Protein 6Y0C (pdb70)

B-factor: mean 91.42, std 13.93, range [69.34, 183.22]

Radius of gyration: 40.84 Å; Cα contacts (8 Å, |Δi|>4): 3616; chains: 3; bounding box: 107×115×88 Å

Foldseek 3Di:
DPDVLVLLVVQQPSVLLVLLQVVCVVVVHDSLQSNVSSLVVVLVVLLQVQDPDPVRHRFKDFLPSDDPVVSQVVQVVLCPVVVHDRDPDGATIAGVNVRFGEHEEEDADPDCPQVVVVCVVVPPRGWYWYAYQVGDIDIDDDDDDPVSVVVSNVSSPVVVVSCVVVVNSDCQSVNGPPPPDDDDPDDPVVLVVQQVPPDDVDRHVVVVCVCVVPPDDDVVVVVVVVVVVVVVPCFDWFFLQVVFDEAFDADDDFAQADDFPADFQFFDKDKDFDDVVQPDQLSVVLVVVVVPPLVQWQFDQDFPDDDDRVLVNVVSVQCNVCSVVVHQFGDDDPSNCVLFVVPVDDDDDDPVPDDVVNCVVDPDDDDPDDDFDFHAAHPCVVVVLVQQLDFDQFFCFDPDDDQDDDDDVVSVVVVVLVVLLRRLPGGGRVVNVLQQLQVQLVNVVVCLVPDAPTWGKGFRKTKTAHPPHGIMIMGFWIKIWHGNPPPDAFRKTKMKTKGKGQDDDDCRHLVQWTKTWTAWDDVVIGIMIITIGIHMDGDVLSVLSSVLVCLVVVLSVVLVVVQVVVCVVVVHRRRVVQQQPVWDFDQDDPNHTDIHGNSSCSSVSSVVSSVCSRQPDVLVVQQVVLCVVVVVVVVCFVVVNRDMDRDVPVSSVSNNVSNRSGNVSNVVSVVVSVVVVVCVVVTRSHDD/DDDDPCVCVVPDPCLVCVLVVDPLVDDDDFFVVVLVLLVVLVVLLPADDWDADDLVRFTADDQEDGDDDCPPLQDFHQYADLVLLVVLVVLVDVVVDPLLLVVLLVVLVVDQWAAWPCVQQPDPWAAALPPRDTDRRVLNVVQVQVQVCVFPHHQPDTHNVSLLVVLVVLLVDQWIWTDDCIDIDGNSSSNQSQLEWEADDCGFIHHHPNLVSLLVSLQSSLVSNVVPDLQEPAVHDFPSVVVSVVVVVVVVVVPADPLKFKKKKWFFFPLLQSSAWLVSVLVVLCVSPVPDDVVSNVSNNPNSQSQLFHKYFGPQDDKDADDVRPDIDGDGPQCCVVVLVPDDPVVSVSPVVQPSQDDRRIGTHSTTGTPPRRQSVSRVSVQSLQSDDDDVCVVQVKHKHWHDGGSIIMIMIMGNDVVVVVVVVVVSQVSCSNGSTHTDPVVMDMGGPAFYDTPNWTTHPHTQQSCSVCVVVLEQPPQWLFQRLLSNLVSLVVCCVRNVDDFVNSVVSSVVRLVVSCVPLVHEAQPDDPDDPLNVVLNVCVVVFPQQALADSRSRHDDDAGPVRSVPGSCVVSVVRGDPVRNCQFAVQDDPQHNVTDTTSRRHPPVCVVVVVVVVVVVLVVVLCVQPVCCPVDPDDDDDDSLVVCLVSVLVVLVVCCVPNPDDPVRSVVVNVVSVVVVVCVVVVD/DVVVVVVVVVVVVQCVDDPSVVVVVDDDPCVVVVVVDVPDDDDDDDVVVVVVVQLVDPFRDDDDLVVCVVFPDDCCPPPARCDPVHHPVVVVVCVVDTDDDPDDVLVCVLQVQVVLLVVLVVPKDWDDKDWDQAFWFFAKAFQGQAFPADDPVVLVQLLCLQAPVLQHFADDPVCQQPVLVSVVSNVSPDPDPDDSVSSSVSSVVRRDGDMDGGIDHDDGDNSCSNVVVPADDRIMGGDIDNCPRSDPVVVVVLLLVVLLVLLVVLLQDLQPSLVSSVVQQQLKWFDTDHDIGRSLRVLLRDQPPDQSSVLSCQSVFHWHDQWFDDFQKTKHWPDKDWDWDWDWEAAADRDTDIDIATAMKTWMWMDDVQKIWIWIDHGLATPAIEIAGDDQVRVLLRVLLVNLVSNHFCCSRYPDNPDDPVQQQPPPYGGDHPSLVLVCVCVVDVVSSLVSQVRQDKDAQDPPCQQQFQDSSRDSGDGMGGPRYGYDHHHHHDDDDPDIFRWHADSQRFIGGPDDDGRHHSSNDPPDDDDDDPRMASPDVVPDDDDPLLVVVVVLLLVLLVQCFFDPPGDVQCLVVLVLVSLLVRVSLVVLQVFFDPVCLQQLLVVLSVVVNVCSVVVAHDPLLNSVRSSSNNDHHDDDDDPAWGDTNPRDTHGRPDADQQWHADLSGNQFIHHNSHTRGRQQCADHPSRDDLSSRSQQKDFDDDDPVAEEDRSVCVNVDDAQGKHWYDRNPPDITIIHRGRDDDDPVVVVVVVVVVVVD

Solvent-accessible surface area: 87714 Å² total; per-residue (Å²): 69,86,40,2,8,28,6,0,38,55,44,2,46,51,29,0,4,70,20,0,95,79,18,9,132,77,119,60,80,53,39,10,32,4,0,48,54,0,2,41,4,4,0,0,0,10,4,10,11,71,46,112,19,125,122,59,50,44,45,17,26,12,7,63,19,33,104,138,63,63,1,65,56,45,10,75,104,31,10,168,78,86,123,60,128,99,42,118,87,55,4,3,0,2,0,82,64,84,99,52,8,2,25,3,4,30,2,48,63,66,53,66,68,40,29,111,61,27,63,60,97,25,28,106,62,15,30,1,5,1,0,0,7,44,2,67,22,21,81,40,45,155,40,17,112,91,63,3,22,8,9,0,3,28,23,0,0,57,0,0,41,58,1,31,99,52,37,1,34,37,82,8,4,10,6,18,86,128,59,60,147,35,80,5,95,96,3,171,14,3,57,69,7,19,64,40,0,7,1,62,71,28,132,52,12,104,85,2,34,70,96,2,52,138,20,154,45,78,72,126,79,14,8,73,67,0,44,101,7,17,69,40,17,152,1,46,29,67,36,17,97,153,71,93,13,42,53,16,149,28,33,167,43,82,32,0,11,0,40,6,37,4,0,3,27,10,10,60,39,17,59,23,101,21,65,48,123,71,39,172,22,10,30,0,5,22,23,0,42,116,112,32,59,8,42,67,10,187,8,115,100,154,23,72,26,40,139,108,33,97,37,7,70,40,3,4,61,54,2,42,54,8,5,55,96,136,66,32,53,12,114,103,43,92,33,8,50,64,19,11,27,51,58,145,79,29,121,101,28,74,63,156,67,22,79,109,102,52,21,89,114,50,36,6,123,12,36,125,116,153,130,68,66,70,55,20,43,0,162,25,1,21,49,3,0,65,34,3,28,114,73,12,122,20,38,33,4,2,49,44,16,47,56,5,68,44,104,7,82,2,2,79,21,0,35,92,5,0,106,34,4,15,54,34,0,16,6,0,6,2,0,21,1,0,0,0,0,18,32,2,0,24,18,4,17,48,32,3,82,53,81,44,27,104,12,25,1,2,0,0,20,0,70,6,81,61,106,215,88,39,82,31,0,0,0,0,0,7,2,3,0,11,66,3,115,24,136,134,90,78,10,148,4,50,2,8,1,0,1,0,0,69,106,117,8,81,126,102,7,0,106,90,1,7,0,2,57,2,39,115,7,82,125,211,100,26,49,4,26,2,0,1,17,72,13,42,3,7,8,56,88,1,18,30,14,12,12,0,9,12,0,0,1,14,2,0,18,7,0,0,26,9,0,10,60,69,0,4,159,56,120,115,82,42,12,71,119,14,9,81,104,46,102,12,78,5,0,60,92,138,64,119,30,44,22,40,32,2,72,76,3,3,48,5,10,0,0,7,4,2,4,4,2,29,11,12,65,74,33,0,61,26,0,4,85,22,3,15,35,8,1,2,7,3,2,0,18,76,95,136,44,37,5,3,1,1,42,19,73,9,4,5,78,65,0,56,124,23,3,43,53,8,0,0,0,0,1,4,0,58,1,2,10,62,1,11,48,23,7,25,132,158,30,36,8,17,119,154,66,83,6,5,5,8,3,5,2,28,88,20,76,0,11,14,1,0,15,2,6,16,5,71,3,6,15,87,135,79,5,78,126,17,0,60,25,4,84,66,4,9,78,27,3,33,5,80,39,81,101,81,6,163,42,30,113,17,35,4,29,6,1,0,55,14,47,85,84,103,94,110,3,46,109,28,1,1,5,3,28,11,26,0,2,1,7,0,3,48,43,5,32,158,99,46,11,153,47,26,10,100,80,1,0,60,10,0,4,1,41,2,3,47,15,46,11,8,95,2,20,113,42,140,66,0,1,1,2,18,43,75,106,41,25,48,2,8,30,1,0,18,30,0,15,14,0,0,58,62,40,107,14,54,34,146,7,42,1,2,9,62,0,1,16,28,1,1,46,0,11,51,54,169,66,0,74,7,85,100,170,115,82,43,7,109,40,90,79,0,5,49,33,0,2,3,1,22,48,41,99,185,67,29,3,0,17,0,0,2,3,26,0,2,22,40,1,0,60,12,0,1,57,20,0,1,51,52,5,54,18,4,0,46,48,38,50,44,20,30,22,24,7,40,3,55,32,15,30,16,6,3,90,21,83,58,96,82,109,28,46,4,0,3,2,3,1,35,18,27,77,19,31,23,4,18,5,0,4,2,1,2,2,9,2,4,7,11,3,77,112,15,36,80,9,1,27,8,1,0,3,0,0,0,1,7,3,2,0,1,4,8,28,7,20,138,17,10,115,0,11,22,179,206,129,77,59,28,2,64,5,108,9,83,93,1,30,145,19,92,98,9,16,56,104,123,8,40,87,16,5,80,69,8,71,102,8,33,75,160,38,4,0,2,6,2,1,2,4,23,67,56,27,9,56,26,2,2,0,4,10,0,0,4,1,6,13,8,80,14,102,73,1,126,88,96,30,2,36,12,18,3,2,8,5,14,49,35,8,0,3,4,0,0,0,40,84,82,83,23,0,40,54,1,4,63,1,12,4,0,0,8,3,9,8,2,11,3,14,15,26,35,80,1,20,2,1,44,52,76,4,4,33,2,49,48,17,4,2,22,58,85,52,24,27,2,8,10,73,54,4,57,39,14,41,10,38,12,78,14,6,6,32,2,3,12,34,5,2,43,50,0,34,57,8,13,27,64,20,30,10,8,1,0,0,1,1,0,0,0,0,10,5,0,21,11,4,5,28,5,5,96,2,40,14,84,75,34,144,61,64,34,39,28,7,93,10,2,45,114,30,13,182,92,7,125,57,60,75,1,1,4,1,5,0,0,0,52,1,49,4,7,0,1,11,5,8,1,10,9,8,6,41,0,10,128,69,3,41,126,73,2,34,21,31,0,16,20,44,109,2,5,16,54,115,68,5,10,50,3,2,7,26,16,201,56,161,183,67,70,110,55,22,45,118,44,12,66,60,2,3,90,6,0,54,54,3,0,73,0,1,83,36,30,71,0,46,8,66,33,3,3,0,59,0,0,4,36,4,4,46,19,65,0,78,63,72,98,87,147,29,95,10,113,84,82,44,24,86,94,2,79,57,26,4,126,48,0,61,119,20,2,98,125,43,174,110,70,98,8,40,89,38,2,92,60,0,66,157,10,0,107,49,35,55,0,1,54,28,0,40,57,42,46,0,36,37,4,39,8,15,83,80,24,5,88,39,182,171,99,170,59,52,12,6,74,15,28,21,33,14,24,33,157,88,16,5,101,3,78,122,165,15,3,98,108,19,157,14,64,90,91,74,55,132,32,57,6,19,134,93,17,22,12,10,1,3,1,39,6,0,3,45,30,46,58,16,146,101,8,99,44,26,85,60,4,7,82,22,7,34,17,19,9,114,37,26,117,104,13,143,43,118,109,16,111,15,25,102,21,91,60,10,26,44,109,6,42,19,14,21,22,86,10,42,16,121,98,24,23,10,35,26,2,3,7,2,4,12,3,57,37,3,0,45,32,20,31,142,19,2,39,40,7,3,14,11,0,54,78,9,51,71,39,11,34,153,88,92,56,80,63,55,29,2,0,81,9,1,68,28,23,11,59,21,42,43,122,26,18,9,5,23,63,53,82,72,21,3,30,6,13,3,10,9,0,5,9,12,48,5,16,22,3,62,21,85,10,62,75,10,54,87,28,68,71,33,38,79,34,5,96,10,4,0,50,97,9,2,45,31,0,36,65,22,64,147,84,2,82,66,61,1,35,94,4,1,91,22,6,10,8,100,11,43,114,10,20,4,77,5,47,20,15,0,67,17,2,92,34,75,13,15,6,1,13,1,0,26,7,10,30,18,19,40,8,21,88,16,22,14,6,8,84,6,32,0,30,52,44,22,22,33,28,91,56,51,130,55,50,0,88,2,60,73,134,102,74,26,121,16,58,32,32,18,76,70,1,20,0,1,0,35,16,127,65,0,0,0,4,0,1,8,79,84,50,40,5,66,16,0,3,0,2,16,55,80,74,75,17,39,27,49,0,0,0,0,0,3,0,31,5,23,22,17,104,47,2,128,82,14,15,86,106,13,53,80,86,108,7,20,85,174,106,60,34,112,20,64,1,25,22,11,0,7,75,15,7,77,146,40,92,103,24,7,59,35,2,1,162,40,9,29,54,66,113,17,63,125,74,107,77,17,54,7,1,2,46,96,5,33,104,123,33,134,118,5,6,98,49,7,46,9,45,94,23,57,5,2,25,47,46,55,135,21,87,33,59,14,116,19,31,96,62,2,56,0,81,17,109,66,37,34,50,4,1,13,21,86,14,23,84,106,98,162,173,80,113,58,99,65,25,3,50,93,21,109,89,28,59,135,80,157,94,82,70,50,26,3,10,108,12,1,49,27,1,8,162,62,2,23,23,29,103,106,8,2,6,6,12,17,69,121,104,57,82,96,42,1,9,110,12,70,29,0,127,128,3,4,100,50,2,60,85,122,88,57,0,0,26,0,70,28,0,77,128,60,0,24,69,25,2,88,82,39,134,36,24,4,5,22,1,3,0,2,0,0,0,1,84,42,74,55,87,146,13,156,67,156,24,99,0,49,1,65,43,114,12,63,0,47,51,44,88,73,25,106,8,0,28,30,48,129,74,21,2,9,26,1,62,0,24,51,42,12,12,84,4,29,5,2,30,9,6,105,74,3,76,42,36,4,0,9,25,40,0,16,14,6,4,62,60,46,110,219,13,80,52,23,11,30,101,49,12,98,111,22,34,50,39,100,74,2,54,5,5,10,8,10,0,20,50,14,2,20,45,8,35,45,11,118,126,51,26,38,31,6,0,59,85,6,0,120,84,24,123,182

Structure (mmCIF, N/CA/C/O backbone):
data_6Y0C
#
_entry.id   6Y0C
#
_cell.length_a   1.00
_cell.length_b   1.00
_cell.length_c   1.00
_cell.angle_alpha   90.00
_cell.angle_beta   90.00
_cell.angle_gamma   90.00
#
_symmetry.space_group_name_H-M   'P 1'
#
loop_
_entity.id
_entity.type
_entity.pdbx_description
1 polymer 'Polymerase acidic protein'
2 polymer 'RNA-directed RNA polymerase catalytic subunit'
3 polymer 'Polymerase basic protein 2'
4 polymer "RNA (5'-R(*AP*GP*UP*AP*GP*AP*AP*AP*CP*AP*AP*GP*GP*GP*CP*CP*UP*UP*UP*U)-3')"
#
loop_
_atom_site.group_PDB
_atom_site.id
_atom_site.type_symbol
_atom_site.label_atom_id
_atom_site.label_alt_id
_atom_site.label_comp_id
_atom_site.label_asym_id
_atom_site.label_entity_id
_atom_site.label_seq_id
_atom_site.pdbx_PDB_ins_code
_atom_site.Cartn_x
_atom_site.Cartn_y
_atom_site.Cartn_z
_atom_site.occupancy
_atom_site.B_iso_or_equiv
_atom_site.auth_seq_id
_atom_site.auth_comp_id
_atom_site.auth_asym_id
_atom_site.auth_atom_id
_atom_site.pdbx_PDB_model_num
ATOM 1 N N . SER A 1 2 ? 256.98600 258.94600 223.97700 1.000 93.89790 2 SER A N 1
ATOM 2 C CA . SER A 1 2 ? 258.08700 258.23400 223.34100 1.000 93.89790 2 SER A CA 1
ATOM 3 C C . SER A 1 2 ? 257.62000 257.52400 222.07500 1.000 93.89790 2 SER A C 1
ATOM 4 O O . SER A 1 2 ? 258.30800 256.65100 221.54700 1.000 93.89790 2 SER A O 1
ATOM 11 N N . LYS A 1 3 ? 256.43900 257.90700 221.59300 1.000 90.32678 3 LYS A N 1
ATOM 12 C CA . LYS A 1 3 ? 255.87600 257.30800 220.39100 1.000 90.32678 3 LYS A CA 1
ATOM 13 C C . LYS A 1 3 ? 256.53300 257.81700 219.11800 1.000 90.32678 3 LYS A C 1
ATOM 14 O O . LYS A 1 3 ? 256.40200 257.17300 218.07300 1.000 90.32678 3 LYS A O 1
ATOM 33 N N . THR A 1 4 ? 257.21500 258.95700 219.17100 1.000 92.62741 4 THR A N 1
ATOM 34 C CA . THR A 1 4 ? 257.90500 259.49500 218.01300 1.000 92.62741 4 THR A CA 1
ATOM 35 C C . THR A 1 4 ? 259.38700 259.64500 218.32800 1.000 92.62741 4 THR A C 1
ATOM 36 O O . THR A 1 4 ? 259.79300 259.76600 219.48700 1.000 92.62741 4 THR A O 1
ATOM 47 N N . PHE A 1 5 ? 260.19200 259.65000 217.26500 1.000 89.16342 5 PHE A N 1
ATOM 48 C CA . PHE A 1 5 ? 261.63900 259.63200 217.43400 1.000 89.16342 5 PHE A CA 1
ATOM 49 C C . PHE A 1 5 ? 262.12800 260.84700 218.20700 1.000 89.16342 5 PHE A C 1
ATOM 50 O O . PHE A 1 5 ? 263.09300 260.75600 218.97500 1.000 89.16342 5 PHE A O 1
ATOM 67 N N . ALA A 1 6 ? 261.49200 261.99900 217.99900 1.000 92.43446 6 ALA A N 1
ATOM 68 C CA . ALA A 1 6 ? 261.95500 263.21900 218.64700 1.000 92.43446 6 ALA A CA 1
ATOM 69 C C . ALA A 1 6 ? 261.98700 263.06300 220.15900 1.000 92.43446 6 ALA A C 1
ATOM 70 O O . ALA A 1 6 ? 262.91500 263.54200 220.82100 1.000 92.43446 6 ALA A O 1
ATOM 77 N N . GLU A 1 7 ? 260.98900 262.38500 220.72400 1.000 93.62993 7 GLU A N 1
ATOM 78 C CA . GLU A 1 7 ? 260.98500 262.16900 222.16500 1.000 93.62993 7 GLU A CA 1
ATOM 79 C C . GLU A 1 7 ? 262.14700 261.28400 222.58400 1.000 93.62993 7 GLU A C 1
ATOM 80 O O . GLU A 1 7 ? 262.76800 261.51400 223.62800 1.000 93.62993 7 GLU A O 1
ATOM 92 N N . ILE A 1 8 ? 262.46000 260.26800 221.78000 1.000 88.45852 8 ILE A N 1
ATOM 93 C CA . ILE A 1 8 ? 263.55000 259.37300 222.13900 1.000 88.45852 8 ILE A CA 1
ATOM 94 C C . ILE A 1 8 ? 264.86800 260.11800 222.08700 1.000 88.45852 8 ILE A C 1
ATOM 95 O O . ILE A 1 8 ? 265.76800 259.86600 222.89700 1.000 88.45852 8 ILE A O 1
ATOM 111 N N . ALA A 1 9 ? 265.00200 261.05600 221.15300 1.000 89.45155 9 ALA A N 1
ATOM 112 C CA . ALA A 1 9 ? 266.22200 261.84400 221.07700 1.000 89.45155 9 ALA A CA 1
ATOM 113 C C . ALA A 1 9 ? 266.31500 262.83000 222.23000 1.000 89.45155 9 ALA A C 1
ATOM 114 O O . ALA A 1 9 ? 267.40000 263.05400 222.77600 1.000 89.45155 9 ALA A O 1
ATOM 121 N N . GLU A 1 10 ? 265.18800 263.41200 222.63400 1.000 91.43176 10 GLU A N 1
ATOM 122 C CA . GLU A 1 10 ? 265.20200 264.32100 223.77200 1.000 91.43176 10 GLU A CA 1
ATOM 123 C C . GLU A 1 10 ? 265.54300 263.61100 225.07100 1.000 91.43176 10 GLU A C 1
ATOM 124 O O . GLU A 1 10 ? 265.83100 264.28100 226.06700 1.000 91.43176 10 GLU A O 1
ATOM 136 N N . ALA A 1 11 ? 265.50300 262.28000 225.08600 1.000 85.56927 11 ALA A N 1
ATOM 137 C CA . ALA A 1 11 ? 265.81600 261.54900 226.30600 1.000 85.56927 11 ALA A CA 1
ATOM 138 C C . ALA A 1 11 ? 267.24900 261.81000 226.74900 1.000 85.56927 11 ALA A C 1
ATOM 139 O O . ALA A 1 11 ? 267.51700 261.97000 227.94600 1.000 85.56927 11 ALA A O 1
ATOM 146 N N . PHE A 1 12 ? 268.17900 261.86200 225.80200 1.000 81.02311 12 PHE A N 1
ATOM 147 C CA . PHE A 1 12 ? 269.57300 262.17700 226.08400 1.000 81.02311 12 PHE A CA 1
ATOM 148 C C . PHE A 1 12 ? 270.04300 263.43400 225.37600 1.000 81.02311 12 PHE A C 1
ATOM 149 O O . PHE A 1 12 ? 270.72900 264.25900 225.98400 1.000 81.02311 12 PHE A O 1
ATOM 166 N N . LEU A 1 13 ? 269.69700 263.60200 224.10600 1.000 86.79057 13 LEU A N 1
ATOM 167 C CA . LEU A 1 13 ? 270.07000 264.80600 223.38400 1.000 86.79057 13 LEU A CA 1
ATOM 168 C C . LEU A 1 13 ? 269.26400 265.99400 223.88400 1.000 86.79057 13 LEU A C 1
ATOM 169 O O . LEU A 1 13 ? 268.10700 265.86500 224.28900 1.000 86.79057 13 LEU A O 1
ATOM 185 N N . GLU A 1 14 ? 269.88400 267.16200 223.84500 1.000 93.59879 14 GLU A N 1
ATOM 186 C CA . GLU A 1 14 ? 269.17000 268.37100 224.19800 1.000 93.59879 14 GLU A CA 1
ATOM 187 C C . GLU A 1 14 ? 268.12600 268.67300 223.12600 1.000 93.59879 14 GLU A C 1
ATOM 188 O O . GLU A 1 14 ? 268.37300 268.44900 221.93800 1.000 93.59879 14 GLU A O 1
ATOM 200 N N . PRO A 1 15 ? 266.95800 269.19000 223.50500 1.000 93.93956 15 PRO A N 1
ATOM 201 C CA . PRO A 1 15 ? 265.88100 269.33900 222.51400 1.000 93.93956 15 PRO A CA 1
ATOM 202 C C . PRO A 1 15 ? 266.24100 270.28400 221.39200 1.000 93.93956 15 PRO A C 1
ATOM 203 O O . PRO A 1 15 ? 265.70300 270.16600 220.28200 1.000 93.93956 15 PRO A O 1
ATOM 214 N N . GLU A 1 16 ? 267.14600 271.22400 221.65200 1.000 98.25993 16 GLU A N 1
ATOM 215 C CA . GLU A 1 16 ? 267.54200 272.17600 220.62700 1.000 98.25993 16 GLU A CA 1
ATOM 216 C C . GLU A 1 16 ? 268.17600 271.45800 219.44500 1.000 98.25993 16 GLU A C 1
ATOM 217 O O . GLU A 1 16 ? 267.81900 271.70000 218.28500 1.000 98.25993 16 GLU A O 1
ATOM 229 N N . ALA A 1 17 ? 269.14000 270.58000 219.72400 1.000 95.37677 17 ALA A N 1
ATOM 230 C CA . ALA A 1 17 ? 269.77000 269.82100 218.65400 1.000 95.37677 17 ALA A CA 1
ATOM 231 C C . ALA A 1 17 ? 268.76100 268.95000 217.92900 1.000 95.37677 17 ALA A C 1
ATOM 232 O O . ALA A 1 17 ? 268.88900 268.71900 216.72100 1.000 95.37677 17 ALA A O 1
ATOM 239 N N . VAL A 1 18 ? 267.74700 268.46700 218.64300 1.000 95.15235 18 VAL A N 1
ATOM 240 C CA . VAL A 1 18 ? 266.68200 267.71100 217.99500 1.000 95.15235 18 VAL A CA 1
ATOM 241 C C . VAL A 1 18 ? 265.98000 268.58300 216.96600 1.000 95.15235 18 VAL A C 1
ATOM 242 O O . VAL A 1 18 ? 265.79300 268.18300 215.81100 1.000 95.15235 18 VAL A O 1
ATOM 255 N N . ARG A 1 19 ? 265.54600 269.77500 217.38300 1.000 98.73719 19 ARG A N 1
ATOM 256 C CA . ARG A 1 19 ? 264.87600 270.67500 216.45300 1.000 98.73719 19 ARG A CA 1
ATOM 257 C C . ARG A 1 19 ? 265.76700 270.97800 215.25800 1.000 98.73719 19 ARG A C 1
ATOM 258 O O . ARG A 1 19 ? 265.29800 271.03800 214.11400 1.000 98.73719 19 ARG A O 1
ATOM 279 N N . ILE A 1 20 ? 267.06000 271.16600 215.51000 1.000 96.15672 20 ILE A N 1
ATOM 280 C CA . ILE A 1 20 ? 267.99300 271.48000 214.43400 1.000 96.15672 20 ILE A CA 1
ATOM 281 C C . ILE A 1 20 ? 268.04100 270.34200 213.42500 1.000 96.15672 20 ILE A C 1
ATOM 282 O O . ILE A 1 20 ? 267.86500 270.54800 212.21700 1.000 96.15672 20 ILE A O 1
ATOM 298 N N . ALA A 1 21 ? 268.30600 269.12700 213.90300 1.000 94.49776 21 ALA A N 1
ATOM 299 C CA . ALA A 1 21 ? 268.39800 267.98900 213.00100 1.000 94.49776 21 ALA A CA 1
ATOM 300 C C . ALA A 1 21 ? 267.08000 267.74400 212.28800 1.000 94.49776 21 ALA A C 1
ATOM 301 O O . ALA A 1 21 ? 267.06700 267.29100 211.13900 1.000 94.49776 21 ALA A O 1
ATOM 308 N N . LYS A 1 22 ? 265.96500 268.05300 212.94300 1.000 95.51796 22 LYS A N 1
ATOM 309 C CA . LYS A 1 22 ? 264.66500 267.89500 212.30700 1.000 95.51796 22 LYS A CA 1
ATOM 310 C C . LYS A 1 22 ? 264.51700 268.85200 211.13500 1.000 95.51796 22 LYS A C 1
ATOM 311 O O . LYS A 1 22 ? 264.12700 268.44900 210.03200 1.000 95.51796 22 LYS A O 1
ATOM 330 N N . GLU A 1 23 ? 264.79600 270.13400 211.36800 1.000 99.05463 23 GLU A N 1
ATOM 331 C CA . GLU A 1 23 ? 264.77700 271.09900 210.27700 1.000 99.05463 23 GLU A CA 1
ATOM 332 C C . GLU A 1 23 ? 265.70100 270.66300 209.15200 1.000 99.05463 23 GLU A C 1
ATOM 333 O O . GLU A 1 23 ? 265.37000 270.80500 207.96900 1.000 99.05463 23 GLU A O 1
ATOM 345 N N . ALA A 1 24 ? 266.87300 270.13800 209.50500 1.000 98.58718 24 ALA A N 1
ATOM 346 C CA . ALA A 1 24 ? 267.82400 269.71400 208.48700 1.000 98.58718 24 ALA A CA 1
ATOM 347 C C . ALA A 1 24 ? 267.26100 268.57700 207.64900 1.000 98.58718 24 ALA A C 1
ATOM 348 O O . ALA A 1 24 ? 267.38300 268.57800 206.41700 1.000 98.58718 24 ALA A O 1
ATOM 355 N N . VAL A 1 25 ? 266.64100 267.59400 208.30100 1.000 98.16455 25 VAL A N 1
ATOM 356 C CA . VAL A 1 25 ? 266.06200 266.47300 207.57100 1.000 98.16455 25 VAL A CA 1
ATOM 357 C C . VAL A 1 25 ? 264.94900 266.96700 206.66300 1.000 98.16455 25 VAL A C 1
ATOM 358 O O . VAL A 1 25 ? 264.80900 266.51800 205.51900 1.000 98.16455 25 VAL A O 1
ATOM 371 N N . GLU A 1 26 ? 264.13500 267.89400 207.16600 1.000 101.11437 26 GLU A N 1
ATOM 372 C CA . GLU A 1 26 ? 263.04600 268.43100 206.36100 1.000 101.11437 26 GLU A CA 1
ATOM 373 C C . GLU A 1 26 ? 263.58500 269.14100 205.12800 1.000 101.11437 26 GLU A C 1
ATOM 374 O O . GLU A 1 26 ? 263.05400 268.97600 204.02400 1.000 101.11437 26 GLU A O 1
ATOM 386 N N . GLU A 1 27 ? 264.65000 269.92600 205.29500 1.000 104.95329 27 GLU A N 1
ATOM 387 C CA . GLU A 1 27 ? 265.23500 270.62500 204.15700 1.000 104.95329 27 GLU A CA 1
ATOM 388 C C . GLU A 1 27 ? 265.79300 269.63500 203.14000 1.000 104.95329 27 GLU A C 1
ATOM 389 O O . GLU A 1 27 ? 265.54900 269.76200 201.93500 1.000 104.95329 27 GLU A O 1
ATOM 401 N N . TYR A 1 28 ? 266.54300 268.63300 203.60600 1.000 102.00773 28 TYR A N 1
ATOM 402 C CA . TYR A 1 28 ? 267.02800 267.60500 202.68800 1.000 102.00773 28 TYR A CA 1
ATOM 403 C C . TYR A 1 28 ? 265.88500 266.75000 202.16000 1.000 102.00773 28 TYR A C 1
ATOM 404 O O . TYR A 1 28 ? 265.89700 266.34100 200.99400 1.000 102.00773 28 TYR A O 1
ATOM 422 N N . GLY A 1 29 ? 264.89800 266.45900 203.00000 1.000 100.73332 29 GLY A N 1
ATOM 423 C CA . GLY A 1 29 ? 263.80900 265.59600 202.60600 1.000 100.73332 29 GLY A CA 1
ATOM 424 C C . GLY A 1 29 ? 263.99500 264.13500 202.93800 1.000 100.73332 29 GLY A C 1
ATOM 425 O O . GLY A 1 29 ? 263.19500 263.30900 202.48300 1.000 100.73332 29 GLY A O 1
ATOM 429 N N . ASP A 1 30 ? 265.01900 263.78800 203.70800 1.000 96.18686 30 ASP A N 1
ATOM 430 C CA . ASP A 1 30 ? 265.27500 262.40200 204.05500 1.000 96.18686 30 ASP A CA 1
ATOM 431 C C . ASP A 1 30 ? 264.34900 261.94400 205.17700 1.000 96.18686 30 ASP A C 1
ATOM 432 O O . ASP A 1 30 ? 263.63900 262.73500 205.80300 1.000 96.18686 30 ASP A O 1
ATOM 441 N N . HIS A 1 31 ? 264.34100 260.63300 205.40200 1.000 92.19609 31 HIS A N 1
ATOM 442 C CA . HIS A 1 31 ? 263.57100 260.05700 206.49300 1.000 92.19609 31 HIS A CA 1
ATOM 443 C C . HIS A 1 31 ? 263.89900 260.76700 207.79900 1.000 92.19609 31 HIS A C 1
ATOM 444 O O . HIS A 1 31 ? 264.99400 261.30700 207.97800 1.000 92.19609 31 HIS A O 1
ATOM 458 N N . GLU A 1 32 ? 262.94000 260.76300 208.72000 1.000 92.25650 32 GLU A N 1
ATOM 459 C CA . GLU A 1 32 ? 263.14100 261.36400 210.02800 1.000 92.25650 32 GLU A CA 1
ATOM 460 C C . GLU A 1 32 ? 263.77600 260.40000 211.01200 1.000 92.25650 32 GLU A C 1
ATOM 461 O O . GLU A 1 32 ? 264.17600 260.81800 212.10400 1.000 92.25650 32 GLU A O 1
ATOM 473 N N . ARG A 1 33 ? 263.88400 259.12500 210.64200 1.000 88.99730 33 ARG A N 1
ATOM 474 C CA . ARG A 1 33 ? 264.59800 258.15500 211.45700 1.000 88.99730 33 ARG A CA 1
ATOM 475 C C . ARG A 1 33 ? 266.02000 258.60000 211.77100 1.000 88.99730 33 ARG A C 1
ATOM 476 O O . ARG A 1 33 ? 266.60900 258.11800 212.74400 1.000 88.99730 33 ARG A O 1
ATOM 497 N N . LYS A 1 34 ? 266.58200 259.51200 210.98400 1.000 88.88657 34 LYS A N 1
ATOM 498 C CA . LYS A 1 34 ? 267.94800 259.96600 211.17100 1.000 88.88657 34 LYS A CA 1
ATOM 499 C C . LYS A 1 34 ? 268.04000 261.17200 212.08400 1.000 88.88657 34 LYS A C 1
ATOM 500 O O . LYS A 1 34 ? 269.15300 261.64100 212.35500 1.000 88.88657 34 LYS A O 1
ATOM 519 N N . ILE A 1 35 ? 266.92300 261.59300 212.67900 1.000 91.06630 35 ILE A N 1
ATOM 520 C CA . ILE A 1 35 ? 266.96600 262.74500 213.57000 1.000 91.06630 35 ILE A CA 1
ATOM 521 C C . ILE A 1 35 ? 267.94500 262.48900 214.68900 1.000 91.06630 35 ILE A C 1
ATOM 522 O O . ILE A 1 35 ? 268.51400 263.42400 215.26400 1.000 91.06630 35 ILE A O 1
ATOM 538 N N . ILE A 1 36 ? 268.15900 261.22500 215.01700 1.000 87.01578 36 ILE A N 1
ATOM 539 C CA . ILE A 1 36 ? 269.05700 260.88900 216.10500 1.000 87.01578 36 ILE A CA 1
ATOM 540 C C . ILE A 1 36 ? 270.50400 261.04100 215.66900 1.000 87.01578 36 ILE A C 1
ATOM 541 O O . ILE A 1 36 ? 271.25900 261.83900 216.24200 1.000 87.01578 36 ILE A O 1
ATOM 557 N N . GLN A 1 37 ? 270.85500 260.44700 214.52700 1.000 85.65580 37 GLN A N 1
ATOM 558 C CA . GLN A 1 37 ? 272.26200 260.41100 214.15100 1.000 85.65580 37 GLN A CA 1
ATOM 559 C C . GLN A 1 37 ? 272.78400 261.81700 213.94500 1.000 85.65580 37 GLN A C 1
ATOM 560 O O . GLN A 1 37 ? 273.77400 262.22500 214.56700 1.000 85.65580 37 GLN A O 1
ATOM 574 N N . ILE A 1 38 ? 272.05600 262.61500 213.17500 1.000 87.73727 38 ILE A N 1
ATOM 575 C CA . ILE A 1 38 ? 272.52300 263.96000 212.89800 1.000 87.73727 38 ILE A CA 1
ATOM 576 C C . ILE A 1 38 ? 272.58900 264.74600 214.19200 1.000 87.73727 38 ILE A C 1
ATOM 577 O O . ILE A 1 38 ? 273.58400 265.42700 214.47300 1.000 87.73727 38 ILE A O 1
ATOM 593 N N . GLY A 1 39 ? 271.55900 264.62200 215.02700 1.000 87.53104 39 GLY A N 1
ATOM 594 C CA . GLY A 1 39 ? 271.59800 265.31200 216.29800 1.000 87.53104 39 GLY A CA 1
ATOM 595 C C . GLY A 1 39 ? 272.85300 264.99200 217.07100 1.000 87.53104 39 GLY A C 1
ATOM 596 O O . GLY A 1 39 ? 273.57400 265.89600 217.50600 1.000 87.53104 39 GLY A O 1
ATOM 600 N N . ILE A 1 40 ? 273.22500 263.71500 217.09900 1.000 85.70352 40 ILE A N 1
ATOM 601 C CA . ILE A 1 40 ? 274.40900 263.33100 217.85000 1.000 85.70352 40 ILE A CA 1
ATOM 602 C C . ILE A 1 40 ? 275.62100 264.03200 217.27500 1.000 85.70352 40 ILE A C 1
ATOM 603 O O . ILE A 1 40 ? 276.36300 264.71800 217.99400 1.000 85.70352 40 ILE A O 1
ATOM 619 N N . HIS A 1 41 ? 275.72500 264.04100 215.95000 1.000 88.74577 41 HIS A N 1
ATOM 620 C CA . HIS A 1 41 ? 276.86600 264.68100 215.32400 1.000 88.74577 41 HIS A CA 1
ATOM 621 C C . HIS A 1 41 ? 276.89200 266.15600 215.66900 1.000 88.74577 41 HIS A C 1
ATOM 622 O O . HIS A 1 41 ? 277.91200 266.66900 216.14700 1.000 88.74577 41 HIS A O 1
ATOM 636 N N . PHE A 1 42 ? 275.73800 266.81600 215.60100 1.000 92.20075 42 PHE A N 1
ATOM 637 C CA . PHE A 1 42 ? 275.73900 268.23700 215.89700 1.000 92.20075 42 PHE A CA 1
ATOM 638 C C . PHE A 1 42 ? 276.14400 268.47500 217.33700 1.000 92.20075 42 PHE A C 1
ATOM 639 O O . PHE A 1 42 ? 277.01800 269.30800 217.61500 1.000 92.20075 42 PHE A O 1
ATOM 656 N N . GLN A 1 43 ? 275.63800 267.65200 218.25100 1.000 90.93263 43 GLN A N 1
ATOM 657 C CA . GLN A 1 43 ? 275.98000 267.86500 219.64600 1.000 90.93263 43 GLN A CA 1
ATOM 658 C C . GLN A 1 43 ? 277.47200 267.69900 219.83100 1.000 90.93263 43 GLN A C 1
ATOM 659 O O . GLN A 1 43 ? 278.13000 268.54600 220.44900 1.000 90.93263 43 GLN A O 1
ATOM 673 N N . VAL A 1 44 ? 278.04300 266.69800 219.16600 1.000 90.40815 44 VAL A N 1
ATOM 674 C CA . VAL A 1 44 ? 279.46300 266.44500 219.33600 1.000 90.40815 44 VAL A CA 1
ATOM 675 C C . VAL A 1 44 ? 280.24800 267.67400 218.92600 1.000 90.40815 44 VAL A C 1
ATOM 676 O O . VAL A 1 44 ? 281.20800 268.06600 219.59700 1.000 90.40815 44 VAL A O 1
ATOM 689 N N . CYS A 1 45 ? 279.84900 268.31200 217.82700 1.000 94.34469 45 CYS A N 1
ATOM 690 C CA . CYS A 1 45 ? 280.57700 269.49500 217.40500 1.000 94.34469 45 CYS A CA 1
ATOM 691 C C . CYS A 1 45 ? 280.44500 270.62800 218.41300 1.000 94.34469 45 CYS A C 1
ATOM 692 O O . CYS A 1 45 ? 281.45500 271.20100 218.83900 1.000 94.34469 45 CYS A O 1
ATOM 700 N N . CYS A 1 46 ? 279.23200 270.89200 218.90300 1.000 94.84955 46 CYS A N 1
ATOM 701 C CA . CYS A 1 46 ? 279.08300 272.02700 219.80900 1.000 94.84955 46 CYS A CA 1
ATOM 702 C C . CYS A 1 46 ? 279.84600 271.78200 221.09600 1.000 94.84955 46 CYS A C 1
ATOM 703 O O . CYS A 1 46 ? 280.69700 272.58700 221.49700 1.000 94.84955 46 CYS A O 1
ATOM 711 N N . MET A 1 47 ? 279.67700 270.59400 221.65600 1.000 93.22468 47 MET A N 1
ATOM 712 C CA . MET A 1 47 ? 280.41600 270.23500 222.85000 1.000 93.22468 47 MET A CA 1
ATOM 713 C C . MET A 1 47 ? 281.89600 270.16900 222.53500 1.000 93.22468 47 MET A C 1
ATOM 714 O O . MET A 1 47 ? 282.72900 270.49400 223.38900 1.000 93.22468 47 MET A O 1
ATOM 728 N N . PHE A 1 48 ? 282.24100 269.74600 221.31900 1.000 95.22170 48 PHE A N 1
ATOM 729 C CA . PHE A 1 48 ? 283.64600 269.69000 220.95000 1.000 95.22170 48 PHE A CA 1
ATOM 730 C C . PHE A 1 48 ? 284.24700 271.08300 221.06500 1.000 95.22170 48 PHE A C 1
ATOM 731 O O . PHE A 1 48 ? 285.36400 271.25000 221.56900 1.000 95.22170 48 PHE A O 1
ATOM 748 N N . CYS A 1 49 ? 283.52200 272.09900 220.58200 1.000 97.87088 49 CYS A N 1
ATOM 749 C CA . CYS A 1 49 ? 284.06000 273.45600 220.57400 1.000 97.87088 49 CYS A CA 1
ATOM 750 C C . CYS A 1 49 ? 284.45900 273.89700 221.97800 1.000 97.87088 49 CYS A C 1
ATOM 751 O O . CYS A 1 49 ? 285.54100 274.45800 222.18500 1.000 97.87088 49 CYS A O 1
ATOM 759 N N . ASP A 1 50 ? 283.58900 273.65100 222.95600 1.000 101.57878 50 ASP A N 1
ATOM 760 C CA . ASP A 1 50 ? 283.88600 273.91100 224.36500 1.000 101.57878 50 ASP A CA 1
ATOM 761 C C . ASP A 1 50 ? 284.33000 275.35200 224.59400 1.000 101.57878 50 ASP A C 1
ATOM 762 O O . ASP A 1 50 ? 285.26300 275.62100 225.35200 1.000 101.57878 50 ASP A O 1
ATOM 771 N N . GLU A 1 51 ? 283.64000 276.28300 223.94500 1.000 103.32527 51 GLU A N 1
ATOM 772 C CA . GLU A 1 51 ? 283.90500 277.71600 224.07700 1.000 103.32527 51 GLU A CA 1
ATOM 773 C C . GLU A 1 51 ? 285.39900 278.00200 224.20800 1.000 103.32527 51 GLU A C 1
ATOM 774 O O . GLU A 1 51 ? 285.84400 278.74100 225.08800 1.000 103.32527 51 GLU A O 1
ATOM 786 N N . TYR A 1 52 ? 286.18200 277.41300 223.31100 1.000 102.63346 52 TYR A N 1
ATOM 787 C CA . TYR A 1 52 ? 287.61500 277.64000 223.33800 1.000 102.63346 52 TYR A CA 1
ATOM 788 C C . TYR A 1 52 ? 287.96000 278.94600 222.62900 1.000 102.63346 52 TYR A C 1
ATOM 789 O O . TYR A 1 52 ? 287.19700 279.46100 221.80800 1.000 102.63346 52 TYR A O 1
ATOM 807 N N . LEU A 1 53 ? 289.13500 279.47700 222.95800 1.000 108.06784 53 LEU A N 1
ATOM 808 C CA . LEU A 1 53 ? 289.56700 280.77600 222.47000 1.000 108.06784 53 LEU A CA 1
ATOM 809 C C . LEU A 1 53 ? 290.94700 280.67200 221.83700 1.000 108.06784 53 LEU A C 1
ATOM 810 O O . LEU A 1 53 ? 291.71800 279.75200 222.12000 1.000 108.06784 53 LEU A O 1
ATOM 826 N N . SER A 1 54 ? 291.24300 281.62900 220.96100 1.000 113.59721 54 SER A N 1
ATOM 827 C CA . SER A 1 54 ? 292.55300 281.74600 220.34300 1.000 113.59721 54 SER A CA 1
ATOM 828 C C . SER A 1 54 ? 293.44000 282.67700 221.17000 1.000 113.59721 54 SER A C 1
ATOM 829 O O . SER A 1 54 ? 293.03900 283.20200 222.21200 1.000 113.59721 54 SER A O 1
ATOM 837 N N . THR A 1 55 ? 294.66900 282.88900 220.69300 1.000 117.02821 55 THR A N 1
ATOM 838 C CA . THR A 1 55 ? 295.59900 283.77500 221.39000 1.000 117.02821 55 THR A CA 1
ATOM 839 C C . THR A 1 55 ? 295.05100 285.18900 221.52500 1.000 117.02821 55 THR A C 1
ATOM 840 O O . THR A 1 55 ? 295.38100 285.89300 222.48600 1.000 117.02821 55 THR A O 1
ATOM 851 N N . ASN A 1 56 ? 294.21700 285.62400 220.58200 1.000 116.47016 56 ASN A N 1
ATOM 852 C CA . ASN A 1 56 ? 293.71800 286.99100 220.54600 1.000 116.47016 56 ASN A CA 1
ATOM 853 C C . ASN A 1 56 ? 292.49300 287.19900 221.42400 1.000 116.47016 56 ASN A C 1
ATOM 854 O O . ASN A 1 56 ? 291.76900 288.18300 221.23700 1.000 116.47016 56 ASN A O 1
ATOM 865 N N . GLY A 1 57 ? 292.24200 286.30000 222.37000 1.000 114.10615 57 GLY A N 1
ATOM 866 C CA . GLY A 1 57 ? 291.07300 286.43400 223.21500 1.000 114.10615 57 GLY A CA 1
ATOM 867 C C . GLY A 1 57 ? 289.77300 286.34300 222.45700 1.000 114.10615 57 GLY A C 1
ATOM 868 O O . GLY A 1 57 ? 288.72800 286.75000 222.97200 1.000 114.10615 57 GLY A O 1
ATOM 872 N N . SER A 1 58 ? 289.81300 285.82300 221.23700 1.000 114.61423 58 SER A N 1
ATOM 873 C CA . SER A 1 58 ? 288.65100 285.66800 220.38000 1.000 114.61423 58 SER A CA 1
ATOM 874 C C . SER A 1 58 ? 288.33700 284.18700 220.22900 1.000 114.61423 58 SER A C 1
ATOM 875 O O . SER A 1 58 ? 289.14700 283.31900 220.56600 1.000 114.61423 58 SER A O 1
ATOM 883 N N . ASP A 1 59 ? 287.14600 283.89800 219.71600 1.000 111.53871 59 ASP A N 1
ATOM 884 C CA . ASP A 1 59 ? 286.76700 282.51000 219.51000 1.000 111.53871 59 ASP A CA 1
ATOM 885 C C . ASP A 1 59 ? 287.75100 281.83200 218.56700 1.000 111.53871 59 ASP A C 1
ATOM 886 O O . ASP A 1 59 ? 288.30400 282.45100 217.65400 1.000 111.53871 59 ASP A O 1
ATOM 895 N N . ARG A 1 60 ? 287.96200 280.53800 218.79600 1.000 109.32861 60 ARG A N 1
ATOM 896 C CA . ARG A 1 60 ? 288.89500 279.74700 218.00400 1.000 109.32861 60 ARG A CA 1
ATOM 897 C C . ARG A 1 60 ? 288.17400 278.95300 216.92200 1.000 109.32861 60 ARG A C 1
ATOM 898 O O . ARG A 1 60 ? 288.50700 279.05800 215.73900 1.000 109.32861 60 ARG A O 1
ATOM 919 N N . PHE A 1 61 ? 287.19400 278.15000 217.31300 1.000 104.58281 61 PHE A N 1
ATOM 920 C CA . PHE A 1 61 ? 286.47700 277.30100 216.38000 1.000 104.58281 61 PHE A CA 1
ATOM 921 C C . PHE A 1 61 ? 285.22300 278.00900 215.89800 1.000 104.58281 61 PHE A C 1
ATOM 922 O O . PHE A 1 61 ? 284.51300 278.64700 216.68100 1.000 104.58281 61 PHE A O 1
ATOM 939 N N . VAL A 1 62 ? 284.95500 277.89300 214.60300 1.000 107.34053 62 VAL A N 1
ATOM 940 C CA . VAL A 1 62 ? 283.76000 278.45500 213.99100 1.000 107.34053 62 VAL A CA 1
ATOM 941 C C . VAL A 1 62 ? 283.00200 277.32000 213.31800 1.000 107.34053 62 VAL A C 1
ATOM 942 O O . VAL A 1 62 ? 283.56000 276.59500 212.48100 1.000 107.34053 62 VAL A O 1
ATOM 955 N N . LEU A 1 63 ? 281.76300 277.11900 213.75500 1.000 102.95007 63 LEU A N 1
ATOM 956 C CA . LEU A 1 63 ? 280.90900 276.07600 213.21400 1.000 102.95007 63 LEU A CA 1
ATOM 957 C C . LEU A 1 63 ? 280.44800 276.42200 211.80400 1.000 102.95007 63 LEU A C 1
ATOM 958 O O . LEU A 1 63 ? 280.32500 277.59100 211.43200 1.000 102.95007 63 LEU A O 1
ATOM 974 N N . ILE A 1 64 ? 280.19200 275.38200 211.01500 1.000 105.60467 64 ILE A N 1
ATOM 975 C CA . ILE A 1 64 ? 279.61900 275.54200 209.68500 1.000 105.60467 64 ILE A CA 1
ATOM 976 C C . ILE A 1 64 ? 278.52100 274.50800 209.47000 1.000 105.60467 64 ILE A C 1
ATOM 977 O O . ILE A 1 64 ? 277.77300 274.57600 208.48800 1.000 105.60467 64 ILE A O 1
ATOM 993 N N . GLU A 1 65 ? 278.41400 273.54300 210.38500 1.000 103.82046 65 GLU A N 1
ATOM 994 C CA . GLU A 1 65 ? 277.54800 272.39200 210.15400 1.000 103.82046 65 GLU A CA 1
ATOM 995 C C . GLU A 1 65 ? 276.08100 272.74100 210.36500 1.000 103.82046 65 GLU A C 1
ATOM 996 O O . GLU A 1 65 ? 275.25100 272.52900 209.47500 1.000 103.82046 65 GLU A O 1
ATOM 1008 N N . GLY A 1 66 ? 275.74400 273.27400 211.54000 1.000 103.15705 66 GLY A N 1
ATOM 1009 C CA . GLY A 1 66 ? 274.35400 273.55800 211.84800 1.000 103.15705 66 GLY A CA 1
ATOM 1010 C C . GLY A 1 66 ? 273.71300 274.55000 210.90500 1.000 103.15705 66 GLY A C 1
ATOM 1011 O O . GLY A 1 66 ? 272.48500 274.56200 210.77000 1.000 103.15705 66 GLY A O 1
ATOM 1015 N N . ARG A 1 67 ? 274.51300 275.38300 210.25100 1.000 104.58566 67 ARG A N 1
ATOM 1016 C CA . ARG A 1 67 ? 273.97000 276.38300 209.35300 1.000 104.58566 67 ARG A CA 1
ATOM 1017 C C . ARG A 1 67 ? 273.36500 275.71500 208.12400 1.000 104.58566 67 ARG A C 1
ATOM 1018 O O . ARG A 1 67 ? 273.72200 274.59600 207.74900 1.000 104.58566 67 ARG A O 1
ATOM 1039 N N . LYS A 1 68 ? 272.43400 276.42200 207.49400 1.000 106.44831 68 LYS A N 1
ATOM 1040 C CA . LYS A 1 68 ? 271.78000 275.89500 206.31000 1.000 106.44831 68 LYS A CA 1
ATOM 1041 C C . LYS A 1 68 ? 272.77300 275.75300 205.16200 1.000 106.44831 68 LYS A C 1
ATOM 1042 O O . LYS A 1 68 ? 273.83200 276.38300 205.13100 1.000 106.44831 68 LYS A O 1
ATOM 1061 N N . ARG A 1 69 ? 272.41200 274.89500 204.20700 1.000 107.88886 69 ARG A N 1
ATOM 1062 C CA . ARG A 1 69 ? 273.32800 274.56700 203.12200 1.000 107.88886 69 ARG A CA 1
ATOM 1063 C C . ARG A 1 69 ? 273.73600 275.80900 202.34300 1.000 107.88886 69 ARG A C 1
ATOM 1064 O O . ARG A 1 69 ? 274.90300 275.95700 201.96100 1.000 107.88886 69 ARG A O 1
ATOM 1085 N N . GLY A 1 70 ? 272.79200 276.71700 202.09900 1.000 110.06509 70 GLY A N 1
ATOM 1086 C CA . GLY A 1 70 ? 273.11100 277.89100 201.30500 1.000 110.06509 70 GLY A CA 1
ATOM 1087 C C . GLY A 1 70 ? 274.20400 278.73500 201.92900 1.000 110.06509 70 GLY A C 1
ATOM 1088 O O . GLY A 1 70 ? 275.14500 279.15600 201.25200 1.000 110.06509 70 GLY A O 1
ATOM 1092 N N . THR A 1 71 ? 274.09900 278.99100 203.23000 1.000 108.94459 71 THR A N 1
ATOM 1093 C CA . THR A 1 71 ? 275.08500 279.82000 203.90600 1.000 108.94459 71 THR A CA 1
ATOM 1094 C C . THR A 1 71 ? 276.34100 279.05100 204.28700 1.000 108.94459 71 THR A C 1
ATOM 1095 O O . THR A 1 71 ? 277.37400 279.67500 204.56700 1.000 108.94459 71 THR A O 1
ATOM 1106 N N . ALA A 1 72 ? 276.30200 277.72000 204.23100 1.000 108.33329 72 ALA A N 1
ATOM 1107 C CA . ALA A 1 72 ? 277.47700 276.93800 204.58800 1.000 108.33329 72 ALA A CA 1
ATOM 1108 C C . ALA A 1 72 ? 278.59700 277.16200 203.58800 1.000 108.33329 72 ALA A C 1
ATOM 1109 O O . ALA A 1 72 ? 279.74000 277.44000 203.97000 1.000 108.33329 72 ALA A O 1
ATOM 1116 N N . VAL A 1 73 ? 278.27300 277.12400 202.29600 1.000 112.85142 73 VAL A N 1
ATOM 1117 C CA . VAL A 1 73 ? 279.32000 277.26500 201.29900 1.000 112.85142 73 VAL A CA 1
ATOM 1118 C C . VAL A 1 73 ? 279.75200 278.71300 201.20600 1.000 112.85142 73 VAL A C 1
ATOM 1119 O O . VAL A 1 73 ? 280.90200 278.99300 200.84600 1.000 112.85142 73 VAL A O 1
ATOM 1132 N N . SER A 1 74 ? 278.90000 279.63300 201.65300 1.000 113.40517 74 SER A N 1
ATOM 1133 C CA . SER A 1 74 ? 279.25500 281.04200 201.61700 1.000 113.40517 74 SER A CA 1
ATOM 1134 C C . SER A 1 74 ? 280.26500 281.35200 202.70800 1.000 113.40517 74 SER A C 1
ATOM 1135 O O . SER A 1 74 ? 281.28600 282.00200 202.45400 1.000 113.40517 74 SER A O 1
ATOM 1143 N N . LEU A 1 75 ? 280.02100 280.86100 203.92500 1.000 111.62586 75 LEU A N 1
ATOM 1144 C CA . LEU A 1 75 ? 281.01800 281.03100 204.97500 1.000 111.62586 75 LEU A CA 1
ATOM 1145 C C . LEU A 1 75 ? 282.29600 280.27400 204.63900 1.000 111.62586 75 LEU A C 1
ATOM 1146 O O . LEU A 1 75 ? 283.40200 280.77200 204.88300 1.000 111.62586 75 LEU A O 1
ATOM 1162 N N . GLN A 1 76 ? 282.16900 279.07100 204.07500 1.000 112.70905 76 GLN A N 1
ATOM 1163 C CA . GLN A 1 76 ? 283.35800 278.30800 203.71800 1.000 112.70905 76 GLN A CA 1
ATOM 1164 C C . GLN A 1 76 ? 284.23300 279.08900 202.74700 1.000 112.70905 76 GLN A C 1
ATOM 1165 O O . GLN A 1 76 ? 285.44400 279.22700 202.95600 1.000 112.70905 76 GLN A O 1
ATOM 1179 N N . ASN A 1 77 ? 283.63400 279.61700 201.67600 1.000 115.54218 77 ASN A N 1
ATOM 1180 C CA . ASN A 1 77 ? 284.41400 280.36700 200.69900 1.000 115.54218 77 ASN A CA 1
ATOM 1181 C C . ASN A 1 77 ? 284.94700 281.66500 201.29200 1.000 115.54218 77 ASN A C 1
ATOM 1182 O O . ASN A 1 77 ? 286.09700 282.04200 201.03700 1.000 115.54218 77 ASN A O 1
ATOM 1193 N N . GLU A 1 78 ? 284.13200 282.35800 202.08900 1.000 115.87899 78 GLU A N 1
ATOM 1194 C CA . GLU A 1 78 ? 284.58500 283.58700 202.72900 1.000 115.87899 78 GLU A CA 1
ATOM 1195 C C . GLU A 1 78 ? 285.84400 283.34500 203.54800 1.000 115.87899 78 GLU A C 1
ATOM 1196 O O . GLU A 1 78 ? 286.81000 284.11300 203.46800 1.000 115.87899 78 GLU A O 1
ATOM 1208 N N . LEU A 1 79 ? 285.85600 282.27100 204.33700 1.000 115.22792 79 LEU A N 1
ATOM 1209 C CA . LEU A 1 79 ? 287.01900 282.00100 205.17400 1.000 115.22792 79 LEU A CA 1
ATOM 1210 C C . LEU A 1 79 ? 288.19900 281.51300 204.34700 1.000 115.22792 79 LEU A C 1
ATOM 1211 O O . LEU A 1 79 ? 289.33600 281.94200 204.57200 1.000 115.22792 79 LEU A O 1
ATOM 1227 N N . CYS A 1 80 ? 287.95700 280.62000 203.38400 1.000 118.72577 80 CYS A N 1
ATOM 1228 C CA . CYS A 1 80 ? 289.04700 280.16600 202.52900 1.000 118.72577 80 CYS A CA 1
ATOM 1229 C C . CYS A 1 80 ? 289.70200 281.33100 201.80500 1.000 118.72577 80 CYS A C 1
ATOM 1230 O O . CYS A 1 80 ? 290.89500 281.27400 201.48800 1.000 118.72577 80 CYS A O 1
ATOM 1238 N N . LYS A 1 81 ? 288.94200 282.39200 201.53500 1.000 119.28680 81 LYS A N 1
ATOM 1239 C CA . LYS A 1 81 ? 289.49500 283.54000 200.82800 1.000 119.28680 81 LYS A CA 1
ATOM 1240 C C . LYS A 1 81 ? 290.22000 284.47800 201.78400 1.000 119.28680 81 LYS A C 1
ATOM 1241 O O . LYS A 1 81 ? 291.38400 284.82600 201.55700 1.000 119.28680 81 LYS A O 1
ATOM 1260 N N . SER A 1 82 ? 289.54400 284.90000 202.85400 1.000 120.37712 82 SER A N 1
ATOM 1261 C CA . SER A 1 82 ? 290.13000 285.86100 203.78300 1.000 120.37712 82 SER A CA 1
ATOM 1262 C C . SER A 1 82 ? 291.51500 285.41300 204.23400 1.000 120.37712 82 SER A C 1
ATOM 1263 O O . SER A 1 82 ? 292.50700 286.12300 204.04000 1.000 120.37712 82 SER A O 1
ATOM 1271 N N . TYR A 1 83 ? 291.60300 284.22900 204.83800 1.000 118.57043 83 TYR A N 1
ATOM 1272 C CA . TYR A 1 83 ? 292.90100 283.72600 205.27300 1.000 118.57043 83 TYR A CA 1
ATOM 1273 C C . TYR A 1 83 ? 293.76600 283.26400 204.11100 1.000 118.57043 83 TYR A C 1
ATOM 1274 O O . TYR A 1 83 ? 294.87500 282.77500 204.34900 1.000 118.57043 83 TYR A O 1
ATOM 1292 N N . ASP A 1 84 ? 293.29600 283.40700 202.87200 1.000 121.65606 84 ASP A N 1
ATOM 1293 C CA . ASP A 1 84 ? 294.06400 283.03900 201.68600 1.000 121.65606 84 ASP A CA 1
ATOM 1294 C C . ASP A 1 84 ? 294.36100 281.53900 201.70000 1.000 121.65606 84 ASP A C 1
ATOM 1295 O O . ASP A 1 84 ? 295.51000 281.09600 201.75600 1.000 121.65606 84 ASP A O 1
ATOM 1304 N N . LEU A 1 85 ? 293.28500 280.76100 201.67600 1.000 119.09182 85 LEU A N 1
ATOM 1305 C CA . LEU A 1 85 ? 293.35400 279.31100 201.63700 1.000 119.09182 85 LEU A CA 1
ATOM 1306 C C . LEU A 1 85 ? 292.72500 278.79300 200.35300 1.000 119.09182 85 LEU A C 1
ATOM 1307 O O . LEU A 1 85 ? 291.95500 279.48700 199.68300 1.000 119.09182 85 LEU A O 1
ATOM 1323 N N . GLU A 1 86 ? 293.06000 277.56200 200.02600 1.000 122.20209 86 GLU A N 1
ATOM 1324 C CA . GLU A 1 86 ? 292.53600 276.93200 198.82600 1.000 122.20209 86 GLU A CA 1
ATOM 1325 C C . GLU A 1 86 ? 291.10300 276.46200 199.07100 1.000 122.20209 86 GLU A C 1
ATOM 1326 O O . GLU A 1 86 ? 290.80600 275.90700 200.13100 1.000 122.20209 86 GLU A O 1
ATOM 1338 N N . PRO A 1 87 ? 290.19400 276.66900 198.11800 1.000 120.61148 87 PRO A N 1
ATOM 1339 C CA . PRO A 1 87 ? 288.81800 276.20700 198.32100 1.000 120.61148 87 PRO A CA 1
ATOM 1340 C C . PRO A 1 87 ? 288.74500 274.69300 198.22000 1.000 120.61148 87 PRO A C 1
ATOM 1341 O O . PRO A 1 87 ? 289.32600 274.08000 197.32200 1.000 120.61148 87 PRO A O 1
ATOM 1352 N N . LEU A 1 88 ? 288.02600 274.09800 199.15000 1.000 113.49853 88 LEU A N 1
ATOM 1353 C CA . LEU A 1 88 ? 287.89500 272.65200 199.15600 1.000 113.49853 88 LEU A CA 1
ATOM 1354 C C . LEU A 1 88 ? 286.72700 272.20100 198.28300 1.000 113.49853 88 LEU A C 1
ATOM 1355 O O . LEU A 1 88 ? 285.72900 272.91600 198.15200 1.000 113.49853 88 LEU A O 1
ATOM 1371 N N . PRO A 1 89 ? 286.82400 271.01400 197.67700 1.000 113.89029 89 PRO A N 1
ATOM 1372 C CA . PRO A 1 89 ? 285.68600 270.52500 196.88100 1.000 113.89029 89 PRO A CA 1
ATOM 1373 C C . PRO A 1 89 ? 284.46200 270.22100 197.72000 1.000 113.89029 89 PRO A C 1
ATOM 1374 O O . PRO A 1 89 ? 283.33700 270.51500 197.29900 1.000 113.89029 89 PRO A O 1
ATOM 1385 N N . PHE A 1 90 ? 284.65100 269.63400 198.89500 1.000 110.39648 90 PHE A N 1
ATOM 1386 C CA . PHE A 1 90 ? 283.56200 269.17800 199.74300 1.000 110.39648 90 PHE A CA 1
ATOM 1387 C C . PHE A 1 90 ? 283.40400 270.09900 200.94500 1.000 110.39648 90 PHE A C 1
ATOM 1388 O O . PHE A 1 90 ? 284.22400 270.98300 201.20300 1.000 110.39648 90 PHE A O 1
ATOM 1405 N N . LEU A 1 91 ? 282.32200 269.87500 201.67900 1.000 107.68278 91 LEU A N 1
ATOM 1406 C CA . LEU A 1 91 ? 281.99500 270.65600 202.85900 1.000 107.68278 91 LEU A CA 1
ATOM 1407 C C . LEU A 1 91 ? 282.62300 270.04600 204.10900 1.000 107.68278 91 LEU A C 1
ATOM 1408 O O . LEU A 1 91 ? 282.97000 268.86300 204.14800 1.000 107.68278 91 LEU A O 1
ATOM 1424 N N . CYS A 1 92 ? 282.77200 270.88100 205.13800 1.000 105.48522 92 CYS A N 1
ATOM 1425 C CA . CYS A 1 92 ? 283.34600 270.45300 206.40800 1.000 105.48522 92 CYS A CA 1
ATOM 1426 C C . CYS A 1 92 ? 282.43500 270.82800 207.57000 1.000 105.48522 92 CYS A C 1
ATOM 1427 O O . CYS A 1 92 ? 281.30400 271.27300 207.35600 1.000 105.48522 92 CYS A O 1
ATOM 1435 N N . ASP A 1 93 ? 282.91200 270.64300 208.80000 1.000 102.98997 93 ASP A N 1
ATOM 1436 C CA . ASP A 1 93 ? 282.10800 270.86300 209.99700 1.000 102.98997 93 ASP A CA 1
ATOM 1437 C C . ASP A 1 93 ? 282.60600 271.99800 210.87200 1.000 102.98997 93 ASP A C 1
ATOM 1438 O O . ASP A 1 93 ? 281.79100 272.68200 211.49100 1.000 102.98997 93 ASP A O 1
ATOM 1447 N N . ILE A 1 94 ? 283.91600 272.21200 210.97800 1.000 103.08441 94 ILE A N 1
ATOM 1448 C CA . ILE A 1 94 ? 284.42200 273.27600 211.83900 1.000 103.08441 94 ILE A CA 1
ATOM 1449 C C . ILE A 1 94 ? 285.68600 273.84500 211.21800 1.000 103.08441 94 ILE A C 1
ATOM 1450 O O . ILE A 1 94 ? 286.40600 273.14700 210.51000 1.000 103.08441 94 ILE A O 1
ATOM 1466 N N . PHE A 1 95 ? 285.92300 275.14000 211.41800 1.000 109.32489 95 PHE A N 1
ATOM 1467 C CA . PHE A 1 95 ? 287.11800 275.78700 210.86900 1.000 109.32489 95 PHE A CA 1
ATOM 1468 C C . PHE A 1 95 ? 288.00200 276.33000 211.98700 1.000 109.32489 95 PHE A C 1
ATOM 1469 O O . PHE A 1 95 ? 287.75000 277.41800 212.51400 1.000 109.32489 95 PHE A O 1
ATOM 1486 N N . ASP A 1 96 ? 289.03600 275.57100 212.35600 1.000 110.34224 96 ASP A N 1
ATOM 1487 C CA . ASP A 1 96 ? 289.99700 276.04000 213.34400 1.000 110.34224 96 ASP A CA 1
ATOM 1488 C C . ASP A 1 96 ? 290.73100 277.27200 212.83300 1.000 110.34224 96 ASP A C 1
ATOM 1489 O O . ASP A 1 96 ? 291.48800 277.19300 211.85500 1.000 110.34224 96 ASP A O 1
ATOM 1498 N N . ARG A 1 97 ? 290.50800 278.41300 213.49100 1.000 111.50279 97 ARG A N 1
ATOM 1499 C CA . ARG A 1 97 ? 291.15100 279.65100 213.06700 1.000 111.50279 97 ARG A CA 1
ATOM 1500 C C . ARG A 1 97 ? 292.63700 279.63800 213.39100 1.000 111.50279 97 ARG A C 1
ATOM 1501 O O . ARG A 1 97 ? 293.46100 280.04900 212.56600 1.000 111.50279 97 ARG A O 1
ATOM 1522 N N . GLU A 1 98 ? 292.99700 279.17200 214.58900 1.000 112.52725 98 GLU A N 1
ATOM 1523 C CA . GLU A 1 98 ? 294.38300 279.27300 215.03000 1.000 112.52725 98 GLU A CA 1
ATOM 1524 C C . GLU A 1 98 ? 295.30500 278.57700 214.04400 1.000 112.52725 98 GLU A C 1
ATOM 1525 O O . GLU A 1 98 ? 296.36700 279.10100 213.69300 1.000 112.52725 98 GLU A O 1
ATOM 1537 N N . GLU A 1 99 ? 294.91400 277.39200 213.59200 1.000 110.16056 99 GLU A N 1
ATOM 1538 C CA . GLU A 1 99 ? 295.67300 276.64600 212.60400 1.000 110.16056 99 GLU A CA 1
ATOM 1539 C C . GLU A 1 99 ? 295.17800 276.91700 211.19300 1.000 110.16056 99 GLU A C 1
ATOM 1540 O O . GLU A 1 99 ? 295.77000 276.41200 210.23300 1.000 110.16056 99 GLU A O 1
ATOM 1552 N N . LYS A 1 100 ? 294.11100 277.70300 211.04900 1.000 113.92018 100 LYS A N 1
ATOM 1553 C CA . LYS A 1 100 ? 293.61700 278.12700 209.74400 1.000 113.92018 100 LYS A CA 1
ATOM 1554 C C . LYS A 1 100 ? 293.34100 276.91800 208.85600 1.000 113.92018 100 LYS A C 1
ATOM 1555 O O . LYS A 1 100 ? 293.75800 276.86200 207.69800 1.000 113.92018 100 LYS A O 1
ATOM 1574 N N . GLN A 1 101 ? 292.63200 275.93600 209.40800 1.000 108.29233 101 GLN A N 1
ATOM 1575 C CA . GLN A 1 101 ? 292.28900 274.76700 208.61500 1.000 108.29233 101 GLN A CA 1
ATOM 1576 C C . GLN A 1 101 ? 291.01300 274.12800 209.13500 1.000 108.29233 101 GLN A C 1
ATOM 1577 O O . GLN A 1 101 ? 290.66100 274.25800 210.31100 1.000 108.29233 101 GLN A O 1
ATOM 1591 N N . PHE A 1 102 ? 290.29600 273.48300 208.22200 1.000 107.13459 102 PHE A N 1
ATOM 1592 C CA . PHE A 1 102 ? 289.03500 272.85600 208.56700 1.000 107.13459 102 PHE A CA 1
ATOM 1593 C C . PHE A 1 102 ? 289.26400 271.55100 209.32000 1.000 107.13459 102 PHE A C 1
ATOM 1594 O O . PHE A 1 102 ? 290.34700 270.96100 209.29700 1.000 107.13459 102 PHE A O 1
ATOM 1611 N N . VAL A 1 103 ? 288.20800 271.10800 209.99400 1.000 101.98906 103 VAL A N 1
ATOM 1612 C CA . VAL A 1 103 ? 288.16600 269.84300 210.70500 1.000 101.98906 103 VAL A CA 1
ATOM 1613 C C . VAL A 1 103 ? 286.79200 269.21800 210.50500 1.000 101.98906 103 VAL A C 1
ATOM 1614 O O . VAL A 1 103 ? 285.77000 269.81700 210.87700 1.000 101.98906 103 VAL A O 1
ATOM 1627 N N . GLU A 1 104 ? 286.76200 268.07400 209.83400 1.000 101.04888 104 GLU A N 1
ATOM 1628 C CA . GLU A 1 104 ? 285.58600 267.22900 209.73400 1.000 101.04888 104 GLU A CA 1
ATOM 1629 C C . GLU A 1 104 ? 285.55600 266.29000 210.93200 1.000 101.04888 104 GLU A C 1
ATOM 1630 O O . GLU A 1 104 ? 286.59600 265.95600 211.50400 1.000 101.04888 104 GLU A O 1
ATOM 1642 N N . ILE A 1 105 ? 284.35600 265.87200 211.31800 1.000 94.40745 105 ILE A N 1
ATOM 1643 C CA . ILE A 1 105 ? 284.19000 264.91700 212.40300 1.000 94.40745 105 ILE A CA 1
ATOM 1644 C C . ILE A 1 105 ? 283.31100 263.77100 211.92300 1.000 94.40745 105 ILE A C 1
ATOM 1645 O O . ILE A 1 105 ? 282.39400 263.96100 211.11900 1.000 94.40745 105 ILE A O 1
ATOM 1661 N N . GLY A 1 106 ? 283.59500 262.57300 212.43100 1.000 92.22575 106 GLY A N 1
ATOM 1662 C CA . GLY A 1 106 ? 282.82000 261.40200 212.08400 1.000 92.22575 106 GLY A CA 1
ATOM 1663 C C . GLY A 1 106 ? 282.68200 260.47000 213.26900 1.000 92.22575 106 GLY A C 1
ATOM 1664 O O . GLY A 1 106 ? 283.42000 260.56100 214.25200 1.000 92.22575 106 GLY A O 1
ATOM 1668 N N . ILE A 1 107 ? 281.70900 259.56800 213.15900 1.000 86.91650 107 ILE A N 1
ATOM 1669 C CA . ILE A 1 107 ? 281.37700 258.63700 214.23200 1.000 86.91650 107 ILE A CA 1
ATOM 1670 C C . ILE A 1 107 ? 280.93200 257.30300 213.64900 1.000 86.91650 107 ILE A C 1
ATOM 1671 O O . ILE A 1 107 ? 279.89600 257.21800 212.98200 1.000 86.91650 107 ILE A O 1
ATOM 1687 N N . THR A 1 108 ? 281.70600 256.25400 213.91100 1.000 87.71560 108 THR A N 1
ATOM 1688 C CA . THR A 1 108 ? 281.46900 254.93000 213.35600 1.000 87.71560 108 THR A CA 1
ATOM 1689 C C . THR A 1 108 ? 281.24700 253.93200 214.47800 1.000 87.71560 108 THR A C 1
ATOM 1690 O O . THR A 1 108 ? 282.04200 253.85800 215.42000 1.000 87.71560 108 THR A O 1
ATOM 1701 N N . ARG A 1 109 ? 280.14600 253.19200 214.38300 1.000 84.69801 109 ARG A N 1
ATOM 1702 C CA . ARG A 1 109 ? 279.80500 252.20900 215.40400 1.000 84.69801 109 ARG A CA 1
ATOM 1703 C C . ARG A 1 109 ? 280.79900 251.05200 215.41200 1.000 84.69801 109 ARG A C 1
ATOM 1704 O O . ARG A 1 109 ? 281.29400 250.65400 216.47200 1.000 84.69801 109 ARG A O 1
ATOM 1725 N N . LYS A 1 110 ? 281.09600 250.49400 214.24200 1.000 88.00200 110 LYS A N 1
ATOM 1726 C CA . LYS A 1 110 ? 282.03900 249.38700 214.16400 1.000 88.00200 110 LYS A CA 1
ATOM 1727 C C . LYS A 1 110 ? 283.43000 249.82500 214.60100 1.000 88.00200 110 LYS A C 1
ATOM 1728 O O . LYS A 1 110 ? 283.88800 250.92000 214.26900 1.000 88.00200 110 LYS A O 1
ATOM 1747 N N . ALA A 1 111 ? 284.10200 248.95700 215.35700 1.000 93.28384 111 ALA A N 1
ATOM 1748 C CA . ALA A 1 111 ? 285.48900 249.18600 215.76300 1.000 93.28384 111 ALA A CA 1
ATOM 1749 C C . ALA A 1 111 ? 286.43500 248.69900 214.66000 1.000 93.28384 111 ALA A C 1
ATOM 1750 O O . ALA A 1 111 ? 287.15100 247.70500 214.79100 1.000 93.28384 111 ALA A O 1
ATOM 1757 N N . ASP A 1 112 ? 286.42200 249.42800 213.54600 1.000 97.02502 112 ASP A N 1
ATOM 1758 C CA . ASP A 1 112 ? 287.27200 249.11200 212.40600 1.000 97.02502 112 ASP A CA 1
ATOM 1759 C C . ASP A 1 112 ? 287.52800 250.39000 211.61900 1.000 97.02502 112 ASP A C 1
ATOM 1760 O O . ASP A 1 112 ? 286.76700 251.35700 211.70300 1.000 97.02502 112 ASP A O 1
ATOM 1769 N N . ASP A 1 113 ? 288.61700 250.38400 210.85300 1.000 101.14643 113 ASP A N 1
ATOM 1770 C CA . ASP A 1 113 ? 289.08600 251.56900 210.14900 1.000 101.14643 113 ASP A CA 1
ATOM 1771 C C . ASP A 1 113 ? 288.46900 251.74100 208.76400 1.000 101.14643 113 ASP A C 1
ATOM 1772 O O . ASP A 1 113 ? 288.98100 252.53600 207.96900 1.000 101.14643 113 ASP A O 1
ATOM 1781 N N . SER A 1 114 ? 287.38200 251.03400 208.45400 1.000 98.72215 114 SER A N 1
ATOM 1782 C CA . SER A 1 114 ? 286.82300 251.11500 207.10700 1.000 98.72215 114 SER A CA 1
ATOM 1783 C C . SER A 1 114 ? 286.34300 252.52700 206.80300 1.000 98.72215 114 SER A C 1
ATOM 1784 O O . SER A 1 114 ? 286.69700 253.11500 205.77200 1.000 98.72215 114 SER A O 1
ATOM 1792 N N . TYR A 1 115 ? 285.54800 253.09500 207.70800 1.000 97.05999 115 TYR A N 1
ATOM 1793 C CA . TYR A 1 115 ? 284.96800 254.41000 207.47000 1.000 97.05999 115 TYR A CA 1
ATOM 1794 C C . TYR A 1 115 ? 286.04900 255.47900 207.42700 1.000 97.05999 115 TYR A C 1
ATOM 1795 O O . TYR A 1 115 ? 286.03500 256.35700 206.55400 1.000 97.05999 115 TYR A O 1
ATOM 1813 N N . PHE A 1 116 ? 287.00800 255.40400 208.35100 1.000 97.00617 116 PHE A N 1
ATOM 1814 C CA . PHE A 1 116 ? 288.11100 256.35400 208.34900 1.000 97.00617 116 PHE A CA 1
ATOM 1815 C C . PHE A 1 116 ? 288.93500 256.22100 207.07900 1.000 97.00617 116 PHE A C 1
ATOM 1816 O O . PHE A 1 116 ? 289.35800 257.22400 206.50100 1.000 97.00617 116 PHE A O 1
ATOM 1833 N N . GLN A 1 117 ? 289.18900 254.98800 206.63800 1.000 100.86145 117 GLN A N 1
ATOM 1834 C CA . GLN A 1 117 ? 289.97800 254.79800 205.42700 1.000 100.86145 117 GLN A CA 1
ATOM 1835 C C . GLN A 1 117 ? 289.27700 255.41500 204.22700 1.000 100.86145 117 GLN A C 1
ATOM 1836 O O . GLN A 1 117 ? 289.90300 256.11800 203.42300 1.000 100.86145 117 GLN A O 1
ATOM 1844 N N . SER A 1 118 ? 287.96900 255.18700 204.10400 1.000 99.62368 118 SER A N 1
ATOM 1845 C CA . SER A 1 118 ? 287.23000 255.74400 202.97800 1.000 99.62368 118 SER A CA 1
ATOM 1846 C C . SER A 1 118 ? 287.24400 257.26700 203.02200 1.000 99.62368 118 SER A C 1
ATOM 1847 O O . SER A 1 118 ? 287.47500 257.93100 202.00300 1.000 99.62368 118 SER A O 1
ATOM 1855 N N . LYS A 1 119 ? 286.99500 257.84100 204.20000 1.000 99.96151 119 LYS A N 1
ATOM 1856 C CA . LYS A 1 119 ? 286.96300 259.29500 204.30800 1.000 99.96151 119 LYS A CA 1
ATOM 1857 C C . LYS A 1 119 ? 288.33000 259.89900 204.01400 1.000 99.96151 119 LYS A C 1
ATOM 1858 O O . LYS A 1 119 ? 288.42800 260.93000 203.33900 1.000 99.96151 119 LYS A O 1
ATOM 1877 N N . PHE A 1 120 ? 289.39800 259.27400 204.51300 1.000 101.38441 120 PHE A N 1
ATOM 1878 C CA . PHE A 1 120 ? 290.74000 259.77200 204.24200 1.000 101.38441 120 PHE A CA 1
ATOM 1879 C C . PHE A 1 120 ? 291.03900 259.71600 202.75400 1.000 101.38441 120 PHE A C 1
ATOM 1880 O O . PHE A 1 120 ? 291.61700 260.65300 202.19200 1.000 101.38441 120 PHE A O 1
ATOM 1897 N N . GLY A 1 121 ? 290.64800 258.62700 202.09700 1.000 103.08843 121 GLY A N 1
ATOM 1898 C CA . GLY A 1 121 ? 290.84800 258.54200 200.66300 1.000 103.08843 121 GLY A CA 1
ATOM 1899 C C . GLY A 1 121 ? 290.10900 259.64000 199.92700 1.000 103.08843 121 GLY A C 1
ATOM 1900 O O . GLY A 1 121 ? 290.63500 260.23600 198.98500 1.000 103.08843 121 GLY A O 1
ATOM 1904 N N . LYS A 1 122 ? 288.87800 259.92700 200.35300 1.000 105.01992 122 LYS A N 1
ATOM 1905 C CA . LYS A 1 122 ? 288.10400 260.98500 199.71400 1.000 105.01992 122 LYS A CA 1
ATOM 1906 C C . LYS A 1 122 ? 288.75700 262.34700 199.91100 1.000 105.01992 122 LYS A C 1
ATOM 1907 O O . LYS A 1 122 ? 288.86900 263.13600 198.96600 1.000 105.01992 122 LYS A O 1
ATOM 1926 N N . LEU A 1 123 ? 289.18900 262.64500 201.13300 1.000 103.27891 123 LEU A N 1
ATOM 1927 C CA . LEU A 1 123 ? 289.76800 263.94300 201.45400 1.000 103.27891 123 LEU A CA 1
ATOM 1928 C C . LEU A 1 123 ? 291.28900 263.93800 201.48600 1.000 103.27891 123 LEU A C 1
ATOM 1929 O O . LEU A 1 123 ? 291.89100 264.99500 201.70200 1.000 103.27891 123 LEU A O 1
ATOM 1945 N N . GLY A 1 124 ? 291.92300 262.79000 201.28200 1.000 105.54060 124 GLY A N 1
ATOM 1946 C CA . GLY A 1 124 ? 293.37200 262.74000 201.38700 1.000 105.54060 124 GLY A CA 1
ATOM 1947 C C . GLY A 1 124 ? 293.84700 263.25500 202.73300 1.000 105.54060 124 GLY A C 1
ATOM 1948 O O . GLY A 1 124 ? 293.32700 262.87800 203.78900 1.000 105.54060 124 GLY A O 1
ATOM 1952 N N . ASN A 1 125 ? 294.84800 264.13300 202.69700 1.000 105.12408 125 ASN A N 1
ATOM 1953 C CA . ASN A 1 125 ? 295.39500 264.76200 203.89100 1.000 105.12408 125 ASN A CA 1
ATOM 1954 C C . ASN A 1 125 ? 295.05800 266.24500 203.97200 1.000 105.12408 125 ASN A C 1
ATOM 1955 O O . ASN A 1 125 ? 295.63800 266.96000 204.79600 1.000 105.12408 125 ASN A O 1
ATOM 1962 N N . SER A 1 126 ? 294.14400 266.72100 203.12400 1.000 108.29195 126 SER A N 1
ATOM 1963 C CA . SER A 1 126 ? 293.83000 268.14600 203.05500 1.000 108.29195 126 SER A CA 1
ATOM 1964 C C . SER A 1 126 ? 293.65500 268.76900 204.43700 1.000 108.29195 126 SER A C 1
ATOM 1965 O O . SER A 1 126 ? 294.30100 269.77100 204.76400 1.000 108.29195 126 SER A O 1
ATOM 1973 N N . CYS A 1 127 ? 292.78200 268.19400 205.26100 1.000 108.86065 127 CYS A N 1
ATOM 1974 C CA . CYS A 1 127 ? 292.42200 268.77000 206.55000 1.000 108.86065 127 CYS A CA 1
ATOM 1975 C C . CYS A 1 127 ? 292.44800 267.69300 207.62800 1.000 108.86065 127 CYS A C 1
ATOM 1976 O O . CYS A 1 127 ? 292.79100 266.53400 207.37700 1.000 108.86065 127 CYS A O 1
ATOM 1984 N N . LYS A 1 128 ? 292.08500 268.09100 208.84500 1.000 102.82514 128 LYS A N 1
ATOM 1985 C CA . LYS A 1 128 ? 292.12100 267.20400 209.99800 1.000 102.82514 128 LYS A CA 1
ATOM 1986 C C . LYS A 1 128 ? 290.79700 266.46300 210.11800 1.000 102.82514 128 LYS A C 1
ATOM 1987 O O . LYS A 1 128 ? 289.72800 267.07900 210.09200 1.000 102.82514 128 LYS A O 1
ATOM 2006 N N . ILE A 1 129 ? 290.87400 265.14300 210.24900 1.000 98.51198 129 ILE A N 1
ATOM 2007 C CA . ILE A 1 129 ? 289.70500 264.29100 210.40500 1.000 98.51198 129 ILE A CA 1
ATOM 2008 C C . ILE A 1 129 ? 289.85600 263.48500 211.68500 1.000 98.51198 129 ILE A C 1
ATOM 2009 O O . ILE A 1 129 ? 290.93600 262.96000 211.97700 1.000 98.51198 129 ILE A O 1
ATOM 2025 N N . PHE A 1 130 ? 288.77200 263.39600 212.45000 1.000 94.62711 130 PHE A N 1
ATOM 2026 C CA . PHE A 1 130 ? 288.74700 262.66800 213.71300 1.000 94.62711 130 PHE A CA 1
ATOM 2027 C C . PHE A 1 130 ? 287.57000 261.70700 213.70300 1.000 94.62711 130 PHE A C 1
ATOM 2028 O O . PHE A 1 130 ? 286.41400 262.13700 213.75100 1.000 94.62711 130 PHE A O 1
ATOM 2045 N N . VAL A 1 131 ? 287.85900 260.41300 213.64000 1.000 93.21733 131 VAL A N 1
ATOM 2046 C CA . VAL A 1 131 ? 286.83600 259.38000 213.55800 1.000 93.21733 131 VAL A CA 1
ATOM 2047 C C . VAL A 1 131 ? 286.77700 258.74700 214.94200 1.000 93.21733 131 VAL A C 1
ATOM 2048 O O . VAL A 1 131 ? 287.57500 257.87000 215.28900 1.000 93.21733 131 VAL A O 1
ATOM 2061 N N . PHE A 1 132 ? 285.88500 259.27900 215.77000 1.000 88.55121 132 PHE A N 1
ATOM 2062 C CA . PHE A 1 132 ? 285.60300 258.72900 217.08100 1.000 88.55121 132 PHE A CA 1
ATOM 2063 C C . PHE A 1 132 ? 284.82900 257.42100 216.94400 1.000 88.55121 132 PHE A C 1
ATOM 2064 O O . PHE A 1 132 ? 284.30800 257.07800 215.88000 1.000 88.55121 132 PHE A O 1
ATOM 2081 N N . SER A 1 133 ? 284.76900 256.67700 218.04200 1.000 87.74013 133 SER A N 1
ATOM 2082 C CA . SER A 1 133 ? 283.98400 255.45700 218.10800 1.000 87.74013 133 SER A CA 1
ATOM 2083 C C . SER A 1 133 ? 283.29700 255.38800 219.46100 1.000 87.74013 133 SER A C 1
ATOM 2084 O O . SER A 1 133 ? 283.77400 255.95300 220.44800 1.000 87.74013 133 SER A O 1
ATOM 2092 N N . TYR A 1 134 ? 282.16100 254.69400 219.49500 1.000 82.82898 134 TYR A N 1
ATOM 2093 C CA . TYR A 1 134 ? 281.38000 254.62900 220.72200 1.000 82.82898 134 TYR A CA 1
ATOM 2094 C C . TYR A 1 134 ? 282.10600 253.85600 221.81100 1.000 82.82898 134 TYR A C 1
ATOM 2095 O O . TYR A 1 134 ? 281.98600 254.19200 222.99400 1.000 82.82898 134 TYR A O 1
ATOM 2113 N N . ASP A 1 135 ? 282.86200 252.82600 221.43600 1.000 86.20210 135 ASP A N 1
ATOM 2114 C CA . ASP A 1 135 ? 283.52000 251.93800 222.38500 1.000 86.20210 135 ASP A CA 1
ATOM 2115 C C . ASP A 1 135 ? 284.96700 252.34100 222.64900 1.000 86.20210 135 ASP A C 1
ATOM 2116 O O . ASP A 1 135 ? 285.80500 251.48500 222.95100 1.000 86.20210 135 ASP A O 1
ATOM 2125 N N . GLY A 1 136 ? 285.27700 253.62800 222.52800 1.000 85.35901 136 GLY A N 1
ATOM 2126 C CA . GLY A 1 136 ? 286.59700 254.12600 222.85400 1.000 85.35901 136 GLY A CA 1
ATOM 2127 C C . GLY A 1 136 ? 287.65900 253.77100 221.83600 1.000 85.35901 136 GLY A C 1
ATOM 2128 O O . GLY A 1 136 ? 288.58500 253.01100 222.12800 1.000 85.35901 136 GLY A O 1
ATOM 2132 N N . ARG A 1 137 ? 287.52500 254.31100 220.63200 1.000 89.07702 137 ARG A N 1
ATOM 2133 C CA . ARG A 1 137 ? 288.53600 254.19300 219.59500 1.000 89.07702 137 ARG A CA 1
ATOM 2134 C C . ARG A 1 137 ? 288.59500 255.50000 218.82500 1.000 89.07702 137 ARG A C 1
ATOM 2135 O O . ARG A 1 137 ? 287.56000 256.09800 218.52400 1.000 89.07702 137 ARG A O 1
ATOM 2156 N N . LEU A 1 138 ? 289.81000 255.94300 218.52000 1.000 89.97394 138 LEU A N 1
ATOM 2157 C CA . LEU A 1 138 ? 290.03000 257.18700 217.79900 1.000 89.97394 138 LEU A CA 1
ATOM 2158 C C . LEU A 1 138 ? 290.92100 256.92300 216.59900 1.000 89.97394 138 LEU A C 1
ATOM 2159 O O . LEU A 1 138 ? 291.97100 256.28800 216.73400 1.000 89.97394 138 LEU A O 1
ATOM 2175 N N . ASP A 1 139 ? 290.50800 257.40600 215.43000 1.000 92.79151 139 ASP A N 1
ATOM 2176 C CA . ASP A 1 139 ? 291.31000 257.28500 214.21900 1.000 92.79151 139 ASP A CA 1
ATOM 2177 C C . ASP A 1 139 ? 291.45500 258.66000 213.58800 1.000 92.79151 139 ASP A C 1
ATOM 2178 O O . ASP A 1 139 ? 290.45900 259.28100 213.21000 1.000 92.79151 139 ASP A O 1
ATOM 2187 N N . LYS A 1 140 ? 292.69100 259.13900 213.48200 1.000 95.70553 140 LYS A N 1
ATOM 2188 C CA . LYS A 1 140 ? 292.95600 260.48300 212.99800 1.000 95.70553 140 LYS A CA 1
ATOM 2189 C C . LYS A 1 140 ? 294.12400 260.44400 212.02400 1.000 95.70553 140 LYS A C 1
ATOM 2190 O O . LYS A 1 140 ? 294.69800 259.38700 211.74400 1.000 95.70553 140 LYS A O 1
ATOM 2209 N N . ASN A 1 141 ? 294.46600 261.62200 211.50000 1.000 99.51235 141 ASN A N 1
ATOM 2210 C CA . ASN A 1 141 ? 295.55400 261.78200 210.54600 1.000 99.51235 141 ASN A CA 1
ATOM 2211 C C . ASN A 1 141 ? 296.50700 262.88700 210.98100 1.000 99.51235 141 ASN A C 1
ATOM 2212 O O . ASN A 1 141 ? 297.25800 263.41200 210.15500 1.000 99.51235 141 ASN A O 1
ATOM 2223 N N . CYS A 1 142 ? 296.48700 263.24900 212.25400 1.000 101.15065 142 CYS A N 1
ATOM 2224 C CA . CYS A 1 142 ? 297.21100 264.41200 212.75500 1.000 101.15065 142 CYS A CA 1
ATOM 2225 C C . CYS A 1 142 ? 297.26500 264.30400 214.27400 1.000 101.15065 142 CYS A C 1
ATOM 2226 O O . CYS A 1 142 ? 296.92500 263.26500 214.85100 1.000 101.15065 142 CYS A O 1
ATOM 2234 N N . GLU A 1 143 ? 297.69500 265.38000 214.92300 1.000 101.31479 143 GLU A N 1
ATOM 2235 C CA . GLU A 1 143 ? 297.78900 265.38800 216.37200 1.000 101.31479 143 GLU A CA 1
ATOM 2236 C C . GLU A 1 143 ? 296.40300 265.31200 216.99900 1.000 101.31479 143 GLU A C 1
ATOM 2237 O O . GLU A 1 143 ? 295.41700 265.80500 216.44800 1.000 101.31479 143 GLU A O 1
ATOM 2249 N N . GLY A 1 144 ? 296.33900 264.68900 218.17300 1.000 99.38348 144 GLY A N 1
ATOM 2250 C CA . GLY A 1 144 ? 295.09100 264.52800 218.87500 1.000 99.38348 144 GLY A CA 1
ATOM 2251 C C . GLY A 1 144 ? 294.57500 265.82400 219.46600 1.000 99.38348 144 GLY A C 1
ATOM 2252 O O . GLY A 1 144 ? 295.32300 266.78800 219.65300 1.000 99.38348 144 GLY A O 1
ATOM 2256 N N . PRO A 1 145 ? 293.28400 265.87400 219.77000 1.000 94.74626 145 PRO A N 1
ATOM 2257 C CA . PRO A 1 145 ? 292.68100 267.09000 220.31800 1.000 94.74626 145 PRO A CA 1
ATOM 2258 C C . PRO A 1 145 ? 292.98500 267.23600 221.80400 1.000 94.74626 145 PRO A C 1
ATOM 2259 O O . PRO A 1 145 ? 293.68200 266.42500 222.40900 1.000 94.74626 145 PRO A O 1
ATOM 2270 N N . MET A 1 146 ? 292.43900 268.29900 222.38700 1.000 98.18019 146 MET A N 1
ATOM 2271 C CA . MET A 1 146 ? 292.62000 268.54800 223.80800 1.000 98.18019 146 MET A CA 1
ATOM 2272 C C . MET A 1 146 ? 292.01400 267.41100 224.62200 1.000 98.18019 146 MET A C 1
ATOM 2273 O O . MET A 1 146 ? 290.99000 266.82800 224.25500 1.000 98.18019 146 MET A O 1
ATOM 2287 N N . GLU A 1 147 ? 292.66200 267.09800 225.74400 1.000 94.01446 147 GLU A N 1
ATOM 2288 C CA . GLU A 1 147 ? 292.23000 265.96900 226.56100 1.000 94.01446 147 GLU A CA 1
ATOM 2289 C C . GLU A 1 147 ? 290.81300 266.15800 227.08700 1.000 94.01446 147 GLU A C 1
ATOM 2290 O O . GLU A 1 147 ? 290.00100 265.22600 227.05400 1.000 94.01446 147 GLU A O 1
ATOM 2302 N N . GLU A 1 148 ? 290.48400 267.36600 227.54500 1.000 96.48911 148 GLU A N 1
ATOM 2303 C CA . GLU A 1 148 ? 289.14300 267.62100 228.06100 1.000 96.48911 148 GLU A CA 1
ATOM 2304 C C . GLU A 1 148 ? 288.10400 267.37500 226.98200 1.000 96.48911 148 GLU A C 1
ATOM 2305 O O . GLU A 1 148 ? 287.05300 266.75900 227.22600 1.000 96.48911 148 GLU A O 1
ATOM 2317 N N . GLN A 1 149 ? 288.40400 267.82600 225.77100 1.000 95.35582 149 GLN A N 1
ATOM 2318 C CA . GLN A 1 149 ? 287.49300 267.64500 224.65700 1.000 95.35582 149 GLN A CA 1
ATOM 2319 C C . GLN A 1 149 ? 287.27200 266.15800 224.41400 1.000 95.35582 149 GLN A C 1
ATOM 2320 O O . GLN A 1 149 ? 286.13400 265.70400 224.21100 1.000 95.35582 149 GLN A O 1
ATOM 2334 N N . LYS A 1 150 ? 288.35100 265.37500 224.49200 1.000 89.67713 150 LYS A N 1
ATOM 2335 C CA . LYS A 1 150 ? 288.24500 263.94300 224.25700 1.000 89.67713 150 LYS A CA 1
ATOM 2336 C C . LYS A 1 150 ? 287.38600 263.29100 225.32300 1.000 89.67713 150 LYS A C 1
ATOM 2337 O O . LYS A 1 150 ? 286.56900 262.41100 225.02500 1.000 89.67713 150 LYS A O 1
ATOM 2356 N N . LEU A 1 151 ? 287.54500 263.71900 226.57800 1.000 87.14906 151 LEU A N 1
ATOM 2357 C CA . LEU A 1 151 ? 286.85700 263.01500 227.64200 1.000 87.14906 151 LEU A CA 1
ATOM 2358 C C . LEU A 1 151 ? 285.38700 263.37400 227.67200 1.000 87.14906 151 LEU A C 1
ATOM 2359 O O . LEU A 1 151 ? 284.55400 262.52000 228.00900 1.000 87.14906 151 LEU A O 1
ATOM 2375 N N . ARG A 1 152 ? 285.04200 264.52700 227.10200 1.000 92.65047 152 ARG A N 1
ATOM 2376 C CA . ARG A 1 152 ? 283.64200 264.90600 227.02300 1.000 92.65047 152 ARG A CA 1
ATOM 2377 C C . ARG A 1 152 ? 282.97500 264.16900 225.88100 1.000 92.65047 152 ARG A C 1
ATOM 2378 O O . ARG A 1 152 ? 281.85400 263.65600 226.02700 1.000 92.65047 152 ARG A O 1
ATOM 2399 N N . ILE A 1 153 ? 283.71200 263.99400 224.78700 1.000 87.63338 153 ILE A N 1
ATOM 2400 C CA . ILE A 1 153 ? 283.15500 263.28200 223.65200 1.000 87.63338 153 ILE A CA 1
ATOM 2401 C C . ILE A 1 153 ? 282.94300 261.82700 224.02100 1.000 87.63338 153 ILE A C 1
ATOM 2402 O O . ILE A 1 153 ? 281.90400 261.23500 223.70800 1.000 87.63338 153 ILE A O 1
ATOM 2418 N N . PHE A 1 154 ? 283.89700 261.24200 224.73800 1.000 83.43454 154 PHE A N 1
ATOM 2419 C CA . PHE A 1 154 ? 283.82300 259.81900 225.01500 1.000 83.43454 154 PHE A CA 1
ATOM 2420 C C . PHE A 1 154 ? 282.79700 259.51000 226.09100 1.000 83.43454 154 PHE A C 1
ATOM 2421 O O . PHE A 1 154 ? 282.10000 258.49200 225.99900 1.000 83.43454 154 PHE A O 1
ATOM 2438 N N . SER A 1 155 ? 282.61000 260.41100 227.05800 1.000 80.77466 155 SER A N 1
ATOM 2439 C CA . SER A 1 155 ? 281.53800 260.20900 228.02300 1.000 80.77466 155 SER A CA 1
ATOM 2440 C C . SER A 1 155 ? 280.17300 260.31200 227.35100 1.000 80.77466 155 SER A C 1
ATOM 2441 O O . SER A 1 155 ? 279.29200 259.46300 227.57000 1.000 80.77466 155 SER A O 1
ATOM 2449 N N . PHE A 1 156 ? 279.97000 261.35000 226.53400 1.000 81.37623 156 PHE A N 1
ATOM 2450 C CA . PHE A 1 156 ? 278.70100 261.47300 225.82800 1.000 81.37623 156 PHE A CA 1
ATOM 2451 C C . PHE A 1 156 ? 278.42300 260.24100 224.97900 1.000 81.37623 156 PHE A C 1
ATOM 2452 O O . PHE A 1 156 ? 277.30600 259.70800 224.98100 1.000 81.37623 156 PHE A O 1
ATOM 2469 N N . LEU A 1 157 ? 279.42800 259.77400 224.24000 1.000 81.17767 157 LEU A N 1
ATOM 2470 C CA . LEU A 1 157 ? 279.21800 258.63000 223.36400 1.000 81.17767 157 LEU A CA 1
ATOM 2471 C C . LEU A 1 157 ? 278.89700 257.37600 224.16000 1.000 81.17767 157 LEU A C 1
ATOM 2472 O O . LEU A 1 157 ? 278.07200 256.56000 223.73700 1.000 81.17767 157 LEU A O 1
ATOM 2488 N N . ALA A 1 158 ? 279.52900 257.20500 225.32100 1.000 78.63961 158 ALA A N 1
ATOM 2489 C CA . ALA A 1 158 ? 279.23800 256.03400 226.13700 1.000 78.63961 158 ALA A CA 1
ATOM 2490 C C . ALA A 1 158 ? 277.79400 256.04200 226.61200 1.000 78.63961 158 ALA A C 1
ATOM 2491 O O . ALA A 1 158 ? 277.07800 255.03700 226.49600 1.000 78.63961 158 ALA A O 1
ATOM 2498 N N . THR A 1 159 ? 277.34500 257.17400 227.15200 1.000 78.79955 159 THR A N 1
ATOM 2499 C CA . THR A 1 159 ? 275.95600 257.26700 227.58900 1.000 78.79955 159 THR A CA 1
ATOM 2500 C C . THR A 1 159 ? 274.99800 257.00400 226.43500 1.000 78.79955 159 THR A C 1
ATOM 2501 O O . THR A 1 159 ? 274.01400 256.26700 226.58000 1.000 78.79955 159 THR A O 1
ATOM 2512 N N . ALA A 1 160 ? 275.26600 257.61000 225.28000 1.000 78.71650 160 ALA A N 1
ATOM 2513 C CA . ALA A 1 160 ? 274.38000 257.42800 224.13900 1.000 78.71650 160 ALA A CA 1
ATOM 2514 C C . ALA A 1 160 ? 274.31900 255.97100 223.70600 1.000 78.71650 160 ALA A C 1
ATOM 2515 O O . ALA A 1 160 ? 273.24100 255.45200 223.39700 1.000 78.71650 160 ALA A O 1
ATOM 2522 N N . ALA A 1 161 ? 275.46300 255.29100 223.67100 1.000 79.68627 161 ALA A N 1
ATOM 2523 C CA . ALA A 1 161 ? 275.44700 253.89300 223.26800 1.000 79.68627 161 ALA A CA 1
ATOM 2524 C C . ALA A 1 161 ? 274.72200 253.03300 224.28600 1.000 79.68627 161 ALA A C 1
ATOM 2525 O O . ALA A 1 161 ? 274.06500 252.05700 223.91100 1.000 79.68627 161 ALA A O 1
ATOM 2532 N N . ASP A 1 162 ? 274.78600 253.39400 225.56700 1.000 80.93247 162 ASP A N 1
ATOM 2533 C CA . ASP A 1 162 ? 274.02500 252.63200 226.54800 1.000 80.93247 162 ASP A CA 1
ATOM 2534 C C . ASP A 1 162 ? 272.53300 252.82800 226.33100 1.000 80.93247 162 ASP A C 1
ATOM 2535 O O . ASP A 1 162 ? 271.75800 251.86200 226.35800 1.000 80.93247 162 ASP A O 1
ATOM 2544 N N . PHE A 1 163 ? 272.12800 254.05600 226.02400 1.000 79.28662 163 PHE A N 1
ATOM 2545 C CA . PHE A 1 163 ? 270.71200 254.35300 225.87800 1.000 79.28662 163 PHE A CA 1
ATOM 2546 C C . PHE A 1 163 ? 270.16100 253.84900 224.56000 1.000 79.28662 163 PHE A C 1
ATOM 2547 O O . PHE A 1 163 ? 268.94300 253.72800 224.41700 1.000 79.28662 163 PHE A O 1
ATOM 2564 N N . LEU A 1 164 ? 271.02900 253.55100 223.60100 1.000 78.53212 164 LEU A N 1
ATOM 2565 C CA . LEU A 1 164 ? 270.57500 252.89100 222.38400 1.000 78.53212 164 LEU A CA 1
ATOM 2566 C C . LEU A 1 164 ? 270.50500 251.38400 222.58400 1.000 78.53212 164 LEU A C 1
ATOM 2567 O O . LEU A 1 164 ? 269.47900 250.76000 222.29500 1.000 78.53212 164 LEU A O 1
ATOM 2583 N N . ARG A 1 165 ? 271.59100 250.78100 223.07000 1.000 77.69154 165 ARG A N 1
ATOM 2584 C CA . ARG A 1 165 ? 271.58700 249.35300 223.34900 1.000 77.69154 165 ARG A CA 1
ATOM 2585 C C . ARG A 1 165 ? 270.40000 248.96600 224.21000 1.000 77.69154 165 ARG A C 1
ATOM 2586 O O . ARG A 1 165 ? 269.86900 247.85900 224.08000 1.000 77.69154 165 ARG A O 1
ATOM 2607 N N . LYS A 1 166 ? 269.97100 249.86400 225.09700 1.000 79.86600 166 LYS A N 1
ATOM 2608 C CA . LYS A 1 166 ? 268.82100 249.57300 225.94200 1.000 79.86600 166 LYS A CA 1
ATOM 2609 C C . LYS A 1 166 ? 267.54500 249.41500 225.12200 1.000 79.86600 166 LYS A C 1
ATOM 2610 O O . LYS A 1 166 ? 266.70700 248.56000 225.42700 1.000 79.86600 166 LYS A O 1
ATOM 2629 N N . GLU A 1 167 ? 267.37900 250.22700 224.07900 1.000 79.83540 167 GLU A N 1
ATOM 2630 C CA . GLU A 1 167 ? 266.15500 250.24400 223.28800 1.000 79.83540 167 GLU A CA 1
ATOM 2631 C C . GLU A 1 167 ? 266.21300 249.38900 222.02900 1.000 79.83540 167 GLU A C 1
ATOM 2632 O O . GLU A 1 167 ? 265.25900 249.41000 221.24900 1.000 79.83540 167 GLU A O 1
ATOM 2644 N N . ASN A 1 168 ? 267.29000 248.64500 221.80400 1.000 78.07925 168 ASN A N 1
ATOM 2645 C CA . ASN A 1 168 ? 267.42700 247.83200 220.59500 1.000 78.07925 168 ASN A CA 1
ATOM 2646 C C . ASN A 1 168 ? 267.45000 248.69200 219.33400 1.000 78.07925 168 ASN A C 1
ATOM 2647 O O . ASN A 1 168 ? 266.82800 248.35900 218.32400 1.000 78.07925 168 ASN A O 1
ATOM 2658 N N . MET A 1 169 ? 268.18100 249.80400 219.38800 1.000 80.21415 169 MET A N 1
ATOM 2659 C CA . MET A 1 169 ? 268.32500 250.69500 218.24400 1.000 80.21415 169 MET A CA 1
ATOM 2660 C C . MET A 1 169 ? 269.78900 250.94400 217.90800 1.000 80.21415 169 MET A C 1
ATOM 2661 O O . MET A 1 169 ? 270.10200 251.90200 217.19800 1.000 80.21415 169 MET A O 1
ATOM 2675 N N . PHE A 1 170 ? 270.68600 250.10000 218.40300 1.000 77.85481 170 PHE A N 1
ATOM 2676 C CA . PHE A 1 170 ? 272.11000 250.19700 218.09900 1.000 77.85481 170 PHE A CA 1
ATOM 2677 C C . PHE A 1 170 ? 272.44700 249.25500 216.94500 1.000 77.85481 170 PHE A C 1
ATOM 2678 O O . PHE A 1 170 ? 273.14500 248.25300 217.09100 1.000 77.85481 170 PHE A O 1
ATOM 2695 N N . ASN A 1 171 ? 271.92700 249.60900 215.77400 1.000 81.54980 171 ASN A N 1
ATOM 2696 C CA . ASN A 1 171 ? 272.12700 248.83500 214.55800 1.000 81.54980 171 ASN A CA 1
ATOM 2697 C C . ASN A 1 171 ? 272.36500 249.77400 213.38700 1.000 81.54980 171 ASN A C 1
ATOM 2698 O O . ASN A 1 171 ? 272.29800 250.99900 213.51500 1.000 81.54980 171 ASN A O 1
ATOM 2709 N N . GLU A 1 172 ? 272.65100 249.17600 212.23200 1.000 88.03758 172 GLU A N 1
ATOM 2710 C CA . GLU A 1 172 ? 272.88500 249.96100 211.02900 1.000 88.03758 172 GLU A CA 1
ATOM 2711 C C . GLU A 1 172 ? 271.65800 250.76800 210.65200 1.000 88.03758 172 GLU A C 1
ATOM 2712 O O . GLU A 1 172 ? 271.77900 251.83500 210.04200 1.000 88.03758 172 GLU A O 1
ATOM 2724 N N . ILE A 1 173 ? 270.47300 250.27400 211.00100 1.000 84.46094 173 ILE A N 1
ATOM 2725 C CA . ILE A 1 173 ? 269.23500 250.95300 210.62800 1.000 84.46094 173 ILE A CA 1
ATOM 2726 C C . ILE A 1 173 ? 269.27400 252.40000 211.09600 1.000 84.46094 173 ILE A C 1
ATOM 2727 O O . ILE A 1 173 ? 269.14600 253.33900 210.30300 1.000 84.46094 173 ILE A O 1
ATOM 2743 N N . PHE A 1 174 ? 269.44500 252.59600 212.40100 1.000 82.59441 174 PHE A N 1
ATOM 2744 C CA . PHE A 1 174 ? 269.46900 253.93600 212.96600 1.000 82.59441 174 PHE A CA 1
ATOM 2745 C C . PHE A 1 174 ? 270.84500 254.58100 212.88300 1.000 82.59441 174 PHE A C 1
ATOM 2746 O O . PHE A 1 174 ? 270.94000 255.81100 212.83600 1.000 82.59441 174 PHE A O 1
ATOM 2763 N N . LEU A 1 175 ? 271.91300 253.78500 212.85200 1.000 83.08928 175 LEU A N 1
ATOM 2764 C CA . LEU A 1 175 ? 273.28300 254.29800 212.81100 1.000 83.08928 175 LEU A CA 1
ATOM 2765 C C . LEU A 1 175 ? 274.03600 253.70500 211.62700 1.000 83.08928 175 LEU A C 1
ATOM 2766 O O . LEU A 1 175 ? 275.04400 253.01400 211.79400 1.000 83.08928 175 LEU A O 1
ATOM 2782 N N . PRO A 1 176 ? 273.57600 253.96300 210.41000 1.000 88.84110 176 PRO A N 1
ATOM 2783 C CA . PRO A 1 176 ? 274.27300 253.46100 209.22800 1.000 88.84110 176 PRO A CA 1
ATOM 2784 C C . PRO A 1 176 ? 275.46900 254.33000 208.87200 1.000 88.84110 176 PRO A C 1
ATOM 2785 O O . PRO A 1 176 ? 275.63000 255.45100 209.35400 1.000 88.84110 176 PRO A O 1
ATOM 2796 N N . ASP A 1 177 ? 276.31800 253.77900 208.01400 1.000 96.59218 177 ASP A N 1
ATOM 2797 C CA . ASP A 1 177 ? 277.41400 254.54200 207.44000 1.000 96.59218 177 ASP A CA 1
ATOM 2798 C C . ASP A 1 177 ? 276.90500 255.30000 206.21400 1.000 96.59218 177 ASP A C 1
ATOM 2799 O O . ASP A 1 177 ? 275.71100 255.31000 205.90500 1.000 96.59218 177 ASP A O 1
ATOM 2808 N N . ASN A 1 178 ? 277.82400 255.94500 205.49600 1.000 101.97636 178 ASN A N 1
ATOM 2809 C CA . ASN A 1 178 ? 277.44000 256.74500 204.33700 1.000 101.97636 178 ASN A CA 1
ATOM 2810 C C . ASN A 1 178 ? 276.78800 255.89200 203.25500 1.000 101.97636 178 ASN A C 1
ATOM 2811 O O . ASN A 1 178 ? 275.80800 256.31300 202.63100 1.000 101.97636 178 ASN A O 1
ATOM 2822 N N . GLU A 1 179 ? 277.33700 254.70500 202.99200 1.000 100.89173 179 GLU A N 1
ATOM 2823 C CA . GLU A 1 179 ? 276.84800 253.88800 201.88600 1.000 100.89173 179 GLU A CA 1
ATOM 2824 C C . GLU A 1 179 ? 275.54100 253.18900 202.24300 1.000 100.89173 179 GLU A C 1
ATOM 2825 O O . GLU A 1 179 ? 274.55500 253.28600 201.50400 1.000 100.89173 179 GLU A O 1
ATOM 2833 N N . GLU A 1 180 ? 275.51300 252.48400 203.37300 1.000 98.50342 180 GLU A N 1
ATOM 2834 C CA . GLU A 1 180 ? 274.35800 251.67700 203.76900 1.000 98.50342 180 GLU A CA 1
ATOM 2835 C C . GLU A 1 180 ? 273.23600 252.57100 204.30500 1.000 98.50342 180 GLU A C 1
ATOM 2836 O O . GLU A 1 180 ? 272.78100 252.45500 205.44100 1.000 98.50342 180 GLU A O 1
ATOM 2848 N N . THR A 1 181 ? 272.77600 253.46700 203.43500 1.000 96.47923 181 THR A N 1
ATOM 2849 C CA . THR A 1 181 ? 271.75300 254.44800 203.76700 1.000 96.47923 181 THR A CA 1
ATOM 2850 C C . THR A 1 181 ? 270.41100 254.15700 203.10700 1.000 96.47923 181 THR A C 1
ATOM 2851 O O . THR A 1 181 ? 269.52000 255.01300 203.13700 1.000 96.47923 181 THR A O 1
ATOM 2862 N N . ILE A 1 182 ? 270.24200 252.98000 202.51200 1.000 95.80524 182 ILE A N 1
ATOM 2863 C CA . ILE A 1 182 ? 269.01300 252.61600 201.80900 1.000 95.80524 182 ILE A CA 1
ATOM 2864 C C . ILE A 1 182 ? 268.52400 251.30300 202.41300 1.000 95.80524 182 ILE A C 1
ATOM 2865 O O . ILE A 1 182 ? 268.94300 250.21700 202.00000 1.000 95.80524 182 ILE A O 1
ATOM 2881 N N . ILE A 1 183 ? 267.63400 251.39500 203.39200 1.000 88.46691 183 ILE A N 1
ATOM 2882 C CA . ILE A 1 183 ? 267.00100 250.21900 203.97300 1.000 88.46691 183 ILE A CA 1
ATOM 2883 C C . ILE A 1 183 ? 265.68700 249.97600 203.24800 1.000 88.46691 183 ILE A C 1
ATOM 2884 O O . ILE A 1 183 ? 264.91200 250.91200 203.01900 1.000 88.46691 183 ILE A O 1
ATOM 2900 N N . GLU A 1 184 ? 265.43500 248.72400 202.88200 1.000 90.37681 184 GLU A N 1
ATOM 2901 C CA . GLU A 1 184 ? 264.22500 248.40300 202.14500 1.000 90.37681 184 GLU A CA 1
ATOM 2902 C C . GLU A 1 184 ? 263.89500 246.92900 202.31200 1.000 90.37681 184 GLU A C 1
ATOM 2903 O O . GLU A 1 184 ? 264.78700 246.08600 202.43300 1.000 90.37681 184 GLU A O 1
ATOM 2915 N N . MET A 1 185 ? 262.59900 246.64000 202.31400 1.000 84.24339 185 MET A N 1
ATOM 2916 C CA . MET A 1 185 ? 262.12500 245.26500 202.33200 1.000 84.24339 185 MET A CA 1
ATOM 2917 C C . MET A 1 185 ? 262.69000 244.50100 201.13800 1.000 84.24339 185 MET A C 1
ATOM 2918 O O . MET A 1 185 ? 262.66000 244.98700 200.00500 1.000 84.24339 185 MET A O 1
ATOM 2932 N N . LYS A 1 186 ? 263.20400 243.29700 201.39400 1.000 84.72797 186 LYS A N 1
ATOM 2933 C CA . LYS A 1 186 ? 263.88100 242.49900 200.37000 1.000 84.72797 186 LYS A CA 1
ATOM 2934 C C . LYS A 1 186 ? 262.84800 241.85200 199.45800 1.000 84.72797 186 LYS A C 1
ATOM 2935 O O . LYS A 1 186 ? 262.49600 240.67800 199.59000 1.000 84.72797 186 LYS A O 1
ATOM 2954 N N . LYS A 1 187 ? 262.35700 242.63900 198.50900 1.000 87.46715 187 LYS A N 1
ATOM 2955 C CA . LYS A 1 187 ? 261.33500 242.15400 197.59400 1.000 87.46715 187 LYS A CA 1
ATOM 2956 C C . LYS A 1 187 ? 261.82500 240.91900 196.85000 1.000 87.46715 187 LYS A C 1
ATOM 2957 O O . LYS A 1 187 ? 262.81800 240.97300 196.11800 1.000 87.46715 187 LYS A O 1
ATOM 2976 N N . GLY A 1 188 ? 261.12100 239.80600 197.03800 1.000 85.97983 188 GLY A N 1
ATOM 2977 C CA . GLY A 1 188 ? 261.46100 238.55600 196.40200 1.000 85.97983 188 GLY A CA 1
ATOM 2978 C C . GLY A 1 188 ? 260.61200 238.27000 195.17900 1.000 85.97983 188 GLY A C 1
ATOM 2979 O O . GLY A 1 188 ? 259.51400 238.79100 195.02400 1.000 85.97983 188 GLY A O 1
ATOM 2983 N N . LYS A 1 189 ? 261.13300 237.40300 194.31200 1.000 86.41177 189 LYS A N 1
ATOM 2984 C CA . LYS A 1 189 ? 260.44900 237.11300 193.05800 1.000 86.41177 189 LYS A CA 1
ATOM 2985 C C . LYS A 1 189 ? 259.07700 236.50000 193.30100 1.000 86.41177 189 LYS A C 1
ATOM 2986 O O . LYS A 1 189 ? 258.08800 236.88900 192.66600 1.000 86.41177 189 LYS A O 1
ATOM 3005 N N . THR A 1 190 ? 258.99100 235.56400 194.24300 1.000 83.12066 190 THR A N 1
ATOM 3006 C CA . THR A 1 190 ? 257.73800 234.85400 194.46600 1.000 83.12066 190 THR A CA 1
ATOM 3007 C C . THR A 1 190 ? 256.71500 235.75700 195.14100 1.000 83.12066 190 THR A C 1
ATOM 3008 O O . THR A 1 190 ? 255.53000 235.74000 194.78600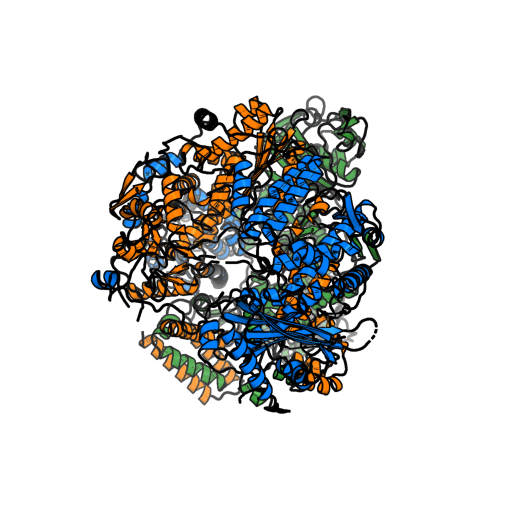 1.000 83.12066 190 THR A O 1
ATOM 3019 N N . PHE A 1 191 ? 257.14500 236.51500 196.14900 1.000 79.32001 191 PHE A N 1
ATOM 3020 C CA . PHE A 1 191 ? 256.23000 237.41700 196.83400 1.000 79.32001 191 PHE A CA 1
ATOM 3021 C C . PHE A 1 191 ? 255.57000 238.37500 195.85100 1.000 79.32001 191 PHE A C 1
ATOM 3022 O O . PHE A 1 191 ? 254.35700 238.60300 195.91200 1.000 79.32001 191 PHE A O 1
ATOM 3039 N N . LEU A 1 192 ? 256.35100 238.93700 194.92700 1.000 83.56027 192 LEU A N 1
ATOM 3040 C CA . LEU A 1 192 ? 255.77700 239.80700 193.90900 1.000 83.56027 192 LEU A CA 1
ATOM 3041 C C . LEU A 1 192 ? 254.87300 239.02900 192.96800 1.000 83.56027 192 LEU A C 1
ATOM 3042 O O . LEU A 1 192 ? 253.79900 239.51100 192.58800 1.000 83.56027 192 LEU A O 1
ATOM 3058 N N . GLU A 1 193 ? 255.30700 237.84000 192.55000 1.000 84.05814 193 GLU A N 1
ATOM 3059 C CA . GLU A 1 193 ? 254.48200 237.03900 191.65500 1.000 84.05814 193 GLU A CA 1
ATOM 3060 C C . GLU A 1 193 ? 253.10200 236.80800 192.25100 1.000 84.05814 193 GLU A C 1
ATOM 3061 O O . GLU A 1 193 ? 252.10000 236.77400 191.52700 1.000 84.05814 193 GLU A O 1
ATOM 3073 N N . LEU A 1 194 ? 253.03100 236.64600 193.57100 1.000 81.22909 194 LEU A N 1
ATOM 3074 C CA . LEU A 1 194 ? 251.74100 236.46600 194.22900 1.000 81.22909 194 LEU A CA 1
ATOM 3075 C C . LEU A 1 194 ? 250.98800 237.78300 194.35200 1.000 81.22909 194 LEU A C 1
ATOM 3076 O O . LEU A 1 194 ? 249.80500 237.86500 194.00400 1.000 81.22909 194 LEU A O 1
ATOM 3092 N N . ARG A 1 195 ? 251.65700 238.82300 194.85000 1.000 80.07597 195 ARG A N 1
ATOM 3093 C CA . ARG A 1 195 ? 250.98500 240.10000 195.05700 1.000 80.07597 195 ARG A CA 1
ATOM 3094 C C . ARG A 1 195 ? 250.35400 240.60000 193.76700 1.000 80.07597 195 ARG A C 1
ATOM 3095 O O . ARG A 1 195 ? 249.26800 241.18800 193.78400 1.000 80.07597 195 ARG A O 1
ATOM 3116 N N . ASP A 1 196 ? 251.02000 240.37600 192.63800 1.000 84.44751 196 ASP A N 1
ATOM 3117 C CA . ASP A 1 196 ? 250.46000 240.75100 191.35000 1.000 84.44751 196 ASP A CA 1
ATOM 3118 C C . ASP A 1 196 ? 249.29100 239.86900 190.93700 1.000 84.44751 196 ASP A C 1
ATOM 3119 O O . ASP A 1 196 ? 248.67300 240.13900 189.90300 1.000 84.44751 196 ASP A O 1
ATOM 3128 N N . GLU A 1 197 ? 248.97400 238.82900 191.70900 1.000 84.08973 197 GLU A N 1
ATOM 3129 C CA . GLU A 1 197 ? 247.85500 237.95000 191.40700 1.000 84.08973 197 GLU A CA 1
ATOM 3130 C C . GLU A 1 197 ? 246.69000 238.11500 192.36700 1.000 84.08973 197 GLU A C 1
ATOM 3131 O O . GLU A 1 197 ? 245.64000 237.50200 192.15100 1.000 84.08973 197 GLU A O 1
ATOM 3143 N N . SER A 1 198 ? 246.84400 238.92400 193.40800 1.000 79.95577 198 SER A N 1
ATOM 3144 C CA . SER A 1 198 ? 245.78300 239.20500 194.36000 1.000 79.95577 198 SER A CA 1
ATOM 3145 C C . SER A 1 198 ? 245.10500 240.54300 194.10500 1.000 79.95577 198 SER A C 1
ATOM 3146 O O . SER A 1 198 ? 244.17300 240.90000 194.82900 1.000 79.95577 198 SER A O 1
ATOM 3154 N N . VAL A 1 199 ? 245.54900 241.28000 193.10000 1.000 81.14766 199 VAL A N 1
ATOM 3155 C CA . VAL A 1 199 ? 244.97600 242.59400 192.79100 1.000 81.14766 199 VAL A CA 1
ATOM 3156 C C . VAL A 1 199 ? 243.58200 242.40300 192.20300 1.000 81.14766 199 VAL A C 1
ATOM 3157 O O . VAL A 1 199 ? 243.39800 241.53200 191.33300 1.000 81.14766 199 VAL A O 1
ATOM 3170 N N . PRO A 1 200 ? 242.57600 243.16600 192.63300 1.000 80.78776 200 PRO A N 1
ATOM 3171 C CA . PRO A 1 200 ? 241.20100 242.88300 192.20800 1.000 80.78776 200 PRO A CA 1
ATOM 3172 C C . PRO A 1 200 ? 241.03600 242.88800 190.69600 1.000 80.78776 200 PRO A C 1
ATOM 3173 O O . PRO A 1 200 ? 241.90500 243.30700 189.92900 1.000 80.78776 200 PRO A O 1
ATOM 3184 N N . LEU A 1 201 ? 239.87400 242.39100 190.27800 1.000 83.38683 201 LEU A N 1
ATOM 3185 C CA . LEU A 1 201 ? 239.58900 242.13400 188.86700 1.000 83.38683 201 LEU A CA 1
ATOM 3186 C C . LEU A 1 201 ? 239.81400 243.32200 187.94300 1.000 83.38683 201 LEU A C 1
ATOM 3187 O O . LEU A 1 201 ? 240.44100 243.14100 186.88700 1.000 83.38683 201 LEU A O 1
ATOM 3203 N N . PRO A 1 202 ? 239.34400 244.53200 188.25100 1.000 82.20533 202 PRO A N 1
ATOM 3204 C CA . PRO A 1 202 ? 239.63000 245.66700 187.35600 1.000 82.20533 202 PRO A CA 1
ATOM 3205 C C . PRO A 1 202 ? 241.11000 245.84600 187.08100 1.000 82.20533 202 PRO A C 1
ATOM 3206 O O . PRO A 1 202 ? 241.51400 246.00500 185.92200 1.000 82.20533 202 PRO A O 1
ATOM 3217 N N . PHE A 1 203 ? 241.92900 245.82700 188.12100 1.000 80.60424 203 PHE A N 1
ATOM 3218 C CA . PHE A 1 203 ? 243.36200 246.00200 187.98800 1.000 80.60424 203 PHE A CA 1
ATOM 3219 C C . PHE A 1 203 ? 244.02400 244.65800 187.71100 1.000 80.60424 203 PHE A C 1
ATOM 3220 O O . PHE A 1 203 ? 243.45100 243.59400 187.95000 1.000 80.60424 203 PHE A O 1
ATOM 3237 N N . GLN A 1 204 ? 245.24100 244.72100 187.17800 1.000 84.23910 204 GLN A N 1
ATOM 3238 C CA . GLN A 1 204 ? 246.00300 243.52200 186.87700 1.000 84.23910 204 GLN A CA 1
ATOM 3239 C C . GLN A 1 204 ? 247.41800 243.57000 187.43000 1.000 84.23910 204 GLN A C 1
ATOM 3240 O O . GLN A 1 204 ? 248.16300 242.59900 187.26300 1.000 84.23910 204 GLN A O 1
ATOM 3254 N N . THR A 1 205 ? 247.80400 244.66100 188.08300 1.000 82.82458 205 THR A N 1
ATOM 3255 C CA . THR A 1 205 ? 249.12000 244.80000 188.68700 1.000 82.82458 205 THR A CA 1
ATOM 3256 C C . THR A 1 205 ? 249.01000 245.73500 189.87800 1.000 82.82458 205 THR A C 1
ATOM 3257 O O . THR A 1 205 ? 248.26400 246.71600 189.83800 1.000 82.82458 205 THR A O 1
ATOM 3268 N N . TYR A 1 206 ? 249.75600 245.42300 190.93600 1.000 78.75538 206 TYR A N 1
ATOM 3269 C CA . TYR A 1 206 ? 249.70300 246.23500 192.14300 1.000 78.75538 206 TYR A CA 1
ATOM 3270 C C . TYR A 1 206 ? 249.96000 247.70000 191.83700 1.000 78.75538 206 TYR A C 1
ATOM 3271 O O . TYR A 1 206 ? 249.49300 248.58400 192.56600 1.000 78.75538 206 TYR A O 1
ATOM 3289 N N . GLU A 1 207 ? 250.69700 247.97900 190.76300 1.000 82.28661 207 GLU A N 1
ATOM 3290 C CA . GLU A 1 207 ? 250.99600 249.36100 190.41200 1.000 82.28661 207 GLU A CA 1
ATOM 3291 C C . GLU A 1 207 ? 249.73200 250.11900 190.04200 1.000 82.28661 207 GLU A C 1
ATOM 3292 O O . GLU A 1 207 ? 249.53600 251.25900 190.47300 1.000 82.28661 207 GLU A O 1
ATOM 3304 N N . GLN A 1 208 ? 248.86400 249.50700 189.23600 1.000 81.82508 208 GLN A N 1
ATOM 3305 C CA . GLN A 1 208 ? 247.62600 250.17400 188.85800 1.000 81.82508 208 GLN A CA 1
ATOM 3306 C C . GLN A 1 208 ? 246.75000 250.42800 190.07200 1.000 81.82508 208 GLN A C 1
ATOM 3307 O O . GLN A 1 208 ? 246.18100 251.51600 190.22000 1.000 81.82508 208 GLN A O 1
ATOM 3321 N N . MET A 1 209 ? 246.63000 249.43700 190.95400 1.000 81.37118 209 MET A N 1
ATOM 3322 C CA . MET A 1 209 ? 245.82000 249.62000 192.15000 1.000 81.37118 209 MET A CA 1
ATOM 3323 C C . MET A 1 209 ? 246.37700 250.74400 193.01000 1.000 81.37118 209 MET A C 1
ATOM 3324 O O . MET A 1 209 ? 245.62500 251.58400 193.51700 1.000 81.37118 209 MET A O 1
ATOM 3338 N N . LYS A 1 210 ? 247.69800 250.78400 193.17700 1.000 81.61364 210 LYS A N 1
ATOM 3339 C CA . LYS A 1 210 ? 248.29500 251.82600 194.00000 1.000 81.61364 210 LYS A CA 1
ATOM 3340 C C . LYS A 1 210 ? 248.10900 253.19800 193.36800 1.000 81.61364 210 LYS A C 1
ATOM 3341 O O . LYS A 1 210 ? 247.82200 254.17500 194.06700 1.000 81.61364 210 LYS A O 1
ATOM 3360 N N . ASP A 1 211 ? 248.25800 253.29400 192.04700 1.000 84.52963 211 ASP A N 1
ATOM 3361 C CA . ASP A 1 211 ? 248.09900 254.58200 191.38600 1.000 84.52963 211 ASP A CA 1
ATOM 3362 C C . ASP A 1 211 ? 246.65700 255.05500 191.44100 1.000 84.52963 211 ASP A C 1
ATOM 3363 O O . ASP A 1 211 ? 246.40100 256.26200 191.51600 1.000 84.52963 211 ASP A O 1
ATOM 3372 N N . TYR A 1 212 ? 245.70600 254.12600 191.40200 1.000 82.67408 212 TYR A N 1
ATOM 3373 C CA . TYR A 1 212 ? 244.30200 254.49700 191.49100 1.000 82.67408 212 TYR A CA 1
ATOM 3374 C C . TYR A 1 212 ? 243.90300 254.86500 192.91000 1.000 82.67408 212 TYR A C 1
ATOM 3375 O O . TYR A 1 212 ? 243.00900 255.69600 193.10100 1.000 82.67408 212 TYR A O 1
ATOM 3393 N N . CYS A 1 213 ? 244.54500 254.26400 193.91100 1.000 83.86274 213 CYS A N 1
ATOM 3394 C CA . CYS A 1 213 ? 244.16200 254.53100 195.29100 1.000 83.86274 213 CYS A CA 1
ATOM 3395 C C . CYS A 1 213 ? 244.82900 255.79000 195.82700 1.000 83.86274 213 CYS A C 1
ATOM 3396 O O . CYS A 1 213 ? 244.20100 256.56300 196.55500 1.000 83.86274 213 CYS A O 1
ATOM 3404 N N . GLU A 1 214 ? 246.09700 256.00900 195.48400 1.000 84.75995 214 GLU A N 1
ATOM 3405 C CA . GLU A 1 214 ? 246.80600 257.18100 195.97800 1.000 84.75995 214 GLU A CA 1
ATOM 3406 C C . GLU A 1 214 ? 246.18500 258.47800 195.48700 1.000 84.75995 214 GLU A C 1
ATOM 3407 O O . GLU A 1 214 ? 246.35900 259.51900 196.12800 1.000 84.75995 214 GLU A O 1
ATOM 3419 N N . LYS A 1 215 ? 245.46700 258.43900 194.36700 1.000 84.07479 215 LYS A N 1
ATOM 3420 C CA . LYS A 1 215 ? 244.85800 259.62400 193.78400 1.000 84.07479 215 LYS A CA 1
ATOM 3421 C C . LYS A 1 215 ? 243.34000 259.59400 193.87100 1.000 84.07479 215 LYS A C 1
ATOM 3422 O O . LYS A 1 215 ? 242.67700 260.46400 193.29700 1.000 84.07479 215 LYS A O 1
ATOM 3441 N N . PHE A 1 216 ? 242.77800 258.61200 194.56900 1.000 84.16670 216 PHE A N 1
ATOM 3442 C CA . PHE A 1 216 ? 241.33200 258.47600 194.64900 1.000 84.16670 216 PHE A CA 1
ATOM 3443 C C . PHE A 1 216 ? 240.69300 259.75900 195.16200 1.000 84.16670 216 PHE A C 1
ATOM 3444 O O . PHE A 1 216 ? 241.10900 260.31200 196.18400 1.000 84.16670 216 PHE A O 1
ATOM 3461 N N . LYS A 1 217 ? 239.67000 260.22100 194.45000 1.000 86.33143 217 LYS A N 1
ATOM 3462 C CA . LYS A 1 217 ? 238.90500 261.40000 194.81800 1.000 86.33143 217 LYS A CA 1
ATOM 3463 C C . LYS A 1 217 ? 237.44700 261.02000 195.03300 1.000 86.33143 217 LYS A C 1
ATOM 3464 O O . LYS A 1 217 ? 236.94000 260.06900 194.43200 1.000 86.33143 217 LYS A O 1
ATOM 3483 N N . GLY A 1 218 ? 236.77400 261.78200 195.89400 1.000 87.91805 218 GLY A N 1
ATOM 3484 C CA . GLY A 1 218 ? 235.40200 261.48800 196.25900 1.000 87.91805 218 GLY A CA 1
ATOM 3485 C C . GLY A 1 218 ? 234.39200 262.06400 195.28600 1.000 87.91805 218 GLY A C 1
ATOM 3486 O O . GLY A 1 218 ? 234.46600 263.23900 194.92000 1.000 87.91805 218 GLY A O 1
ATOM 3490 N N . ASN A 1 219 ? 233.44400 261.22000 194.86700 1.000 86.22870 219 ASN A N 1
ATOM 3491 C CA . ASN A 1 219 ? 232.31700 261.61000 194.02300 1.000 86.22870 219 ASN A CA 1
ATOM 3492 C C . ASN A 1 219 ? 231.04100 261.20200 194.75000 1.000 86.22870 219 ASN A C 1
ATOM 3493 O O . ASN A 1 219 ? 230.46600 260.13900 194.47200 1.000 86.22870 219 ASN A O 1
ATOM 3504 N N . PRO A 1 220 ? 230.56900 262.02300 195.68900 1.000 84.79412 220 PRO A N 1
ATOM 3505 C CA . PRO A 1 220 ? 229.38300 261.64200 196.47100 1.000 84.79412 220 PRO A CA 1
ATOM 3506 C C . PRO A 1 220 ? 228.14100 261.36000 195.64800 1.000 84.79412 220 PRO A C 1
ATOM 3507 O O . PRO A 1 220 ? 227.27700 260.60700 196.11200 1.000 84.79412 220 PRO A O 1
ATOM 3518 N N . ARG A 1 221 ? 228.01800 261.91500 194.44400 1.000 86.29294 221 ARG A N 1
ATOM 3519 C CA . ARG A 1 221 ? 226.82900 261.65000 193.64000 1.000 86.29294 221 ARG A CA 1
ATOM 3520 C C . ARG A 1 221 ? 226.72600 260.17200 193.29800 1.000 86.29294 221 ARG A C 1
ATOM 3521 O O . ARG A 1 221 ? 225.67700 259.54500 193.49500 1.000 86.29294 221 ARG A O 1
ATOM 3542 N N . GLU A 1 222 ? 227.82100 259.59000 192.81400 1.000 84.46860 222 GLU A N 1
ATOM 3543 C CA . GLU A 1 222 ? 227.80800 258.18200 192.44300 1.000 84.46860 222 GLU A CA 1
ATOM 3544 C C . GLU A 1 222 ? 227.62300 257.29600 193.66500 1.000 84.46860 222 GLU A C 1
ATOM 3545 O O . GLU A 1 222 ? 226.88600 256.30300 193.61600 1.000 84.46860 222 GLU A O 1
ATOM 3557 N N . LEU A 1 223 ? 228.28600 257.63700 194.77000 1.000 81.68517 223 LEU A N 1
ATOM 3558 C CA . LEU A 1 223 ? 228.16700 256.82800 195.97500 1.000 81.68517 223 LEU A CA 1
ATOM 3559 C C . LEU A 1 223 ? 226.73700 256.82500 196.49400 1.000 81.68517 223 LEU A C 1
ATOM 3560 O O . LEU A 1 223 ? 226.19300 255.76900 196.83700 1.000 81.68517 223 LEU A O 1
ATOM 3576 N N . ALA A 1 224 ? 226.09800 257.99400 196.52800 1.000 81.00216 224 ALA A N 1
ATOM 3577 C CA . ALA A 1 224 ? 224.71100 258.06600 196.96700 1.000 81.00216 224 ALA A CA 1
ATOM 3578 C C . ALA A 1 224 ? 223.78400 257.33300 196.00800 1.000 81.00216 224 ALA A C 1
ATOM 3579 O O . ALA A 1 224 ? 222.83700 256.66700 196.44200 1.000 81.00216 224 ALA A O 1
ATOM 3586 N N . SER A 1 225 ? 224.01700 257.46100 194.70200 1.000 81.80190 225 SER A N 1
ATOM 3587 C CA . SER A 1 225 ? 223.17900 256.75700 193.73900 1.000 81.80190 225 SER A CA 1
ATOM 3588 C C . SER A 1 225 ? 223.25900 255.25100 193.95400 1.000 81.80190 225 SER A C 1
ATOM 3589 O O . SER A 1 225 ? 222.23600 254.55300 193.97100 1.000 81.80190 225 SER A O 1
ATOM 3597 N N . LYS A 1 226 ? 224.47400 254.73400 194.13600 1.000 81.98789 226 LYS A N 1
ATOM 3598 C CA . LYS A 1 226 ? 224.63800 253.30500 194.37300 1.000 81.98789 226 LYS A CA 1
ATOM 3599 C C . LYS A 1 226 ? 223.99600 252.89800 195.69100 1.000 81.98789 226 LYS A C 1
ATOM 3600 O O . LYS A 1 226 ? 223.38800 251.82400 195.79400 1.000 81.98789 226 LYS A O 1
ATOM 3619 N N . VAL A 1 227 ? 224.11400 253.74800 196.71200 1.000 79.97991 227 VAL A N 1
ATOM 3620 C CA . VAL A 1 227 ? 223.50900 253.44300 198.00100 1.000 79.97991 227 VAL A CA 1
ATOM 3621 C C . VAL A 1 227 ? 221.99900 253.34100 197.86800 1.000 79.97991 227 VAL A C 1
ATOM 3622 O O . VAL A 1 227 ? 221.37200 252.44500 198.44000 1.000 79.97991 227 VAL A O 1
ATOM 3635 N N . SER A 1 228 ? 221.39200 254.24200 197.10000 1.000 81.82212 228 SER A N 1
ATOM 3636 C CA . SER A 1 228 ? 219.94500 254.18900 196.92900 1.000 81.82212 228 SER A CA 1
ATOM 3637 C C . SER A 1 228 ? 219.53500 252.97500 196.10900 1.000 81.82212 228 SER A C 1
ATOM 3638 O O . SER A 1 228 ? 218.50700 252.34200 196.38900 1.000 81.82212 228 SER A O 1
ATOM 3646 N N . GLN A 1 229 ? 220.34500 252.60900 195.11600 1.000 84.68121 229 GLN A N 1
ATOM 3647 C CA . GLN A 1 229 ? 220.01000 251.44500 194.30800 1.000 84.68121 229 GLN A CA 1
ATOM 3648 C C . GLN A 1 229 ? 220.10300 250.17100 195.13000 1.000 84.68121 229 GLN A C 1
ATOM 3649 O O . GLN A 1 229 ? 219.35000 249.22100 194.89100 1.000 84.68121 229 GLN A O 1
ATOM 3663 N N . MET A 1 230 ? 221.01300 250.13500 196.10000 1.000 82.12199 230 MET A N 1
ATOM 3664 C CA . MET A 1 230 ? 221.08300 248.99400 197.00200 1.000 82.12199 230 MET A CA 1
ATOM 3665 C C . MET A 1 230 ? 219.98600 249.04400 198.05600 1.000 82.12199 230 MET A C 1
ATOM 3666 O O . MET A 1 230 ? 219.53400 247.99700 198.53000 1.000 82.12199 230 MET A O 1
ATOM 3680 N N . GLN A 1 231 ? 219.54800 250.24700 198.42600 1.000 80.88749 231 GLN A N 1
ATOM 3681 C CA . GLN A 1 231 ? 218.46300 250.40800 199.38200 1.000 80.88749 231 GLN A CA 1
ATOM 3682 C C . GLN A 1 231 ? 217.10800 250.08900 198.77600 1.000 80.88749 231 GLN A C 1
ATOM 3683 O O . GLN A 1 231 ? 216.14100 249.89900 199.51900 1.000 80.88749 231 GLN A O 1
ATOM 3697 N N . SER A 1 232 ? 217.01700 250.01700 197.45200 1.000 81.54879 232 SER A N 1
ATOM 3698 C CA . SER A 1 232 ? 215.76100 249.68700 196.79700 1.000 81.54879 232 SER A CA 1
ATOM 3699 C C . SER A 1 232 ? 215.63800 248.21200 196.45300 1.000 81.54879 232 SER A C 1
ATOM 3700 O O . SER A 1 232 ? 214.52800 247.67200 196.48400 1.000 81.54879 232 SER A O 1
ATOM 3708 N N . ASN A 1 233 ? 216.74200 247.55100 196.12300 1.000 82.64004 233 ASN A N 1
ATOM 3709 C CA . ASN A 1 233 ? 216.73800 246.13400 195.78300 1.000 82.64004 233 ASN A CA 1
ATOM 3710 C C . ASN A 1 233 ? 216.82500 245.22900 197.00600 1.000 82.64004 233 ASN A C 1
ATOM 3711 O O . ASN A 1 233 ? 217.04100 244.02200 196.85100 1.000 82.64004 233 ASN A O 1
ATOM 3722 N N . ILE A 1 234 ? 216.66400 245.77900 198.20700 1.000 81.82265 234 ILE A N 1
ATOM 3723 C CA . ILE A 1 234 ? 216.71500 245.01400 199.45200 1.000 81.82265 234 ILE A CA 1
ATOM 3724 C C . ILE A 1 234 ? 215.33300 244.89700 200.09000 1.000 81.82265 234 ILE A C 1
ATOM 3725 O O . ILE A 1 234 ? 214.82500 243.79300 200.29200 1.000 81.82265 234 ILE A O 1
ATOM 3741 N N . LYS A 1 235 ? 214.71300 246.02800 200.42500 1.000 81.87159 235 LYS A N 1
ATOM 3742 C CA . LYS A 1 235 ? 213.39900 246.05300 201.06400 1.000 81.87159 235 LYS A CA 1
ATOM 3743 C C . LYS A 1 235 ? 213.44900 245.41500 202.45400 1.000 81.87159 235 LYS A C 1
ATOM 3744 O O . LYS A 1 235 ? 212.74700 244.44800 202.75700 1.000 81.87159 235 LYS A O 1
ATOM 3763 N N . LEU A 1 236 ? 214.30600 245.97700 203.29400 1.000 79.36884 236 LEU A N 1
ATOM 3764 C CA . LEU A 1 236 ? 214.46400 245.50600 204.66000 1.000 79.36884 236 LEU A CA 1
ATOM 3765 C C . LEU A 1 236 ? 213.14400 245.60300 205.41700 1.000 79.36884 236 LEU A C 1
ATOM 3766 O O . LEU A 1 236 ? 212.57400 246.69900 205.50800 1.000 79.36884 236 LEU A O 1
ATOM 3782 N N . PRO A 1 237 ? 212.62300 244.50700 205.96300 1.000 79.21906 237 PRO A N 1
ATOM 3783 C CA . PRO A 1 237 ? 211.37900 244.59500 206.73100 1.000 79.21906 237 PRO A CA 1
ATOM 3784 C C . PRO A 1 237 ? 211.60200 245.19700 208.10800 1.000 79.21906 237 PRO A C 1
ATOM 3785 O O . PRO A 1 237 ? 212.60100 244.92300 208.77700 1.000 79.21906 237 PRO A O 1
ATOM 3796 N N . ILE A 1 238 ? 210.64600 246.01800 208.53300 1.000 79.30237 238 ILE A N 1
ATOM 3797 C CA . ILE A 1 238 ? 210.61600 246.56800 209.88200 1.000 79.30237 238 ILE A CA 1
ATOM 3798 C C . ILE A 1 238 ? 209.26100 246.22500 210.47900 1.000 79.30237 238 ILE A C 1
ATOM 3799 O O . ILE A 1 238 ? 208.22400 246.47200 209.85400 1.000 79.30237 238 ILE A O 1
ATOM 3815 N N . LYS A 1 239 ? 209.26800 245.66100 211.68300 1.000 81.26743 239 LYS A N 1
ATOM 3816 C CA . LYS A 1 239 ? 208.06800 245.09600 212.29500 1.000 81.26743 239 LYS A CA 1
ATOM 3817 C C . LYS A 1 239 ? 207.94100 245.57500 213.73500 1.000 81.26743 239 LYS A C 1
ATOM 3818 O O . LYS A 1 239 ? 208.64400 245.08500 214.62300 1.000 81.26743 239 LYS A O 1
ATOM 3837 N N . HIS A 1 240 ? 207.05000 246.53100 213.96700 1.000 82.62089 240 HIS A N 1
ATOM 3838 C CA . HIS A 1 240 ? 206.70100 246.89400 215.33100 1.000 82.62089 240 HIS A CA 1
ATOM 3839 C C . HIS A 1 240 ? 205.93500 245.74300 215.96800 1.000 82.62089 240 HIS A C 1
ATOM 3840 O O . HIS A 1 240 ? 204.95100 245.25100 215.40800 1.000 82.62089 240 HIS A O 1
ATOM 3854 N N . TYR A 1 241 ? 206.39700 245.30300 217.13800 1.000 84.59135 241 TYR A N 1
ATOM 3855 C CA . TYR A 1 241 ? 205.82000 244.11600 217.75800 1.000 84.59135 241 TYR A CA 1
ATOM 3856 C C . TYR A 1 241 ? 204.34000 244.29400 218.05400 1.000 84.59135 241 TYR A C 1
ATOM 3857 O O . TYR A 1 241 ? 203.57400 243.32800 217.97600 1.000 84.59135 241 TYR A O 1
ATOM 3875 N N . GLU A 1 242 ? 203.91700 245.51400 218.38500 1.000 87.51097 242 GLU A N 1
ATOM 3876 C CA . GLU A 1 242 ? 202.52600 245.73300 218.76200 1.000 87.51097 242 GLU A CA 1
ATOM 3877 C C . GLU A 1 242 ? 201.58300 245.24400 217.67500 1.000 87.51097 242 GLU A C 1
ATOM 3878 O O . GLU A 1 242 ? 200.51000 244.70400 217.96600 1.000 87.51097 242 GLU A O 1
ATOM 3890 N N . GLN A 1 243 ? 201.96200 245.43500 216.41500 1.000 85.47145 243 GLN A N 1
ATOM 3891 C CA . GLN A 1 243 ? 201.15400 244.94800 215.30600 1.000 85.47145 243 GLN A CA 1
ATOM 3892 C C . GLN A 1 243 ? 201.42200 243.47500 215.02900 1.000 85.47145 243 GLN A C 1
ATOM 3893 O O . GLN A 1 243 ? 200.48400 242.69900 214.81700 1.000 85.47145 243 GLN A O 1
ATOM 3907 N N . ASN A 1 244 ? 202.69100 243.07900 215.02600 1.000 86.15127 244 ASN A N 1
ATOM 3908 C CA . ASN A 1 244 ? 203.10600 241.70300 214.76700 1.000 86.15127 244 ASN A CA 1
ATOM 3909 C C . ASN A 1 244 ? 203.54600 241.07800 216.08700 1.000 86.15127 244 ASN A C 1
ATOM 3910 O O . ASN A 1 244 ? 204.67000 241.29700 216.54600 1.000 86.15127 244 ASN A O 1
ATOM 3921 N N . LYS A 1 245 ? 202.65000 240.30800 216.69600 1.000 86.63682 245 LYS A N 1
ATOM 3922 C CA . LYS A 1 245 ? 202.85900 239.76500 218.02700 1.000 86.63682 245 LYS A CA 1
ATOM 3923 C C . LYS A 1 245 ? 203.66700 238.47000 217.98700 1.000 86.63682 245 LYS A C 1
ATOM 3924 O O . LYS A 1 245 ? 203.76200 237.79000 216.96200 1.000 86.63682 245 LYS A O 1
ATOM 3943 N N . PHE A 1 246 ? 204.25200 238.13800 219.13700 1.000 84.27088 246 PHE A N 1
ATOM 3944 C CA . PHE A 1 246 ? 205.08600 236.94900 219.28200 1.000 84.27088 246 PHE A CA 1
ATOM 3945 C C . PHE A 1 246 ? 204.20100 235.73400 219.52200 1.000 84.27088 246 PHE A C 1
ATOM 3946 O O . PHE A 1 246 ? 203.57600 235.61600 220.58000 1.000 84.27088 246 PHE A O 1
ATOM 3963 N N . ARG A 1 247 ? 204.14500 234.82500 218.55700 1.000 84.82200 247 ARG A N 1
ATOM 3964 C CA . ARG A 1 247 ? 203.39500 233.60000 218.77000 1.000 84.82200 247 ARG A CA 1
ATOM 3965 C C . ARG A 1 247 ? 204.07200 232.75800 219.84600 1.000 84.82200 247 ARG A C 1
ATOM 3966 O O . ARG A 1 247 ? 205.27900 232.85600 220.07500 1.000 84.82200 247 ARG A O 1
ATOM 3987 N N . GLN A 1 248 ? 203.27800 231.92500 220.51200 1.000 84.37811 248 GLN A N 1
ATOM 3988 C CA . GLN A 1 248 ? 203.80200 231.10900 221.59800 1.000 84.37811 248 GLN A CA 1
ATOM 3989 C C . GLN A 1 248 ? 204.83400 230.11000 221.09700 1.000 84.37811 248 GLN A C 1
ATOM 3990 O O . GLN A 1 248 ? 204.71500 229.55700 220.00100 1.000 84.37811 248 GLN A O 1
ATOM 4004 N N . ILE A 1 249 ? 205.85600 229.88300 221.92200 1.000 82.16550 249 ILE A N 1
ATOM 4005 C CA . ILE A 1 249 ? 206.88500 228.91000 221.59300 1.000 82.16550 249 ILE A CA 1
ATOM 4006 C C . ILE A 1 249 ? 206.26700 227.53100 221.45800 1.000 82.16550 249 ILE A C 1
ATOM 4007 O O . ILE A 1 249 ? 205.39800 227.13300 222.24400 1.000 82.16550 249 ILE A O 1
ATOM 4023 N N . ARG A 1 250 ? 206.72700 226.78900 220.46100 1.000 84.28056 250 ARG A N 1
ATOM 4024 C CA . ARG A 1 250 ? 206.26400 225.43500 220.21200 1.000 84.28056 250 ARG A CA 1
ATOM 4025 C C . ARG A 1 250 ? 207.24700 224.47400 220.86000 1.000 84.28056 250 ARG A C 1
ATOM 4026 O O . ARG A 1 250 ? 208.44900 224.53000 220.58500 1.000 84.28056 250 ARG A O 1
ATOM 4047 N N . LEU A 1 251 ? 206.74800 223.62200 221.68600 1.000 79.44540 251 LEU A N 1
ATOM 4048 C CA . LEU A 1 251 ? 207.59600 222.66200 222.36200 1.000 79.44540 251 LEU A CA 1
ATOM 4049 C C . LEU A 1 251 ? 207.56600 221.32300 221.64100 1.000 79.44540 251 LEU A C 1
ATOM 4050 O O . LEU A 1 251 ? 206.57200 220.97900 220.99500 1.000 79.44540 251 LEU A O 1
ATOM 4066 N N . PRO A 1 252 ? 208.63700 220.54700 221.73500 1.000 80.30811 252 PRO A N 1
ATOM 4067 C CA . PRO A 1 252 ? 208.67700 219.27500 221.01200 1.000 80.30811 252 PRO A CA 1
ATOM 4068 C C . PRO A 1 252 ? 207.64700 218.30700 221.55500 1.000 80.30811 252 PRO A C 1
ATOM 4069 O O . PRO A 1 252 ? 206.93300 218.62600 222.51000 1.000 80.30811 252 PRO A O 1
ATOM 4080 N N . LYS A 1 253 ? 207.55700 217.12700 220.95800 1.000 83.10593 253 LYS A N 1
ATOM 4081 C CA . LYS A 1 253 ? 206.54300 216.15700 221.33100 1.000 83.10593 253 LYS A CA 1
ATOM 4082 C C . LYS A 1 253 ? 207.15900 214.77600 221.46300 1.000 83.10593 253 LYS A C 1
ATOM 4083 O O . LYS A 1 253 ? 208.07000 214.41300 220.71300 1.000 83.10593 253 LYS A O 1
ATOM 4102 N N . GLY A 1 254 ? 206.65200 214.01300 222.42500 1.000 81.23894 254 GLY A N 1
ATOM 4103 C CA . GLY A 1 254 ? 207.15500 212.69400 222.70500 1.000 81.23894 254 GLY A CA 1
ATOM 4104 C C . GLY A 1 254 ? 207.01700 212.35500 224.17400 1.000 81.23894 254 GLY A C 1
ATOM 4105 O O . GLY A 1 254 ? 206.18800 212.92100 224.89200 1.000 81.23894 254 GLY A O 1
ATOM 4109 N N . PRO A 1 255 ? 207.83700 211.42700 224.65000 1.000 79.65631 255 PRO A N 1
ATOM 4110 C CA . PRO A 1 255 ? 207.74800 211.00400 226.04700 1.000 79.65631 255 PRO A CA 1
ATOM 4111 C C . PRO A 1 255 ? 208.40400 211.99500 226.99700 1.000 79.65631 255 PRO A C 1
ATOM 4112 O O . PRO A 1 255 ? 209.23800 212.81600 226.61500 1.000 79.65631 255 PRO A O 1
ATOM 4123 N N . MET A 1 256 ? 208.00700 211.89100 228.26200 1.000 78.29498 256 MET A N 1
ATOM 4124 C CA . MET A 1 256 ? 208.43800 212.84400 229.27300 1.000 78.29498 256 MET A CA 1
ATOM 4125 C C . MET A 1 256 ? 209.94900 212.80500 229.44600 1.000 78.29498 256 MET A C 1
ATOM 4126 O O . MET A 1 256 ? 210.58700 211.75600 229.33100 1.000 78.29498 256 MET A O 1
ATOM 4140 N N . ALA A 1 257 ? 210.51900 213.96900 229.71700 1.000 76.38493 257 ALA A N 1
ATOM 4141 C CA . ALA A 1 257 ? 211.94700 214.05500 229.96100 1.000 76.38493 257 ALA A CA 1
ATOM 4142 C C . ALA A 1 257 ? 212.30600 213.25900 231.21100 1.000 76.38493 257 ALA A C 1
ATOM 4143 O O . ALA A 1 257 ? 211.62000 213.38200 232.23500 1.000 76.38493 257 ALA A O 1
ATOM 4150 N N . PRO A 1 258 ? 213.36200 212.44800 231.17900 1.000 73.72081 258 PRO A N 1
ATOM 4151 C CA . PRO A 1 258 ? 213.67600 211.61000 232.33400 1.000 73.72081 258 PRO A CA 1
ATOM 4152 C C . PRO A 1 258 ? 214.73400 212.19300 233.25500 1.000 73.72081 258 PRO A C 1
ATOM 4153 O O . PRO A 1 258 ? 215.52500 213.05000 232.85200 1.000 73.72081 258 PRO A O 1
ATOM 4164 N N . TYR A 1 259 ? 214.75100 211.72100 234.49800 1.000 71.77056 259 TYR A N 1
ATOM 4165 C CA . TYR A 1 259 ? 215.70500 212.20400 235.48200 1.000 71.77056 259 TYR A CA 1
ATOM 4166 C C . TYR A 1 259 ? 217.11900 211.91900 234.99700 1.000 71.77056 259 TYR A C 1
ATOM 4167 O O . TYR A 1 259 ? 217.39400 210.85700 234.43300 1.000 71.77056 259 TYR A O 1
ATOM 4185 N N . THR A 1 260 ? 218.01800 212.88300 235.19700 1.000 74.39643 260 THR A N 1
ATOM 4186 C CA . THR A 1 260 ? 219.39400 212.75400 234.73000 1.000 74.39643 260 THR A CA 1
ATOM 4187 C C . THR A 1 260 ? 220.45300 213.08400 235.76500 1.000 74.39643 260 THR A C 1
ATOM 4188 O O . THR A 1 260 ? 221.61400 212.71300 235.55900 1.000 74.39643 260 THR A O 1
ATOM 4199 N N . HIS A 1 261 ? 220.11300 213.75200 236.85800 1.000 74.15841 261 HIS A N 1
ATOM 4200 C CA . HIS A 1 261 ? 221.11300 214.07400 237.85800 1.000 74.15841 261 HIS A CA 1
ATOM 4201 C C . HIS A 1 261 ? 221.63200 212.78800 238.48900 1.000 74.15841 261 HIS A C 1
ATOM 4202 O O . HIS A 1 261 ? 220.91400 211.79300 238.60300 1.000 74.15841 261 HIS A O 1
ATOM 4216 N N . LYS A 1 262 ? 222.90500 212.80800 238.88500 1.000 79.01728 262 LYS A N 1
ATOM 4217 C CA . LYS A 1 262 ? 223.54700 211.59000 239.36700 1.000 79.01728 262 LYS A CA 1
ATOM 4218 C C . LYS A 1 262 ? 222.84500 211.03600 240.59900 1.000 79.01728 262 LYS A C 1
ATOM 4219 O O . LYS A 1 262 ? 222.57000 209.83400 240.68400 1.000 79.01728 262 LYS A O 1
ATOM 4238 N N . PHE A 1 263 ? 222.55000 211.89700 241.56500 1.000 77.29630 263 PHE A N 1
ATOM 4239 C CA . PHE A 1 263 ? 222.10300 211.47600 242.88300 1.000 77.29630 263 PHE A CA 1
ATOM 4240 C C . PHE A 1 263 ? 220.64800 211.86100 243.10000 1.000 77.29630 263 PHE A C 1
ATOM 4241 O O . PHE A 1 263 ? 220.27700 213.02500 242.92600 1.000 77.29630 263 PHE A O 1
ATOM 4258 N N . LEU A 1 264 ? 219.83300 210.88600 243.48800 1.000 76.19539 264 LEU A N 1
ATOM 4259 C CA . LEU A 1 264 ? 218.43200 211.15900 243.76300 1.000 76.19539 264 LEU A CA 1
ATOM 4260 C C . LEU A 1 264 ? 218.31000 212.20000 244.86600 1.000 76.19539 264 LEU A C 1
ATOM 4261 O O . LEU A 1 264 ? 219.06600 212.18800 245.84000 1.000 76.19539 264 LEU A O 1
ATOM 4277 N N . MET A 1 265 ? 217.35400 213.11400 244.70500 1.000 71.00975 265 MET A N 1
ATOM 4278 C CA . MET A 1 265 ? 217.11700 214.16600 245.68500 1.000 71.00975 265 MET A CA 1
ATOM 4279 C C . MET A 1 265 ? 215.87200 213.89700 246.52000 1.000 71.00975 265 MET A C 1
ATOM 4280 O O . MET A 1 265 ? 215.95200 213.74500 247.74200 1.000 71.00975 265 MET A O 1
ATOM 4294 N N . GLU A 1 266 ? 214.71200 213.85900 245.87100 1.000 72.95394 266 GLU A N 1
ATOM 4295 C CA . GLU A 1 266 ? 213.45300 213.74200 246.59500 1.000 72.95394 266 GLU A CA 1
ATOM 4296 C C . GLU A 1 266 ? 213.29800 212.35000 247.18800 1.000 72.95394 266 GLU A C 1
ATOM 4297 O O . GLU A 1 266 ? 213.01100 212.19500 248.38000 1.000 72.95394 266 GLU A O 1
ATOM 4309 N N . GLU A 1 267 ? 213.48200 211.32200 246.36100 1.000 76.16601 267 GLU A N 1
ATOM 4310 C CA . GLU A 1 267 ? 213.21400 209.95400 246.78400 1.000 76.16601 267 GLU A CA 1
ATOM 4311 C C . GLU A 1 267 ? 214.20500 209.48600 247.84200 1.000 76.16601 267 GLU A C 1
ATOM 4312 O O . GLU A 1 267 ? 213.83000 208.77700 248.78300 1.000 76.16601 267 GLU A O 1
ATOM 4324 N N . ALA A 1 268 ? 215.46700 209.87600 247.70300 1.000 74.58018 268 ALA A N 1
ATOM 4325 C CA . ALA A 1 268 ? 216.55600 209.27000 248.45600 1.000 74.58018 268 ALA A CA 1
ATOM 4326 C C . ALA A 1 268 ? 216.27500 209.22200 249.95100 1.000 74.58018 268 ALA A C 1
ATOM 4327 O O . ALA A 1 268 ? 215.88800 210.22200 250.56000 1.000 74.58018 268 ALA A O 1
ATOM 4334 N N . TRP A 1 269 ? 216.47700 208.04200 250.53200 1.000 78.69960 269 TRP A N 1
ATOM 4335 C CA . TRP A 1 269 ? 216.30000 207.79600 251.95500 1.000 78.69960 269 TRP A CA 1
ATOM 4336 C C . TRP A 1 269 ? 217.67400 207.58400 252.57600 1.000 78.69960 269 TRP A C 1
ATOM 4337 O O . TRP A 1 269 ? 218.53200 206.92600 251.98200 1.000 78.69960 269 TRP A O 1
ATOM 4358 N N . MET A 1 270 ? 217.89000 208.14800 253.76200 1.000 77.98794 270 MET A N 1
ATOM 4359 C CA . MET A 1 270 ? 219.21700 208.19800 254.35600 1.000 77.98794 270 MET A CA 1
ATOM 4360 C C . MET A 1 270 ? 219.27800 207.53900 255.73000 1.000 77.98794 270 MET A C 1
ATOM 4361 O O . MET A 1 270 ? 218.28500 207.45300 256.45600 1.000 77.98794 270 MET A O 1
ATOM 4375 N N . PHE A 1 271 ? 220.48700 207.09500 256.07200 1.000 79.24771 271 PHE A N 1
ATOM 4376 C CA . PHE A 1 271 ? 220.81000 206.47100 257.35000 1.000 79.24771 271 PHE A CA 1
ATOM 4377 C C . PHE A 1 271 ? 221.76200 207.36900 258.12400 1.000 79.24771 271 PHE A C 1
ATOM 4378 O O . PHE A 1 271 ? 222.77300 207.81600 257.57500 1.000 79.24771 271 PHE A O 1
ATOM 4395 N N . THR A 1 272 ? 221.45400 207.61200 259.39300 1.000 78.23294 272 THR A N 1
ATOM 4396 C CA . THR A 1 272 ? 222.24000 208.49100 260.24600 1.000 78.23294 272 THR A CA 1
ATOM 4397 C C . THR A 1 272 ? 223.03000 207.71400 261.29300 1.000 78.23294 272 THR A C 1
ATOM 4398 O O . THR A 1 272 ? 222.62600 206.63300 261.72800 1.000 78.23294 272 THR A O 1
ATOM 4409 N N . LYS A 1 273 ? 224.17200 208.28100 261.68300 1.000 82.22562 273 LYS A N 1
ATOM 4410 C CA . LYS A 1 273 ? 224.97700 207.73400 262.76700 1.000 82.22562 273 LYS A CA 1
ATOM 4411 C C . LYS A 1 273 ? 225.75800 208.85600 263.43600 1.000 82.22562 273 LYS A C 1
ATOM 4412 O O . LYS A 1 273 ? 226.22900 209.77900 262.76800 1.000 82.22562 273 LYS A O 1
ATOM 4431 N N . ILE A 1 274 ? 225.87500 208.77600 264.76200 1.000 82.82113 274 ILE A N 1
ATOM 4432 C CA . ILE A 1 274 ? 226.58800 209.80000 265.51400 1.000 82.82113 274 ILE A CA 1
ATOM 4433 C C . ILE A 1 274 ? 227.99900 209.97300 264.96900 1.000 82.82113 274 ILE A C 1
ATOM 4434 O O . ILE A 1 274 ? 228.70400 209.00100 264.68100 1.000 82.82113 274 ILE A O 1
ATOM 4450 N N . SER A 1 275 ? 228.41800 211.22900 264.85300 1.000 84.22201 275 SER A N 1
ATOM 4451 C CA . SER A 1 275 ? 229.71500 211.56300 264.28300 1.000 84.22201 275 SER A CA 1
ATOM 4452 C C . SER A 1 275 ? 230.85100 211.09200 265.17900 1.000 84.22201 275 SER A C 1
ATOM 4453 O O . SER A 1 275 ? 230.77300 211.17700 266.40700 1.000 84.22201 275 SER A O 1
ATOM 4461 N N . ASP A 1 276 ? 231.91300 210.59900 264.55500 1.000 89.38310 276 ASP A N 1
ATOM 4462 C CA . ASP A 1 276 ? 233.14700 210.25100 265.25700 1.000 89.38310 276 ASP A CA 1
ATOM 4463 C C . ASP A 1 276 ? 234.28400 211.07400 264.67500 1.000 89.38310 276 ASP A C 1
ATOM 4464 O O . ASP A 1 276 ? 234.70000 210.82200 263.52800 1.000 89.38310 276 ASP A O 1
ATOM 4473 N N . PRO A 1 277 ? 234.82100 212.05800 265.40200 1.000 93.70478 277 PRO A N 1
ATOM 4474 C CA . PRO A 1 277 ? 235.92100 212.85300 264.83400 1.000 93.70478 277 PRO A CA 1
ATOM 4475 C C . PRO A 1 277 ? 237.13200 212.01900 264.46200 1.000 93.70478 277 PRO A C 1
ATOM 4476 O O . PRO A 1 277 ? 237.75000 212.26600 263.41900 1.000 93.70478 277 PRO A O 1
ATOM 4487 N N . GLU A 1 278 ? 237.49500 211.03900 265.28900 1.000 93.51501 278 GLU A N 1
ATOM 4488 C CA . GLU A 1 278 ? 238.66200 210.21900 264.98500 1.000 93.51501 278 GLU A CA 1
ATOM 4489 C C . GLU A 1 278 ? 238.49000 209.53100 263.63700 1.000 93.51501 278 GLU A C 1
ATOM 4490 O O . GLU A 1 278 ? 239.35200 209.63400 262.75800 1.000 93.51501 278 GLU A O 1
ATOM 4502 N N . ARG A 1 279 ? 237.37600 208.82400 263.45600 1.000 92.64964 279 ARG A N 1
ATOM 4503 C CA . ARG A 1 279 ? 237.06900 208.16900 262.18700 1.000 92.64964 279 ARG A CA 1
ATOM 4504 C C . ARG A 1 279 ? 236.27400 209.15000 261.33700 1.000 92.64964 279 ARG A C 1
ATOM 4505 O O . ARG A 1 279 ? 235.04500 209.21000 261.40200 1.000 92.64964 279 ARG A O 1
ATOM 4526 N N . SER A 1 280 ? 236.98700 209.93200 260.52900 1.000 92.93178 280 SER A N 1
ATOM 4527 C CA . SER A 1 280 ? 236.37400 210.91600 259.64800 1.000 92.93178 280 SER A CA 1
ATOM 4528 C C . SER A 1 280 ? 236.56700 210.61100 258.16900 1.000 92.93178 280 SER A C 1
ATOM 4529 O O . SER A 1 280 ? 236.07100 211.36500 257.32700 1.000 92.93178 280 SER A O 1
ATOM 4537 N N . ARG A 1 281 ? 237.26800 209.53700 257.82600 1.000 95.52562 281 ARG A N 1
ATOM 4538 C CA . ARG A 1 281 ? 237.50700 209.22700 256.42900 1.000 95.52562 281 ARG A CA 1
ATOM 4539 C C . ARG A 1 281 ? 236.27500 208.59200 255.79700 1.000 95.52562 281 ARG A C 1
ATOM 4540 O O . ARG A 1 281 ? 235.38800 208.07100 256.47800 1.000 95.52562 281 ARG A O 1
ATOM 4561 N N . ALA A 1 282 ? 236.22300 208.66000 254.46800 1.000 89.65995 282 ALA A N 1
ATOM 4562 C CA . ALA A 1 282 ? 235.11400 208.06900 253.73000 1.000 89.65995 282 ALA A CA 1
ATOM 4563 C C . ALA A 1 282 ? 234.96200 206.59300 254.07300 1.000 89.65995 282 ALA A C 1
ATOM 4564 O O . ALA A 1 282 ? 233.90700 206.14800 254.54600 1.000 89.65995 282 ALA A O 1
ATOM 4571 N N . GLY A 1 283 ? 236.02100 205.81800 253.83900 1.000 89.18430 283 GLY A N 1
ATOM 4572 C CA . GLY A 1 283 ? 235.95300 204.39100 254.09500 1.000 89.18430 283 GLY A CA 1
ATOM 4573 C C . GLY A 1 283 ? 235.63700 204.09700 255.54300 1.000 89.18430 283 GLY A C 1
ATOM 4574 O O . GLY A 1 283 ? 234.93600 203.13400 255.85900 1.000 89.18430 283 GLY A O 1
ATOM 4578 N N . GLU A 1 284 ? 236.16000 204.92200 256.44000 1.000 91.40549 284 GLU A N 1
ATOM 4579 C CA . GLU A 1 284 ? 235.92500 204.72500 257.85900 1.000 91.40549 284 GLU A CA 1
ATOM 4580 C C . GLU A 1 284 ? 234.44300 204.85800 258.17700 1.000 91.40549 284 GLU A C 1
ATOM 4581 O O . GLU A 1 284 ? 233.87100 204.03400 258.90400 1.000 91.40549 284 GLU A O 1
ATOM 4593 N N . ILE A 1 285 ? 233.79500 205.86100 257.58600 1.000 85.80946 285 ILE A N 1
ATOM 4594 C CA . ILE A 1 285 ? 232.36400 206.05600 257.77000 1.000 85.80946 285 ILE A CA 1
ATOM 4595 C C . ILE A 1 285 ? 231.57700 204.89900 257.17700 1.000 85.80946 285 ILE A C 1
ATOM 4596 O O . ILE A 1 285 ? 230.62000 204.40400 257.78300 1.000 85.80946 285 ILE A O 1
ATOM 4612 N N . LEU A 1 286 ? 231.95600 204.45600 255.97800 1.000 83.64517 286 LEU A N 1
ATOM 4613 C CA . LEU A 1 286 ? 231.22500 203.35800 255.35400 1.000 83.64517 286 LEU A CA 1
ATOM 4614 C C . LEU A 1 286 ? 231.33000 202.08400 256.18100 1.000 83.64517 286 LEU A C 1
ATOM 4615 O O . LEU A 1 286 ? 230.33600 201.37200 256.37300 1.000 83.64517 286 LEU A O 1
ATOM 4631 N N . ILE A 1 287 ? 232.51600 201.80400 256.71700 1.000 88.10572 287 ILE A N 1
ATOM 4632 C CA . ILE A 1 287 ? 232.69600 200.61700 257.54400 1.000 88.10572 287 ILE A CA 1
ATOM 4633 C C . ILE A 1 287 ? 231.86900 200.73300 258.81500 1.000 88.10572 287 ILE A C 1
ATOM 4634 O O . ILE A 1 287 ? 231.17900 199.78800 259.22000 1.000 88.10572 287 ILE A O 1
ATOM 4650 N N . ASP A 1 288 ? 231.92200 201.89800 259.46500 1.000 89.12461 288 ASP A N 1
ATOM 4651 C CA . ASP A 1 288 ? 231.17200 202.07600 260.70100 1.000 89.12461 288 ASP A CA 1
ATOM 4652 C C . ASP A 1 288 ? 229.68300 201.88200 260.46000 1.000 89.12461 288 ASP A C 1
ATOM 4653 O O . ASP A 1 288 ? 228.98600 201.27000 261.27700 1.000 89.12461 288 ASP A O 1
ATOM 4662 N N . PHE A 1 289 ? 229.17600 202.40200 259.34300 1.000 83.13812 289 PHE A N 1
ATOM 4663 C CA . PHE A 1 289 ? 227.76800 202.21200 259.02000 1.000 83.13812 289 PHE A CA 1
ATOM 4664 C C . PHE A 1 289 ? 227.46300 200.74500 258.75800 1.000 83.13812 289 PHE A C 1
ATOM 4665 O O . PHE A 1 289 ? 226.39900 200.24800 259.14000 1.000 83.13812 289 PHE A O 1
ATOM 4682 N N . PHE A 1 290 ? 228.37700 200.03700 258.09600 1.000 88.41050 290 PHE A N 1
ATOM 4683 C CA . PHE A 1 290 ? 228.13400 198.63000 257.80600 1.000 88.41050 290 PHE A CA 1
ATOM 4684 C C . PHE A 1 290 ? 228.12100 197.78900 259.07500 1.000 88.41050 290 PHE A C 1
ATOM 4685 O O . PHE A 1 290 ? 227.42200 196.77200 259.13700 1.000 88.41050 290 PHE A O 1
ATOM 4702 N N . LYS A 1 291 ? 228.88000 198.19600 260.09300 1.000 88.67061 291 LYS A N 1
ATOM 4703 C CA . LYS A 1 291 ? 229.05900 197.34200 261.26300 1.000 88.67061 291 LYS A CA 1
ATOM 4704 C C . LYS A 1 291 ? 227.78700 197.20700 262.09000 1.000 88.67061 291 LYS A C 1
ATOM 4705 O O . LYS A 1 291 ? 227.58300 196.16900 262.72800 1.000 88.67061 291 LYS A O 1
ATOM 4724 N N . LYS A 1 292 ? 226.91900 198.22300 262.09700 1.000 88.47740 292 LYS A N 1
ATOM 4725 C CA . LYS A 1 292 ? 225.72200 198.13300 262.92700 1.000 88.47740 292 LYS A CA 1
ATOM 4726 C C . LYS A 1 292 ? 224.86000 196.94600 262.52400 1.000 88.47740 292 LYS A C 1
ATOM 4727 O O . LYS A 1 292 ? 224.18700 196.35200 263.37400 1.000 88.47740 292 LYS A O 1
ATOM 4746 N N . GLY A 1 293 ? 224.85900 196.59200 261.24100 1.000 88.85860 293 GLY A N 1
ATOM 4747 C CA . GLY A 1 293 ? 224.15800 195.42300 260.75100 1.000 88.85860 293 GLY A CA 1
ATOM 4748 C C . GLY A 1 293 ? 222.90100 195.72400 259.97100 1.000 88.85860 293 GLY A C 1
ATOM 4749 O O . GLY A 1 293 ? 222.38200 194.82500 259.29800 1.000 88.85860 293 GLY A O 1
ATOM 4753 N N . ASN A 1 294 ? 222.39400 196.95600 260.02900 1.000 90.70447 294 ASN A N 1
ATOM 4754 C CA . ASN A 1 294 ? 221.25600 197.31400 259.19200 1.000 90.70447 294 ASN A CA 1
ATOM 4755 C C . ASN A 1 294 ? 221.61800 197.19900 257.72000 1.000 90.70447 294 ASN A C 1
ATOM 4756 O O . ASN A 1 294 ? 220.81800 196.72000 256.90800 1.000 90.70447 294 ASN A O 1
ATOM 4763 N N . LEU A 1 295 ? 222.82800 197.62400 257.36100 1.000 88.20747 295 LEU A N 1
ATOM 4764 C CA . LEU A 1 295 ? 223.25000 197.55200 255.96800 1.000 88.20747 295 LEU A CA 1
ATOM 4765 C C . LEU A 1 295 ? 223.39300 196.10800 255.51800 1.000 88.20747 295 LEU A C 1
ATOM 4766 O O . LEU A 1 295 ? 223.06600 195.77400 254.37400 1.000 88.20747 295 LEU A O 1
ATOM 4782 N N . SER A 1 296 ? 223.87500 195.23600 256.40200 1.000 89.52706 296 SER A N 1
ATOM 4783 C CA . SER A 1 296 ? 224.11000 193.85600 256.01200 1.000 89.52706 296 SER A CA 1
ATOM 4784 C C . SER A 1 296 ? 222.81800 193.07000 255.86900 1.000 89.52706 296 SER A C 1
ATOM 4785 O O . SER A 1 296 ? 222.85600 191.92500 255.40800 1.000 89.52706 296 SER A O 1
ATOM 4793 N N . ALA A 1 297 ? 221.68200 193.65500 256.24900 1.000 92.70629 297 ALA A N 1
ATOM 4794 C CA . ALA A 1 297 ? 220.41000 192.96600 256.10100 1.000 92.70629 297 ALA A CA 1
ATOM 4795 C C . ALA A 1 297 ? 219.95600 192.96500 254.65100 1.000 92.70629 297 ALA A C 1
ATOM 4796 O O . ALA A 1 297 ? 219.29700 192.01900 254.20700 1.000 92.70629 297 ALA A O 1
ATOM 4803 N N . ILE A 1 298 ? 220.28200 194.03000 253.92100 1.000 88.76758 298 ILE A N 1
ATOM 4804 C CA . ILE A 1 298 ? 219.83300 194.19100 252.54600 1.000 88.76758 298 ILE A CA 1
ATOM 4805 C C . ILE A 1 298 ? 220.17600 192.95000 251.74000 1.000 88.76758 298 ILE A C 1
ATOM 4806 O O . ILE A 1 298 ? 221.30900 192.45900 251.77500 1.000 88.76758 298 ILE A O 1
ATOM 4822 N N . ARG A 1 299 ? 219.19200 192.44000 251.00500 1.000 92.34245 299 ARG A N 1
ATOM 4823 C CA . ARG A 1 299 ? 219.36400 191.23900 250.18700 1.000 92.34245 299 ARG A CA 1
ATOM 4824 C C . ARG A 1 299 ? 218.41100 191.32700 249.00700 1.000 92.34245 299 ARG A C 1
ATOM 4825 O O . ARG A 1 299 ? 217.34300 190.70200 248.99600 1.000 92.34245 299 ARG A O 1
ATOM 4846 N N . PRO A 1 300 ? 218.76500 192.10800 247.98900 1.000 89.75496 300 PRO A N 1
ATOM 4847 C CA . PRO A 1 300 ? 217.84000 192.35100 246.87900 1.000 89.75496 300 PRO A CA 1
ATOM 4848 C C . PRO A 1 300 ? 217.28700 191.06500 246.28500 1.000 89.75496 300 PRO A C 1
ATOM 4849 O O . PRO A 1 300 ? 217.92500 190.01100 246.31700 1.000 89.75496 300 PRO A O 1
ATOM 4860 N N . LYS A 1 301 ? 216.08100 191.17000 245.73800 1.000 92.06981 301 LYS A N 1
ATOM 4861 C CA . LYS A 1 301 ? 215.44600 190.06100 245.05300 1.000 92.06981 301 LYS A CA 1
ATOM 4862 C C . LYS A 1 301 ? 215.98400 189.92400 243.63400 1.000 92.06981 301 LYS A C 1
ATOM 4863 O O . LYS A 1 301 ? 216.56100 190.85200 243.06200 1.000 92.06981 301 LYS A O 1
ATOM 4882 N N . ASP A 1 302 ? 215.79000 188.73300 243.06900 1.000 95.04492 302 ASP A N 1
ATOM 4883 C CA . ASP A 1 302 ? 216.28000 188.46500 241.72300 1.000 95.04492 302 ASP A CA 1
ATOM 4884 C C . ASP A 1 302 ? 215.55400 189.32600 240.69600 1.000 95.04492 302 ASP A C 1
ATOM 4885 O O . ASP A 1 302 ? 216.18400 189.92600 239.81800 1.000 95.04492 302 ASP A O 1
ATOM 4894 N N . LYS A 1 303 ? 214.23200 189.39200 240.78700 1.000 94.25318 303 LYS A N 1
ATOM 4895 C CA . LYS A 1 303 ? 213.44600 190.13100 239.80700 1.000 94.25318 303 LYS A CA 1
ATOM 4896 C C . LYS A 1 303 ? 213.38100 191.60700 240.18000 1.000 94.25318 303 LYS A C 1
ATOM 4897 O O . LYS A 1 303 ? 212.89700 191.93800 241.26700 1.000 94.25318 303 LYS A O 1
ATOM 4916 N N . PRO A 1 304 ? 213.83800 192.51300 239.32300 1.000 89.96723 304 PRO A N 1
ATOM 4917 C CA . PRO A 1 304 ? 213.67000 193.94000 239.58900 1.000 89.96723 304 PRO A CA 1
ATOM 4918 C C . PRO A 1 304 ? 212.27200 194.43000 239.24400 1.000 89.96723 304 PRO A C 1
ATOM 4919 O O . PRO A 1 304 ? 211.55500 193.84200 238.43400 1.000 89.96723 304 PRO A O 1
ATOM 4930 N N . LEU A 1 305 ? 211.89000 195.53400 239.88900 1.000 84.02279 305 LEU A N 1
ATOM 4931 C CA . LEU A 1 305 ? 210.62500 196.17300 239.54900 1.000 84.02279 305 LEU A CA 1
ATOM 4932 C C . LEU A 1 305 ? 210.61900 196.60600 238.09100 1.000 84.02279 305 LEU A C 1
ATOM 4933 O O . LEU A 1 305 ? 209.62100 196.42700 237.38300 1.000 84.02279 305 LEU A O 1
ATOM 4949 N N . GLN A 1 306 ? 211.72600 197.17200 237.62500 1.000 83.13961 306 GLN A N 1
ATOM 4950 C CA . GLN A 1 306 ? 211.86500 197.60000 236.24100 1.000 83.13961 306 GLN A CA 1
ATOM 4951 C C . GLN A 1 306 ? 213.35000 197.65700 235.91400 1.000 83.13961 306 GLN A C 1
ATOM 4952 O O . GLN A 1 306 ? 214.20200 197.36100 236.75500 1.000 83.13961 306 GLN A O 1
ATOM 4966 N N . GLY A 1 307 ? 213.65400 198.04600 234.68300 1.000 88.96138 307 GLY A N 1
ATOM 4967 C CA . GLY A 1 307 ? 215.02900 198.21100 234.26300 1.000 88.96138 307 GLY A CA 1
ATOM 4968 C C . GLY A 1 307 ? 215.60800 196.94700 233.66900 1.000 88.96138 307 GLY A C 1
ATOM 4969 O O . GLY A 1 307 ? 214.94000 195.92400 233.49600 1.000 88.96138 307 GLY A O 1
ATOM 4973 N N . LYS A 1 308 ? 216.89600 197.02700 233.34600 1.000 97.72649 308 LYS A N 1
ATOM 4974 C CA . LYS A 1 308 ? 217.60100 195.95100 232.66900 1.000 97.72649 308 LYS A CA 1
ATOM 4975 C C . LYS A 1 308 ? 218.91600 195.66700 233.38100 1.000 97.72649 308 LYS A C 1
ATOM 4976 O O . LYS A 1 308 ? 219.34100 196.40200 234.27600 1.000 97.72649 308 LYS A O 1
ATOM 4995 N N . TYR A 1 309 ? 219.55900 194.58400 232.96000 1.000 101.14474 309 TYR A N 1
ATOM 4996 C CA . TYR A 1 309 ? 220.81400 194.12600 233.54300 1.000 101.14474 309 TYR A CA 1
ATOM 4997 C C . TYR A 1 309 ? 220.69900 194.02900 235.06700 1.000 101.14474 309 TYR A C 1
ATOM 4998 O O . TYR A 1 309 ? 221.41400 194.72100 235.79500 1.000 101.14474 309 TYR A O 1
ATOM 5016 N N . PRO A 1 310 ? 219.80400 193.18700 235.57000 1.000 94.32507 310 PRO A N 1
ATOM 5017 C CA . PRO A 1 310 ? 219.66100 193.03400 237.02100 1.000 94.32507 310 PRO A CA 1
ATOM 5018 C C . PRO A 1 310 ? 220.76100 192.19100 237.64400 1.000 94.32507 310 PRO A C 1
ATOM 5019 O O . PRO A 1 310 ? 221.28800 192.51600 238.71500 1.000 94.32507 310 PRO A O 1
ATOM 5030 N N . ILE A 1 311 ? 221.10000 191.09100 236.96900 1.000 93.30834 311 ILE A N 1
ATOM 5031 C CA . ILE A 1 311 ? 222.03700 190.12600 237.53400 1.000 93.30834 311 ILE A CA 1
ATOM 5032 C C . ILE A 1 311 ? 223.36400 190.79900 237.84200 1.000 93.30834 311 ILE A C 1
ATOM 5033 O O . ILE A 1 311 ? 223.97500 190.56200 238.89400 1.000 93.30834 311 ILE A O 1
ATOM 5049 N N . HIS A 1 312 ? 223.82400 191.65600 236.93400 1.000 95.04786 312 HIS A N 1
ATOM 5050 C CA . HIS A 1 312 ? 225.09600 192.33200 237.12700 1.000 95.04786 312 HIS A CA 1
ATOM 5051 C C . HIS A 1 312 ? 225.05400 193.19000 238.38100 1.000 95.04786 312 HIS A C 1
ATOM 5052 O O . HIS A 1 312 ? 225.98600 193.17900 239.19400 1.000 95.04786 312 HIS A O 1
ATOM 5066 N N . TYR A 1 313 ? 223.96500 193.93700 238.55500 1.000 87.99300 313 TYR A N 1
ATOM 5067 C CA . TYR A 1 313 ? 223.83700 194.81400 239.71100 1.000 87.99300 313 TYR A CA 1
ATOM 5068 C C . TYR A 1 313 ? 223.80100 194.01300 241.00400 1.000 87.99300 313 TYR A C 1
ATOM 5069 O O . TYR A 1 313 ? 224.42800 194.39300 241.99900 1.000 87.99300 313 TYR A O 1
ATOM 5087 N N . LYS A 1 314 ? 223.06600 192.90000 241.01000 1.000 91.06474 314 LYS A N 1
ATOM 5088 C CA . LYS A 1 314 ? 222.97500 192.08600 242.21700 1.000 91.06474 314 LYS A CA 1
ATOM 5089 C C . LYS A 1 314 ? 224.34200 191.51900 242.58000 1.000 91.06474 314 LYS A C 1
ATOM 5090 O O . LYS A 1 314 ? 224.76400 191.55900 243.74900 1.000 91.06474 314 LYS A O 1
ATOM 5109 N N . ASN A 1 315 ? 225.07000 191.02700 241.57500 1.000 91.51556 315 ASN A N 1
ATOM 5110 C CA . ASN A 1 315 ? 226.39800 190.48500 241.82200 1.000 91.51556 315 ASN A CA 1
ATOM 5111 C C . ASN A 1 315 ? 227.32200 191.56600 242.35600 1.000 91.51556 315 ASN A C 1
ATOM 5112 O O . ASN A 1 315 ? 228.10800 191.32600 243.28000 1.000 91.51556 315 ASN A O 1
ATOM 5119 N N . LEU A 1 316 ? 227.24500 192.76500 241.78000 1.000 87.43476 316 LEU A N 1
ATOM 5120 C CA . LEU A 1 316 ? 228.11500 193.84600 242.21800 1.000 87.43476 316 LEU A CA 1
ATOM 5121 C C . LEU A 1 316 ? 227.79000 194.27000 243.64000 1.000 87.43476 316 LEU A C 1
ATOM 5122 O O . LEU A 1 316 ? 228.68900 194.62000 244.41000 1.000 87.43476 316 LEU A O 1
ATOM 5138 N N . TRP A 1 317 ? 226.51100 194.25000 244.00600 1.000 86.72597 317 TRP A N 1
ATOM 5139 C CA . TRP A 1 317 ? 226.14300 194.59000 245.37300 1.000 86.72597 317 TRP A CA 1
ATOM 5140 C C . TRP A 1 317 ? 226.72600 193.58100 246.35400 1.000 86.72597 317 TRP A C 1
ATOM 5141 O O . TRP A 1 317 ? 227.30100 193.95600 247.38900 1.000 86.72597 317 TRP A O 1
ATOM 5162 N N . ASN A 1 318 ? 226.62900 192.29300 246.02100 1.000 88.56432 318 ASN A N 1
ATOM 5163 C CA . ASN A 1 318 ? 227.22400 191.28500 246.89200 1.000 88.56432 318 ASN A CA 1
ATOM 5164 C C . ASN A 1 318 ? 228.73500 191.46200 246.98100 1.000 88.56432 318 ASN A C 1
ATOM 5165 O O . ASN A 1 318 ? 229.32200 191.35200 248.06700 1.000 88.56432 318 ASN A O 1
ATOM 5176 N N . GLN A 1 319 ? 229.38400 191.73200 245.84800 1.000 89.89881 319 GLN A N 1
ATOM 5177 C CA . GLN A 1 319 ? 230.83100 191.90900 245.85500 1.000 89.89881 319 GLN A CA 1
ATOM 5178 C C . GLN A 1 319 ? 231.23500 193.11100 246.69600 1.000 89.89881 319 GLN A C 1
ATOM 5179 O O . GLN A 1 319 ? 232.24900 193.07100 247.40100 1.000 89.89881 319 GLN A O 1
ATOM 5193 N N . ILE A 1 320 ? 230.46200 194.19200 246.62800 1.000 86.76399 320 ILE A N 1
ATOM 5194 C CA . ILE A 1 320 ? 230.74900 195.36300 247.44800 1.000 86.76399 320 ILE A CA 1
ATOM 5195 C C . ILE A 1 320 ? 230.65800 195.00700 248.92100 1.000 86.76399 320 ILE A C 1
ATOM 5196 O O . ILE A 1 320 ? 231.49800 195.41800 249.73500 1.000 86.76399 320 ILE A O 1
ATOM 5212 N N . LYS A 1 321 ? 229.61300 194.26800 249.29500 1.000 88.64831 321 LYS A N 1
ATOM 5213 C CA . LYS A 1 321 ? 229.46200 193.90700 250.69800 1.000 88.64831 321 LYS A CA 1
ATOM 5214 C C . LYS A 1 321 ? 230.62800 193.04300 251.15900 1.000 88.64831 321 LYS A C 1
ATOM 5215 O O . LYS A 1 321 ? 231.15900 193.23400 252.26100 1.000 88.64831 321 LYS A O 1
ATOM 5234 N N . ALA A 1 322 ? 231.07800 192.12500 250.30300 1.000 89.31861 322 ALA A N 1
ATOM 5235 C CA . ALA A 1 322 ? 232.23500 191.30900 250.65800 1.000 89.31861 322 ALA A CA 1
ATOM 5236 C C . ALA A 1 322 ? 233.48300 192.16900 250.79800 1.000 89.31861 322 ALA A C 1
ATOM 5237 O O . ALA A 1 322 ? 234.29200 191.96400 251.71200 1.000 89.31861 322 ALA A O 1
ATOM 5244 N N . ALA A 1 323 ? 233.64500 193.15100 249.91100 1.000 89.62844 323 ALA A N 1
ATOM 5245 C CA . ALA A 1 323 ? 234.80500 194.02800 249.98900 1.000 89.62844 323 ALA A CA 1
ATOM 5246 C C . ALA A 1 323 ? 234.83300 194.73000 251.33100 1.000 89.62844 323 ALA A C 1
ATOM 5247 O O . ALA A 1 323 ? 235.85100 194.72600 252.03100 1.000 89.62844 323 ALA A O 1
ATOM 5254 N N . ILE A 1 324 ? 233.71300 195.34400 251.70500 1.000 89.22418 324 ILE A N 1
ATOM 5255 C CA . ILE A 1 324 ? 233.68200 196.08300 252.96000 1.000 89.22418 324 ILE A CA 1
ATOM 5256 C C . ILE A 1 324 ? 233.96400 195.13700 254.11500 1.000 89.22418 324 ILE A C 1
ATOM 5257 O O . ILE A 1 324 ? 234.67900 195.48400 255.06300 1.000 89.22418 324 ILE A O 1
ATOM 5273 N N . ALA A 1 325 ? 233.40300 193.92800 254.06000 1.000 90.03756 325 ALA A N 1
ATOM 5274 C CA . ALA A 1 325 ? 233.66600 192.95900 255.11500 1.000 90.03756 325 ALA A CA 1
ATOM 5275 C C . ALA A 1 325 ? 235.16000 192.70000 255.24300 1.000 90.03756 325 ALA A C 1
ATOM 5276 O O . ALA A 1 325 ? 235.68700 192.57700 256.35400 1.000 90.03756 325 ALA A O 1
ATOM 5283 N N . ASP A 1 326 ? 235.85700 192.61600 254.11100 1.000 92.86076 326 ASP A N 1
ATOM 5284 C CA . ASP A 1 326 ? 237.30300 192.44400 254.09800 1.000 92.86076 326 ASP A CA 1
ATOM 5285 C C . ASP A 1 326 ? 238.07400 193.71100 254.44400 1.000 92.86076 326 ASP A C 1
ATOM 5286 O O . ASP A 1 326 ? 239.29700 193.64200 254.60400 1.000 92.86076 326 ASP A O 1
ATOM 5295 N N . ARG A 1 327 ? 237.40800 194.85700 254.56000 1.000 90.96049 327 ARG A N 1
ATOM 5296 C CA . ARG A 1 327 ? 238.08300 196.12000 254.86200 1.000 90.96049 327 ARG A CA 1
ATOM 5297 C C . ARG A 1 327 ? 239.11900 196.45400 253.79300 1.000 90.96049 327 ARG A C 1
ATOM 5298 O O . ARG A 1 327 ? 240.18400 197.00400 254.07800 1.000 90.96049 327 ARG A O 1
ATOM 5319 N N . THR A 1 328 ? 238.79300 196.12300 252.55000 1.000 92.31435 328 THR A N 1
ATOM 5320 C CA . THR A 1 328 ? 239.60300 196.48400 251.39100 1.000 92.31435 328 THR A CA 1
ATOM 5321 C C . THR A 1 328 ? 238.63500 196.84900 250.27700 1.000 92.31435 328 THR A C 1
ATOM 5322 O O . THR A 1 328 ? 237.94600 195.97700 249.73900 1.000 92.31435 328 THR A O 1
ATOM 5333 N N . MET A 1 329 ? 238.58400 198.12900 249.92600 1.000 91.76628 329 MET A N 1
ATOM 5334 C CA . MET A 1 329 ? 237.55800 198.61600 249.00900 1.000 91.76628 329 MET A CA 1
ATOM 5335 C C . MET A 1 329 ? 238.07700 198.57900 247.57400 1.000 91.76628 329 MET A C 1
ATOM 5336 O O . MET A 1 329 ? 238.15600 199.58200 246.86900 1.000 91.76628 329 MET A O 1
ATOM 5350 N N . VAL A 1 330 ? 238.43900 197.37300 247.15700 1.000 89.20786 330 VAL A N 1
ATOM 5351 C CA . VAL A 1 330 ? 238.93500 197.11600 245.81600 1.000 89.20786 330 VAL A CA 1
ATOM 5352 C C . VAL A 1 330 ? 238.15200 195.95700 245.23000 1.000 89.20786 330 VAL A C 1
ATOM 5353 O O . VAL A 1 330 ? 238.08400 194.88000 245.83000 1.000 89.20786 330 VAL A O 1
ATOM 5366 N N . ILE A 1 331 ? 237.56900 196.17500 244.06700 1.000 90.07949 331 ILE A N 1
ATOM 5367 C CA . ILE A 1 331 ? 236.76300 195.17000 243.39600 1.000 90.07949 331 ILE A CA 1
ATOM 5368 C C . ILE A 1 331 ? 237.59700 194.51000 242.31400 1.000 90.07949 331 ILE A C 1
ATOM 5369 O O . ILE A 1 331 ? 238.39400 195.16900 241.63400 1.000 90.07949 331 ILE A O 1
ATOM 5385 N N . ASN A 1 332 ? 237.41100 193.20600 242.14900 1.000 97.05022 332 ASN A N 1
ATOM 5386 C CA . ASN A 1 332 ? 238.09100 192.47200 241.09900 1.000 97.05022 332 ASN A CA 1
ATOM 5387 C C . ASN A 1 332 ? 237.35700 192.64600 239.77500 1.000 97.05022 332 ASN A C 1
ATOM 5388 O O . ASN A 1 332 ? 236.19100 193.04500 239.72500 1.000 97.05022 332 ASN A O 1
ATOM 5399 N N . GLU A 1 333 ? 238.06100 192.34000 238.69100 1.000 105.78169 333 GLU A N 1
ATOM 5400 C CA . GLU A 1 333 ? 237.53000 192.50600 237.34000 1.000 105.78169 333 GLU A CA 1
ATOM 5401 C C . GLU A 1 333 ? 236.89400 191.19800 236.88700 1.000 105.78169 333 GLU A C 1
ATOM 5402 O O . GLU A 1 333 ? 237.58900 190.25500 236.50300 1.000 105.78169 333 GLU A O 1
ATOM 5414 N N . ASN A 1 334 ? 235.56900 191.13800 236.93200 1.000 102.65203 334 ASN A N 1
ATOM 5415 C CA . ASN A 1 334 ? 234.81100 189.96900 236.51400 1.000 102.65203 334 ASN A CA 1
ATOM 5416 C C . ASN A 1 334 ? 233.86800 190.37300 235.38500 1.000 102.65203 334 ASN A C 1
ATOM 5417 O O . ASN A 1 334 ? 233.82100 191.53300 234.97100 1.000 102.65203 334 ASN A O 1
ATOM 5428 N N . ASP A 1 335 ? 233.10600 189.39700 234.88700 1.000 105.73480 335 ASP A N 1
ATOM 5429 C CA . ASP A 1 335 ? 232.25600 189.65300 233.72900 1.000 105.73480 335 ASP A CA 1
ATOM 5430 C C . ASP A 1 335 ? 231.24600 190.75600 234.01500 1.000 105.73480 335 ASP A C 1
ATOM 5431 O O . ASP A 1 335 ? 230.99500 191.61200 233.16000 1.000 105.73480 335 ASP A O 1
ATOM 5440 N N . HIS A 1 336 ? 230.65100 190.75600 235.20800 1.000 100.30986 336 HIS A N 1
ATOM 5441 C CA . HIS A 1 336 ? 229.64500 191.76400 235.52000 1.000 100.30986 336 HIS A CA 1
ATOM 5442 C C . HIS A 1 336 ? 230.27000 193.15000 235.59800 1.000 100.30986 336 HIS A C 1
ATOM 5443 O O . HIS A 1 336 ? 229.76500 194.11000 234.99900 1.000 100.30986 336 HIS A O 1
ATOM 5457 N N . SER A 1 337 ? 231.37800 193.27100 236.32900 1.000 102.30285 337 SER A N 1
ATOM 5458 C CA . SER A 1 337 ? 232.06400 194.55200 236.41800 1.000 102.30285 337 SER A CA 1
ATOM 5459 C C . SER A 1 337 ? 232.58300 194.97400 235.05500 1.000 102.30285 337 SER A C 1
ATOM 5460 O O . SER A 1 337 ? 232.55000 196.15900 234.70500 1.000 102.30285 337 SER A O 1
ATOM 5468 N N . GLU A 1 338 ? 233.05700 194.01200 234.26600 1.000 108.42522 338 GLU A N 1
ATOM 5469 C CA . GLU A 1 338 ? 233.56900 194.32700 232.94000 1.000 108.42522 338 GLU A CA 1
ATOM 5470 C C . GLU A 1 338 ? 232.46100 194.90300 232.07000 1.000 108.42522 338 GLU A C 1
ATOM 5471 O O . GLU A 1 338 ? 232.65700 195.90200 231.36800 1.000 108.42522 338 GLU A O 1
ATOM 5483 N N . PHE A 1 339 ? 231.28400 194.28000 232.10600 1.000 106.06362 339 PHE A N 1
ATOM 5484 C CA . PHE A 1 339 ? 230.18100 194.72700 231.26600 1.000 106.06362 339 PHE A CA 1
ATOM 5485 C C . PHE A 1 339 ? 229.66800 196.08900 231.70900 1.000 106.06362 339 PHE A C 1
ATOM 5486 O O . PHE A 1 339 ? 229.42800 196.96700 230.87300 1.000 106.06362 339 PHE A O 1
ATOM 5503 N N . LEU A 1 340 ? 229.49100 196.29000 233.01700 1.000 98.06569 340 LEU A N 1
ATOM 5504 C CA . LEU A 1 340 ? 228.98300 197.57800 233.48200 1.000 98.06569 340 LEU A CA 1
ATOM 5505 C C . LEU A 1 340 ? 229.99200 198.69400 233.25000 1.000 98.06569 340 LEU A C 1
ATOM 5506 O O . LEU A 1 340 ? 229.60900 199.82400 232.92800 1.000 98.06569 340 LEU A O 1
ATOM 5522 N N . GLY A 1 341 ? 231.28000 198.40100 233.39900 1.000 103.46929 341 GLY A N 1
ATOM 5523 C CA . GLY A 1 341 ? 232.31300 199.39500 233.20500 1.000 103.46929 341 GLY A CA 1
ATOM 5524 C C . GLY A 1 341 ? 232.82500 199.50000 231.79400 1.000 103.46929 341 GLY A C 1
ATOM 5525 O O . GLY A 1 341 ? 233.63100 200.38600 231.49600 1.000 103.46929 341 GLY A O 1
ATOM 5529 N N . GLY A 1 342 ? 232.36900 198.61800 230.91200 1.000 112.09984 342 GLY A N 1
ATOM 5530 C CA . GLY A 1 342 ? 232.81500 198.66600 229.52700 1.000 112.09984 342 GLY A CA 1
ATOM 5531 C C . GLY A 1 342 ? 234.31800 198.63800 229.39500 1.000 112.09984 342 GLY A C 1
ATOM 5532 O O . GLY A 1 342 ? 234.89000 199.38500 228.59000 1.000 112.09984 342 GLY A O 1
ATOM 5536 N N . ILE A 1 343 ? 234.97900 197.78600 230.18000 1.000 110.44821 343 ILE A N 1
ATOM 5537 C CA . ILE A 1 343 ? 236.43700 197.77000 230.18600 1.000 110.44821 343 ILE A CA 1
ATOM 5538 C C . ILE A 1 343 ? 236.96500 197.46000 228.79500 1.000 110.44821 343 ILE A C 1
ATOM 5539 O O . ILE A 1 343 ? 237.99900 197.99200 228.37200 1.000 110.44821 343 ILE A O 1
ATOM 5555 N N . GLY A 1 344 ? 236.26200 196.60400 228.06000 1.000 115.03741 344 GLY A N 1
ATOM 5556 C CA . GLY A 1 344 ? 236.74700 196.12900 226.78200 1.000 115.03741 344 GLY A CA 1
ATOM 5557 C C . GLY A 1 344 ? 235.81700 196.47000 225.63900 1.000 115.03741 344 GLY A C 1
ATOM 5558 O O . GLY A 1 344 ? 236.04200 196.03500 224.50600 1.000 115.03741 344 GLY A O 1
ATOM 5562 N N . ARG A 1 345 ? 234.77100 197.24300 225.91500 1.000 115.70208 345 ARG A N 1
ATOM 5563 C CA . ARG A 1 345 ? 233.81900 197.62200 224.87300 1.000 115.70208 345 ARG A CA 1
ATOM 5564 C C . ARG A 1 345 ? 234.21400 198.94400 224.22700 1.000 115.70208 345 ARG A C 1
ATOM 5565 O O . ARG A 1 345 ? 233.43100 199.88600 224.11900 1.000 115.70208 345 ARG A O 1
ATOM 5586 N N . ALA A 1 346 ? 235.47100 199.00200 223.80000 1.000 121.79114 346 ALA A N 1
ATOM 5587 C CA . ALA A 1 346 ? 236.02400 200.12100 223.05300 1.000 121.79114 346 ALA A CA 1
ATOM 5588 C C . ALA A 1 346 ? 236.45700 199.58500 221.69800 1.000 121.79114 346 ALA A C 1
ATOM 5589 O O . ALA A 1 346 ? 237.27800 198.66500 221.62900 1.000 121.79114 346 ALA A O 1
ATOM 5596 N N . SER A 1 347 ? 235.91000 200.15300 220.62900 1.000 124.71796 347 SER A N 1
ATOM 5597 C CA . SER A 1 347 ? 236.17000 199.61400 219.30400 1.000 124.71796 347 SER A CA 1
ATOM 5598 C C . SER A 1 347 ? 237.66200 199.63200 219.01100 1.000 124.71796 347 SER A C 1
ATOM 5599 O O . SER A 1 347 ? 238.36700 200.59300 219.33100 1.000 124.71796 347 SER A O 1
ATOM 5607 N N . LYS A 1 348 ? 238.14000 198.55500 218.39900 1.000 127.04344 348 LYS A N 1
ATOM 5608 C CA . LYS A 1 348 ? 239.55400 198.40200 218.09400 1.000 127.04344 348 LYS A CA 1
ATOM 5609 C C . LYS A 1 348 ? 239.87200 198.96800 216.71700 1.000 127.04344 348 LYS A C 1
ATOM 5610 O O . LYS A 1 348 ? 239.21900 198.63000 215.72500 1.000 127.04344 348 LYS A O 1
ATOM 5629 N N . LYS A 1 349 ? 240.88500 199.82900 216.67300 1.000 122.77476 349 LYS A N 1
ATOM 5630 C CA . LYS A 1 349 ? 241.25000 200.52900 215.45200 1.000 122.77476 349 LYS A CA 1
ATOM 5631 C C . LYS A 1 349 ? 241.76300 199.56100 214.39200 1.000 122.77476 349 LYS A C 1
ATOM 5632 O O . LYS A 1 349 ? 242.52600 198.63600 214.68500 1.000 122.77476 349 LYS A O 1
ATOM 5651 N N . ILE A 1 350 ? 241.33500 199.77800 213.15900 1.000 122.86198 350 ILE A N 1
ATOM 5652 C CA . ILE A 1 350 ? 241.76500 198.99600 212.00200 1.000 122.86198 350 ILE A CA 1
ATOM 5653 C C . ILE A 1 350 ? 242.63400 199.89600 211.13300 1.000 122.86198 350 ILE A C 1
ATOM 5654 O O . ILE A 1 350 ? 242.22000 201.01800 210.82300 1.000 122.86198 350 ILE A O 1
ATOM 5670 N N . PRO A 1 351 ? 243.82600 199.46600 210.72600 1.000 123.39719 351 PRO A N 1
ATOM 5671 C CA . PRO A 1 351 ? 244.62700 200.30900 209.83400 1.000 123.39719 351 PRO A CA 1
ATOM 5672 C C . PRO A 1 351 ? 244.01200 200.40100 208.44800 1.000 123.39719 351 PRO A C 1
ATOM 5673 O O . PRO A 1 351 ? 243.30000 199.50300 207.99300 1.000 123.39719 351 PRO A O 1
ATOM 5684 N N . GLU A 1 352 ? 244.31000 201.51000 207.77100 1.000 121.97412 352 GLU A N 1
ATOM 5685 C CA . GLU A 1 352 ? 243.84500 201.70700 206.40300 1.000 121.97412 352 GLU A CA 1
ATOM 5686 C C . GLU A 1 352 ? 244.76300 201.04500 205.38400 1.000 121.97412 352 GLU A C 1
ATOM 5687 O O . GLU A 1 352 ? 244.29100 200.55700 204.35300 1.000 121.97412 352 GLU A O 1
ATOM 5699 N N . ILE A 1 353 ? 246.06900 201.02200 205.65500 1.000 123.39444 353 ILE A N 1
ATOM 5700 C CA . ILE A 1 353 ? 247.01200 200.37200 204.75200 1.000 123.39444 353 ILE A CA 1
ATOM 5701 C C . ILE A 1 353 ? 246.71100 198.88500 204.63000 1.000 123.39444 353 ILE A C 1
ATOM 5702 O O . ILE A 1 353 ? 247.01000 198.26400 203.60200 1.000 123.39444 353 ILE A O 1
ATOM 5718 N N . SER A 1 354 ? 246.11600 198.29000 205.66300 1.000 123.26041 354 SER A N 1
ATOM 5719 C CA . SER A 1 354 ? 245.75600 196.88000 205.66300 1.000 123.26041 354 SER A CA 1
ATOM 5720 C C . SER A 1 354 ? 244.35200 196.63800 205.13100 1.000 123.26041 354 SER A C 1
ATOM 5721 O O . SER A 1 354 ? 243.77300 195.57800 205.39500 1.000 123.26041 354 SER A O 1
ATOM 5729 N N . LEU A 1 355 ? 243.79500 197.58800 204.39100 1.000 123.08178 355 LEU A N 1
ATOM 5730 C CA . LEU A 1 355 ? 242.42100 197.50900 203.92800 1.000 123.08178 355 LEU A CA 1
ATOM 5731 C C . LEU A 1 355 ? 242.35500 197.15000 202.45000 1.000 123.08178 355 LEU A C 1
ATOM 5732 O O . LEU A 1 355 ? 243.28600 197.40300 201.68200 1.000 123.08178 355 LEU A O 1
ATOM 5748 N N . THR A 1 356 ? 241.23100 196.55200 202.06500 1.000 128.41195 356 THR A N 1
ATOM 5749 C CA . THR A 1 356 ? 240.96200 196.21300 200.67800 1.000 128.41195 356 THR A CA 1
ATOM 5750 C C . THR A 1 356 ? 239.45700 196.05500 200.51800 1.000 128.41195 356 THR A C 1
ATOM 5751 O O . THR A 1 356 ? 238.73500 195.82500 201.49100 1.000 128.41195 356 THR A O 1
ATOM 5762 N N . GLN A 1 357 ? 238.99300 196.18600 199.27200 1.000 129.18820 357 GLN A N 1
ATOM 5763 C CA . GLN A 1 357 ? 237.57300 195.99800 198.99200 1.000 129.18820 357 GLN A CA 1
ATOM 5764 C C . GLN A 1 357 ? 237.04700 194.68700 199.56100 1.000 129.18820 357 GLN A C 1
ATOM 5765 O O . GLN A 1 357 ? 235.89700 194.61900 200.01100 1.000 129.18820 357 GLN A O 1
ATOM 5779 N N . ASP A 1 358 ? 237.87000 193.63700 199.55600 1.000 130.96425 358 ASP A N 1
ATOM 5780 C CA . ASP A 1 358 ? 237.43900 192.36300 200.12000 1.000 130.96425 358 ASP A CA 1
ATOM 5781 C C . ASP A 1 358 ? 237.20100 192.49800 201.61800 1.000 130.96425 358 ASP A C 1
ATOM 5782 O O . ASP A 1 358 ? 236.21900 191.96900 202.15300 1.000 130.96425 358 ASP A O 1
ATOM 5791 N N . VAL A 1 359 ? 238.09000 193.21300 202.30900 1.000 128.84106 359 VAL A N 1
ATOM 5792 C CA . VAL A 1 359 ? 237.90900 193.44700 203.73700 1.000 128.84106 359 VAL A CA 1
ATOM 5793 C C . VAL A 1 359 ? 236.62700 194.23100 203.97200 1.000 128.84106 359 VAL A C 1
ATOM 5794 O O . VAL A 1 359 ? 235.87000 193.95300 204.90900 1.000 128.84106 359 VAL A O 1
ATOM 5807 N N . ILE A 1 360 ? 236.35800 195.21600 203.11600 1.000 125.99942 360 ILE A N 1
ATOM 5808 C CA . ILE A 1 360 ? 235.13000 195.99300 203.23300 1.000 125.99942 360 ILE A CA 1
ATOM 5809 C C . ILE A 1 360 ? 233.91400 195.09200 203.07900 1.000 125.99942 360 ILE A C 1
ATOM 5810 O O . ILE A 1 360 ? 232.91700 195.23700 203.79600 1.000 125.99942 360 ILE A O 1
ATOM 5826 N N . THR A 1 361 ? 233.97700 194.14500 202.14300 1.000 131.44195 361 THR A N 1
ATOM 5827 C CA . THR A 1 361 ? 232.86000 193.22900 201.94100 1.000 131.44195 361 THR A CA 1
ATOM 5828 C C . THR A 1 361 ? 232.66700 192.31300 203.14000 1.000 131.44195 361 THR A C 1
ATOM 5829 O O . THR A 1 361 ? 231.53000 192.04600 203.54500 1.000 131.44195 361 THR A O 1
ATOM 5840 N N . THR A 1 362 ? 233.76200 191.82100 203.72300 1.000 133.45261 362 THR A N 1
ATOM 5841 C CA . THR A 1 362 ? 233.63600 190.83800 204.79400 1.000 133.45261 362 THR A CA 1
ATOM 5842 C C . THR A 1 362 ? 232.85600 191.41200 205.97000 1.000 133.45261 362 THR A C 1
ATOM 5843 O O . THR A 1 362 ? 231.97800 190.74400 206.52800 1.000 133.45261 362 THR A O 1
ATOM 5854 N N . GLU A 1 363 ? 233.16200 192.64600 206.36100 1.000 129.05266 363 GLU A N 1
ATOM 5855 C CA . GLU A 1 363 ? 232.44400 193.33300 207.42400 1.000 129.05266 363 GLU A CA 1
ATOM 5856 C C . GLU A 1 363 ? 231.98100 194.68600 206.91000 1.000 129.05266 363 GLU A C 1
ATOM 5857 O O . GLU A 1 363 ? 232.76000 195.41300 206.28700 1.000 129.05266 363 GLU A O 1
ATOM 5869 N N . GLY A 1 364 ? 230.72100 195.02200 207.17500 1.000 126.50172 364 GLY A N 1
ATOM 5870 C CA . GLY A 1 364 ? 230.18000 196.26400 206.65200 1.000 126.50172 364 GLY A CA 1
ATOM 5871 C C . GLY A 1 364 ? 231.03900 197.44500 207.06500 1.000 126.50172 364 GLY A C 1
ATOM 5872 O O . GLY A 1 364 ? 231.53300 197.51600 208.19200 1.000 126.50172 364 GLY A O 1
ATOM 5876 N N . LEU A 1 365 ? 231.21800 198.38200 206.13700 1.000 121.58183 365 LEU A N 1
ATOM 5877 C CA . LEU A 1 365 ? 232.02900 199.56900 206.38500 1.000 121.58183 365 LEU A CA 1
ATOM 5878 C C . LEU A 1 365 ? 231.34800 200.77200 205.75100 1.000 121.58183 365 LEU A C 1
ATOM 5879 O O . LEU A 1 365 ? 231.25100 200.85700 204.52300 1.000 121.58183 365 LEU A O 1
ATOM 5895 N N . LYS A 1 366 ? 230.87900 201.69600 206.58500 1.000 115.09614 366 LYS A N 1
ATOM 5896 C CA . LYS A 1 366 ? 230.22700 202.90800 206.11700 1.000 115.09614 366 LYS A CA 1
ATOM 5897 C C . LYS A 1 366 ? 230.39600 203.99600 207.16100 1.000 115.09614 366 LYS A C 1
ATOM 5898 O O . LYS A 1 366 ? 230.55700 203.71800 208.35100 1.000 115.09614 366 LYS A O 1
ATOM 5917 N N . GLN A 1 367 ? 230.36700 205.24000 206.69600 1.000 109.62340 367 GLN A N 1
ATOM 5918 C CA . GLN A 1 367 ? 230.55500 206.37300 207.58700 1.000 109.62340 367 GLN A CA 1
ATOM 5919 C C . GLN A 1 367 ? 229.53400 206.34900 208.71200 1.000 109.62340 367 GLN A C 1
ATOM 5920 O O . GLN A 1 367 ? 228.35100 206.07500 208.49800 1.000 109.62340 367 GLN A O 1
ATOM 5934 N N . SER A 1 368 ? 230.00800 206.62900 209.92000 1.000 117.28027 368 SER A N 1
ATOM 5935 C CA . SER A 1 368 ? 229.16300 206.55000 211.10000 1.000 117.28027 368 SER A CA 1
ATOM 5936 C C . SER A 1 368 ? 227.91700 207.40600 210.92100 1.000 117.28027 368 SER A C 1
ATOM 5937 O O . SER A 1 368 ? 228.00300 208.60000 210.62400 1.000 117.28027 368 SER A O 1
ATOM 5945 N N . GLU A 1 369 ? 226.75700 206.78400 211.10400 1.000 118.65451 369 GLU A N 1
ATOM 5946 C CA . GLU A 1 369 ? 225.47100 207.45900 210.95300 1.000 118.65451 369 GLU A CA 1
ATOM 5947 C C . GLU A 1 369 ? 225.15100 208.14700 212.27100 1.000 118.65451 369 GLU A C 1
ATOM 5948 O O . GLU A 1 369 ? 224.46600 207.60100 213.13600 1.000 118.65451 369 GLU A O 1
ATOM 5960 N N . ASN A 1 370 ? 225.67200 209.36100 212.42300 1.000 114.64085 370 ASN A N 1
ATOM 5961 C CA . ASN A 1 370 ? 225.54200 210.11000 213.66500 1.000 114.64085 370 ASN A CA 1
ATOM 5962 C C . ASN A 1 370 ? 224.10100 210.10100 214.15000 1.000 114.64085 370 ASN A C 1
ATOM 5963 O O . ASN A 1 370 ? 223.18900 210.53000 213.43900 1.000 114.64085 370 ASN A O 1
ATOM 5974 N N . LYS A 1 371 ? 223.90800 209.60900 215.37100 1.000 112.65177 371 LYS A N 1
ATOM 5975 C CA . LYS A 1 371 ? 222.59100 209.49900 215.99600 1.000 112.65177 371 LYS A CA 1
ATOM 5976 C C . LYS A 1 371 ? 222.36000 210.72600 216.86800 1.000 112.65177 371 LYS A C 1
ATOM 5977 O O . LYS A 1 371 ? 222.67200 210.73900 218.05800 1.000 112.65177 371 LYS A O 1
ATOM 5996 N N . LEU A 1 372 ? 221.83900 211.78200 216.24900 1.000 109.00405 372 LEU A N 1
ATOM 5997 C CA . LEU A 1 372 ? 221.51100 212.98500 216.98400 1.000 109.00405 372 LEU A CA 1
ATOM 5998 C C . LEU A 1 372 ? 220.49400 212.66800 218.08100 1.000 109.00405 372 LEU A C 1
ATOM 5999 O O . LEU A 1 372 ? 219.77100 211.67200 218.00400 1.000 109.00405 372 LEU A O 1
ATOM 6015 N N . PRO A 1 373 ? 220.42200 213.50500 219.11400 1.000 102.21254 373 PRO A N 1
ATOM 6016 C CA . PRO A 1 373 ? 219.45200 213.27300 220.18700 1.000 102.21254 373 PRO A CA 1
ATOM 6017 C C . PRO A 1 373 ? 218.02200 213.28000 219.67100 1.000 102.21254 373 PRO A C 1
ATOM 6018 O O . PRO A 1 373 ? 217.72400 213.78400 218.58600 1.000 102.21254 373 PRO A O 1
ATOM 6029 N N . GLU A 1 374 ? 217.12900 212.70600 220.47000 1.000 94.91498 374 GLU A N 1
ATOM 6030 C CA . GLU A 1 374 ? 215.71200 212.65100 220.15600 1.000 94.91498 374 GLU A CA 1
ATOM 6031 C C . GLU A 1 374 ? 214.91100 213.58600 221.05400 1.000 94.91498 374 GLU A C 1
ATOM 6032 O O . GLU A 1 374 ? 215.34700 213.93900 222.15500 1.000 94.91498 374 GLU A O 1
ATOM 6044 N N . PRO A 1 375 ? 213.73000 214.01300 220.60900 1.000 87.29223 375 PRO A N 1
ATOM 6045 C CA . PRO A 1 375 ? 212.96800 215.01800 221.35700 1.000 87.29223 375 PRO A CA 1
ATOM 6046 C C . PRO A 1 375 ? 212.12500 214.41300 222.46800 1.000 87.29223 375 PRO A C 1
ATOM 6047 O O . PRO A 1 375 ? 211.52200 213.34900 222.30900 1.000 87.29223 375 PRO A O 1
ATOM 6058 N N . ARG A 1 376 ? 212.08800 215.10400 223.60600 1.000 81.53876 376 ARG A N 1
ATOM 6059 C CA . ARG A 1 376 ? 211.28300 214.69000 224.74500 1.000 81.53876 376 ARG A CA 1
ATOM 6060 C C . ARG A 1 376 ? 210.37200 215.82300 225.19400 1.000 81.53876 376 ARG A C 1
ATOM 6061 O O . ARG A 1 376 ? 210.78100 216.98600 225.23300 1.000 81.53876 376 ARG A O 1
ATOM 6082 N N . SER A 1 377 ? 209.13600 215.47000 225.53800 1.000 78.32552 377 SER A N 1
ATOM 6083 C CA . SER A 1 377 ? 208.11500 216.43200 225.91600 1.000 78.32552 377 SER A CA 1
ATOM 6084 C C . SER A 1 377 ? 208.31400 216.93800 227.34500 1.000 78.32552 377 SER A C 1
ATOM 6085 O O . SER A 1 377 ? 209.13300 216.43200 228.11400 1.000 78.32552 377 SER A O 1
ATOM 6093 N N . PHE A 1 378 ? 207.54200 217.96500 227.68000 1.000 74.02012 378 PHE A N 1
ATOM 6094 C CA . PHE A 1 378 ? 207.68200 218.64500 228.95700 1.000 74.02012 378 PHE A CA 1
ATOM 6095 C C . PHE A 1 378 ? 207.54400 217.66300 230.11900 1.000 74.02012 378 PHE A C 1
ATOM 6096 O O . PHE A 1 378 ? 206.65800 216.80100 230.10400 1.000 74.02012 378 PHE A O 1
ATOM 6113 N N . PRO A 1 379 ? 208.40000 217.76500 231.13800 1.000 74.78985 379 PRO A N 1
ATOM 6114 C CA . PRO A 1 379 ? 208.27100 216.91200 232.32600 1.000 74.78985 379 PRO A CA 1
ATOM 6115 C C . PRO A 1 379 ? 207.24600 217.45500 233.30900 1.000 74.78985 379 PRO A C 1
ATOM 6116 O O . PRO A 1 379 ? 207.30000 218.62200 233.70000 1.000 74.78985 379 PRO A O 1
ATOM 6127 N N . ARG A 1 380 ? 206.32800 216.59400 233.72500 1.000 77.97097 380 ARG A N 1
ATOM 6128 C CA . ARG A 1 380 ? 205.29500 216.96200 234.68000 1.000 77.97097 380 ARG A CA 1
ATOM 6129 C C . ARG A 1 380 ? 205.72900 216.76700 236.12600 1.000 77.97097 380 ARG A C 1
ATOM 6130 O O . ARG A 1 380 ? 204.95800 217.08500 237.03600 1.000 77.97097 380 ARG A O 1
ATOM 6151 N N . TRP A 1 381 ? 206.93400 216.25300 236.35900 1.000 70.80202 381 TRP A N 1
ATOM 6152 C CA . TRP A 1 381 ? 207.40900 215.95500 237.70200 1.000 70.80202 381 TRP A CA 1
ATOM 6153 C C . TRP A 1 381 ? 208.36500 217.00000 238.26200 1.000 70.80202 381 TRP A C 1
ATOM 6154 O O . TRP A 1 381 ? 208.68500 216.94500 239.45200 1.000 70.80202 381 TRP A O 1
ATOM 6175 N N . PHE A 1 382 ? 208.82500 217.94300 237.44100 1.000 70.21854 382 PHE A N 1
ATOM 6176 C CA . PHE A 1 382 ? 209.81900 218.91000 237.89200 1.000 70.21854 382 PHE A CA 1
ATOM 6177 C C . PHE A 1 382 ? 209.27900 219.79600 239.00800 1.000 70.21854 382 PHE A C 1
ATOM 6178 O O . PHE A 1 382 ? 209.99800 220.12400 239.96500 1.000 70.21854 382 PHE A O 1
ATOM 6195 N N . ASN A 1 383 ? 208.01100 220.19100 238.90500 1.000 72.57528 383 ASN A N 1
ATOM 6196 C CA . ASN A 1 383 ? 207.43200 221.07200 239.90800 1.000 72.57528 383 ASN A CA 1
ATOM 6197 C C . ASN A 1 383 ? 207.46400 220.42000 241.28000 1.000 72.57528 383 ASN A C 1
ATOM 6198 O O . ASN A 1 383 ? 207.67200 221.09300 242.29800 1.000 72.57528 383 ASN A O 1
ATOM 6209 N N . ALA A 1 384 ? 207.23300 219.10800 241.32700 1.000 72.49626 384 ALA A N 1
ATOM 6210 C CA . ALA A 1 384 ? 207.25700 218.40000 242.59800 1.000 72.49626 384 ALA A CA 1
ATOM 6211 C C . ALA A 1 384 ? 208.63600 218.47100 243.23400 1.000 72.49626 384 ALA A C 1
ATOM 6212 O O . ALA A 1 384 ? 208.76200 218.71600 244.44000 1.000 72.49626 384 ALA A O 1
ATOM 6219 N N . GLU A 1 385 ? 209.68300 218.27000 242.43400 1.000 70.92788 385 GLU A N 1
ATOM 6220 C CA . GLU A 1 385 ? 211.03700 218.37700 242.95900 1.000 70.92788 385 GLU A CA 1
ATOM 6221 C C . GLU A 1 385 ? 211.30600 219.77300 243.48200 1.000 70.92788 385 GLU A C 1
ATOM 6222 O O . GLU A 1 385 ? 211.91800 219.93800 244.54000 1.000 70.92788 385 GLU A O 1
ATOM 6234 N N . TRP A 1 386 ? 210.86300 220.79500 242.75400 1.000 69.33896 386 TRP A N 1
ATOM 6235 C CA . TRP A 1 386 ? 211.07900 222.15700 243.22700 1.000 69.33896 386 TRP A CA 1
ATOM 6236 C C . TRP A 1 386 ? 210.39500 222.38300 244.56900 1.000 69.33896 386 TRP A C 1
ATOM 6237 O O . TRP A 1 386 ? 211.01800 222.85100 245.53400 1.000 69.33896 386 TRP A O 1
ATOM 6258 N N . MET A 1 387 ? 209.11500 222.02100 244.66200 1.000 74.13971 387 MET A N 1
ATOM 6259 C CA . MET A 1 387 ? 208.38800 222.24900 245.90400 1.000 74.13971 387 MET A CA 1
ATOM 6260 C C . MET A 1 387 ? 209.03300 221.49000 247.05300 1.000 74.13971 387 MET A C 1
ATOM 6261 O O . MET A 1 387 ? 209.12500 222.00500 248.17400 1.000 74.13971 387 MET A O 1
ATOM 6275 N N . TRP A 1 388 ? 209.48800 220.26400 246.79700 1.000 70.25136 388 TRP A N 1
ATOM 6276 C CA . TRP A 1 388 ? 210.14400 219.49800 247.84800 1.000 70.25136 388 TRP A CA 1
ATOM 6277 C C . TRP A 1 388 ? 211.44300 220.16500 248.27500 1.000 70.25136 388 TRP A C 1
ATOM 6278 O O . TRP A 1 388 ? 211.72700 220.28200 249.47200 1.000 70.25136 388 TRP A O 1
ATOM 6299 N N . ALA A 1 389 ? 212.23400 220.62200 247.30600 1.000 71.20556 389 ALA A N 1
ATOM 6300 C CA . ALA A 1 389 ? 213.49500 221.28900 247.57700 1.000 71.20556 389 ALA A CA 1
ATOM 6301 C C . ALA A 1 389 ? 213.31700 222.62100 248.27700 1.000 71.20556 389 ALA A C 1
ATOM 6302 O O . ALA A 1 389 ? 214.30200 223.17800 248.76800 1.000 71.20556 389 ALA A O 1
ATOM 6309 N N . ILE A 1 390 ? 212.10200 223.14700 248.32900 1.000 72.90721 390 ILE A N 1
ATOM 6310 C CA . ILE A 1 390 ? 211.84400 224.38800 249.03900 1.000 72.90721 390 ILE A CA 1
ATOM 6311 C C . ILE A 1 390 ? 211.33200 224.11900 250.45700 1.000 72.90721 390 ILE A C 1
ATOM 6312 O O . ILE A 1 390 ? 210.70400 224.98200 251.06500 1.000 72.90721 390 ILE A O 1
ATOM 6328 N N . LYS A 1 391 ? 211.62300 222.94400 251.00900 1.000 73.46099 391 LYS A N 1
ATOM 6329 C CA . LYS A 1 391 ? 211.22700 222.60500 252.36600 1.000 73.46099 391 LYS A CA 1
ATOM 6330 C C . LYS A 1 391 ? 212.43300 222.21500 253.20500 1.000 73.46099 391 LYS A C 1
ATOM 6331 O O . LYS A 1 391 ? 213.48100 221.81600 252.69000 1.000 73.46099 391 LYS A O 1
ATOM 6350 N N . ASP A 1 392 ? 212.26000 222.33800 254.51700 1.000 76.06875 392 ASP A N 1
ATOM 6351 C CA . ASP A 1 392 ? 213.31600 222.04300 255.46800 1.000 76.06875 392 ASP A CA 1
ATOM 6352 C C . ASP A 1 392 ? 213.60500 220.54300 255.49700 1.000 76.06875 392 ASP A C 1
ATOM 6353 O O . ASP A 1 392 ? 212.79400 219.71900 255.06600 1.000 76.06875 392 ASP A O 1
ATOM 6362 N N . SER A 1 393 ? 214.78100 220.19200 256.01700 1.000 75.49585 393 SER A N 1
ATOM 6363 C CA . SER A 1 393 ? 215.27800 218.82300 255.96600 1.000 75.49585 393 SER A CA 1
ATOM 6364 C C . SER A 1 393 ? 215.35400 218.16400 257.33500 1.000 75.49585 393 SER A C 1
ATOM 6365 O O . SER A 1 393 ? 215.99600 217.11800 257.47100 1.000 75.49585 393 SER A O 1
ATOM 6373 N N . ASP A 1 394 ? 214.72200 218.74800 258.35000 1.000 79.93197 394 ASP A N 1
ATOM 6374 C CA . ASP A 1 394 ? 214.79100 218.22600 259.71000 1.000 79.93197 394 ASP A CA 1
ATOM 6375 C C . ASP A 1 394 ? 216.20400 218.27000 260.28200 1.000 79.93197 394 ASP A C 1
ATOM 6376 O O . ASP A 1 394 ? 216.43700 217.80200 261.40100 1.000 79.93197 394 ASP A O 1
ATOM 6385 N N . LEU A 1 395 ? 217.14800 218.83500 259.53400 1.000 76.48690 395 LEU A N 1
ATOM 6386 C CA . LEU A 1 395 ? 218.51200 219.02900 259.99800 1.000 76.48690 395 LEU A CA 1
ATOM 6387 C C . LEU A 1 395 ? 219.03400 220.34300 259.43200 1.000 76.48690 395 LEU A C 1
ATOM 6388 O O . LEU A 1 395 ? 218.44100 220.93200 258.52600 1.000 76.48690 395 LEU A O 1
ATOM 6404 N N . THR A 1 396 ? 220.15800 220.80400 259.97500 1.000 74.64673 396 THR A N 1
ATOM 6405 C CA . THR A 1 396 ? 220.72000 222.09500 259.60900 1.000 74.64673 396 THR A CA 1
ATOM 6406 C C . THR A 1 396 ? 222.23500 222.00200 259.51200 1.000 74.64673 396 THR A C 1
ATOM 6407 O O . THR A 1 396 ? 222.86100 221.09600 260.06300 1.000 74.64673 396 THR A O 1
ATOM 6418 N N . GLY A 1 397 ? 222.81600 222.95400 258.78400 1.000 72.30951 397 GLY A N 1
ATOM 6419 C CA . GLY A 1 397 ? 224.25600 223.01000 258.62200 1.000 72.30951 397 GLY A CA 1
ATOM 6420 C C . GLY A 1 397 ? 224.79300 221.95200 257.69400 1.000 72.30951 397 GLY A C 1
ATOM 6421 O O . GLY A 1 397 ? 225.92000 221.48500 257.87900 1.000 72.30951 397 GLY A O 1
ATOM 6425 N N . TRP A 1 398 ? 224.00900 221.56000 256.69200 1.000 71.38882 398 TRP A N 1
ATOM 6426 C CA . TRP A 1 398 ? 224.42400 220.48600 255.80400 1.000 71.38882 398 TRP A CA 1
ATOM 6427 C C . TRP A 1 398 ? 225.69400 220.84500 255.04900 1.000 71.38882 398 TRP A C 1
ATOM 6428 O O . TRP A 1 398 ? 226.66000 220.07500 255.03000 1.000 71.38882 398 TRP A O 1
ATOM 6449 N N . VAL A 1 399 ? 225.70700 222.01000 254.41100 1.000 73.34291 399 VAL A N 1
ATOM 6450 C CA . VAL A 1 399 ? 226.88800 222.48400 253.69400 1.000 73.34291 399 VAL A CA 1
ATOM 6451 C C . VAL A 1 399 ? 227.84200 223.09300 254.71400 1.000 73.34291 399 VAL A C 1
ATOM 6452 O O . VAL A 1 399 ? 227.39100 223.82600 255.60500 1.000 73.34291 399 VAL A O 1
ATOM 6465 N N . PRO A 1 400 ? 229.14600 222.85200 254.63000 1.000 74.91036 400 PRO A N 1
ATOM 6466 C CA . PRO A 1 400 ? 230.07000 223.51600 255.55200 1.000 74.91036 400 PRO A CA 1
ATOM 6467 C C . PRO A 1 400 ? 230.13900 225.01300 255.29900 1.000 74.91036 400 PRO A C 1
ATOM 6468 O O . PRO A 1 400 ? 229.62100 225.54100 254.31600 1.000 74.91036 400 PRO A O 1
ATOM 6479 N N . MET A 1 401 ? 230.80800 225.70000 256.21900 1.000 75.63909 401 MET A N 1
ATOM 6480 C CA . MET A 1 401 ? 231.03700 227.13100 256.08400 1.000 75.63909 401 MET A CA 1
ATOM 6481 C C . MET A 1 401 ? 232.23400 227.53400 256.92600 1.000 75.63909 401 MET A C 1
ATOM 6482 O O . MET A 1 401 ? 232.66300 226.80700 257.82600 1.000 75.63909 401 MET A O 1
ATOM 6496 N N . ALA A 1 402 ? 232.75800 228.71300 256.62000 1.000 70.36912 402 ALA A N 1
ATOM 6497 C CA . ALA A 1 402 ? 233.87700 229.28600 257.35200 1.000 70.36912 402 ALA A CA 1
ATOM 6498 C C . ALA A 1 402 ? 233.36200 229.98200 258.60600 1.000 70.36912 402 ALA A C 1
ATOM 6499 O O . ALA A 1 402 ? 232.18100 229.90300 258.95400 1.000 70.36912 402 ALA A O 1
ATOM 6506 N N . GLU A 1 403 ? 234.25200 230.69000 259.29200 1.000 73.41437 403 GLU A N 1
ATOM 6507 C CA . GLU A 1 403 ? 233.91400 231.45600 260.48100 1.000 73.41437 403 GLU A CA 1
ATOM 6508 C C . GLU A 1 403 ? 233.93300 232.94000 260.15300 1.000 73.41437 403 GLU A C 1
ATOM 6509 O O . GLU A 1 403 ? 234.87200 233.43200 259.52000 1.000 73.41437 403 GLU A O 1
ATOM 6521 N N . TYR A 1 404 ? 232.89200 233.63800 260.57700 1.000 73.05679 404 TYR A N 1
ATOM 6522 C CA . TYR A 1 404 ? 232.77200 235.04800 260.26500 1.000 73.05679 404 TYR A CA 1
ATOM 6523 C C . TYR A 1 404 ? 233.89000 235.83000 260.95100 1.000 73.05679 404 TYR A C 1
ATOM 6524 O O . TYR A 1 404 ? 234.24100 235.53500 262.09600 1.000 73.05679 404 TYR A O 1
ATOM 6542 N N . PRO A 1 405 ? 234.46200 236.82800 260.28700 1.000 72.36436 405 PRO A N 1
ATOM 6543 C CA . PRO A 1 405 ? 235.56800 237.56600 260.87300 1.000 72.36436 405 PRO A CA 1
ATOM 6544 C C . PRO A 1 405 ? 235.08400 238.69000 261.76700 1.000 72.36436 405 PRO A C 1
ATOM 6545 O O . PRO A 1 405 ? 233.88000 238.98000 261.82700 1.000 72.36436 405 PRO A O 1
ATOM 6556 N N . PRO A 1 406 ? 235.99600 239.34800 262.47400 1.000 74.31109 406 PRO A N 1
ATOM 6557 C CA . PRO A 1 406 ? 235.62000 240.49100 263.31300 1.000 74.31109 406 PRO A CA 1
ATOM 6558 C C . PRO A 1 406 ? 235.06100 241.66000 262.52600 1.000 74.31109 406 PRO A C 1
ATOM 6559 O O . PRO A 1 406 ? 234.94200 241.60300 261.29800 1.000 74.31109 406 PRO A O 1
ATOM 6570 N N . ALA A 1 407 ? 234.71900 242.73200 263.23700 1.000 75.97961 407 ALA A N 1
ATOM 6571 C CA . ALA A 1 407 ? 234.13600 243.91400 262.63000 1.000 75.97961 407 ALA A CA 1
ATOM 6572 C C . ALA A 1 407 ? 234.63700 245.16000 263.34000 1.000 75.97961 407 ALA A C 1
ATOM 6573 O O . ALA A 1 407 ? 234.94700 245.13500 264.53300 1.000 75.97961 407 ALA A O 1
ATOM 6580 N N . ASP A 1 408 ? 234.70500 246.24600 262.59400 1.000 76.12753 408 ASP A N 1
ATOM 6581 C CA . ASP A 1 408 ? 235.20300 247.52500 263.08300 1.000 76.12753 408 ASP A CA 1
ATOM 6582 C C . ASP A 1 408 ? 234.26200 248.67700 262.77800 1.000 76.12753 408 ASP A C 1
ATOM 6583 O O . ASP A 1 408 ? 234.14700 249.59600 263.59100 1.000 76.12753 408 ASP A O 1
ATOM 6592 N N . ASN A 1 409 ? 233.59500 248.65700 261.63100 1.000 78.19132 409 ASN A N 1
ATOM 6593 C CA . ASN A 1 409 ? 232.73400 249.74400 261.20400 1.000 78.19132 409 ASN A CA 1
ATOM 6594 C C . ASN A 1 409 ? 231.30400 249.24000 261.05700 1.000 78.19132 409 ASN A C 1
ATOM 6595 O O . ASN A 1 409 ? 231.04500 248.03500 261.00200 1.000 78.19132 409 ASN A O 1
ATOM 6606 N N . GLU A 1 410 ? 230.36900 250.18800 260.97000 1.000 79.67791 410 GLU A N 1
ATOM 6607 C CA . GLU A 1 410 ? 228.95700 249.82900 260.87800 1.000 79.67791 410 GLU A CA 1
ATOM 6608 C C . GLU A 1 410 ? 228.67700 249.02800 259.61700 1.000 79.67791 410 GLU A C 1
ATOM 6609 O O . GLU A 1 410 ? 227.83700 248.12000 259.61600 1.000 79.67791 410 GLU A O 1
ATOM 6621 N N . LEU A 1 411 ? 229.36300 249.36200 258.52900 1.000 75.48691 411 LEU A N 1
ATOM 6622 C CA . LEU A 1 411 ? 229.12500 248.67300 257.27000 1.000 75.48691 411 LEU A CA 1
ATOM 6623 C C . LEU A 1 411 ? 229.38700 247.18400 257.41600 1.000 75.48691 411 LEU A C 1
ATOM 6624 O O . LEU A 1 411 ? 228.62900 246.34900 256.90100 1.000 75.48691 411 LEU A O 1
ATOM 6640 N N . GLU A 1 412 ? 230.46100 246.83400 258.11700 1.000 77.54315 412 GLU A N 1
ATOM 6641 C CA . GLU A 1 412 ? 230.80200 245.43100 258.29000 1.000 77.54315 412 GLU A CA 1
ATOM 6642 C C . GLU A 1 412 ? 229.74800 244.72700 259.12800 1.000 77.54315 412 GLU A C 1
ATOM 6643 O O . GLU A 1 412 ? 229.39100 243.57600 258.85500 1.000 77.54315 412 GLU A O 1
ATOM 6655 N N . ASP A 1 413 ? 229.23200 245.41100 260.15000 1.000 76.53563 413 ASP A N 1
ATOM 6656 C CA . ASP A 1 413 ? 228.17500 244.83500 260.97000 1.000 76.53563 413 ASP A CA 1
ATOM 6657 C C . ASP A 1 413 ? 226.92700 244.57300 260.14400 1.000 76.53563 413 ASP A C 1
ATOM 6658 O O . ASP A 1 413 ? 226.27600 243.53400 260.29700 1.000 76.53563 413 ASP A O 1
ATOM 6667 N N . TYR A 1 414 ? 226.59300 245.49400 259.24200 1.000 75.38615 414 TYR A N 1
ATOM 6668 C CA . TYR A 1 414 ? 225.44700 245.27900 258.36800 1.000 75.38615 414 TYR A CA 1
ATOM 6669 C C . TYR A 1 414 ? 225.67000 244.08800 257.44800 1.000 75.38615 414 TYR A C 1
ATOM 6670 O O . TYR A 1 414 ? 224.77400 243.24800 257.26700 1.000 75.38615 414 TYR A O 1
ATOM 6688 N N . ALA A 1 415 ? 226.87200 243.97900 256.88400 1.000 72.57299 415 ALA A N 1
ATOM 6689 C CA . ALA A 1 415 ? 227.15400 242.86500 255.98900 1.000 72.57299 415 ALA A CA 1
ATOM 6690 C C . ALA A 1 415 ? 227.07700 241.54500 256.73400 1.000 72.57299 415 ALA A C 1
ATOM 6691 O O . ALA A 1 415 ? 226.55000 240.55300 256.21400 1.000 72.57299 415 ALA A O 1
ATOM 6698 N N . GLU A 1 416 ? 227.51500 241.54000 257.98900 1.000 75.54408 416 GLU A N 1
ATOM 6699 C CA . GLU A 1 416 ? 227.55300 240.30100 258.74600 1.000 75.54408 416 GLU A CA 1
ATOM 6700 C C . GLU A 1 416 ? 226.16900 239.91900 259.23200 1.000 75.54408 416 GLU A C 1
ATOM 6701 O O . GLU A 1 416 ? 225.84100 238.73200 259.28100 1.000 75.54408 416 GLU A O 1
ATOM 6713 N N . HIS A 1 417 ? 225.31700 240.90600 259.49400 1.000 75.47944 417 HIS A N 1
ATOM 6714 C CA . HIS A 1 417 ? 223.95400 240.60200 259.89800 1.000 75.47944 417 HIS A CA 1
ATOM 6715 C C . HIS A 1 417 ? 223.16400 240.03700 258.73100 1.000 75.47944 417 HIS A C 1
ATOM 6716 O O . HIS A 1 417 ? 222.45800 239.02900 258.87600 1.000 75.47944 417 HIS A O 1
ATOM 6730 N N . LEU A 1 418 ? 223.29100 240.65100 257.55500 1.000 73.28285 418 LEU A N 1
ATOM 6731 C CA . LEU A 1 418 ? 222.59100 240.11800 256.39600 1.000 73.28285 418 LEU A CA 1
ATOM 6732 C C . LEU A 1 418 ? 223.09200 238.72500 256.05300 1.000 73.28285 418 LEU A C 1
ATOM 6733 O O . LEU A 1 418 ? 222.29500 237.81900 255.76600 1.000 73.28285 418 LEU A O 1
ATOM 6749 N N . ASN A 1 419 ? 224.41100 238.52900 256.07800 1.000 72.26558 419 ASN A N 1
ATOM 6750 C CA . ASN A 1 419 ? 224.95200 237.22000 255.74500 1.000 72.26558 419 ASN A CA 1
ATOM 6751 C C . ASN A 1 419 ? 224.50100 236.17300 256.75200 1.000 72.26558 419 ASN A C 1
ATOM 6752 O O . ASN A 1 419 ? 224.17900 235.04100 256.37600 1.000 72.26558 419 ASN A O 1
ATOM 6763 N N . LYS A 1 420 ? 224.46100 236.53100 258.03800 1.000 73.77989 420 LYS A N 1
ATOM 6764 C CA . LYS A 1 420 ? 224.01900 235.58500 259.05200 1.000 73.77989 420 LYS A CA 1
ATOM 6765 C C . LYS A 1 420 ? 222.57200 235.18900 258.82400 1.000 73.77989 420 LYS A C 1
ATOM 6766 O O . LYS A 1 420 ? 222.22500 234.00400 258.88500 1.000 73.77989 420 LYS A O 1
ATOM 6785 N N . THR A 1 421 ? 221.71400 236.16800 258.53800 1.000 73.66622 421 THR A N 1
ATOM 6786 C CA . THR A 1 421 ? 220.30700 235.86500 258.31800 1.000 73.66622 421 THR A CA 1
ATOM 6787 C C . THR A 1 421 ? 220.14100 234.93500 257.12800 1.000 73.66622 421 THR A C 1
ATOM 6788 O O . THR A 1 421 ? 219.42500 233.92700 257.19800 1.000 73.66622 421 THR A O 1
ATOM 6799 N N . MET A 1 422 ? 220.81900 235.25000 256.02700 1.000 74.60889 422 MET A N 1
ATOM 6800 C CA . MET A 1 422 ? 220.65600 234.44500 254.82600 1.000 74.60889 422 MET A CA 1
ATOM 6801 C C . MET A 1 422 ? 221.20400 233.04000 255.01800 1.000 74.60889 422 MET A C 1
ATOM 6802 O O . MET A 1 422 ? 220.58100 232.06100 254.59100 1.000 74.60889 422 MET A O 1
ATOM 6816 N N . GLU A 1 423 ? 222.36600 232.91700 255.65500 1.000 73.73157 423 GLU A N 1
ATOM 6817 C CA . GLU A 1 423 ? 222.94800 231.60100 255.86800 1.000 73.73157 423 GLU A CA 1
ATOM 6818 C C . GLU A 1 423 ? 222.08200 230.76500 256.79700 1.000 73.73157 423 GLU A C 1
ATOM 6819 O O . GLU A 1 423 ? 221.90600 229.56200 256.57500 1.000 73.73157 423 GLU A O 1
ATOM 6831 N N . GLY A 1 424 ? 221.52300 231.38300 257.83700 1.000 74.13153 424 GLY A N 1
ATOM 6832 C CA . GLY A 1 424 ? 220.61800 230.65800 258.70600 1.000 74.13153 424 GLY A CA 1
ATOM 6833 C C . GLY A 1 424 ? 219.38100 230.17300 257.97900 1.000 74.13153 424 GLY A C 1
ATOM 6834 O O . GLY A 1 424 ? 218.94000 229.03700 258.17000 1.000 74.13153 424 GLY A O 1
ATOM 6838 N N . VAL A 1 425 ? 218.80600 231.02400 257.12900 1.000 74.04752 425 VAL A N 1
ATOM 6839 C CA . VAL A 1 425 ? 217.62300 230.62000 256.37600 1.000 74.04752 425 VAL A CA 1
ATOM 6840 C C . VAL A 1 425 ? 217.95500 229.48700 255.41600 1.000 74.04752 425 VAL A C 1
ATOM 6841 O O . VAL A 1 425 ? 217.17800 228.53900 255.25900 1.000 74.04752 425 VAL A O 1
ATOM 6854 N N . LEU A 1 426 ? 219.10300 229.56800 254.75500 1.000 73.78394 426 LEU A N 1
ATOM 6855 C CA . LEU A 1 426 ? 219.42800 228.67600 253.65400 1.000 73.78394 426 LEU A CA 1
ATOM 6856 C C . LEU A 1 426 ? 220.04400 227.35400 254.08900 1.000 73.78394 426 LEU A C 1
ATOM 6857 O O . LEU A 1 426 ? 220.16100 226.44700 253.26000 1.000 73.78394 426 LEU A O 1
ATOM 6873 N N . GLN A 1 427 ? 220.43500 227.21400 255.35100 1.000 74.09609 427 GLN A N 1
ATOM 6874 C CA . GLN A 1 427 ? 221.09200 225.99900 255.80700 1.000 74.09609 427 GLN A CA 1
ATOM 6875 C C . GLN A 1 427 ? 220.12600 224.89400 256.20900 1.000 74.09609 427 GLN A C 1
ATOM 6876 O O . GLN A 1 427 ? 220.56900 223.76500 256.43800 1.000 74.09609 427 GLN A O 1
ATOM 6890 N N . GLY A 1 428 ? 218.83200 225.17300 256.28000 1.000 73.44803 428 GLY A N 1
ATOM 6891 C CA . GLY A 1 428 ? 217.88300 224.18900 256.75600 1.000 73.44803 428 GLY A CA 1
ATOM 6892 C C . GLY A 1 428 ? 217.13100 223.47200 255.65800 1.000 73.44803 428 GLY A C 1
ATOM 6893 O O . GLY A 1 428 ? 216.40200 222.51200 255.92100 1.000 73.44803 428 GLY A O 1
ATOM 6897 N N . THR A 1 429 ? 217.30800 223.91900 254.42100 1.000 73.28344 429 THR A N 1
ATOM 6898 C CA . THR A 1 429 ? 216.53800 223.39600 253.30800 1.000 73.28344 429 THR A CA 1
ATOM 6899 C C . THR A 1 429 ? 217.05400 222.02600 252.88900 1.000 73.28344 429 THR A C 1
ATOM 6900 O O . THR A 1 429 ? 217.99300 221.47700 253.46900 1.000 73.28344 429 THR A O 1
ATOM 6911 N N . ASN A 1 430 ? 216.41900 221.46300 251.86700 1.000 71.45671 430 ASN A N 1
ATOM 6912 C CA . ASN A 1 430 ? 216.84800 220.19300 251.30600 1.000 71.45671 430 ASN A CA 1
ATOM 6913 C C . ASN A 1 430 ? 217.84300 220.36900 250.16900 1.000 71.45671 430 ASN A C 1
ATOM 6914 O O . ASN A 1 430 ? 218.75400 219.55200 250.01200 1.000 71.45671 430 ASN A O 1
ATOM 6925 N N . CYS A 1 431 ? 217.67600 221.41000 249.35600 1.000 73.37925 431 CYS A N 1
ATOM 6926 C CA . CYS A 1 431 ? 218.65400 221.69200 248.31300 1.000 73.37925 431 CYS A CA 1
ATOM 6927 C C . CYS A 1 431 ? 220.06400 221.75300 248.88400 1.000 73.37925 431 CYS A C 1
ATOM 6928 O O . CYS A 1 431 ? 221.01000 221.22300 248.28900 1.000 73.37925 431 CYS A O 1
ATOM 6936 N N . ALA A 1 432 ? 220.22000 222.37700 250.05000 1.000 72.08414 432 ALA A N 1
ATOM 6937 C CA . ALA A 1 432 ? 221.54100 222.47800 250.65200 1.000 72.08414 432 ALA A CA 1
ATOM 6938 C C . ALA A 1 432 ? 222.06700 221.11600 251.07900 1.000 72.08414 432 ALA A C 1
ATOM 6939 O O . ALA A 1 432 ? 223.28100 220.88100 251.05100 1.000 72.08414 432 ALA A O 1
ATOM 6946 N N . ARG A 1 433 ? 221.17400 220.20300 251.45400 1.000 72.27227 433 ARG A N 1
ATOM 6947 C CA . ARG A 1 433 ? 221.59200 218.83400 251.71900 1.000 72.27227 433 ARG A CA 1
ATOM 6948 C C . ARG A 1 433 ? 222.21000 218.21000 250.47800 1.000 72.27227 433 ARG A C 1
ATOM 6949 O O . ARG A 1 433 ? 223.23200 217.52000 250.55900 1.000 72.27227 433 ARG A O 1
ATOM 6970 N N . GLU A 1 434 ? 221.61600 218.46200 249.31400 1.000 72.79037 434 GLU A N 1
ATOM 6971 C CA . GLU A 1 434 ? 222.18700 217.94200 248.08200 1.000 72.79037 434 GLU A CA 1
ATOM 6972 C C . GLU A 1 434 ? 223.49100 218.64200 247.73800 1.000 72.79037 434 GLU A C 1
ATOM 6973 O O . GLU A 1 434 ? 224.40500 218.01700 247.18900 1.000 72.79037 434 GLU A O 1
ATOM 6985 N N . MET A 1 435 ? 223.61100 219.92100 248.08100 1.000 74.15142 435 MET A N 1
ATOM 6986 C CA . MET A 1 435 ? 224.88000 220.60800 247.88200 1.000 74.15142 435 MET A CA 1
ATOM 6987 C C . MET A 1 435 ? 225.97800 219.93200 248.68400 1.000 74.15142 435 MET A C 1
ATOM 6988 O O . MET A 1 435 ? 227.07300 219.66800 248.17200 1.000 74.15142 435 MET A O 1
ATOM 7002 N N . GLY A 1 436 ? 225.68900 219.62900 249.94800 1.000 72.96888 436 GLY A N 1
ATOM 7003 C CA . GLY A 1 436 ? 226.67000 218.95100 250.77500 1.000 72.96888 436 GLY A CA 1
ATOM 7004 C C . GLY A 1 436 ? 226.99200 217.56900 250.24900 1.000 72.96888 436 GLY A C 1
ATOM 7005 O O . GLY A 1 436 ? 228.15700 217.15400 250.21900 1.000 72.96888 436 GLY A O 1
ATOM 7009 N N . LYS A 1 437 ? 225.96500 216.84400 249.80500 1.000 73.67876 437 LYS A N 1
ATOM 7010 C CA . LYS A 1 437 ? 226.18900 215.49400 249.31800 1.000 73.67876 437 LYS A CA 1
ATOM 7011 C C . LYS A 1 437 ? 227.07200 215.51100 248.08800 1.000 73.67876 437 LYS A C 1
ATOM 7012 O O . LYS A 1 437 ? 227.99200 214.69200 247.96900 1.000 73.67876 437 LYS A O 1
ATOM 7031 N N . CYS A 1 438 ? 226.91800 216.53300 247.25200 1.000 76.27367 438 CYS A N 1
ATOM 7032 C CA . CYS A 1 438 ? 227.72100 216.61500 246.04400 1.000 76.27367 438 CYS A CA 1
ATOM 7033 C C . CYS A 1 438 ? 229.14400 217.00500 246.39100 1.000 76.27367 438 CYS A C 1
ATOM 7034 O O . CYS A 1 438 ? 230.10200 216.37100 245.93800 1.000 76.27367 438 CYS A O 1
ATOM 7042 N N . ILE A 1 439 ? 229.29800 218.01700 247.23900 1.000 74.61338 439 ILE A N 1
ATOM 7043 C CA . ILE A 1 439 ? 230.63000 218.48100 247.59100 1.000 74.61338 439 ILE A CA 1
ATOM 7044 C C . ILE A 1 439 ? 231.45200 217.33900 248.16600 1.000 74.61338 439 ILE A C 1
ATOM 7045 O O . ILE A 1 439 ? 232.53800 217.02200 247.66800 1.000 74.61338 439 ILE A O 1
ATOM 7061 N N . LEU A 1 440 ? 230.91300 216.65100 249.17200 1.000 74.54420 440 LEU A N 1
ATOM 7062 C CA . LEU A 1 440 ? 231.69800 215.61600 249.83500 1.000 74.54420 440 LEU A CA 1
ATOM 7063 C C . LEU A 1 440 ? 231.90000 214.40400 248.93900 1.000 74.54420 440 LEU A C 1
ATOM 7064 O O . LEU A 1 440 ? 233.01900 213.88400 248.83100 1.000 74.54420 440 LEU A O 1
ATOM 7080 N N . THR A 1 441 ? 230.83700 213.91700 248.30100 1.000 76.81352 441 THR A N 1
ATOM 7081 C CA . THR A 1 441 ? 230.98300 212.70100 247.51900 1.000 76.81352 441 THR A CA 1
ATOM 7082 C C . THR A 1 441 ? 231.93400 212.91100 246.35300 1.000 76.81352 441 THR A C 1
ATOM 7083 O O . THR A 1 441 ? 232.79600 212.06400 246.08600 1.000 76.81352 441 THR A O 1
ATOM 7094 N N . VAL A 1 442 ? 231.80800 214.03500 245.64800 1.000 79.53132 442 VAL A N 1
ATOM 7095 C CA . VAL A 1 442 ? 232.71400 214.29000 244.54100 1.000 79.53132 442 VAL A CA 1
ATOM 7096 C C . VAL A 1 442 ? 234.12200 214.57400 245.03300 1.000 79.53132 442 VAL A C 1
ATOM 7097 O O . VAL A 1 442 ? 235.08700 214.23300 244.35300 1.000 79.53132 442 VAL A O 1
ATOM 7110 N N . GLY A 1 443 ? 234.28700 215.21300 246.19300 1.000 79.73834 443 GLY A N 1
ATOM 7111 C CA . GLY A 1 443 ? 235.62900 215.36900 246.72700 1.000 79.73834 443 GLY A CA 1
ATOM 7112 C C . GLY A 1 443 ? 236.30100 214.03000 246.95300 1.000 79.73834 443 GLY A C 1
ATOM 7113 O O . GLY A 1 443 ? 237.45500 213.81800 246.56400 1.000 79.73834 443 GLY A O 1
ATOM 7117 N N . ALA A 1 444 ? 235.57300 213.09600 247.56300 1.000 81.20850 444 ALA A N 1
ATOM 7118 C CA . ALA A 1 444 ? 236.12700 211.76800 247.79500 1.000 81.20850 444 ALA A CA 1
ATOM 7119 C C . ALA A 1 444 ? 236.43000 211.06400 246.48300 1.000 81.20850 444 ALA A C 1
ATOM 7120 O O . ALA A 1 444 ? 237.47800 210.42700 246.33500 1.000 81.20850 444 ALA A O 1
ATOM 7127 N N . LEU A 1 445 ? 235.51800 211.16000 245.51900 1.000 84.47616 445 LEU A N 1
ATOM 7128 C CA . LEU A 1 445 ? 235.72300 210.47800 244.25100 1.000 84.47616 445 LEU A CA 1
ATOM 7129 C C . LEU A 1 445 ? 236.87300 211.10100 243.47100 1.000 84.47616 445 LEU A C 1
ATOM 7130 O O . LEU A 1 445 ? 237.60000 210.39700 242.75900 1.000 84.47616 445 LEU A O 1
ATOM 7146 N N . MET A 1 446 ? 237.07000 212.40700 243.63200 1.000 87.56543 446 MET A N 1
ATOM 7147 C CA . MET A 1 446 ? 238.19700 213.09600 243.02300 1.000 87.56543 446 MET A CA 1
ATOM 7148 C C . MET A 1 446 ? 239.50800 212.63900 243.63100 1.000 87.56543 446 MET A C 1
ATOM 7149 O O . MET A 1 446 ? 240.49700 212.43600 242.91800 1.000 87.56543 446 MET A O 1
ATOM 7163 N N . THR A 1 447 ? 239.53200 212.46900 244.94400 1.000 89.06893 447 THR A N 1
ATOM 7164 C CA . THR A 1 447 ? 240.75100 212.06500 245.61800 1.000 89.06893 447 THR A CA 1
ATOM 7165 C C . THR A 1 447 ? 241.01500 210.57400 245.48700 1.000 89.06893 447 THR A C 1
ATOM 7166 O O . THR A 1 447 ? 242.12600 210.12900 245.78600 1.000 89.06893 447 THR A O 1
ATOM 7177 N N . GLU A 1 448 ? 240.02200 209.79800 245.05300 1.000 90.02076 448 GLU A N 1
ATOM 7178 C CA . GLU A 1 448 ? 240.26300 208.40300 244.70400 1.000 90.02076 448 GLU A CA 1
ATOM 7179 C C . GLU A 1 448 ? 240.76400 208.24900 243.27300 1.000 90.02076 448 GLU A C 1
ATOM 7180 O O . GLU A 1 448 ? 241.77500 207.58200 243.03600 1.000 90.02076 448 GLU A O 1
ATOM 7192 N N . CYS A 1 449 ? 240.07300 208.85300 242.30200 1.000 92.34476 449 CYS A N 1
ATOM 7193 C CA . CYS A 1 449 ? 240.51600 208.72300 240.91600 1.000 92.34476 449 CYS A CA 1
ATOM 7194 C C . CYS A 1 449 ? 241.94200 209.22200 240.73400 1.000 92.34476 449 CYS A C 1
ATOM 7195 O O . CYS A 1 449 ? 242.64400 208.77600 239.82000 1.000 92.34476 449 CYS A O 1
ATOM 7203 N N . ARG A 1 450 ? 242.38300 210.15100 241.57800 1.000 93.41625 450 ARG A N 1
ATOM 7204 C CA . ARG A 1 450 ? 243.74700 210.65500 241.47900 1.000 93.41625 450 ARG A CA 1
ATOM 7205 C C . ARG A 1 450 ? 244.75800 209.63600 241.98200 1.000 93.41625 450 ARG A C 1
ATOM 7206 O O . ARG A 1 450 ? 245.85800 209.52200 241.43000 1.000 93.41625 450 ARG A O 1
ATOM 7227 N N . LEU A 1 451 ? 244.40700 208.88700 243.02400 1.000 91.97668 451 LEU A N 1
ATOM 7228 C CA . LEU A 1 451 ? 245.37000 208.01800 243.68200 1.000 91.97668 451 LEU A CA 1
ATOM 7229 C C . LEU A 1 451 ? 245.34200 206.58800 243.15900 1.000 91.97668 451 LEU A C 1
ATOM 7230 O O . LEU A 1 451 ? 246.40200 205.99400 242.94100 1.000 91.97668 451 LEU A O 1
ATOM 7246 N N . PHE A 1 452 ? 244.15700 206.01900 242.95400 1.000 92.53986 452 PHE A N 1
ATOM 7247 C CA . PHE A 1 452 ? 244.00200 204.60100 242.63500 1.000 92.53986 452 PHE A CA 1
ATOM 7248 C C . PHE A 1 452 ? 243.30100 204.40400 241.29500 1.000 92.53986 452 PHE A C 1
ATOM 7249 O O . PHE A 1 452 ? 242.24200 203.77100 241.22300 1.000 92.53986 452 PHE A O 1
ATOM 7266 N N . PRO A 1 453 ? 243.86200 204.93000 240.21300 1.000 91.88406 453 PRO A N 1
ATOM 7267 C CA . PRO A 1 453 ? 243.35800 204.58200 238.88700 1.000 91.88406 453 PRO A CA 1
ATOM 7268 C C . PRO A 1 453 ? 243.80900 203.19100 238.47400 1.000 91.88406 453 PRO A C 1
ATOM 7269 O O . PRO A 1 453 ? 244.87900 202.71400 238.85700 1.000 91.88406 453 PRO A O 1
ATOM 7280 N N . GLY A 1 454 ? 242.96700 202.53800 237.68100 1.000 97.17576 454 GLY A N 1
ATOM 7281 C CA . GLY A 1 454 ? 243.17200 201.14700 237.34900 1.000 97.17576 454 GLY A CA 1
ATOM 7282 C C . GLY A 1 454 ? 242.69200 200.18400 238.40600 1.000 97.17576 454 GLY A C 1
ATOM 7283 O O . GLY A 1 454 ? 242.95900 198.98200 238.30200 1.000 97.17576 454 GLY A O 1
ATOM 7287 N N . LYS A 1 455 ? 241.99400 200.68000 239.42200 1.000 94.39912 455 LYS A N 1
ATOM 7288 C CA . LYS A 1 455 ? 241.42800 199.86500 240.48900 1.000 94.39912 455 LYS A CA 1
ATOM 7289 C C . LYS A 1 455 ? 240.02400 200.37400 240.75500 1.000 94.39912 455 LYS A C 1
ATOM 7290 O O . LYS A 1 455 ? 239.84200 201.55900 241.05200 1.000 94.39912 455 LYS A O 1
ATOM 7309 N N . ILE A 1 456 ? 239.03500 199.49200 240.65800 1.000 91.61115 456 ILE A N 1
ATOM 7310 C CA . ILE A 1 456 ? 237.65200 199.93300 240.73600 1.000 91.61115 456 ILE A CA 1
ATOM 7311 C C . ILE A 1 456 ? 237.28700 200.13900 242.19600 1.000 91.61115 456 ILE A C 1
ATOM 7312 O O . ILE A 1 456 ? 236.66900 199.27800 242.83000 1.000 91.61115 456 ILE A O 1
ATOM 7328 N N . LYS A 1 457 ? 237.67000 201.29200 242.72900 1.000 90.73247 457 LYS A N 1
ATOM 7329 C CA . LYS A 1 457 ? 237.49800 201.58500 244.13600 1.000 90.73247 457 LYS A CA 1
ATOM 7330 C C . LYS A 1 457 ? 236.01500 201.70600 244.47700 1.000 90.73247 457 LYS A C 1
ATOM 7331 O O . LYS A 1 457 ? 235.14900 201.80700 243.60400 1.000 90.73247 457 LYS A O 1
ATOM 7350 N N . VAL A 1 458 ? 235.72900 201.68700 245.77500 1.000 84.91218 458 VAL A N 1
ATOM 7351 C CA . VAL A 1 458 ? 234.38600 201.87200 246.30600 1.000 84.91218 458 VAL A CA 1
ATOM 7352 C C . VAL A 1 458 ? 234.35800 203.15200 247.11800 1.000 84.91218 458 VAL A C 1
ATOM 7353 O O . VAL A 1 458 ? 235.16200 203.32700 248.04200 1.000 84.91218 458 VAL A O 1
ATOM 7366 N N . VAL A 1 459 ? 233.44200 204.04700 246.76800 1.000 82.18093 459 VAL A N 1
ATOM 7367 C CA . VAL A 1 459 ? 233.30200 205.32400 247.45400 1.000 82.18093 459 VAL A CA 1
ATOM 7368 C C . VAL A 1 459 ? 231.85800 205.49300 247.90300 1.000 82.18093 459 VAL A C 1
ATOM 7369 O O . VAL A 1 459 ? 230.93100 205.18500 247.14300 1.000 82.18093 459 VAL A O 1
ATOM 7382 N N . PRO A 1 460 ? 231.62100 205.97500 249.11400 1.000 80.99362 460 PRO A N 1
ATOM 7383 C CA . PRO A 1 460 ? 230.25100 206.15500 249.58400 1.000 80.99362 460 PRO A CA 1
ATOM 7384 C C . PRO A 1 460 ? 229.64400 207.46200 249.10600 1.000 80.99362 460 PRO A C 1
ATOM 7385 O O . PRO A 1 460 ? 230.33000 208.39000 248.67800 1.000 80.99362 460 PRO A O 1
ATOM 7396 N N . ILE A 1 461 ? 228.32300 207.50700 249.18300 1.000 77.29184 461 ILE A N 1
ATOM 7397 C CA . ILE A 1 461 ? 227.53900 208.70300 248.92300 1.000 77.29184 461 ILE A CA 1
ATOM 7398 C C . ILE A 1 461 ? 227.00100 209.15400 250.27100 1.000 77.29184 461 ILE A C 1
ATOM 7399 O O . ILE A 1 461 ? 226.04000 208.58100 250.79200 1.000 77.29184 461 ILE A O 1
ATOM 7415 N N . TYR A 1 462 ? 227.61300 210.18500 250.84200 1.000 74.18789 462 TYR A N 1
ATOM 7416 C CA . TYR A 1 462 ? 227.38200 210.51400 252.23400 1.000 74.18789 462 TYR A CA 1
ATOM 7417 C C . TYR A 1 462 ? 227.32000 212.01900 252.41200 1.000 74.18789 462 TYR A C 1
ATOM 7418 O O . TYR A 1 462 ? 227.37200 212.79000 251.45100 1.000 74.18789 462 TYR A O 1
ATOM 7436 N N . ALA A 1 463 ? 227.19700 212.42600 253.66900 1.000 73.99727 463 ALA A N 1
ATOM 7437 C CA . ALA A 1 463 ? 227.15800 213.83500 254.02300 1.000 73.99727 463 ALA A CA 1
ATOM 7438 C C . ALA A 1 463 ? 227.25500 213.96600 255.53400 1.000 73.99727 463 ALA A C 1
ATOM 7439 O O . ALA A 1 463 ? 227.15000 212.98300 256.27000 1.000 73.99727 463 ALA A O 1
ATOM 7446 N N . ARG A 1 464 ? 227.45300 215.19900 255.98700 1.000 77.41056 464 ARG A N 1
ATOM 7447 C CA . ARG A 1 464 ? 227.56400 215.51000 257.40200 1.000 77.41056 464 ARG A CA 1
ATOM 7448 C C . ARG A 1 464 ? 226.61000 216.64500 257.72000 1.000 77.41056 464 ARG A C 1
ATOM 7449 O O . ARG A 1 464 ? 226.47300 217.58600 256.93500 1.000 77.41056 464 ARG A O 1
ATOM 7470 N N . SER A 1 465 ? 225.95300 216.55200 258.87000 1.000 76.79006 465 SER A N 1
ATOM 7471 C CA . SER A 1 465 ? 224.92100 217.50500 259.24100 1.000 76.79006 465 SER A CA 1
ATOM 7472 C C . SER A 1 465 ? 224.89900 217.64700 260.75400 1.000 76.79006 465 SER A C 1
ATOM 7473 O O . SER A 1 465 ? 225.70100 217.04200 261.46900 1.000 76.79006 465 SER A O 1
ATOM 7481 N N . LYS A 1 466 ? 223.94900 218.43700 261.24100 1.000 79.68340 466 LYS A N 1
ATOM 7482 C CA . LYS A 1 466 ? 223.85800 218.75600 262.65700 1.000 79.68340 466 LYS A CA 1
ATOM 7483 C C . LYS A 1 466 ? 222.39900 218.83100 263.07300 1.000 79.68340 466 LYS A C 1
ATOM 7484 O O . LYS A 1 466 ? 221.60900 219.53300 262.43700 1.000 79.68340 466 LYS A O 1
ATOM 7503 N N . GLU A 1 467 ? 222.04200 218.10900 264.13300 1.000 81.60579 467 GLU A N 1
ATOM 7504 C CA . GLU A 1 467 ? 220.67500 218.15200 264.63100 1.000 81.60579 467 GLU A CA 1
ATOM 7505 C C . GLU A 1 467 ? 220.32400 219.55500 265.11200 1.000 81.60579 467 GLU A C 1
ATOM 7506 O O . GLU A 1 467 ? 221.16800 220.29200 265.62600 1.000 81.60579 467 GLU A O 1
ATOM 7518 N N . ARG A 1 468 ? 219.05800 219.91900 264.94000 1.000 79.42778 468 ARG A N 1
ATOM 7519 C CA . ARG A 1 468 ? 218.61000 221.25900 265.26500 1.000 79.42778 468 ARG A CA 1
ATOM 7520 C C . ARG A 1 468 ? 218.72400 221.52000 266.76400 1.000 79.42778 468 ARG A C 1
ATOM 7521 O O . ARG A 1 468 ? 218.93500 220.61600 267.57500 1.000 79.42778 468 ARG A O 1
ATOM 7542 N N . LYS A 1 469 ? 218.57200 222.79000 267.11900 1.000 90.14095 469 LYS A N 1
ATOM 7543 C CA . LYS A 1 469 ? 218.68500 223.24300 268.49800 1.000 90.14095 469 LYS A CA 1
ATOM 7544 C C . LYS A 1 469 ? 217.30600 223.44700 269.11500 1.000 90.14095 469 LYS A C 1
ATOM 7545 O O . LYS A 1 469 ? 216.68200 224.49200 268.93700 1.000 90.14095 469 LYS A O 1
ATOM 7564 N N . PRO A 1 478 ? 223.42600 220.22700 271.00300 1.000 83.82293 478 PRO A N 1
ATOM 7565 C CA . PRO A 1 478 ? 223.09900 219.23300 269.97700 1.000 83.82293 478 PRO A CA 1
ATOM 7566 C C . PRO A 1 478 ? 224.33100 218.63400 269.32300 1.000 83.82293 478 PRO A C 1
ATOM 7567 O O . PRO A 1 478 ? 225.36800 219.28900 269.23200 1.000 83.82293 478 PRO A O 1
ATOM 7578 N N . SER A 1 479 ? 224.20400 217.39400 268.86600 1.000 82.04943 479 SER A N 1
ATOM 7579 C CA . SER A 1 479 ? 225.32300 216.64900 268.32200 1.000 82.04943 479 SER A CA 1
ATOM 7580 C C . SER A 1 479 ? 225.39100 216.79800 266.80400 1.000 82.04943 479 SER A C 1
ATOM 7581 O O . SER A 1 479 ? 224.54500 217.43200 266.17200 1.000 82.04943 479 SER A O 1
ATOM 7589 N N . GLU A 1 480 ? 226.41600 216.19500 266.21500 1.000 81.57034 480 GLU A N 1
ATOM 7590 C CA . GLU A 1 480 ? 226.57800 216.12100 264.77300 1.000 81.57034 480 GLU A CA 1
ATOM 7591 C C . GLU A 1 480 ? 226.10200 214.76200 264.28400 1.000 81.57034 480 GLU A C 1
ATOM 7592 O O . GLU A 1 480 ? 225.75200 213.88100 265.07000 1.000 81.57034 480 GLU A O 1
ATOM 7604 N N . MET A 1 481 ? 226.09400 214.59300 262.96500 1.000 79.43978 481 MET A N 1
ATOM 7605 C CA . MET A 1 481 ? 225.52500 213.39200 262.37900 1.000 79.43978 481 MET A CA 1
ATOM 7606 C C . MET A 1 481 ? 226.17300 213.12400 261.03000 1.000 79.43978 481 MET A C 1
ATOM 7607 O O . MET A 1 481 ? 226.44100 214.05600 260.27000 1.000 79.43978 481 MET A O 1
ATOM 7621 N N . ASP A 1 482 ? 226.42800 211.85100 260.74300 1.000 78.79170 482 ASP A N 1
ATOM 7622 C CA . ASP A 1 482 ? 226.88100 211.40700 259.43300 1.000 78.79170 482 ASP A CA 1
ATOM 7623 C C . ASP A 1 482 ? 225.73600 210.67000 258.75400 1.000 78.79170 482 ASP A C 1
ATOM 7624 O O . ASP A 1 482 ? 225.18900 209.71800 259.32200 1.000 78.79170 482 ASP A O 1
ATOM 7633 N N . CYS A 1 483 ? 225.36400 211.12600 257.56200 1.000 76.52286 483 CYS A N 1
ATOM 7634 C CA . CYS A 1 483 ? 224.31500 210.52300 256.76000 1.000 76.52286 483 CYS A CA 1
ATOM 7635 C C . CYS A 1 483 ? 224.91000 209.74900 255.59000 1.000 76.52286 483 CYS A C 1
ATOM 7636 O O . CYS A 1 483 ? 225.93100 210.14500 255.02000 1.000 76.52286 483 CYS A O 1
ATOM 7644 N N . LEU A 1 484 ? 224.22100 208.67200 255.20300 1.000 77.53306 484 LEU A N 1
ATOM 7645 C CA . LEU A 1 484 ? 224.65600 207.75700 254.14400 1.000 77.53306 484 LEU A CA 1
ATOM 7646 C C . LEU A 1 484 ? 223.53800 207.52200 253.13500 1.000 77.53306 484 LEU A C 1
ATOM 7647 O O . LEU A 1 484 ? 222.75500 206.58000 253.26800 1.000 77.53306 484 LEU A O 1
ATOM 7663 N N . PHE A 1 485 ? 223.46500 208.38800 252.12800 1.000 74.22320 485 PHE A N 1
ATOM 7664 C CA . PHE A 1 485 ? 222.41200 208.28300 251.12700 1.000 74.22320 485 PHE A CA 1
ATOM 7665 C C . PHE A 1 485 ? 222.55500 207.02700 250.27600 1.000 74.22320 485 PHE A C 1
ATOM 7666 O O . PHE A 1 485 ? 221.55400 206.38100 249.94800 1.000 74.22320 485 PHE A O 1
ATOM 7683 N N . GLY A 1 486 ? 223.77300 206.66200 249.90700 1.000 76.48528 486 GLY A N 1
ATOM 7684 C CA . GLY A 1 486 ? 223.96400 205.45800 249.12800 1.000 76.48528 486 GLY A CA 1
ATOM 7685 C C . GLY A 1 486 ? 225.41900 205.07800 248.98600 1.000 76.48528 486 GLY A C 1
ATOM 7686 O O . GLY A 1 486 ? 226.25300 205.43600 249.81800 1.000 76.48528 486 GLY A O 1
ATOM 7690 N N . ILE A 1 487 ? 225.71700 204.33800 247.91700 1.000 79.91826 487 ILE A N 1
ATOM 7691 C CA . ILE A 1 487 ? 227.07300 203.89800 247.60900 1.000 79.91826 487 ILE A CA 1
ATOM 7692 C C . ILE A 1 487 ? 227.38800 204.15400 246.14400 1.000 79.91826 487 ILE A C 1
ATOM 7693 O O . ILE A 1 487 ? 226.51000 204.05500 245.28200 1.000 79.91826 487 ILE A O 1
ATOM 7709 N N . CYS A 1 488 ? 228.63900 204.51000 245.86400 1.000 81.79499 488 CYS A N 1
ATOM 7710 C CA . CYS A 1 488 ? 229.12600 204.63100 244.50100 1.000 81.79499 488 CYS A CA 1
ATOM 7711 C C . CYS A 1 488 ? 230.35700 203.76200 244.28100 1.000 81.79499 488 CYS A C 1
ATOM 7712 O O . CYS A 1 488 ? 231.00900 203.31400 245.22600 1.000 81.79499 488 CYS A O 1
ATOM 7720 N N . VAL A 1 489 ? 230.66200 203.52900 243.00500 1.000 85.40136 489 VAL A N 1
ATOM 7721 C CA . VAL A 1 489 ? 231.93400 202.96000 242.57500 1.000 85.40136 489 VAL A CA 1
ATOM 7722 C C . VAL A 1 489 ? 232.36000 203.69900 241.31600 1.000 85.40136 489 VAL A C 1
ATOM 7723 O O . VAL A 1 489 ? 231.53700 204.27400 240.60300 1.000 85.40136 489 VAL A O 1
ATOM 7736 N N . LYS A 1 490 ? 233.65900 203.64900 241.02300 1.000 88.10580 490 LYS A N 1
ATOM 7737 C CA . LYS A 1 490 ? 234.21100 204.29300 239.83500 1.000 88.10580 490 LYS A CA 1
ATOM 7738 C C . LYS A 1 490 ? 235.13300 203.35400 239.07200 1.000 88.10580 490 LYS A C 1
ATOM 7739 O O . LYS A 1 490 ? 236.20000 202.98300 239.56700 1.000 88.10580 490 LYS A O 1
ATOM 7758 N N . SER A 1 491 ? 234.71900 202.98400 237.86400 1.000 92.18582 491 SER A N 1
ATOM 7759 C CA . SER A 1 491 ? 235.58000 202.27900 236.93300 1.000 92.18582 491 SER A CA 1
ATOM 7760 C C . SER A 1 491 ? 236.84700 203.08900 236.66300 1.000 92.18582 491 SER A C 1
ATOM 7761 O O . SER A 1 491 ? 236.97500 204.25200 237.05200 1.000 92.18582 491 SER A O 1
ATOM 7769 N N . LYS A 1 492 ? 237.80400 202.43700 236.00600 1.000 98.94385 492 LYS A N 1
ATOM 7770 C CA . LYS A 1 492 ? 239.13000 203.01000 235.80400 1.000 98.94385 492 LYS A CA 1
ATOM 7771 C C . LYS A 1 492 ? 239.04300 204.45300 235.33300 1.000 98.94385 492 LYS A C 1
ATOM 7772 O O . LYS A 1 492 ? 238.51500 204.73300 234.25400 1.000 98.94385 492 LYS A O 1
ATOM 7791 N N . SER A 1 493 ? 239.57000 205.36600 236.14100 1.000 95.52351 493 SER A N 1
ATOM 7792 C CA . SER A 1 493 ? 239.60500 206.78600 235.80100 1.000 95.52351 493 SER A CA 1
ATOM 7793 C C . SER A 1 493 ? 240.99500 207.19200 235.32300 1.000 95.52351 493 SER A C 1
ATOM 7794 O O . SER A 1 493 ? 241.66500 208.03700 235.91800 1.000 95.52351 493 SER A O 1
ATOM 7802 N N . HIS A 1 494 ? 241.42500 206.59200 234.21700 1.000 108.78379 494 HIS A N 1
ATOM 7803 C CA . HIS A 1 494 ? 242.74600 206.89000 233.67100 1.000 108.78379 494 HIS A CA 1
ATOM 7804 C C . HIS A 1 494 ? 242.62300 208.13400 232.80100 1.000 108.78379 494 HIS A C 1
ATOM 7805 O O . HIS A 1 494 ? 242.50800 208.07700 231.57600 1.000 108.78379 494 HIS A O 1
ATOM 7819 N N . LEU A 1 495 ? 242.64500 209.28700 233.46400 1.000 103.24201 495 LEU A N 1
ATOM 7820 C CA . LEU A 1 495 ? 242.36800 210.55800 232.80300 1.000 103.24201 495 LEU A CA 1
ATOM 7821 C C . LEU A 1 495 ? 243.67600 211.13500 232.27400 1.000 103.24201 495 LEU A C 1
ATOM 7822 O O . LEU A 1 495 ? 244.24700 212.09000 232.80700 1.000 103.24201 495 LEU A O 1
ATOM 7838 N N . ASN A 1 496 ? 244.14700 210.53500 231.18200 1.000 113.28583 496 ASN A N 1
ATOM 7839 C CA . ASN A 1 496 ? 245.39700 210.97100 230.57100 1.000 113.28583 496 ASN A CA 1
ATOM 7840 C C . ASN A 1 496 ? 245.27600 212.38100 230.01600 1.000 113.28583 496 ASN A C 1
ATOM 7841 O O . ASN A 1 496 ? 246.27700 213.09800 229.91600 1.000 113.28583 496 ASN A O 1
ATOM 7852 N N . LYS A 1 497 ? 244.06500 212.79000 229.65500 1.000 111.97832 497 LYS A N 1
ATOM 7853 C CA . LYS A 1 497 ? 243.82100 214.04000 228.95700 1.000 111.97832 497 LYS A CA 1
ATOM 7854 C C . LYS A 1 497 ? 242.70900 214.81500 229.64700 1.000 111.97832 497 LYS A C 1
ATOM 7855 O O . LYS A 1 497 ? 241.90300 214.25800 230.39600 1.000 111.97832 497 LYS A O 1
ATOM 7874 N N . ASP A 1 498 ? 242.67500 216.11500 229.37500 1.000 111.18984 498 ASP A N 1
ATOM 7875 C CA . ASP A 1 498 ? 241.60200 216.96300 229.86900 1.000 111.18984 498 ASP A CA 1
ATOM 7876 C C . ASP A 1 498 ? 240.26900 216.57000 229.24100 1.000 111.18984 498 ASP A C 1
ATOM 7877 O O . ASP A 1 498 ? 240.20500 216.10600 228.09900 1.000 111.18984 498 ASP A O 1
ATOM 7886 N N . ASP A 1 499 ? 239.19500 216.76600 230.00400 1.000 108.18406 499 ASP A N 1
ATOM 7887 C CA . ASP A 1 499 ? 237.84800 216.38800 229.58400 1.000 108.18406 499 ASP A CA 1
ATOM 7888 C C . ASP A 1 499 ? 237.78000 214.90700 229.21300 1.000 108.18406 499 ASP A C 1
ATOM 7889 O O . ASP A 1 499 ? 237.38000 214.52900 228.11000 1.000 108.18406 499 ASP A O 1
ATOM 7898 N N . GLY A 1 500 ? 238.18300 214.06800 230.15600 1.000 105.56415 500 GLY A N 1
ATOM 7899 C CA . GLY A 1 500 ? 238.24100 212.65200 229.87700 1.000 105.56415 500 GLY A CA 1
ATOM 7900 C C . GLY A 1 500 ? 236.87200 212.01200 229.88600 1.000 105.56415 500 GLY A C 1
ATOM 7901 O O . GLY A 1 500 ? 235.88000 212.62300 229.48400 1.000 105.56415 500 GLY A O 1
ATOM 7905 N N . MET A 1 501 ? 236.81500 210.77300 230.36000 1.000 106.96160 501 MET A N 1
ATOM 7906 C CA . MET A 1 501 ? 235.55900 210.06400 230.56100 1.000 106.96160 501 MET A CA 1
ATOM 7907 C C . MET A 1 501 ? 235.84200 208.88200 231.46900 1.000 106.96160 501 MET A C 1
ATOM 7908 O O . MET A 1 501 ? 236.80700 208.14800 231.24100 1.000 106.96160 501 MET A O 1
ATOM 7922 N N . TYR A 1 502 ? 235.01100 208.69500 232.48700 1.000 91.31594 502 TYR A N 1
ATOM 7923 C CA . TYR A 1 502 ? 235.16300 207.53600 233.35600 1.000 91.31594 502 TYR A CA 1
ATOM 7924 C C . TYR A 1 502 ? 233.81700 207.16300 233.95000 1.000 91.31594 502 TYR A C 1
ATOM 7925 O O . TYR A 1 502 ? 233.22400 207.93600 234.70600 1.000 91.31594 502 TYR A O 1
ATOM 7943 N N . THR A 1 503 ? 233.34900 205.97200 233.59400 1.000 90.99486 503 THR A N 1
ATOM 7944 C CA . THR A 1 503 ? 232.06500 205.48700 234.06600 1.000 90.99486 503 THR A CA 1
ATOM 7945 C C . THR A 1 503 ? 232.09900 205.26400 235.56500 1.000 90.99486 503 THR A C 1
ATOM 7946 O O . THR A 1 503 ? 233.10100 204.81200 236.12200 1.000 90.99486 503 THR A O 1
ATOM 7957 N N . ILE A 1 504 ? 230.99000 205.58700 236.21800 1.000 84.95678 504 ILE A N 1
ATOM 7958 C CA . ILE A 1 504 ? 230.78800 205.26500 237.61600 1.000 84.95678 504 ILE A CA 1
ATOM 7959 C C . ILE A 1 504 ? 229.43700 204.58500 237.73600 1.000 84.95678 504 ILE A C 1
ATOM 7960 O O . ILE A 1 504 ? 228.67000 204.49800 236.77800 1.000 84.95678 504 ILE A O 1
ATOM 7976 N N . ILE A 1 505 ? 229.15700 204.10000 238.93400 1.000 85.64539 505 ILE A N 1
ATOM 7977 C CA . ILE A 1 505 ? 227.93500 203.35900 239.19900 1.000 85.64539 505 ILE A CA 1
ATOM 7978 C C . ILE A 1 505 ? 227.42000 203.77700 240.56200 1.000 85.64539 505 ILE A C 1
ATOM 7979 O O . ILE A 1 505 ? 228.20000 203.96300 241.50200 1.000 85.64539 505 ILE A O 1
ATOM 7995 N N . THR A 1 506 ? 226.10200 203.91300 240.66700 1.000 82.89212 506 THR A N 1
ATOM 7996 C CA . THR A 1 506 ? 225.46600 204.52400 241.82400 1.000 82.89212 506 THR A CA 1
ATOM 7997 C C . THR A 1 506 ? 224.31500 203.65600 242.30200 1.000 82.89212 506 THR A C 1
ATOM 7998 O O . THR A 1 506 ? 223.36100 203.41400 241.55600 1.000 82.89212 506 THR A O 1
ATOM 8009 N N . PHE A 1 507 ? 224.40000 203.20000 243.54500 1.000 80.87466 507 PHE A N 1
ATOM 8010 C CA . PHE A 1 507 ? 223.30300 202.55300 244.23700 1.000 80.87466 507 PHE A CA 1
ATOM 8011 C C . PHE A 1 507 ? 222.75100 203.53500 245.25600 1.000 80.87466 507 PHE A C 1
ATOM 8012 O O . PHE A 1 507 ? 223.52100 204.16000 245.99500 1.000 80.87466 507 PHE A O 1
ATOM 8029 N N . GLU A 1 508 ? 221.42800 203.65400 245.32100 1.000 78.78939 508 GLU A N 1
ATOM 8030 C CA . GLU A 1 508 ? 220.82400 204.60200 246.24300 1.000 78.78939 508 GLU A CA 1
ATOM 8031 C C . GLU A 1 508 ? 219.49700 204.06300 246.73900 1.000 78.78939 508 GLU A C 1
ATOM 8032 O O . GLU A 1 508 ? 218.77400 203.38900 246.01000 1.000 78.78939 508 GLU A O 1
ATOM 8044 N N . PHE A 1 509 ? 219.17900 204.37800 247.98400 1.000 78.64499 509 PHE A N 1
ATOM 8045 C CA . PHE A 1 509 ? 218.02200 203.79700 248.63300 1.000 78.64499 509 PHE A CA 1
ATOM 8046 C C . PHE A 1 509 ? 216.79000 204.65800 248.39500 1.000 78.64499 509 PHE A C 1
ATOM 8047 O O . PHE A 1 509 ? 216.87300 205.80700 247.96000 1.000 78.64499 509 PHE A O 1
ATOM 8064 N N . SER A 1 510 ? 215.63000 204.09000 248.70300 1.000 79.45618 510 SER A N 1
ATOM 8065 C CA . SER A 1 510 ? 214.37700 204.81300 248.57700 1.000 79.45618 510 SER A CA 1
ATOM 8066 C C . SER A 1 510 ? 213.29300 204.04200 249.30600 1.000 79.45618 510 SER A C 1
ATOM 8067 O O . SER A 1 510 ? 213.44400 202.85600 249.61100 1.000 79.45618 510 SER A O 1
ATOM 8075 N N . ILE A 1 511 ? 212.19700 204.73900 249.57900 1.000 80.72729 511 ILE A N 1
ATOM 8076 C CA . ILE A 1 511 ? 211.00300 204.16000 250.17200 1.000 80.72729 511 ILE A CA 1
ATOM 8077 C C . ILE A 1 511 ? 209.79300 204.36400 249.26700 1.000 80.72729 511 ILE A C 1
ATOM 8078 O O . ILE A 1 511 ? 208.65900 204.21600 249.70600 1.000 80.72729 511 ILE A O 1
ATOM 8094 N N . ARG A 1 512 ? 210.02700 204.71100 248.00500 1.000 78.76639 512 ARG A N 1
ATOM 8095 C CA . ARG A 1 512 ? 208.96800 205.10200 247.09200 1.000 78.76639 512 ARG A CA 1
ATOM 8096 C C . ARG A 1 512 ? 208.94400 204.20900 245.86200 1.000 78.76639 512 ARG A C 1
ATOM 8097 O O . ARG A 1 512 ? 209.98000 203.73000 245.39400 1.000 78.76639 512 ARG A O 1
ATOM 8118 N N . GLU A 1 513 ? 207.74300 204.01800 245.33400 1.000 83.08321 513 GLU A N 1
ATOM 8119 C CA . GLU A 1 513 ? 207.56600 203.24000 244.12000 1.000 83.08321 513 GLU A CA 1
ATOM 8120 C C . GLU A 1 513 ? 208.14400 204.00400 242.92800 1.000 83.08321 513 GLU A C 1
ATOM 8121 O O . GLU A 1 513 ? 208.03500 205.23200 242.86500 1.000 83.08321 513 GLU A O 1
ATOM 8133 N N . PRO A 1 514 ? 208.77000 203.31400 241.97500 1.000 81.09589 514 PRO A N 1
ATOM 8134 C CA . PRO A 1 514 ? 209.37300 204.01000 240.83200 1.000 81.09589 514 PRO A CA 1
ATOM 8135 C C . PRO A 1 514 ? 208.36100 204.33500 239.74300 1.000 81.09589 514 PRO A C 1
ATOM 8136 O O . PRO A 1 514 ? 207.58500 203.47600 239.31900 1.000 81.09589 514 PRO A O 1
ATOM 8147 N N . ASN A 1 515 ? 208.37800 205.58600 239.29000 1.000 81.11703 515 ASN A N 1
ATOM 8148 C CA . ASN A 1 515 ? 207.65500 205.96300 238.08400 1.000 81.11703 515 ASN A CA 1
ATOM 8149 C C . ASN A 1 515 ? 208.35200 205.39600 236.85500 1.000 81.11703 515 ASN A C 1
ATOM 8150 O O . ASN A 1 515 ? 209.58200 205.33900 236.78800 1.000 81.11703 515 ASN A O 1
ATOM 8161 N N . LEU A 1 516 ? 207.55400 204.97600 235.87500 1.000 79.13785 516 LEU A N 1
ATOM 8162 C CA . LEU A 1 516 ? 208.11200 204.46800 234.62500 1.000 79.13785 516 LEU A CA 1
ATOM 8163 C C . LEU A 1 516 ? 208.72300 205.58300 233.79000 1.000 79.13785 516 LEU A C 1
ATOM 8164 O O . LEU A 1 516 ? 209.84200 205.45300 233.28200 1.000 79.13785 516 LEU A O 1
ATOM 8180 N N . GLU A 1 517 ? 207.99400 206.68400 233.62600 1.000 78.22861 517 GLU A N 1
ATOM 8181 C CA . GLU A 1 517 ? 208.45200 207.75800 232.75300 1.000 78.22861 517 GLU A CA 1
ATOM 8182 C C . GLU A 1 517 ? 209.63500 208.49400 233.36300 1.000 78.22861 517 GLU A C 1
ATOM 8183 O O . GLU A 1 517 ? 210.60600 208.80900 232.66700 1.000 78.22861 517 GLU A O 1
ATOM 8195 N N . LYS A 1 518 ? 209.56800 208.77600 234.66200 1.000 72.61647 518 LYS A N 1
ATOM 8196 C CA . LYS A 1 518 ? 210.62500 209.52900 235.32200 1.000 72.61647 518 LYS A CA 1
ATOM 8197 C C . LYS A 1 518 ? 211.87600 208.68200 235.50100 1.000 72.61647 518 LYS A C 1
ATOM 8198 O O . LYS A 1 518 ? 212.95100 209.02000 234.99600 1.000 72.61647 518 LYS A O 1
ATOM 8217 N N . HIS A 1 519 ? 211.75000 207.57100 236.21500 1.000 75.10519 519 HIS A N 1
ATOM 8218 C CA . HIS A 1 519 ? 212.89600 206.75600 236.60200 1.000 75.10519 519 HIS A CA 1
ATOM 8219 C C . HIS A 1 519 ? 213.22600 205.71300 235.54300 1.000 75.10519 519 HIS A C 1
ATOM 8220 O O . HIS A 1 519 ? 213.41000 204.53300 235.83100 1.000 75.10519 519 HIS A O 1
ATOM 8234 N N . GLN A 1 520 ? 213.30000 206.16000 234.29200 1.000 77.86871 520 GLN A N 1
ATOM 8235 C CA . GLN A 1 520 ? 213.66700 205.26300 233.20300 1.000 77.86871 520 GLN A CA 1
ATOM 8236 C C . GLN A 1 520 ? 215.11400 204.80900 233.32900 1.000 77.86871 520 GLN A C 1
ATOM 8237 O O . GLN A 1 520 ? 215.44100 203.65700 233.02200 1.000 77.86871 520 GLN A O 1
ATOM 8251 N N . LYS A 1 521 ? 215.99300 205.70900 233.76800 1.000 79.29887 521 LYS A N 1
ATOM 8252 C CA . LYS A 1 521 ? 217.41000 205.38700 233.88200 1.000 79.29887 521 LYS A CA 1
ATOM 8253 C C . LYS A 1 521 ? 217.64500 204.23000 234.84700 1.000 79.29887 521 LYS A C 1
ATOM 8254 O O . LYS A 1 521 ? 218.37900 203.28400 234.53900 1.000 79.29887 521 LYS A O 1
ATOM 8273 N N . TYR A 1 522 ? 217.02300 204.29000 236.01900 1.000 78.09599 522 TYR A N 1
ATOM 8274 C CA . TYR A 1 522 ? 217.33600 203.39800 237.12100 1.000 78.09599 522 TYR A CA 1
ATOM 8275 C C . TYR A 1 522 ? 216.77000 201.99600 236.92000 1.000 78.09599 522 TYR A C 1
ATOM 8276 O O . TYR A 1 522 ? 215.89700 201.75400 236.08300 1.000 78.09599 522 TYR A O 1
ATOM 8294 N N . THR A 1 523 ? 217.30400 201.06000 237.71600 1.000 84.50696 523 THR A N 1
ATOM 8295 C CA . THR A 1 523 ? 216.90600 199.65000 237.73400 1.000 84.50696 523 THR A CA 1
ATOM 8296 C C . THR A 1 523 ? 216.69800 199.24000 239.19400 1.000 84.50696 523 THR A C 1
ATOM 8297 O O . THR A 1 523 ? 217.60000 198.69800 239.83400 1.000 84.50696 523 THR A O 1
ATOM 8308 N N . VAL A 1 524 ? 215.49900 199.50800 239.71400 1.000 83.85497 524 VAL A N 1
ATOM 8309 C CA . VAL A 1 524 ? 215.22500 199.34200 241.14100 1.000 83.85497 524 VAL A CA 1
ATOM 8310 C C . VAL A 1 524 ? 215.15300 197.86700 241.53800 1.000 83.85497 524 VAL A C 1
ATOM 8311 O O . VAL A 1 524 ? 214.85800 196.97800 240.73000 1.000 83.85497 524 VAL A O 1
ATOM 8324 N N . PHE A 1 525 ? 215.41300 197.61600 242.82600 1.000 87.60373 525 PHE A N 1
ATOM 8325 C CA . PHE A 1 525 ? 215.32200 196.28800 243.43400 1.000 87.60373 525 PHE A CA 1
ATOM 8326 C C . PHE A 1 525 ? 214.71600 196.43900 244.82200 1.000 87.60373 525 PHE A C 1
ATOM 8327 O O . PHE A 1 525 ? 215.33700 197.03900 245.70400 1.000 87.60373 525 PHE A O 1
ATOM 8344 N N . GLU A 1 526 ? 213.51300 195.90900 245.02200 1.000 87.43003 526 GLU A N 1
ATOM 8345 C CA . GLU A 1 526 ? 212.92000 195.90600 246.35400 1.000 87.43003 526 GLU A CA 1
ATOM 8346 C C . GLU A 1 526 ? 213.82000 195.14700 247.32000 1.000 87.43003 526 GLU A C 1
ATOM 8347 O O . GLU A 1 526 ? 214.22600 194.01500 247.04300 1.000 87.43003 526 GLU A O 1
ATOM 8359 N N . ALA A 1 527 ? 214.13600 195.76900 248.46300 1.000 87.41367 527 ALA A N 1
ATOM 8360 C CA . ALA A 1 527 ? 215.13500 195.23300 249.39500 1.000 87.41367 527 ALA A CA 1
ATOM 8361 C C . ALA A 1 527 ? 214.60100 195.20200 250.82900 1.000 87.41367 527 ALA A C 1
ATOM 8362 O O . ALA A 1 527 ? 214.95400 196.04000 251.66000 1.000 87.41367 527 ALA A O 1
ATOM 8369 N N . GLY A 1 528 ? 213.76500 194.21500 251.11800 1.000 87.89682 528 GLY A N 1
ATOM 8370 C CA . GLY A 1 528 ? 213.34500 193.97800 252.49100 1.000 87.89682 528 GLY A CA 1
ATOM 8371 C C . GLY A 1 528 ? 212.53800 195.11000 253.09100 1.000 87.89682 528 GLY A C 1
ATOM 8372 O O . GLY A 1 528 ? 211.55300 195.58400 252.51600 1.000 87.89682 528 GLY A O 1
ATOM 8376 N N . HIS A 1 529 ? 212.96500 195.54800 254.27400 1.000 89.87332 529 HIS A N 1
ATOM 8377 C CA . HIS A 1 529 ? 212.20900 196.50400 255.06800 1.000 89.87332 529 HIS A CA 1
ATOM 8378 C C . HIS A 1 529 ? 213.16700 197.35800 255.88400 1.000 89.87332 529 HIS A C 1
ATOM 8379 O O . HIS A 1 529 ? 214.32700 196.99500 256.09600 1.000 89.87332 529 HIS A O 1
ATOM 8393 N N . THR A 1 530 ? 212.66500 198.50100 256.34500 1.000 87.54635 530 THR A N 1
ATOM 8394 C CA . THR A 1 530 ? 213.42800 199.37200 257.22500 1.000 87.54635 530 THR A CA 1
ATOM 8395 C C . THR A 1 530 ? 212.48600 200.08200 258.18500 1.000 87.54635 530 THR A C 1
ATOM 8396 O O . THR A 1 530 ? 211.37500 200.46200 257.80600 1.000 87.54635 530 THR A O 1
ATOM 8407 N N . THR A 1 531 ? 212.93800 200.26000 259.42200 1.000 88.99756 531 THR A N 1
ATOM 8408 C CA . THR A 1 531 ? 212.19500 201.02000 260.41300 1.000 88.99756 531 THR A CA 1
ATOM 8409 C C . THR A 1 531 ? 212.36900 202.52200 260.20100 1.000 88.99756 531 THR A C 1
ATOM 8410 O O . THR A 1 531 ? 213.19500 202.98000 259.40800 1.000 88.99756 531 THR A O 1
ATOM 8421 N N . VAL A 1 532 ? 211.56200 203.28700 260.92700 1.000 85.58292 532 VAL A N 1
ATOM 8422 C CA . VAL A 1 532 ? 211.63600 204.74100 260.91700 1.000 85.58292 532 VAL A CA 1
ATOM 8423 C C . VAL A 1 532 ? 211.92000 205.24900 262.32500 1.000 85.58292 532 VAL A C 1
ATOM 8424 O O . VAL A 1 532 ? 212.31800 206.39800 262.51600 1.000 85.58292 532 VAL A O 1
ATOM 8437 N N . ARG A 1 543 ? 207.93300 202.53000 262.49800 1.000 91.10868 543 ARG A N 1
ATOM 8438 C CA . ARG A 1 543 ? 207.32900 201.31500 261.96600 1.000 91.10868 543 ARG A CA 1
ATOM 8439 C C . ARG A 1 543 ? 208.10200 200.80900 260.75900 1.000 91.10868 543 ARG A C 1
ATOM 8440 O O . ARG A 1 543 ? 209.03300 201.45900 260.28900 1.000 91.10868 543 ARG A O 1
ATOM 8460 N N . GLU A 1 544 ? 207.69600 199.65000 260.25200 1.000 90.33799 544 GLU A N 1
ATOM 8461 C CA . GLU A 1 544 ? 208.39500 199.02200 259.14500 1.000 90.33799 544 GLU A CA 1
ATOM 8462 C C . GLU A 1 544 ? 207.90300 199.59300 257.82300 1.000 90.33799 544 GLU A C 1
ATOM 8463 O O . GLU A 1 544 ? 206.74000 199.97800 257.68300 1.000 90.33799 544 GLU A O 1
ATOM 8475 N N . VAL A 1 545 ? 208.80400 199.64600 256.84800 1.000 86.86235 545 VAL A N 1
ATOM 8476 C CA . VAL A 1 545 ? 208.47100 200.16900 255.52700 1.000 86.86235 545 VAL A CA 1
ATOM 8477 C C . VAL A 1 545 ? 209.26900 199.40400 254.48000 1.000 86.86235 545 VAL A C 1
ATOM 8478 O O . VAL A 1 545 ? 210.42400 199.03500 254.73400 1.000 86.86235 545 VAL A O 1
ATOM 8491 N N . PRO A 1 546 ? 208.71100 199.15200 253.29800 1.000 87.19077 546 PRO A N 1
ATOM 8492 C CA . PRO A 1 546 ? 209.49500 198.52100 252.23400 1.000 87.19077 546 PRO A CA 1
ATOM 8493 C C . PRO A 1 546 ? 210.66900 199.39200 251.82300 1.000 87.19077 546 PRO A C 1
ATOM 8494 O O . PRO A 1 546 ? 210.76200 200.57400 252.15500 1.000 87.19077 546 PRO A O 1
ATOM 8505 N N . LEU A 1 547 ? 211.58400 198.77700 251.08400 1.000 85.82330 547 LEU A N 1
ATOM 8506 C CA . LEU A 1 547 ? 212.77600 199.44400 250.59600 1.000 85.82330 547 LEU A CA 1
ATOM 8507 C C . LEU A 1 547 ? 212.82700 199.29700 249.08200 1.000 85.82330 547 LEU A C 1
ATOM 8508 O O . LEU A 1 547 ? 212.12700 198.46600 248.49700 1.000 85.82330 547 LEU A O 1
ATOM 8524 N N . TYR A 1 548 ? 213.67100 200.10300 248.44400 1.000 83.92979 548 TYR A N 1
ATOM 8525 C CA . TYR A 1 548 ? 213.83300 200.04000 246.99600 1.000 83.92979 548 TYR A CA 1
ATOM 8526 C C . TYR A 1 548 ? 215.23800 200.49100 246.63700 1.000 83.92979 548 TYR A C 1
ATOM 8527 O O . TYR A 1 548 ? 215.63500 201.60800 246.97900 1.000 83.92979 548 TYR A O 1
ATOM 8545 N N . LEU A 1 549 ? 215.99100 199.61800 245.97300 1.000 83.51410 549 LEU A N 1
ATOM 8546 C CA . LEU A 1 549 ? 217.40200 199.84900 245.68100 1.000 83.51410 549 LEU A CA 1
ATOM 8547 C C . LEU A 1 549 ? 217.55900 200.32100 244.23600 1.000 83.51410 549 LEU A C 1
ATOM 8548 O O . LEU A 1 549 ? 217.52900 199.51900 243.30100 1.000 83.51410 549 LEU A O 1
ATOM 8564 N N . TYR A 1 550 ? 217.74600 201.62700 244.06500 1.000 79.89052 550 TYR A N 1
ATOM 8565 C CA . TYR A 1 550 ? 217.84500 202.28000 242.76100 1.000 79.89052 550 TYR A CA 1
ATOM 8566 C C . TYR A 1 550 ? 219.27500 202.18100 242.23500 1.000 79.89052 550 TYR A C 1
ATOM 8567 O O . TYR A 1 550 ? 220.18100 202.82500 242.77700 1.000 79.89052 550 TYR A O 1
ATOM 8585 N N . CYS A 1 551 ? 219.49300 201.34300 241.21800 1.000 81.72961 551 CYS A N 1
ATOM 8586 C CA . CYS A 1 551 ? 220.82100 201.08600 240.65800 1.000 81.72961 551 CYS A CA 1
ATOM 8587 C C . CYS A 1 551 ? 220.98300 201.75200 239.29000 1.000 81.72961 551 CYS A C 1
ATOM 8588 O O . CYS A 1 551 ? 220.47700 201.24400 238.28600 1.000 81.72961 551 CYS A O 1
ATOM 8596 N N . ARG A 1 552 ? 221.68900 202.88000 239.24500 1.000 80.14977 552 ARG A N 1
ATOM 8597 C CA . ARG A 1 552 ? 221.98000 203.58000 237.99900 1.000 80.14977 552 ARG A CA 1
ATOM 8598 C C . ARG A 1 552 ? 223.37100 203.20300 237.48500 1.000 80.14977 552 ARG A C 1
ATOM 8599 O O . ARG A 1 552 ? 224.12700 202.48500 238.13900 1.000 80.14977 552 ARG A O 1
ATOM 8620 N N . THR A 1 553 ? 223.70400 203.69700 236.28600 1.000 84.53246 553 THR A N 1
ATOM 8621 C CA . THR A 1 553 ? 225.07400 203.62700 235.75700 1.000 84.53246 553 THR A CA 1
ATOM 8622 C C . THR A 1 553 ? 225.37800 204.87400 234.91500 1.000 84.53246 553 THR A C 1
ATOM 8623 O O . THR A 1 553 ? 225.23900 204.86700 233.69200 1.000 84.53246 553 THR A O 1
ATOM 8634 N N . THR A 1 554 ? 225.84400 205.92600 235.57900 1.000 83.80876 554 THR A N 1
ATOM 8635 C CA . THR A 1 554 ? 226.06800 207.21800 234.94900 1.000 83.80876 554 THR A CA 1
ATOM 8636 C C . THR A 1 554 ? 227.53700 207.37900 234.55100 1.000 83.80876 554 THR A C 1
ATOM 8637 O O . THR A 1 554 ? 228.30700 206.41600 234.51800 1.000 83.80876 554 THR A O 1
ATOM 8648 N N . ALA A 1 555 ? 227.92800 208.61200 234.22400 1.000 87.87236 555 ALA A N 1
ATOM 8649 C CA . ALA A 1 555 ? 229.30600 208.93000 233.87400 1.000 87.87236 555 ALA A CA 1
ATOM 8650 C C . ALA A 1 555 ? 229.62000 210.36900 234.25600 1.000 87.87236 555 ALA A C 1
ATOM 8651 O O . ALA A 1 555 ? 228.72700 211.20900 234.38200 1.000 87.87236 555 ALA A O 1
ATOM 8658 N N . LEU A 1 556 ? 230.91000 210.64400 234.44300 1.000 85.98802 556 LEU A N 1
ATOM 8659 C CA . LEU A 1 556 ? 231.37800 211.95700 234.85900 1.000 85.98802 556 LEU A CA 1
ATOM 8660 C C . LEU A 1 556 ? 232.69000 212.29200 234.15900 1.000 85.98802 556 LEU A C 1
ATOM 8661 O O . LEU A 1 556 ? 233.25800 211.47700 233.42900 1.000 85.98802 556 LEU A O 1
ATOM 8677 N N . SER A 1 557 ? 233.16600 213.52000 234.38600 1.000 93.41407 557 SER A N 1
ATOM 8678 C CA . SER A 1 557 ? 234.44500 213.99100 233.87000 1.000 93.41407 557 SER A CA 1
ATOM 8679 C C . SER A 1 557 ? 235.15300 214.79900 234.95300 1.000 93.41407 557 SER A C 1
ATOM 8680 O O . SER A 1 557 ? 234.63100 214.98900 236.05500 1.000 93.41407 557 SER A O 1
ATOM 8688 N N . LYS A 1 558 ? 236.35400 215.28700 234.62900 1.000 98.67374 558 LYS A N 1
ATOM 8689 C CA . LYS A 1 558 ? 237.07300 216.16500 235.55000 1.000 98.67374 558 LYS A CA 1
ATOM 8690 C C . LYS A 1 558 ? 236.31300 217.45600 235.80200 1.000 98.67374 558 LYS A C 1
ATOM 8691 O O . LYS A 1 558 ? 236.17700 217.90100 236.94800 1.000 98.67374 558 LYS A O 1
ATOM 8710 N N . ILE A 1 559 ? 235.83200 218.08500 234.73500 1.000 91.05316 559 ILE A N 1
ATOM 8711 C CA . ILE A 1 559 ? 235.29700 219.43400 234.85600 1.000 91.05316 559 ILE A CA 1
ATOM 8712 C C . ILE A 1 559 ? 234.01300 219.40900 235.66700 1.000 91.05316 559 ILE A C 1
ATOM 8713 O O . ILE A 1 559 ? 233.79600 220.24200 236.55700 1.000 91.05316 559 ILE A O 1
ATOM 8729 N N . LYS A 1 560 ? 233.13900 218.45400 235.36100 1.000 88.21980 560 LYS A N 1
ATOM 8730 C CA . LYS A 1 560 ? 231.91500 218.30900 236.12700 1.000 88.21980 560 LYS A CA 1
ATOM 8731 C C . LYS A 1 560 ? 232.24000 218.07900 237.59100 1.000 88.21980 560 LYS A C 1
ATOM 8732 O O . LYS A 1 560 ? 231.57700 218.62400 238.48000 1.000 88.21980 560 LYS A O 1
ATOM 8751 N N . ASN A 1 561 ? 233.28700 217.29800 237.85600 1.000 86.11944 561 ASN A N 1
ATOM 8752 C CA . ASN A 1 561 ? 233.70800 217.05600 239.22800 1.000 86.11944 561 ASN A CA 1
ATOM 8753 C C . ASN A 1 561 ? 234.08600 218.35700 239.92000 1.000 86.11944 561 ASN A C 1
ATOM 8754 O O . ASN A 1 561 ? 233.59500 218.65500 241.01300 1.000 86.11944 561 ASN A O 1
ATOM 8765 N N . ASP A 1 562 ? 234.98800 219.12900 239.31500 1.000 86.86030 562 ASP A N 1
ATOM 8766 C CA . ASP A 1 562 ? 235.44800 220.35600 239.95700 1.000 86.86030 562 ASP A CA 1
ATOM 8767 C C . ASP A 1 562 ? 234.29500 221.32100 240.19200 1.000 86.86030 562 ASP A C 1
ATOM 8768 O O . ASP A 1 562 ? 234.19300 221.94500 241.25800 1.000 86.86030 562 ASP A O 1
ATOM 8777 N N . TRP A 1 563 ? 233.37000 221.40600 239.24300 1.000 84.73300 563 TRP A N 1
ATOM 8778 C CA . TRP A 1 563 ? 232.31300 222.39500 239.39100 1.000 84.73300 563 TRP A CA 1
ATOM 8779 C C . TRP A 1 563 ? 231.30200 221.95200 240.43900 1.000 84.73300 563 TRP A C 1
ATOM 8780 O O . TRP A 1 563 ? 230.84100 222.76700 241.24800 1.000 84.73300 563 TRP A O 1
ATOM 8801 N N . LEU A 1 564 ? 230.92100 220.67700 240.43400 1.000 81.24983 564 LEU A N 1
ATOM 8802 C CA . LEU A 1 564 ? 230.07000 220.18600 241.50500 1.000 81.24983 564 LEU A CA 1
ATOM 8803 C C . LEU A 1 564 ? 230.73900 220.39600 242.85700 1.000 81.24983 564 LEU A C 1
ATOM 8804 O O . LEU A 1 564 ? 230.09200 220.82800 243.81700 1.000 81.24983 564 LEU A O 1
ATOM 8820 N N . SER A 1 565 ? 232.03900 220.10800 242.95000 1.000 78.61981 565 SER A N 1
ATOM 8821 C CA . SER A 1 565 ? 232.79000 220.35400 244.17200 1.000 78.61981 565 SER A CA 1
ATOM 8822 C C . SER A 1 565 ? 232.94200 221.83100 244.48800 1.000 78.61981 565 SER A C 1
ATOM 8823 O O . SER A 1 565 ? 233.45900 222.16600 245.55800 1.000 78.61981 565 SER A O 1
ATOM 8831 N N . LYS A 1 566 ? 232.51100 222.71100 243.59400 1.000 80.96730 566 LYS A N 1
ATOM 8832 C CA . LYS A 1 566 ? 232.54400 224.14300 243.85600 1.000 80.96730 566 LYS A CA 1
ATOM 8833 C C . LYS A 1 566 ? 231.16800 224.74800 243.61100 1.000 80.96730 566 LYS A C 1
ATOM 8834 O O . LYS A 1 566 ? 231.04100 225.91500 243.23400 1.000 80.96730 566 LYS A O 1
ATOM 8853 N N . ALA A 1 567 ? 230.13100 223.94500 243.83800 1.000 77.26955 567 ALA A N 1
ATOM 8854 C CA . ALA A 1 567 ? 228.74300 224.36800 243.70400 1.000 77.26955 567 ALA A CA 1
ATOM 8855 C C . ALA A 1 567 ? 228.33800 225.42000 244.71800 1.000 77.26955 567 ALA A C 1
ATOM 8856 O O . ALA A 1 567 ? 227.27700 226.03200 244.56300 1.000 77.26955 567 ALA A O 1
ATOM 8863 N N . ARG A 1 568 ? 229.15000 225.64300 245.74400 1.000 75.37428 568 ARG A N 1
ATOM 8864 C CA . ARG A 1 568 ? 228.86200 226.64800 246.75500 1.000 75.37428 568 ARG A CA 1
ATOM 8865 C C . ARG A 1 568 ? 228.76500 228.04600 246.16100 1.000 75.37428 568 ARG A C 1
ATOM 8866 O O . ARG A 1 568 ? 228.39300 228.98700 246.87000 1.000 75.37428 568 ARG A O 1
ATOM 8887 N N . ARG A 1 569 ? 229.10600 228.19000 244.88200 1.000 80.52838 569 ARG A N 1
ATOM 8888 C CA . ARG A 1 569 ? 229.03500 229.47100 244.19000 1.000 80.52838 569 ARG A CA 1
ATOM 8889 C C . ARG A 1 569 ? 227.64200 230.09100 244.25900 1.000 80.52838 569 ARG A C 1
ATOM 8890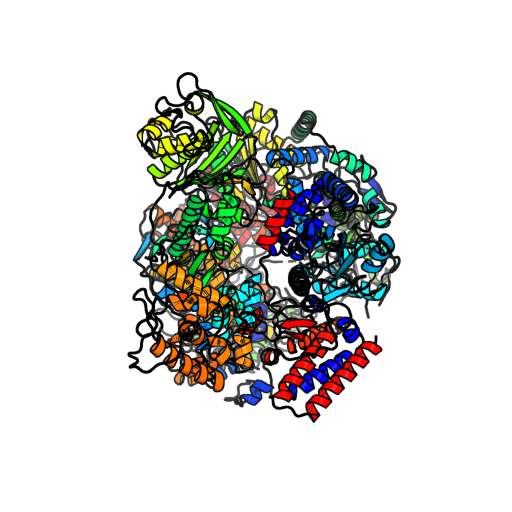 O O . ARG A 1 569 ? 227.50400 231.31700 244.35200 1.000 80.52838 569 ARG A O 1
ATOM 8911 N N . CYS A 1 570 ? 226.59800 229.25900 244.22300 1.000 76.36391 570 CYS A N 1
ATOM 8912 C CA . CYS A 1 570 ? 225.22100 229.74900 244.19600 1.000 76.36391 570 CYS A CA 1
ATOM 8913 C C . CYS A 1 570 ? 224.90400 230.74300 245.30500 1.000 76.36391 570 CYS A C 1
ATOM 8914 O O . CYS A 1 570 ? 224.09000 231.66100 245.10900 1.000 76.36391 570 CYS A O 1
ATOM 8922 N N . PHE A 1 571 ? 225.51400 230.57100 246.47500 1.000 73.88771 571 PHE A N 1
ATOM 8923 C CA . PHE A 1 571 ? 225.26800 231.49100 247.57600 1.000 73.88771 571 PHE A CA 1
ATOM 8924 C C . PHE A 1 571 ? 225.62000 232.91200 247.17400 1.000 73.88771 571 PHE A C 1
ATOM 8925 O O . PHE A 1 571 ? 224.89100 233.86100 247.49100 1.000 73.88771 571 PHE A O 1
ATOM 8942 N N . ILE A 1 572 ? 226.73400 233.07200 246.46500 1.000 74.82179 572 ILE A N 1
ATOM 8943 C CA . ILE A 1 572 ? 227.19000 234.39400 246.05900 1.000 74.82179 572 ILE A CA 1
ATOM 8944 C C . ILE A 1 572 ? 226.13900 235.07000 245.19400 1.000 74.82179 572 ILE A C 1
ATOM 8945 O O . ILE A 1 572 ? 225.74300 236.21400 245.44400 1.000 74.82179 572 ILE A O 1
ATOM 8961 N N . THR A 1 573 ? 225.68000 234.37500 244.15500 1.000 74.40730 573 THR A N 1
ATOM 8962 C CA . THR A 1 573 ? 224.72200 234.96800 243.23100 1.000 74.40730 573 THR A CA 1
ATOM 8963 C C . THR A 1 573 ? 223.42900 235.33500 243.94200 1.000 74.40730 573 THR A C 1
ATOM 8964 O O . THR A 1 573 ? 222.87400 236.42600 243.73800 1.000 74.40730 573 THR A O 1
ATOM 8975 N N . THR A 1 574 ? 222.92400 234.42800 244.77800 1.000 72.79363 574 THR A N 1
ATOM 8976 C CA . THR A 1 574 ? 221.66800 234.70200 245.46000 1.000 72.79363 574 THR A CA 1
ATOM 8977 C C . THR A 1 574 ? 221.79500 235.90600 246.38300 1.000 72.79363 574 THR A C 1
ATOM 8978 O O . THR A 1 574 ? 220.92100 236.78800 246.40000 1.000 72.79363 574 THR A O 1
ATOM 8989 N N . MET A 1 575 ? 222.89000 235.98100 247.14000 1.000 73.89767 575 MET A N 1
ATOM 8990 C CA . MET A 1 575 ? 223.09500 237.12900 248.01200 1.000 73.89767 575 MET A CA 1
ATOM 8991 C C . MET A 1 575 ? 223.20000 238.40300 247.19500 1.000 73.89767 575 MET A C 1
ATOM 8992 O O . MET A 1 575 ? 222.69700 239.45700 247.60200 1.000 73.89767 575 MET A O 1
ATOM 9006 N N . ASP A 1 576 ? 223.86800 238.33400 246.04400 1.000 78.10731 576 ASP A N 1
ATOM 9007 C CA . ASP A 1 576 ? 224.02800 239.53300 245.23600 1.000 78.10731 576 ASP A CA 1
ATOM 9008 C C . ASP A 1 576 ? 222.67700 240.04800 244.78100 1.000 78.10731 576 ASP A C 1
ATOM 9009 O O . ASP A 1 576 ? 222.40700 241.25000 244.85500 1.000 78.10731 576 ASP A O 1
ATOM 9018 N N . THR A 1 577 ? 221.80500 239.15200 244.32800 1.000 76.30943 577 THR A N 1
ATOM 9019 C CA . THR A 1 577 ? 220.48500 239.59500 243.89700 1.000 76.30943 577 THR A CA 1
ATOM 9020 C C . THR A 1 577 ? 219.70400 240.19400 245.05600 1.000 76.30943 577 THR A C 1
ATOM 9021 O O . THR A 1 577 ? 219.06600 241.24900 244.91700 1.000 76.30943 577 THR A O 1
ATOM 9032 N N . VAL A 1 578 ? 219.78500 239.56600 246.22600 1.000 74.54859 578 VAL A N 1
ATOM 9033 C CA . VAL A 1 578 ? 218.98100 240.03600 247.34400 1.000 74.54859 578 VAL A CA 1
ATOM 9034 C C . VAL A 1 578 ? 219.45500 241.40300 247.81300 1.000 74.54859 578 VAL A C 1
ATOM 9035 O O . VAL A 1 578 ? 218.64300 242.28900 248.11700 1.000 74.54859 578 VAL A O 1
ATOM 9048 N N . GLU A 1 579 ? 220.76400 241.63300 247.81500 1.000 76.44677 579 GLU A N 1
ATOM 9049 C CA . GLU A 1 579 ? 221.23700 242.92200 248.29000 1.000 76.44677 579 GLU A CA 1
ATOM 9050 C C . GLU A 1 579 ? 221.20300 243.97300 247.19500 1.000 76.44677 579 GLU A C 1
ATOM 9051 O O . GLU A 1 579 ? 221.11900 245.16500 247.50900 1.000 76.44677 579 GLU A O 1
ATOM 9063 N N . THR A 1 580 ? 221.07600 243.54600 245.93800 1.000 78.01989 580 THR A N 1
ATOM 9064 C CA . THR A 1 580 ? 220.82400 244.47300 244.84900 1.000 78.01989 580 THR A CA 1
ATOM 9065 C C . THR A 1 580 ? 219.39300 244.96700 244.88800 1.000 78.01989 580 THR A C 1
ATOM 9066 O O . THR A 1 580 ? 219.10700 246.08000 244.43600 1.000 78.01989 580 THR A O 1
ATOM 9077 N N . ILE A 1 581 ? 218.48600 244.16200 245.43300 1.000 77.50727 581 ILE A N 1
ATOM 9078 C CA . ILE A 1 581 ? 217.12000 244.63900 245.58000 1.000 77.50727 581 ILE A CA 1
ATOM 9079 C C . ILE A 1 581 ? 216.99100 245.49400 246.83300 1.000 77.50727 581 ILE A C 1
ATOM 9080 O O . ILE A 1 581 ? 216.35600 246.55700 246.81300 1.000 77.50727 581 ILE A O 1
ATOM 9096 N N . CYS A 1 582 ? 217.65300 245.09200 247.91800 1.000 79.59951 582 CYS A N 1
ATOM 9097 C CA . CYS A 1 582 ? 217.46000 245.80300 249.17600 1.000 79.59951 582 CYS A CA 1
ATOM 9098 C C . CYS A 1 582 ? 218.15100 247.16100 249.17100 1.000 79.59951 582 CYS A C 1
ATOM 9099 O O . CYS A 1 582 ? 217.57200 248.15000 249.63400 1.000 79.59951 582 CYS A O 1
ATOM 9107 N N . LEU A 1 583 ? 219.37100 247.25400 248.63200 1.000 79.12156 583 LEU A N 1
ATOM 9108 C CA . LEU A 1 583 ? 220.03500 248.55100 248.61200 1.000 79.12156 583 LEU A CA 1
ATOM 9109 C C . LEU A 1 583 ? 219.31800 249.52700 247.69200 1.000 79.12156 583 LEU A C 1
ATOM 9110 O O . LEU A 1 583 ? 219.17800 250.71100 248.02100 1.000 79.12156 583 LEU A O 1
ATOM 9126 N N . ARG A 1 584 ? 218.84000 249.05000 246.54400 1.000 83.16550 584 ARG A N 1
ATOM 9127 C CA . ARG A 1 584 ? 218.09800 249.92500 245.64500 1.000 83.16550 584 ARG A CA 1
ATOM 9128 C C . ARG A 1 584 ? 216.81800 250.42100 246.29700 1.000 83.16550 584 ARG A C 1
ATOM 9129 O O . ARG A 1 584 ? 216.49700 251.61300 246.23000 1.000 83.16550 584 ARG A O 1
ATOM 9150 N N . GLU A 1 585 ? 216.07000 249.52600 246.94300 1.000 82.28874 585 GLU A N 1
ATOM 9151 C CA . GLU A 1 585 ? 214.85700 249.97100 247.61500 1.000 82.28874 585 GLU A CA 1
ATOM 9152 C C . GLU A 1 585 ? 215.17200 250.92300 248.76100 1.000 82.28874 585 GLU A C 1
ATOM 9153 O O . GLU A 1 585 ? 214.35900 251.79700 249.07900 1.000 82.28874 585 GLU A O 1
ATOM 9165 N N . SER A 1 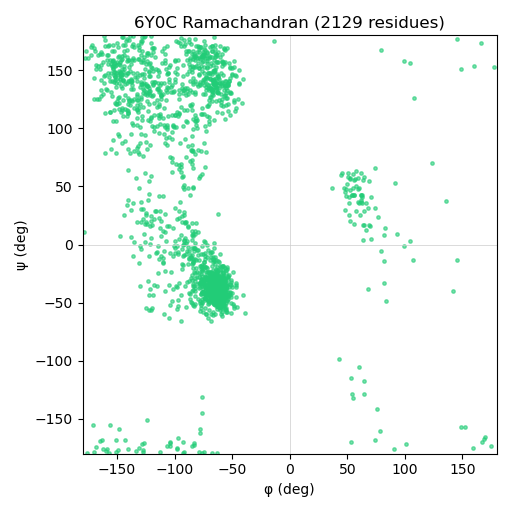586 ? 216.33900 250.77400 249.39200 1.000 82.34498 586 SER A N 1
ATOM 9166 C CA . SER A 1 586 ? 216.69000 251.63500 250.51500 1.000 82.34498 586 SER A CA 1
ATOM 9167 C C . SER A 1 586 ? 217.17900 253.00500 250.07100 1.000 82.34498 586 SER A C 1
ATOM 9168 O O . SER A 1 586 ? 217.03600 253.97900 250.81800 1.000 82.34498 586 SER A O 1
ATOM 9176 N N . ALA A 1 587 ? 217.76300 253.10300 248.87700 1.000 82.98163 587 ALA A N 1
ATOM 9177 C CA . ALA A 1 587 ? 218.32200 254.37700 248.44000 1.000 82.98163 587 ALA A CA 1
ATOM 9178 C C . ALA A 1 587 ? 217.23900 255.35500 248.00800 1.000 82.98163 587 ALA A C 1
ATOM 9179 O O . ALA A 1 587 ? 217.33800 256.55600 248.27700 1.000 82.98163 587 ALA A O 1
ATOM 9186 N N . LYS A 1 588 ? 216.19700 254.85800 247.34500 1.000 84.77473 588 LYS A N 1
ATOM 9187 C CA . LYS A 1 588 ? 215.11300 255.72200 246.90200 1.000 84.77473 588 LYS A CA 1
ATOM 9188 C C . LYS A 1 588 ? 214.46600 256.47000 248.05700 1.000 84.77473 588 LYS A C 1
ATOM 9189 O O . LYS A 1 588 ? 213.78300 257.47200 247.82700 1.000 84.77473 588 LYS A O 1
ATOM 9208 N N . ALA A 1 589 ? 214.66400 256.00400 249.28800 1.000 84.34475 589 ALA A N 1
ATOM 9209 C CA . ALA A 1 589 ? 214.09900 256.63300 250.46800 1.000 84.34475 589 ALA A CA 1
ATOM 9210 C C . ALA A 1 589 ? 215.15000 257.18400 251.41700 1.000 84.34475 589 ALA A C 1
ATOM 9211 O O . ALA A 1 589 ? 214.78700 257.86200 252.38500 1.000 84.34475 589 ALA A O 1
ATOM 9218 N N . GLU A 1 590 ? 216.43100 256.91800 251.17300 1.000 85.98121 590 GLU A N 1
ATOM 9219 C CA . GLU A 1 590 ? 217.51900 257.43000 252.00100 1.000 85.98121 590 GLU A CA 1
ATOM 9220 C C . GLU A 1 590 ? 217.33500 257.00600 253.45800 1.000 85.98121 590 GLU A C 1
ATOM 9221 O O . GLU A 1 590 ? 217.30600 257.82400 254.37900 1.000 85.98121 590 GLU A O 1
ATOM 9233 N N . GLU A 1 591 ? 217.22900 255.69500 253.64600 1.000 84.62098 591 GLU A N 1
ATOM 9234 C CA . GLU A 1 591 ? 217.05800 255.10100 254.96300 1.000 84.62098 591 GLU A CA 1
ATOM 9235 C C . GLU A 1 591 ? 217.31400 253.60900 254.84800 1.000 84.62098 591 GLU A C 1
ATOM 9236 O O . GLU A 1 591 ? 217.13200 253.01700 253.78000 1.000 84.62098 591 GLU A O 1
ATOM 9248 N N . ASN A 1 592 ? 217.72600 253.01100 255.95800 1.000 82.43410 592 ASN A N 1
ATOM 9249 C CA . ASN A 1 592 ? 218.02300 251.58400 256.00000 1.000 82.43410 592 ASN A CA 1
ATOM 9250 C C . ASN A 1 592 ? 216.71800 250.80900 255.94200 1.000 82.43410 592 ASN A C 1
ATOM 9251 O O . ASN A 1 592 ? 216.04900 250.61300 256.95800 1.000 82.43410 592 ASN A O 1
ATOM 9262 N N . LEU A 1 593 ? 216.35300 250.35500 254.75000 1.000 82.09209 593 LEU A N 1
ATOM 9263 C CA . LEU A 1 593 ? 215.14300 249.57100 254.54400 1.000 82.09209 593 LEU A CA 1
ATOM 9264 C C . LEU A 1 593 ? 215.55300 248.23400 253.95000 1.000 82.09209 593 LEU A C 1
ATOM 9265 O O . LEU A 1 593 ? 215.55500 248.05100 252.73100 1.000 82.09209 593 LEU A O 1
ATOM 9281 N N . VAL A 1 594 ? 215.89600 247.29800 254.82600 1.000 79.87465 594 VAL A N 1
ATOM 9282 C CA . VAL A 1 594 ? 216.29200 245.95200 254.44300 1.000 79.87465 594 VAL A CA 1
ATOM 9283 C C . VAL A 1 594 ? 215.42800 244.91300 255.14200 1.000 79.87465 594 VAL A C 1
ATOM 9284 O O . VAL A 1 594 ? 214.81000 244.06200 254.49500 1.000 79.87465 594 VAL A O 1
ATOM 9297 N N . GLU A 1 595 ? 215.36500 244.97400 256.47000 1.000 80.66724 595 GLU A N 1
ATOM 9298 C CA . GLU A 1 595 ? 214.48500 244.07300 257.19800 1.000 80.66724 595 GLU A CA 1
ATOM 9299 C C . GLU A 1 595 ? 213.04200 244.24200 256.74700 1.000 80.66724 595 GLU A C 1
ATOM 9300 O O . GLU A 1 595 ? 212.32100 243.25400 256.57300 1.000 80.66724 595 GLU A O 1
ATOM 9312 N N . LYS A 1 596 ? 212.59500 245.48500 256.56100 1.000 81.78590 596 LYS A N 1
ATOM 9313 C CA . LYS A 1 596 ? 211.23700 245.69200 256.07300 1.000 81.78590 596 LYS A CA 1
ATOM 9314 C C . LYS A 1 596 ? 211.06900 245.12400 254.67600 1.000 81.78590 596 LYS A C 1
ATOM 9315 O O . LYS A 1 596 ? 210.05900 244.48000 254.37500 1.000 81.78590 596 LYS A O 1
ATOM 9334 N N . THR A 1 597 ? 212.05700 245.33800 253.81100 1.000 79.20213 597 THR A N 1
ATOM 9335 C CA . THR A 1 597 ? 211.97700 244.79900 252.46200 1.000 79.20213 597 THR A CA 1
ATOM 9336 C C . THR A 1 597 ? 211.95000 243.28300 252.48900 1.000 79.20213 597 THR A C 1
ATOM 9337 O O . THR A 1 597 ? 211.18100 242.64900 251.75900 1.000 79.20213 597 THR A O 1
ATOM 9348 N N . LEU A 1 598 ? 212.79300 242.68900 253.32500 1.000 77.64946 598 LEU A N 1
ATOM 9349 C CA . LEU A 1 598 ? 212.88800 241.23900 253.39200 1.000 77.64946 598 LEU A CA 1
ATOM 9350 C C . LEU A 1 598 ? 211.59600 240.63200 253.92000 1.000 77.64946 598 LEU A C 1
ATOM 9351 O O . LEU A 1 598 ? 211.08200 239.65300 253.36800 1.000 77.64946 598 LEU A O 1
ATOM 9367 N N . ASN A 1 599 ? 211.06300 241.20200 254.99900 1.000 78.55262 599 ASN A N 1
ATOM 9368 C CA . ASN A 1 599 ? 209.87600 240.64600 255.63500 1.000 78.55262 599 ASN A CA 1
ATOM 9369 C C . ASN A 1 599 ? 208.62200 240.88200 254.80500 1.000 78.55262 599 ASN A C 1
ATOM 9370 O O . ASN A 1 599 ? 207.75300 240.00700 254.72300 1.000 78.55262 599 ASN A O 1
ATOM 9381 N N . GLU A 1 600 ? 208.50900 242.05300 254.18100 1.000 78.99607 600 GLU A N 1
ATOM 9382 C CA . GLU A 1 600 ? 207.25400 242.50800 253.59800 1.000 78.99607 600 GLU A CA 1
ATOM 9383 C C . GLU A 1 600 ? 207.19300 242.35200 252.08600 1.000 78.99607 600 GLU A C 1
ATOM 9384 O O . GLU A 1 600 ? 206.19900 241.84300 251.56200 1.000 78.99607 600 GLU A O 1
ATOM 9396 N N . LYS A 1 601 ? 208.22400 242.79100 251.37400 1.000 78.19081 601 LYS A N 1
ATOM 9397 C CA . LYS A 1 601 ? 208.14100 242.86800 249.92400 1.000 78.19081 601 LYS A CA 1
ATOM 9398 C C . LYS A 1 601 ? 207.72100 241.52600 249.36200 1.000 78.19081 601 LYS A C 1
ATOM 9399 O O . LYS A 1 601 ? 208.41000 240.52000 249.54500 1.000 78.19081 601 LYS A O 1
ATOM 9418 N N . GLN A 1 602 ? 206.59800 241.52200 248.65600 1.000 78.09034 602 GLN A N 1
ATOM 9419 C CA . GLN A 1 602 ? 206.01000 240.29400 248.15200 1.000 78.09034 602 GLN A CA 1
ATOM 9420 C C . GLN A 1 602 ? 206.49300 240.00500 246.74000 1.000 78.09034 602 GLN A C 1
ATOM 9421 O O . GLN A 1 602 ? 206.50500 240.89300 245.88300 1.000 78.09034 602 GLN A O 1
ATOM 9435 N N . MET A 1 603 ? 206.89300 238.75900 246.51100 1.000 77.58489 603 MET A N 1
ATOM 9436 C CA . MET A 1 603 ? 207.44600 238.30000 245.24800 1.000 77.58489 603 MET A CA 1
ATOM 9437 C C . MET A 1 603 ? 206.60100 237.14000 244.74600 1.000 77.58489 603 MET A C 1
ATOM 9438 O O . MET A 1 603 ? 206.43300 236.14300 245.46000 1.000 77.58489 603 MET A O 1
ATOM 9452 N N . TRP A 1 604 ? 205.92700 237.35000 243.61800 1.000 77.54078 604 TRP A N 1
ATOM 9453 C CA . TRP A 1 604 ? 205.13400 236.29200 243.01000 1.000 77.54078 604 TRP A CA 1
ATOM 9454 C C . TRP A 1 604 ? 206.02400 235.08300 242.76200 1.000 77.54078 604 TRP A C 1
ATOM 9455 O O . TRP A 1 604 ? 207.09500 235.20700 242.16300 1.000 77.54078 604 TRP A O 1
ATOM 9476 N N . ILE A 1 605 ? 205.59000 233.90700 243.21800 1.000 75.93579 605 ILE A N 1
ATOM 9477 C CA . ILE A 1 605 ? 206.38200 232.69400 243.05200 1.000 75.93579 605 ILE A CA 1
ATOM 9478 C C . ILE A 1 605 ? 205.62500 231.57300 242.36500 1.000 75.93579 605 ILE A C 1
ATOM 9479 O O . ILE A 1 605 ? 206.17800 230.48700 242.19600 1.000 75.93579 605 ILE A O 1
ATOM 9495 N N . GLY A 1 606 ? 204.38800 231.79600 241.94900 1.000 77.46846 606 GLY A N 1
ATOM 9496 C CA . GLY A 1 606 ? 203.68300 230.79600 241.18000 1.000 77.46846 606 GLY A CA 1
ATOM 9497 C C . GLY A 1 606 ? 202.21100 231.13200 241.10600 1.000 77.46846 606 GLY A C 1
ATOM 9498 O O . GLY A 1 606 ? 201.77900 232.21400 241.50800 1.000 77.46846 606 GLY A O 1
ATOM 9502 N N . LYS A 1 607 ? 201.45000 230.17500 240.59600 1.000 81.10607 607 LYS A N 1
ATOM 9503 C CA . LYS A 1 607 ? 200.00400 230.27700 240.57400 1.000 81.10607 607 LYS A CA 1
ATOM 9504 C C . LYS A 1 607 ? 199.37700 229.04900 241.21000 1.000 81.10607 607 LYS A C 1
ATOM 9505 O O . LYS A 1 607 ? 199.89200 227.93400 241.09700 1.000 81.10607 607 LYS A O 1
ATOM 9524 N N . LYS A 1 608 ? 198.23900 229.26900 241.86000 1.000 81.86491 608 LYS A N 1
ATOM 9525 C CA . LYS A 1 608 ? 197.44800 228.19600 242.44000 1.000 81.86491 608 LYS A CA 1
ATOM 9526 C C . LYS A 1 608 ? 195.98400 228.59300 242.37200 1.000 81.86491 608 LYS A C 1
ATOM 9527 O O . LYS A 1 608 ? 195.61200 229.67600 242.83000 1.000 81.86491 608 LYS A O 1
ATOM 9546 N N . ASN A 1 609 ? 195.16300 227.71600 241.80200 1.000 85.67406 609 ASN A N 1
ATOM 9547 C CA . ASN A 1 609 ? 193.73600 227.98000 241.64300 1.000 85.67406 609 ASN A CA 1
ATOM 9548 C C . ASN A 1 609 ? 193.50400 229.20300 240.76100 1.000 85.67406 609 ASN A C 1
ATOM 9549 O O . ASN A 1 609 ? 192.60900 230.01300 241.01000 1.000 85.67406 609 ASN A O 1
ATOM 9560 N N . GLY A 1 610 ? 194.32500 229.34100 239.72400 1.000 83.60438 610 GLY A N 1
ATOM 9561 C CA . GLY A 1 610 ? 194.21500 230.44900 238.80400 1.000 83.60438 610 GLY A CA 1
ATOM 9562 C C . GLY A 1 610 ? 194.62100 231.79600 239.35100 1.000 83.60438 610 GLY A C 1
ATOM 9563 O O . GLY A 1 610 ? 194.47700 232.79700 238.64100 1.000 83.60438 610 GLY A O 1
ATOM 9567 N N . GLU A 1 611 ? 195.12700 231.86100 240.57600 1.000 82.44070 611 GLU A N 1
ATOM 9568 C CA . GLU A 1 611 ? 195.58500 233.10500 241.16800 1.000 82.44070 611 GLU A CA 1
ATOM 9569 C C . GLU A 1 611 ? 197.10300 233.10400 241.25000 1.000 82.44070 611 GLU A C 1
ATOM 9570 O O . GLU A 1 611 ? 197.75100 232.06400 241.12500 1.000 82.44070 611 GLU A O 1
ATOM 9582 N N . LEU A 1 612 ? 197.66600 234.28800 241.46300 1.000 80.26752 612 LEU A N 1
ATOM 9583 C CA . LEU A 1 612 ? 199.11000 234.46900 241.51100 1.000 80.26752 612 LEU A CA 1
ATOM 9584 C C . LEU A 1 612 ? 199.53400 234.43300 242.97100 1.000 80.26752 612 LEU A C 1
ATOM 9585 O O . LEU A 1 612 ? 199.18100 235.32800 243.74600 1.000 80.26752 612 LEU A O 1
ATOM 9601 N N . ILE A 1 613 ? 200.28300 233.41200 243.34700 1.000 78.44711 613 ILE A N 1
ATOM 9602 C CA . ILE A 1 613 ? 200.78200 233.34100 244.71100 1.000 78.44711 613 ILE A CA 1
ATOM 9603 C C . ILE A 1 613 ? 201.97800 234.26400 244.85400 1.000 78.44711 613 ILE A C 1
ATOM 9604 O O . ILE A 1 613 ? 202.77500 234.44500 243.92700 1.000 78.44711 613 ILE A O 1
ATOM 9620 N N . ALA A 1 614 ? 202.17300 234.74600 246.07400 1.000 77.10722 614 ALA A N 1
ATOM 9621 C CA . ALA A 1 614 ? 203.27800 235.63200 246.38300 1.000 77.10722 614 ALA A CA 1
ATOM 9622 C C . ALA A 1 614 ? 203.71200 235.38800 247.81200 1.000 77.10722 614 ALA A C 1
ATOM 9623 O O . ALA A 1 614 ? 202.90500 235.02500 248.67100 1.000 77.10722 614 ALA A O 1
ATOM 9630 N N . GLN A 1 615 ? 205.00000 235.58900 248.05600 1.000 76.16573 615 GLN A N 1
ATOM 9631 C CA . GLN A 1 615 ? 205.53600 235.41000 249.39300 1.000 76.16573 615 GLN A CA 1
ATOM 9632 C C . GLN A 1 615 ? 206.72200 236.33600 249.55800 1.000 76.16573 615 GLN A C 1
ATOM 9633 O O . GLN A 1 615 ? 207.30900 236.76500 248.56100 1.000 76.16573 615 GLN A O 1
ATOM 9647 N N . PRO A 1 616 ? 207.04200 236.72800 250.77500 1.000 75.07866 616 PRO A N 1
ATOM 9648 C CA . PRO A 1 616 ? 208.14900 237.66700 250.96100 1.000 75.07866 616 PRO A CA 1
ATOM 9649 C C . PRO A 1 616 ? 209.43900 237.18200 250.33200 1.000 75.07866 616 PRO A C 1
ATOM 9650 O O . PRO A 1 616 ? 209.55400 236.02400 249.92200 1.000 75.07866 616 PRO A O 1
ATOM 9661 N N . LEU A 1 617 ? 210.42300 238.07500 250.25900 1.000 74.62517 617 LEU A N 1
ATOM 9662 C CA . LEU A 1 617 ? 211.71500 237.70700 249.69800 1.000 74.62517 617 LEU A CA 1
ATOM 9663 C C . LEU A 1 617 ? 212.38000 236.62600 250.53300 1.000 74.62517 617 LEU A C 1
ATOM 9664 O O . LEU A 1 617 ? 213.01700 235.70600 249.99800 1.000 74.62517 617 LEU A O 1
ATOM 9680 N N . ARG A 1 618 ? 212.22700 236.72000 251.85300 1.000 77.01935 618 ARG A N 1
ATOM 9681 C CA . ARG A 1 618 ? 212.85500 235.77500 252.76400 1.000 77.01935 618 ARG A CA 1
ATOM 9682 C C . ARG A 1 618 ? 212.52900 234.33500 252.39800 1.000 77.01935 618 ARG A C 1
ATOM 9683 O O . ARG A 1 618 ? 213.30300 233.42500 252.71100 1.000 77.01935 618 ARG A O 1
ATOM 9704 N N . GLU A 1 619 ? 211.39100 234.10600 251.74900 1.000 78.47290 619 GLU A N 1
ATOM 9705 C CA . GLU A 1 619 ? 210.99300 232.77400 251.32600 1.000 78.47290 619 GLU A CA 1
ATOM 9706 C C . GLU A 1 619 ? 211.17600 232.52300 249.83500 1.000 78.47290 619 GLU A C 1
ATOM 9707 O O . GLU A 1 619 ? 210.97600 231.38700 249.39200 1.000 78.47290 619 GLU A O 1
ATOM 9719 N N . ALA A 1 620 ? 211.52900 233.54000 249.05000 1.000 74.83207 620 ALA A N 1
ATOM 9720 C CA . ALA A 1 620 ? 211.85400 233.34300 247.64400 1.000 74.83207 620 ALA A CA 1
ATOM 9721 C C . ALA A 1 620 ? 213.35000 233.22100 247.40300 1.000 74.83207 620 ALA A C 1
ATOM 9722 O O . ALA A 1 620 ? 213.76900 232.87400 246.28400 1.000 74.83207 620 ALA A O 1
ATOM 9729 N N . LEU A 1 621 ? 214.16000 233.44300 248.43700 1.000 74.57113 621 LEU A N 1
ATOM 9730 C CA . LEU A 1 621 ? 215.56800 233.09800 248.32400 1.000 74.57113 621 LEU A CA 1
ATOM 9731 C C . LEU A 1 621 ? 215.72200 231.62700 248.00100 1.000 74.57113 621 LEU A C 1
ATOM 9732 O O . LEU A 1 621 ? 216.64600 231.23500 247.28200 1.000 74.57113 621 LEU A O 1
ATOM 9748 N N . ARG A 1 622 ? 214.82500 230.80300 248.53200 1.000 73.60391 622 ARG A N 1
ATOM 9749 C CA . ARG A 1 622 ? 214.87200 229.37400 248.27800 1.000 73.60391 622 ARG A CA 1
ATOM 9750 C C . ARG A 1 622 ? 214.68600 229.07300 246.79800 1.000 73.60391 622 ARG A C 1
ATOM 9751 O O . ARG A 1 622 ? 215.41000 228.25000 246.22300 1.000 73.60391 622 ARG A O 1
ATOM 9772 N N . VAL A 1 623 ? 213.72700 229.74200 246.16200 1.000 71.87462 623 VAL A N 1
ATOM 9773 C CA . VAL A 1 623 ? 213.51100 229.55000 244.73300 1.000 71.87462 623 VAL A CA 1
ATOM 9774 C C . VAL A 1 623 ? 214.73900 229.99300 243.95100 1.000 71.87462 623 VAL A C 1
ATOM 9775 O O . VAL A 1 623 ? 215.19000 229.31000 243.02300 1.000 71.87462 623 VAL A O 1
ATOM 9788 N N . GLN A 1 624 ? 215.29100 231.15600 244.30400 1.000 73.87374 624 GLN A N 1
ATOM 9789 C CA . GLN A 1 624 ? 216.47500 231.63400 243.59600 1.000 73.87374 624 GLN A CA 1
ATOM 9790 C C . GLN A 1 624 ? 217.62300 230.63600 243.71200 1.000 73.87374 624 GLN A C 1
ATOM 9791 O O . GLN A 1 624 ? 218.30600 230.32600 242.72200 1.000 73.87374 624 GLN A O 1
ATOM 9805 N N . LEU A 1 625 ? 217.84700 230.12600 244.92100 1.000 71.37347 625 LEU A N 1
ATOM 9806 C CA . LEU A 1 625 ? 218.92600 229.17800 245.15000 1.000 71.37347 625 LEU A CA 1
ATOM 9807 C C . LEU A 1 625 ? 218.71100 227.90800 244.35300 1.000 71.37347 625 LEU A C 1
ATOM 9808 O O . LEU A 1 625 ? 219.66000 227.34700 243.79300 1.000 71.37347 625 LEU A O 1
ATOM 9824 N N . VAL A 1 626 ? 217.47200 227.43000 244.29700 1.000 71.39516 626 VAL A N 1
ATOM 9825 C CA . VAL A 1 626 ? 217.19900 226.22000 243.53900 1.000 71.39516 626 VAL A CA 1
ATOM 9826 C C . VAL A 1 626 ? 217.46900 226.46500 242.06400 1.000 71.39516 626 VAL A C 1
ATOM 9827 O O . VAL A 1 626 ? 217.97200 225.58900 241.34900 1.000 71.39516 626 VAL A O 1
ATOM 9840 N N . GLN A 1 627 ? 217.15800 227.67200 241.59200 1.000 74.37675 627 GLN A N 1
ATOM 9841 C CA . GLN A 1 627 ? 217.42000 228.01600 240.20100 1.000 74.37675 627 GLN A CA 1
ATOM 9842 C C . GLN A 1 627 ? 218.90800 227.94000 239.89800 1.000 74.37675 627 GLN A C 1
ATOM 9843 O O . GLN A 1 627 ? 219.32500 227.32600 238.90800 1.000 74.37675 627 GLN A O 1
ATOM 9857 N N . GLN A 1 628 ? 219.72900 228.54000 240.75800 1.000 74.49362 628 GLN A N 1
ATOM 9858 C CA . GLN A 1 628 ? 221.16700 228.52500 240.50700 1.000 74.49362 628 GLN A CA 1
ATOM 9859 C C . GLN A 1 628 ? 221.73200 227.11500 240.61100 1.000 74.49362 628 GLN A C 1
ATOM 9860 O O . GLN A 1 628 ? 222.59000 226.71800 239.80900 1.000 74.49362 628 GLN A O 1
ATOM 9874 N N . PHE A 1 629 ? 221.25600 226.33400 241.57900 1.000 72.83957 629 PHE A N 1
ATOM 9875 C CA . PHE A 1 629 ? 221.73500 224.96600 241.70300 1.000 72.83957 629 PHE A CA 1
ATOM 9876 C C . PHE A 1 629 ? 221.41300 224.16600 240.45000 1.000 72.83957 629 PHE A C 1
ATOM 9877 O O . PHE A 1 629 ? 222.27600 223.47200 239.90500 1.000 72.83957 629 PHE A O 1
ATOM 9894 N N . TYR A 1 630 ? 220.18100 224.27800 239.95500 1.000 70.63468 630 TYR A N 1
ATOM 9895 C CA . TYR A 1 630 ? 219.81500 223.55100 238.74900 1.000 70.63468 630 TYR A CA 1
ATOM 9896 C C . TYR A 1 630 ? 220.60300 224.03300 237.54600 1.000 70.63468 630 TYR A C 1
ATOM 9897 O O . TYR A 1 630 ? 220.90200 223.24100 236.64600 1.000 70.63468 630 TYR A O 1
ATOM 9915 N N . PHE A 1 631 ? 220.94700 225.31800 237.50300 1.000 75.41992 631 PHE A N 1
ATOM 9916 C CA . PHE A 1 631 ? 221.82500 225.78300 236.43900 1.000 75.41992 631 PHE A CA 1
ATOM 9917 C C . PHE A 1 631 ? 223.16200 225.06800 236.51400 1.000 75.41992 631 PHE A C 1
ATOM 9918 O O . PHE A 1 631 ? 223.72700 224.67300 235.48900 1.000 75.41992 631 PHE A O 1
ATOM 9935 N N . CYS A 1 632 ? 223.67300 224.87800 237.72800 1.000 77.35727 632 CYS A N 1
ATOM 9936 C CA . CYS A 1 632 ? 224.92000 224.13800 237.89200 1.000 77.35727 632 CYS A CA 1
ATOM 9937 C C . CYS A 1 632 ? 224.77200 222.69300 237.43800 1.000 77.35727 632 CYS A C 1
ATOM 9938 O O . CYS A 1 632 ? 225.67900 222.13400 236.81100 1.000 77.35727 632 CYS A O 1
ATOM 9946 N N . ILE A 1 633 ? 223.63600 222.07300 237.74100 1.000 73.64297 633 ILE A N 1
ATOM 9947 C CA . ILE A 1 633 ? 223.48500 220.63800 237.52000 1.000 73.64297 633 ILE A CA 1
ATOM 9948 C C . ILE A 1 633 ? 223.29200 220.32400 236.04200 1.000 73.64297 633 ILE A C 1
ATOM 9949 O O . ILE A 1 633 ? 224.06600 219.56600 235.44600 1.000 73.64297 633 ILE A O 1
ATOM 9965 N N . TYR A 1 634 ? 222.25600 220.89300 235.42900 1.000 73.60123 634 TYR A N 1
ATOM 9966 C CA . TYR A 1 634 ? 221.84300 220.50600 234.08800 1.000 73.60123 634 TYR A CA 1
ATOM 9967 C C . TYR A 1 634 ? 222.50600 221.33000 232.99500 1.000 73.60123 634 TYR A C 1
ATOM 9968 O O . TYR A 1 634 ? 222.01100 221.34000 231.86200 1.000 73.60123 634 TYR A O 1
ATOM 9986 N N . ASN A 1 635 ? 223.60600 222.01200 233.29100 1.000 80.97594 635 ASN A N 1
ATOM 9987 C CA . ASN A 1 635 ? 224.20700 222.87700 232.28900 1.000 80.97594 635 ASN A CA 1
ATOM 9988 C C . ASN A 1 635 ? 224.69200 222.06700 231.09700 1.000 80.97594 635 ASN A C 1
ATOM 9989 O O . ASN A 1 635 ? 225.31400 221.01400 231.24600 1.000 80.97594 635 ASN A O 1
ATOM 10000 N N . ASP A 1 636 ? 224.40000 222.58000 229.91000 1.000 86.17830 636 ASP A N 1
ATOM 10001 C CA . ASP A 1 636 ? 224.75500 221.94800 228.65000 1.000 86.17830 636 ASP A CA 1
ATOM 10002 C C . ASP A 1 636 ? 224.75500 223.02900 227.58000 1.000 86.17830 636 ASP A C 1
ATOM 10003 O O . ASP A 1 636 ? 224.56500 224.21300 227.86500 1.000 86.17830 636 ASP A O 1
ATOM 10012 N N . SER A 1 637 ? 224.98400 222.61200 226.33700 1.000 90.62129 637 SER A N 1
ATOM 10013 C CA . SER A 1 637 ? 224.94000 223.56000 225.23300 1.000 90.62129 637 SER A CA 1
ATOM 10014 C C . SER A 1 637 ? 223.52200 224.06300 225.00700 1.000 90.62129 637 SER A C 1
ATOM 10015 O O . SER A 1 637 ? 223.31300 225.23600 224.67000 1.000 90.62129 637 SER A O 1
ATOM 10023 N N . GLN A 1 638 ? 222.53800 223.18600 225.19100 1.000 87.36723 638 GLN A N 1
ATOM 10024 C CA . GLN A 1 638 ? 221.14800 223.56000 224.96600 1.000 87.36723 638 GLN A CA 1
ATOM 10025 C C . GLN A 1 638 ? 220.72200 224.69800 225.88100 1.000 87.36723 638 GLN A C 1
ATOM 10026 O O . GLN A 1 638 ? 220.18800 225.71300 225.42000 1.000 87.36723 638 GLN A O 1
ATOM 10040 N N . LEU A 1 639 ? 220.90500 224.52300 227.18800 1.000 80.59441 639 LEU A N 1
ATOM 10041 C CA . LEU A 1 639 ? 220.52500 225.57000 228.12600 1.000 80.59441 639 LEU A CA 1
ATOM 10042 C C . LEU A 1 639 ? 221.27800 226.85600 227.84000 1.000 80.59441 639 LEU A C 1
ATOM 10043 O O . LEU A 1 639 ? 220.72600 227.95400 227.97700 1.000 80.59441 639 LEU A O 1
ATOM 10059 N N . GLU A 1 640 ? 222.54400 226.74200 227.44700 1.000 87.89452 640 GLU A N 1
ATOM 10060 C CA . GLU A 1 640 ? 223.31900 227.92500 227.10500 1.000 87.89452 640 GLU A CA 1
ATOM 10061 C C . GLU A 1 640 ? 222.64600 228.68900 225.97400 1.000 87.89452 640 GLU A C 1
ATOM 10062 O O . GLU A 1 640 ? 222.35500 229.88600 226.09800 1.000 87.89452 640 GLU A O 1
ATOM 10074 N N . GLY A 1 641 ? 222.38200 228.00200 224.86000 1.000 85.72991 641 GLY A N 1
ATOM 10075 C CA . GLY A 1 641 ? 221.74000 228.66000 223.73500 1.000 85.72991 641 GLY A CA 1
ATOM 10076 C C . GLY A 1 641 ? 220.39700 229.25400 224.10500 1.000 85.72991 641 GLY A C 1
ATOM 10077 O O . GLY A 1 641 ? 220.08100 230.38900 223.73400 1.000 85.72991 641 GLY A O 1
ATOM 10081 N N . PHE A 1 642 ? 219.59500 228.50400 224.85900 1.000 82.61602 642 PHE A N 1
ATOM 10082 C CA . PHE A 1 642 ? 218.28700 228.99600 225.26700 1.000 82.61602 642 PHE A CA 1
ATOM 10083 C C . PHE A 1 642 ? 218.41700 230.28900 226.05600 1.000 82.61602 642 PHE A C 1
ATOM 10084 O O . PHE A 1 642 ? 217.90500 231.33700 225.65100 1.000 82.61602 642 PHE A O 1
ATOM 10101 N N . CYS A 1 643 ? 219.10600 230.23000 227.19600 1.000 85.78469 643 CYS A N 1
ATOM 10102 C CA . CYS A 1 643 ? 219.26400 231.41100 228.03200 1.000 85.78469 643 CYS A CA 1
ATOM 10103 C C . CYS A 1 643 ? 219.94300 232.55100 227.29200 1.000 85.78469 643 CYS A C 1
ATOM 10104 O O . CYS A 1 643 ? 219.84900 233.70100 227.73200 1.000 85.78469 643 CYS A O 1
ATOM 10112 N N . ASN A 1 644 ? 220.63500 232.26400 226.18900 1.000 86.31809 644 ASN A N 1
ATOM 10113 C CA . ASN A 1 644 ? 221.20600 233.34700 225.40100 1.000 86.31809 644 ASN A CA 1
ATOM 10114 C C . ASN A 1 644 ? 220.18800 233.96200 224.45300 1.000 86.31809 644 ASN A C 1
ATOM 10115 O O . ASN A 1 644 ? 220.28700 235.15100 224.13500 1.000 86.31809 644 ASN A O 1
ATOM 10126 N N . GLU A 1 645 ? 219.20800 233.18200 224.00300 1.000 87.65502 645 GLU A N 1
ATOM 10127 C CA . GLU A 1 645 ? 218.22700 233.66400 223.04100 1.000 87.65502 645 GLU A CA 1
ATOM 10128 C C . GLU A 1 645 ? 216.92200 234.12900 223.66900 1.000 87.65502 645 GLU A C 1
ATOM 10129 O O . GLU A 1 645 ? 216.08600 234.69500 222.95900 1.000 87.65502 645 GLU A O 1
ATOM 10141 N N . GLN A 1 646 ? 216.71600 233.90600 224.96500 1.000 83.68381 646 GLN A N 1
ATOM 10142 C CA . GLN A 1 646 ? 215.48900 234.36400 225.59700 1.000 83.68381 646 GLN A CA 1
ATOM 10143 C C . GLN A 1 646 ? 215.56700 235.81700 226.02900 1.000 83.68381 646 GLN A C 1
ATOM 10144 O O . GLN A 1 646 ? 214.53100 236.41200 226.34000 1.000 83.68381 646 GLN A O 1
ATOM 10158 N N . LYS A 1 647 ? 216.76600 236.39300 226.06400 1.000 85.17218 647 LYS A N 1
ATOM 10159 C CA . LYS A 1 647 ? 216.92200 237.75300 226.56500 1.000 85.17218 647 LYS A CA 1
ATOM 10160 C C . LYS A 1 647 ? 216.14600 238.74600 225.71300 1.000 85.17218 647 LYS A C 1
ATOM 10161 O O . LYS A 1 647 ? 215.57100 239.71100 226.23200 1.000 85.17218 647 LYS A O 1
ATOM 10180 N N . LYS A 1 648 ? 216.11500 238.52100 224.40000 1.000 82.94695 648 LYS A N 1
ATOM 10181 C CA . LYS A 1 648 ? 215.37900 239.41100 223.51400 1.000 82.94695 648 LYS A CA 1
ATOM 10182 C C . LYS A 1 648 ? 213.92600 239.52900 223.94400 1.000 82.94695 648 LYS A C 1
ATOM 10183 O O . LYS A 1 648 ? 213.35400 240.62500 223.95600 1.000 82.94695 648 LYS A O 1
ATOM 10202 N N . ILE A 1 649 ? 213.31800 238.40400 224.31100 1.000 82.25999 649 ILE A N 1
ATOM 10203 C CA . ILE A 1 649 ? 211.91800 238.39600 224.71000 1.000 82.25999 649 ILE A CA 1
ATOM 10204 C C . ILE A 1 649 ? 211.71000 239.20400 225.98100 1.000 82.25999 649 ILE A C 1
ATOM 10205 O O . ILE A 1 649 ? 210.72600 239.93900 226.11200 1.000 82.25999 649 ILE A O 1
ATOM 10221 N N . LEU A 1 650 ? 212.61800 239.07400 226.94400 1.000 82.13583 650 LEU A N 1
ATOM 10222 C CA . LEU A 1 650 ? 212.47000 239.82200 228.18600 1.000 82.13583 650 LEU A CA 1
ATOM 10223 C C . LEU A 1 650 ? 212.64500 241.31700 227.95200 1.000 82.13583 650 LEU A C 1
ATOM 10224 O O . LEU A 1 650 ? 211.94500 242.13800 228.56200 1.000 82.13583 650 LEU A O 1
ATOM 10240 N N . MET A 1 651 ? 213.57000 241.69300 227.06800 1.000 86.67285 651 MET A N 1
ATOM 10241 C CA . MET A 1 651 ? 213.72400 243.10600 226.74700 1.000 86.67285 651 MET A CA 1
ATOM 10242 C C . MET A 1 651 ? 212.47700 243.63500 226.05300 1.000 86.67285 651 MET A C 1
ATOM 10243 O O . MET A 1 651 ? 212.04100 244.76100 226.31600 1.000 86.67285 651 MET A O 1
ATOM 10257 N N . ALA A 1 652 ? 211.88900 242.83200 225.16600 1.000 83.27346 652 ALA A N 1
ATOM 10258 C CA . ALA A 1 652 ? 210.62300 243.20800 224.54900 1.000 83.27346 652 ALA A CA 1
ATOM 10259 C C . ALA A 1 652 ? 209.53300 243.38700 225.59500 1.000 83.27346 652 ALA A C 1
ATOM 10260 O O . ALA A 1 652 ? 208.72100 244.31400 225.50900 1.000 83.27346 652 ALA A O 1
ATOM 10267 N N . LEU A 1 653 ? 209.49600 242.50100 226.58700 1.000 84.69136 653 LEU A N 1
ATOM 10268 C CA . LEU A 1 653 ? 208.53100 242.64200 227.66900 1.000 84.69136 653 LEU A CA 1
ATOM 10269 C C . LEU A 1 653 ? 208.70200 243.97400 228.37700 1.000 84.69136 653 LEU A C 1
ATOM 10270 O O . LEU A 1 653 ? 207.72900 244.70000 228.60900 1.000 84.69136 653 LEU A O 1
ATOM 10286 N N . GLU A 1 654 ? 209.93800 244.30700 228.74300 1.000 88.16434 654 GLU A N 1
ATOM 10287 C CA . GLU A 1 654 ? 210.16500 245.57900 229.42200 1.000 88.16434 654 GLU A CA 1
ATOM 10288 C C . GLU A 1 654 ? 209.74300 246.74600 228.54100 1.000 88.16434 654 GLU A C 1
ATOM 10289 O O . GLU A 1 654 ? 209.10800 247.69500 229.01500 1.000 88.16434 654 GLU A O 1
ATOM 10301 N N . GLY A 1 655 ? 210.09300 246.69700 227.25600 1.000 86.84857 655 GLY A N 1
ATOM 10302 C CA . GLY A 1 655 ? 209.64000 247.72900 226.34000 1.000 86.84857 655 GLY A CA 1
ATOM 10303 C C . GLY A 1 655 ? 208.13100 247.87100 226.33300 1.000 86.84857 655 GLY A C 1
ATOM 10304 O O . GLY A 1 655 ? 207.59900 248.98100 226.27000 1.000 86.84857 655 GLY A O 1
ATOM 10308 N N . ASP A 1 656 ? 207.42300 246.74500 226.40300 1.000 86.90445 656 ASP A N 1
ATOM 10309 C CA . ASP A 1 656 ? 205.96700 246.78400 226.45500 1.000 86.90445 656 ASP A CA 1
ATOM 10310 C C . ASP A 1 656 ? 205.48000 247.41600 227.74900 1.000 86.90445 656 ASP A C 1
ATOM 10311 O O . ASP A 1 656 ? 204.48700 248.15200 227.75600 1.000 86.90445 656 ASP A O 1
ATOM 10320 N N . LYS A 1 657 ? 206.16600 247.13500 228.85600 1.000 85.40000 657 LYS A N 1
ATOM 10321 C CA . LYS A 1 657 ? 205.73400 247.65700 230.14500 1.000 85.40000 657 LYS A CA 1
ATOM 10322 C C . LYS A 1 657 ? 205.81200 249.17500 230.18900 1.000 85.40000 657 LYS A C 1
ATOM 10323 O O . LYS A 1 657 ? 205.01700 249.81400 230.88800 1.000 85.40000 657 LYS A O 1
ATOM 10342 N N . LYS A 1 658 ? 206.75500 249.77000 229.46000 1.000 87.22558 658 LYS A N 1
ATOM 10343 C CA . LYS A 1 658 ? 206.97000 251.21100 229.48900 1.000 87.22558 658 LYS A CA 1
ATOM 10344 C C . LYS A 1 658 ? 206.47700 251.89300 228.21800 1.000 87.22558 658 LYS A C 1
ATOM 10345 O O . LYS A 1 658 ? 206.85400 253.03700 227.94500 1.000 87.22558 658 LYS A O 1
ATOM 10364 N N . ASN A 1 659 ? 205.64800 251.20900 227.43100 1.000 88.51933 659 ASN A N 1
ATOM 10365 C CA . ASN A 1 659 ? 205.00400 251.79900 226.26000 1.000 88.51933 659 ASN A CA 1
ATOM 10366 C C . ASN A 1 659 ? 206.02500 252.26500 225.23000 1.000 88.51933 659 ASN A C 1
ATOM 10367 O O . ASN A 1 659 ? 205.75300 253.16200 224.42900 1.000 88.51933 659 ASN A O 1
ATOM 10378 N N . LYS A 1 660 ? 207.20500 251.65900 225.24300 1.000 85.18971 660 LYS A N 1
ATOM 10379 C CA . LYS A 1 660 ? 208.22800 251.94800 224.24900 1.000 85.18971 660 LYS A CA 1
ATOM 10380 C C . LYS A 1 660 ? 207.96900 251.09300 223.01900 1.000 85.18971 660 LYS A C 1
ATOM 10381 O O . LYS A 1 660 ? 208.06400 249.86300 223.08200 1.000 85.18971 660 LYS A O 1
ATOM 10400 N N . SER A 1 661 ? 207.66500 251.73600 221.89400 1.000 82.18491 661 SER A N 1
ATOM 10401 C CA . SER A 1 661 ? 207.21900 251.01600 220.70500 1.000 82.18491 661 SER A CA 1
ATOM 10402 C C . SER A 1 661 ? 208.41900 250.29500 220.11000 1.000 82.18491 661 SER A C 1
ATOM 10403 O O . SER A 1 661 ? 209.04100 250.73000 219.13900 1.000 82.18491 661 SER A O 1
ATOM 10411 N N . SER A 1 662 ? 208.73700 249.15600 220.71100 1.000 82.01743 662 SER A N 1
ATOM 10412 C CA . SER A 1 662 ? 209.83000 248.33300 220.24200 1.000 82.01743 662 SER A CA 1
ATOM 10413 C C . SER A 1 662 ? 209.49300 247.74600 218.87600 1.000 82.01743 662 SER A C 1
ATOM 10414 O O . SER A 1 662 ? 208.34600 247.76600 218.42300 1.000 82.01743 662 SER A O 1
ATOM 10422 N N . PHE A 1 663 ? 210.51300 247.20800 218.21600 1.000 80.09775 663 PHE A N 1
ATOM 10423 C CA . PHE A 1 663 ? 210.32800 246.62400 216.89800 1.000 80.09775 663 PHE A CA 1
ATOM 10424 C C . PHE A 1 663 ? 211.45200 245.64100 216.62300 1.000 80.09775 663 PHE A C 1
ATOM 10425 O O . PHE A 1 663 ? 212.43200 245.55200 217.36500 1.000 80.09775 663 PHE A O 1
ATOM 10442 N N . GLY A 1 664 ? 211.28700 244.90300 215.53400 1.000 81.97724 664 GLY A N 1
ATOM 10443 C CA . GLY A 1 664 ? 212.22400 243.87000 215.14800 1.000 81.97724 664 GLY A CA 1
ATOM 10444 C C . GLY A 1 664 ? 212.11400 243.60500 213.66700 1.000 81.97724 664 GLY A C 1
ATOM 10445 O O . GLY A 1 664 ? 211.22200 244.10900 212.98200 1.000 81.97724 664 GLY A O 1
ATOM 10449 N N . PHE A 1 665 ? 213.04500 242.79400 213.17900 1.000 80.84076 665 PHE A N 1
ATOM 10450 C CA . PHE A 1 665 ? 213.17300 242.50100 211.76100 1.000 80.84076 665 PHE A CA 1
ATOM 10451 C C . PHE A 1 665 ? 212.66100 241.11700 211.37900 1.000 80.84076 665 PHE A C 1
ATOM 10452 O O . PHE A 1 665 ? 212.11000 240.95100 210.28800 1.000 80.84076 665 PHE A O 1
ATOM 10469 N N . ASN A 1 666 ? 212.82800 240.11300 212.24200 1.000 86.10300 666 ASN A N 1
ATOM 10470 C CA . ASN A 1 666 ? 212.36100 238.76400 211.93800 1.000 86.10300 666 ASN A CA 1
ATOM 10471 C C . ASN A 1 666 ? 212.22200 237.92200 213.19900 1.000 86.10300 666 ASN A C 1
ATOM 10472 O O . ASN A 1 666 ? 213.09100 237.09000 213.48800 1.000 86.10300 666 ASN A O 1
ATOM 10483 N N . PRO A 1 667 ? 211.14400 238.09200 213.96600 1.000 84.54777 667 PRO A N 1
ATOM 10484 C CA . PRO A 1 667 ? 211.00400 237.31600 215.20800 1.000 84.54777 667 PRO A CA 1
ATOM 10485 C C . PRO A 1 667 ? 210.81200 235.82900 214.97500 1.000 84.54777 667 PRO A C 1
ATOM 10486 O O . PRO A 1 667 ? 211.25900 235.02000 215.80000 1.000 84.54777 667 PRO A O 1
ATOM 10497 N N . GLU A 1 668 ? 210.14000 235.44900 213.88900 1.000 89.02025 668 GLU A N 1
ATOM 10498 C CA . GLU A 1 668 ? 209.90600 234.03600 213.61700 1.000 89.02025 668 GLU A CA 1
ATOM 10499 C C . GLU A 1 668 ? 211.21100 233.25300 213.60600 1.000 89.02025 668 GLU A C 1
ATOM 10500 O O . GLU A 1 668 ? 211.29200 232.15200 214.16400 1.000 89.02025 668 GLU A O 1
ATOM 10512 N N . GLY A 1 669 ? 212.24600 233.80800 212.97600 1.000 88.27352 669 GLY A N 1
ATOM 10513 C CA . GLY A 1 669 ? 213.54200 233.15400 212.99400 1.000 88.27352 669 GLY A CA 1
ATOM 10514 C C . GLY A 1 669 ? 214.10100 233.01400 214.39400 1.000 88.27352 669 GLY A C 1
ATOM 10515 O O . GLY A 1 669 ? 214.75700 232.02100 214.71500 1.000 88.27352 669 GLY A O 1
ATOM 10519 N N . LEU A 1 670 ? 213.84100 234.00100 215.25000 1.000 86.30142 670 LEU A N 1
ATOM 10520 C CA . LEU A 1 670 ? 214.30400 233.92300 216.63000 1.000 86.30142 670 LEU A CA 1
ATOM 10521 C C . LEU A 1 670 ? 213.62900 232.77300 217.36300 1.000 86.30142 670 LEU A C 1
ATOM 10522 O O . LEU A 1 670 ? 214.28700 231.97600 218.04600 1.000 86.30142 670 LEU A O 1
ATOM 10538 N N . LEU A 1 671 ? 212.30600 232.67900 217.24000 1.000 85.77581 671 LEU A N 1
ATOM 10539 C CA . LEU A 1 671 ? 211.59100 231.57500 217.86700 1.000 85.77581 671 LEU A CA 1
ATOM 10540 C C . LEU A 1 671 ? 212.06700 230.23500 217.32600 1.000 85.77581 671 LEU A C 1
ATOM 10541 O O . LEU A 1 671 ? 212.15900 229.25400 218.07200 1.000 85.77581 671 LEU A O 1
ATOM 10557 N N . GLU A 1 672 ? 212.34600 230.16500 216.02500 1.000 88.51717 672 GLU A N 1
ATOM 10558 C CA . GLU A 1 672 ? 212.87200 228.93300 215.44700 1.000 88.51717 672 GLU A CA 1
ATOM 10559 C C . GLU A 1 672 ? 214.21200 228.56700 216.07300 1.000 88.51717 672 GLU A C 1
ATOM 10560 O O . GLU A 1 672 ? 214.43900 227.41700 216.47200 1.000 88.51717 672 GLU A O 1
ATOM 10572 N N . LYS A 1 673 ? 215.12500 229.53600 216.14600 1.000 88.58281 673 LYS A N 1
ATOM 10573 C CA . LYS A 1 673 ? 216.40900 229.29500 216.78900 1.000 88.58281 673 LYS A CA 1
ATOM 10574 C C . LYS A 1 673 ? 216.21600 228.76700 218.19900 1.000 88.58281 673 LYS A C 1
ATOM 10575 O O . LYS A 1 673 ? 216.90600 227.83400 218.62400 1.000 88.58281 673 LYS A O 1
ATOM 10594 N N . ILE A 1 674 ? 215.27900 229.35400 218.94200 1.000 87.51968 674 ILE A N 1
ATOM 10595 C CA . ILE A 1 674 ? 215.04300 228.90800 220.31300 1.000 87.51968 674 ILE A CA 1
ATOM 10596 C C . ILE A 1 674 ? 214.56500 227.46200 220.32000 1.000 87.51968 674 ILE A C 1
ATOM 10597 O O . ILE A 1 674 ? 215.15900 226.59400 220.96800 1.000 87.51968 674 ILE A O 1
ATOM 10613 N N . GLU A 1 675 ? 213.48400 227.17800 219.59200 1.000 87.97347 675 GLU A N 1
ATOM 10614 C CA . GLU A 1 675 ? 212.93700 225.82800 219.60400 1.000 87.97347 675 GLU A CA 1
ATOM 10615 C C . GLU A 1 675 ? 213.92300 224.80700 219.06400 1.000 87.97347 675 GLU A C 1
ATOM 10616 O O . GLU A 1 675 ? 213.71000 223.60500 219.25500 1.000 87.97347 675 GLU A O 1
ATOM 10628 N N . GLU A 1 676 ? 214.98900 225.24800 218.39700 1.000 89.00858 676 GLU A N 1
ATOM 10629 C CA . GLU A 1 676 ? 215.99600 224.29700 217.94300 1.000 89.00858 676 GLU A CA 1
ATOM 10630 C C . GLU A 1 676 ? 216.79800 223.73700 219.10800 1.000 89.00858 676 GLU A C 1
ATOM 10631 O O . GLU A 1 676 ? 217.25700 222.59200 219.04600 1.000 89.00858 676 GLU A O 1
ATOM 10643 N N . CYS A 1 677 ? 216.98100 224.52100 220.17000 1.000 86.42981 677 CYS A N 1
ATOM 10644 C CA . CYS A 1 677 ? 217.82200 224.12900 221.29000 1.000 86.42981 677 CYS A CA 1
ATOM 10645 C C . CYS A 1 677 ? 217.02200 223.55800 222.45600 1.000 86.42981 677 CYS A C 1
ATOM 10646 O O . CYS A 1 677 ? 217.49900 223.58000 223.59500 1.000 86.42981 677 CYS A O 1
ATOM 10654 N N . LEU A 1 678 ? 215.81200 223.07000 222.20200 1.000 81.92178 678 LEU A N 1
ATOM 10655 C CA . LEU A 1 678 ? 214.98400 222.42100 223.21500 1.000 81.92178 678 LEU A CA 1
ATOM 10656 C C . LEU A 1 678 ? 214.92100 220.93300 222.89900 1.000 81.92178 678 LEU A C 1
ATOM 10657 O O . LEU A 1 678 ? 214.10000 220.49600 222.08900 1.000 81.92178 678 LEU A O 1
ATOM 10673 N N . ILE A 1 679 ? 215.79700 220.15500 223.53100 1.000 84.64283 679 ILE A N 1
ATOM 10674 C CA . ILE A 1 679 ? 215.84500 218.71800 223.29600 1.000 84.64283 679 ILE A CA 1
ATOM 10675 C C . ILE A 1 679 ? 216.27100 217.99400 224.56300 1.000 84.64283 679 ILE A C 1
ATOM 10676 O O . ILE A 1 679 ? 217.34800 218.25200 225.10900 1.000 84.64283 679 ILE A O 1
ATOM 10692 N N . ASN A 1 680 ? 215.42400 217.08500 225.03700 1.000 83.20113 680 ASN A N 1
ATOM 10693 C CA . ASN A 1 680 ? 215.80300 216.10100 226.05100 1.000 83.20113 680 ASN A CA 1
ATOM 10694 C C . ASN A 1 680 ? 216.54000 216.71100 227.24300 1.000 83.20113 680 ASN A C 1
ATOM 10695 O O . ASN A 1 680 ? 217.38000 216.05300 227.85900 1.000 83.20113 680 ASN A O 1
ATOM 10706 N N . ASN A 1 681 ? 216.25700 217.96200 227.58400 1.000 76.76166 681 ASN A N 1
ATOM 10707 C CA . ASN A 1 681 ? 216.79400 218.56400 228.80500 1.000 76.76166 681 ASN A CA 1
ATOM 10708 C C . ASN A 1 681 ? 215.66400 219.17100 229.62200 1.000 76.76166 681 ASN A C 1
ATOM 10709 O O . ASN A 1 681 ? 215.12600 220.22900 229.23500 1.000 76.76166 681 ASN A O 1
ATOM 10720 N N . PRO A 1 682 ? 215.27800 218.55700 230.74100 1.000 74.50591 682 PRO A N 1
ATOM 10721 C CA . PRO A 1 682 ? 214.08700 219.02500 231.46800 1.000 74.50591 682 PRO A CA 1
ATOM 10722 C C . PRO A 1 682 ? 214.07300 220.50700 231.78000 1.000 74.50591 682 PRO A C 1
ATOM 10723 O O . PRO A 1 682 ? 213.02500 221.15400 231.66600 1.000 74.50591 682 PRO A O 1
ATOM 10734 N N . MET A 1 683 ? 215.21400 221.06300 232.18000 1.000 72.03692 683 MET A N 1
ATOM 10735 C CA . MET A 1 683 ? 215.24600 222.44800 232.63300 1.000 72.03692 683 MET A CA 1
ATOM 10736 C C . MET A 1 683 ? 214.82800 223.39700 231.51900 1.000 72.03692 683 MET A C 1
ATOM 10737 O O . MET A 1 683 ? 213.98100 224.27200 231.72000 1.000 72.03692 683 MET A O 1
ATOM 10751 N N . CYS A 1 684 ? 215.47100 223.28600 230.35700 1.000 76.93604 684 CYS A N 1
ATOM 10752 C CA . CYS A 1 684 ? 215.10000 224.10200 229.20700 1.000 76.93604 684 CYS A CA 1
ATOM 10753 C C . CYS A 1 684 ? 213.59500 224.08500 228.97100 1.000 76.93604 684 CYS A C 1
ATOM 10754 O O . CYS A 1 684 ? 212.95500 225.13700 228.86200 1.000 76.93604 684 CYS A O 1
ATOM 10762 N N . LEU A 1 685 ? 213.01800 222.88700 228.87300 1.000 75.48933 685 LEU A N 1
ATOM 10763 C CA . LEU A 1 685 ? 211.60800 222.74800 228.53100 1.000 75.48933 685 LEU A CA 1
ATOM 10764 C C . LEU A 1 685 ? 210.71100 223.36600 229.59300 1.000 75.48933 685 LEU A C 1
ATOM 10765 O O . LEU A 1 685 ? 209.74200 224.07400 229.28000 1.000 75.48933 685 LEU A O 1
ATOM 10781 N N . PHE A 1 686 ? 211.02400 223.10900 230.85900 1.000 71.36886 686 PHE A N 1
ATOM 10782 C CA . PHE A 1 686 ? 210.24800 223.66600 231.95500 1.000 71.36886 686 PHE A CA 1
ATOM 10783 C C . PHE A 1 686 ? 210.30800 225.18600 231.94400 1.000 71.36886 686 PHE A C 1
ATOM 10784 O O . PHE A 1 686 ? 209.28200 225.86300 232.10100 1.000 71.36886 686 PHE A O 1
ATOM 10801 N N . MET A 1 687 ? 211.50000 225.74000 231.73800 1.000 74.05535 687 MET A N 1
ATOM 10802 C CA . MET A 1 687 ? 211.65000 227.18600 231.73100 1.000 74.05535 687 MET A CA 1
ATOM 10803 C C . MET A 1 687 ? 210.91800 227.80000 230.55000 1.000 74.05535 687 MET A C 1
ATOM 10804 O O . MET A 1 687 ? 210.36300 228.89600 230.66000 1.000 74.05535 687 MET A O 1
ATOM 10818 N N . ALA A 1 688 ? 210.90200 227.11000 229.41100 1.000 76.83926 688 ALA A N 1
ATOM 10819 C CA . ALA A 1 688 ? 210.16300 227.61200 228.26000 1.000 76.83926 688 ALA A CA 1
ATOM 10820 C C . ALA A 1 688 ? 208.66500 227.63200 228.52400 1.000 76.83926 688 ALA A C 1
ATOM 10821 O O . ALA A 1 688 ? 207.97700 228.60500 228.18600 1.000 76.83926 688 ALA A O 1
ATOM 10828 N N . GLN A 1 689 ? 208.13800 226.56700 229.12500 1.000 77.11940 689 GLN A N 1
ATOM 10829 C CA . GLN A 1 689 ? 206.71700 226.55200 229.44400 1.000 77.11940 689 GLN A CA 1
ATOM 10830 C C . GLN A 1 689 ? 206.37400 227.67200 230.41400 1.000 77.11940 689 GLN A C 1
ATOM 10831 O O . GLN A 1 689 ? 205.34500 228.34700 230.26900 1.000 77.11940 689 GLN A O 1
ATOM 10845 N N . ARG A 1 690 ? 207.23800 227.89500 231.40200 1.000 75.85890 690 ARG A N 1
ATOM 10846 C CA . ARG A 1 690 ? 207.02700 229.00100 232.32700 1.000 75.85890 690 ARG A CA 1
ATOM 10847 C C . ARG A 1 690 ? 207.09600 230.34800 231.61700 1.000 75.85890 690 ARG A C 1
ATOM 10848 O O . ARG A 1 690 ? 206.33900 231.26400 231.94500 1.000 75.85890 690 ARG A O 1
ATOM 10869 N N . LEU A 1 691 ? 208.01300 230.50000 230.66300 1.000 77.94871 691 LEU A N 1
ATOM 10870 C CA . LEU A 1 691 ? 208.10300 231.75300 229.92000 1.000 77.94871 691 LEU A CA 1
ATOM 10871 C C . LEU A 1 691 ? 206.82900 232.01300 229.13500 1.000 77.94871 691 LEU A C 1
ATOM 10872 O O . LEU A 1 691 ? 206.35300 233.15500 229.04800 1.000 77.94871 691 LEU A O 1
ATOM 10888 N N . ASN A 1 692 ? 206.22900 230.94900 228.60800 1.000 79.24819 692 ASN A N 1
ATOM 10889 C CA . ASN A 1 692 ? 204.98600 231.11500 227.87300 1.000 79.24819 692 ASN A CA 1
ATOM 10890 C C . ASN A 1 692 ? 203.86400 231.51100 228.81800 1.000 79.24819 692 ASN A C 1
ATOM 10891 O O . ASN A 1 692 ? 203.07400 232.41400 228.51700 1.000 79.24819 692 ASN A O 1
ATOM 10902 N N . GLU A 1 693 ? 203.78200 230.84700 229.96800 1.000 80.60220 693 GLU A N 1
ATOM 10903 C CA . GLU A 1 693 ? 202.77600 231.22000 230.95400 1.000 80.60220 693 GLU A CA 1
ATOM 10904 C C . GLU A 1 693 ? 202.96400 232.65900 231.42000 1.000 80.60220 693 GLU A C 1
ATOM 10905 O O . GLU A 1 693 ? 201.98700 233.37000 231.68000 1.000 80.60220 693 GLU A O 1
ATOM 10917 N N . LEU A 1 694 ? 204.21400 233.11300 231.51800 1.000 80.21449 694 LEU A N 1
ATOM 10918 C CA . LEU A 1 694 ? 204.47500 234.49600 231.90200 1.000 80.21449 694 LEU A CA 1
ATOM 10919 C C . LEU A 1 694 ? 203.92800 235.46300 230.86800 1.000 80.21449 694 LEU A C 1
ATOM 10920 O O . LEU A 1 694 ? 203.22000 236.41800 231.20600 1.000 80.21449 694 LEU A O 1
ATOM 10936 N N . VAL A 1 695 ? 204.30400 235.27200 229.60400 1.000 82.61696 695 VAL A N 1
ATOM 10937 C CA . VAL A 1 695 ? 203.83600 236.19900 228.58400 1.000 82.61696 695 VAL A CA 1
ATOM 10938 C C . VAL A 1 695 ? 202.31900 236.16500 228.50900 1.000 82.61696 695 VAL A C 1
ATOM 10939 O O . VAL A 1 695 ? 201.67900 237.18600 228.23500 1.000 82.61696 695 VAL A O 1
ATOM 10952 N N . ILE A 1 696 ? 201.71600 235.00200 228.76100 1.000 83.54510 696 ILE A N 1
ATOM 10953 C CA . ILE A 1 696 ? 200.26100 234.91400 228.78300 1.000 83.54510 696 ILE A CA 1
ATOM 10954 C C . ILE A 1 696 ? 199.69300 235.77600 229.90200 1.000 83.54510 696 ILE A C 1
ATOM 10955 O O . ILE A 1 696 ? 198.81900 236.62000 229.67900 1.000 83.54510 696 ILE A O 1
ATOM 10971 N N . GLU A 1 697 ? 200.18100 235.57300 231.12400 1.000 85.74718 697 GLU A N 1
ATOM 10972 C CA . GLU A 1 697 ? 199.66300 236.33300 232.25300 1.000 85.74718 697 GLU A CA 1
ATOM 10973 C C . GLU A 1 697 ? 199.88200 237.82400 232.06800 1.000 85.74718 697 GLU A C 1
ATOM 10974 O O . GLU A 1 697 ? 199.09200 238.63400 232.56500 1.000 85.74718 697 GLU A O 1
ATOM 10986 N N . ALA A 1 698 ? 200.94600 238.20700 231.36800 1.000 84.23422 698 ALA A N 1
ATOM 10987 C CA . ALA A 1 698 ? 201.21400 239.62300 231.16100 1.000 84.23422 698 ALA A CA 1
ATOM 10988 C C . ALA A 1 698 ? 200.36900 240.19900 230.03700 1.000 84.23422 698 ALA A C 1
ATOM 10989 O O . ALA A 1 698 ? 200.06000 241.39400 230.05100 1.000 84.23422 698 ALA A O 1
ATOM 10996 N N . SER A 1 699 ? 199.98400 239.37300 229.06300 1.000 86.57937 699 SER A N 1
ATOM 10997 C CA . SER A 1 699 ? 199.10500 239.84300 228.00300 1.000 86.57937 699 SER A CA 1
ATOM 10998 C C . SER A 1 699 ? 197.82300 240.43700 228.55900 1.000 86.57937 699 SER A C 1
ATOM 10999 O O . SER A 1 699 ? 197.16300 241.22200 227.86900 1.000 86.57937 699 SER A O 1
ATOM 11007 N N . LYS A 1 700 ? 197.45500 240.07900 229.78900 1.000 87.05410 700 LYS A N 1
ATOM 11008 C CA . LYS A 1 700 ? 196.26900 240.65800 230.40100 1.000 87.05410 700 LYS A CA 1
ATOM 11009 C C . LYS A 1 700 ? 196.49800 242.11900 230.74600 1.000 87.05410 700 LYS A C 1
ATOM 11010 O O . LYS A 1 700 ? 195.54700 242.90700 230.78900 1.000 87.05410 700 LYS A O 1
ATOM 11029 N N . ARG A 1 701 ? 197.75300 242.48800 230.99400 1.000 87.71451 701 ARG A N 1
ATOM 11030 C CA . ARG A 1 701 ? 198.12900 243.83600 231.39600 1.000 87.71451 701 ARG A CA 1
ATOM 11031 C C . ARG A 1 701 ? 199.17000 244.44400 230.46100 1.000 87.71451 701 ARG A C 1
ATOM 11032 O O . ARG A 1 701 ? 199.82600 245.42600 230.82000 1.000 87.71451 701 ARG A O 1
ATOM 11053 N N . GLY A 1 702 ? 199.33000 243.87600 229.26900 1.000 89.53630 702 GLY A N 1
ATOM 11054 C CA . GLY A 1 702 ? 200.35000 244.31100 228.33600 1.000 89.53630 702 GLY A CA 1
ATOM 11055 C C . GLY A 1 702 ? 200.00600 243.83000 226.94500 1.000 89.53630 702 GLY A C 1
ATOM 11056 O O . GLY A 1 702 ? 198.99300 243.16300 226.72600 1.000 89.53630 702 GLY A O 1
ATOM 11060 N N . ALA A 1 703 ? 200.87200 244.17900 225.99600 1.000 87.95404 703 ALA A N 1
ATOM 11061 C CA . ALA A 1 703 ? 200.65700 243.82200 224.60000 1.000 87.95404 703 ALA A CA 1
ATOM 11062 C C . ALA A 1 703 ? 201.86500 243.09700 224.02600 1.000 87.95404 703 ALA A C 1
ATOM 11063 O O . ALA A 1 703 ? 202.78400 242.72600 224.76200 1.000 87.95404 703 ALA A O 1
ATOM 11070 N N . LYS A 1 704 ? 201.86500 242.89400 222.70900 1.000 85.52766 704 LYS A N 1
ATOM 11071 C CA . LYS A 1 704 ? 202.96500 242.30100 221.95800 1.000 85.52766 704 LYS A CA 1
ATOM 11072 C C . LYS A 1 704 ? 203.05800 240.79400 222.11800 1.000 85.52766 704 LYS A C 1
ATOM 11073 O O . LYS A 1 704 ? 204.13600 240.22900 221.91200 1.000 85.52766 704 LYS A O 1
ATOM 11092 N N . PHE A 1 705 ? 201.97400 240.11100 222.47100 1.000 85.91320 705 PHE A N 1
ATOM 11093 C CA . PHE A 1 705 ? 202.04400 238.66500 222.59400 1.000 85.91320 705 PHE A CA 1
ATOM 11094 C C . PHE A 1 705 ? 200.71700 238.05200 222.18100 1.000 85.91320 705 PHE A C 1
ATOM 11095 O O . PHE A 1 705 ? 199.64800 238.53600 222.56000 1.000 85.91320 705 PHE A O 1
ATOM 11112 N N . PHE A 1 706 ? 200.80700 236.97700 221.41100 1.000 88.79756 706 PHE A N 1
ATOM 11113 C CA . PHE A 1 706 ? 199.66700 236.26800 220.85900 1.000 88.79756 706 PHE A CA 1
ATOM 11114 C C . PHE A 1 706 ? 199.36500 235.03200 221.69700 1.000 88.79756 706 PHE A C 1
ATOM 11115 O O . PHE A 1 706 ? 200.22000 234.52100 222.42400 1.000 88.79756 706 PHE A O 1
ATOM 11132 N N . LYS A 1 707 ? 198.12700 234.56200 221.59700 1.000 91.47723 707 LYS A N 1
ATOM 11133 C CA . LYS A 1 707 ? 197.69500 233.38300 222.33500 1.000 91.47723 707 LYS A CA 1
ATOM 11134 C C . LYS A 1 707 ? 197.53000 232.19400 221.39800 1.000 91.47723 707 LYS A C 1
ATOM 11135 O O . LYS A 1 707 ? 196.53200 232.08900 220.68500 1.000 91.47723 707 LYS A O 1
ATOM 11154 N N . MET B 2 1 ? 200.58300 223.38200 243.63900 1.000 79.02912 1 MET B N 1
ATOM 11155 C CA . MET B 2 1 ? 200.94100 224.68500 243.01700 1.000 79.02912 1 MET B CA 1
ATOM 11156 C C . MET B 2 1 ? 201.95300 224.49600 241.89400 1.000 79.02912 1 MET B C 1
ATOM 11157 O O . MET B 2 1 ? 202.69100 223.51400 241.86800 1.000 79.02912 1 MET B O 1
ATOM 11173 N N . GLU B 2 2 ? 201.97300 225.44400 240.96400 1.000 79.78913 2 GLU B N 1
ATOM 11174 C CA . GLU B 2 2 ? 202.91900 225.46500 239.85500 1.000 79.78913 2 GLU B CA 1
ATOM 11175 C C . GLU B 2 2 ? 203.83500 226.67100 240.03000 1.000 79.78913 2 GLU B C 1
ATOM 11176 O O . GLU B 2 2 ? 203.48700 227.79000 239.64300 1.000 79.78913 2 GLU B O 1
ATOM 11188 N N . ILE B 2 3 ? 205.00100 226.43800 240.62600 1.000 74.04742 3 ILE B N 1
ATOM 11189 C CA . ILE B 2 3 ? 205.96000 227.50800 240.86700 1.000 74.04742 3 ILE B CA 1
ATOM 11190 C C . ILE B 2 3 ? 206.53000 228.00800 239.54800 1.000 74.04742 3 ILE B C 1
ATOM 11191 O O . ILE B 2 3 ? 206.90500 227.21700 238.67400 1.000 74.04742 3 ILE B O 1
ATOM 11207 N N . ASN B 2 4 ? 206.58400 229.33100 239.39600 1.000 76.33224 4 ASN B N 1
ATOM 11208 C CA . ASN B 2 4 ? 207.17600 229.96800 238.22500 1.000 76.33224 4 ASN B CA 1
ATOM 11209 C C . ASN B 2 4 ? 208.14200 231.03400 238.71900 1.000 76.33224 4 ASN B C 1
ATOM 11210 O O . ASN B 2 4 ? 207.72300 231.95600 239.44800 1.000 76.33224 4 ASN B O 1
ATOM 11221 N N . PRO B 2 5 ? 209.43000 230.95800 238.36900 1.000 73.86445 5 PRO B N 1
ATOM 11222 C CA . PRO B 2 5 ? 210.38000 231.96800 238.84700 1.000 73.86445 5 PRO B CA 1
ATOM 11223 C C . PRO B 2 5 ? 210.42400 233.23300 238.01300 1.000 73.86445 5 PRO B C 1
ATOM 11224 O O . PRO B 2 5 ? 210.97200 234.23800 238.48300 1.000 73.86445 5 PRO B O 1
ATOM 11235 N N . TYR B 2 6 ? 209.87600 233.22500 236.79800 1.000 77.34137 6 TYR B N 1
ATOM 11236 C CA . TYR B 2 6 ? 209.91000 234.42100 235.97000 1.000 77.34137 6 TYR B CA 1
ATOM 11237 C C . TYR B 2 6 ? 208.92500 235.48300 236.43100 1.000 77.34137 6 TYR B C 1
ATOM 11238 O O . TYR B 2 6 ? 209.02400 236.63000 235.98800 1.000 77.34137 6 TYR B O 1
ATOM 11256 N N . LEU B 2 7 ? 207.96600 235.13100 237.28500 1.000 77.30933 7 LEU B N 1
ATOM 11257 C CA . LEU B 2 7 ? 206.93800 236.08500 237.67300 1.000 77.30933 7 LEU B CA 1
ATOM 11258 C C . LEU B 2 7 ? 207.51200 237.34400 238.30000 1.000 77.30933 7 LEU B C 1
ATOM 11259 O O . LEU B 2 7 ? 206.82000 238.36400 238.35900 1.000 77.30933 7 LEU B O 1
ATOM 11275 N N . MET B 2 8 ? 208.75400 237.29900 238.77100 1.000 80.48763 8 MET B N 1
ATOM 11276 C CA . MET B 2 8 ? 209.37700 238.47700 239.35800 1.000 80.48763 8 MET B CA 1
ATOM 11277 C C . MET B 2 8 ? 209.61800 239.57600 238.33500 1.000 80.48763 8 MET B C 1
ATOM 11278 O O . MET B 2 8 ? 209.87900 240.71800 238.72600 1.000 80.48763 8 MET B O 1
ATOM 11292 N N . PHE B 2 9 ? 209.53600 239.25900 237.04400 1.000 81.47247 9 PHE B N 1
ATOM 11293 C CA . PHE B 2 9 ? 209.70100 240.24400 235.98800 1.000 81.47247 9 PHE B CA 1
ATOM 11294 C C . PHE B 2 9 ? 208.41200 240.99000 235.68500 1.000 81.47247 9 PHE B C 1
ATOM 11295 O O . PHE B 2 9 ? 208.45400 242.00900 234.98700 1.000 81.47247 9 PHE B O 1
ATOM 11312 N N . LEU B 2 10 ? 207.27800 240.51500 236.19600 1.000 81.97636 10 LEU B N 1
ATOM 11313 C CA . LEU B 2 10 ? 206.01400 241.19600 235.95600 1.000 81.97636 10 LEU B CA 1
ATOM 11314 C C . LEU B 2 10 ? 205.96500 242.56200 236.62300 1.000 81.97636 10 LEU B C 1
ATOM 11315 O O . LEU B 2 10 ? 205.50800 243.53600 236.01600 1.000 81.97636 10 LEU B O 1
ATOM 11331 N N . ASN B 2 11 ? 206.43300 242.65800 237.86400 1.000 84.78024 11 ASN B N 1
ATOM 11332 C CA . ASN B 2 11 ? 206.30100 243.87600 238.65100 1.000 84.78024 11 ASN B CA 1
ATOM 11333 C C . ASN B 2 11 ? 207.64100 244.38100 239.16700 1.000 84.78024 11 ASN B C 1
ATOM 11334 O O . ASN B 2 11 ? 207.67500 245.17000 240.11400 1.000 84.78024 11 ASN B O 1
ATOM 11341 N N . ASN B 2 12 ? 208.74700 243.95000 238.56500 1.000 85.88473 12 ASN B N 1
ATOM 11342 C CA . ASN B 2 12 ? 210.06100 244.43700 238.94800 1.000 85.88473 12 ASN B CA 1
ATOM 11343 C C . ASN B 2 12 ? 210.91400 244.62700 237.70200 1.000 85.88473 12 ASN B C 1
ATOM 11344 O O . ASN B 2 12 ? 210.77100 243.90100 236.71600 1.000 85.88473 12 ASN B O 1
ATOM 11355 N N . ASP B 2 13 ? 211.80000 245.62000 237.76100 1.000 89.17352 13 ASP B N 1
ATOM 11356 C CA . ASP B 2 13 ? 212.65900 245.93900 236.63000 1.000 89.17352 13 ASP B CA 1
ATOM 11357 C C . ASP B 2 13 ? 213.39300 244.70100 236.13500 1.000 89.17352 13 ASP B C 1
ATOM 11358 O O . ASP B 2 13 ? 213.80500 243.84500 236.91900 1.000 89.17352 13 ASP B O 1
ATOM 11367 N N . VAL B 2 14 ? 213.55500 244.62100 234.81500 1.000 84.25900 14 VAL B N 1
ATOM 11368 C CA . VAL B 2 14 ? 214.16300 243.44900 234.20000 1.000 84.25900 14 VAL B CA 1
ATOM 11369 C C . VAL B 2 14 ? 215.67500 243.44400 234.34200 1.000 84.25900 14 VAL B C 1
ATOM 11370 O O . VAL B 2 14 ? 216.28400 242.37400 234.46200 1.000 84.25900 14 VAL B O 1
ATOM 11383 N N . THR B 2 15 ? 216.31400 244.61200 234.32800 1.000 86.47890 15 THR B N 1
ATOM 11384 C CA . THR B 2 15 ? 217.76800 244.63700 234.43900 1.000 86.47890 15 THR B CA 1
ATOM 11385 C C . THR B 2 15 ? 218.21900 244.15200 235.80800 1.000 86.47890 15 THR B C 1
ATOM 11386 O O . THR B 2 15 ? 219.12100 243.31200 235.90700 1.000 86.47890 15 THR B O 1
ATOM 11397 N N . SER B 2 16 ? 217.54400 244.59600 236.86600 1.000 84.99710 16 SER B N 1
ATOM 11398 C CA . SER B 2 16 ? 217.96800 244.26700 238.21800 1.000 84.99710 16 SER B CA 1
ATOM 11399 C C . SER B 2 16 ? 217.85500 242.78400 238.52100 1.000 84.99710 16 SER B C 1
ATOM 11400 O O . SER B 2 16 ? 218.16600 242.37600 239.64400 1.000 84.99710 16 SER B O 1
ATOM 11408 N N . LEU B 2 17 ? 217.42500 241.97700 237.55400 1.000 82.88994 17 LEU B N 1
ATOM 11409 C CA . LEU B 2 17 ? 217.35000 240.53800 237.72800 1.000 82.88994 17 LEU B CA 1
ATOM 11410 C C . LEU B 2 17 ? 217.90000 239.77900 236.53400 1.000 82.88994 17 LEU B C 1
ATOM 11411 O O . LEU B 2 17 ? 217.87200 238.54500 236.54500 1.000 82.88994 17 LEU B O 1
ATOM 11427 N N . ILE B 2 18 ? 218.40900 240.46800 235.51200 1.000 85.55017 18 ILE B N 1
ATOM 11428 C CA . ILE B 2 18 ? 218.85800 239.77000 234.31400 1.000 85.55017 18 ILE B CA 1
ATOM 11429 C C . ILE B 2 18 ? 219.99500 238.81900 234.64100 1.000 85.55017 18 ILE B C 1
ATOM 11430 O O . ILE B 2 18 ? 220.18100 237.80100 233.96400 1.000 85.55017 18 ILE B O 1
ATOM 11446 N N . SER B 2 19 ? 220.77500 239.13200 235.67600 1.000 86.40389 19 SER B N 1
ATOM 11447 C CA . SER B 2 19 ? 221.86500 238.25400 236.07600 1.000 86.40389 19 SER B CA 1
ATOM 11448 C C . SER B 2 19 ? 221.36800 236.84800 236.38600 1.000 86.40389 19 SER B C 1
ATOM 11449 O O . SER B 2 19 ? 222.10900 235.87600 236.20500 1.000 86.40389 19 SER B O 1
ATOM 11457 N N . THR B 2 20 ? 220.12200 236.72000 236.84300 1.000 83.06985 20 THR B N 1
ATOM 11458 C CA . THR B 2 20 ? 219.58700 235.41300 237.19900 1.000 83.06985 20 THR B CA 1
ATOM 11459 C C . THR B 2 20 ? 219.51500 234.46500 236.01100 1.000 83.06985 20 THR B C 1
ATOM 11460 O O . THR B 2 20 ? 219.48300 233.24600 236.20700 1.000 83.06985 20 THR B O 1
ATOM 11471 N N . THR B 2 21 ? 219.47700 234.99200 234.79000 1.000 84.13238 21 THR B N 1
ATOM 11472 C CA . THR B 2 21 ? 219.32400 234.14100 233.61700 1.000 84.13238 21 THR B CA 1
ATOM 11473 C C . THR B 2 21 ? 220.62500 233.44300 233.25200 1.000 84.13238 21 THR B C 1
ATOM 11474 O O . THR B 2 21 ? 220.62300 232.25300 232.91800 1.000 84.13238 21 THR B O 1
ATOM 11485 N N . TYR B 2 22 ? 221.73200 234.16400 233.30000 1.000 88.79507 22 TYR B N 1
ATOM 11486 C CA . TYR B 2 22 ? 223.03800 233.63200 232.94300 1.000 88.79507 22 TYR B CA 1
ATOM 11487 C C . TYR B 2 22 ? 223.36400 232.35900 233.71300 1.000 88.79507 22 TYR B C 1
ATOM 11488 O O . TYR B 2 22 ? 223.51100 232.39900 234.94000 1.000 88.79507 22 TYR B O 1
ATOM 11506 N N . PRO B 2 23 ? 223.48500 231.21400 233.04000 1.000 85.82002 23 PRO B N 1
ATOM 11507 C CA . PRO B 2 23 ? 223.91000 229.97800 233.70600 1.000 85.82002 23 PRO B CA 1
ATOM 11508 C C . PRO B 2 23 ? 225.42700 229.86500 233.80600 1.000 85.82002 23 PRO B C 1
ATOM 11509 O O . PRO B 2 23 ? 226.01700 228.83700 233.47200 1.000 85.82002 23 PRO B O 1
ATOM 11520 N N . TYR B 2 24 ? 226.06200 230.93300 234.27200 1.000 89.99509 24 TYR B N 1
ATOM 11521 C CA . TYR B 2 24 ? 227.50700 230.97400 234.42900 1.000 89.99509 24 TYR B CA 1
ATOM 11522 C C . TYR B 2 24 ? 227.96000 230.35600 235.73700 1.000 89.99509 24 TYR B C 1
ATOM 11523 O O . TYR B 2 24 ? 229.13700 230.46900 236.09300 1.000 89.99509 24 TYR B O 1
ATOM 11541 N N . THR B 2 25 ? 227.04700 229.71200 236.45300 1.000 82.81766 25 THR B N 1
ATOM 11542 C CA . THR B 2 25 ? 227.35500 228.99500 237.67700 1.000 82.81766 25 THR B CA 1
ATOM 11543 C C . THR B 2 25 ? 227.72100 227.54000 237.41900 1.000 82.81766 25 THR B C 1
ATOM 11544 O O . THR B 2 25 ? 227.98500 226.80300 238.37300 1.000 82.81766 25 THR B O 1
ATOM 11555 N N . GLY B 2 26 ? 227.75000 227.11100 236.16000 1.000 82.65050 26 GLY B N 1
ATOM 11556 C CA . GLY B 2 26 ? 228.01700 225.73200 235.84300 1.000 82.65050 26 GLY B CA 1
ATOM 11557 C C . GLY B 2 26 ? 229.07700 225.53100 234.78100 1.000 82.65050 26 GLY B C 1
ATOM 11558 O O . GLY B 2 26 ? 229.52200 226.46700 234.11200 1.000 82.65050 26 GLY B O 1
ATOM 11562 N N . PRO B 2 27 ? 229.49900 224.28200 234.61500 1.000 84.40006 27 PRO B N 1
ATOM 11563 C CA . PRO B 2 27 ? 230.56500 223.96200 233.67000 1.000 84.40006 27 PRO B CA 1
ATOM 11564 C C . PRO B 2 27 ? 230.12800 224.14800 232.23000 1.000 84.40006 27 PRO B C 1
ATOM 11565 O O . PRO B 2 27 ? 229.03300 223.71300 231.84400 1.000 84.40006 27 PRO B O 1
ATOM 11576 N N . PRO B 2 28 ? 230.95200 224.78100 231.40200 1.000 83.45491 28 PRO B N 1
ATOM 11577 C CA . PRO B 2 28 ? 230.66500 224.83800 229.97600 1.000 83.45491 28 PRO B CA 1
ATOM 11578 C C . PRO B 2 28 ? 231.16100 223.58300 229.28300 1.000 83.45491 28 PRO B C 1
ATOM 11579 O O . PRO B 2 28 ? 231.93500 222.81000 229.86700 1.000 83.45491 28 PRO B O 1
ATOM 11590 N N . PRO B 2 29 ? 230.74700 223.34400 228.03300 1.000 84.83421 29 PRO B N 1
ATOM 11591 C CA . PRO B 2 29 ? 231.15100 222.15800 227.27000 1.000 84.83421 29 PRO B CA 1
ATOM 11592 C C . PRO B 2 29 ? 232.57200 222.23800 226.72600 1.000 84.83421 29 PRO B C 1
ATOM 11593 O O . PRO B 2 29 ? 232.99200 221.30600 226.04100 1.000 84.83421 29 PRO B O 1
ATOM 11604 N N . SER B 2 35 ? 237.30600 219.78500 213.89700 1.000 98.33526 35 SER B N 1
ATOM 11605 C CA . SER B 2 35 ? 236.80200 218.69500 213.07100 1.000 98.33526 35 SER B CA 1
ATOM 11606 C C . SER B 2 35 ? 236.94900 219.04800 211.59900 1.000 98.33526 35 SER B C 1
ATOM 11607 O O . SER B 2 35 ? 237.78800 219.86800 211.23900 1.000 98.33526 35 SER B O 1
ATOM 11615 N N . THR B 2 36 ? 236.14000 218.42500 210.75000 1.000 92.48093 36 THR B N 1
ATOM 11616 C CA . THR B 2 36 ? 236.15500 218.71700 209.32500 1.000 92.48093 36 THR B CA 1
ATOM 11617 C C . THR B 2 36 ? 234.81300 219.18500 208.79900 1.000 92.48093 36 THR B C 1
ATOM 11618 O O . THR B 2 36 ? 234.76600 220.08900 207.96300 1.000 92.48093 36 THR B O 1
ATOM 11629 N N . LYS B 2 37 ? 233.71700 218.60500 209.28000 1.000 93.17458 37 LYS B N 1
ATOM 11630 C CA . LYS B 2 37 ? 232.40500 219.02300 208.80900 1.000 93.17458 37 LYS B CA 1
ATOM 11631 C C . LYS B 2 37 ? 232.18400 220.51000 209.05000 1.000 93.17458 37 LYS B C 1
ATOM 11632 O O . LYS B 2 37 ? 231.69000 221.22200 208.16900 1.000 93.17458 37 LYS B O 1
ATOM 11651 N N . TYR B 2 38 ? 232.54900 221.00000 210.23600 1.000 90.81041 38 TYR B N 1
ATOM 11652 C CA . TYR B 2 38 ? 232.41200 222.42500 210.52100 1.000 90.81041 38 TYR B CA 1
ATOM 11653 C C . TYR B 2 38 ? 233.24900 223.25900 209.55800 1.000 90.81041 38 TYR B C 1
ATOM 11654 O O . TYR B 2 38 ? 232.77300 224.26100 209.00900 1.000 90.81041 38 TYR B O 1
ATOM 11672 N N . THR B 2 39 ? 234.50000 222.85600 209.33300 1.000 87.63238 39 THR B N 1
ATOM 11673 C CA . THR B 2 39 ? 235.36100 223.61500 208.43400 1.000 87.63238 39 THR B CA 1
ATOM 11674 C C . THR B 2 39 ? 234.83100 223.58100 207.01200 1.000 87.63238 39 THR B C 1
ATOM 11675 O O . THR B 2 39 ? 234.87900 224.58700 206.30000 1.000 87.63238 39 THR B O 1
ATOM 11686 N N . LEU B 2 40 ? 234.34600 222.42500 206.56900 1.000 87.29413 40 LEU B N 1
ATOM 11687 C CA . LEU B 2 40 ? 233.80600 222.33700 205.22100 1.000 87.29413 40 LEU B CA 1
ATOM 11688 C C . LEU B 2 40 ? 232.57300 223.21400 205.06800 1.000 87.29413 40 LEU B C 1
ATOM 11689 O O . LEU B 2 40 ? 232.40300 223.88300 204.04300 1.000 87.29413 40 LEU B O 1
ATOM 11705 N N . GLU B 2 41 ? 231.69500 223.22000 206.07100 1.000 86.59873 41 GLU B N 1
ATOM 11706 C CA . GLU B 2 41 ? 230.54600 224.11500 206.02500 1.000 86.59873 41 GLU B CA 1
ATOM 11707 C C . GLU B 2 41 ? 230.98300 225.57000 205.97100 1.000 86.59873 41 GLU B C 1
ATOM 11708 O O . GLU B 2 41 ? 230.39300 226.37700 205.24500 1.000 86.59873 41 GLU B O 1
ATOM 11720 N N . THR B 2 42 ? 232.02300 225.92200 206.72300 1.000 82.97232 42 THR B N 1
ATOM 11721 C CA . THR B 2 42 ? 232.51700 227.29400 206.69500 1.000 82.97232 42 THR B CA 1
ATOM 11722 C C . THR B 2 42 ? 233.04500 227.65200 205.31300 1.000 82.97232 42 THR B C 1
ATOM 11723 O O . THR B 2 42 ? 232.73400 228.71500 204.76600 1.000 82.97232 42 THR B O 1
ATOM 11734 N N . ILE B 2 43 ? 233.84500 226.76100 204.73600 1.000 81.15582 43 ILE B N 1
ATOM 11735 C CA . ILE B 2 43 ? 234.38500 226.97400 203.39900 1.000 81.15582 43 ILE B CA 1
ATOM 11736 C C . ILE B 2 43 ? 233.25900 227.17300 202.39800 1.000 81.15582 43 ILE B C 1
ATOM 11737 O O . ILE B 2 43 ? 233.29600 228.08000 201.55500 1.000 81.15582 43 ILE B O 1
ATOM 11753 N N . LYS B 2 44 ? 232.24600 226.31500 202.46700 1.000 80.84824 44 LYS B N 1
ATOM 11754 C CA . LYS B 2 44 ? 231.14900 226.38900 201.51700 1.000 80.84824 44 LYS B CA 1
ATOM 11755 C C . LYS B 2 44 ? 230.38500 227.69400 201.67800 1.000 80.84824 44 LYS B C 1
ATOM 11756 O O . LYS B 2 44 ? 230.07200 228.36500 200.69000 1.000 80.84824 44 LYS B O 1
ATOM 11775 N N . ARG B 2 45 ? 230.04800 228.06000 202.91700 1.000 81.49146 45 ARG B N 1
ATOM 11776 C CA . ARG B 2 45 ? 229.32600 229.30800 203.12400 1.000 81.49146 45 ARG B CA 1
ATOM 11777 C C . ARG B 2 45 ? 230.13800 230.49300 202.62800 1.000 81.49146 45 ARG B C 1
ATOM 11778 O O . ARG B 2 45 ? 229.57900 231.46400 202.10800 1.000 81.49146 45 ARG B O 1
ATOM 11799 N N . THR B 2 46 ? 231.45800 230.43700 202.78400 1.000 78.87286 46 THR B N 1
ATOM 11800 C CA . THR B 2 46 ? 232.29500 231.53800 202.32300 1.000 78.87286 46 THR B CA 1
ATOM 11801 C C . THR B 2 46 ? 232.26800 231.64400 200.80600 1.000 78.87286 46 THR B C 1
ATOM 11802 O O . THR B 2 46 ? 232.08300 232.73200 200.25200 1.000 78.87286 46 THR B O 1
ATOM 11813 N N . TYR B 2 47 ? 232.46000 230.52300 200.11600 1.000 77.85703 47 TYR B N 1
ATOM 11814 C CA . TYR B 2 47 ? 232.38900 230.54000 198.66000 1.000 77.85703 47 TYR B CA 1
ATOM 11815 C C . TYR B 2 47 ? 230.99800 230.89500 198.15700 1.000 77.85703 47 TYR B C 1
ATOM 11816 O O . TYR B 2 47 ? 230.86400 231.37300 197.02600 1.000 77.85703 47 TYR B O 1
ATOM 11834 N N . ASP B 2 48 ? 229.96300 230.66200 198.96100 1.000 80.24716 48 ASP B N 1
ATOM 11835 C CA . ASP B 2 48 ? 228.60600 230.99500 198.54500 1.000 80.24716 48 ASP B CA 1
ATOM 11836 C C . ASP B 2 48 ? 228.32800 232.48300 198.71000 1.000 80.24716 48 ASP B C 1
ATOM 11837 O O . ASP B 2 48 ? 227.77300 233.12000 197.80900 1.000 80.24716 48 ASP B O 1
ATOM 11846 N N . TYR B 2 49 ? 228.68700 233.04800 199.86600 1.000 79.69696 49 TYR B N 1
ATOM 11847 C CA . TYR B 2 49 ? 228.46400 234.46900 200.09900 1.000 79.69696 49 TYR B CA 1
ATOM 11848 C C . TYR B 2 49 ? 229.00900 235.29800 198.94900 1.000 79.69696 49 TYR B C 1
ATOM 11849 O O . TYR B 2 49 ? 228.31300 236.16600 198.41100 1.000 79.69696 49 TYR B O 1
ATOM 11867 N N . SER B 2 50 ? 230.26100 235.06400 198.56700 1.000 81.96281 50 SER B N 1
ATOM 11868 C CA . SER B 2 50 ? 230.74900 235.69500 197.35400 1.000 81.96281 50 SER B CA 1
ATOM 11869 C C . SER B 2 50 ? 229.80300 235.28500 196.24300 1.000 81.96281 50 SER B C 1
ATOM 11870 O O . SER B 2 50 ? 229.80800 234.13400 195.79800 1.000 81.96281 50 SER B O 1
ATOM 11878 N N . ARG B 2 51 ? 228.98900 236.22800 195.79400 1.000 83.73777 51 ARG B N 1
ATOM 11879 C CA . ARG B 2 51 ? 227.90400 235.91900 194.88300 1.000 83.73777 51 ARG B CA 1
ATOM 11880 C C . ARG B 2 51 ? 228.40100 235.70300 193.46300 1.000 83.73777 51 ARG B C 1
ATOM 11881 O O . ARG B 2 51 ? 227.71500 235.06100 192.66200 1.000 83.73777 51 ARG B O 1
ATOM 11902 N N . THR B 2 52 ? 229.58200 236.22300 193.15200 1.000 84.09901 52 THR B N 1
ATOM 11903 C CA . THR B 2 52 ? 230.14600 236.17300 191.81700 1.000 84.09901 52 THR B CA 1
ATOM 11904 C C . THR B 2 52 ? 230.60100 234.76300 191.45500 1.000 84.09901 52 THR B C 1
ATOM 11905 O O . THR B 2 52 ? 230.73100 233.87900 192.30400 1.000 84.09901 52 THR B O 1
ATOM 11916 N N . SER B 2 53 ? 230.82800 234.56100 190.15700 1.000 84.01178 53 SER B N 1
ATOM 11917 C CA . SER B 2 53 ? 231.35600 233.31400 189.62700 1.000 84.01178 53 SER B CA 1
ATOM 11918 C C . SER B 2 53 ? 232.66300 233.49800 188.87300 1.000 84.01178 53 SER B C 1
ATOM 11919 O O . SER B 2 53 ? 233.20500 232.51600 188.35700 1.000 84.01178 53 SER B O 1
ATOM 11927 N N . VAL B 2 54 ? 233.18200 234.72400 188.79000 1.000 83.08741 54 VAL B N 1
ATOM 11928 C CA . VAL B 2 54 ? 234.42600 234.95900 188.07200 1.000 83.08741 54 VAL B CA 1
ATOM 11929 C C . VAL B 2 54 ? 235.55000 234.19000 188.73900 1.000 83.08741 54 VAL B C 1
ATOM 11930 O O . VAL B 2 54 ? 235.74200 234.26400 189.95800 1.000 83.08741 54 VAL B O 1
ATOM 11943 N N . GLU B 2 55 ? 236.30600 233.44900 187.93500 1.000 83.17003 55 GLU B N 1
ATOM 11944 C CA . GLU B 2 55 ? 237.40400 232.62800 188.42000 1.000 83.17003 55 GLU B CA 1
ATOM 11945 C C . GLU B 2 55 ? 238.62600 232.90000 187.56400 1.000 83.17003 55 GLU B C 1
ATOM 11946 O O . GLU B 2 55 ? 238.56700 232.75800 186.33800 1.000 83.17003 55 GLU B O 1
ATOM 11958 N N . LYS B 2 56 ? 239.72700 233.28800 188.19700 1.000 85.27195 56 LYS B N 1
ATOM 11959 C CA . LYS B 2 56 ? 240.98700 233.38100 187.48600 1.000 85.27195 56 LYS B CA 1
ATOM 11960 C C . LYS B 2 56 ? 241.72900 232.05900 187.63700 1.000 85.27195 56 LYS B C 1
ATOM 11961 O O . LYS B 2 56 ? 241.27100 231.14100 188.31900 1.000 85.27195 56 LYS B O 1
ATOM 11980 N N . THR B 2 57 ? 242.92000 231.97400 187.05200 1.000 84.57092 57 THR B N 1
ATOM 11981 C CA . THR B 2 57 ? 243.78000 230.81300 187.23300 1.000 84.57092 57 THR B CA 1
ATOM 11982 C C . THR B 2 57 ? 245.18600 231.27600 187.56600 1.000 84.57092 57 THR B C 1
ATOM 11983 O O . THR B 2 57 ? 245.83700 231.93400 186.74900 1.000 84.57092 57 THR B O 1
ATOM 11994 N N . SER B 2 58 ? 245.64600 230.93400 188.76400 1.000 83.29084 58 SER B N 1
ATOM 11995 C CA . SER B 2 58 ? 247.00700 231.23900 189.16500 1.000 83.29084 58 SER B CA 1
ATOM 11996 C C . SER B 2 58 ? 247.99100 230.34400 188.41700 1.000 83.29084 58 SER B C 1
ATOM 11997 O O . SER B 2 58 ? 247.64900 229.26200 187.93200 1.000 83.29084 58 SER B O 1
ATOM 12005 N N . LYS B 2 59 ? 249.23400 230.81000 188.33100 1.000 85.27617 59 LYS B N 1
ATOM 12006 C CA . LYS B 2 59 ? 250.33200 230.03700 187.76500 1.000 85.27617 59 LYS B CA 1
ATOM 12007 C C . LYS B 2 59 ? 251.19000 229.37700 188.82900 1.000 85.27617 59 LYS B C 1
ATOM 12008 O O . LYS B 2 59 ? 251.68900 228.26700 188.61800 1.000 85.27617 59 LYS B O 1
ATOM 12027 N N . VAL B 2 60 ? 251.37900 230.04300 189.96600 1.000 81.95261 60 VAL B N 1
ATOM 12028 C CA . VAL B 2 60 ? 252.20900 229.48100 191.02600 1.000 81.95261 60 VAL B CA 1
ATOM 12029 C C . VAL B 2 60 ? 251.60600 228.18000 191.53400 1.000 81.95261 60 VAL B C 1
ATOM 12030 O O . VAL B 2 60 ? 252.29700 227.16500 191.67800 1.000 81.95261 60 VAL B O 1
ATOM 12043 N N . PHE B 2 61 ? 250.30300 228.18900 191.80400 1.000 79.22634 61 PHE B N 1
ATOM 12044 C CA . PHE B 2 61 ? 249.62200 227.03400 192.36600 1.000 79.22634 61 PHE B CA 1
ATOM 12045 C C . PHE B 2 61 ? 248.81300 226.26200 191.33700 1.000 79.22634 61 PHE B C 1
ATOM 12046 O O . PHE B 2 61 ? 248.55600 225.07200 191.54300 1.000 79.22634 61 PHE B O 1
ATOM 12063 N N . ASN B 2 62 ? 248.41000 226.90100 190.24100 1.000 83.61495 62 ASN B N 1
ATOM 12064 C CA . ASN B 2 62 ? 247.55500 226.26200 189.24700 1.000 83.61495 62 ASN B CA 1
ATOM 12065 C C . ASN B 2 62 ? 246.21700 225.86200 189.85700 1.000 83.61495 62 ASN B C 1
ATOM 12066 O O . ASN B 2 62 ? 245.70300 224.77000 189.61200 1.000 83.61495 62 ASN B O 1
ATOM 12077 N N . ILE B 2 63 ? 245.65000 226.75200 190.66500 1.000 82.49164 63 ILE B N 1
ATOM 12078 C CA . ILE B 2 63 ? 244.37000 226.53100 191.32100 1.000 82.49164 63 ILE B CA 1
ATOM 12079 C C . ILE B 2 63 ? 243.42200 227.65500 190.92400 1.000 82.49164 63 ILE B C 1
ATOM 12080 O O . ILE B 2 63 ? 243.79200 228.82600 191.02800 1.000 82.49164 63 ILE B O 1
ATOM 12096 N N . PRO B 2 64 ? 242.20300 227.35600 190.47600 1.000 80.86686 64 PRO B N 1
ATOM 12097 C CA . PRO B 2 64 ? 241.23200 228.42100 190.20000 1.000 80.86686 64 PRO B CA 1
ATOM 12098 C C . PRO B 2 64 ? 241.02500 229.32200 191.40700 1.000 80.86686 64 PRO B C 1
ATOM 12099 O O . PRO B 2 64 ? 240.84900 228.85300 192.53300 1.000 80.86686 64 PRO B O 1
ATOM 12110 N N . ARG B 2 65 ? 241.05300 230.63000 191.16500 1.000 80.06120 65 ARG B N 1
ATOM 12111 C CA . ARG B 2 65 ? 241.00800 231.64000 192.22100 1.000 80.06120 65 ARG B CA 1
ATOM 12112 C C . ARG B 2 65 ? 239.77500 232.52500 192.04500 1.000 80.06120 65 ARG B C 1
ATOM 12113 O O . ARG B 2 65 ? 239.72200 233.35700 191.13500 1.000 80.06120 65 ARG B O 1
ATOM 12134 N N . ARG B 2 66 ? 238.75400 232.25500 192.85300 1.000 79.83824 66 ARG B N 1
ATOM 12135 C CA . ARG B 2 66 ? 237.55400 233.08000 192.89600 1.000 79.83824 66 ARG B CA 1
ATOM 12136 C C . ARG B 2 66 ? 237.86900 234.45900 193.46300 1.000 79.83824 66 ARG B C 1
ATOM 12137 O O . ARG B 2 66 ? 238.52300 234.58000 194.50200 1.000 79.83824 66 ARG B O 1
ATOM 12158 N N . LYS B 2 67 ? 237.39600 235.49800 192.78600 1.000 79.69289 67 LYS B N 1
ATOM 12159 C CA . LYS B 2 67 ? 237.68900 236.88500 193.13700 1.000 79.69289 67 LYS B CA 1
ATOM 12160 C C . LYS B 2 67 ? 236.52600 237.48200 193.92200 1.000 79.69289 67 LYS B C 1
ATOM 12161 O O . LYS B 2 67 ? 235.44100 237.69100 193.37300 1.000 79.69289 67 LYS B O 1
ATOM 12180 N N . PHE B 2 68 ? 236.75300 237.75900 195.20600 1.000 78.81278 68 PHE B N 1
ATOM 12181 C CA . PHE B 2 68 ? 235.70600 238.23600 196.10700 1.000 78.81278 68 PHE B CA 1
ATOM 12182 C C . PHE B 2 68 ? 235.69100 239.75300 196.21500 1.000 78.81278 68 PHE B C 1
ATOM 12183 O O . PHE B 2 68 ? 235.44400 240.27900 197.30200 1.000 78.81278 68 PHE B O 1
ATOM 12200 N N . CYS B 2 69 ? 235.95200 240.49800 195.14600 1.000 83.68546 69 CYS B N 1
ATOM 12201 C CA . CYS B 2 69 ? 235.88500 241.95000 195.25700 1.000 83.68546 69 CYS B CA 1
ATOM 12202 C C . CYS B 2 69 ? 235.59900 242.60400 193.91700 1.000 83.68546 69 CYS B C 1
ATOM 12203 O O . CYS B 2 69 ? 236.31600 242.37400 192.94100 1.000 83.68546 69 CYS B O 1
ATOM 12211 N N . ASN B 2 70 ? 234.57600 243.45600 193.90100 1.000 86.38797 70 ASN B N 1
ATOM 12212 C CA . ASN B 2 70 ? 234.22100 244.25900 192.73500 1.000 86.38797 70 ASN B CA 1
ATOM 12213 C C . ASN B 2 70 ? 233.72900 243.39800 191.57100 1.000 86.38797 70 ASN B C 1
ATOM 12214 O O . ASN B 2 70 ? 233.99100 243.70200 190.40700 1.000 86.38797 70 ASN B O 1
ATOM 12225 N N . CYS B 2 71 ? 233.01100 242.32000 191.87900 1.000 86.32249 71 CYS B N 1
ATOM 12226 C CA . CYS B 2 71 ? 232.42400 241.46400 190.85300 1.000 86.32249 71 CYS B CA 1
ATOM 12227 C C . CYS B 2 71 ? 231.03500 241.00700 191.26800 1.000 86.32249 71 CYS B C 1
ATOM 12228 O O . CYS B 2 71 ? 230.63500 239.87000 191.00200 1.000 86.32249 71 CYS B O 1
ATOM 12236 N N . LEU B 2 72 ? 230.26700 241.88700 191.89800 1.000 85.91166 72 LEU B N 1
ATOM 12237 C CA . LEU B 2 72 ? 229.00400 241.46200 192.48600 1.000 85.91166 72 LEU B CA 1
ATOM 12238 C C . LEU B 2 72 ? 228.01400 241.04700 191.40800 1.000 85.91166 72 LEU B C 1
ATOM 12239 O O . LEU B 2 72 ? 227.83200 241.74300 190.40500 1.000 85.91166 72 LEU B O 1
ATOM 12255 N N . GLU B 2 73 ? 227.37600 239.90300 191.62800 1.000 88.91543 73 GLU B N 1
ATOM 12256 C CA . GLU B 2 73 ? 226.31000 239.40300 190.77600 1.000 88.91543 73 GLU B CA 1
ATOM 12257 C C . GLU B 2 73 ? 225.30500 238.68900 191.66900 1.000 88.91543 73 GLU B C 1
ATOM 12258 O O . GLU B 2 73 ? 225.48600 238.59700 192.88600 1.000 88.91543 73 GLU B O 1
ATOM 12270 N N . ASP B 2 74 ? 224.23800 238.18100 191.06000 1.000 88.42729 74 ASP B N 1
ATOM 12271 C CA . ASP B 2 74 ? 223.23800 237.39900 191.78200 1.000 88.42729 74 ASP B CA 1
ATOM 12272 C C . ASP B 2 74 ? 222.65900 238.21200 192.94000 1.000 88.42729 74 ASP B C 1
ATOM 12273 O O . ASP B 2 74 ? 222.80300 237.87200 194.11500 1.000 88.42729 74 ASP B O 1
ATOM 12282 N N . LYS B 2 75 ? 222.00100 239.31100 192.58200 1.000 87.17750 75 LYS B N 1
ATOM 12283 C CA . LYS B 2 75 ? 221.46100 240.22700 193.57400 1.000 87.17750 75 LYS B CA 1
ATOM 12284 C C . LYS B 2 75 ? 220.09200 239.76300 194.05300 1.000 87.17750 75 LYS B C 1
ATOM 12285 O O . LYS B 2 75 ? 219.13600 240.54300 194.08100 1.000 87.17750 75 LYS B O 1
ATOM 12304 N N . ASP B 2 76 ? 219.99300 238.49400 194.43200 1.000 89.41245 76 ASP B N 1
ATOM 12305 C CA . ASP B 2 76 ? 218.75900 237.90700 194.93100 1.000 89.41245 76 ASP B CA 1
ATOM 12306 C C . ASP B 2 76 ? 218.85300 237.68800 196.43300 1.000 89.41245 76 ASP B C 1
ATOM 12307 O O . ASP B 2 76 ? 219.86800 237.19800 196.93800 1.000 89.41245 76 ASP B O 1
ATOM 12316 N N . GLU B 2 77 ? 217.78800 238.04900 197.14000 1.000 87.13084 77 GLU B N 1
ATOM 12317 C CA . GLU B 2 77 ? 217.70700 237.89100 198.58700 1.000 87.13084 77 GLU B CA 1
ATOM 12318 C C . GLU B 2 77 ? 218.92100 238.52000 199.26500 1.000 87.13084 77 GLU B C 1
ATOM 12319 O O . GLU B 2 77 ? 219.67100 237.87800 200.00100 1.000 87.13084 77 GLU B O 1
ATOM 12331 N N . LEU B 2 78 ? 219.09800 239.81300 198.99600 1.000 83.29306 78 LEU B N 1
ATOM 12332 C CA . LEU B 2 78 ? 220.23300 240.53800 199.54800 1.000 83.29306 78 LEU B CA 1
ATOM 12333 C C . LEU B 2 78 ? 220.17500 240.62400 201.06300 1.000 83.29306 78 LEU B C 1
ATOM 12334 O O . LEU B 2 78 ? 221.20600 240.87000 201.69600 1.000 83.29306 78 LEU B O 1
ATOM 12350 N N . VAL B 2 79 ? 218.99100 240.45700 201.65500 1.000 83.06693 79 VAL B N 1
ATOM 12351 C CA . VAL B 2 79 ? 218.88600 240.43300 203.11000 1.000 83.06693 79 VAL B CA 1
ATOM 12352 C C . VAL B 2 79 ? 219.95400 239.52600 203.69200 1.000 83.06693 79 VAL B C 1
ATOM 12353 O O . VAL B 2 79 ? 220.49300 239.79400 204.77300 1.000 83.06693 79 VAL B O 1
ATOM 12366 N N . LYS B 2 80 ? 220.27700 238.44300 202.99100 1.000 86.22893 80 LYS B N 1
ATOM 12367 C CA . LYS B 2 80 ? 221.21000 237.46500 203.49400 1.000 86.22893 80 LYS B CA 1
ATOM 12368 C C . LYS B 2 80 ? 222.63100 238.00600 203.40000 1.000 86.22893 80 LYS B C 1
ATOM 12369 O O . LYS B 2 80 ? 222.86600 239.08800 202.86100 1.000 86.22893 80 LYS B O 1
ATOM 12388 N N . PRO B 2 81 ? 223.60700 237.26600 203.92100 1.000 81.87266 81 PRO B N 1
ATOM 12389 C CA . PRO B 2 81 ? 224.98500 237.76600 203.92800 1.000 81.87266 81 PRO B CA 1
ATOM 12390 C C . PRO B 2 81 ? 225.61700 237.71700 202.54600 1.000 81.87266 81 PRO B C 1
ATOM 12391 O O . PRO B 2 81 ? 225.57800 236.69200 201.86300 1.000 81.87266 81 PRO B O 1
ATOM 12402 N N . THR B 2 82 ? 226.19000 238.84400 202.13800 1.000 81.52240 82 THR B N 1
ATOM 12403 C CA . THR B 2 82 ? 226.93600 238.96400 200.89600 1.000 81.52240 82 THR B CA 1
ATOM 12404 C C . THR B 2 82 ? 228.37200 239.33900 201.22800 1.000 81.52240 82 THR B C 1
ATOM 12405 O O . THR B 2 82 ? 228.61500 240.15400 202.12300 1.000 81.52240 82 THR B O 1
ATOM 12416 N N . GLY B 2 83 ? 229.32100 238.74200 200.51200 1.000 82.53421 83 GLY B N 1
ATOM 12417 C CA . GLY B 2 83 ? 230.71900 238.99300 200.79100 1.000 82.53421 83 GLY B CA 1
ATOM 12418 C C . GLY B 2 83 ? 231.48800 239.72600 199.71300 1.000 82.53421 83 GLY B C 1
ATOM 12419 O O . GLY B 2 83 ? 232.71700 239.63100 199.65600 1.000 82.53421 83 GLY B O 1
ATOM 12423 N N . ASN B 2 84 ? 230.79300 240.46400 198.85900 1.000 83.08561 84 ASN B N 1
ATOM 12424 C CA . ASN B 2 84 ? 231.43000 241.27000 197.83100 1.000 83.08561 84 ASN B CA 1
ATOM 12425 C C . ASN B 2 84 ? 231.54500 242.71400 198.29100 1.000 83.08561 84 ASN B C 1
ATOM 12426 O O . ASN B 2 84 ? 230.69000 243.22500 199.01700 1.000 83.08561 84 ASN B O 1
ATOM 12437 N N . VAL B 2 85 ? 232.61700 243.36700 197.85900 1.000 82.62758 85 VAL B N 1
ATOM 12438 C CA . VAL B 2 85 ? 232.98000 244.68900 198.34200 1.000 82.62758 85 VAL B CA 1
ATOM 12439 C C . VAL B 2 85 ? 233.20000 245.60800 197.15300 1.000 82.62758 85 VAL B C 1
ATOM 12440 O O . VAL B 2 85 ? 233.81000 245.21500 196.15300 1.000 82.62758 85 VAL B O 1
ATOM 12453 N N . ASP B 2 86 ? 232.69800 246.83000 197.26700 1.000 85.48366 86 ASP B N 1
ATOM 12454 C CA . ASP B 2 86 ? 232.90000 247.87700 196.27200 1.000 85.48366 86 ASP B CA 1
ATOM 12455 C C . ASP B 2 86 ? 233.97900 248.81200 196.80300 1.000 85.48366 86 ASP B C 1
ATOM 12456 O O . ASP B 2 86 ? 233.71900 249.65300 197.66700 1.000 85.48366 86 ASP B O 1
ATOM 12465 N N . ILE B 2 87 ? 235.19300 248.66000 196.27600 1.000 84.35851 87 ILE B N 1
ATOM 12466 C CA . ILE B 2 87 ? 236.33600 249.41800 196.77200 1.000 84.35851 87 ILE B CA 1
ATOM 12467 C C . ILE B 2 87 ? 236.08900 250.91600 196.69600 1.000 84.35851 87 ILE B C 1
ATOM 12468 O O . ILE B 2 87 ? 236.57400 251.67600 197.54300 1.000 84.35851 87 ILE B O 1
ATOM 12484 N N . SER B 2 88 ? 235.34500 251.37000 195.68900 1.000 82.61386 88 SER B N 1
ATOM 12485 C CA . SER B 2 88 ? 235.05200 252.79300 195.57200 1.000 82.61386 88 SER B CA 1
ATOM 12486 C C . SER B 2 88 ? 234.31400 253.30000 196.80200 1.000 82.61386 88 SER B C 1
ATOM 12487 O O . SER B 2 88 ? 234.67300 254.33300 197.38200 1.000 82.61386 88 SER B O 1
ATOM 12495 N N . SER B 2 89 ? 233.27300 252.57900 197.21600 1.000 83.27977 89 SER B N 1
ATOM 12496 C CA . SER B 2 89 ? 232.49900 252.99000 198.38000 1.000 83.27977 89 SER B CA 1
ATOM 12497 C C . SER B 2 89 ? 233.35600 252.97400 199.63700 1.000 83.27977 89 SER B C 1
ATOM 12498 O O . SER B 2 89 ? 233.27600 253.88300 200.47500 1.000 83.27977 89 SER B O 1
ATOM 12506 N N . LEU B 2 90 ? 234.17800 251.93800 199.78400 1.000 81.70980 90 LEU B N 1
ATOM 12507 C CA . LEU B 2 90 ? 235.03100 251.83100 200.95700 1.000 81.70980 90 LEU B CA 1
ATOM 12508 C C . LEU B 2 90 ? 235.99300 253.00300 201.02600 1.000 81.70980 90 LEU B C 1
ATOM 12509 O O . LEU B 2 90 ? 236.19900 253.59700 202.09300 1.000 81.70980 90 LEU B O 1
ATOM 12525 N N . LEU B 2 91 ? 236.57900 253.36100 199.88700 1.000 83.49868 91 LEU B N 1
ATOM 12526 C CA . LEU B 2 91 ? 237.51300 254.47500 199.85000 1.000 83.49868 91 LEU B CA 1
ATOM 12527 C C . LEU B 2 91 ? 236.80700 255.79500 200.12800 1.000 83.49868 91 LEU B C 1
ATOM 12528 O O . LEU B 2 91 ? 237.37100 256.68100 200.77800 1.000 83.49868 91 LEU B O 1
ATOM 12544 N N . GLY B 2 92 ? 235.57500 255.94800 199.64400 1.000 83.31791 92 GLY B N 1
ATOM 12545 C CA . GLY B 2 92 ? 234.81900 257.14700 199.96700 1.000 83.31791 92 GLY B CA 1
ATOM 12546 C C . GLY B 2 92 ? 234.55800 257.27400 201.45500 1.000 83.31791 92 GLY B C 1
ATOM 12547 O O . GLY B 2 92 ? 234.67300 258.36000 202.03300 1.000 83.31791 92 GLY B O 1
ATOM 12551 N N . LEU B 2 93 ? 234.20900 256.16100 202.09600 1.000 81.99761 93 LEU B N 1
ATOM 12552 C CA . LEU B 2 93 ? 234.00400 256.17700 203.53900 1.000 81.99761 93 LEU B CA 1
ATOM 12553 C C . LEU B 2 93 ? 235.29700 256.51300 204.26800 1.000 81.99761 93 LEU B C 1
ATOM 12554 O O . LEU B 2 93 ? 235.29500 257.24700 205.26700 1.000 81.99761 93 LEU B O 1
ATOM 12570 N N . ALA B 2 94 ? 236.41700 255.99100 203.76900 1.000 83.89905 94 ALA B N 1
ATOM 12571 C CA . ALA B 2 94 ? 237.70800 256.32200 204.35300 1.000 83.89905 94 ALA B CA 1
ATOM 12572 C C . ALA B 2 94 ? 237.99300 257.81100 204.22400 1.000 83.89905 94 ALA B C 1
ATOM 12573 O O . ALA B 2 94 ? 238.52000 258.43800 205.15000 1.000 83.89905 94 ALA B O 1
ATOM 12580 N N . GLU B 2 95 ? 237.64100 258.39400 203.07900 1.000 85.79304 95 GLU B N 1
ATOM 12581 C CA . GLU B 2 95 ? 237.81600 259.82800 202.89000 1.000 85.79304 95 GLU B CA 1
ATOM 12582 C C . GLU B 2 95 ? 236.96500 260.60900 203.87500 1.000 85.79304 95 GLU B C 1
ATOM 12583 O O . GLU B 2 95 ? 237.40300 261.63000 204.41600 1.000 85.79304 95 GLU B O 1
ATOM 12595 N N . MET B 2 96 ? 235.74700 260.13600 204.12900 1.000 85.82554 96 MET B N 1
ATOM 12596 C CA . MET B 2 96 ? 234.87100 260.84000 205.05800 1.000 85.82554 96 MET B CA 1
ATOM 12597 C C . MET B 2 96 ? 235.44500 260.81100 206.46600 1.000 85.82554 96 MET B C 1
ATOM 12598 O O . MET B 2 96 ? 235.44100 261.82700 207.17800 1.000 85.82554 96 MET B O 1
ATOM 12612 N N . MET B 2 97 ? 235.99600 259.66400 206.86300 1.000 87.43317 97 MET B N 1
ATOM 12613 C CA . MET B 2 97 ? 236.58000 259.56400 208.19400 1.000 87.43317 97 MET B CA 1
ATO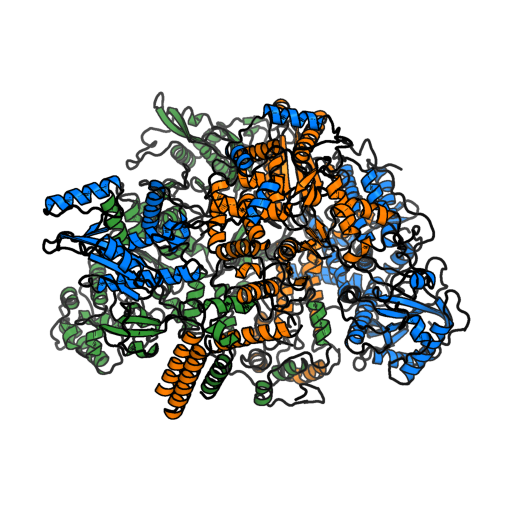M 12614 C C . MET B 2 97 ? 237.82400 260.43000 208.30200 1.000 87.43317 97 MET B C 1
ATOM 12615 O O . MET B 2 97 ? 238.04000 261.09900 209.32100 1.000 87.43317 97 MET B O 1
ATOM 12629 N N . GLU B 2 98 ? 238.64900 260.43800 207.25500 1.000 88.52651 98 GLU B N 1
ATOM 12630 C CA . GLU B 2 98 ? 239.82800 261.29200 207.25600 1.000 88.52651 98 GLU B CA 1
ATOM 12631 C C . GLU B 2 98 ? 239.43400 262.75400 207.38100 1.000 88.52651 98 GLU B C 1
ATOM 12632 O O . GLU B 2 98 ? 240.05800 263.51200 208.13200 1.000 88.52651 98 GLU B O 1
ATOM 12644 N N . LYS B 2 99 ? 238.40100 263.17100 206.64900 1.000 88.54186 99 LYS B N 1
ATOM 12645 C CA . LYS B 2 99 ? 237.97700 264.56200 206.71900 1.000 88.54186 99 LYS B CA 1
ATOM 12646 C C . LYS B 2 99 ? 237.50300 264.91700 208.11800 1.000 88.54186 99 LYS B C 1
ATOM 12647 O O . LYS B 2 99 ? 237.85200 265.97800 208.64700 1.000 88.54186 99 LYS B O 1
ATOM 12666 N N . ARG B 2 100 ? 236.70700 264.04600 208.73700 1.000 89.21762 100 ARG B N 1
ATOM 12667 C CA . ARG B 2 100 ? 236.20900 264.35900 210.07300 1.000 89.21762 100 ARG B CA 1
ATOM 12668 C C . ARG B 2 100 ? 237.35200 264.44400 211.07600 1.000 89.21762 100 ARG B C 1
ATOM 12669 O O . ARG B 2 100 ? 237.41600 265.37800 211.88200 1.000 89.21762 100 ARG B O 1
ATOM 12690 N N . MET B 2 101 ? 238.26300 263.47100 211.05000 1.000 87.57491 101 MET B N 1
ATOM 12691 C CA . MET B 2 101 ? 239.35500 263.47400 212.01700 1.000 87.57491 101 MET B CA 1
ATOM 12692 C C . MET B 2 101 ? 240.27900 264.66600 211.80800 1.000 87.57491 101 MET B C 1
ATOM 12693 O O . MET B 2 101 ? 240.65400 265.34700 212.77000 1.000 87.57491 101 MET B O 1
ATOM 12707 N N . GLY B 2 102 ? 240.65700 264.93500 210.57200 1.000 90.95236 102 GLY B N 1
ATOM 12708 C CA . GLY B 2 102 ? 241.52600 266.05800 210.28300 1.000 90.95236 102 GLY B CA 1
ATOM 12709 C C . GLY B 2 102 ? 242.46200 265.74300 209.13400 1.000 90.95236 102 GLY B C 1
ATOM 12710 O O . GLY B 2 102 ? 242.48600 264.63900 208.60000 1.000 90.95236 102 GLY B O 1
ATOM 12714 N N . GLU B 2 103 ? 243.23900 266.75800 208.76700 1.000 94.15722 103 GLU B N 1
ATOM 12715 C CA . GLU B 2 103 ? 244.21400 266.61500 207.69500 1.000 94.15722 103 GLU B CA 1
ATOM 12716 C C . GLU B 2 103 ? 245.38400 265.75800 208.15500 1.000 94.15722 103 GLU B C 1
ATOM 12717 O O . GLU B 2 103 ? 245.87500 265.89700 209.27900 1.000 94.15722 103 GLU B O 1
ATOM 12729 N N . GLY B 2 104 ? 245.83300 264.86900 207.27600 1.000 90.27333 104 GLY B N 1
ATOM 12730 C CA . GLY B 2 104 ? 246.96000 264.01300 207.60500 1.000 90.27333 104 GLY B CA 1
ATOM 12731 C C . GLY B 2 104 ? 246.72500 263.22800 208.87600 1.000 90.27333 104 GLY B C 1
ATOM 12732 O O . GLY B 2 104 ? 247.62500 263.12100 209.71800 1.000 90.27333 104 GLY B O 1
ATOM 12736 N N . PHE B 2 105 ? 245.51800 262.68800 209.03900 1.000 85.04223 105 PHE B N 1
ATOM 12737 C CA . PHE B 2 105 ? 245.19700 261.93500 210.24300 1.000 85.04223 105 PHE B CA 1
ATOM 12738 C C . PHE B 2 105 ? 245.97200 260.62800 210.29700 1.000 85.04223 105 PHE B C 1
ATOM 12739 O O . PHE B 2 105 ? 246.45300 260.22800 211.36200 1.000 85.04223 105 PHE B O 1
ATOM 12756 N N . PHE B 2 106 ? 246.11400 259.95400 209.15400 1.000 83.17958 106 PHE B N 1
ATOM 12757 C CA . PHE B 2 106 ? 246.69100 258.62000 209.14200 1.000 83.17958 106 PHE B CA 1
ATOM 12758 C C . PHE B 2 106 ? 248.21000 258.62800 209.15600 1.000 83.17958 106 PHE B C 1
ATOM 12759 O O . PHE B 2 106 ? 248.82200 257.63000 209.56000 1.000 83.17958 106 PHE B O 1
ATOM 12776 N N . LYS B 2 107 ? 248.83200 259.71000 208.69300 1.000 83.13891 107 LYS B N 1
ATOM 12777 C CA . LYS B 2 107 ? 250.28600 259.74300 208.64400 1.000 83.13891 107 LYS B CA 1
ATOM 12778 C C . LYS B 2 107 ? 250.87200 259.73700 210.04800 1.000 83.13891 107 LYS B C 1
ATOM 12779 O O . LYS B 2 107 ? 251.86200 259.04900 210.30900 1.000 83.13891 107 LYS B O 1
ATOM 12798 N N . HIS B 2 108 ? 250.28500 260.50900 210.96100 1.000 84.73651 108 HIS B N 1
ATOM 12799 C CA . HIS B 2 108 ? 250.74500 260.48400 212.34300 1.000 84.73651 108 HIS B CA 1
ATOM 12800 C C . HIS B 2 108 ? 250.63800 259.08100 212.92300 1.000 84.73651 108 HIS B C 1
ATOM 12801 O O . HIS B 2 108 ? 251.52600 258.62800 213.65700 1.000 84.73651 108 HIS B O 1
ATOM 12815 N N . CYS B 2 109 ? 249.56400 258.36900 212.58900 1.000 83.67245 109 CYS B N 1
ATOM 12816 C CA . CYS B 2 109 ? 249.37600 257.01900 213.10700 1.000 83.67245 109 CYS B CA 1
ATOM 12817 C C . CYS B 2 109 ? 250.44100 256.06800 212.57600 1.000 83.67245 109 CYS B C 1
ATOM 12818 O O . CYS B 2 109 ? 251.06500 255.32400 213.34300 1.000 83.67245 109 CYS B O 1
ATOM 12826 N N . VAL B 2 110 ? 250.63400 256.04600 211.25700 1.000 79.89235 110 VAL B N 1
ATOM 12827 C CA . VAL B 2 110 ? 251.64300 255.15000 210.70400 1.000 79.89235 110 VAL B CA 1
ATOM 12828 C C . VAL B 2 110 ? 253.02700 255.54800 211.19000 1.000 79.89235 110 VAL B C 1
ATOM 12829 O O . VAL B 2 110 ? 253.92000 254.70200 211.29500 1.000 79.89235 110 VAL B O 1
ATOM 12842 N N . MET B 2 111 ? 253.22000 256.82000 211.54600 1.000 82.00340 111 MET B N 1
ATOM 12843 C CA . MET B 2 111 ? 254.48500 257.22800 212.14300 1.000 82.00340 111 MET B CA 1
ATOM 12844 C C . MET B 2 111 ? 254.64700 256.63000 213.52900 1.000 82.00340 111 MET B C 1
ATOM 12845 O O . MET B 2 111 ? 255.72100 256.12600 213.87800 1.000 82.00340 111 MET B O 1
ATOM 12859 N N . GLU B 2 112 ? 253.57600 256.64800 214.32000 1.000 84.78618 112 GLU B N 1
ATOM 12860 C CA . GLU B 2 112 ? 253.64400 256.11000 215.67000 1.000 84.78618 112 GLU B CA 1
ATOM 12861 C C . GLU B 2 112 ? 253.77800 254.59800 215.66200 1.000 84.78618 112 GLU B C 1
ATOM 12862 O O . GLU B 2 112 ? 254.26400 254.02300 216.64000 1.000 84.78618 112 GLU B O 1
ATOM 12874 N N . ALA B 2 113 ? 253.34900 253.94900 214.58500 1.000 81.11405 113 ALA B N 1
ATOM 12875 C CA . ALA B 2 113 ? 253.59000 252.51900 214.43800 1.000 81.11405 113 ALA B CA 1
ATOM 12876 C C . ALA B 2 113 ? 255.02100 252.23900 213.99900 1.000 81.11405 113 ALA B C 1
ATOM 12877 O O . ALA B 2 113 ? 255.71800 251.41700 214.60500 1.000 81.11405 113 ALA B O 1
ATOM 12884 N N . GLU B 2 114 ? 255.47200 252.91600 212.94400 1.000 81.22339 114 GLU B N 1
ATOM 12885 C CA . GLU B 2 114 ? 256.83300 252.74000 212.46400 1.000 81.22339 114 GLU B CA 1
ATOM 12886 C C . GLU B 2 114 ? 257.85000 253.02600 213.55600 1.000 81.22339 114 GLU B C 1
ATOM 12887 O O . GLU B 2 114 ? 258.94500 252.45400 213.55000 1.000 81.22339 114 GLU B O 1
ATOM 12899 N N . THR B 2 115 ? 257.51100 253.89500 214.50500 1.000 82.90170 115 THR B N 1
ATOM 12900 C CA . THR B 2 115 ? 258.42200 254.15800 215.61000 1.000 82.90170 115 THR B CA 1
ATOM 12901 C C . THR B 2 115 ? 258.67100 252.92100 216.45600 1.000 82.90170 115 THR B C 1
ATOM 12902 O O . THR B 2 115 ? 259.66900 252.87000 217.18000 1.000 82.90170 115 THR B O 1
ATOM 12913 N N . GLU B 2 116 ? 257.79800 251.92400 216.37700 1.000 82.86766 116 GLU B N 1
ATOM 12914 C CA . GLU B 2 116 ? 257.92400 250.69900 217.15400 1.000 82.86766 116 GLU B CA 1
ATOM 12915 C C . GLU B 2 116 ? 258.31900 249.50200 216.31500 1.000 82.86766 116 GLU B C 1
ATOM 12916 O O . GLU B 2 116 ? 259.12600 248.68400 216.75700 1.000 82.86766 116 GLU B O 1
ATOM 12928 N N . ILE B 2 117 ? 257.76700 249.38300 215.10900 1.000 78.76284 117 ILE B N 1
ATOM 12929 C CA . ILE B 2 117 ? 258.05400 248.22400 214.27400 1.000 78.76284 117 ILE B CA 1
ATOM 12930 C C . ILE B 2 117 ? 259.54600 248.06900 214.04800 1.000 78.76284 117 ILE B C 1
ATOM 12931 O O . ILE B 2 117 ? 260.04700 246.94800 213.90700 1.000 78.76284 117 ILE B O 1
ATOM 12947 N N . LEU B 2 118 ? 260.28000 249.17600 214.00100 1.000 81.09922 118 LEU B N 1
ATOM 12948 C CA . LEU B 2 118 ? 261.69400 249.10000 213.66700 1.000 81.09922 118 LEU B CA 1
ATOM 12949 C C . LEU B 2 118 ? 262.52700 248.62900 214.85000 1.000 81.09922 118 LEU B C 1
ATOM 12950 O O . LEU B 2 118 ? 263.35500 247.72300 214.71000 1.000 81.09922 118 LEU B O 1
ATOM 12966 N N . LYS B 2 119 ? 262.32900 249.22900 216.02000 1.000 79.08075 119 LYS B N 1
ATOM 12967 C CA . LYS B 2 119 ? 263.11000 248.85400 217.18600 1.000 79.08075 119 LYS B CA 1
ATOM 12968 C C . LYS B 2 119 ? 262.60700 247.59200 217.87300 1.000 79.08075 119 LYS B C 1
ATOM 12969 O O . LYS B 2 119 ? 263.24000 247.14100 218.83200 1.000 79.08075 119 LYS B O 1
ATOM 12988 N N . MET B 2 120 ? 261.49300 247.02000 217.43300 1.000 82.07676 120 MET B N 1
ATOM 12989 C CA . MET B 2 120 ? 260.93700 245.87000 218.12900 1.000 82.07676 120 MET B CA 1
ATOM 12990 C C . MET B 2 120 ? 261.88200 244.68200 218.02800 1.000 82.07676 120 MET B C 1
ATOM 12991 O O . MET B 2 120 ? 262.46900 244.41700 216.97600 1.000 82.07676 120 MET B O 1
ATOM 13005 N N . HIS B 2 121 ? 262.02000 243.96200 219.13600 1.000 81.83244 121 HIS B N 1
ATOM 13006 C CA . HIS B 2 121 ? 262.82500 242.75500 219.16300 1.000 81.83244 121 HIS B CA 1
ATOM 13007 C C . HIS B 2 121 ? 262.00000 241.57600 218.67400 1.000 81.83244 121 HIS B C 1
ATOM 13008 O O . HIS B 2 121 ? 260.80100 241.48200 218.94600 1.000 81.83244 121 HIS B O 1
ATOM 13022 N N . PHE B 2 122 ? 262.65100 240.66900 217.95500 1.000 82.31613 122 PHE B N 1
ATOM 13023 C CA . PHE B 2 122 ? 261.97100 239.52500 217.36700 1.000 82.31613 122 PHE B CA 1
ATOM 13024 C C . PHE B 2 122 ? 261.59800 238.46400 218.39100 1.000 82.31613 122 PHE B C 1
ATOM 13025 O O . PHE B 2 122 ? 261.06000 237.42000 218.00900 1.000 82.31613 122 PHE B O 1
ATOM 13042 N N . SER B 2 123 ? 261.86900 238.70600 219.67000 1.000 82.02040 123 SER B N 1
ATOM 13043 C CA . SER B 2 123 ? 261.47400 237.81700 220.75200 1.000 82.02040 123 SER B CA 1
ATOM 13044 C C . SER B 2 123 ? 260.07400 238.12100 221.26200 1.000 82.02040 123 SER B C 1
ATOM 13045 O O . SER B 2 123 ? 259.51700 237.32300 222.02300 1.000 82.02040 123 SER B O 1
ATOM 13053 N N . ARG B 2 124 ? 259.50400 239.25800 220.86000 1.000 80.72113 124 ARG B N 1
ATOM 13054 C CA . ARG B 2 124 ? 258.13100 239.59300 221.21500 1.000 80.72113 124 ARG B CA 1
ATOM 13055 C C . ARG B 2 124 ? 257.14700 238.60600 220.61200 1.000 80.72113 124 ARG B C 1
ATOM 13056 O O . ARG B 2 124 ? 256.06500 238.38800 221.16400 1.000 80.72113 124 ARG B O 1
ATOM 13077 N N . LEU B 2 125 ? 257.49900 238.01300 219.47500 1.000 80.08300 125 LEU B N 1
ATOM 13078 C CA . LEU B 2 125 ? 256.63400 237.02200 218.84800 1.000 80.08300 125 LEU B CA 1
ATOM 13079 C C . LEU B 2 125 ? 256.31500 235.88100 219.80400 1.000 80.08300 125 LEU B C 1
ATOM 13080 O O . LEU B 2 125 ? 255.24500 235.27000 219.71300 1.000 80.08300 125 LEU B O 1
ATOM 13096 N N . THR B 2 126 ? 257.24200 235.57200 220.70900 1.000 82.31038 126 THR B N 1
ATOM 13097 C CA . THR B 2 126 ? 257.04000 234.48800 221.66300 1.000 82.31038 126 THR B CA 1
ATOM 13098 C C . THR B 2 126 ? 255.78100 234.69100 222.49600 1.000 82.31038 126 THR B C 1
ATOM 13099 O O . THR B 2 126 ? 255.10500 233.72000 222.85200 1.000 82.31038 126 THR B O 1
ATOM 13110 N N . GLU B 2 127 ? 255.44400 235.93600 222.82100 1.000 84.21343 127 GLU B N 1
ATOM 13111 C CA . GLU B 2 127 ? 254.21500 236.20400 223.56300 1.000 84.21343 127 GLU B CA 1
ATOM 13112 C C . GLU B 2 127 ? 253.05300 236.28800 222.58400 1.000 84.21343 127 GLU B C 1
ATOM 13113 O O . GLU B 2 127 ? 252.74900 237.33500 222.01400 1.000 84.21343 127 GLU B O 1
ATOM 13125 N N . GLY B 2 128 ? 252.39800 235.14900 222.40200 1.000 84.81798 128 GLY B N 1
ATOM 13126 C CA . GLY B 2 128 ? 251.21600 235.04200 221.57000 1.000 84.81798 128 GLY B CA 1
ATOM 13127 C C . GLY B 2 128 ? 250.58200 233.68800 221.78700 1.000 84.81798 128 GLY B C 1
ATOM 13128 O O . GLY B 2 128 ? 251.18100 232.78100 222.37100 1.000 84.81798 128 GLY B O 1
ATOM 13132 N N . ARG B 2 129 ? 249.34800 233.56700 221.31400 1.000 88.39004 129 ARG B N 1
ATOM 13133 C CA . ARG B 2 129 ? 248.65700 232.28900 221.34700 1.000 88.39004 129 ARG B CA 1
ATOM 13134 C C . ARG B 2 129 ? 249.40600 231.23400 220.52900 1.000 88.39004 129 ARG B C 1
ATOM 13135 O O . ARG B 2 129 ? 250.35000 231.52000 219.79200 1.000 88.39004 129 ARG B O 1
ATOM 13156 N N . GLN B 2 130 ? 248.94900 229.99300 220.67100 1.000 80.85137 130 GLN B N 1
ATOM 13157 C CA . GLN B 2 130 ? 249.55000 228.86600 219.97100 1.000 80.85137 130 GLN B CA 1
ATOM 13158 C C . GLN B 2 130 ? 249.57700 229.09300 218.46800 1.000 80.85137 130 GLN B C 1
ATOM 13159 O O . GLN B 2 130 ? 248.58700 229.52700 217.87300 1.000 80.85137 130 GLN B O 1
ATOM 13173 N N . THR B 2 131 ? 250.72200 228.80000 217.85600 1.000 77.34481 131 THR B N 1
ATOM 13174 C CA . THR B 2 131 ? 250.93000 228.99400 216.43200 1.000 77.34481 131 THR B CA 1
ATOM 13175 C C . THR B 2 131 ? 251.32800 227.68200 215.77100 1.000 77.34481 131 THR B C 1
ATOM 13176 O O . THR B 2 131 ? 252.13800 226.92200 216.30800 1.000 77.34481 131 THR B O 1
ATOM 13187 N N . TYR B 2 132 ? 250.73400 227.42100 214.61200 1.000 76.03932 132 TYR B N 1
ATOM 13188 C CA . TYR B 2 132 ? 251.04200 226.22800 213.84000 1.000 76.03932 132 TYR B CA 1
ATOM 13189 C C . TYR B 2 132 ? 252.53400 226.17000 213.54200 1.000 76.03932 132 TYR B C 1
ATOM 13190 O O . TYR B 2 132 ? 253.16400 227.19000 213.25200 1.000 76.03932 132 TYR B O 1
ATOM 13208 N N . ASP B 2 133 ? 253.10400 224.97200 213.61400 1.000 79.47687 133 ASP B N 1
ATOM 13209 C CA . ASP B 2 133 ? 254.51100 224.75500 213.30400 1.000 79.47687 133 ASP B CA 1
ATOM 13210 C C . ASP B 2 133 ? 254.64900 224.13200 211.92500 1.000 79.47687 133 ASP B C 1
ATOM 13211 O O . ASP B 2 133 ? 253.97100 223.15000 211.61100 1.000 79.47687 133 ASP B O 1
ATOM 13220 N N . TRP B 2 134 ? 255.53500 224.69800 211.11100 1.000 78.79204 134 TRP B N 1
ATOM 13221 C CA . TRP B 2 134 ? 255.69900 224.28400 209.72700 1.000 78.79204 134 TRP B CA 1
ATOM 13222 C C . TRP B 2 134 ? 256.73900 223.18800 209.55800 1.000 78.79204 134 TRP B C 1
ATOM 13223 O O . TRP B 2 134 ? 257.21000 222.96300 208.43900 1.000 78.79204 134 TRP B O 1
ATOM 13244 N N . THR B 2 135 ? 257.07400 222.47500 210.62800 1.000 79.58278 135 THR B N 1
ATOM 13245 C CA . THR B 2 135 ? 258.01900 221.36900 210.56300 1.000 79.58278 135 THR B CA 1
ATOM 13246 C C . THR B 2 135 ? 257.39400 220.05300 210.98600 1.000 79.58278 135 THR B C 1
ATOM 13247 O O . THR B 2 135 ? 257.44200 219.07400 210.23300 1.000 79.58278 135 THR B O 1
ATOM 13258 N N . SER B 2 136 ? 256.81300 220.00300 212.17900 1.000 81.60618 136 SER B N 1
ATOM 13259 C CA . SER B 2 136 ? 256.08900 218.83600 212.65000 1.000 81.60618 136 SER B CA 1
ATOM 13260 C C . SER B 2 136 ? 254.62400 218.84300 212.24400 1.000 81.60618 136 SER B C 1
ATOM 13261 O O . SER B 2 136 ? 253.95900 217.81000 212.37000 1.000 81.60618 136 SER B O 1
ATOM 13269 N N . GLU B 2 137 ? 254.10900 219.97100 211.75900 1.000 81.89217 137 GLU B N 1
ATOM 13270 C CA . GLU B 2 137 ? 252.71000 220.09300 211.36200 1.000 81.89217 137 GLU B CA 1
ATOM 13271 C C . GLU B 2 137 ? 251.79200 219.89700 212.56800 1.000 81.89217 137 GLU B C 1
ATOM 13272 O O . GLU B 2 137 ? 250.90000 219.04800 212.58000 1.000 81.89217 137 GLU B O 1
ATOM 13284 N N . ARG B 2 138 ? 252.03400 220.71000 213.59200 1.000 81.14598 138 ARG B N 1
ATOM 13285 C CA . ARG B 2 138 ? 251.23200 220.66900 214.80000 1.000 81.14598 138 ARG B CA 1
ATOM 13286 C C . ARG B 2 138 ? 251.23500 222.03600 215.45700 1.000 81.14598 138 ARG B C 1
ATOM 13287 O O . ARG B 2 138 ? 252.15000 222.83900 215.26600 1.000 81.14598 138 ARG B O 1
ATOM 13308 N N . ASN B 2 139 ? 250.19400 222.28700 216.24000 1.000 78.43961 139 ASN B N 1
ATOM 13309 C CA . ASN B 2 139 ? 250.12000 223.51700 217.01000 1.000 78.43961 139 ASN B CA 1
ATOM 13310 C C . ASN B 2 139 ? 251.09600 223.44900 218.17400 1.000 78.43961 139 ASN B C 1
ATOM 13311 O O . ASN B 2 139 ? 251.26400 222.40300 218.80400 1.000 78.43961 139 ASN B O 1
ATOM 13322 N N . MET B 2 140 ? 251.75400 224.57000 218.45200 1.000 81.88915 140 MET B N 1
ATOM 13323 C CA . MET B 2 140 ? 252.81400 224.58500 219.44700 1.000 81.88915 140 MET B CA 1
ATOM 13324 C C . MET B 2 140 ? 252.95800 225.99100 219.99100 1.000 81.88915 140 MET B C 1
ATOM 13325 O O . MET B 2 140 ? 252.71800 226.95800 219.26200 1.000 81.88915 140 MET B O 1
ATOM 13339 N N . PRO B 2 141 ? 253.33300 226.14100 221.25600 1.000 79.50929 141 PRO B N 1
ATOM 13340 C CA . PRO B 2 141 ? 253.53100 227.48100 221.81200 1.000 79.50929 141 PRO B CA 1
ATOM 13341 C C . PRO B 2 141 ? 254.47100 228.30800 220.95300 1.000 79.50929 141 PRO B C 1
ATOM 13342 O O . PRO B 2 141 ? 255.28400 227.75700 220.20700 1.000 79.50929 141 PRO B O 1
ATOM 13353 N N . ALA B 2 142 ? 254.36400 229.63200 221.04700 1.000 80.25969 142 ALA B N 1
ATOM 13354 C CA . ALA B 2 142 ? 255.09900 230.49500 220.13200 1.000 80.25969 142 ALA B CA 1
ATOM 13355 C C . ALA B 2 142 ? 256.60300 230.33100 220.28800 1.000 80.25969 142 ALA B C 1
ATOM 13356 O O . ALA B 2 142 ? 257.34000 230.29700 219.29500 1.000 80.25969 142 ALA B O 1
ATOM 13363 N N . ALA B 2 143 ? 257.07700 230.22300 221.52600 1.000 82.35122 143 ALA B N 1
ATOM 13364 C CA . ALA B 2 143 ? 258.51300 230.19300 221.76900 1.000 82.35122 143 ALA B CA 1
ATOM 13365 C C . ALA B 2 143 ? 259.16300 229.00300 221.08100 1.000 82.35122 143 ALA B C 1
ATOM 13366 O O . ALA B 2 143 ? 260.20800 229.13400 220.43100 1.000 82.35122 143 ALA B O 1
ATOM 13373 N N . THR B 2 144 ? 258.56400 227.82400 221.23100 1.000 82.12683 144 THR B N 1
ATOM 13374 C CA . THR B 2 144 ? 259.13700 226.62400 220.64000 1.000 82.12683 144 THR B CA 1
ATOM 13375 C C . THR B 2 144 ? 259.16600 226.71500 219.12200 1.000 82.12683 144 THR B C 1
ATOM 13376 O O . THR B 2 144 ? 260.14700 226.31400 218.48900 1.000 82.12683 144 THR B O 1
ATOM 13387 N N . ALA B 2 145 ? 258.11100 227.26100 218.52200 1.000 79.65784 145 ALA B N 1
ATOM 13388 C CA . ALA B 2 145 ? 258.08200 227.39800 217.07200 1.000 79.65784 145 ALA B CA 1
ATOM 13389 C C . ALA B 2 145 ? 259.14700 228.36900 216.59000 1.000 79.65784 145 ALA B C 1
ATOM 13390 O O . ALA B 2 145 ? 259.81600 228.12200 215.57700 1.000 79.65784 145 ALA B O 1
ATOM 13397 N N . LEU B 2 146 ? 259.32600 229.47300 217.31100 1.000 81.72515 146 LEU B N 1
ATOM 13398 C CA . LEU B 2 146 ? 260.34100 230.44700 216.93300 1.000 81.72515 146 LEU B CA 1
ATOM 13399 C C . LEU B 2 146 ? 261.73200 229.83900 217.01600 1.000 81.72515 146 LEU B C 1
ATOM 13400 O O . LEU B 2 146 ? 262.54700 229.98300 216.09600 1.000 81.72515 146 LEU B O 1
ATOM 13416 N N . GLN B 2 147 ? 262.01200 229.13700 218.11100 1.000 84.83544 147 GLN B N 1
ATOM 13417 C CA . GLN B 2 147 ? 263.31000 228.49500 218.26300 1.000 84.83544 147 GLN B CA 1
ATOM 13418 C C . GLN B 2 147 ? 263.53300 227.45000 217.17700 1.000 84.83544 147 GLN B C 1
ATOM 13419 O O . GLN B 2 147 ? 264.62900 227.35100 216.61200 1.000 84.83544 147 GLN B O 1
ATOM 13433 N N . LEU B 2 148 ? 262.49800 226.67600 216.85300 1.000 80.63436 148 LEU B N 1
ATOM 13434 C CA . LEU B 2 148 ? 262.62900 225.65200 215.82600 1.000 80.63436 148 LEU B CA 1
ATOM 13435 C C . LEU B 2 148 ? 262.93100 226.25500 214.46200 1.000 80.63436 148 LEU B C 1
ATOM 13436 O O . LEU B 2 148 ? 263.80900 225.76900 213.73600 1.000 80.63436 148 LEU B O 1
ATOM 13452 N N . THR B 2 149 ? 262.23000 227.32600 214.09500 1.000 81.15317 149 THR B N 1
ATOM 13453 C CA . THR B 2 149 ? 262.46200 227.89800 212.77500 1.000 81.15317 149 THR B CA 1
ATOM 13454 C C . THR B 2 149 ? 263.78900 228.64100 212.71800 1.000 81.15317 149 THR B C 1
ATOM 13455 O O . THR B 2 149 ? 264.43100 228.68400 211.66000 1.000 81.15317 149 THR B O 1
ATOM 13466 N N . VAL B 2 150 ? 264.26000 229.16000 213.85000 1.000 82.46716 150 VAL B N 1
ATOM 13467 C CA . VAL B 2 150 ? 265.55600 229.81800 213.83500 1.000 82.46716 150 VAL B CA 1
ATOM 13468 C C . VAL B 2 150 ? 266.66800 228.78800 213.78800 1.000 82.46716 150 VAL B C 1
ATOM 13469 O O . VAL B 2 150 ? 267.72100 229.02900 213.18600 1.000 82.46716 150 VAL B O 1
ATOM 13482 N N . ASP B 2 151 ? 266.41700 227.59000 214.30800 1.000 85.01055 151 ASP B N 1
ATOM 13483 C CA . ASP B 2 151 ? 267.40200 226.53100 214.17800 1.000 85.01055 151 ASP B CA 1
ATOM 13484 C C . ASP B 2 151 ? 267.41600 225.99500 212.76000 1.000 85.01055 151 ASP B C 1
ATOM 13485 O O . ASP B 2 151 ? 268.47500 225.62200 212.24700 1.000 85.01055 151 ASP B O 1
ATOM 13494 N N . ALA B 2 152 ? 266.25500 225.96000 212.11100 1.000 83.71675 152 ALA B N 1
ATOM 13495 C CA . ALA B 2 152 ? 266.21700 225.58000 210.70500 1.000 83.71675 152 ALA B CA 1
ATOM 13496 C C . ALA B 2 152 ? 267.00600 226.56900 209.85700 1.000 83.71675 152 ALA B C 1
ATOM 13497 O O . ALA B 2 152 ? 267.81600 226.17400 209.00900 1.000 83.71675 152 ALA B O 1
ATOM 13504 N N . ILE B 2 153 ? 266.77800 227.86600 210.07100 1.000 83.66170 153 ILE B N 1
ATOM 13505 C CA . ILE B 2 153 ? 267.57500 228.87900 209.38100 1.000 83.66170 153 ILE B CA 1
ATOM 13506 C C . ILE B 2 153 ? 269.05900 228.64000 209.61900 1.000 83.66170 153 ILE B C 1
ATOM 13507 O O . ILE B 2 153 ? 269.86300 228.62300 208.68100 1.000 83.66170 153 ILE B O 1
ATOM 13523 N N . LYS B 2 154 ? 269.44200 228.43900 210.88200 1.000 87.21837 154 LYS B N 1
ATOM 13524 C CA . LYS B 2 154 ? 270.85800 228.30200 211.20400 1.000 87.21837 154 LYS B CA 1
ATOM 13525 C C . LYS B 2 154 ? 271.46200 227.09100 210.51000 1.000 87.21837 154 LYS B C 1
ATOM 13526 O O . LYS B 2 154 ? 272.58400 227.15500 209.99700 1.000 87.21837 154 LYS B O 1
ATOM 13545 N N . GLU B 2 155 ? 270.73600 225.97800 210.49000 1.000 86.63654 155 GLU B N 1
ATOM 13546 C CA . GLU B 2 155 ? 271.23100 224.78800 209.81400 1.000 86.63654 155 GLU B CA 1
ATOM 13547 C C . GLU B 2 155 ? 271.34500 225.01600 208.31400 1.000 86.63654 155 GLU B C 1
ATOM 13548 O O . GLU B 2 155 ? 272.26800 224.50400 207.67100 1.000 86.63654 155 GLU B O 1
ATOM 13560 N N . THR B 2 156 ? 270.41700 225.77700 207.73900 1.000 85.99684 156 THR B N 1
ATOM 13561 C CA . THR B 2 156 ? 270.36500 225.93100 206.29200 1.000 85.99684 156 THR B CA 1
ATOM 13562 C C . THR B 2 156 ? 271.54400 226.71500 205.73300 1.000 85.99684 156 THR B C 1
ATOM 13563 O O . THR B 2 156 ? 272.35900 226.16700 204.98300 1.000 85.99684 156 THR B O 1
ATOM 13574 N N . GLU B 2 157 ? 271.64200 227.99400 206.08200 1.000 86.45281 157 GLU B N 1
ATOM 13575 C CA . GLU B 2 157 ? 272.63900 228.88000 205.49900 1.000 86.45281 157 GLU B CA 1
ATOM 13576 C C . GLU B 2 157 ? 273.62900 229.45000 206.49700 1.000 86.45281 157 GLU B C 1
ATOM 13577 O O . GLU B 2 157 ? 274.79400 229.63600 206.14300 1.000 86.45281 157 GLU B O 1
ATOM 13589 N N . GLY B 2 158 ? 273.20800 229.73800 207.72200 1.000 86.22130 158 GLY B N 1
ATOM 13590 C CA . GLY B 2 158 ? 274.08600 230.34300 208.68900 1.000 86.22130 158 GLY B CA 1
ATOM 13591 C C . GLY B 2 158 ? 273.33100 231.02100 209.81100 1.000 86.22130 158 GLY B C 1
ATOM 13592 O O . GLY B 2 158 ? 272.18800 231.45700 209.64800 1.000 86.22130 158 GLY B O 1
ATOM 13596 N N . PRO B 2 159 ? 273.96100 231.12100 210.97800 1.000 88.19674 159 PRO B N 1
ATOM 13597 C CA . PRO B 2 159 ? 273.26700 231.66800 212.14800 1.000 88.19674 159 PRO B CA 1
ATOM 13598 C C . PRO B 2 159 ? 272.65500 233.03100 211.86100 1.000 88.19674 159 PRO B C 1
ATOM 13599 O O . PRO B 2 159 ? 273.25100 233.87800 211.19500 1.000 88.19674 159 PRO B O 1
ATOM 13610 N N . PHE B 2 160 ? 271.44800 233.22900 212.37500 1.000 85.52517 160 PHE B N 1
ATOM 13611 C CA . PHE B 2 160 ? 270.71400 234.48100 212.21800 1.000 85.52517 160 PHE B CA 1
ATOM 13612 C C . PHE B 2 160 ? 271.34500 235.54200 213.11100 1.000 85.52517 160 PHE B C 1
ATOM 13613 O O . PHE B 2 160 ? 271.11900 235.56600 214.32200 1.000 85.52517 160 PHE B O 1
ATOM 13630 N N . LYS B 2 161 ? 272.14300 236.43300 212.51900 1.000 89.20705 161 LYS B N 1
ATOM 13631 C CA . LYS B 2 161 ? 272.74000 237.51600 213.29100 1.000 89.20705 161 LYS B CA 1
ATOM 13632 C C . LYS B 2 161 ? 271.73000 238.59600 213.64500 1.000 89.20705 161 LYS B C 1
ATOM 13633 O O . LYS B 2 161 ? 271.98100 239.38900 214.55800 1.000 89.20705 161 LYS B O 1
ATOM 13652 N N . GLY B 2 162 ? 270.60500 238.64600 212.94400 1.000 87.29942 162 GLY B N 1
ATOM 13653 C CA . GLY B 2 162 ? 269.61200 239.66600 213.20900 1.000 87.29942 162 GLY B CA 1
ATOM 13654 C C . GLY B 2 162 ? 269.11700 239.64000 214.64000 1.000 87.29942 162 GLY B C 1
ATOM 13655 O O . GLY B 2 162 ? 269.18600 238.63400 215.34600 1.000 87.29942 162 GLY B O 1
ATOM 13659 N N . THR B 2 163 ? 268.60100 240.79300 215.06400 1.000 85.43465 163 THR B N 1
ATOM 13660 C CA . THR B 2 163 ? 268.04900 240.94200 216.40100 1.000 85.43465 163 THR B CA 1
ATOM 13661 C C . THR B 2 163 ? 266.74600 241.73200 216.41900 1.000 85.43465 163 THR B C 1
ATOM 13662 O O . THR B 2 163 ? 266.24700 242.04400 217.50700 1.000 85.43465 163 THR B O 1
ATOM 13673 N N . THR B 2 164 ? 266.18800 242.07500 215.26200 1.000 83.85677 164 THR B N 1
ATOM 13674 C CA . THR B 2 164 ? 265.06400 242.99100 215.17600 1.000 83.85677 164 THR B CA 1
ATOM 13675 C C . THR B 2 164 ? 264.02900 242.43800 214.20900 1.000 83.85677 164 THR B C 1
ATOM 13676 O O . THR B 2 164 ? 264.27300 241.47100 213.48200 1.000 83.85677 164 THR B O 1
ATOM 13687 N N . MET B 2 165 ? 262.85800 243.07400 214.20600 1.000 81.77301 165 MET B N 1
ATOM 13688 C CA . MET B 2 165 ? 261.73100 242.56400 213.43300 1.000 81.77301 165 MET B CA 1
ATOM 13689 C C . MET B 2 165 ? 261.99200 242.65100 211.93500 1.000 81.77301 165 MET B C 1
ATOM 13690 O O . MET B 2 165 ? 261.74200 241.69400 211.19400 1.000 81.77301 165 MET B O 1
ATOM 13704 N N . LEU B 2 166 ? 262.50200 243.79200 211.47400 1.000 82.71467 166 LEU B N 1
ATOM 13705 C CA . LEU B 2 166 ? 262.71300 243.98700 210.04400 1.000 82.71467 166 LEU B CA 1
ATOM 13706 C C . LEU B 2 166 ? 263.66700 242.94900 209.47200 1.000 82.71467 166 LEU B C 1
ATOM 13707 O O . LEU B 2 166 ? 263.44500 242.42800 208.37300 1.000 82.71467 166 LEU B O 1
ATOM 13723 N N . GLU B 2 167 ? 264.74400 242.64800 210.19500 1.000 84.59250 167 GLU B N 1
ATOM 13724 C CA . GLU B 2 167 ? 265.68200 241.64500 209.71500 1.000 84.59250 167 GLU B CA 1
ATOM 13725 C C . GLU B 2 167 ? 265.00000 240.29400 209.60000 1.000 84.59250 167 GLU B C 1
ATOM 13726 O O . GLU B 2 167 ? 265.20200 239.55900 208.62300 1.000 84.59250 167 GLU B O 1
ATOM 13738 N N . TYR B 2 168 ? 264.15100 239.97000 210.57200 1.000 79.73258 168 TYR B N 1
ATOM 13739 C CA . TYR B 2 168 ? 263.43700 238.70600 210.53100 1.000 79.73258 168 TYR B CA 1
ATOM 13740 C C . TYR B 2 168 ? 262.51800 238.65200 209.31900 1.000 79.73258 168 TYR B C 1
ATOM 13741 O O . TYR B 2 168 ? 262.44200 237.62800 208.63200 1.000 79.73258 168 TYR B O 1
ATOM 13759 N N . CYS B 2 169 ? 261.81900 239.75100 209.03000 1.000 81.36919 169 CYS B N 1
ATOM 13760 C CA . CYS B 2 169 ? 260.91100 239.74800 207.88900 1.000 81.36919 169 CYS B CA 1
ATOM 13761 C C . CYS B 2 169 ? 261.67500 239.62500 206.58100 1.000 81.36919 169 CYS B C 1
ATOM 13762 O O . CYS B 2 169 ? 261.25000 238.89900 205.67400 1.000 81.36919 169 CYS B O 1
ATOM 13770 N N . ASN B 2 170 ? 262.82500 240.29200 206.47100 1.000 82.47614 170 ASN B N 1
ATOM 13771 C CA . ASN B 2 170 ? 263.58000 240.18000 205.23100 1.000 82.47614 170 ASN B CA 1
ATOM 13772 C C . ASN B 2 170 ? 264.14800 238.78300 205.07700 1.000 82.47614 170 ASN B C 1
ATOM 13773 O O . ASN B 2 170 ? 264.26700 238.27500 203.95400 1.000 82.47614 170 ASN B O 1
ATOM 13780 N N . LYS B 2 171 ? 264.38200 238.10000 206.19200 1.000 82.64232 171 LYS B N 1
ATOM 13781 C CA . LYS B 2 171 ? 264.88700 236.74400 206.08200 1.000 82.64232 171 LYS B CA 1
ATOM 13782 C C . LYS B 2 171 ? 263.77100 235.77400 205.73400 1.000 82.64232 171 LYS B C 1
ATOM 13783 O O . LYS B 2 171 ? 264.00900 234.80100 205.01600 1.000 82.64232 171 LYS B O 1
ATOM 13802 N N . MET B 2 172 ? 262.55100 236.02600 206.21000 1.000 82.04526 172 MET B N 1
ATOM 13803 C CA . MET B 2 172 ? 261.41900 235.21700 205.76700 1.000 82.04526 172 MET B CA 1
ATOM 13804 C C . MET B 2 172 ? 261.19300 235.39200 204.27200 1.000 82.04526 172 MET B C 1
ATOM 13805 O O . MET B 2 172 ? 260.92500 234.42200 203.54700 1.000 82.04526 172 MET B O 1
ATOM 13819 N N . ILE B 2 173 ? 261.29300 236.63300 203.79600 1.000 81.70442 173 ILE B N 1
ATOM 13820 C CA . ILE B 2 173 ? 261.09000 236.89200 202.37700 1.000 81.70442 173 ILE B CA 1
ATOM 13821 C C . ILE B 2 173 ? 262.15200 236.17700 201.55400 1.000 81.70442 173 ILE B C 1
ATOM 13822 O O . ILE B 2 173 ? 261.86700 235.64200 200.47700 1.000 81.70442 173 ILE B O 1
ATOM 13838 N N . GLU B 2 174 ? 263.39500 236.16200 202.04000 1.000 84.63260 174 GLU B N 1
ATOM 13839 C CA . GLU B 2 174 ? 264.42500 235.38700 201.35800 1.000 84.63260 174 GLU B CA 1
ATOM 13840 C C . GLU B 2 174 ? 264.12700 233.89400 201.42100 1.000 84.63260 174 GLU B C 1
ATOM 13841 O O . GLU B 2 174 ? 264.34000 233.17100 200.44100 1.000 84.63260 174 GLU B O 1
ATOM 13853 N N . MET B 2 175 ? 263.61200 233.41900 202.55500 1.000 83.09780 175 MET B N 1
ATOM 13854 C CA . MET B 2 175 ? 263.34700 231.99500 202.70900 1.000 83.09780 175 MET B CA 1
ATOM 13855 C C . MET B 2 175 ? 262.27300 231.52900 201.75100 1.000 83.09780 175 MET B C 1
ATOM 13856 O O . MET B 2 175 ? 262.24400 230.35500 201.36900 1.000 83.09780 175 MET B O 1
ATOM 13870 N N . LEU B 2 176 ? 261.38100 232.42900 201.35800 1.000 80.59993 176 LEU B N 1
ATOM 13871 C CA . LEU B 2 176 ? 260.38600 232.05400 200.36200 1.000 80.59993 176 LEU B CA 1
ATOM 13872 C C . LEU B 2 176 ? 261.04100 231.71900 199.02900 1.000 80.59993 176 LEU B C 1
ATOM 13873 O O . LEU B 2 176 ? 260.53800 230.87000 198.28900 1.000 80.59993 176 LEU B O 1
ATOM 13889 N N . ASP B 2 177 ? 262.14400 232.39200 198.69300 1.000 84.92664 177 ASP B N 1
ATOM 13890 C CA . ASP B 2 177 ? 262.82600 232.13100 197.42700 1.000 84.92664 177 ASP B CA 1
ATOM 13891 C C . ASP B 2 177 ? 263.60600 230.81900 197.45500 1.000 84.92664 177 ASP B C 1
ATOM 13892 O O . ASP B 2 177 ? 263.69400 230.12500 196.43600 1.000 84.92664 177 ASP B O 1
ATOM 13901 N N . TRP B 2 178 ? 264.18500 230.46900 198.60300 1.000 84.50196 178 TRP B N 1
ATOM 13902 C CA . TRP B 2 178 ? 265.11300 229.34700 198.68100 1.000 84.50196 178 TRP B CA 1
ATOM 13903 C C . TRP B 2 178 ? 264.50700 228.06500 198.13400 1.000 84.50196 178 TRP B C 1
ATOM 13904 O O . TRP B 2 178 ? 263.34700 227.74000 198.39600 1.000 84.50196 178 TRP B O 1
ATOM 13925 N N . LYS B 2 179 ? 265.31600 227.33500 197.36400 1.000 90.88407 179 LYS B N 1
ATOM 13926 C CA . LYS B 2 179 ? 264.87200 226.05700 196.82400 1.000 90.88407 179 LYS B CA 1
ATOM 13927 C C . LYS B 2 179 ? 264.72000 225.00900 197.91800 1.000 90.88407 179 LYS B C 1
ATOM 13928 O O . LYS B 2 179 ? 263.77200 224.21600 197.89600 1.000 90.88407 179 LYS B O 1
ATOM 13947 N N . GLU B 2 180 ? 265.64200 224.98200 198.87600 1.000 87.50448 180 GLU B N 1
ATOM 13948 C CA . GLU B 2 180 ? 265.66200 223.96000 199.91100 1.000 87.50448 180 GLU B CA 1
ATOM 13949 C C . GLU B 2 180 ? 265.83600 224.59600 201.28000 1.000 87.50448 180 GLU B C 1
ATOM 13950 O O . GLU B 2 180 ? 266.50000 225.62400 201.42800 1.000 87.50448 180 GLU B O 1
ATOM 13962 N N . ILE B 2 181 ? 265.23700 223.96100 202.28400 1.000 84.86834 181 ILE B N 1
ATOM 13963 C CA . ILE B 2 181 ? 265.30100 224.42700 203.66300 1.000 84.86834 181 ILE B CA 1
ATOM 13964 C C . ILE B 2 181 ? 265.48300 223.20300 204.54600 1.000 84.86834 181 ILE B C 1
ATOM 13965 O O . ILE B 2 181 ? 264.68100 222.26500 204.48400 1.000 84.86834 181 ILE B O 1
ATOM 13981 N N . LYS B 2 182 ? 266.53300 223.20500 205.35900 1.000 87.53464 182 LYS B N 1
ATOM 13982 C CA . LYS B 2 182 ? 266.77100 222.13700 206.31400 1.000 87.53464 182 LYS B CA 1
ATOM 13983 C C . LYS B 2 182 ? 266.15600 222.46800 207.66500 1.000 87.53464 182 LYS B C 1
ATOM 13984 O O . LYS B 2 182 ? 265.97900 223.63400 208.02500 1.000 87.53464 182 LYS B O 1
ATOM 14003 N N . PHE B 2 183 ? 265.83900 221.41700 208.41700 1.000 86.95172 183 PHE B N 1
ATOM 14004 C CA . PHE B 2 183 ? 265.26500 221.56700 209.74400 1.000 86.95172 183 PHE B CA 1
ATOM 14005 C C . PHE B 2 183 ? 265.45900 220.26000 210.49300 1.000 86.95172 183 PHE B C 1
ATOM 14006 O O . PHE B 2 183 ? 265.40100 219.18400 209.89500 1.000 86.95172 183 PHE B O 1
ATOM 14023 N N . LYS B 2 184 ? 265.68700 220.36300 211.79800 1.000 89.05820 184 LYS B N 1
ATOM 14024 C CA . LYS B 2 184 ? 266.06000 219.19900 212.58500 1.000 89.05820 184 LYS B CA 1
ATOM 14025 C C . LYS B 2 184 ? 264.87500 218.27100 212.82600 1.000 89.05820 184 LYS B C 1
ATOM 14026 O O . LYS B 2 184 ? 263.74400 218.71300 213.04000 1.000 89.05820 184 LYS B O 1
ATOM 14045 N N . LYS B 2 185 ? 265.15400 216.97000 212.79100 1.000 94.30150 185 LYS B N 1
ATOM 14046 C CA . LYS B 2 185 ? 264.16800 215.94600 213.09600 1.000 94.30150 185 LYS B CA 1
ATOM 14047 C C . LYS B 2 185 ? 264.91300 214.64000 213.32800 1.000 94.30150 185 LYS B C 1
ATOM 14048 O O . LYS B 2 185 ? 266.08400 214.50300 212.96600 1.000 94.30150 185 LYS B O 1
ATOM 14067 N N . VAL B 2 186 ? 264.22100 213.68100 213.93400 1.000 97.81803 186 VAL B N 1
ATOM 14068 C CA . VAL B 2 186 ? 264.82900 212.39200 214.25400 1.000 97.81803 186 VAL B CA 1
ATOM 14069 C C . VAL B 2 186 ? 265.25900 211.67700 212.97900 1.000 97.81803 186 VAL B C 1
ATOM 14070 O O . VAL B 2 186 ? 265.45600 210.46100 212.97700 1.000 97.81803 186 VAL B O 1
ATOM 14083 N N . ILE B 2 211 ? 265.89900 215.21200 210.17800 1.000 91.17814 211 ILE B N 1
ATOM 14084 C CA . ILE B 2 211 ? 266.68700 216.26000 209.54200 1.000 91.17814 211 ILE B CA 1
ATOM 14085 C C . ILE B 2 211 ? 266.33400 216.25100 208.06300 1.000 91.17814 211 ILE B C 1
ATOM 14086 O O . ILE B 2 211 ? 267.17500 216.47000 207.19000 1.000 91.17814 211 ILE B O 1
ATOM 14101 N N . ASP B 2 212 ? 265.05000 216.01100 207.80300 1.000 93.07474 212 ASP B N 1
ATOM 14102 C CA . ASP B 2 212 ? 264.53400 215.97000 206.44500 1.000 93.07474 212 ASP B CA 1
ATOM 14103 C C . ASP B 2 212 ? 264.68600 217.32300 205.75900 1.000 93.07474 212 ASP B C 1
ATOM 14104 O O . ASP B 2 212 ? 264.78900 218.37500 206.39800 1.000 93.07474 212 ASP B O 1
ATOM 14113 N N . SER B 2 213 ? 264.69500 217.28400 204.43000 1.000 88.22614 213 SER B N 1
ATOM 14114 C CA . SER B 2 213 ? 264.75300 218.48300 203.61100 1.000 88.22614 213 SER B CA 1
ATOM 14115 C C . SER B 2 213 ? 263.52500 218.55100 202.70800 1.000 88.22614 213 SER B C 1
ATOM 14116 O O . SER B 2 213 ? 262.94500 217.52400 202.34500 1.000 88.22614 213 SER B O 1
ATOM 14124 N N . ILE B 2 214 ? 263.12900 219.77200 202.34300 1.000 84.09212 214 ILE B N 1
ATOM 14125 C CA . ILE B 2 214 ? 261.90000 220.01200 201.59000 1.000 84.09212 214 ILE B CA 1
ATOM 14126 C C . ILE B 2 214 ? 262.14200 221.05500 200.50700 1.000 84.09212 214 ILE B C 1
ATOM 14127 O O . ILE B 2 214 ? 262.84000 222.05000 200.72700 1.000 84.09212 214 ILE B O 1
ATOM 14143 N N . LYS B 2 215 ? 261.54900 220.82200 199.33700 1.000 85.97177 215 LYS B N 1
ATOM 14144 C CA . LYS B 2 215 ? 261.68200 221.72300 198.20300 1.000 85.97177 215 LYS B CA 1
ATOM 14145 C C . LYS B 2 215 ? 260.87100 222.99700 198.41400 1.000 85.97177 215 LYS B C 1
ATOM 14146 O O . LYS B 2 215 ? 260.08900 223.13300 199.35800 1.000 85.97177 215 LYS B O 1
ATOM 14165 N N . HIS B 2 216 ? 261.07600 223.94400 197.49800 1.000 83.71508 216 HIS B N 1
ATOM 14166 C CA . HIS B 2 216 ? 260.51200 225.28000 197.65000 1.000 83.71508 216 HIS B CA 1
ATOM 14167 C C . HIS B 2 216 ? 258.99100 225.25900 197.68100 1.000 83.71508 216 HIS B C 1
ATOM 14168 O O . HIS B 2 216 ? 258.37600 226.03800 198.41700 1.000 83.71508 216 HIS B O 1
ATOM 14182 N N . ASP B 2 217 ? 258.36600 224.36300 196.91700 1.000 82.46938 217 ASP B N 1
ATOM 14183 C CA . ASP B 2 217 ? 256.91500 224.40600 196.78100 1.000 82.46938 217 ASP B CA 1
ATOM 14184 C C . ASP B 2 217 ? 256.22300 223.90400 198.04100 1.000 82.46938 217 ASP B C 1
ATOM 14185 O O . ASP B 2 217 ? 255.21800 224.47900 198.48100 1.000 82.46938 217 ASP B O 1
ATOM 14194 N N . GLU B 2 218 ? 256.76500 222.85500 198.65600 1.000 81.29690 218 GLU B N 1
ATOM 14195 C CA . GLU B 2 218 ? 256.12700 222.30800 199.84300 1.000 81.29690 218 GLU B CA 1
ATOM 14196 C C . GLU B 2 218 ? 256.24500 223.27200 201.01000 1.000 81.29690 218 GLU B C 1
ATOM 14197 O O . GLU B 2 218 ? 255.30500 223.42000 201.79500 1.000 81.29690 218 GLU B O 1
ATOM 14209 N N . PHE B 2 219 ? 257.37300 223.97100 201.11900 1.000 79.40510 219 PHE B N 1
ATOM 14210 C CA . PHE B 2 219 ? 257.50000 224.96000 202.17900 1.000 79.40510 219 PHE B CA 1
ATOM 14211 C C . PHE B 2 219 ? 256.67200 226.19200 201.87200 1.000 79.40510 219 PHE B C 1
ATOM 14212 O O . PHE B 2 219 ? 256.15600 226.84000 202.79000 1.000 79.40510 219 PHE B O 1
ATOM 14229 N N . LEU B 2 220 ? 256.49800 226.50400 200.59100 1.000 77.86254 220 LEU B N 1
ATOM 14230 C CA . LEU B 2 220 ? 255.62800 227.60900 200.22100 1.000 77.86254 220 LEU B CA 1
ATOM 14231 C C . LEU B 2 220 ? 254.20100 227.33600 200.66700 1.000 77.86254 220 LEU B C 1
ATOM 14232 O O . LEU B 2 220 ? 253.52600 228.22100 201.20100 1.000 77.86254 220 LEU B O 1
ATOM 14248 N N . ILE B 2 221 ? 253.73000 226.10800 200.45900 1.000 74.80018 221 ILE B N 1
ATOM 14249 C CA . ILE B 2 221 ? 252.39900 225.73900 200.92600 1.000 74.80018 221 ILE B CA 1
ATOM 14250 C C . ILE B 2 221 ? 252.35100 225.68000 202.44700 1.000 74.80018 221 ILE B C 1
ATOM 14251 O O . ILE B 2 221 ? 251.37400 226.11200 203.06700 1.000 74.80018 221 ILE B O 1
ATOM 14267 N N . ARG B 2 222 ? 253.40000 225.15200 203.07400 1.000 77.21984 222 ARG B N 1
ATOM 14268 C CA . ARG B 2 222 ? 253.37500 224.93800 204.51300 1.000 77.21984 222 ARG B CA 1
ATOM 14269 C C . ARG B 2 222 ? 253.46100 226.23500 205.30000 1.000 77.21984 222 ARG B C 1
ATOM 14270 O O . ARG B 2 222 ? 253.03200 226.27100 206.45600 1.000 77.21984 222 ARG B O 1
ATOM 14291 N N . ALA B 2 223 ? 254.00600 227.29700 204.71000 1.000 77.03996 223 ALA B N 1
ATOM 14292 C CA . ALA B 2 223 ? 254.07900 228.56600 205.42200 1.000 77.03996 223 ALA B CA 1
ATOM 14293 C C . ALA B 2 223 ? 252.70200 229.19700 205.56200 1.000 77.03996 223 ALA B C 1
ATOM 14294 O O . ALA B 2 223 ? 252.35800 229.73200 206.62200 1.000 77.03996 223 ALA B O 1
ATOM 14301 N N . LEU B 2 224 ? 251.90900 229.15700 204.49300 1.000 73.75518 224 LEU B N 1
ATOM 14302 C CA . LEU B 2 224 ? 250.59700 229.79100 204.50100 1.000 73.75518 224 LEU B CA 1
ATOM 14303 C C . LEU B 2 224 ? 249.59000 228.98700 205.31200 1.000 73.75518 224 LEU B C 1
ATOM 14304 O O . LEU B 2 224 ? 248.66600 229.56300 205.89700 1.000 73.75518 224 LEU B O 1
ATOM 14320 N N . THR B 2 225 ? 249.75100 227.66900 205.34900 1.000 76.75442 225 THR B N 1
ATOM 14321 C CA . THR B 2 225 ? 248.81800 226.77600 206.02300 1.000 76.75442 225 THR B CA 1
ATOM 14322 C C . THR B 2 225 ? 248.42800 227.30800 207.39500 1.000 76.75442 225 THR B C 1
ATOM 14323 O O . THR B 2 225 ? 249.29000 227.60000 208.22800 1.000 76.75442 225 THR B O 1
ATOM 14334 N N . ILE B 2 226 ? 247.12400 227.44300 207.61700 1.000 77.32432 226 ILE B N 1
ATOM 14335 C CA . ILE B 2 226 ? 246.56600 227.91500 208.87900 1.000 77.32432 226 ILE B CA 1
ATOM 14336 C C . ILE B 2 226 ? 245.75700 226.78800 209.49900 1.000 77.32432 226 ILE B C 1
ATOM 14337 O O . ILE B 2 226 ? 244.77500 226.32800 208.90500 1.000 77.32432 226 ILE B O 1
ATOM 14353 N N . ASN B 2 227 ? 246.16300 226.33900 210.68300 1.000 78.29465 227 ASN B N 1
ATOM 14354 C CA . ASN B 2 227 ? 245.44000 225.26700 211.35100 1.000 78.29465 227 ASN B CA 1
ATOM 14355 C C . ASN B 2 227 ? 244.24900 225.86300 212.09400 1.000 78.29465 227 ASN B C 1
ATOM 14356 O O . ASN B 2 227 ? 243.97900 227.06500 212.02100 1.000 78.29465 227 ASN B O 1
ATOM 14367 N N . THR B 2 228 ? 243.59100 225.04800 212.91200 1.000 82.89048 228 THR B N 1
ATOM 14368 C CA . THR B 2 228 ? 242.49700 225.51200 213.74800 1.000 82.89048 228 THR B CA 1
ATOM 14369 C C . THR B 2 228 ? 242.53700 224.85500 215.11700 1.000 82.89048 228 THR B C 1
ATOM 14370 O O . THR B 2 228 ? 242.95600 223.70500 215.26700 1.000 82.89048 228 THR B O 1
ATOM 14381 N N . MET B 2 229 ? 242.08800 225.60800 216.11300 1.000 89.51030 229 MET B N 1
ATOM 14382 C CA . MET B 2 229 ? 241.93000 225.13400 217.47600 1.000 89.51030 229 MET B CA 1
ATOM 14383 C C . MET B 2 229 ? 240.44900 225.20500 217.81700 1.000 89.51030 229 MET B C 1
ATOM 14384 O O . MET B 2 229 ? 239.76600 226.17100 217.45900 1.000 89.51030 229 MET B O 1
ATOM 14398 N N . ALA B 2 230 ? 239.95900 224.18000 218.51800 1.000 96.45162 230 ALA B N 1
ATOM 14399 C CA . ALA B 2 230 ? 238.53600 224.02900 218.79500 1.000 96.45162 230 ALA B CA 1
ATOM 14400 C C . ALA B 2 230 ? 238.10400 224.65400 220.11600 1.000 96.45162 230 ALA B C 1
ATOM 14401 O O . ALA B 2 230 ? 237.13000 224.18800 220.72100 1.000 96.45162 230 ALA B O 1
ATOM 14408 N N . LYS B 2 231 ? 238.78800 225.69100 220.58900 1.000 96.28770 231 LYS B N 1
ATOM 14409 C CA . LYS B 2 231 ? 238.39300 226.30700 221.84900 1.000 96.28770 231 LYS B CA 1
ATOM 14410 C C . LYS B 2 231 ? 237.04400 226.99300 221.67100 1.000 96.28770 231 LYS B C 1
ATOM 14411 O O . LYS B 2 231 ? 236.36700 227.31800 222.64500 1.000 96.28770 231 LYS B O 1
ATOM 14430 N N . ALA B 2 242 ? 235.52600 227.95600 217.50500 1.000 90.81312 242 ALA B N 1
ATOM 14431 C CA . ALA B 2 242 ? 236.82700 227.66800 216.91200 1.000 90.81312 242 ALA B CA 1
ATOM 14432 C C . ALA B 2 242 ? 237.67600 228.92500 216.82900 1.000 90.81312 242 ALA B C 1
ATOM 14433 O O . ALA B 2 242 ? 237.22200 230.01800 217.15900 1.000 90.81312 242 ALA B O 1
ATOM 14440 N N . ILE B 2 243 ? 238.92000 228.75900 216.38200 1.000 88.27771 243 ILE B N 1
ATOM 14441 C CA . ILE B 2 243 ? 239.84500 229.87600 216.24100 1.000 88.27771 243 ILE B CA 1
ATOM 14442 C C . ILE B 2 243 ? 240.99300 229.41100 215.36200 1.000 88.27771 243 ILE B C 1
ATOM 14443 O O . ILE B 2 243 ? 241.27300 228.21600 215.26900 1.000 88.27771 243 ILE B O 1
ATOM 14459 N N . ALA B 2 244 ? 241.64200 230.35500 214.69400 1.000 81.75225 244 ALA B N 1
ATOM 14460 C CA . ALA B 2 244 ? 242.65900 230.01300 213.71600 1.000 81.75225 244 ALA B CA 1
ATOM 14461 C C . ALA B 2 244 ? 244.02800 229.88400 214.37300 1.000 81.75225 244 ALA B C 1
ATOM 14462 O O . ALA B 2 244 ? 244.24700 230.30000 215.51200 1.000 81.75225 244 ALA B O 1
ATOM 14469 N N . THR B 2 245 ? 244.96700 229.30400 213.62500 1.000 79.59049 245 THR B N 1
ATOM 14470 C CA . THR B 2 245 ? 246.35800 229.20300 214.06000 1.000 79.59049 245 THR B CA 1
ATOM 14471 C C . THR B 2 245 ? 247.26200 229.38900 212.85400 1.000 79.59049 245 THR B C 1
ATOM 14472 O O . THR B 2 245 ? 247.60800 228.42600 212.15700 1.000 79.59049 245 THR B O 1
ATOM 14483 N N . PRO B 2 246 ? 247.62600 230.62800 212.55000 1.000 76.50204 246 PRO B N 1
ATOM 14484 C CA . PRO B 2 246 ? 248.46700 230.90200 211.38600 1.000 76.50204 246 PRO B CA 1
ATOM 14485 C C . PRO B 2 246 ? 249.92600 230.53700 211.61200 1.000 76.50204 246 PRO B C 1
ATOM 14486 O O . PRO B 2 246 ? 250.41800 230.45400 212.73800 1.000 76.50204 246 PRO B O 1
ATOM 14497 N N . GLY B 2 247 ? 250.61700 230.33300 210.49700 1.000 77.97494 247 GLY B N 1
ATOM 14498 C CA . GLY B 2 247 ? 252.01900 229.98500 210.54600 1.000 77.97494 247 GLY B CA 1
ATOM 14499 C C . GLY B 2 247 ? 252.86600 231.10200 211.12600 1.000 77.97494 247 GLY B C 1
ATOM 14500 O O . GLY B 2 247 ? 252.44000 232.24700 211.26900 1.000 77.97494 247 GLY B O 1
ATOM 14504 N N . MET B 2 248 ? 254.09400 230.74300 211.48900 1.000 78.98525 248 MET B N 1
ATOM 14505 C CA . MET B 2 248 ? 255.01600 231.67800 212.11700 1.000 78.98525 248 MET B CA 1
ATOM 14506 C C . MET B 2 248 ? 255.63100 232.63200 211.10200 1.000 78.98525 248 MET B C 1
ATOM 14507 O O . MET B 2 248 ? 256.12800 233.69600 211.48000 1.000 78.98525 248 MET B O 1
ATOM 14521 N N . ILE B 2 249 ? 255.57900 232.28300 209.82000 1.000 77.30179 249 ILE B N 1
ATOM 14522 C CA . ILE B 2 249 ? 256.04900 233.17800 208.77000 1.000 77.30179 249 ILE B CA 1
ATOM 14523 C C . ILE B 2 249 ? 255.17600 234.42500 208.68900 1.000 77.30179 249 ILE B C 1
ATOM 14524 O O . ILE B 2 249 ? 255.67300 235.53700 208.47800 1.000 77.30179 249 ILE B O 1
ATOM 14540 N N . VAL B 2 250 ? 253.86700 234.25700 208.85100 1.000 76.86117 250 VAL B N 1
ATOM 14541 C CA . VAL B 2 250 ? 252.90600 235.34700 208.72900 1.000 76.86117 250 VAL B CA 1
ATOM 14542 C C . VAL B 2 250 ? 252.70400 236.18400 209.99100 1.000 76.86117 250 VAL B C 1
ATOM 14543 O O . VAL B 2 250 ? 252.16400 237.29500 209.90300 1.000 76.86117 250 VAL B O 1
ATOM 14556 N N . ARG B 2 251 ? 253.11400 235.69100 211.15000 1.000 78.15234 251 ARG B N 1
ATOM 14557 C CA . ARG B 2 251 ? 252.84100 236.38500 212.40800 1.000 78.15234 251 ARG B CA 1
ATOM 14558 C C . ARG B 2 251 ? 253.40700 237.79700 212.49100 1.000 78.15234 251 ARG B C 1
ATOM 14559 O O . ARG B 2 251 ? 252.67600 238.70700 212.92500 1.000 78.15234 251 ARG B O 1
ATOM 14580 N N . PRO B 2 252 ? 254.65900 238.06400 212.11500 1.000 77.74261 252 PRO B N 1
ATOM 14581 C CA . PRO B 2 252 ? 255.15900 239.44800 212.21100 1.000 77.74261 252 PRO B CA 1
ATOM 14582 C C . PRO B 2 252 ? 254.39800 240.44400 211.35500 1.000 77.74261 252 PRO B C 1
ATOM 14583 O O . PRO B 2 252 ? 254.13000 241.57400 211.79200 1.000 77.74261 252 PRO B O 1
ATOM 14594 N N . PHE B 2 253 ? 254.04000 240.05400 210.13600 1.000 77.55406 253 PHE B N 1
ATOM 14595 C CA . PHE B 2 253 ? 253.30600 240.96000 209.26800 1.000 77.55406 253 PHE B CA 1
ATOM 14596 C C . PHE B 2 253 ? 251.94900 241.27600 209.87800 1.000 77.55406 253 PHE B C 1
ATOM 14597 O O . PHE B 2 253 ? 251.47900 242.42300 209.84400 1.000 77.55406 253 PHE B O 1
ATOM 14614 N N . SER B 2 254 ? 251.31600 240.25700 210.45800 1.000 78.58193 254 SER B N 1
ATOM 14615 C CA . SER B 2 254 ? 250.04400 240.45400 211.13200 1.000 78.58193 254 SER B CA 1
ATOM 14616 C C . SER B 2 254 ? 250.20800 241.43000 212.28000 1.000 78.58193 254 SER B C 1
ATOM 14617 O O . SER B 2 254 ? 249.34200 242.27900 212.51100 1.000 78.58193 254 SER B O 1
ATOM 14625 N N . LYS B 2 255 ? 251.30600 241.31100 213.02400 1.000 78.85197 255 LYS B N 1
ATOM 14626 C CA . LYS B 2 255 ? 251.53900 242.23000 214.12900 1.000 78.85197 255 LYS B CA 1
ATOM 14627 C C . LYS B 2 255 ? 251.67200 243.65800 213.62700 1.000 78.85197 255 LYS B C 1
ATOM 14628 O O . LYS B 2 255 ? 251.15400 244.59200 214.24600 1.000 78.85197 255 LYS B O 1
ATOM 14647 N N . ILE B 2 256 ? 252.37300 243.84800 212.51300 1.000 77.97842 256 ILE B N 1
ATOM 14648 C CA . ILE B 2 256 ? 252.56600 245.19600 211.97800 1.000 77.97842 256 ILE B CA 1
ATOM 14649 C C . ILE B 2 256 ? 251.22500 245.80000 211.57400 1.000 77.97842 256 ILE B C 1
ATOM 14650 O O . ILE B 2 256 ? 250.89900 246.95100 211.91400 1.000 77.97842 256 ILE B O 1
ATOM 14666 N N . VAL B 2 257 ? 250.40400 245.00900 210.88300 1.000 78.06032 257 VAL B N 1
ATOM 14667 C CA . VAL B 2 257 ? 249.10000 245.49800 210.45000 1.000 78.06032 257 VAL B CA 1
ATOM 14668 C C . VAL B 2 257 ? 248.21800 245.80400 211.65200 1.000 78.06032 257 VAL B C 1
ATOM 14669 O O . VAL B 2 257 ? 247.52900 246.83200 211.69300 1.000 78.06032 257 VAL B O 1
ATOM 14682 N N . GLU B 2 258 ? 248.22900 244.92600 212.65100 1.000 80.18252 258 GLU B N 1
ATOM 14683 C CA . GLU B 2 258 ? 247.40600 245.13600 213.83000 1.000 80.18252 258 GLU B CA 1
ATOM 14684 C C . GLU B 2 258 ? 247.85600 246.38200 214.57000 1.000 80.18252 258 GLU B C 1
ATOM 14685 O O . GLU B 2 258 ? 247.03600 247.10500 215.13700 1.000 80.18252 258 GLU B O 1
ATOM 14697 N N . THR B 2 259 ? 249.16400 246.61400 214.62500 1.000 79.07727 259 THR B N 1
ATOM 14698 C CA . THR B 2 259 ? 249.69000 247.79200 215.30000 1.000 79.07727 259 THR B CA 1
ATOM 14699 C C . THR B 2 259 ? 249.22100 249.06700 214.61600 1.000 79.07727 259 THR B C 1
ATOM 14700 O O . THR B 2 259 ? 248.84300 250.04100 215.28200 1.000 79.07727 259 THR B O 1
ATOM 14711 N N . VAL B 2 260 ? 249.20300 249.06800 213.28300 1.000 78.37021 260 VAL B N 1
ATOM 14712 C CA . VAL B 2 260 ? 248.66400 250.22200 212.56400 1.000 78.37021 260 VAL B CA 1
ATOM 14713 C C . VAL B 2 260 ? 247.18000 250.39600 212.86700 1.000 78.37021 260 VAL B C 1
ATOM 14714 O O . VAL B 2 260 ? 246.70900 251.50700 213.16300 1.000 78.37021 260 VAL B O 1
ATOM 14727 N N . ALA B 2 261 ? 246.43400 249.29100 212.87400 1.000 79.02919 261 ALA B N 1
ATOM 14728 C CA . ALA B 2 261 ? 245.00400 249.36900 213.14500 1.000 79.02919 261 ALA B CA 1
ATOM 14729 C C . ALA B 2 261 ? 244.74600 249.86800 214.55500 1.000 79.02919 261 ALA B C 1
ATOM 14730 O O . ALA B 2 261 ? 243.77900 250.59500 214.79700 1.000 79.02919 261 ALA B O 1
ATOM 14737 N N . GLN B 2 262 ? 245.61200 249.50600 215.49400 1.000 81.14221 262 GLN B N 1
ATOM 14738 C CA . GLN B 2 262 ? 245.41600 249.88600 216.88500 1.000 81.14221 262 GLN B CA 1
ATOM 14739 C C . GLN B 2 262 ? 245.70400 251.36400 217.06700 1.000 81.14221 262 GLN B C 1
ATOM 14740 O O . GLN B 2 262 ? 244.94400 252.08300 217.72700 1.000 81.14221 262 GLN B O 1
ATOM 14754 N N . LYS B 2 263 ? 246.82500 251.82800 216.51500 1.000 82.23069 263 LYS B N 1
ATOM 14755 C CA . LYS B 2 263 ? 247.15000 253.24100 216.62900 1.000 82.23069 263 LYS B CA 1
ATOM 14756 C C . LYS B 2 263 ? 246.07500 254.09500 215.98000 1.000 82.23069 263 LYS B C 1
ATOM 14757 O O . LYS B 2 263 ? 245.84800 255.23300 216.40300 1.000 82.23069 263 LYS B O 1
ATOM 14776 N N . ILE B 2 264 ? 245.40000 253.56900 214.95700 1.000 82.01934 264 ILE B N 1
ATOM 14777 C CA . ILE B 2 264 ? 244.28100 254.30900 214.37800 1.000 82.01934 264 ILE B CA 1
ATOM 14778 C C . ILE B 2 264 ? 243.07500 254.26900 215.30900 1.000 82.01934 264 ILE B C 1
ATOM 14779 O O . ILE B 2 264 ? 242.52600 255.30900 215.68800 1.000 82.01934 264 ILE B O 1
ATOM 14795 N N . CYS B 2 265 ? 242.65200 253.06600 215.69700 1.000 84.52496 265 CYS B N 1
ATOM 14796 C CA . CYS B 2 265 ? 241.41100 252.90500 216.44400 1.000 84.52496 265 CYS B CA 1
ATOM 14797 C C . CYS B 2 265 ? 241.44000 253.68600 217.75100 1.000 84.52496 265 CYS B C 1
ATOM 14798 O O . CYS B 2 265 ? 240.43500 254.28900 218.14300 1.000 84.52496 265 CYS B O 1
ATOM 14806 N N . GLU B 2 266 ? 242.58000 253.68400 218.44400 1.000 87.45275 266 GLU B N 1
ATOM 14807 C CA . GLU B 2 266 ? 242.66400 254.37600 219.72500 1.000 87.45275 266 GLU B CA 1
ATOM 14808 C C . GLU B 2 266 ? 242.24000 255.83600 219.62600 1.000 87.45275 266 GLU B C 1
ATOM 14809 O O . GLU B 2 266 ? 241.65600 256.37600 220.57200 1.000 87.45275 266 GLU B O 1
ATOM 14821 N N . LYS B 2 267 ? 242.52400 256.49600 218.50100 1.000 85.99088 267 LYS B N 1
ATOM 14822 C CA . LYS B 2 267 ? 242.11800 257.89000 218.35200 1.000 85.99088 267 LYS B CA 1
ATOM 14823 C C . LYS B 2 267 ? 240.60800 258.01500 218.21300 1.000 85.99088 267 LYS B C 1
ATOM 14824 O O . LYS B 2 267 ? 240.00700 258.95300 218.74800 1.000 85.99088 267 LYS B O 1
ATOM 14843 N N . LEU B 2 268 ? 239.97900 257.08900 217.49900 1.000 83.09946 268 LEU B N 1
ATOM 14844 C CA . LEU B 2 268 ? 238.56000 257.22000 217.21400 1.000 83.09946 268 LEU B CA 1
ATOM 14845 C C . LEU B 2 268 ? 237.74900 257.12700 218.49600 1.000 83.09946 268 LEU B C 1
ATOM 14846 O O . LEU B 2 268 ? 238.03700 256.31600 219.37900 1.000 83.09946 268 LEU B O 1
ATOM 14862 N N . LYS B 2 269 ? 236.72300 257.96600 218.59000 1.000 85.75144 269 LYS B N 1
ATOM 14863 C CA . LYS B 2 269 ? 235.86100 258.02600 219.75800 1.000 85.75144 269 LYS B CA 1
ATOM 14864 C C . LYS B 2 269 ? 234.57700 257.22900 219.58100 1.000 85.75144 269 LYS B C 1
ATOM 14865 O O . LYS B 2 269 ? 233.76400 257.17400 220.50800 1.000 85.75144 269 LYS B O 1
ATOM 14884 N N . GLU B 2 270 ? 234.37600 256.61800 218.41500 1.000 84.35186 270 GLU B N 1
ATOM 14885 C CA . GLU B 2 270 ? 233.18500 255.83300 218.12300 1.000 84.35186 270 GLU B CA 1
ATOM 14886 C C . GLU B 2 270 ? 233.48800 254.34000 218.07200 1.000 84.35186 270 GLU B C 1
ATOM 14887 O O . GLU B 2 270 ? 232.79200 253.58300 217.39300 1.000 84.35186 270 GLU B O 1
ATOM 14899 N N . SER B 2 271 ? 234.52900 253.90600 218.77600 1.000 84.07729 271 SER B N 1
ATOM 14900 C CA . SER B 2 271 ? 234.89500 252.50000 218.83100 1.000 84.07729 271 SER B CA 1
ATOM 14901 C C . SER B 2 271 ? 235.20400 252.12800 220.27200 1.000 84.07729 271 SER B C 1
ATOM 14902 O O . SER B 2 271 ? 235.51900 252.98500 221.10100 1.000 84.07729 271 SER B O 1
ATOM 14910 N N . GLY B 2 272 ? 235.11500 250.83300 220.56000 1.000 87.74135 272 GLY B N 1
ATOM 14911 C CA . GLY B 2 272 ? 235.33300 250.35500 221.90900 1.000 87.74135 272 GLY B CA 1
ATOM 14912 C C . GLY B 2 272 ? 236.02800 249.01400 222.03000 1.000 87.74135 272 GLY B C 1
ATOM 14913 O O . GLY B 2 272 ? 235.83900 248.32300 223.03400 1.000 87.74135 272 GLY B O 1
ATOM 14917 N N . LEU B 2 273 ? 236.82800 248.62100 221.03900 1.000 87.01885 273 LEU B N 1
ATOM 14918 C CA . LEU B 2 273 ? 237.43400 247.29700 221.10200 1.000 87.01885 273 LEU B CA 1
ATOM 14919 C C . LEU B 2 273 ? 238.68800 247.27500 221.97100 1.000 87.01885 273 LEU B C 1
ATOM 14920 O O . LEU B 2 273 ? 238.80000 246.42000 222.85900 1.000 87.01885 273 LEU B O 1
ATOM 14936 N N . PRO B 2 274 ? 239.65300 248.17500 221.76100 1.000 87.35906 274 PRO B N 1
ATOM 14937 C CA . PRO B 2 274 ? 240.83300 248.16500 222.64100 1.000 87.35906 274 PRO B CA 1
ATOM 14938 C C . PRO B 2 274 ? 240.48300 248.45900 224.08400 1.000 87.35906 274 PRO B C 1
ATOM 14939 O O . PRO B 2 274 ? 241.05800 247.86500 225.00300 1.000 87.35906 274 PRO B O 1
ATOM 14950 N N . VAL B 2 275 ? 239.54300 249.37300 224.30200 1.000 89.24023 275 VAL B N 1
ATOM 14951 C CA . VAL B 2 275 ? 239.16500 249.81100 225.63700 1.000 89.24023 275 VAL B CA 1
ATOM 14952 C C . VAL B 2 275 ? 238.32000 248.72400 226.28300 1.000 89.24023 275 VAL B C 1
ATOM 14953 O O . VAL B 2 275 ? 237.84200 247.81200 225.60000 1.000 89.24023 275 VAL B O 1
ATOM 14966 N N . GLY B 2 276 ? 238.12900 248.80500 227.59600 1.000 90.24753 276 GLY B N 1
ATOM 14967 C CA . GLY B 2 276 ? 237.27500 247.84900 228.27200 1.000 90.24753 276 GLY B CA 1
ATOM 14968 C C . GLY B 2 2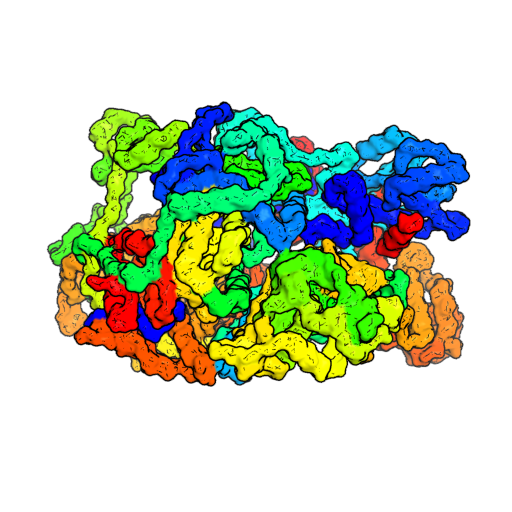76 ? 236.68400 248.39800 229.55000 1.000 90.24753 276 GLY B C 1
ATOM 14969 O O . GLY B 2 276 ? 237.20700 249.33700 230.15900 1.000 90.24753 276 GLY B O 1
ATOM 14973 N N . GLY B 2 277 ? 235.58500 247.78000 229.95500 1.000 88.70650 277 GLY B N 1
ATOM 14974 C CA . GLY B 2 277 ? 234.96200 248.10900 231.22300 1.000 88.70650 277 GLY B CA 1
ATOM 14975 C C . GLY B 2 277 ? 234.43700 249.52800 231.27100 1.000 88.70650 277 GLY B C 1
ATOM 14976 O O . GLY B 2 277 ? 233.54900 249.91900 230.50500 1.000 88.70650 277 GLY B O 1
ATOM 14980 N N . ASN B 2 278 ? 234.99900 250.31600 232.18800 1.000 86.33104 278 ASN B N 1
ATOM 14981 C CA . ASN B 2 278 ? 234.45800 251.63900 232.47500 1.000 86.33104 278 ASN B CA 1
ATOM 14982 C C . ASN B 2 278 ? 234.51200 252.55100 231.25600 1.000 86.33104 278 ASN B C 1
ATOM 14983 O O . ASN B 2 278 ? 233.60000 253.36000 231.03300 1.000 86.33104 278 ASN B O 1
ATOM 14994 N N . GLU B 2 279 ? 235.58000 252.44700 230.46600 1.000 89.07319 279 GLU B N 1
ATOM 14995 C CA . GLU B 2 279 ? 235.80800 253.41200 229.39600 1.000 89.07319 279 GLU B CA 1
ATOM 14996 C C . GLU B 2 279 ? 234.63300 253.45700 228.42800 1.000 89.07319 279 GLU B C 1
ATOM 14997 O O . GLU B 2 279 ? 234.14600 254.53700 228.07200 1.000 89.07319 279 GLU B O 1
ATOM 15009 N N . LYS B 2 280 ? 234.15000 252.28900 228.00200 1.000 87.52908 280 LYS B N 1
ATOM 15010 C CA . LYS B 2 280 ? 233.08200 252.27100 227.01100 1.000 87.52908 280 LYS B CA 1
ATOM 15011 C C . LYS B 2 280 ? 231.75800 252.72800 227.60200 1.000 87.52908 280 LYS B C 1
ATOM 15012 O O . LYS B 2 280 ? 230.95100 253.34700 226.90300 1.000 87.52908 280 LYS B O 1
ATOM 15031 N N . LYS B 2 281 ? 231.52000 252.44800 228.88100 1.000 86.81688 281 LYS B N 1
ATOM 15032 C CA . LYS B 2 281 ? 230.33200 252.97800 229.53800 1.000 86.81688 281 LYS B CA 1
ATOM 15033 C C . LYS B 2 281 ? 230.34600 254.50300 229.55400 1.000 86.81688 281 LYS B C 1
ATOM 15034 O O . LYS B 2 281 ? 229.33800 255.15100 229.24000 1.000 86.81688 281 LYS B O 1
ATOM 15053 N N . ALA B 2 282 ? 231.48100 255.09800 229.92800 1.000 84.24717 282 ALA B N 1
ATOM 15054 C CA . ALA B 2 282 ? 231.57500 256.55500 229.90300 1.000 84.24717 282 ALA B CA 1
ATOM 15055 C C . ALA B 2 282 ? 231.37700 257.08300 228.48800 1.000 84.24717 282 ALA B C 1
ATOM 15056 O O . ALA B 2 282 ? 230.72500 258.11700 228.28100 1.000 84.24717 282 ALA B O 1
ATOM 15063 N N . LYS B 2 283 ? 231.95400 256.39600 227.50200 1.000 86.43339 283 LYS B N 1
ATOM 15064 C CA . LYS B 2 283 ? 231.74000 256.77800 226.11300 1.000 86.43339 283 LYS B CA 1
ATOM 15065 C C . LYS B 2 283 ? 230.25400 256.82000 225.79400 1.000 86.43339 283 LYS B C 1
ATOM 15066 O O . LYS B 2 283 ? 229.76000 257.78400 225.20200 1.000 86.43339 283 LYS B O 1
ATOM 15085 N N . LEU B 2 284 ? 229.53600 255.75300 226.14400 1.000 83.65068 284 LEU B N 1
ATOM 15086 C CA . LEU B 2 284 ? 228.11000 255.68200 225.85200 1.000 83.65068 284 LEU B CA 1
ATOM 15087 C C . LEU B 2 284 ? 227.36100 256.81300 226.53000 1.000 83.65068 284 LEU B C 1
ATOM 15088 O O . LEU B 2 284 ? 226.42900 257.38600 225.95600 1.000 83.65068 284 LEU B O 1
ATOM 15104 N N . LYS B 2 285 ? 227.74600 257.14200 227.76000 1.000 84.84610 285 LYS B N 1
ATOM 15105 C CA . LYS B 2 285 ? 227.05400 258.20900 228.47200 1.000 84.84610 285 LYS B CA 1
ATOM 15106 C C . LYS B 2 285 ? 227.25400 259.54800 227.77200 1.000 84.84610 285 LYS B C 1
ATOM 15107 O O . LYS B 2 285 ? 226.29200 260.30600 227.57300 1.000 84.84610 285 LYS B O 1
ATOM 15126 N N . THR B 2 286 ? 228.48800 259.84200 227.35800 1.000 84.15251 286 THR B N 1
ATOM 15127 C CA . THR B 2 286 ? 228.73000 261.08200 226.62900 1.000 84.15251 286 THR B CA 1
ATOM 15128 C C . THR B 2 286 ? 227.98500 261.09000 225.30200 1.000 84.15251 286 THR B C 1
ATOM 15129 O O . THR B 2 286 ? 227.42500 262.11700 224.89800 1.000 84.15251 286 THR B O 1
ATOM 15140 N N . THR B 2 287 ? 227.96200 259.95000 224.61300 1.000 81.59624 287 THR B N 1
ATOM 15141 C CA . THR B 2 287 ? 227.26000 259.86300 223.34000 1.000 81.59624 287 THR B CA 1
ATOM 15142 C C . THR B 2 287 ? 225.77600 260.14400 223.50700 1.000 81.59624 287 THR B C 1
ATOM 15143 O O . THR B 2 287 ? 225.17900 260.88100 222.71500 1.000 81.59624 287 THR B O 1
ATOM 15154 N N . VAL B 2 288 ? 225.16500 259.57200 224.54100 1.000 81.05372 288 VAL B N 1
ATOM 15155 C CA . VAL B 2 288 ? 223.73900 259.76400 224.75600 1.000 81.05372 288 VAL B CA 1
ATOM 15156 C C . VAL B 2 288 ? 223.44000 261.20800 225.13600 1.000 81.05372 288 VAL B C 1
ATOM 15157 O O . VAL B 2 288 ? 222.43200 261.77900 224.70000 1.000 81.05372 288 VAL B O 1
ATOM 15170 N N . THR B 2 289 ? 224.28800 261.82100 225.96500 1.000 82.44483 289 THR B N 1
ATOM 15171 C CA . THR B 2 289 ? 224.08300 263.23200 226.28600 1.000 82.44483 289 THR B CA 1
ATOM 15172 C C . THR B 2 289 ? 224.15400 264.08900 225.02800 1.000 82.44483 289 THR B C 1
ATOM 15173 O O . THR B 2 289 ? 223.27800 264.93100 224.77700 1.000 82.44483 289 THR B O 1
ATOM 15184 N N . SER B 2 290 ? 225.19200 263.88000 224.21700 1.000 83.01719 290 SER B N 1
ATOM 15185 C CA . SER B 2 290 ? 225.31800 264.61500 222.96600 1.000 83.01719 290 SER B CA 1
ATOM 15186 C C . SER B 2 290 ? 224.08100 264.43500 222.10100 1.000 83.01719 290 SER B C 1
ATOM 15187 O O . SER B 2 290 ? 223.58000 265.39700 221.51000 1.000 83.01719 290 SER B O 1
ATOM 15195 N N . LEU B 2 291 ? 223.57800 263.20500 222.00900 1.000 81.37067 291 LEU B N 1
ATOM 15196 C CA . LEU B 2 291 ? 222.39300 262.94700 221.20100 1.000 81.37067 291 LEU B CA 1
ATOM 15197 C C . LEU B 2 291 ? 221.20300 263.74000 221.71500 1.000 81.37067 291 LEU B C 1
ATOM 15198 O O . LEU B 2 291 ? 220.59000 264.52100 220.98000 1.000 81.37067 291 LEU B O 1
ATOM 15214 N N . ASN B 2 292 ? 220.86300 263.55200 222.98900 1.000 82.75295 292 ASN B N 1
ATOM 15215 C CA . ASN B 2 292 ? 219.69900 264.22500 223.54700 1.000 82.75295 292 ASN B CA 1
ATOM 15216 C C . ASN B 2 292 ? 219.82800 265.73600 223.48700 1.000 82.75295 292 ASN B C 1
ATOM 15217 O O . ASN B 2 292 ? 218.81600 266.43600 223.60100 1.000 82.75295 292 ASN B O 1
ATOM 15228 N N . ALA B 2 293 ? 221.04000 266.25900 223.31600 1.000 83.96052 293 ALA B N 1
ATOM 15229 C CA . ALA B 2 293 ? 221.17200 267.70000 223.15000 1.000 83.96052 293 ALA B CA 1
ATOM 15230 C C . ALA B 2 293 ? 221.03200 268.13700 221.69600 1.000 83.96052 293 ALA B C 1
ATOM 15231 O O . ALA B 2 293 ? 220.38700 269.15300 221.41900 1.000 83.96052 293 ALA B O 1
ATOM 15238 N N . ARG B 2 294 ? 221.62500 267.39800 220.75800 1.000 84.54809 294 ARG B N 1
ATOM 15239 C CA . ARG B 2 294 ? 221.60200 267.83000 219.36400 1.000 84.54809 294 ARG B CA 1
ATOM 15240 C C . ARG B 2 294 ? 220.19400 267.77600 218.78300 1.000 84.54809 294 ARG B C 1
ATOM 15241 O O . ARG B 2 294 ? 219.74200 268.73000 218.14000 1.000 84.54809 294 ARG B O 1
ATOM 15262 N N . MET B 2 295 ? 219.49100 266.66500 218.99000 1.000 84.94625 295 MET B N 1
ATOM 15263 C CA . MET B 2 295 ? 218.18600 266.47200 218.37000 1.000 84.94625 295 MET B CA 1
ATOM 15264 C C . MET B 2 295 ? 217.25700 267.64100 218.66200 1.000 84.94625 295 MET B C 1
ATOM 15265 O O . MET B 2 295 ? 217.20300 268.15200 219.78400 1.000 84.94625 295 MET B O 1
ATOM 15279 N N . ASN B 2 296 ? 216.53100 268.06800 217.63200 1.000 88.56318 296 ASN B N 1
ATOM 15280 C CA . ASN B 2 296 ? 215.54400 269.12300 217.78700 1.000 88.56318 296 ASN B CA 1
ATOM 15281 C C . ASN B 2 296 ? 214.30600 268.58700 218.50400 1.000 88.56318 296 ASN B C 1
ATOM 15282 O O . ASN B 2 296 ? 214.12500 267.37800 218.68000 1.000 88.56318 296 ASN B O 1
ATOM 15289 N N . SER B 2 297 ? 213.43900 269.51200 218.91500 1.000 93.02000 297 SER B N 1
ATOM 15290 C CA . SER B 2 297 ? 212.21900 269.11700 219.60900 1.000 93.02000 297 SER B CA 1
ATOM 15291 C C . SER B 2 297 ? 211.37100 268.19900 218.74100 1.000 93.02000 297 SER B C 1
ATOM 15292 O O . SER B 2 297 ? 210.83200 267.19600 219.22400 1.000 93.02000 297 SER B O 1
ATOM 15300 N N . ASP B 2 298 ? 211.23600 268.52800 217.45700 1.000 88.52284 298 ASP B N 1
ATOM 15301 C CA . ASP B 2 298 ? 210.45400 267.69000 216.55600 1.000 88.52284 298 ASP B CA 1
ATOM 15302 C C . ASP B 2 298 ? 211.09000 266.31600 216.40700 1.000 88.52284 298 ASP B C 1
ATOM 15303 O O . ASP B 2 298 ? 210.39300 265.29500 216.38900 1.000 88.52284 298 ASP B O 1
ATOM 15312 N N . GLN B 2 299 ? 212.41200 266.27600 216.29300 1.000 81.63225 299 GLN B N 1
ATOM 15313 C CA . GLN B 2 299 ? 213.12700 265.02900 216.09100 1.000 81.63225 299 GLN B CA 1
ATOM 15314 C C . GLN B 2 299 ? 213.02900 264.13900 217.32400 1.000 81.63225 299 GLN B C 1
ATOM 15315 O O . GLN B 2 299 ? 212.98400 264.61500 218.46100 1.000 81.63225 299 GLN B O 1
ATOM 15329 N N . PHE B 2 300 ? 212.99600 262.82900 217.08800 1.000 79.43912 300 PHE B N 1
ATOM 15330 C CA . PHE B 2 300 ? 212.94300 261.84400 218.16000 1.000 79.43912 300 PHE B CA 1
ATOM 15331 C C . PHE B 2 300 ? 213.91000 260.71200 217.85500 1.000 79.43912 300 PHE B C 1
ATOM 15332 O O . PHE B 2 300 ? 213.93700 260.19700 216.73400 1.000 79.43912 300 PHE B O 1
ATOM 15349 N N . ALA B 2 301 ? 214.69200 260.32900 218.85900 1.000 79.77400 301 ALA B N 1
ATOM 15350 C CA . ALA B 2 301 ? 215.75100 259.34600 218.70000 1.000 79.77400 301 ALA B CA 1
ATOM 15351 C C . ALA B 2 301 ? 215.22900 257.91500 218.78500 1.000 79.77400 301 ALA B C 1
ATOM 15352 O O . ALA B 2 301 ? 214.11600 257.64900 219.24200 1.000 79.77400 301 ALA B O 1
ATOM 15359 N N . VAL B 2 302 ? 216.07200 256.98700 218.32800 1.000 77.26609 302 VAL B N 1
ATOM 15360 C CA . VAL B 2 302 ? 215.82700 255.55600 218.44200 1.000 77.26609 302 VAL B CA 1
ATOM 15361 C C . VAL B 2 302 ? 217.16800 254.86400 218.64400 1.000 77.26609 302 VAL B C 1
ATOM 15362 O O . VAL B 2 302 ? 218.21600 255.37800 218.23800 1.000 77.26609 302 VAL B O 1
ATOM 15375 N N . ASN B 2 303 ? 217.12300 253.63800 219.17500 1.000 79.87371 303 ASN B N 1
ATOM 15376 C CA . ASN B 2 303 ? 218.30600 252.81600 219.37000 1.000 79.87371 303 ASN B CA 1
ATOM 15377 C C . ASN B 2 303 ? 218.11100 251.47200 218.69300 1.000 79.87371 303 ASN B C 1
ATOM 15378 O O . ASN B 2 303 ? 216.98800 250.99000 218.53000 1.000 79.87371 303 ASN B O 1
ATOM 15389 N N . ILE B 2 304 ? 219.23700 250.84900 218.35800 1.000 77.16870 304 ILE B N 1
ATOM 15390 C CA . ILE B 2 304 ? 219.25200 249.52100 217.75700 1.000 77.16870 304 ILE B CA 1
ATOM 15391 C C . ILE B 2 304 ? 220.46500 248.75400 218.26800 1.000 77.16870 304 ILE B C 1
ATOM 15392 O O . ILE B 2 304 ? 221.60600 249.10800 217.94800 1.000 77.16870 304 ILE B O 1
ATOM 15408 N N . THR B 2 305 ? 220.22200 247.73300 219.08600 1.000 82.16364 305 THR B N 1
ATOM 15409 C CA . THR B 2 305 ? 221.23500 246.75900 219.48000 1.000 82.16364 305 THR B CA 1
ATOM 15410 C C . THR B 2 305 ? 221.44800 245.77700 218.33500 1.000 82.16364 305 THR B C 1
ATOM 15411 O O . THR B 2 305 ? 220.54000 245.00200 217.99600 1.000 82.16364 305 THR B O 1
ATOM 15422 N N . GLY B 2 306 ? 222.62700 245.82700 217.71700 1.000 82.67715 306 GLY B N 1
ATOM 15423 C CA . GLY B 2 306 ? 222.94600 244.99200 216.57700 1.000 82.67715 306 GLY B CA 1
ATOM 15424 C C . GLY B 2 306 ? 224.04200 243.98600 216.87200 1.000 82.67715 306 GLY B C 1
ATOM 15425 O O . GLY B 2 306 ? 224.98600 244.27100 217.61400 1.000 82.67715 306 GLY B O 1
ATOM 15429 N N . ASP B 2 307 ? 223.95100 242.83800 216.20300 1.000 84.21980 307 ASP B N 1
ATOM 15430 C CA . ASP B 2 307 ? 224.90200 241.73600 216.34100 1.000 84.21980 307 ASP B CA 1
ATOM 15431 C C . ASP B 2 307 ? 225.15800 241.20600 214.93200 1.000 84.21980 307 ASP B C 1
ATOM 15432 O O . ASP B 2 307 ? 224.40100 240.37500 214.42400 1.000 84.21980 307 ASP B O 1
ATOM 15441 N N . ASN B 2 308 ? 226.22300 241.69900 214.30500 1.000 82.21100 308 ASN B N 1
ATOM 15442 C CA . ASN B 2 308 ? 226.54000 241.30500 212.94300 1.000 82.21100 308 ASN B CA 1
ATOM 15443 C C . ASN B 2 308 ? 226.68100 239.79000 212.84300 1.000 82.21100 308 ASN B C 1
ATOM 15444 O O . ASN B 2 308 ? 226.94800 239.09400 213.82500 1.000 82.21100 308 ASN B O 1
ATOM 15455 N N . SER B 2 309 ? 226.49200 239.28300 211.63100 1.000 83.26178 309 SER B N 1
ATOM 15456 C CA . SER B 2 309 ? 226.55600 237.85800 211.35300 1.000 83.26178 309 SER B CA 1
ATOM 15457 C C . SER B 2 309 ? 227.62800 237.58400 210.31200 1.000 83.26178 309 SER B C 1
ATOM 15458 O O . SER B 2 309 ? 227.84700 238.38200 209.39700 1.000 83.26178 309 SER B O 1
ATOM 15466 N N . LYS B 2 310 ? 228.29100 236.44000 210.45600 1.000 81.46904 310 LYS B N 1
ATOM 15467 C CA . LYS B 2 310 ? 229.29100 236.00300 209.49100 1.000 81.46904 310 LYS B CA 1
ATOM 15468 C C . LYS B 2 310 ? 230.39100 237.04300 209.33200 1.000 81.46904 310 LYS B C 1
ATOM 15469 O O . LYS B 2 310 ? 230.98900 237.17300 208.26300 1.000 81.46904 310 LYS B O 1
ATOM 15488 N N . TRP B 2 311 ? 230.63100 237.80300 210.40000 1.000 81.68211 311 TRP B N 1
ATOM 15489 C CA . TRP B 2 311 ? 231.65600 238.83800 210.41100 1.000 81.68211 311 TRP B CA 1
ATOM 15490 C C . TRP B 2 311 ? 232.90500 238.40600 209.66000 1.000 81.68211 311 TRP B C 1
ATOM 15491 O O . TRP B 2 311 ? 233.32000 239.03800 208.68300 1.000 81.68211 311 TRP B O 1
ATOM 15512 N N . ASN B 2 312 ? 233.50700 237.31200 210.11300 1.000 84.47189 312 ASN B N 1
ATOM 15513 C CA . ASN B 2 312 ? 234.76500 236.86300 209.54000 1.000 84.47189 312 ASN B CA 1
ATOM 15514 C C . ASN B 2 312 ? 234.58200 236.32800 208.12800 1.000 84.47189 312 ASN B C 1
ATOM 15515 O O . ASN B 2 312 ? 235.39900 236.60400 207.24400 1.000 84.47189 312 ASN B O 1
ATOM 15526 N N . GLU B 2 313 ? 233.51800 235.56200 207.89500 1.000 82.74009 313 GLU B N 1
ATOM 15527 C CA . GLU B 2 313 ? 233.33600 234.93900 206.59000 1.000 82.74009 313 GLU B CA 1
ATOM 15528 C C . GLU B 2 313 ? 233.19700 235.97400 205.48500 1.000 82.74009 313 GLU B C 1
ATOM 15529 O O . GLU B 2 313 ? 233.63200 235.73500 204.35300 1.000 82.74009 313 GLU B O 1
ATOM 15541 N N . CYS B 2 314 ? 232.57900 237.11300 205.78100 1.000 80.59505 314 CYS B N 1
ATOM 15542 C CA . CYS B 2 314 ? 232.26400 238.09300 204.75600 1.000 80.59505 314 CYS B CA 1
ATOM 15543 C C . CYS B 2 314 ? 233.32300 239.17300 204.60100 1.000 80.59505 314 CYS B C 1
ATOM 15544 O O . CYS B 2 314 ? 233.33100 239.86600 203.57900 1.000 80.59505 314 CYS B O 1
ATOM 15552 N N . GLN B 2 315 ? 234.20800 239.34000 205.57800 1.000 81.44535 315 GLN B N 1
ATOM 15553 C CA . GLN B 2 315 ? 235.32600 240.25500 205.40400 1.000 81.44535 315 GLN B CA 1
ATOM 15554 C C . GLN B 2 315 ? 236.33600 239.69200 204.42000 1.000 81.44535 315 GLN B C 1
ATOM 15555 O O . GLN B 2 315 ? 236.66700 238.50400 204.44800 1.000 81.44535 315 GLN B O 1
ATOM 15569 N N . GLN B 2 316 ? 236.81500 240.54900 203.55400 1.000 78.89885 316 GLN B N 1
ATOM 15570 C CA . GLN B 2 316 ? 237.78500 240.21500 202.54300 1.000 78.89885 316 GLN B CA 1
ATOM 15571 C C . GLN B 2 316 ? 239.10600 240.90500 202.84200 1.000 78.89885 316 GLN B C 1
ATOM 15572 O O . GLN B 2 316 ? 239.11200 242.07300 203.24200 1.000 78.89885 316 GLN B O 1
ATOM 15586 N N . PRO B 2 317 ? 240.23900 240.22100 202.66600 1.000 77.65646 317 PRO B N 1
ATOM 15587 C CA . PRO B 2 317 ? 241.52900 240.87800 202.87800 1.000 77.65646 317 PRO B CA 1
ATOM 15588 C C . PRO B 2 317 ? 241.97600 241.73500 201.71000 1.000 77.65646 317 PRO B C 1
ATOM 15589 O O . PRO B 2 317 ? 242.95500 242.47800 201.84700 1.000 77.65646 317 PRO B O 1
ATOM 15600 N N . GLU B 2 318 ? 241.27900 241.67200 200.57800 1.000 77.57308 318 GLU B N 1
ATOM 15601 C CA . GLU B 2 318 ? 241.62200 242.50800 199.43700 1.000 77.57308 318 GLU B CA 1
ATOM 15602 C C . GLU B 2 318 ? 241.17300 243.94300 199.66300 1.000 77.57308 318 GLU B C 1
ATOM 15603 O O . GLU B 2 318 ? 241.88400 244.89000 199.30600 1.000 77.57308 318 GLU B O 1
ATOM 15615 N N . ALA B 2 319 ? 239.98400 244.11700 200.23600 1.000 79.34836 319 ALA B N 1
ATOM 15616 C CA . ALA B 2 319 ? 239.56200 245.44500 200.65200 1.000 79.34836 319 ALA B CA 1
ATOM 15617 C C . ALA B 2 319 ? 240.51500 246.01000 201.69200 1.000 79.34836 319 ALA B C 1
ATOM 15618 O O . ALA B 2 319 ? 240.83600 247.20200 201.67100 1.000 79.34836 319 ALA B O 1
ATOM 15625 N N . TYR B 2 320 ? 240.99000 245.16300 202.60400 1.000 80.06478 320 TYR B N 1
ATOM 15626 C CA . TYR B 2 320 ? 242.00700 245.59500 203.55300 1.000 80.06478 320 TYR B CA 1
ATOM 15627 C C . TYR B 2 320 ? 243.28200 246.00900 202.83800 1.000 80.06478 320 TYR B C 1
ATOM 15628 O O . TYR B 2 320 ? 243.93800 246.98000 203.22800 1.000 80.06478 320 TYR B O 1
ATOM 15646 N N . LEU B 2 321 ? 243.65300 245.27700 201.79100 1.000 78.18511 321 LEU B N 1
ATOM 15647 C CA . LEU B 2 321 ? 244.85000 245.61200 201.03200 1.000 78.18511 321 LEU B CA 1
ATOM 15648 C C . LEU B 2 321 ? 244.72200 246.99300 200.40300 1.000 78.18511 321 LEU B C 1
ATOM 15649 O O . LEU B 2 321 ? 245.60500 247.84800 200.55100 1.000 78.18511 321 LEU B O 1
ATOM 15665 N N . ALA B 2 322 ? 243.60900 247.23100 199.71300 1.000 78.99396 322 ALA B N 1
ATOM 15666 C CA . ALA B 2 322 ? 243.37500 248.53500 199.10200 1.000 78.99396 322 ALA B CA 1
ATOM 15667 C C . ALA B 2 322 ? 243.32000 249.64000 200.14800 1.000 78.99396 322 ALA B C 1
ATOM 15668 O O . ALA B 2 322 ? 243.83900 250.74200 199.93000 1.000 78.99396 322 ALA B O 1
ATOM 15675 N N . LEU B 2 323 ? 242.69700 249.36800 201.29100 1.000 78.34714 323 LEU B N 1
ATOM 15676 C CA . LEU B 2 323 ? 242.57900 250.38600 202.32400 1.000 78.34714 323 LEU B CA 1
ATOM 15677 C C . LEU B 2 323 ? 243.93700 250.74400 202.89500 1.000 78.34714 323 LEU B C 1
ATOM 15678 O O . LEU B 2 323 ? 244.23800 251.92300 203.10200 1.000 78.34714 323 LEU B O 1
ATOM 15694 N N . LEU B 2 324 ? 244.76100 249.74000 203.18000 1.000 79.47240 324 LEU B N 1
ATOM 15695 C CA . LEU B 2 324 ? 246.10100 250.00600 203.67700 1.000 79.47240 324 LEU B CA 1
ATOM 15696 C C . LEU B 2 324 ? 246.93800 250.72200 202.63200 1.000 79.47240 324 LEU B C 1
ATOM 15697 O O . LEU B 2 324 ? 247.82600 251.50800 202.97800 1.000 79.47240 324 LEU B O 1
ATOM 15713 N N . ALA B 2 325 ? 246.66700 250.47100 201.35000 1.000 79.65369 325 ALA B N 1
ATOM 15714 C CA . ALA B 2 325 ? 247.35000 251.22200 200.30500 1.000 79.65369 325 ALA B CA 1
ATOM 15715 C C . ALA B 2 325 ? 246.94700 252.68700 200.34300 1.000 79.65369 325 ALA B C 1
ATOM 15716 O O . ALA B 2 325 ? 247.79600 253.57600 200.21700 1.000 79.65369 325 ALA B O 1
ATOM 15723 N N . TYR B 2 326 ? 245.65400 252.95700 200.51700 1.000 80.04141 326 TYR B N 1
ATOM 15724 C CA . TYR B 2 326 ? 245.19900 254.34100 200.58300 1.000 80.04141 326 TYR B CA 1
ATOM 15725 C C . TYR B 2 326 ? 245.76200 255.03600 201.81200 1.000 80.04141 326 TYR B C 1
ATOM 15726 O O . TYR B 2 326 ? 246.20400 256.18800 201.73600 1.000 80.04141 326 TYR B O 1
ATOM 15744 N N . ILE B 2 327 ? 245.75700 254.35000 202.95100 1.000 80.37027 327 ILE B N 1
ATOM 15745 C CA . ILE B 2 327 ? 246.31400 254.92200 204.16900 1.000 80.37027 327 ILE B CA 1
ATOM 15746 C C . ILE B 2 327 ? 247.80500 255.15300 203.99700 1.000 80.37027 327 ILE B C 1
ATOM 15747 O O . ILE B 2 327 ? 248.34300 256.19300 204.39700 1.000 80.37027 327 ILE B O 1
ATOM 15763 N N . THR B 2 328 ? 248.49500 254.18600 203.39900 1.000 81.54235 328 THR B N 1
ATOM 15764 C CA . THR B 2 328 ? 249.93500 254.27400 203.17300 1.000 81.54235 328 THR B CA 1
ATOM 15765 C C . THR B 2 328 ? 250.18900 254.81200 201.76800 1.000 81.54235 328 THR B C 1
ATOM 15766 O O . THR B 2 328 ? 250.68200 254.12700 200.87400 1.000 81.54235 328 THR B O 1
ATOM 15777 N N . LYS B 2 329 ? 249.80400 256.07300 201.58200 1.000 80.89457 329 LYS B N 1
ATOM 15778 C CA . LYS B 2 329 ? 250.00000 256.76800 200.32200 1.000 80.89457 329 LYS B CA 1
ATOM 15779 C C . LYS B 2 329 ? 251.07900 257.83200 200.38800 1.000 80.89457 329 LYS B C 1
ATOM 15780 O O . LYS B 2 329 ? 251.62800 258.19400 199.34300 1.000 80.89457 329 LYS B O 1
ATOM 15799 N N . ASP B 2 330 ? 251.39300 258.34000 201.58100 1.000 84.12770 330 ASP B N 1
ATOM 15800 C CA . ASP B 2 330 ? 252.41600 259.36000 201.73900 1.000 84.12770 330 ASP B CA 1
ATOM 15801 C C . ASP B 2 330 ? 253.63100 258.89900 202.52700 1.000 84.12770 330 ASP B C 1
ATOM 15802 O O . ASP B 2 330 ? 254.71200 259.46700 202.34800 1.000 84.12770 330 ASP B O 1
ATOM 15811 N N . SER B 2 331 ? 253.48700 257.89800 203.38800 1.000 82.63396 331 SER B N 1
ATOM 15812 C CA . SER B 2 331 ? 254.58900 257.47400 204.23200 1.000 82.63396 331 SER B CA 1
ATOM 15813 C C . SER B 2 331 ? 255.63200 256.70100 203.42200 1.000 82.63396 331 SER B C 1
ATOM 15814 O O . SER B 2 331 ? 255.41100 256.31500 202.27400 1.000 82.63396 331 SER B O 1
ATOM 15822 N N . SER B 2 332 ? 256.79500 256.50400 204.04100 1.000 83.61361 332 SER B N 1
ATOM 15823 C CA . SER B 2 332 ? 257.90700 255.77800 203.43700 1.000 83.61361 332 SER B CA 1
ATOM 15824 C C . SER B 2 332 ? 257.44800 254.50500 202.74100 1.000 83.61361 332 SER B C 1
ATOM 15825 O O . SER B 2 332 ? 256.59300 253.77600 203.25000 1.000 83.61361 332 SER B O 1
ATOM 15833 N N . ASP B 2 333 ? 258.03300 254.23900 201.56900 1.000 84.11563 333 ASP B N 1
ATOM 15834 C CA . ASP B 2 333 ? 257.71800 253.02000 200.83100 1.000 84.11563 333 ASP B CA 1
ATOM 15835 C C . ASP B 2 333 ? 257.91500 251.77100 201.67700 1.000 84.11563 333 ASP B C 1
ATOM 15836 O O . ASP B 2 333 ? 257.31900 250.72200 201.38300 1.000 84.11563 333 ASP B O 1
ATOM 15845 N N . LEU B 2 334 ? 258.68300 251.87800 202.76100 1.000 82.06311 334 LEU B N 1
ATOM 15846 C CA . LEU B 2 334 ? 258.94200 250.71200 203.58900 1.000 82.06311 334 LEU B CA 1
ATOM 15847 C C . LEU B 2 334 ? 257.65900 250.24400 204.25000 1.000 82.06311 334 LEU B C 1
ATOM 15848 O O . LEU B 2 334 ? 257.31900 249.05600 204.20000 1.000 82.06311 334 LEU B O 1
ATOM 15864 N N . MET B 2 335 ? 256.92400 251.16900 204.86700 1.000 81.58918 335 MET B N 1
ATOM 15865 C CA . MET B 2 335 ? 255.69400 250.76800 205.52500 1.000 81.58918 335 MET B CA 1
ATOM 15866 C C . MET B 2 335 ? 254.68600 250.32100 204.48600 1.000 81.58918 335 MET B C 1
ATOM 15867 O O . MET B 2 335 ? 253.86200 249.44400 204.75500 1.000 81.58918 335 MET B O 1
ATOM 15881 N N . LYS B 2 336 ? 254.77900 250.87900 203.27900 1.000 81.76234 336 LYS B N 1
ATOM 15882 C CA . LYS B 2 336 ? 253.85100 250.51900 202.21700 1.000 81.76234 336 LYS B CA 1
ATOM 15883 C C . LYS B 2 336 ? 253.98200 249.04100 201.89300 1.000 81.76234 336 LYS B C 1
ATOM 15884 O O . LYS B 2 336 ? 252.99900 248.29000 201.92200 1.000 81.76234 336 LYS B O 1
ATOM 15903 N N . ASP B 2 337 ? 255.21800 248.58400 201.69300 1.000 81.74731 337 ASP B N 1
ATOM 15904 C CA . ASP B 2 337 ? 255.42600 247.17300 201.39000 1.000 81.74731 337 ASP B CA 1
ATOM 15905 C C . ASP B 2 337 ? 255.12700 246.31000 202.60800 1.000 81.74731 337 ASP B C 1
ATOM 15906 O O . ASP B 2 337 ? 254.48100 245.25300 202.49500 1.000 81.74731 337 ASP B O 1
ATOM 15915 N N . LEU B 2 338 ? 255.59200 246.73900 203.78300 1.000 79.07782 338 LEU B N 1
ATOM 15916 C CA . LEU B 2 338 ? 255.45300 245.90400 204.96400 1.000 79.07782 338 LEU B CA 1
ATOM 15917 C C . LEU B 2 338 ? 253.98400 245.63900 205.23100 1.000 79.07782 338 LEU B C 1
ATOM 15918 O O . LEU B 2 338 ? 253.58700 244.50700 205.53000 1.000 79.07782 338 LEU B O 1
ATOM 15934 N N . CYS B 2 339 ? 253.16000 246.67900 205.12800 1.000 77.45651 339 CYS B N 1
ATOM 15935 C CA . CYS B 2 339 ? 251.73200 246.51400 205.32500 1.000 77.45651 339 CYS B CA 1
ATOM 15936 C C . CYS B 2 339 ? 251.13500 245.69100 204.19400 1.000 77.45651 339 CYS B C 1
ATOM 15937 O O . CYS B 2 339 ? 250.23500 244.87700 204.42100 1.000 77.45651 339 CYS B O 1
ATOM 15945 N N . SER B 2 340 ? 251.61800 245.89200 202.96500 1.000 77.12774 340 SER B N 1
ATOM 15946 C CA . SER B 2 340 ? 251.04300 245.18200 201.83500 1.000 77.12774 340 SER B CA 1
ATOM 15947 C C . SER B 2 340 ? 251.27200 243.68400 201.92300 1.000 77.12774 340 SER B C 1
ATOM 15948 O O . SER B 2 340 ? 250.59800 242.92200 201.22300 1.000 77.12774 340 SER B O 1
ATOM 15956 N N . VAL B 2 341 ? 252.20900 243.24400 202.76100 1.000 77.46246 341 VAL B N 1
ATOM 15957 C CA . VAL B 2 341 ? 252.58200 241.82900 202.75800 1.000 77.46246 341 VAL B CA 1
ATOM 15958 C C . VAL B 2 341 ? 251.45800 240.96500 203.32200 1.000 77.46246 341 VAL B C 1
ATOM 15959 O O . VAL B 2 341 ? 250.98000 240.03400 202.66500 1.000 77.46246 341 VAL B O 1
ATOM 15972 N N . ALA B 2 342 ? 251.02100 241.26200 204.54300 1.000 77.26142 342 ALA B N 1
ATOM 15973 C CA . ALA B 2 342 ? 250.08000 240.37800 205.22800 1.000 77.26142 342 ALA B CA 1
ATOM 15974 C C . ALA B 2 342 ? 248.78600 240.14300 204.46300 1.000 77.26142 342 ALA B C 1
ATOM 15975 O O . ALA B 2 342 ? 248.31500 238.99100 204.43000 1.000 77.26142 342 ALA B O 1
ATOM 15982 N N . PRO B 2 343 ? 248.17700 241.14700 203.83800 1.000 76.23295 343 PRO B N 1
ATOM 15983 C CA . PRO B 2 343 ? 246.95100 240.89600 203.07500 1.000 76.23295 343 PRO B CA 1
ATOM 15984 C C . PRO B 2 343 ? 247.09800 239.86100 201.98300 1.000 76.23295 343 PRO B C 1
ATOM 15985 O O . PRO B 2 343 ? 246.19100 239.04700 201.80900 1.000 76.23295 343 PRO B O 1
ATOM 15996 N N . VAL B 2 344 ? 248.19100 239.86400 201.22600 1.000 77.33704 344 VAL B N 1
ATOM 15997 C CA . VAL B 2 344 ? 248.32800 238.87400 200.16400 1.000 77.33704 344 VAL B CA 1
ATOM 15998 C C . VAL B 2 344 ? 248.49700 237.48300 200.76200 1.000 77.33704 344 VAL B C 1
ATOM 15999 O O . VAL B 2 344 ? 247.94600 236.49300 200.25700 1.000 77.33704 344 VAL B O 1
ATOM 16012 N N . LEU B 2 345 ? 249.22500 237.39500 201.87200 1.000 74.90635 345 LEU B N 1
ATOM 16013 C CA . LEU B 2 345 ? 249.42300 236.11000 202.51900 1.000 74.90635 345 LEU B CA 1
ATOM 16014 C C . LEU B 2 345 ? 248.09400 235.54100 202.98000 1.000 74.90635 345 LEU B C 1
ATOM 16015 O O . LEU B 2 345 ? 247.83000 234.34300 202.82600 1.000 74.90635 345 LEU B O 1
ATOM 16031 N N . PHE B 2 346 ? 247.23700 236.39400 203.54200 1.000 75.85356 346 PHE B N 1
ATOM 16032 C CA . PHE B 2 346 ? 245.91400 235.94500 203.94900 1.000 75.85356 346 PHE B CA 1
ATOM 16033 C C . PHE B 2 346 ? 245.01300 235.68200 202.74800 1.000 75.85356 346 PHE B C 1
ATOM 16034 O O . PHE B 2 346 ? 244.13000 234.82200 202.81600 1.000 75.85356 346 PHE B O 1
ATOM 16051 N N . CYS B 2 347 ? 245.20400 236.41200 201.65400 1.000 76.12699 347 CYS B N 1
ATOM 16052 C CA . CYS B 2 347 ? 244.44500 236.18800 200.43400 1.000 76.12699 347 CYS B CA 1
ATOM 16053 C C . CYS B 2 347 ? 244.91900 234.96100 199.68100 1.000 76.12699 347 CYS B C 1
ATOM 16054 O O . CYS B 2 347 ? 244.36600 234.64700 198.62200 1.000 76.12699 347 CYS B O 1
ATOM 16062 N N . ASN B 2 348 ? 245.93800 234.27800 200.19400 1.000 76.92073 348 ASN B N 1
ATOM 16063 C CA . ASN B 2 348 ? 246.45000 233.06000 199.58500 1.000 76.92073 348 ASN B CA 1
ATOM 16064 C C . ASN B 2 348 ? 246.49400 231.91400 200.58900 1.000 76.92073 348 ASN B C 1
ATOM 16065 O O . ASN B 2 348 ? 247.02400 230.84400 200.27400 1.000 76.92073 348 ASN B O 1
ATOM 16076 N N . LYS B 2 349 ? 245.91700 232.10900 201.76900 1.000 76.23725 349 LYS B N 1
ATOM 16077 C CA . LYS B 2 349 ? 246.04200 231.18100 202.88500 1.000 76.23725 349 LYS B CA 1
ATOM 16078 C C . LYS B 2 349 ? 245.29500 229.87600 202.63700 1.000 76.23725 349 LYS B C 1
ATOM 16079 O O . LYS B 2 349 ? 244.08500 229.87400 202.38800 1.000 76.23725 349 LYS B O 1
ATOM 16098 N N . PHE B 2 350 ? 246.03400 228.77100 202.66300 1.000 75.35237 350 PHE B N 1
ATOM 16099 C CA . PHE B 2 350 ? 245.44100 227.44900 202.71100 1.000 75.35237 350 PHE B CA 1
ATOM 16100 C C . PHE B 2 350 ? 244.87000 227.19500 204.10500 1.000 75.35237 350 PHE B C 1
ATOM 16101 O O . PHE B 2 350 ? 245.23700 227.85300 205.08100 1.000 75.35237 350 PHE B O 1
ATOM 16118 N N . VAL B 2 351 ? 243.96400 226.22500 204.19900 1.000 77.00825 351 VAL B N 1
ATOM 16119 C CA . VAL B 2 351 ? 243.36600 225.84000 205.47300 1.000 77.00825 351 VAL B CA 1
ATOM 16120 C C . VAL B 2 351 ? 243.38600 224.32700 205.61300 1.000 77.00825 351 VAL B C 1
ATOM 16121 O O . VAL B 2 351 ? 242.91600 223.61100 204.72300 1.000 77.00825 351 VAL B O 1
ATOM 16134 N N . LYS B 2 352 ? 243.92300 223.84600 206.73200 1.000 80.27358 352 LYS B N 1
ATOM 16135 C CA . LYS B 2 352 ? 244.08300 222.41800 206.95300 1.000 80.27358 352 LYS B CA 1
ATOM 16136 C C . LYS B 2 352 ? 242.80100 221.79800 207.48900 1.000 80.27358 352 LYS B C 1
ATOM 16137 O O . LYS B 2 352 ? 242.12600 222.36900 208.35000 1.000 80.27358 352 LYS B O 1
ATOM 16156 N N . LEU B 2 353 ? 242.47400 220.62200 206.96900 1.000 86.22902 353 LEU B N 1
ATOM 16157 C CA . LEU B 2 353 ? 241.36400 219.82700 207.46600 1.000 86.22902 353 LEU B CA 1
ATOM 16158 C C . LEU B 2 353 ? 241.90100 218.87200 208.52400 1.000 86.22902 353 LEU B C 1
ATOM 16159 O O . LEU B 2 353 ? 242.91500 218.20200 208.30000 1.000 86.22902 353 LEU B O 1
ATOM 16175 N N . GLY B 2 354 ? 241.21700 218.79200 209.66200 1.000 93.65161 354 GLY B N 1
ATOM 16176 C CA . GLY B 2 354 ? 241.77700 218.08400 210.79700 1.000 93.65161 354 GLY B CA 1
ATOM 16177 C C . GLY B 2 354 ? 241.00100 216.89100 211.31400 1.000 93.65161 354 GLY B C 1
ATOM 16178 O O . GLY B 2 354 ? 239.79900 216.97500 211.58100 1.000 93.65161 354 GLY B O 1
ATOM 16182 N N . GLN B 2 355 ? 241.69900 215.76600 211.45700 1.000 99.16148 355 GLN B N 1
ATOM 16183 C CA . GLN B 2 355 ? 241.28300 214.53900 212.12100 1.000 99.16148 355 GLN B CA 1
ATOM 16184 C C . GLN B 2 355 ? 240.37800 213.68800 211.24000 1.000 99.16148 355 GLN B C 1
ATOM 16185 O O . GLN B 2 355 ? 240.03500 212.57400 211.63500 1.000 99.16148 355 GLN B O 1
ATOM 16199 N N . GLY B 2 356 ? 239.98000 214.16300 210.06800 1.000 97.51580 356 GLY B N 1
ATOM 16200 C CA . GLY B 2 356 ? 239.22400 213.36000 209.13300 1.000 97.51580 356 GLY B CA 1
ATOM 16201 C C . GLY B 2 356 ? 237.97500 212.71100 209.68400 1.000 97.51580 356 GLY B C 1
ATOM 16202 O O . GLY B 2 356 ? 237.53400 213.00900 210.79700 1.000 97.51580 356 GLY B O 1
ATOM 16206 N N . ILE B 2 357 ? 237.39600 211.81500 208.88800 1.000 104.37930 357 ILE B N 1
ATOM 16207 C CA . ILE B 2 357 ? 236.18100 211.09800 209.24900 1.000 104.37930 357 ILE B CA 1
ATOM 16208 C C . ILE B 2 357 ? 236.51500 209.83200 210.01800 1.000 104.37930 357 ILE B C 1
ATOM 16209 O O . ILE B 2 357 ? 237.66800 209.38900 210.04400 1.000 104.37930 357 ILE B O 1
ATOM 16225 N N . ARG B 2 358 ? 235.50100 209.24300 210.64400 1.000 113.80028 358 ARG B N 1
ATOM 16226 C CA . ARG B 2 358 ? 235.62600 207.98200 211.35600 1.000 113.80028 358 ARG B CA 1
ATOM 16227 C C . ARG B 2 358 ? 234.64400 206.99600 210.74200 1.000 113.80028 358 ARG B C 1
ATOM 16228 O O . ARG B 2 358 ? 233.48500 207.34200 210.49900 1.000 113.80028 358 ARG B O 1
ATOM 16249 N N . LEU B 2 359 ? 235.10500 205.77900 210.48800 1.000 113.24856 359 LEU B N 1
ATOM 16250 C CA . LEU B 2 359 ? 234.27900 204.71900 209.93800 1.000 113.24856 359 LEU B CA 1
ATOM 16251 C C . LEU B 2 359 ? 233.99000 203.67500 211.00500 1.000 113.24856 359 LEU B C 1
ATOM 16252 O O . LEU B 2 359 ? 234.74000 203.52000 211.97100 1.000 113.24856 359 LEU B O 1
ATOM 16268 N N . SER B 2 360 ? 232.92300 202.91400 210.79200 1.000 122.39662 360 SER B N 1
ATOM 16269 C CA . SER B 2 360 ? 232.48900 201.94900 211.79000 1.000 122.39662 360 SER B CA 1
ATOM 16270 C C . SER B 2 360 ? 231.52700 200.96500 211.14400 1.000 122.39662 360 SER B C 1
ATOM 16271 O O . SER B 2 360 ? 231.01800 201.18700 210.04300 1.000 122.39662 360 SER B O 1
ATOM 16279 N N . ASN B 2 361 ? 231.28400 199.87100 211.85700 1.000 127.62844 361 ASN B N 1
ATOM 16280 C CA . ASN B 2 361 ? 230.36100 198.83100 211.44100 1.000 127.62844 361 ASN B CA 1
ATOM 16281 C C . ASN B 2 361 ? 229.01400 199.04100 212.12700 1.000 127.62844 361 ASN B C 1
ATOM 16282 O O . ASN B 2 361 ? 228.79800 200.01500 212.85000 1.000 127.62844 361 ASN B O 1
ATOM 16293 N N . LYS B 2 362 ? 228.09300 198.10700 211.89400 1.000 128.34970 362 LYS B N 1
ATOM 16294 C CA . LYS B 2 362 ? 226.75500 198.23800 212.45900 1.000 128.34970 362 LYS B CA 1
ATOM 16295 C C . LYS B 2 362 ? 226.80000 198.12400 213.97600 1.000 128.34970 362 LYS B C 1
ATOM 16296 O O . LYS B 2 362 ? 226.37800 199.03700 214.69500 1.000 128.34970 362 LYS B O 1
ATOM 16315 N N . ARG B 2 363 ? 227.31600 197.00500 214.48000 1.000 133.40173 363 ARG B N 1
ATOM 16316 C CA . ARG B 2 363 ? 227.42700 196.80800 215.91700 1.000 133.40173 363 ARG B CA 1
ATOM 16317 C C . ARG B 2 363 ? 228.39300 197.78600 216.56800 1.000 133.40173 363 ARG B C 1
ATOM 16318 O O . ARG B 2 363 ? 228.43600 197.85600 217.80100 1.000 133.40173 363 ARG B O 1
ATOM 16339 N N . LYS B 2 364 ? 229.16400 198.53400 215.78000 1.000 129.94484 364 LYS B N 1
ATOM 16340 C CA . LYS B 2 364 ? 230.16700 199.47700 216.26300 1.000 129.94484 364 LYS B CA 1
ATOM 16341 C C . LYS B 2 364 ? 231.32100 198.77900 216.96400 1.000 129.94484 364 LYS B C 1
ATOM 16342 O O . LYS B 2 364 ? 232.12600 199.44100 217.63000 1.000 129.94484 364 LYS B O 1
ATOM 16361 N N . THR B 2 365 ? 231.42500 197.45700 216.83400 1.000 129.72648 365 THR B N 1
ATOM 16362 C CA . THR B 2 365 ? 232.54900 196.73600 217.41800 1.000 129.72648 365 THR B CA 1
ATOM 16363 C C . THR B 2 365 ? 233.86200 197.23700 216.83600 1.000 129.72648 365 THR B C 1
ATOM 16364 O O . THR B 2 365 ? 234.73900 197.71700 217.56100 1.000 129.72648 365 THR B O 1
ATOM 16375 N N . LYS B 2 366 ? 234.01900 197.12400 215.52300 1.000 127.42772 366 LYS B N 1
ATOM 16376 C CA . LYS B 2 366 ? 235.21500 197.61700 214.86900 1.000 127.42772 366 LYS B CA 1
ATOM 16377 C C . LYS B 2 366 ? 235.11800 199.12700 214.66800 1.000 127.42772 366 LYS B C 1
ATOM 16378 O O . LYS B 2 366 ? 234.07300 199.74700 214.88200 1.000 127.42772 366 LYS B O 1
ATOM 16397 N N . GLU B 2 367 ? 236.23300 199.72200 214.25200 1.000 123.88418 367 GLU B N 1
ATOM 16398 C CA . GLU B 2 367 ? 236.27500 201.15800 214.01400 1.000 123.88418 367 GLU B CA 1
ATOM 16399 C C . GLU B 2 367 ? 237.51400 201.54200 213.21900 1.000 123.88418 367 GLU B C 1
ATOM 16400 O O . GLU B 2 367 ? 238.63900 201.21900 213.61200 1.000 123.88418 367 GLU B O 1
ATOM 16412 N N . VAL B 2 368 ? 237.31400 202.22400 212.09800 1.000 116.85905 368 VAL B N 1
ATOM 16413 C CA . VAL B 2 368 ? 238.39700 202.67500 211.23800 1.000 116.85905 368 VAL B CA 1
ATOM 16414 C C . VAL B 2 368 ? 238.56300 204.17500 211.40800 1.000 116.85905 368 VAL B C 1
ATOM 16415 O O . VAL B 2 368 ? 237.59400 204.90700 211.63700 1.000 116.85905 368 VAL B O 1
ATOM 16428 N N . ILE B 2 369 ? 239.80000 204.63600 211.28600 1.000 110.94561 369 ILE B N 1
ATOM 16429 C CA . ILE B 2 369 ? 240.11400 206.05600 211.31500 1.000 110.94561 369 ILE B CA 1
ATOM 16430 C C . ILE B 2 369 ? 240.77000 206.42000 209.99400 1.000 110.94561 369 ILE B C 1
ATOM 16431 O O . ILE B 2 369 ? 241.58000 205.65600 209.45900 1.000 110.94561 369 ILE B O 1
ATOM 16447 N N . ILE B 2 370 ? 240.40800 207.58200 209.46300 1.000 106.36567 370 ILE B N 1
ATOM 16448 C CA . ILE B 2 370 ? 240.87600 208.03100 208.15900 1.000 106.36567 370 ILE B CA 1
ATOM 16449 C C . ILE B 2 370 ? 241.14300 209.52400 208.22100 1.000 106.36567 370 ILE B C 1
ATOM 16450 O O . ILE B 2 370 ? 240.36900 210.28300 208.81300 1.000 106.36567 370 ILE B O 1
ATOM 16466 N N . LYS B 2 371 ? 242.23900 209.94400 207.60500 1.000 101.72893 371 LYS B N 1
ATOM 16467 C CA . LYS B 2 371 ? 242.63700 211.33700 207.64700 1.000 101.72893 371 LYS B CA 1
ATOM 16468 C C . LYS B 2 371 ? 242.10900 212.06000 206.41400 1.000 101.72893 371 LYS B C 1
ATOM 16469 O O . LYS B 2 371 ? 241.59700 211.45500 205.47000 1.000 101.72893 371 LYS B O 1
ATOM 16488 N N . ALA B 2 372 ? 242.24800 213.38400 206.43200 1.000 97.11426 372 ALA B N 1
ATOM 16489 C CA . ALA B 2 372 ? 241.69300 214.20400 205.36400 1.000 97.11426 372 ALA B CA 1
ATOM 16490 C C . ALA B 2 372 ? 242.31800 213.87900 204.01400 1.000 97.11426 372 ALA B C 1
ATOM 16491 O O . ALA B 2 372 ? 241.63800 213.92400 202.98200 1.000 97.11426 372 ALA B O 1
ATOM 16498 N N . GLU B 2 373 ? 243.60700 213.54200 203.99600 1.000 97.49972 373 GLU B N 1
ATOM 16499 C CA . GLU B 2 373 ? 244.27900 213.30300 202.72200 1.000 97.49972 373 GLU B CA 1
ATOM 16500 C C . GLU B 2 373 ? 243.62700 212.16800 201.94700 1.000 97.49972 373 GLU B C 1
ATOM 16501 O O . GLU B 2 373 ? 243.55800 212.21100 200.71400 1.000 97.49972 373 GLU B O 1
ATOM 16513 N N . LYS B 2 374 ? 243.14300 211.14600 202.64300 1.000 101.46640 374 LYS B N 1
ATOM 16514 C CA . LYS B 2 374 ? 242.58600 209.97300 201.98400 1.000 101.46640 374 LYS B CA 1
ATOM 16515 C C . LYS B 2 374 ? 241.08500 210.08400 201.75900 1.000 101.46640 374 LYS B C 1
ATOM 16516 O O . LYS B 2 374 ? 240.47800 209.13300 201.25600 1.000 101.46640 374 LYS B O 1
ATOM 16535 N N . MET B 2 375 ? 240.47600 211.21800 202.10700 1.000 99.69666 375 MET B N 1
ATOM 16536 C CA . MET B 2 375 ? 239.02800 211.33800 201.99500 1.000 99.69666 375 MET B CA 1
ATOM 16537 C C . MET B 2 375 ? 238.57200 211.12200 200.56100 1.000 99.69666 375 MET B C 1
ATOM 16538 O O . MET B 2 375 ? 237.53300 210.49900 200.31700 1.000 99.69666 375 MET B O 1
ATOM 16552 N N . GLY B 2 376 ? 239.33800 211.62900 199.59800 1.000 100.99865 376 GLY B N 1
ATOM 16553 C CA . GLY B 2 376 ? 238.93100 211.51500 198.20900 1.000 100.99865 376 GLY B CA 1
ATOM 16554 C C . GLY B 2 376 ? 238.78700 210.07300 197.77000 1.000 100.99865 376 GLY B C 1
ATOM 16555 O O . GLY B 2 376 ? 237.88700 209.73400 196.99900 1.000 100.99865 376 GLY B O 1
ATOM 16559 N N . LYS B 2 377 ? 239.67700 209.20500 198.25200 1.000 106.32231 377 LYS B N 1
ATOM 16560 C CA . LYS B 2 377 ? 239.65800 207.81200 197.82000 1.000 106.32231 377 LYS B CA 1
ATOM 16561 C C . LYS B 2 377 ? 238.33300 207.14800 198.16600 1.000 106.32231 377 LYS B C 1
ATOM 16562 O O . LYS B 2 377 ? 237.66800 206.57300 197.29700 1.000 106.32231 377 LYS B O 1
ATOM 16581 N N . TYR B 2 378 ? 237.93200 207.21500 199.43200 1.000 107.70025 378 TYR B N 1
ATOM 16582 C CA . TYR B 2 378 ? 236.69400 206.57600 199.87400 1.000 107.70025 378 TYR B CA 1
ATOM 16583 C C . TYR B 2 378 ? 235.52900 207.55700 199.81400 1.000 107.70025 378 TYR B C 1
ATOM 16584 O O . TYR B 2 378 ? 234.76500 207.73100 200.76100 1.000 107.70025 378 TYR B O 1
ATOM 16602 N N . LYS B 2 379 ? 235.40400 208.21500 198.66200 1.000 104.67252 379 LYS B N 1
ATOM 16603 C CA . LYS B 2 379 ? 234.31700 209.16100 198.44500 1.000 104.67252 379 LYS B CA 1
ATOM 16604 C C . LYS B 2 379 ? 232.95800 208.47600 198.46600 1.000 104.67252 379 LYS B C 1
ATOM 16605 O O . LYS B 2 379 ? 231.96400 209.08500 198.87100 1.000 104.67252 379 LYS B O 1
ATOM 16624 N N . ASN B 2 380 ? 232.88300 207.23300 197.99500 1.000 106.14650 380 ASN B N 1
ATOM 16625 C CA . ASN B 2 380 ? 231.61200 206.51500 198.01600 1.000 106.14650 380 ASN B CA 1
ATOM 16626 C C . ASN B 2 380 ? 231.13500 206.26800 199.44300 1.000 106.14650 380 ASN B C 1
ATOM 16627 O O . ASN B 2 380 ? 229.93400 206.34600 199.72600 1.000 106.14650 380 ASN B O 1
ATOM 16638 N N . LEU B 2 381 ? 232.05900 205.96400 200.35400 1.000 110.27742 381 LEU B N 1
ATOM 16639 C CA . LEU B 2 381 ? 231.72200 205.57000 201.72300 1.000 110.27742 381 LEU B CA 1
ATOM 16640 C C . LEU B 2 381 ? 231.50600 206.80800 202.59500 1.000 110.27742 381 LEU B C 1
ATOM 16641 O O . LEU B 2 381 ? 232.25200 207.09300 203.53300 1.000 110.27742 381 LEU B O 1
ATOM 16657 N N . MET B 2 382 ? 230.45200 207.55300 202.27500 1.000 105.25245 382 MET B N 1
ATOM 16658 C CA . MET B 2 382 ? 230.07800 208.68600 203.10900 1.000 105.25245 382 MET B CA 1
ATOM 16659 C C . MET B 2 382 ? 228.61200 209.01100 202.89100 1.000 105.25245 382 MET B C 1
ATOM 16660 O O . MET B 2 382 ? 228.03400 208.70300 201.84600 1.000 105.25245 382 MET B O 1
ATOM 16674 N N . ARG B 2 383 ? 228.02000 209.63900 203.90200 1.000 106.59449 383 ARG B N 1
ATOM 16675 C CA . ARG B 2 383 ? 226.62700 210.03600 203.81100 1.000 106.59449 383 ARG B CA 1
ATOM 16676 C C . ARG B 2 383 ? 226.43300 210.97400 202.62600 1.000 106.59449 383 ARG B C 1
ATOM 16677 O O . ARG B 2 383 ? 227.36800 211.62500 202.15200 1.000 106.59449 383 ARG B O 1
ATOM 16698 N N . GLU B 2 384 ? 225.19300 211.04000 202.14300 1.000 105.21034 384 GLU B N 1
ATOM 16699 C CA . GLU B 2 384 ? 224.90900 211.85800 200.97000 1.000 105.21034 384 GLU B CA 1
ATOM 16700 C C . GLU B 2 384 ? 225.21600 213.32400 201.23800 1.000 105.21034 384 GLU B C 1
ATOM 16701 O O . GLU B 2 384 ? 225.74100 214.02800 200.36800 1.000 105.21034 384 GLU B O 1
ATOM 16713 N N . GLU B 2 385 ? 224.89500 213.80100 202.43900 1.000 103.77953 385 GLU B N 1
ATOM 16714 C CA . GLU B 2 385 ? 225.13700 215.19800 202.77600 1.000 103.77953 385 GLU B CA 1
ATOM 16715 C C . GLU B 2 385 ? 226.62400 215.52100 202.74400 1.000 103.77953 385 GLU B C 1
ATOM 16716 O O . GLU B 2 385 ? 227.04600 216.54100 202.18000 1.000 103.77953 385 GLU B O 1
ATOM 16728 N N . TYR B 2 386 ? 227.43600 214.64900 203.33900 1.000 97.48084 386 TYR B N 1
ATOM 16729 C CA . TYR B 2 386 ? 228.87100 214.89400 203.39300 1.000 97.48084 386 TYR B CA 1
ATOM 16730 C C . TYR B 2 386 ? 229.45900 214.88900 201.99000 1.000 97.48084 386 TYR B C 1
ATOM 16731 O O . TYR B 2 386 ? 230.31400 215.71700 201.66100 1.000 97.48084 386 TYR B O 1
ATOM 16749 N N . LYS B 2 387 ? 229.00100 213.96400 201.14500 1.000 100.32358 387 LYS B N 1
ATOM 16750 C CA . LYS B 2 387 ? 229.46500 213.92800 199.76500 1.000 100.32358 387 LYS B CA 1
ATOM 16751 C C . LYS B 2 387 ? 229.07500 215.19400 199.02000 1.000 100.32358 387 LYS B C 1
ATOM 16752 O O . LYS B 2 387 ? 229.87600 215.74800 198.26000 1.000 100.32358 387 LYS B O 1
ATOM 16771 N N . ASN B 2 388 ? 227.83300 215.64600 199.19200 1.000 98.42907 388 ASN B N 1
ATOM 16772 C CA . ASN B 2 388 ? 227.39100 216.83800 198.48000 1.000 98.42907 388 ASN B CA 1
ATOM 16773 C C . ASN B 2 388 ? 228.21100 218.04400 198.90100 1.000 98.42907 388 ASN B C 1
ATOM 16774 O O . ASN B 2 388 ? 228.52700 218.91200 198.07900 1.000 98.42907 388 ASN B O 1
ATOM 16785 N N . LEU B 2 389 ? 228.56000 218.11800 200.18300 1.000 90.35754 389 LEU B N 1
ATOM 16786 C CA . LEU B 2 389 ? 229.39900 219.21300 200.65200 1.000 90.35754 389 LEU B CA 1
ATOM 16787 C C . LEU B 2 389 ? 230.82200 219.10100 200.11400 1.000 90.35754 389 LEU B C 1
ATOM 16788 O O . LEU B 2 389 ? 231.43100 220.10900 199.74200 1.000 90.35754 389 LEU B O 1
ATOM 16804 N N . PHE B 2 390 ? 231.37200 217.88700 200.07500 1.000 92.38505 390 PHE B N 1
ATOM 16805 C CA . PHE B 2 390 ? 232.77200 217.70600 199.70700 1.000 92.38505 390 PHE B CA 1
ATOM 16806 C C . PHE B 2 390 ? 233.01900 217.85400 198.21000 1.000 92.38505 390 PHE B C 1
ATOM 16807 O O . PHE B 2 390 ? 234.01400 218.46300 197.80400 1.000 92.38505 390 PHE B O 1
ATOM 16824 N N . GLU B 2 391 ? 232.13400 217.31100 197.37700 1.000 95.78496 391 GLU B N 1
ATOM 16825 C CA . GLU B 2 391 ? 232.43700 217.19700 195.95300 1.000 95.78496 391 GLU B CA 1
ATOM 16826 C C . GLU B 2 391 ? 232.67900 218.53200 195.26500 1.000 95.78496 391 GLU B C 1
ATOM 16827 O O . GLU B 2 391 ? 233.55000 218.58800 194.38000 1.000 95.78496 391 GLU B O 1
ATOM 16839 N N . PRO B 2 392 ? 231.97100 219.61300 195.59100 1.000 90.01249 392 PRO B N 1
ATOM 16840 C CA . PRO B 2 392 ? 232.23200 220.88500 194.90300 1.000 90.01249 392 PRO B CA 1
ATOM 16841 C C . PRO B 2 392 ? 233.58900 221.47600 195.21700 1.000 90.01249 392 PRO B C 1
ATOM 16842 O O . PRO B 2 392 ? 234.10900 222.25000 194.40500 1.000 90.01249 392 PRO B O 1
ATOM 16853 N N . LEU B 2 393 ? 234.18100 221.13900 196.35700 1.000 83.58636 393 LEU B N 1
ATOM 16854 C CA . LEU B 2 393 ? 235.45000 221.71200 196.77000 1.000 83.58636 393 LEU B CA 1
ATOM 16855 C C . LEU B 2 393 ? 236.65000 220.88200 196.34400 1.000 83.58636 393 LEU B C 1
ATOM 16856 O O . LEU B 2 393 ? 237.78500 221.27900 196.62000 1.000 83.58636 393 LEU B O 1
ATOM 16872 N N . GLU B 2 394 ? 236.43500 219.75500 195.66900 1.000 86.80567 394 GLU B N 1
ATOM 16873 C CA . GLU B 2 394 ? 237.55300 218.88300 195.33200 1.000 86.80567 394 GLU B CA 1
ATOM 16874 C C . GLU B 2 394 ? 238.58500 219.61600 194.48500 1.000 86.80567 394 GLU B C 1
ATOM 16875 O O . GLU B 2 394 ? 239.79400 219.43200 194.66900 1.000 86.80567 394 GLU B O 1
ATOM 16887 N N . LYS B 2 395 ? 238.12900 220.45400 193.55200 1.000 82.84646 395 LYS B N 1
ATOM 16888 C CA . LYS B 2 395 ? 239.06100 221.18000 192.69500 1.000 82.84646 395 LYS B CA 1
ATOM 16889 C C . LYS B 2 395 ? 239.94300 222.11700 193.51000 1.000 82.84646 395 LYS B C 1
ATOM 16890 O O . LYS B 2 395 ? 241.15200 222.20700 193.26800 1.000 82.84646 395 LYS B O 1
ATOM 16909 N N . TYR B 2 396 ? 239.36100 222.82700 194.47700 1.000 80.29286 396 TYR B N 1
ATOM 16910 C CA . TYR B 2 396 ? 240.17100 223.66800 195.35100 1.000 80.29286 396 TYR B CA 1
ATOM 16911 C C . TYR B 2 396 ? 241.04000 222.82500 196.27300 1.000 80.29286 396 TYR B C 1
ATOM 16912 O O . TYR B 2 396 ? 242.16700 223.21400 196.59800 1.000 80.29286 396 TYR B O 1
ATOM 16930 N N . ILE B 2 397 ? 240.53000 221.67500 196.71200 1.000 82.88168 397 ILE B N 1
ATOM 16931 C CA . ILE B 2 397 ? 241.22500 220.89100 197.72400 1.000 82.88168 397 ILE B CA 1
ATOM 16932 C C . ILE B 2 397 ? 242.59000 220.45700 197.22200 1.000 82.88168 397 ILE B C 1
ATOM 16933 O O . ILE B 2 397 ? 242.74300 219.97900 196.09100 1.000 82.88168 397 ILE B O 1
ATOM 16949 N N . GLN B 2 398 ? 243.58900 220.61900 198.08000 1.000 82.72970 398 GLN B N 1
ATOM 16950 C CA . GLN B 2 398 ? 244.91800 220.05800 197.91800 1.000 82.72970 398 GLN B CA 1
ATOM 16951 C C . GLN B 2 398 ? 245.15200 219.15100 199.12000 1.000 82.72970 398 GLN B C 1
ATOM 16952 O O . GLN B 2 398 ? 244.37000 219.15100 200.07400 1.000 82.72970 398 GLN B O 1
ATOM 16966 N N . LYS B 2 399 ? 246.22000 218.35900 199.07900 1.000 86.48961 399 LYS B N 1
ATOM 16967 C CA . LYS B 2 399 ? 246.44100 217.37200 200.12900 1.000 86.48961 399 LYS B CA 1
ATOM 16968 C C . LYS B 2 399 ? 246.26100 217.98400 201.51100 1.000 86.48961 399 LYS B C 1
ATOM 16969 O O . LYS B 2 399 ? 247.02600 218.86100 201.92000 1.000 86.48961 399 LYS B O 1
ATOM 16988 N N . ASP B 2 400 ? 245.24200 217.51500 202.22700 1.000 85.48272 400 ASP B N 1
ATOM 16989 C CA . ASP B 2 400 ? 244.95400 217.92600 203.60000 1.000 85.48272 400 ASP B CA 1
ATOM 16990 C C . ASP B 2 400 ? 244.89600 219.44400 203.74000 1.000 85.48272 400 ASP B C 1
ATOM 16991 O O . ASP B 2 400 ? 245.23500 220.00200 204.78300 1.000 85.48272 400 ASP B O 1
ATOM 17000 N N . VAL B 2 401 ? 244.37700 220.10900 202.70600 1.000 79.82445 401 VAL B N 1
ATOM 17001 C CA . VAL B 2 401 ? 244.18600 221.55700 202.71500 1.000 79.82445 401 VAL B CA 1
ATOM 17002 C C . VAL B 2 401 ? 243.20400 221.92900 201.61800 1.000 79.82445 401 VAL B C 1
ATOM 17003 O O . VAL B 2 401 ? 243.02800 221.19900 200.64300 1.000 79.82445 401 VAL B O 1
ATOM 17016 N N . CYS B 2 402 ? 242.56700 223.08600 201.77900 1.000 79.64510 402 CYS B N 1
ATOM 17017 C CA . CYS B 2 402 ? 241.64500 223.64300 200.79700 1.000 79.64510 402 CYS B CA 1
ATOM 17018 C C . CYS B 2 402 ? 242.02500 225.10100 200.60800 1.000 79.64510 402 CYS B C 1
ATOM 17019 O O . CYS B 2 402 ? 241.80500 225.92300 201.50300 1.000 79.64510 402 CYS B O 1
ATOM 17027 N N . PHE B 2 403 ? 242.60000 225.42100 199.45600 1.000 77.25804 403 PHE B N 1
ATOM 17028 C CA . PHE B 2 403 ? 242.98700 226.79500 199.18700 1.000 77.25804 403 PHE B CA 1
ATOM 17029 C C . PHE B 2 403 ? 241.77600 227.70800 199.25300 1.000 77.25804 403 PHE B C 1
ATOM 17030 O O . PHE B 2 403 ? 240.77100 227.48400 198.57400 1.000 77.25804 403 PHE B O 1
ATOM 17047 N N . LEU B 2 404 ? 241.87700 228.73800 200.08100 1.000 75.74272 404 LEU B N 1
ATOM 17048 C CA . LEU B 2 404 ? 240.80500 229.71500 200.25000 1.000 75.74272 404 LEU B CA 1
ATOM 17049 C C . LEU B 2 404 ? 241.32700 231.10000 199.90500 1.000 75.74272 404 LEU B C 1
ATOM 17050 O O . LEU B 2 404 ? 242.06800 231.69700 200.70900 1.000 75.74272 404 LEU B O 1
ATOM 17066 N N . PRO B 2 405 ? 240.95300 231.67200 198.75800 1.000 76.09569 405 PRO B N 1
ATOM 17067 C CA . PRO B 2 405 ? 241.55800 232.94200 198.34100 1.000 76.09569 405 PRO B CA 1
ATOM 17068 C C . PRO B 2 405 ? 241.17000 234.11800 199.20100 1.000 76.09569 405 PRO B C 1
ATOM 17069 O O . PRO B 2 405 ? 241.77600 235.18400 199.06000 1.000 76.09569 405 PRO B O 1
ATOM 17080 N N . GLY B 2 406 ? 240.19900 233.97100 200.07700 1.000 75.59565 406 GLY B N 1
ATOM 17081 C CA . GLY B 2 406 ? 239.78200 235.07800 200.89900 1.000 75.59565 406 GLY B CA 1
ATOM 17082 C C . GLY B 2 406 ? 239.12800 234.61600 202.16700 1.000 75.59565 406 GLY B C 1
ATOM 17083 O O . GLY B 2 406 ? 239.36300 233.50500 202.64200 1.000 75.59565 406 GLY B O 1
ATOM 17087 N N . GLY B 2 407 ? 238.28900 235.48200 202.71300 1.000 75.08524 407 GLY B N 1
ATOM 17088 C CA . GLY B 2 407 ? 237.70900 235.25400 204.01400 1.000 75.08524 407 GLY B CA 1
ATOM 17089 C C . GLY B 2 407 ? 238.66800 235.59500 205.13700 1.000 75.08524 407 GLY B C 1
ATOM 17090 O O . GLY B 2 407 ? 239.86900 235.79100 204.95100 1.000 75.08524 407 GLY B O 1
ATOM 17094 N N . MET B 2 408 ? 238.10600 235.66500 206.33500 1.000 81.48936 408 MET B N 1
ATOM 17095 C CA . MET B 2 408 ? 238.85000 235.94100 207.55100 1.000 81.48936 408 MET B CA 1
ATOM 17096 C C . MET B 2 408 ? 238.53800 234.84800 208.55900 1.000 81.48936 408 MET B C 1
ATOM 17097 O O . MET B 2 408 ? 237.55000 234.12200 208.43000 1.000 81.48936 408 MET B O 1
ATOM 17111 N N . LEU B 2 409 ? 239.40300 234.72200 209.55600 1.000 82.03536 409 LEU B N 1
ATOM 17112 C CA . LEU B 2 409 ? 239.18900 233.79200 210.64900 1.000 82.03536 409 LEU B CA 1
ATOM 17113 C C . LEU B 2 409 ? 239.20000 234.54700 211.97000 1.000 82.03536 409 LEU B C 1
ATOM 17114 O O . LEU B 2 409 ? 239.64900 235.69300 212.05500 1.000 82.03536 409 LEU B O 1
ATOM 17130 N N . MET B 2 410 ? 238.71200 233.87800 213.00800 1.000 87.90337 410 MET B N 1
ATOM 17131 C CA . MET B 2 410 ? 238.49900 234.53500 214.28800 1.000 87.90337 410 MET B CA 1
ATOM 17132 C C . MET B 2 410 ? 239.80800 235.04000 214.88200 1.000 87.90337 410 MET B C 1
ATOM 17133 O O . MET B 2 410 ? 240.83600 234.36000 214.84000 1.000 87.90337 410 MET B O 1
ATOM 17147 N N . GLY B 2 411 ? 239.76300 236.25700 215.42700 1.000 86.90137 411 GLY B N 1
ATOM 17148 C CA . GLY B 2 411 ? 240.86300 236.81600 216.18200 1.000 86.90137 411 GLY B CA 1
ATOM 17149 C C . GLY B 2 411 ? 241.97800 237.43400 215.36900 1.000 86.90137 411 GLY B C 1
ATOM 17150 O O . GLY B 2 411 ? 242.80500 238.15800 215.93800 1.000 86.90137 411 GLY B O 1
ATOM 17154 N N . MET B 2 412 ? 242.03400 237.18400 214.06300 1.000 84.76582 412 MET B N 1
ATOM 17155 C CA . MET B 2 412 ? 243.15300 237.66800 213.26100 1.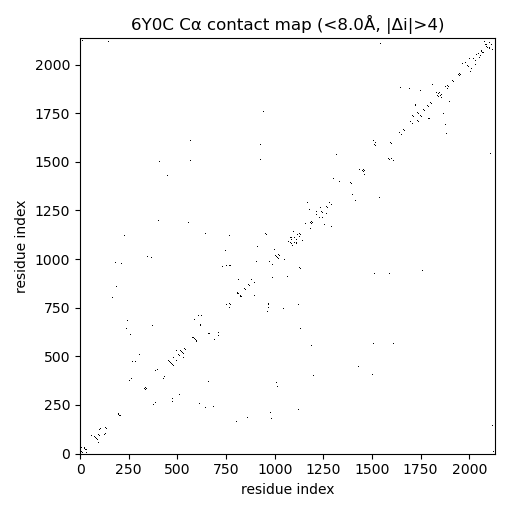000 84.76582 412 MET B CA 1
ATOM 17156 C C . MET B 2 412 ? 243.14900 239.19000 213.13900 1.000 84.76582 412 MET B C 1
ATOM 17157 O O . MET B 2 412 ? 244.10700 239.85800 213.54600 1.000 84.76582 412 MET B O 1
ATOM 17171 N N . PHE B 2 413 ? 242.08000 239.76000 212.58500 1.000 81.42939 413 PHE B N 1
ATOM 17172 C CA . PHE B 2 413 ? 242.05100 241.18000 212.24500 1.000 81.42939 413 PHE B CA 1
ATOM 17173 C C . PHE B 2 413 ? 240.90500 241.90600 212.93200 1.000 81.42939 413 PHE B C 1
ATOM 17174 O O . PHE B 2 413 ? 240.07900 242.55000 212.27900 1.000 81.42939 413 PHE B O 1
ATOM 17191 N N . ASN B 2 414 ? 240.84700 241.79700 214.25700 1.000 85.88852 414 ASN B N 1
ATOM 17192 C CA . ASN B 2 414 ? 239.74300 242.38200 215.00800 1.000 85.88852 414 ASN B CA 1
ATOM 17193 C C . ASN B 2 414 ? 239.68100 243.89500 214.82400 1.000 85.88852 414 ASN B C 1
ATOM 17194 O O . ASN B 2 414 ? 238.62400 244.45300 214.49500 1.000 85.88852 414 ASN B O 1
ATOM 17205 N N . MET B 2 415 ? 240.81500 244.57800 214.99800 1.000 84.86819 415 MET B N 1
ATOM 17206 C CA . MET B 2 415 ? 240.78700 246.03700 215.03300 1.000 84.86819 415 MET B CA 1
ATOM 17207 C C . MET B 2 415 ? 240.64700 246.65500 213.65100 1.000 84.86819 415 MET B C 1
ATOM 17208 O O . MET B 2 415 ? 240.08300 247.74800 213.52400 1.000 84.86819 415 MET B O 1
ATOM 17222 N N . LEU B 2 416 ? 241.07100 245.95800 212.60000 1.000 81.40476 416 LEU B N 1
ATOM 17223 C CA . LEU B 2 416 ? 240.93800 246.54100 211.27400 1.000 81.40476 416 LEU B CA 1
ATOM 17224 C C . LEU B 2 416 ? 239.50500 246.44300 210.79000 1.000 81.40476 416 LEU B C 1
ATOM 17225 O O . LEU B 2 416 ? 238.99800 247.37400 210.15400 1.000 81.40476 416 LEU B O 1
ATOM 17241 N N . SER B 2 417 ? 238.81300 245.37500 211.17600 1.000 81.80926 417 SER B N 1
ATOM 17242 C CA . SER B 2 417 ? 237.39200 245.28400 210.89800 1.000 81.80926 417 SER B CA 1
ATOM 17243 C C . SER B 2 417 ? 236.61500 246.26000 211.76500 1.000 81.80926 417 SER B C 1
ATOM 17244 O O . SER B 2 417 ? 235.62200 246.83700 211.31100 1.000 81.80926 417 SER B O 1
ATOM 17252 N N . THR B 2 418 ? 237.06900 246.48400 212.99800 1.000 82.16458 418 THR B N 1
ATOM 17253 C CA . THR B 2 418 ? 236.42500 247.48100 213.84500 1.000 82.16458 418 THR B CA 1
ATOM 17254 C C . THR B 2 418 ? 236.53100 248.87400 213.23700 1.000 82.16458 418 THR B C 1
ATOM 17255 O O . THR B 2 418 ? 235.56000 249.63800 213.24500 1.000 82.16458 418 THR B O 1
ATOM 17266 N N . VAL B 2 419 ? 237.69800 249.21700 212.69500 1.000 81.82952 419 VAL B N 1
ATOM 17267 C CA . VAL B 2 419 ? 237.85600 250.49900 212.01500 1.000 81.82952 419 VAL B CA 1
ATOM 17268 C C . VAL B 2 419 ? 236.95500 250.56300 210.79000 1.000 81.82952 419 VAL B C 1
ATOM 17269 O O . VAL B 2 419 ? 236.24200 251.55100 210.56300 1.000 81.82952 419 VAL B O 1
ATOM 17282 N N . LEU B 2 420 ? 237.00200 249.52000 209.96500 1.000 80.07656 420 LEU B N 1
ATOM 17283 C CA . LEU B 2 420 ? 236.19500 249.50200 208.75500 1.000 80.07656 420 LEU B CA 1
ATOM 17284 C C . LEU B 2 420 ? 234.72500 249.70900 209.08400 1.000 80.07656 420 LEU B C 1
ATOM 17285 O O . LEU B 2 420 ? 233.99400 250.35700 208.32700 1.000 80.07656 420 LEU B O 1
ATOM 17301 N N . GLY B 2 421 ? 234.27700 249.17400 210.22000 1.000 80.81835 421 GLY B N 1
ATOM 17302 C CA . GLY B 2 421 ? 232.88100 249.30400 210.58900 1.000 80.81835 421 GLY B CA 1
ATOM 17303 C C . GLY B 2 421 ? 232.54500 250.63600 211.21900 1.000 80.81835 421 GLY B C 1
ATOM 17304 O O . GLY B 2 421 ? 231.44300 251.15500 211.01700 1.000 80.81835 421 GLY B O 1
ATOM 17308 N N . VAL B 2 422 ? 233.47300 251.21300 211.98600 1.000 80.56310 422 VAL B N 1
ATOM 17309 C CA . VAL B 2 422 ? 233.27000 252.56000 212.49900 1.000 80.56310 422 VAL B CA 1
ATOM 17310 C C . VAL B 2 422 ? 233.20700 253.56200 211.36300 1.000 80.56310 422 VAL B C 1
ATOM 17311 O O . VAL B 2 422 ? 232.61600 254.63600 211.51300 1.000 80.56310 422 VAL B O 1
ATOM 17324 N N . SER B 2 423 ? 233.80800 253.23900 210.22000 1.000 80.72941 423 SER B N 1
ATOM 17325 C CA . SER B 2 423 ? 233.72800 254.14500 209.08100 1.000 80.72941 423 SER B CA 1
ATOM 17326 C C . SER B 2 423 ? 232.27900 254.42900 208.70300 1.000 80.72941 423 SER B C 1
ATOM 17327 O O . SER B 2 423 ? 231.94000 255.55000 208.30800 1.000 80.72941 423 SER B O 1
ATOM 17335 N N . THR B 2 424 ? 231.41200 253.42300 208.81800 1.000 79.95048 424 THR B N 1
ATOM 17336 C CA . THR B 2 424 ? 230.02900 253.56700 208.37600 1.000 79.95048 424 THR B CA 1
ATOM 17337 C C . THR B 2 424 ? 229.27600 254.61400 209.18500 1.000 79.95048 424 THR B C 1
ATOM 17338 O O . THR B 2 424 ? 228.45900 255.36200 208.63800 1.000 79.95048 424 THR B O 1
ATOM 17349 N N . LEU B 2 425 ? 229.52800 254.67900 210.49100 1.000 80.20363 425 LEU B N 1
ATOM 17350 C CA . LEU B 2 425 ? 228.79300 255.61200 211.33600 1.000 80.20363 425 LEU B CA 1
ATOM 17351 C C . LEU B 2 425 ? 229.02900 257.05900 210.92200 1.000 80.20363 425 LEU B C 1
ATOM 17352 O O . LEU B 2 425 ? 228.13000 257.89500 211.05100 1.000 80.20363 425 LEU B O 1
ATOM 17368 N N . CYS B 2 426 ? 230.22900 257.37500 210.43900 1.000 82.87837 426 CYS B N 1
ATOM 17369 C CA . CYS B 2 426 ? 230.53700 258.74800 210.05000 1.000 82.87837 426 CYS B CA 1
ATOM 17370 C C . CYS B 2 426 ? 229.68000 259.22600 208.88500 1.000 82.87837 426 CYS B C 1
ATOM 17371 O O . CYS B 2 426 ? 229.41200 260.42600 208.76900 1.000 82.87837 426 CYS B O 1
ATOM 17379 N N . TYR B 2 427 ? 229.25100 258.31100 208.01800 1.000 79.94574 427 TYR B N 1
ATOM 17380 C CA . TYR B 2 427 ? 228.62200 258.68000 206.75600 1.000 79.94574 427 TYR B CA 1
ATOM 17381 C C . TYR B 2 427 ? 227.56500 259.76000 206.94300 1.000 79.94574 427 TYR B C 1
ATOM 17382 O O . TYR B 2 427 ? 226.86400 259.80600 207.95600 1.000 79.94574 427 TYR B O 1
ATOM 17400 N N . MET B 2 428 ? 227.46900 260.63700 205.94500 1.000 83.38020 428 MET B N 1
ATOM 17401 C CA . MET B 2 428 ? 226.55300 261.76900 205.96000 1.000 83.38020 428 MET B CA 1
ATOM 17402 C C . MET B 2 428 ? 226.40900 262.26000 204.52900 1.000 83.38020 428 MET B C 1
ATOM 17403 O O . MET B 2 428 ? 227.41500 262.49600 203.85500 1.000 83.38020 428 MET B O 1
ATOM 17417 N N . ASP B 2 429 ? 225.16900 262.41900 204.07300 1.000 84.01913 429 ASP B N 1
ATOM 17418 C CA . ASP B 2 429 ? 224.90400 262.77800 202.69000 1.000 84.01913 429 ASP B CA 1
ATOM 17419 C C . ASP B 2 429 ? 223.82100 263.84500 202.63500 1.000 84.01913 429 ASP B C 1
ATOM 17420 O O . ASP B 2 429 ? 223.17400 264.16800 203.63400 1.000 84.01913 429 ASP B O 1
ATOM 17429 N N . GLU B 2 430 ? 223.63400 264.38900 201.43300 1.000 85.73202 430 GLU B N 1
ATOM 17430 C CA . GLU B 2 430 ? 222.68900 265.48200 201.24000 1.000 85.73202 430 GLU B CA 1
ATOM 17431 C C . GLU B 2 430 ? 221.26700 265.06500 201.59000 1.000 85.73202 430 GLU B C 1
ATOM 17432 O O . GLU B 2 430 ? 220.50900 265.84800 202.17300 1.000 85.73202 430 GLU B O 1
ATOM 17444 N N . GLU B 2 431 ? 220.88700 263.83700 201.23500 1.000 84.07776 431 GLU B N 1
ATOM 17445 C CA . GLU B 2 431 ? 219.50600 263.40000 201.41700 1.000 84.07776 431 GLU B CA 1
ATOM 17446 C C . GLU B 2 431 ? 219.10000 263.44400 202.88200 1.000 84.07776 431 GLU B C 1
ATOM 17447 O O . GLU B 2 431 ? 218.01400 263.93000 203.22500 1.000 84.07776 431 GLU B O 1
ATOM 17459 N N . LEU B 2 432 ? 219.96800 262.95000 203.76300 1.000 81.89815 432 LEU B N 1
ATOM 17460 C CA . LEU B 2 432 ? 219.63600 262.90300 205.17900 1.000 81.89815 432 LEU B CA 1
ATOM 17461 C C . LEU B 2 432 ? 219.44700 264.30200 205.74400 1.000 81.89815 432 LEU B C 1
ATOM 17462 O O . LEU B 2 432 ? 218.48900 264.56100 206.48100 1.000 81.89815 432 LEU B O 1
ATOM 17478 N N . LYS B 2 433 ? 220.35200 265.22500 205.41400 1.000 85.06628 433 LYS B N 1
ATOM 17479 C CA . LYS B 2 433 ? 220.21600 266.57200 205.95300 1.000 85.06628 433 LYS B CA 1
ATOM 17480 C C . LYS B 2 433 ? 219.00100 267.27000 205.36500 1.000 85.06628 433 LYS B C 1
ATOM 17481 O O . LYS B 2 433 ? 218.36600 268.08800 206.04000 1.000 85.06628 433 LYS B O 1
ATOM 17500 N N . ALA B 2 434 ? 218.66200 266.95900 204.11300 1.000 84.70965 434 ALA B N 1
ATOM 17501 C CA . ALA B 2 434 ? 217.44600 267.50000 203.52200 1.000 84.70965 434 ALA B CA 1
ATOM 17502 C C . ALA B 2 434 ? 216.21100 267.01400 204.26700 1.000 84.70965 434 ALA B C 1
ATOM 17503 O O . ALA B 2 434 ? 215.26400 267.77900 204.47900 1.000 84.70965 434 ALA B O 1
ATOM 17510 N N . LYS B 2 435 ? 216.20300 265.74700 204.67300 1.000 80.70499 435 LYS B N 1
ATOM 17511 C CA . LYS B 2 435 ? 215.07300 265.18800 205.40100 1.000 80.70499 435 LYS B CA 1
ATOM 17512 C C . LYS B 2 435 ? 215.16600 265.38500 206.90800 1.000 80.70499 435 LYS B C 1
ATOM 17513 O O . LYS B 2 435 ? 214.21700 265.04200 207.62000 1.000 80.70499 435 LYS B O 1
ATOM 17532 N N . GLY B 2 436 ? 216.27200 265.92300 207.41100 1.000 80.76487 436 GLY B N 1
ATOM 17533 C CA . GLY B 2 436 ? 216.44400 266.09700 208.83900 1.000 80.76487 436 GLY B CA 1
ATOM 17534 C C . GLY B 2 436 ? 216.60600 264.77600 209.55900 1.000 80.76487 436 GLY B C 1
ATOM 17535 O O . GLY B 2 436 ? 215.86700 264.47800 210.50100 1.000 80.76487 436 GLY B O 1
ATOM 17539 N N . CYS B 2 437 ? 217.57900 263.97900 209.12400 1.000 80.97170 437 CYS B N 1
ATOM 17540 C CA . CYS B 2 437 ? 217.83700 262.66000 209.68200 1.000 80.97170 437 CYS B CA 1
ATOM 17541 C C . CYS B 2 437 ? 219.33500 262.47100 209.84500 1.000 80.97170 437 CYS B C 1
ATOM 17542 O O . CYS B 2 437 ? 220.11100 262.89400 208.98500 1.000 80.97170 437 CYS B O 1
ATOM 17550 N N . PHE B 2 438 ? 219.74800 261.84700 210.94600 1.000 76.70075 438 PHE B N 1
ATOM 17551 C CA . PHE B 2 438 ? 221.16500 261.55500 211.11700 1.000 76.70075 438 PHE B CA 1
ATOM 17552 C C . PHE B 2 438 ? 221.34800 260.39000 212.07700 1.000 76.70075 438 PHE B C 1
ATOM 17553 O O . PHE B 2 438 ? 220.61900 260.26800 213.06400 1.000 76.70075 438 PHE B O 1
ATOM 17570 N N . TRP B 2 439 ? 222.30500 259.52300 211.76000 1.000 74.68621 439 TRP B N 1
ATOM 17571 C CA . TRP B 2 439 ? 222.60900 258.35900 212.57300 1.000 74.68621 439 TRP B CA 1
ATOM 17572 C C . TRP B 2 439 ? 224.03900 258.41600 213.08600 1.000 74.68621 439 TRP B C 1
ATOM 17573 O O . TRP B 2 439 ? 224.95800 258.80700 212.36200 1.000 74.68621 439 TRP B O 1
ATOM 17594 N N . THR B 2 440 ? 224.20500 258.06700 214.35600 1.000 75.91779 440 THR B N 1
ATOM 17595 C CA . THR B 2 440 ? 225.50700 257.89100 214.98100 1.000 75.91779 440 THR B CA 1
ATOM 17596 C C . THR B 2 440 ? 225.50500 256.52700 215.66000 1.000 75.91779 440 THR B C 1
ATOM 17597 O O . THR B 2 440 ? 224.51500 255.79600 215.61100 1.000 75.91779 440 THR B O 1
ATOM 17608 N N . GLY B 2 441 ? 226.61600 256.15100 216.27800 1.000 78.09271 441 GLY B N 1
ATOM 17609 C CA . GLY B 2 441 ? 226.62300 254.89500 216.99600 1.000 78.09271 441 GLY B CA 1
ATOM 17610 C C . GLY B 2 441 ? 227.99300 254.54800 217.53700 1.000 78.09271 441 GLY B C 1
ATOM 17611 O O . GLY B 2 441 ? 228.93500 255.34000 217.47400 1.000 78.09271 441 GLY B O 1
ATOM 17615 N N . LEU B 2 442 ? 228.07000 253.33400 218.07900 1.000 80.94279 442 LEU B N 1
ATOM 17616 C CA . LEU B 2 442 ? 229.29400 252.80400 218.66600 1.000 80.94279 442 LEU B CA 1
ATOM 17617 C C . LEU B 2 442 ? 229.39400 251.32700 218.32100 1.000 80.94279 442 LEU B C 1
ATOM 17618 O O . LEU B 2 442 ? 228.53200 250.53900 218.71700 1.000 80.94279 442 LEU B O 1
ATOM 17634 N N . GLN B 2 443 ? 230.41400 250.95800 217.55400 1.000 80.50170 443 GLN B N 1
ATOM 17635 C CA . GLN B 2 443 ? 230.64200 249.57400 217.16700 1.000 80.50170 443 GLN B CA 1
ATOM 17636 C C . GLN B 2 443 ? 231.92900 249.04000 217.77100 1.000 80.50170 443 GLN B C 1
ATOM 17637 O O . GLN B 2 443 ? 232.96500 249.71100 217.72600 1.000 80.50170 443 GLN B O 1
ATOM 17651 N N . SER B 2 444 ? 231.85900 247.84300 218.34000 1.000 84.17433 444 SER B N 1
ATOM 17652 C CA . SER B 2 444 ? 233.01400 246.99000 218.54200 1.000 84.17433 444 SER B CA 1
ATOM 17653 C C . SER B 2 444 ? 232.87000 245.76100 217.64800 1.000 84.17433 444 SER B C 1
ATOM 17654 O O . SER B 2 444 ? 231.88100 245.59800 216.92500 1.000 84.17433 444 SER B O 1
ATOM 17662 N N . SER B 2 445 ? 233.84000 244.86200 217.74300 1.000 84.32528 445 SER B N 1
ATOM 17663 C CA . SER B 2 445 ? 233.92800 243.76100 216.79600 1.000 84.32528 445 SER B CA 1
ATOM 17664 C C . SER B 2 445 ? 232.63100 242.97000 216.76700 1.000 84.32528 445 SER B C 1
ATOM 17665 O O . SER B 2 445 ? 232.18900 242.44200 217.79100 1.000 84.32528 445 SER B O 1
ATOM 17673 N N . ASP B 2 446 ? 232.01400 242.92000 215.58900 1.000 83.81154 446 ASP B N 1
ATOM 17674 C CA . ASP B 2 446 ? 230.80200 242.14300 215.32800 1.000 83.81154 446 ASP B CA 1
ATOM 17675 C C . ASP B 2 446 ? 229.68500 242.43400 216.32400 1.000 83.81154 446 ASP B C 1
ATOM 17676 O O . ASP B 2 446 ? 228.75700 241.63400 216.46500 1.000 83.81154 446 ASP B O 1
ATOM 17685 N N . ASP B 2 447 ? 229.73000 243.57100 217.01300 1.000 83.57303 447 ASP B N 1
ATOM 17686 C CA . ASP B 2 447 ? 228.67000 243.91700 217.95300 1.000 83.57303 447 ASP B CA 1
ATOM 17687 C C . ASP B 2 447 ? 228.56000 245.42900 218.02000 1.000 83.57303 447 ASP B C 1
ATOM 17688 O O . ASP B 2 447 ? 229.53300 246.09700 218.38000 1.000 83.57303 447 ASP B O 1
ATOM 17697 N N . PHE B 2 448 ? 227.39300 245.97800 217.68800 1.000 79.79324 448 PHE B N 1
ATOM 17698 C CA . PHE B 2 448 ? 227.27500 247.42300 217.62100 1.000 79.79324 448 PHE B CA 1
ATOM 17699 C C . PHE B 2 448 ? 226.00100 247.92200 218.27900 1.000 79.79324 448 PHE B C 1
ATOM 17700 O O . PHE B 2 448 ? 225.09400 247.16400 218.63900 1.000 79.79324 448 PHE B O 1
ATOM 17717 N N . VAL B 2 449 ? 225.94400 249.24500 218.36800 1.000 78.61163 449 VAL B N 1
ATOM 17718 C CA . VAL B 2 449 ? 224.80600 249.98000 218.89200 1.000 78.61163 449 VAL B CA 1
ATOM 17719 C C . VAL B 2 449 ? 224.60400 251.17700 217.98700 1.000 78.61163 449 VAL B C 1
ATOM 17720 O O . VAL B 2 449 ? 225.56600 251.87900 217.65700 1.000 78.61163 449 VAL B O 1
ATOM 17733 N N . LEU B 2 450 ? 223.36300 251.42000 217.59600 1.000 75.93222 450 LEU B N 1
ATOM 17734 C CA . LEU B 2 450 ? 223.04900 252.46100 216.63800 1.000 75.93222 450 LEU B CA 1
ATOM 17735 C C . LEU B 2 450 ? 222.06900 253.42900 217.27600 1.000 75.93222 450 LEU B C 1
ATOM 17736 O O . LEU B 2 450 ? 221.18000 253.01700 218.02500 1.000 75.93222 450 LEU B O 1
ATOM 17752 N N . PHE B 2 451 ? 222.21500 254.70600 216.93700 1.000 76.65110 451 PHE B N 1
ATOM 17753 C CA . PHE B 2 451 ? 221.38600 255.79200 217.44600 1.000 76.65110 451 PHE B CA 1
ATOM 17754 C C . PHE B 2 451 ? 220.91400 256.58400 216.23600 1.000 76.65110 451 PHE B C 1
ATOM 17755 O O . PHE B 2 451 ? 221.67600 257.37500 215.67000 1.000 76.65110 451 PHE B O 1
ATOM 17772 N N . ALA B 2 452 ? 219.67800 256.35000 215.82600 1.000 75.90103 452 ALA B N 1
ATOM 17773 C CA . ALA B 2 452 ? 219.11300 257.03200 214.67400 1.000 75.90103 452 ALA B CA 1
ATOM 17774 C C . ALA B 2 452 ? 218.23200 258.18800 215.12500 1.000 75.90103 452 ALA B C 1
ATOM 17775 O O . ALA B 2 452 ? 217.62300 258.14100 216.19500 1.000 75.90103 452 ALA B O 1
ATOM 17782 N N . VAL B 2 453 ? 218.18100 259.24100 214.31200 1.000 77.23751 453 VAL B N 1
ATOM 17783 C CA . VAL B 2 453 ? 217.34200 260.39300 214.60600 1.000 77.23751 453 VAL B CA 1
ATOM 17784 C C . VAL B 2 453 ? 216.66200 260.84800 213.32600 1.000 77.23751 453 VAL B C 1
ATOM 17785 O O . VAL B 2 453 ? 217.26800 260.85200 212.24800 1.000 77.23751 453 VAL B O 1
ATOM 17798 N N . ALA B 2 454 ? 215.41700 261.27600 213.46800 1.000 79.49626 454 ALA B N 1
ATOM 17799 C CA . ALA B 2 454 ? 214.55700 261.70900 212.37500 1.000 79.49626 454 ALA B CA 1
ATOM 17800 C C . ALA B 2 454 ? 213.35000 262.39300 213.00500 1.000 79.49626 454 ALA B C 1
ATOM 17801 O O . ALA B 2 454 ? 213.29800 262.58500 214.22500 1.000 79.49626 454 ALA B O 1
ATOM 17808 N N . SER B 2 455 ? 212.37700 262.76400 212.17500 1.000 79.74304 455 SER B N 1
ATOM 17809 C CA . SER B 2 455 ? 211.18200 263.44900 212.64000 1.000 79.74304 455 SER B CA 1
ATOM 17810 C C . SER B 2 455 ? 209.92500 262.59800 212.55300 1.000 79.74304 455 SER B C 1
ATOM 17811 O O . SER B 2 455 ? 208.90700 262.97200 213.14200 1.000 79.74304 455 SER B O 1
ATOM 17819 N N . ASN B 2 456 ? 209.97400 261.46000 211.86500 1.000 79.49494 456 ASN B N 1
ATOM 17820 C CA . ASN B 2 456 ? 208.80600 260.61900 211.66400 1.000 79.49494 456 ASN B CA 1
ATOM 17821 C C . ASN B 2 456 ? 209.26200 259.18700 211.44600 1.000 79.49494 456 ASN B C 1
ATOM 17822 O O . ASN B 2 456 ? 210.37300 258.94200 210.97000 1.000 79.49494 456 ASN B O 1
ATOM 17833 N N . TRP B 2 457 ? 208.38900 258.24000 211.78900 1.000 78.39590 457 TRP B N 1
ATOM 17834 C CA . TRP B 2 457 ? 208.74800 256.83500 211.64900 1.000 78.39590 457 TRP B CA 1
ATOM 17835 C C . TRP B 2 457 ? 208.96600 256.46500 210.19000 1.000 78.39590 457 TRP B C 1
ATOM 17836 O O . TRP B 2 457 ? 209.84800 255.65800 209.86900 1.000 78.39590 457 TRP B O 1
ATOM 17857 N N . SER B 2 458 ? 208.16600 257.03700 209.29100 1.000 78.25723 458 SER B N 1
ATOM 17858 C CA . SER B 2 458 ? 208.36200 256.77800 207.87200 1.000 78.25723 458 SER B CA 1
ATOM 17859 C C . SER B 2 458 ? 209.77500 257.13500 207.44400 1.000 78.25723 458 SER B C 1
ATOM 17860 O O . SER B 2 458 ? 210.31800 256.52700 206.51600 1.000 78.25723 458 SER B O 1
ATOM 17868 N N . ASN B 2 459 ? 210.38000 258.11700 208.10600 1.000 77.69231 459 ASN B N 1
ATOM 17869 C CA . ASN B 2 459 ? 211.75700 258.49600 207.83800 1.000 77.69231 459 ASN B CA 1
ATOM 17870 C C . ASN B 2 459 ? 212.75500 257.68100 208.64300 1.000 77.69231 459 ASN B C 1
ATOM 17871 O O . ASN B 2 459 ? 213.87100 257.44500 208.17200 1.000 77.69231 459 ASN B O 1
ATOM 17882 N N . ILE B 2 460 ? 212.37900 257.24500 209.84400 1.000 77.18745 460 ILE B N 1
ATOM 17883 C CA . ILE B 2 460 ? 213.23900 256.35200 210.61600 1.000 77.18745 460 ILE B CA 1
ATOM 17884 C C . ILE B 2 460 ? 213.52500 255.08500 209.82600 1.000 77.18745 460 ILE B C 1
ATOM 17885 O O . ILE B 2 460 ? 214.67100 254.62900 209.73000 1.000 77.18745 460 ILE B O 1
ATOM 17901 N N . HIS B 2 461 ? 212.47400 254.47800 209.27800 1.000 80.32494 461 HIS B N 1
ATOM 17902 C CA . HIS B 2 461 ? 212.64500 253.24700 208.51800 1.000 80.32494 461 HIS B CA 1
ATOM 17903 C C . HIS B 2 461 ? 213.57100 253.47000 207.33200 1.000 80.32494 461 HIS B C 1
ATOM 17904 O O . HIS B 2 461 ? 214.45500 252.65100 207.05500 1.000 80.32494 461 HIS B O 1
ATOM 17918 N N . TRP B 2 462 ? 213.37500 254.57800 206.62000 1.000 78.68178 462 TRP B N 1
ATOM 17919 C CA . TRP B 2 462 ? 214.21100 254.89200 205.46900 1.000 78.68178 462 TRP B CA 1
ATOM 17920 C C . TRP B 2 462 ? 215.66200 255.09000 205.88600 1.000 78.68178 462 TRP B C 1
ATOM 17921 O O . TRP B 2 462 ? 216.58400 254.64200 205.19600 1.000 78.68178 462 TRP B O 1
ATOM 17942 N N . THR B 2 463 ? 215.87900 255.75100 207.02200 1.000 76.10295 463 THR B N 1
ATOM 17943 C CA . THR B 2 463 ? 217.22800 255.95500 207.53400 1.000 76.10295 463 THR B CA 1
ATOM 17944 C C . THR B 2 463 ? 217.90500 254.62500 207.83400 1.000 76.10295 463 THR B C 1
ATOM 17945 O O . THR B 2 463 ? 219.07200 254.40500 207.48100 1.000 76.10295 463 THR B O 1
ATOM 17956 N N . ILE B 2 464 ? 217.18000 253.72500 208.49100 1.000 77.17906 464 ILE B N 1
ATOM 17957 C CA . ILE B 2 464 ? 217.74200 252.42500 208.83100 1.000 77.17906 464 ILE B CA 1
ATOM 17958 C C . ILE B 2 464 ? 218.05500 251.63900 207.56900 1.000 77.17906 464 ILE B C 1
ATOM 17959 O O . ILE B 2 464 ? 219.08100 250.95500 207.48200 1.000 77.17906 464 ILE B O 1
ATOM 17975 N N . ARG B 2 465 ? 217.17600 251.71900 206.57400 1.000 78.92610 465 ARG B N 1
ATOM 17976 C CA . ARG B 2 465 ? 217.43000 251.02400 205.32000 1.000 78.92610 465 ARG B CA 1
ATOM 17977 C C . ARG B 2 465 ? 218.66500 251.58400 204.62500 1.000 78.92610 465 ARG B C 1
ATOM 17978 O O . ARG B 2 465 ? 219.46000 250.83500 204.04700 1.000 78.92610 465 ARG B O 1
ATOM 17999 N N . ARG B 2 466 ? 218.84400 252.90300 204.67900 1.000 78.09896 466 ARG B N 1
ATOM 18000 C CA . ARG B 2 466 ? 220.03100 253.52100 204.10100 1.000 78.09896 466 ARG B CA 1
ATOM 18001 C C . ARG B 2 466 ? 221.29700 253.02400 204.78600 1.000 78.09896 466 ARG B C 1
ATOM 18002 O O . ARG B 2 466 ? 222.29400 252.69500 204.12600 1.000 78.09896 466 ARG B O 1
ATOM 18023 N N . PHE B 2 467 ? 221.27700 252.97200 206.11800 1.000 75.99738 467 PHE B N 1
ATOM 18024 C CA . PHE B 2 467 ? 222.42200 252.44100 206.85200 1.000 75.99738 467 PHE B CA 1
ATOM 18025 C C . PHE B 2 467 ? 222.70800 251.00200 206.44600 1.000 75.99738 467 PHE B C 1
ATOM 18026 O O . PHE B 2 467 ? 223.86100 250.62300 206.20300 1.000 75.99738 467 PHE B O 1
ATOM 18043 N N . ASN B 2 468 ? 221.66400 250.17900 206.39000 1.000 77.04594 468 ASN B N 1
ATOM 18044 C CA . ASN B 2 468 ? 221.83900 248.79100 205.98900 1.000 77.04594 468 ASN B CA 1
ATOM 18045 C C . ASN B 2 468 ? 222.46400 248.69400 204.60600 1.000 77.04594 468 ASN B C 1
ATOM 18046 O O . ASN B 2 468 ? 223.32900 247.84800 204.36800 1.000 77.04594 468 ASN B O 1
ATOM 18057 N N . ALA B 2 469 ? 222.04300 249.55500 203.68200 1.000 77.19079 469 ALA B N 1
ATOM 18058 C CA . ALA B 2 469 ? 222.59200 249.51600 202.33200 1.000 77.19079 469 ALA B CA 1
ATOM 18059 C C . ALA B 2 469 ? 224.07200 249.87100 202.33200 1.000 77.19079 469 ALA B C 1
ATOM 18060 O O . ALA B 2 469 ? 224.89500 249.17800 201.71800 1.000 77.19079 469 ALA B O 1
ATOM 18067 N N . VAL B 2 470 ? 224.42400 250.97300 202.99400 1.000 77.76639 470 VAL B N 1
ATOM 18068 C CA . VAL B 2 470 ? 225.82100 251.39600 202.99700 1.000 77.76639 470 VAL B CA 1
ATOM 18069 C C . VAL B 2 470 ? 226.70100 250.34200 203.64800 1.000 77.76639 470 VAL B C 1
ATOM 18070 O O . VAL B 2 470 ? 227.85600 250.15600 203.24900 1.000 77.76639 470 VAL B O 1
ATOM 18083 N N . CYS B 2 471 ? 226.18200 249.63200 204.65000 1.000 77.44627 471 CYS B N 1
ATOM 18084 C CA . CYS B 2 471 ? 226.96500 248.55700 205.24700 1.000 77.44627 471 CYS B CA 1
ATOM 18085 C C . CYS B 2 471 ? 227.02900 247.33500 204.34300 1.000 77.44627 471 CYS B C 1
ATOM 18086 O O . CYS B 2 471 ? 228.04000 246.62700 204.33300 1.000 77.44627 471 CYS B O 1
ATOM 18094 N N . LYS B 2 472 ? 225.96600 247.06800 203.58500 1.000 79.25280 472 LYS B N 1
ATOM 18095 C CA . LYS B 2 472 ? 225.98000 245.95100 202.65100 1.000 79.25280 472 LYS B CA 1
ATOM 18096 C C . LYS B 2 472 ? 226.98000 246.18100 201.53200 1.000 79.25280 472 LYS B C 1
ATOM 18097 O O . LYS B 2 472 ? 227.50300 245.22000 200.95600 1.000 79.25280 472 LYS B O 1
ATOM 18116 N N . LEU B 2 473 ? 227.25200 247.44300 201.20900 1.000 79.85173 473 LEU B N 1
ATOM 18117 C CA . LEU B 2 473 ? 228.18400 247.74200 200.12800 1.000 79.85173 473 LEU B CA 1
ATOM 18118 C C . LEU B 2 473 ? 229.61700 247.33800 200.43600 1.000 79.85173 473 LEU B C 1
ATOM 18119 O O . LEU B 2 473 ? 230.44900 247.35900 199.52400 1.000 79.85173 473 LEU B O 1
ATOM 18135 N N . ILE B 2 474 ? 229.93200 246.98000 201.67700 1.000 79.52610 474 ILE B N 1
ATOM 18136 C CA . ILE B 2 474 ? 231.29900 246.62900 202.03800 1.000 79.52610 474 ILE B CA 1
ATOM 18137 C C . ILE B 2 474 ? 231.32900 245.29100 202.76000 1.000 79.52610 474 ILE B C 1
ATOM 18138 O O . ILE B 2 474 ? 232.19700 245.04700 203.60400 1.000 79.52610 474 ILE B O 1
ATOM 18154 N N . GLY B 2 475 ? 230.38700 244.41600 202.43000 1.000 79.92389 475 GLY B N 1
ATOM 18155 C CA . GLY B 2 475 ? 230.34400 243.09700 203.02300 1.000 79.92389 475 GLY B CA 1
ATOM 18156 C C . GLY B 2 475 ? 229.69100 243.04900 204.38600 1.000 79.92389 475 GLY B C 1
ATOM 18157 O O . GLY B 2 475 ? 229.05200 242.05000 204.72800 1.000 79.92389 475 GLY B O 1
ATOM 18161 N N . ILE B 2 476 ? 229.83500 244.11200 205.17800 1.000 79.80642 476 ILE B N 1
ATOM 18162 C CA . ILE B 2 476 ? 229.29000 244.09600 206.52900 1.000 79.80642 476 ILE B CA 1
ATOM 18163 C C . ILE B 2 476 ? 227.78900 243.88400 206.45100 1.000 79.80642 476 ILE B C 1
ATOM 18164 O O . ILE B 2 476 ? 227.06300 244.68400 205.84900 1.000 79.80642 476 ILE B O 1
ATOM 18180 N N . ASN B 2 477 ? 227.31500 242.81200 207.06400 1.000 81.22334 477 ASN B N 1
ATOM 18181 C CA . ASN B 2 477 ? 225.91300 242.45800 207.04000 1.000 81.22334 477 ASN B CA 1
ATOM 18182 C C . ASN B 2 477 ? 225.27600 242.81400 208.37600 1.000 81.22334 477 ASN B C 1
ATOM 18183 O O . ASN B 2 477 ? 225.87800 243.47900 209.22400 1.000 81.22334 477 ASN B O 1
ATOM 18194 N N . MET B 2 478 ? 224.04300 242.36600 208.57300 1.000 82.34058 478 MET B N 1
ATOM 18195 C CA . MET B 2 478 ? 223.36700 242.51600 209.84800 1.000 82.34058 478 MET B CA 1
ATOM 18196 C C . MET B 2 478 ? 222.39300 241.36500 210.01100 1.000 82.34058 478 MET B C 1
ATOM 18197 O O . MET B 2 478 ? 221.67400 241.01300 209.07200 1.000 82.34058 478 MET B O 1
ATOM 18211 N N . SER B 2 479 ? 222.38100 240.78000 211.20100 1.000 84.20536 479 SER B N 1
ATOM 18212 C CA . SER B 2 479 ? 221.42000 239.74100 211.51900 1.000 84.20536 479 SER B CA 1
ATOM 18213 C C . SER B 2 479 ? 220.07000 240.36800 211.82800 1.000 84.20536 479 SER B C 1
ATOM 18214 O O . SER B 2 479 ? 219.98600 241.40100 212.49700 1.000 84.20536 479 SER B O 1
ATOM 18222 N N . LEU B 2 480 ? 219.01100 239.72700 211.34900 1.000 83.73490 480 LEU B N 1
ATOM 18223 C CA . LEU B 2 480 ? 217.66900 240.25400 211.51900 1.000 83.73490 480 LEU B CA 1
ATOM 18224 C C . LEU B 2 480 ? 216.97600 239.70000 212.75100 1.000 83.73490 480 LEU B C 1
ATOM 18225 O O . LEU B 2 480 ? 216.03100 240.32200 213.24800 1.000 83.73490 480 LEU B O 1
ATOM 18241 N N . GLU B 2 481 ? 217.43200 238.56100 213.26100 1.000 86.58314 481 GLU B N 1
ATOM 18242 C CA . GLU B 2 481 ? 216.80600 237.92100 214.40700 1.000 86.58314 481 GLU B CA 1
ATOM 18243 C C . GLU B 2 481 ? 217.41000 238.39000 215.72200 1.000 86.58314 481 GLU B C 1
ATOM 18244 O O . GLU B 2 481 ? 216.69100 238.83800 216.62000 1.000 86.58314 481 GLU B O 1
ATOM 18256 N N . LYS B 2 482 ? 218.73000 238.29600 215.84300 1.000 85.65249 482 LYS B N 1
ATOM 18257 C CA . LYS B 2 482 ? 219.42300 238.68700 217.05900 1.000 85.65249 482 LYS B CA 1
ATOM 18258 C C . LYS B 2 482 ? 219.49900 240.19400 217.24400 1.000 85.65249 482 LYS B C 1
ATOM 18259 O O . LYS B 2 482 ? 219.89400 240.64600 218.32400 1.000 85.65249 482 LYS B O 1
ATOM 18278 N N . SER B 2 483 ? 219.12400 240.97200 216.23600 1.000 83.05692 483 SER B N 1
ATOM 18279 C CA . SER B 2 483 ? 219.19800 242.42500 216.28300 1.000 83.05692 483 SER B CA 1
ATOM 18280 C C . SER B 2 483 ? 217.81700 243.00500 216.53500 1.000 83.05692 483 SER B C 1
ATOM 18281 O O . SER B 2 483 ? 216.82800 242.55000 215.95400 1.000 83.05692 483 SER B O 1
ATOM 18289 N N . TYR B 2 484 ? 217.74800 244.00700 217.40600 1.000 81.95455 484 TYR B N 1
ATOM 18290 C CA . TYR B 2 484 ? 216.46100 244.61300 217.71500 1.000 81.95455 484 TYR B CA 1
ATOM 18291 C C . TYR B 2 484 ? 216.66200 246.07600 218.06500 1.000 81.95455 484 TYR B C 1
ATOM 18292 O O . TYR B 2 484 ? 217.78600 246.54800 218.21200 1.000 81.95455 484 TYR B O 1
ATOM 18310 N N . GLY B 2 485 ? 215.54800 246.80400 218.15800 1.000 80.97824 485 GLY B N 1
ATOM 18311 C CA . GLY B 2 485 ? 215.60100 248.22300 218.42900 1.000 80.97824 485 GLY B CA 1
ATOM 18312 C C . GLY B 2 485 ? 214.46900 248.66100 219.33400 1.000 80.97824 485 GLY B C 1
ATOM 18313 O O . GLY B 2 485 ? 213.55200 247.89600 219.63500 1.000 80.97824 485 GLY B O 1
ATOM 18317 N N . SER B 2 486 ? 214.55200 249.91700 219.76100 1.000 82.05812 486 SER B N 1
ATOM 18318 C CA . SER B 2 486 ? 213.54800 250.46000 220.66500 1.000 82.05812 486 SER B CA 1
ATOM 18319 C C . SER B 2 486 ? 213.76200 251.95400 220.85400 1.000 82.05812 486 SER B C 1
ATOM 18320 O O . SER B 2 486 ? 214.78500 252.51800 220.46100 1.000 82.05812 486 SER B O 1
ATOM 18328 N N . LEU B 2 487 ? 212.77800 252.58300 221.48300 1.000 81.54596 487 LEU B N 1
ATOM 18329 C CA . LEU B 2 487 ? 212.88400 253.97400 221.87100 1.000 81.54596 487 LEU B CA 1
ATOM 18330 C C . LEU B 2 487 ? 213.97400 254.17100 222.92500 1.000 81.54596 487 LEU B C 1
ATOM 18331 O O . LEU B 2 487 ? 214.39900 253.22000 223.58300 1.000 81.54596 487 LEU B O 1
ATOM 18347 N N . PRO B 2 488 ? 214.44100 255.41300 223.09200 1.000 85.27830 488 PRO B N 1
ATOM 18348 C CA . PRO B 2 488 ? 215.62000 255.69100 223.92500 1.000 85.27830 488 PRO B CA 1
ATOM 18349 C C . PRO B 2 488 ? 215.72100 254.98800 225.27000 1.000 85.27830 488 PRO B C 1
ATOM 18350 O O . PRO B 2 488 ? 214.72200 254.67600 225.92400 1.000 85.27830 488 PRO B O 1
ATOM 18361 N N . GLU B 2 489 ? 216.97200 254.75900 225.67600 1.000 89.51784 489 GLU B N 1
ATOM 18362 C CA . GLU B 2 489 ? 217.32800 254.25800 227.00100 1.000 89.51784 489 GLU B CA 1
ATOM 18363 C C . GLU B 2 489 ? 216.94300 252.79300 227.20400 1.000 89.51784 489 GLU B C 1
ATOM 18364 O O . GLU B 2 489 ? 216.45700 252.41300 228.27000 1.000 89.51784 489 GLU B O 1
ATOM 18376 N N . LEU B 2 490 ? 217.15200 251.96200 226.18700 1.000 85.77212 490 LEU B N 1
ATOM 18377 C CA . LEU B 2 490 ? 217.04600 250.52500 226.39300 1.000 85.77212 490 LEU B CA 1
ATOM 18378 C C . LEU B 2 490 ? 217.86000 249.74600 225.37100 1.000 85.77212 490 LEU B C 1
ATOM 18379 O O . LEU B 2 490 ? 217.30900 249.25800 224.37900 1.000 85.77212 490 LEU B O 1
ATOM 18395 N N . PHE B 2 491 ? 219.16300 249.61000 225.60400 1.000 84.29505 491 PHE B N 1
ATOM 18396 C CA . PHE B 2 491 ? 220.01800 248.90200 224.66000 1.000 84.29505 491 PHE B CA 1
ATOM 18397 C C . PHE B 2 491 ? 220.89400 247.86400 225.35100 1.000 84.29505 491 PHE B C 1
ATOM 18398 O O . PHE B 2 491 ? 220.76800 247.62900 226.55600 1.000 84.29505 491 PHE B O 1
ATOM 18415 N N . GLU B 2 492 ? 221.78400 247.24500 224.58200 1.000 85.40182 492 GLU B N 1
ATOM 18416 C CA . GLU B 2 492 ? 222.68500 246.21200 225.06400 1.000 85.40182 492 GLU B CA 1
ATOM 18417 C C . GLU B 2 492 ? 223.93100 246.23400 224.19800 1.000 85.40182 492 GLU B C 1
ATOM 18418 O O . GLU B 2 492 ? 223.83800 246.38500 222.97800 1.000 85.40182 492 GLU B O 1
ATOM 18430 N N . PHE B 2 493 ? 225.09200 246.06800 224.82300 1.000 83.98767 493 PHE B N 1
ATOM 18431 C CA . PHE B 2 493 ? 226.34600 246.14500 224.08200 1.000 83.98767 493 PHE B CA 1
ATOM 18432 C C . PHE B 2 493 ? 227.36800 245.25400 224.77200 1.000 83.98767 493 PHE B C 1
ATOM 18433 O O . PHE B 2 493 ? 227.87200 245.59900 225.84500 1.000 83.98767 493 PHE B O 1
ATOM 18450 N N . THR B 2 494 ? 227.66900 244.11000 224.15400 1.000 86.73228 494 THR B N 1
ATOM 18451 C CA . THR B 2 494 ? 228.65900 243.16200 224.66300 1.000 86.73228 494 THR B CA 1
ATOM 18452 C C . THR B 2 494 ? 228.28500 242.67700 226.06500 1.000 86.73228 494 THR B C 1
ATOM 18453 O O . THR B 2 494 ? 229.04100 242.81700 227.02700 1.000 86.73228 494 THR B O 1
ATOM 18464 N N . SER B 2 495 ? 227.09100 242.09900 226.16100 1.000 88.14787 495 SER B N 1
ATOM 18465 C CA . SER B 2 495 ? 226.60700 241.47400 227.38700 1.000 88.14787 495 SER B CA 1
ATOM 18466 C C . SER B 2 495 ? 226.41700 242.47300 228.52300 1.000 88.14787 495 SER B C 1
ATOM 18467 O O . SER B 2 495 ? 226.32500 242.07700 229.68800 1.000 88.14787 495 SER B O 1
ATOM 18475 N N . MET B 2 496 ? 226.35900 243.76500 228.21200 1.000 87.79035 496 MET B N 1
ATOM 18476 C CA . MET B 2 496 ? 226.10600 244.81100 229.19900 1.000 87.79035 496 MET B CA 1
ATOM 18477 C C . MET B 2 496 ? 224.81000 245.51700 228.83200 1.000 87.79035 496 MET B C 1
ATOM 18478 O O . MET B 2 496 ? 224.74700 246.22300 227.81900 1.000 87.79035 496 MET B O 1
ATOM 18492 N N . PHE B 2 497 ? 223.78100 245.32600 229.65000 1.000 88.08323 497 PHE B N 1
ATOM 18493 C CA . PHE B 2 497 ? 222.48200 245.93700 229.41900 1.000 88.08323 497 PHE B CA 1
ATOM 18494 C C . PHE B 2 497 ? 222.42500 247.32500 230.03200 1.000 88.08323 497 PHE B C 1
ATOM 18495 O O . PHE B 2 497 ? 222.93500 247.55400 231.13200 1.000 88.08323 497 PHE B O 1
ATOM 18512 N N . PHE B 2 498 ? 221.79400 248.24900 229.31500 1.000 87.51564 498 PHE B N 1
ATOM 18513 C CA . PHE B 2 498 ? 221.78900 249.65500 229.67700 1.000 87.51564 498 PHE B CA 1
ATOM 18514 C C . PHE B 2 498 ? 220.36400 250.17000 229.79200 1.000 87.51564 498 PHE B C 1
ATOM 18515 O O . PHE B 2 498 ? 219.50100 249.84900 228.97000 1.000 87.51564 498 PHE B O 1
ATOM 18532 N N . ASP B 2 499 ? 220.14300 250.97000 230.82400 1.000 91.18007 499 ASP B N 1
ATOM 18533 C CA . ASP B 2 499 ? 218.91200 251.70700 231.05100 1.000 91.18007 499 ASP B CA 1
ATOM 18534 C C . ASP B 2 499 ? 219.31900 252.98700 231.76700 1.000 91.18007 499 ASP B C 1
ATOM 18535 O O . ASP B 2 499 ? 220.46900 253.42400 231.65700 1.000 91.18007 499 ASP B O 1
ATOM 18544 N N . GLY B 2 500 ? 218.37900 253.61600 232.46000 1.000 91.17337 500 GLY B N 1
ATOM 18545 C CA . GLY B 2 500 ? 218.74300 254.72800 233.31400 1.000 91.17337 500 GLY B CA 1
ATOM 18546 C C . GLY B 2 500 ? 220.04000 254.44700 234.05000 1.000 91.17337 500 GLY B C 1
ATOM 18547 O O . GLY B 2 500 ? 220.90700 255.32000 234.14900 1.000 91.17337 500 GLY B O 1
ATOM 18551 N N . GLU B 2 501 ? 220.18500 253.22800 234.56700 1.000 94.56410 501 GLU B N 1
ATOM 18552 C CA . GLU B 2 501 ? 221.43100 252.73600 235.13400 1.000 94.56410 501 GLU B CA 1
ATOM 18553 C C . GLU B 2 501 ? 222.05700 251.72600 234.16700 1.000 94.56410 501 GLU B C 1
ATOM 18554 O O . GLU B 2 501 ? 221.58100 251.53500 233.04300 1.000 94.56410 501 GLU B O 1
ATOM 18566 N N . PHE B 2 502 ? 223.13800 251.07500 234.60300 1.000 89.62464 502 PHE B N 1
ATOM 18567 C CA . PHE B 2 502 ? 223.78500 250.01900 233.81900 1.000 89.62464 502 PHE B CA 1
ATOM 18568 C C . PHE B 2 502 ? 224.13300 248.88700 234.77900 1.000 89.62464 502 PHE B C 1
ATOM 18569 O O . PHE B 2 502 ? 225.09000 248.98800 235.55200 1.000 89.62464 502 PHE B O 1
ATOM 18586 N N . VAL B 2 503 ? 223.35000 247.81300 234.72300 1.000 88.06146 503 VAL B N 1
ATOM 18587 C CA . VAL B 2 503 ? 223.51700 246.69100 235.63900 1.000 88.06146 503 VAL B CA 1
ATOM 18588 C C . VAL B 2 503 ? 224.78200 245.91700 235.28800 1.000 88.06146 503 VAL B C 1
ATOM 18589 O O . VAL B 2 503 ? 224.92700 245.40600 234.17100 1.000 88.06146 503 VAL B O 1
ATOM 18602 N N . SER B 2 504 ? 225.72100 245.85400 236.22900 1.000 91.39889 504 SER B N 1
ATOM 18603 C CA . SER B 2 504 ? 226.88800 245.00500 236.04500 1.000 91.39889 504 SER B CA 1
ATOM 18604 C C . SER B 2 504 ? 226.44900 243.54900 235.96800 1.000 91.39889 504 SER B C 1
ATOM 18605 O O . SER B 2 504 ? 225.67300 243.08000 236.80600 1.000 91.39889 504 SER B O 1
ATOM 18613 N N . ASN B 2 505 ? 226.94500 242.83200 234.95900 1.000 93.16719 505 ASN B N 1
ATOM 18614 C CA . ASN B 2 505 ? 226.48700 241.46400 234.74300 1.000 93.16719 505 ASN B CA 1
ATOM 18615 C C . ASN B 2 505 ? 226.83700 240.56400 235.92100 1.000 93.16719 505 ASN B C 1
ATOM 18616 O O . ASN B 2 505 ? 226.00500 239.77300 236.37800 1.000 93.16719 505 ASN B O 1
ATOM 18627 N N . LEU B 2 506 ? 228.07300 240.66000 236.41000 1.000 91.56793 506 LEU B N 1
ATOM 18628 C CA . LEU B 2 506 ? 228.59500 239.87600 237.52900 1.000 91.56793 506 LEU B CA 1
ATOM 18629 C C . LEU B 2 506 ? 228.74400 238.39500 237.19500 1.000 91.56793 506 LEU B C 1
ATOM 18630 O O . LEU B 2 506 ? 229.71300 237.75900 237.62200 1.000 91.56793 506 LEU B O 1
ATOM 18646 N N . ALA B 2 507 ? 227.79500 237.83100 236.44300 1.000 93.33346 507 ALA B N 1
ATOM 18647 C CA . ALA B 2 507 ? 227.92100 236.44300 236.01300 1.000 93.33346 507 ALA B CA 1
ATOM 18648 C C . ALA B 2 507 ? 229.25100 236.20900 235.31800 1.000 93.33346 507 ALA B C 1
ATOM 18649 O O . ALA B 2 507 ? 229.92300 235.19800 235.55300 1.000 93.33346 507 ALA B O 1
ATOM 18656 N N . MET B 2 508 ? 229.64200 237.14300 234.45300 1.000 95.19147 508 MET B N 1
ATOM 18657 C CA . MET B 2 508 ? 230.88100 237.00400 233.69900 1.000 95.19147 508 MET B CA 1
ATOM 18658 C C . MET B 2 508 ? 232.08000 236.83100 234.62500 1.000 95.19147 508 MET B C 1
ATOM 18659 O O . MET B 2 508 ? 233.02200 236.09800 234.30000 1.000 95.19147 508 MET B O 1
ATOM 18673 N N . GLU B 2 509 ? 232.06300 237.48900 235.78200 1.000 90.31999 509 GLU B N 1
ATOM 18674 C CA . GLU B 2 509 ? 233.18600 237.46400 236.70800 1.000 90.31999 509 GLU B CA 1
ATOM 18675 C C . GLU B 2 509 ? 233.09100 236.36100 237.75300 1.000 90.31999 509 GLU B C 1
ATOM 18676 O O . GLU B 2 509 ? 233.98800 236.25000 238.59400 1.000 90.31999 509 GLU B O 1
ATOM 18688 N N . LEU B 2 510 ? 232.04300 235.54400 237.72500 1.000 87.34975 510 LEU B N 1
ATOM 18689 C CA . LEU B 2 510 ? 231.92100 234.48300 238.72100 1.000 87.34975 510 LEU B CA 1
ATOM 18690 C C . LEU B 2 510 ? 233.02600 233.43700 238.64000 1.000 87.34975 510 LEU B C 1
ATOM 18691 O O . LEU B 2 510 ? 233.52000 233.02200 239.70200 1.000 87.34975 510 LEU B O 1
ATOM 18707 N N . PRO B 2 511 ? 233.45100 232.96900 237.46400 1.000 89.97041 511 PRO B N 1
ATOM 18708 C CA . PRO B 2 511 ? 234.55900 232.00000 237.43100 1.000 89.97041 511 PRO B CA 1
ATOM 18709 C C . PRO B 2 511 ? 235.84700 232.51600 238.04500 1.000 89.97041 511 PRO B C 1
ATOM 18710 O O . PRO B 2 511 ? 236.65200 231.71700 238.53900 1.000 89.97041 511 PRO B O 1
ATOM 18721 N N . ALA B 2 512 ? 236.06800 233.83000 238.02800 1.000 87.21838 512 ALA B N 1
ATOM 18722 C CA . ALA B 2 512 ? 237.29000 234.39300 238.58900 1.000 87.21838 512 ALA B CA 1
ATOM 18723 C C . ALA B 2 512 ? 237.42900 234.12700 240.08100 1.000 87.21838 512 ALA B C 1
ATOM 18724 O O . ALA B 2 512 ? 238.54900 234.15500 240.60100 1.000 87.21838 512 ALA B O 1
ATOM 18731 N N . PHE B 2 513 ? 236.32500 233.86300 240.77800 1.000 83.70688 513 PHE B N 1
ATOM 18732 C CA . PHE B 2 513 ? 236.34800 233.61000 242.21800 1.000 83.70688 513 PHE B CA 1
ATOM 18733 C C . PHE B 2 513 ? 236.82100 232.18800 242.52800 1.000 83.70688 513 PHE B C 1
ATOM 18734 O O . PHE B 2 513 ? 236.13000 231.38700 243.15600 1.000 83.70688 513 PHE B O 1
ATOM 18751 N N . THR B 2 514 ? 238.03300 231.88400 242.07000 1.000 89.14762 514 THR B N 1
ATOM 18752 C CA . THR B 2 514 ? 238.64200 230.58700 242.31900 1.000 89.14762 514 THR B CA 1
ATOM 18753 C C . THR B 2 514 ? 240.11400 230.77600 242.65000 1.000 89.14762 514 THR B C 1
ATOM 18754 O O . THR B 2 514 ? 240.76200 231.71000 242.17200 1.000 89.14762 514 THR B O 1
ATOM 18765 N N . THR B 2 515 ? 240.63200 229.86900 243.47100 1.000 92.54648 515 THR B N 1
ATOM 18766 C CA . THR B 2 515 ? 242.04900 229.85800 243.81000 1.000 92.54648 515 THR B CA 1
ATOM 18767 C C . THR B 2 515 ? 242.85800 229.40800 242.60400 1.000 92.54648 515 THR B C 1
ATOM 18768 O O . THR B 2 515 ? 242.68100 228.28600 242.12600 1.000 92.54648 515 THR B O 1
ATOM 18779 N N . ALA B 2 516 ? 243.75700 230.26600 242.11700 1.000 95.84281 516 ALA B N 1
ATOM 18780 C CA . ALA B 2 516 ? 244.55900 229.90200 240.95300 1.000 95.84281 516 ALA B CA 1
ATOM 18781 C C . ALA B 2 516 ? 245.21600 228.54200 241.14500 1.000 95.84281 516 ALA B C 1
ATOM 18782 O O . ALA B 2 516 ? 245.17900 227.69000 240.25300 1.000 95.84281 516 ALA B O 1
ATOM 18789 N N . GLY B 2 517 ? 245.79500 228.31000 242.31800 1.000 94.06310 517 GLY B N 1
ATOM 18790 C CA . GLY B 2 517 ? 246.52000 227.08200 242.57000 1.000 94.06310 517 GLY B CA 1
ATOM 18791 C C . GLY B 2 517 ? 247.99400 227.19600 242.24400 1.000 94.06310 517 GLY B C 1
ATOM 18792 O O . GLY B 2 517 ? 248.54300 226.38200 241.49600 1.000 94.06310 517 GLY B O 1
ATOM 18796 N N . VAL B 2 518 ? 248.64000 228.21400 242.80100 1.000 89.73683 518 VAL B N 1
ATOM 18797 C CA . VAL B 2 518 ? 250.08200 228.38900 242.69500 1.000 89.73683 518 VAL B CA 1
ATOM 18798 C C . VAL B 2 518 ? 250.78600 227.99800 243.98300 1.000 89.73683 518 VAL B C 1
ATOM 18799 O O . VAL B 2 518 ? 251.72800 227.20600 243.97000 1.000 89.73683 518 VAL B O 1
ATOM 18812 N N . ASN B 2 519 ? 250.33800 228.54100 245.10600 1.000 89.26352 519 ASN B N 1
ATOM 18813 C CA . ASN B 2 519 ? 250.91500 228.23500 246.41000 1.000 89.26352 519 ASN B CA 1
ATOM 18814 C C . ASN B 2 519 ? 250.01100 228.83800 247.47700 1.000 89.26352 519 ASN B C 1
ATOM 18815 O O . ASN B 2 519 ? 248.96900 229.42800 247.17800 1.000 89.26352 519 ASN B O 1
ATOM 18826 N N . GLU B 2 520 ? 250.42300 228.67800 248.73400 1.000 87.70691 520 GLU B N 1
ATOM 18827 C CA . GLU B 2 520 ? 249.58300 229.08800 249.85100 1.000 87.70691 520 GLU B CA 1
ATOM 18828 C C . GLU B 2 520 ? 249.53700 230.60400 250.00700 1.000 87.70691 520 GLU B C 1
ATOM 18829 O O . GLU B 2 520 ? 248.46000 231.18600 250.18100 1.000 87.70691 520 GLU B O 1
ATOM 18841 N N . GLY B 2 521 ? 250.69200 231.26400 249.94900 1.000 83.13373 521 GLY B N 1
ATOM 18842 C CA . GLY B 2 521 ? 250.71200 232.70700 250.13200 1.000 83.13373 521 GLY B CA 1
ATOM 18843 C C . GLY B 2 521 ? 250.00500 233.45600 249.01900 1.000 83.13373 521 GLY B C 1
ATOM 18844 O O . GLY B 2 521 ? 249.23600 234.38600 249.27200 1.000 83.13373 521 GLY B O 1
ATOM 18848 N N . VAL B 2 522 ? 250.25000 233.05500 247.77400 1.000 83.45047 522 VAL B N 1
ATOM 18849 C CA . VAL B 2 522 ? 249.73500 233.78800 246.62400 1.000 83.45047 522 VAL B CA 1
ATOM 18850 C C . VAL B 2 522 ? 248.21700 233.69500 246.54100 1.000 83.45047 522 VAL B C 1
ATOM 18851 O O . VAL B 2 522 ? 247.54400 234.66700 246.18200 1.000 83.45047 522 VAL B O 1
ATOM 18864 N N . ASP B 2 523 ? 247.66200 232.52000 246.83600 1.000 85.34322 523 ASP B N 1
ATOM 18865 C CA . ASP B 2 523 ? 246.27800 232.22700 246.48000 1.000 85.34322 523 ASP B CA 1
ATOM 18866 C C . ASP B 2 523 ? 245.29800 233.15300 247.18900 1.000 85.34322 523 ASP B C 1
ATOM 18867 O O . ASP B 2 523 ? 244.42100 233.75600 246.55600 1.000 85.34322 523 ASP B O 1
ATOM 18876 N N . PHE B 2 524 ? 245.42600 233.27200 248.50900 1.000 77.92780 524 PHE B N 1
ATOM 18877 C CA . PHE B 2 524 ? 244.45300 234.04100 249.27300 1.000 77.92780 524 PHE B CA 1
ATOM 18878 C C . PHE B 2 524 ? 244.53200 235.52300 248.92800 1.000 77.92780 524 PHE B C 1
ATOM 18879 O O . PHE B 2 524 ? 243.50000 236.18900 248.76000 1.000 77.92780 524 PHE B O 1
ATOM 18896 N N . THR B 2 525 ? 245.74700 236.05100 248.79700 1.000 77.60673 525 THR B N 1
ATOM 18897 C CA . THR B 2 525 ? 245.90300 237.45300 248.43700 1.000 77.60673 525 THR B CA 1
ATOM 18898 C C . THR B 2 525 ? 245.34600 237.72000 247.04700 1.000 77.60673 525 THR B C 1
ATOM 18899 O O . THR B 2 525 ? 244.70400 238.75000 246.81400 1.000 77.60673 525 THR B O 1
ATOM 18910 N N . ALA B 2 526 ? 245.59900 236.81600 246.10300 1.000 75.81500 526 ALA B N 1
ATOM 18911 C CA . ALA B 2 526 ? 245.07000 236.99700 244.75900 1.000 75.81500 526 ALA B CA 1
ATOM 18912 C C . ALA B 2 526 ? 243.55000 237.00300 244.76600 1.000 75.81500 526 ALA B C 1
ATOM 18913 O O . ALA B 2 526 ? 242.91800 237.81900 244.08300 1.000 75.81500 526 ALA B O 1
ATOM 18920 N N . ALA B 2 527 ? 242.94300 236.09600 245.53100 1.000 74.95069 527 ALA B N 1
ATOM 18921 C CA . ALA B 2 527 ? 241.48900 236.07500 245.62600 1.000 74.95069 527 ALA B CA 1
ATOM 18922 C C . ALA B 2 527 ? 240.96300 237.38700 246.19400 1.000 74.95069 527 ALA B C 1
ATOM 18923 O O . ALA B 2 527 ? 239.99300 237.96100 245.68100 1.000 74.95069 527 ALA B O 1
ATOM 18930 N N . MET B 2 528 ? 241.59400 237.88000 247.26100 1.000 71.98561 528 MET B N 1
ATOM 18931 C CA . MET B 2 528 ? 241.13700 239.13100 247.84900 1.000 71.98561 528 MET B CA 1
ATOM 18932 C C . MET B 2 528 ? 241.28500 240.29300 246.87300 1.000 71.98561 528 MET B C 1
ATOM 18933 O O . MET B 2 528 ? 240.42000 241.17400 246.80800 1.000 71.98561 528 MET B O 1
ATOM 18947 N N . SER B 2 529 ? 242.37100 240.31600 246.10400 1.000 73.64486 529 SER B N 1
ATOM 18948 C CA . SER B 2 529 ? 242.54700 241.38700 245.13100 1.000 73.64486 529 SER B CA 1
ATOM 18949 C C . SER B 2 529 ? 241.49400 241.31100 244.03500 1.000 73.64486 529 SER B C 1
ATOM 18950 O O . SER B 2 529 ? 241.00000 242.34300 243.56300 1.000 73.64486 529 SER B O 1
ATOM 18958 N N . ILE B 2 530 ? 241.14900 240.09800 243.60500 1.000 73.52576 530 ILE B N 1
ATOM 18959 C CA . ILE B 2 530 ? 240.08700 239.94500 242.61800 1.000 73.52576 530 ILE B CA 1
ATOM 18960 C C . ILE B 2 530 ? 238.77600 240.47700 243.17300 1.000 73.52576 530 ILE B C 1
ATOM 18961 O O . ILE B 2 530 ? 238.00900 241.14800 242.46900 1.000 73.52576 530 ILE B O 1
ATOM 18977 N N . ILE B 2 531 ? 238.50100 240.19600 244.44500 1.000 72.49786 531 ILE B N 1
ATOM 18978 C CA . ILE B 2 531 ? 237.27500 240.70000 245.05600 1.000 72.49786 531 ILE B CA 1
ATOM 18979 C C . ILE B 2 531 ? 237.29100 242.21900 245.11000 1.000 72.49786 531 ILE B C 1
ATOM 18980 O O . ILE B 2 531 ? 236.27500 242.87700 244.86000 1.000 72.49786 531 ILE B O 1
ATOM 18996 N N . LYS B 2 532 ? 238.44500 242.80000 245.42000 1.000 71.97593 532 LYS B N 1
ATOM 18997 C CA . LYS B 2 532 ? 238.55400 244.25300 245.46800 1.000 71.97593 532 LYS B CA 1
ATOM 18998 C C . LYS B 2 532 ? 238.28300 244.87000 244.10100 1.000 71.97593 532 LYS B C 1
ATOM 18999 O O . LYS B 2 532 ? 237.55700 245.86700 243.98500 1.000 71.97593 532 LYS B O 1
ATOM 19018 N N . THR B 2 533 ? 238.86900 244.29700 243.05100 1.000 74.45625 533 THR B N 1
ATOM 19019 C CA . THR B 2 533 ? 238.65900 244.84100 241.71400 1.000 74.45625 533 THR B CA 1
ATOM 19020 C C . THR B 2 533 ? 237.19600 244.72500 241.31200 1.000 74.45625 533 THR B C 1
ATOM 19021 O O . THR B 2 533 ? 236.60700 245.67400 240.77900 1.000 74.45625 533 THR B O 1
ATOM 19032 N N . ASN B 2 534 ? 236.59400 243.56000 241.55400 1.000 78.18029 534 ASN B N 1
ATOM 19033 C CA . ASN B 2 534 ? 235.18700 243.38700 241.22400 1.000 78.18029 534 ASN B CA 1
ATOM 19034 C C . ASN B 2 534 ? 234.32300 244.35900 242.01200 1.000 78.18029 534 ASN B C 1
ATOM 19035 O O . ASN B 2 534 ? 233.28200 244.80800 241.52300 1.000 78.18029 534 ASN B O 1
ATOM 19046 N N . MET B 2 535 ? 234.74800 244.70600 243.22600 1.000 75.64490 535 MET B N 1
ATOM 19047 C CA . MET B 2 535 ? 234.00800 245.67100 244.02600 1.000 75.64490 535 MET B CA 1
ATOM 19048 C C . MET B 2 535 ? 234.09400 247.05800 243.41300 1.000 75.64490 535 MET B C 1
ATOM 19049 O O . MET B 2 535 ? 233.09400 247.78300 243.35100 1.000 75.64490 535 MET B O 1
ATOM 19063 N N . ILE B 2 536 ? 235.28400 247.44400 242.95800 1.000 75.87595 536 ILE B N 1
ATOM 19064 C CA . ILE B 2 536 ? 235.46500 248.78900 242.42500 1.000 75.87595 536 ILE B CA 1
ATOM 19065 C C . ILE B 2 536 ? 234.73900 248.94500 241.09700 1.000 75.87595 536 ILE B C 1
ATOM 19066 O O . ILE B 2 536 ? 234.08900 249.96600 240.85000 1.000 75.87595 536 ILE B O 1
ATOM 19082 N N . ASN B 2 537 ? 234.82300 247.94100 240.22700 1.000 81.35414 537 ASN B N 1
ATOM 19083 C CA . ASN B 2 537 ? 234.33500 248.08300 238.86100 1.000 81.35414 537 ASN B CA 1
ATOM 19084 C C . ASN B 2 537 ? 232.93500 247.51600 238.67900 1.000 81.35414 537 ASN B C 1
ATOM 19085 O O . ASN B 2 537 ? 232.04200 248.21800 238.19600 1.000 81.35414 537 ASN B O 1
ATOM 19096 N N . ASN B 2 538 ? 232.71800 246.26300 239.06500 1.000 85.95965 538 ASN B N 1
ATOM 19097 C CA . ASN B 2 538 ? 231.42500 245.62100 238.88800 1.000 85.95965 538 ASN B CA 1
ATOM 19098 C C . ASN B 2 538 ? 230.44300 245.97900 239.99800 1.000 85.95965 538 ASN B C 1
ATOM 19099 O O . ASN B 2 538 ? 229.39000 245.34300 240.10400 1.000 85.95965 538 ASN B O 1
ATOM 19110 N N . SER B 2 539 ? 230.76900 246.98000 240.81500 1.000 82.79895 539 SER B N 1
ATOM 19111 C CA . SER B 2 539 ? 229.89200 247.45900 241.88300 1.000 82.79895 539 SER B CA 1
ATOM 19112 C C . SER B 2 539 ? 229.36100 246.28900 242.70600 1.000 82.79895 539 SER B C 1
ATOM 19113 O O . SER B 2 539 ? 228.17300 246.20200 243.02300 1.000 82.79895 539 SER B O 1
ATOM 19121 N N . LEU B 2 540 ? 230.26200 245.37500 243.04800 1.000 77.32096 540 LEU B N 1
ATOM 19122 C CA . LEU B 2 540 ? 229.90900 244.26700 243.92100 1.000 77.32096 540 LEU B CA 1
ATOM 19123 C C . LEU B 2 540 ? 229.55200 244.76200 245.31400 1.000 77.32096 540 LEU B C 1
ATOM 19124 O O . LEU B 2 540 ? 230.19500 245.66100 245.86100 1.000 77.32096 540 LEU B O 1
ATOM 19140 N N . SER B 2 541 ? 228.51000 244.16900 245.88200 1.000 74.60151 541 SER B N 1
ATOM 19141 C CA . SER B 2 541 ? 228.02400 244.57700 247.18100 1.000 74.60151 541 SER B CA 1
ATOM 19142 C C . SER B 2 541 ? 228.97200 244.10200 248.27800 1.000 74.60151 541 SER B C 1
ATOM 19143 O O . SER B 2 541 ? 229.80400 243.22100 248.05500 1.000 74.60151 541 SER B O 1
ATOM 19151 N N . PRO B 2 542 ? 228.86800 244.67400 249.47900 1.000 72.43144 542 PRO B N 1
ATOM 19152 C CA . PRO B 2 542 ? 229.74200 244.21400 250.56800 1.000 72.43144 542 PRO B CA 1
ATOM 19153 C C . PRO B 2 542 ? 229.44800 242.80600 251.04500 1.000 72.43144 542 PRO B C 1
ATOM 19154 O O . PRO B 2 542 ? 230.38400 242.03900 251.30100 1.000 72.43144 542 PRO B O 1
ATOM 19165 N N . SER B 2 543 ? 228.17500 242.43400 251.16500 1.000 72.19009 543 SER B N 1
ATOM 19166 C CA . SER B 2 543 ? 227.85300 241.12100 251.70900 1.000 72.19009 543 SER B CA 1
ATOM 19167 C C . SER B 2 543 ? 228.19400 240.02500 250.71600 1.000 72.19009 543 SER B C 1
ATOM 19168 O O . SER B 2 543 ? 228.63500 238.93800 251.10400 1.000 72.19009 543 SER B O 1
ATOM 19176 N N . THR B 2 544 ? 228.01000 240.30000 249.43000 1.000 73.15006 544 THR B N 1
ATOM 19177 C CA . THR B 2 544 ? 228.46100 239.36500 248.41300 1.000 73.15006 544 THR B CA 1
ATOM 19178 C C . THR B 2 544 ? 229.96900 239.19100 248.49200 1.000 73.15006 544 THR B C 1
ATOM 19179 O O . THR B 2 544 ? 230.48900 238.08000 248.33200 1.000 73.15006 544 THR B O 1
ATOM 19190 N N . ALA B 2 545 ? 230.68200 240.27700 248.78700 1.000 71.94761 545 ALA B N 1
ATOM 19191 C CA . ALA B 2 545 ? 232.12600 240.19800 248.94300 1.000 71.94761 545 ALA B CA 1
ATOM 19192 C C . ALA B 2 545 ? 232.49700 239.32400 250.12700 1.000 71.94761 545 ALA B C 1
ATOM 19193 O O . ALA B 2 545 ? 233.39500 238.48200 250.03200 1.000 71.94761 545 ALA B O 1
ATOM 19200 N N . LEU B 2 546 ? 231.80700 239.50500 251.25000 1.000 70.43859 546 LEU B N 1
ATOM 19201 C CA . LEU B 2 546 ? 232.09700 238.70500 252.43100 1.000 70.43859 546 LEU B CA 1
ATOM 19202 C C . LEU B 2 546 ? 231.82000 237.23100 252.17700 1.000 70.43859 546 LEU B C 1
ATOM 19203 O O . LEU B 2 546 ? 232.60100 236.36100 252.58300 1.000 70.43859 546 LEU B O 1
ATOM 19219 N N . MET B 2 547 ? 230.71300 236.93000 251.50000 1.000 72.54732 547 MET B N 1
ATOM 19220 C CA . MET B 2 547 ? 230.38900 235.54000 251.21000 1.000 72.54732 547 MET B CA 1
ATOM 19221 C C . MET B 2 547 ? 231.42600 234.91900 250.29000 1.000 72.54732 547 MET B C 1
ATOM 19222 O O . MET B 2 547 ? 231.84600 233.77600 250.50000 1.000 72.54732 547 MET B O 1
ATOM 19236 N N . ALA B 2 548 ? 231.85500 235.65300 249.26700 1.000 71.05898 548 ALA B N 1
ATOM 19237 C CA . ALA B 2 548 ? 232.86500 235.11300 248.37100 1.000 71.05898 548 ALA B CA 1
ATOM 19238 C C . ALA B 2 548 ? 234.18400 234.92600 249.10000 1.000 71.05898 548 ALA B C 1
ATOM 19239 O O . ALA B 2 548 ? 234.91600 233.96700 248.83700 1.000 71.05898 548 ALA B O 1
ATOM 19246 N N . LEU B 2 549 ? 234.49800 235.82900 250.02500 1.000 70.82771 549 LEU B N 1
ATOM 19247 C CA . LEU B 2 549 ? 235.72400 235.70100 250.79800 1.000 70.82771 549 LEU B CA 1
ATOM 19248 C C . LEU B 2 549 ? 235.70000 234.45300 251.66400 1.000 70.82771 549 LEU B C 1
ATOM 19249 O O . LEU B 2 549 ? 236.68400 233.70700 251.72200 1.000 70.82771 549 LEU B O 1
ATOM 19265 N N . ARG B 2 550 ? 234.56900 234.18900 252.31400 1.000 69.74656 550 ARG B N 1
ATOM 19266 C CA . ARG B 2 550 ? 234.45300 232.98300 253.12200 1.000 69.74656 550 ARG B CA 1
ATOM 19267 C C . ARG B 2 550 ? 234.50600 231.73300 252.25800 1.000 69.74656 550 ARG B C 1
ATOM 19268 O O . ARG B 2 550 ? 235.13300 230.73500 252.63200 1.000 69.74656 550 ARG B O 1
ATOM 19289 N N . ILE B 2 551 ? 233.87500 231.77500 251.08900 1.000 72.18232 551 ILE B N 1
ATOM 19290 C CA . ILE B 2 551 ? 233.89700 230.62700 250.19300 1.000 72.18232 551 ILE B CA 1
ATOM 19291 C C . ILE B 2 551 ? 235.31700 230.33700 249.72800 1.000 72.18232 551 ILE B C 1
ATOM 19292 O O . ILE B 2 551 ? 235.75300 229.17700 249.67900 1.000 72.18232 551 ILE B O 1
ATOM 19308 N N . CYS B 2 552 ? 236.07400 231.38700 249.40800 1.000 75.69686 552 CYS B N 1
ATOM 19309 C CA . CYS B 2 552 ? 237.44100 231.19000 248.94800 1.000 75.69686 552 CYS B CA 1
ATOM 19310 C C . CYS B 2 552 ? 238.32000 230.69300 250.07800 1.000 75.69686 552 CYS B C 1
ATOM 19311 O O . CYS B 2 552 ? 239.19300 229.84600 249.86800 1.000 75.69686 552 CYS B O 1
ATOM 19319 N N . LEU B 2 553 ? 238.08300 231.18400 251.29100 1.000 74.74452 553 LEU B N 1
ATOM 19320 C CA . LEU B 2 553 ? 238.86700 230.72700 252.42600 1.000 74.74452 553 LEU B CA 1
ATOM 19321 C C . LEU B 2 553 ? 238.58900 229.26500 252.73100 1.000 74.74452 553 LEU B C 1
ATOM 19322 O O . LEU B 2 553 ? 239.50500 228.52200 253.09800 1.000 74.74452 553 LEU B O 1
ATOM 19338 N N . GLN B 2 554 ? 237.35500 228.81800 252.52400 1.000 76.00620 554 GLN B N 1
ATOM 19339 C CA . GLN B 2 554 ? 237.02800 227.43100 252.82000 1.000 76.00620 554 GLN B CA 1
ATOM 19340 C C . GLN B 2 554 ? 237.56100 226.50600 251.73700 1.000 76.00620 554 GLN B C 1
ATOM 19341 O O . GLN B 2 554 ? 238.04700 225.41000 252.03700 1.000 76.00620 554 GLN B O 1
ATOM 19355 N N . GLU B 2 555 ? 237.55200 226.95300 250.48200 1.000 79.22624 555 GLU B N 1
ATOM 19356 C CA . GLU B 2 555 ? 238.17200 226.15100 249.43400 1.000 79.22624 555 GLU B CA 1
ATOM 19357 C C . GLU B 2 555 ? 239.68300 226.09700 249.59500 1.000 79.22624 555 GLU B C 1
ATOM 19358 O O . GLU B 2 555 ? 240.30300 225.06600 249.31000 1.000 79.22624 555 GLU B O 1
ATOM 19370 N N . PHE B 2 556 ? 240.28700 227.18700 250.06300 1.000 79.66958 556 PHE B N 1
ATOM 19371 C CA . PHE B 2 556 ? 241.71100 227.18100 250.36300 1.000 79.66958 556 PHE B CA 1
ATOM 19372 C C . PHE B 2 556 ? 242.02700 226.20300 251.48300 1.000 79.66958 556 PHE B C 1
ATOM 19373 O O . PHE B 2 556 ? 242.95800 225.39800 251.37700 1.000 79.66958 556 PHE B O 1
ATOM 19390 N N . ARG B 2 557 ? 241.25400 226.25100 252.56800 1.000 78.13328 557 ARG B N 1
ATOM 19391 C CA . ARG B 2 557 ? 241.46300 225.30200 253.65100 1.000 78.13328 557 ARG B CA 1
ATOM 19392 C C . ARG B 2 557 ? 241.29000 223.86800 253.17600 1.000 78.13328 557 ARG B C 1
ATOM 19393 O O . ARG B 2 557 ? 241.98200 222.96700 253.65800 1.000 78.13328 557 ARG B O 1
ATOM 19414 N N . ALA B 2 558 ? 240.38100 223.63500 252.23300 1.000 82.51029 558 ALA B N 1
ATOM 19415 C CA . ALA B 2 558 ? 240.12000 222.27200 251.79400 1.000 82.51029 558 ALA B CA 1
ATOM 19416 C C . ALA B 2 558 ? 241.20300 221.74300 250.86800 1.000 82.51029 558 ALA B C 1
ATOM 19417 O O . ALA B 2 558 ? 241.59800 220.57800 250.98000 1.000 82.51029 558 ALA B O 1
ATOM 19424 N N . THR B 2 559 ? 241.69200 222.56700 249.94500 1.000 85.82719 559 THR B N 1
ATOM 19425 C CA . THR B 2 559 ? 242.64100 222.06100 248.96000 1.000 85.82719 559 THR B CA 1
ATOM 19426 C C . THR B 2 559 ? 243.94900 221.63300 249.61000 1.000 85.82719 559 THR B C 1
ATOM 19427 O O . THR B 2 559 ? 244.42900 220.51700 249.38500 1.000 85.82719 559 THR B O 1
ATOM 19438 N N . TYR B 2 560 ? 244.54000 222.50400 250.41800 1.000 86.49165 560 TYR B N 1
ATOM 19439 C CA . TYR B 2 560 ? 245.81400 222.22100 251.06100 1.000 86.49165 560 TYR B CA 1
ATOM 19440 C C . TYR B 2 560 ? 245.68200 221.33100 252.29000 1.000 86.49165 560 TYR B C 1
ATOM 19441 O O . TYR B 2 560 ? 246.65000 221.18600 253.04100 1.000 86.49165 560 TYR B O 1
ATOM 19459 N N . ARG B 2 561 ? 244.51300 220.74300 252.50600 1.000 86.38465 561 ARG B N 1
ATOM 19460 C CA . ARG B 2 561 ? 244.26900 219.82800 253.61400 1.000 86.38465 561 ARG B CA 1
ATOM 19461 C C . ARG B 2 561 ? 244.67000 220.43600 254.95500 1.000 86.38465 561 ARG B C 1
ATOM 19462 O O . ARG B 2 561 ? 245.33800 219.80800 255.77700 1.000 86.38465 561 ARG B O 1
ATOM 19483 N N . VAL B 2 562 ? 244.24800 221.67300 255.17700 1.000 86.48872 562 VAL B N 1
ATOM 19484 C CA . VAL B 2 562 ? 244.52600 222.39000 256.41300 1.000 86.48872 562 VAL B CA 1
ATOM 19485 C C . VAL B 2 562 ? 243.18200 222.70700 257.04400 1.000 86.48872 562 VAL B C 1
ATOM 19486 O O . VAL B 2 562 ? 242.18300 222.88500 256.34100 1.000 86.48872 562 VAL B O 1
ATOM 19499 N N . HIS B 2 563 ? 243.14500 222.76600 258.36900 1.000 87.67578 563 HIS B N 1
ATOM 19500 C CA . HIS B 2 563 ? 241.91400 223.15400 259.03600 1.000 87.67578 563 HIS B CA 1
ATOM 19501 C C . HIS B 2 563 ? 242.26000 223.90100 260.31400 1.000 87.67578 563 HIS B C 1
ATOM 19502 O O . HIS B 2 563 ? 243.36000 223.73900 260.85400 1.000 87.67578 563 HIS B O 1
ATOM 19516 N N . PRO B 2 564 ? 241.35000 224.73500 260.81800 1.000 85.79797 564 PRO B N 1
ATOM 19517 C CA . PRO B 2 564 ? 241.59600 225.44700 262.07800 1.000 85.79797 564 PRO B CA 1
ATOM 19518 C C . PRO B 2 564 ? 242.09200 224.56500 263.20800 1.000 85.79797 564 PRO B C 1
ATOM 19519 O O . PRO B 2 564 ? 241.89800 223.34700 263.19200 1.000 85.79797 564 PRO B O 1
ATOM 19530 N N . TRP B 2 565 ? 242.74600 225.18000 264.19300 1.000 89.73023 565 TRP B N 1
ATOM 19531 C CA . TRP B 2 565 ? 243.22200 224.42100 265.34200 1.000 89.73023 565 TRP B CA 1
ATOM 19532 C C . TRP B 2 565 ? 242.06900 223.89400 266.18500 1.000 89.73023 565 TRP B C 1
ATOM 19533 O O . TRP B 2 565 ? 242.12700 222.76600 266.68700 1.000 89.73023 565 TRP B O 1
ATOM 19554 N N . ASP B 2 566 ? 241.01400 224.69000 266.35600 1.000 88.86027 566 ASP B N 1
ATOM 19555 C CA . ASP B 2 566 ? 239.91400 224.27900 267.21600 1.000 88.86027 566 ASP B CA 1
ATOM 19556 C C . ASP B 2 566 ? 238.99100 223.27500 266.54100 1.000 88.86027 566 ASP B C 1
ATOM 19557 O O . ASP B 2 566 ? 238.22700 222.59400 267.23200 1.000 88.86027 566 ASP B O 1
ATOM 19566 N N . SER B 2 567 ? 239.03900 223.17200 265.21800 1.000 90.59639 567 SER B N 1
ATOM 19567 C CA . SER B 2 567 ? 238.25100 222.17600 264.51700 1.000 90.59639 567 SER B CA 1
ATOM 19568 C C . SER B 2 567 ? 238.72300 220.77500 264.89400 1.000 90.59639 567 SER B C 1
ATOM 19569 O O . SER B 2 567 ? 239.73900 220.59200 265.56800 1.000 90.59639 567 SER B O 1
ATOM 19577 N N . ARG B 2 568 ? 237.97000 219.77300 264.45000 1.000 97.03850 568 ARG B N 1
ATOM 19578 C CA . ARG B 2 568 ? 238.27400 218.38500 264.76400 1.000 97.03850 568 ARG B CA 1
ATOM 19579 C C . ARG B 2 568 ? 238.45200 217.53800 263.50900 1.000 97.03850 568 ARG B C 1
ATOM 19580 O O . ARG B 2 568 ? 238.03700 216.37900 263.45900 1.000 97.03850 568 ARG B O 1
ATOM 19601 N N . VAL B 2 569 ? 239.06900 218.10700 262.47800 1.000 94.50390 569 VAL B N 1
ATOM 19602 C CA . VAL B 2 569 ? 239.36600 217.36500 261.26000 1.000 94.50390 569 VAL B CA 1
ATOM 19603 C C . VAL B 2 569 ? 240.68100 216.63600 261.48500 1.000 94.50390 569 VAL B C 1
ATOM 19604 O O . VAL B 2 569 ? 241.73800 217.09100 261.03700 1.000 94.50390 569 VAL B O 1
ATOM 19617 N N . LYS B 2 570 ? 240.62500 215.50400 262.18100 1.000 96.47208 570 LYS B N 1
ATOM 19618 C CA . LYS B 2 570 ? 241.83800 214.76900 262.50200 1.000 96.47208 570 LYS B CA 1
ATOM 19619 C C . LYS B 2 570 ? 242.67100 214.48600 261.26000 1.000 96.47208 570 LYS B C 1
ATOM 19620 O O . LYS B 2 570 ? 242.15100 214.16300 260.18900 1.000 96.47208 570 LYS B O 1
ATOM 19639 N N . GLY B 2 571 ? 243.97600 214.60800 261.43700 1.000 97.16613 571 GLY B N 1
ATOM 19640 C CA . GLY B 2 571 ? 244.95000 214.31700 260.40800 1.000 97.16613 571 GLY B CA 1
ATOM 19641 C C . GLY B 2 571 ? 246.31400 214.39700 261.04400 1.000 97.16613 571 GLY B C 1
ATOM 19642 O O . GLY B 2 571 ? 246.47100 214.97000 262.12800 1.000 97.16613 571 GLY B O 1
ATOM 19646 N N . GLY B 2 572 ? 247.30800 213.82300 260.36900 1.000 99.46644 572 GLY B N 1
ATOM 19647 C CA . GLY B 2 572 ? 248.64600 213.94500 260.91100 1.000 99.46644 572 GLY B CA 1
ATOM 19648 C C . GLY B 2 572 ? 249.03500 215.40300 261.02100 1.000 99.46644 572 GLY B C 1
ATOM 19649 O O . GLY B 2 572 ? 249.54800 215.84900 262.05200 1.000 99.46644 572 GLY B O 1
ATOM 19653 N N . ARG B 2 573 ? 248.75900 216.17500 259.97100 1.000 94.25414 573 ARG B N 1
ATOM 19654 C CA . ARG B 2 573 ? 249.07700 217.59300 260.01700 1.000 94.25414 573 ARG B CA 1
ATOM 19655 C C . ARG B 2 573 ? 248.36000 218.23400 261.18900 1.000 94.25414 573 ARG B C 1
ATOM 19656 O O . ARG B 2 573 ? 248.96700 218.94100 262.00100 1.000 94.25414 573 ARG B O 1
ATOM 19677 N N . MET B 2 574 ? 247.06200 217.98500 261.28600 1.000 95.52942 574 MET B N 1
ATOM 19678 C CA . MET B 2 574 ? 246.25200 218.60400 262.32000 1.000 95.52942 574 MET B CA 1
ATOM 19679 C C . MET B 2 574 ? 246.72800 218.19100 263.70900 1.000 95.52942 574 MET B C 1
ATOM 19680 O O . MET B 2 574 ? 246.78600 219.02400 264.61700 1.000 95.52942 574 MET B O 1
ATOM 19694 N N . LYS B 2 575 ? 247.04000 216.90600 263.91000 1.000 98.11110 575 LYS B N 1
ATOM 19695 C CA . LYS B 2 575 ? 247.45500 216.45000 265.23800 1.000 98.11110 575 LYS B CA 1
ATOM 19696 C C . LYS B 2 575 ? 248.76700 217.11200 265.64100 1.000 98.11110 575 LYS B C 1
ATOM 19697 O O . LYS B 2 575 ? 248.90700 217.62100 266.76600 1.000 98.11110 575 LYS B O 1
ATOM 19716 N N . ILE B 2 576 ? 249.73100 217.15400 264.71700 1.000 98.17316 576 ILE B N 1
ATOM 19717 C CA . ILE B 2 576 ? 251.00800 217.76800 265.05400 1.000 98.17316 576 ILE B CA 1
ATOM 19718 C C . ILE B 2 576 ? 250.74800 219.22600 265.38300 1.000 98.17316 576 ILE B C 1
ATOM 19719 O O . ILE B 2 576 ? 251.29600 219.78000 266.34300 1.000 98.17316 576 ILE B O 1
ATOM 19735 N N . ILE B 2 577 ? 249.88900 219.86000 264.59100 1.000 95.91380 577 ILE B N 1
ATOM 19736 C CA . ILE B 2 577 ? 249.59100 221.27200 264.76000 1.000 95.91380 577 ILE B CA 1
ATOM 19737 C C . ILE B 2 577 ? 249.03600 221.49100 266.16200 1.000 95.91380 577 ILE B C 1
ATOM 19738 O O . ILE B 2 577 ? 249.46900 222.38400 266.89800 1.000 95.91380 577 ILE B O 1
ATOM 19754 N N . ASN B 2 578 ? 248.06900 220.65300 266.54700 1.000 97.51382 578 ASN B N 1
ATOM 19755 C CA . ASN B 2 578 ? 247.37500 220.79700 267.82100 1.000 97.51382 578 ASN B CA 1
ATOM 19756 C C . ASN B 2 578 ? 248.33500 220.68300 268.99300 1.000 97.51382 578 ASN B C 1
ATOM 19757 O O . ASN B 2 578 ? 248.29800 221.50700 269.91500 1.000 97.51382 578 ASN B O 1
ATOM 19764 N N . GLU B 2 579 ? 249.20800 219.67100 268.99100 1.000 99.82581 579 GLU B N 1
ATOM 19765 C CA . GLU B 2 579 ? 250.09500 219.55700 270.14500 1.000 99.82581 579 GLU B CA 1
ATOM 19766 C C . GLU B 2 579 ? 251.03200 220.75400 270.21200 1.000 99.82581 579 GLU B C 1
ATOM 19767 O O . GLU B 2 579 ? 251.22300 221.34700 271.27900 1.000 99.82581 579 GLU B O 1
ATOM 19779 N N . PHE B 2 580 ? 251.61200 221.12400 269.07600 1.000 99.88322 580 PHE B N 1
ATOM 19780 C CA . PHE B 2 580 ? 252.58500 222.20400 269.01000 1.000 99.88322 580 PHE B CA 1
ATOM 19781 C C . PHE B 2 580 ? 251.92400 223.56800 269.17900 1.000 99.88322 580 PHE B C 1
ATOM 19782 O O . PHE B 2 580 ? 252.60700 224.53900 269.52300 1.000 99.88322 580 PHE B O 1
ATOM 19799 N N . ILE B 2 581 ? 250.60900 223.65000 268.96400 1.000 95.85049 581 ILE B N 1
ATOM 19800 C CA . ILE B 2 581 ? 249.86800 224.89100 269.17900 1.000 95.85049 581 ILE B CA 1
ATOM 19801 C C . ILE B 2 581 ? 249.79800 225.22700 270.65400 1.000 95.85049 581 ILE B C 1
ATOM 19802 O O . ILE B 2 581 ? 249.61400 226.39300 271.02300 1.000 95.85049 581 ILE B O 1
ATOM 19818 N N . LYS B 2 582 ? 249.93000 224.23300 271.52000 1.000 97.41721 582 LYS B N 1
ATOM 19819 C CA . LYS B 2 582 ? 250.10000 224.55000 272.92800 1.000 97.41721 582 LYS B CA 1
ATOM 19820 C C . LYS B 2 582 ? 251.35600 225.38800 273.09900 1.000 97.41721 582 LYS B C 1
ATOM 19821 O O . LYS B 2 582 ? 251.38100 226.34400 273.88300 1.000 97.41721 582 LYS B O 1
ATOM 19840 N N . THR B 2 583 ? 252.41000 225.04100 272.36100 1.000 96.86122 583 THR B N 1
ATOM 19841 C CA . THR B 2 583 ? 253.64400 225.81200 272.40400 1.000 96.86122 583 THR B CA 1
ATOM 19842 C C . THR B 2 583 ? 253.45700 227.18800 271.77100 1.000 96.86122 583 THR B C 1
ATOM 19843 O O . THR B 2 583 ? 254.01400 228.17900 272.25600 1.000 96.86122 583 THR B O 1
ATOM 19854 N N . ILE B 2 584 ? 252.68500 227.26900 270.68600 1.000 96.36265 584 ILE B N 1
ATOM 19855 C CA . ILE B 2 584 ? 252.37500 228.54800 270.04900 1.000 96.36265 584 ILE B CA 1
ATOM 19856 C C . ILE B 2 584 ? 251.44000 229.35700 270.93900 1.000 96.36265 584 ILE B C 1
ATOM 19857 O O . ILE B 2 584 ? 250.23700 229.08600 271.01200 1.000 96.36265 584 ILE B O 1
ATOM 19873 N N . GLU B 2 585 ? 251.99900 230.35700 271.62000 1.000 96.94034 585 GLU B N 1
ATOM 19874 C CA . GLU B 2 585 ? 251.25200 231.09200 272.63500 1.000 96.94034 585 GLU B CA 1
ATOM 19875 C C . GLU B 2 585 ? 250.13600 231.95000 272.04800 1.000 96.94034 585 GLU B C 1
ATOM 19876 O O . GLU B 2 585 ? 249.02500 231.97500 272.58900 1.000 96.94034 585 GLU B O 1
ATOM 19888 N N . ASN B 2 586 ? 250.39900 232.66000 270.95100 1.000 94.52713 586 ASN B N 1
ATOM 19889 C CA . ASN B 2 586 ? 249.41600 233.58000 270.37900 1.000 94.52713 586 ASN B CA 1
ATOM 19890 C C . ASN B 2 586 ? 248.54700 232.86200 269.35700 1.000 94.52713 586 ASN B C 1
ATOM 19891 O O . ASN B 2 586 ? 248.98800 232.57300 268.24000 1.000 94.52713 586 ASN B O 1
ATOM 19898 N N . LYS B 2 587 ? 247.30200 232.58600 269.74300 1.000 91.99054 587 LYS B N 1
ATOM 19899 C CA . LYS B 2 587 ? 246.35700 231.95400 268.83300 1.000 91.99054 587 LYS B CA 1
ATOM 19900 C C . LYS B 2 587 ? 245.99400 232.87900 267.67800 1.000 91.99054 587 LYS B C 1
ATOM 19901 O O . LYS B 2 587 ? 245.82700 232.42700 266.54000 1.000 91.99054 587 LYS B O 1
ATOM 19920 N N . ASP B 2 588 ? 245.87300 234.17900 267.95500 1.000 89.96194 588 ASP B N 1
ATOM 19921 C CA . ASP B 2 588 ? 245.40600 235.11800 266.94000 1.000 89.96194 588 ASP B CA 1
ATOM 19922 C C . ASP B 2 588 ? 246.37000 235.21000 265.76600 1.000 89.96194 588 ASP B C 1
ATOM 19923 O O . ASP B 2 588 ? 245.94400 235.32300 264.61200 1.000 89.96194 588 ASP B O 1
ATOM 19932 N N . GLY B 2 589 ? 247.66900 235.16100 266.03500 1.000 86.99561 589 GLY B N 1
ATOM 19933 C CA . GLY B 2 589 ? 248.63500 235.41900 264.99000 1.000 86.99561 589 GLY B CA 1
ATOM 19934 C C . GLY B 2 589 ? 248.84400 234.27700 264.03300 1.000 86.99561 589 GLY B C 1
ATOM 19935 O O . GLY B 2 589 ? 249.53000 234.44100 263.02000 1.000 86.99561 589 GLY B O 1
ATOM 19939 N N . LEU B 2 590 ? 248.26300 233.12500 264.33200 1.000 88.39701 590 LEU B N 1
ATOM 19940 C CA . LEU B 2 590 ? 248.48800 231.93900 263.52500 1.000 88.39701 590 LEU B CA 1
ATOM 19941 C C . LEU B 2 590 ? 248.07500 232.16300 262.08000 1.000 88.39701 590 LEU B C 1
ATOM 19942 O O . LEU B 2 590 ? 247.03300 232.75700 261.79400 1.000 88.39701 590 LEU B O 1
ATOM 19958 N N . LEU B 2 591 ? 248.90700 231.68500 261.16600 1.000 85.19822 591 LEU B N 1
ATOM 19959 C CA . LEU B 2 591 ? 248.62200 231.83300 259.75300 1.000 85.19822 591 LEU B CA 1
ATOM 19960 C C . LEU B 2 591 ? 247.52000 230.86900 259.35600 1.000 85.19822 591 LEU B C 1
ATOM 19961 O O . LEU B 2 591 ? 247.34800 229.80500 259.95400 1.000 85.19822 591 LEU B O 1
ATOM 19977 N N . ILE B 2 592 ? 246.77500 231.24400 258.32300 1.000 81.23614 592 ILE B N 1
ATOM 19978 C CA . ILE B 2 592 ? 245.61800 230.45100 257.93300 1.000 81.23614 592 ILE B CA 1
ATOM 19979 C C . ILE B 2 592 ? 246.04900 229.05100 257.53000 1.000 81.23614 592 ILE B C 1
ATOM 19980 O O . ILE B 2 592 ? 245.37600 228.06100 257.84200 1.000 81.23614 592 ILE B O 1
ATOM 19996 N N . ALA B 2 593 ? 247.17500 228.94400 256.82700 1.000 84.47379 593 ALA B N 1
ATOM 19997 C CA . ALA B 2 593 ? 247.69300 227.63200 256.47100 1.000 84.47379 593 ALA B CA 1
ATOM 19998 C C . ALA B 2 593 ? 248.15000 226.86300 257.70000 1.000 84.47379 593 ALA B C 1
ATOM 19999 O O . ALA B 2 593 ? 248.07200 225.63100 257.72200 1.000 84.47379 593 ALA B O 1
ATOM 20006 N N . ASP B 2 594 ? 248.62700 227.56200 258.72500 1.000 89.18282 594 ASP B N 1
ATOM 20007 C CA . ASP B 2 594 ? 249.03200 226.91500 259.96800 1.000 89.18282 594 ASP B CA 1
ATOM 20008 C C . ASP B 2 594 ? 247.95100 227.11900 261.02600 1.000 89.18282 594 ASP B C 1
ATOM 20009 O O . ASP B 2 594 ? 248.11300 227.85000 262.00000 1.000 89.18282 594 ASP B O 1
ATOM 20018 N N . GLY B 2 595 ? 246.83300 226.43100 260.81700 1.000 89.24072 595 GLY B N 1
ATOM 20019 C CA . GLY B 2 595 ? 245.76000 226.40900 261.78900 1.000 89.24072 595 GLY B CA 1
ATOM 20020 C C . GLY B 2 595 ? 245.41100 227.79000 262.29500 1.000 89.24072 595 GLY B C 1
ATOM 20021 O O . GLY B 2 595 ? 245.30600 228.01300 263.50400 1.000 89.24072 595 GLY B O 1
ATOM 20025 N N . GLY B 2 596 ? 245.22600 228.72900 261.37000 1.000 83.90197 596 GLY B N 1
ATOM 20026 C CA . GLY B 2 596 ? 244.92700 230.09900 261.71300 1.000 83.90197 596 GLY B CA 1
ATOM 20027 C C . GLY B 2 596 ? 243.44500 230.40800 261.63100 1.000 83.90197 596 GLY B C 1
ATOM 20028 O O . GLY B 2 596 ? 242.60200 229.54900 261.38700 1.000 83.90197 596 GLY B O 1
ATOM 20032 N N . LYS B 2 597 ? 243.13800 231.68100 261.84200 1.000 80.72202 597 LYS B N 1
ATOM 20033 C CA . LYS B 2 597 ? 241.77500 232.16400 261.76200 1.000 80.72202 597 LYS B CA 1
ATOM 20034 C C . LYS B 2 597 ? 241.73200 233.38300 260.85400 1.000 80.72202 597 LYS B C 1
ATOM 20035 O O . LYS B 2 597 ? 242.73500 234.06800 260.64400 1.000 80.72202 597 LYS B O 1
ATOM 20054 N N . LEU B 2 598 ? 240.54900 233.64400 260.31400 1.000 76.31434 598 LEU B N 1
ATOM 20055 C CA . LEU B 2 598 ? 240.36200 234.72700 259.36100 1.000 76.31434 598 LEU B CA 1
ATOM 20056 C C . LEU B 2 598 ? 240.33300 236.06900 260.07900 1.000 76.31434 598 LEU B C 1
ATOM 20057 O O . LEU B 2 598 ? 239.45100 236.31900 260.90700 1.000 76.31434 598 LEU B O 1
ATOM 20073 N N . MET B 2 599 ? 241.30100 236.92800 259.76600 1.000 78.77768 599 MET B N 1
ATOM 20074 C CA . MET B 2 599 ? 241.31900 238.31300 260.23000 1.000 78.77768 599 MET B CA 1
ATOM 20075 C C . MET B 2 599 ? 241.49100 239.17200 258.98600 1.000 78.77768 599 MET B C 1
ATOM 20076 O O . MET B 2 599 ? 242.57400 239.68500 258.70300 1.000 78.77768 599 MET B O 1
ATOM 20090 N N . ASN B 2 600 ? 240.40300 239.31900 258.24200 1.000 74.44890 600 ASN B N 1
ATOM 20091 C CA . ASN B 2 600 ? 240.37800 240.10800 257.02300 1.000 74.44890 600 ASN B CA 1
ATOM 20092 C C . ASN B 2 600 ? 238.92400 240.43600 256.74200 1.000 74.44890 600 ASN B C 1
ATOM 20093 O O . ASN B 2 600 ? 238.03600 239.62400 257.01100 1.000 74.44890 600 ASN B O 1
ATOM 20104 N N . ASN B 2 601 ? 238.68200 241.61900 256.19100 1.000 73.76803 601 ASN B N 1
ATOM 20105 C CA . ASN B 2 601 ? 237.31200 242.06000 256.00100 1.000 73.76803 601 ASN B CA 1
ATOM 20106 C C . ASN B 2 601 ? 237.24800 242.99100 254.79600 1.000 73.76803 601 ASN B C 1
ATOM 20107 O O . ASN B 2 601 ? 238.19600 243.09300 254.01200 1.000 73.76803 601 ASN B O 1
ATOM 20118 N N . ILE B 2 602 ? 236.10900 243.67000 254.65000 1.000 74.01482 602 ILE B N 1
ATOM 20119 C CA . ILE B 2 602 ? 235.90300 244.56600 253.51700 1.000 74.01482 602 ILE B CA 1
ATOM 20120 C C . ILE B 2 602 ? 236.91100 245.70500 253.55100 1.000 74.01482 602 ILE B C 1
ATOM 20121 O O . ILE B 2 602 ? 237.45500 246.10500 252.51500 1.000 74.01482 602 ILE B O 1
ATOM 20137 N N . SER B 2 603 ? 237.17900 246.24300 254.73600 1.000 74.04015 603 SER B N 1
ATOM 20138 C CA . SER B 2 603 ? 238.09400 247.36500 254.88500 1.000 74.04015 603 SER B CA 1
ATOM 20139 C C . SER B 2 603 ? 239.55900 246.96000 254.92200 1.000 74.04015 603 SER B C 1
ATOM 20140 O O . SER B 2 603 ? 240.41600 247.83600 255.07600 1.000 74.04015 603 SER B O 1
ATOM 20148 N N . THR B 2 604 ? 239.87500 245.67600 254.78900 1.000 72.40207 604 THR B N 1
ATOM 20149 C CA . THR B 2 604 ? 241.25500 245.21400 254.85700 1.000 72.40207 604 THR B CA 1
ATOM 20150 C C . THR B 2 604 ? 241.54300 244.20800 253.75700 1.000 72.40207 604 THR B C 1
ATOM 20151 O O . THR B 2 604 ? 242.30200 243.25400 253.94900 1.000 72.40207 604 THR B O 1
ATOM 20162 N N . LEU B 2 605 ? 240.94100 244.40100 252.58600 1.000 70.11456 605 LEU B N 1
ATOM 20163 C CA . LEU B 2 605 ? 241.22300 243.52900 251.45600 1.000 70.11456 605 LEU B CA 1
ATOM 20164 C C . LEU B 2 605 ? 242.50200 243.92200 250.73800 1.000 70.11456 605 LEU B C 1
ATOM 20165 O O . LEU B 2 605 ? 243.07200 243.09700 250.01800 1.000 70.11456 605 LEU B O 1
ATOM 20181 N N . HIS B 2 606 ? 242.96000 245.16000 250.91600 1.000 70.32413 606 HIS B N 1
ATOM 20182 C CA . HIS B 2 606 ? 244.18200 245.64000 250.28900 1.000 70.32413 606 HIS B CA 1
ATOM 20183 C C . HIS B 2 606 ? 245.40100 245.43800 251.17400 1.000 70.32413 606 HIS B C 1
ATOM 20184 O O . HIS B 2 606 ? 246.39100 246.16800 251.04500 1.000 70.32413 606 HIS B O 1
ATOM 20198 N N . ILE B 2 607 ? 245.35000 244.46000 252.07100 1.000 72.23091 607 ILE B N 1
ATOM 20199 C CA . ILE B 2 607 ? 246.43800 244.17900 253.00000 1.000 72.23091 607 ILE B CA 1
ATOM 20200 C C . ILE B 2 607 ? 246.53200 242.66700 253.17300 1.000 72.23091 607 ILE B C 1
ATOM 20201 O O . ILE B 2 607 ? 245.58600 242.04800 253.67900 1.000 72.23091 607 ILE B O 1
ATOM 20217 N N . PRO B 2 608 ? 247.63600 242.03000 252.78700 1.000 76.52621 608 PRO B N 1
ATOM 20218 C CA . PRO B 2 608 ? 247.75200 240.58500 252.98400 1.000 76.52621 608 PRO B CA 1
ATOM 20219 C C . PRO B 2 608 ? 247.71100 240.22000 254.45800 1.000 76.52621 608 PRO B C 1
ATOM 20220 O O . PRO B 2 608 ? 248.00800 241.03000 255.33800 1.000 76.52621 608 PRO B O 1
ATOM 20231 N N . GLU B 2 609 ? 247.33600 238.96800 254.72100 1.000 81.02931 609 GLU B N 1
ATOM 20232 C CA . GLU B 2 609 ? 247.20900 238.51700 256.10100 1.000 81.02931 609 GLU B CA 1
ATOM 20233 C C . GLU B 2 609 ? 248.54800 238.56100 256.82500 1.000 81.02931 609 GLU B C 1
ATOM 20234 O O . GLU B 2 609 ? 248.61000 238.91700 258.00700 1.000 81.02931 609 GLU B O 1
ATOM 20246 N N . GLU B 2 610 ? 249.62900 238.20400 256.13300 1.000 82.38314 610 GLU B N 1
ATOM 20247 C CA . GLU B 2 610 ? 250.94500 238.19300 256.75800 1.000 82.38314 610 GLU B CA 1
ATOM 20248 C C . GLU B 2 610 ? 251.29600 239.53200 257.38200 1.000 82.38314 610 GLU B C 1
ATOM 20249 O O . GLU B 2 610 ? 252.11000 239.58200 258.31000 1.000 82.38314 610 GLU B O 1
ATOM 20261 N N . VAL B 2 611 ? 250.70000 240.61500 256.89800 1.000 77.47475 611 VAL B N 1
ATOM 20262 C CA . VAL B 2 611 ? 251.01700 241.94900 257.38800 1.000 77.47475 611 VAL B CA 1
ATOM 20263 C C . VAL B 2 611 ? 250.18100 242.30700 258.60600 1.000 77.47475 611 VAL B C 1
ATOM 20264 O O . VAL B 2 611 ? 250.69200 242.87900 259.57000 1.000 77.47475 611 VAL B O 1
ATOM 20277 N N . LEU B 2 612 ? 248.89100 241.98600 258.57900 1.000 76.41096 612 LEU B N 1
ATOM 20278 C CA . LEU B 2 612 ? 248.02600 242.32200 259.70200 1.000 76.41096 612 LEU B CA 1
ATOM 20279 C C . LEU B 2 612 ? 248.41900 241.55000 260.95100 1.000 76.41096 612 LEU B C 1
ATOM 20280 O O . LEU B 2 612 ? 248.33500 242.07600 262.06700 1.000 76.41096 612 LEU B O 1
ATOM 20296 N N . LYS B 2 613 ? 248.85400 240.30900 260.78200 1.000 82.23070 613 LYS B N 1
ATOM 20297 C CA . LYS B 2 613 ? 249.17700 239.42700 261.89000 1.000 82.23070 613 LYS B CA 1
ATOM 20298 C C . LYS B 2 613 ? 250.62100 239.54500 262.34800 1.000 82.23070 613 LYS B C 1
ATOM 20299 O O . LYS B 2 613 ? 251.03200 238.80700 263.24700 1.000 82.23070 613 LYS B O 1
ATOM 20318 N N . PHE B 2 614 ? 251.39700 240.44800 261.75200 1.000 84.21121 614 PHE B N 1
ATOM 20319 C CA . PHE B 2 614 ? 252.82600 240.49600 262.03000 1.000 84.21121 614 PHE B CA 1
ATOM 20320 C C . PHE B 2 614 ? 253.09600 240.78500 263.49700 1.000 84.21121 614 PHE B C 1
ATOM 20321 O O . PHE B 2 614 ? 253.96000 240.15300 264.11400 1.000 84.21121 614 PHE B O 1
ATOM 20338 N N . GLU B 2 615 ? 252.37700 241.74600 264.07100 1.000 84.11214 615 GLU B N 1
ATOM 20339 C CA . GLU B 2 615 ? 252.65500 242.14800 265.44300 1.000 84.11214 615 GLU B CA 1
ATOM 20340 C C . GLU B 2 615 ? 252.42400 240.99600 266.40900 1.000 84.11214 615 GLU B C 1
ATOM 20341 O O . GLU B 2 615 ? 253.25000 240.73000 267.28800 1.000 84.11214 615 GLU B O 1
ATOM 20353 N N . LYS B 2 616 ? 251.30300 240.29500 266.25500 1.000 85.93061 616 LYS B N 1
ATOM 20354 C CA . LYS B 2 616 ? 250.95500 239.24500 267.20300 1.000 85.93061 616 LYS B CA 1
ATOM 20355 C C . LYS B 2 616 ? 251.85700 238.02400 267.06000 1.000 85.93061 616 LYS B C 1
ATOM 20356 O O . LYS B 2 616 ? 252.23000 237.40800 268.06400 1.000 85.93061 616 LYS B O 1
ATOM 20375 N N . MET B 2 617 ? 252.20900 237.65700 265.83200 1.000 87.39897 617 MET B N 1
ATOM 20376 C CA . MET B 2 617 ? 252.97700 236.44600 265.56600 1.000 87.39897 617 MET B CA 1
ATOM 20377 C C . MET B 2 617 ? 254.10400 236.21800 266.56000 1.000 87.39897 617 MET B C 1
ATOM 20378 O O . MET B 2 617 ? 254.98000 237.07000 266.73300 1.000 87.39897 617 MET B O 1
ATOM 20392 N N . ASP B 2 618 ? 254.06100 235.06900 267.23200 1.000 95.20401 618 ASP B N 1
ATOM 20393 C CA . ASP B 2 618 ? 255.04700 234.74200 268.25100 1.000 95.20401 618 ASP B CA 1
ATOM 20394 C C . ASP B 2 618 ? 256.45000 234.95600 267.70200 1.000 95.20401 618 ASP B C 1
ATOM 20395 O O . ASP B 2 618 ? 256.71500 234.72600 266.51900 1.000 95.20401 618 ASP B O 1
ATOM 20404 N N . GLU B 2 619 ? 257.36100 235.39300 268.57100 1.000 98.41426 619 GLU B N 1
ATOM 20405 C CA . GLU B 2 619 ? 258.69600 235.74500 268.10500 1.000 98.41426 619 GLU B CA 1
ATOM 20406 C C . GLU B 2 619 ? 259.37500 234.55100 267.44500 1.000 98.41426 619 GLU B C 1
ATOM 20407 O O . GLU B 2 619 ? 259.93300 234.67000 266.34800 1.000 98.41426 619 GLU B O 1
ATOM 20419 N N . GLN B 2 620 ? 259.32800 233.38400 268.09200 1.000 97.89080 620 GLN B N 1
ATOM 20420 C CA . GLN B 2 620 ? 259.95500 232.20300 267.50900 1.000 97.89080 620 GLN B CA 1
ATOM 20421 C C . GLN B 2 620 ? 259.22200 231.78100 266.24500 1.000 97.89080 620 GLN B C 1
ATOM 20422 O O . GLN B 2 620 ? 259.84700 231.43500 265.23300 1.000 97.89080 620 GLN B O 1
ATOM 20436 N N . TYR B 2 621 ? 257.89000 231.80800 266.29200 1.000 92.54895 621 TYR B N 1
ATOM 20437 C CA . TYR B 2 621 ? 257.10100 231.42900 265.12900 1.000 92.54895 621 TYR B CA 1
ATOM 20438 C C . TYR B 2 621 ? 257.36900 232.39100 263.98400 1.000 92.54895 621 TYR B C 1
ATOM 20439 O O . TYR B 2 621 ? 257.52500 231.97100 262.83300 1.000 92.54895 621 TYR B O 1
ATOM 20457 N N . ARG B 2 622 ? 257.42500 233.69000 264.28000 1.000 92.07122 622 ARG B N 1
ATOM 20458 C CA . ARG B 2 622 ? 257.67700 234.65600 263.22100 1.000 92.07122 622 ARG B CA 1
ATOM 20459 C C . ARG B 2 622 ? 259.06000 234.43600 262.62900 1.000 92.07122 622 ARG B C 1
ATOM 20460 O O . ARG B 2 622 ? 259.23900 234.47700 261.40600 1.000 92.07122 622 ARG B O 1
ATOM 20481 N N . ASN B 2 623 ? 260.04900 234.19400 263.48900 1.000 95.42708 623 ASN B N 1
ATOM 20482 C CA . ASN B 2 623 ? 261.41900 234.02100 263.02700 1.000 95.42708 623 ASN B CA 1
ATOM 20483 C C . ASN B 2 623 ? 261.54600 232.80300 262.11900 1.000 95.42708 623 ASN B C 1
ATOM 20484 O O . ASN B 2 623 ? 262.18900 232.86800 261.06500 1.000 95.42708 623 ASN B O 1
ATOM 20491 N N . ARG B 2 624 ? 260.93700 231.68200 262.51200 1.000 98.45151 624 ARG B N 1
ATOM 20492 C CA . ARG B 2 624 ? 260.97700 230.48500 261.67500 1.000 98.45151 624 ARG B CA 1
ATOM 20493 C C . ARG B 2 624 ? 260.19500 230.68000 260.38300 1.000 98.45151 624 ARG B C 1
ATOM 20494 O O . ARG B 2 624 ? 260.61600 230.21900 259.31600 1.000 98.45151 624 ARG B O 1
ATOM 20515 N N . VAL B 2 625 ? 259.05000 231.35400 260.46600 1.000 91.03236 625 VAL B N 1
ATOM 20516 C CA . VAL B 2 625 ? 258.17400 231.52200 259.31300 1.000 91.03236 625 VAL B CA 1
ATOM 20517 C C . VAL B 2 625 ? 258.84900 232.34000 258.22300 1.000 91.03236 625 VAL B C 1
ATOM 20518 O O . VAL B 2 625 ? 258.67700 232.06300 257.03100 1.000 91.03236 625 VAL B O 1
ATOM 20531 N N . PHE B 2 626 ? 259.61800 233.35800 258.60100 1.000 90.72361 626 PHE B N 1
ATOM 20532 C CA . PHE B 2 626 ? 260.23300 234.25800 257.63400 1.000 90.72361 626 PHE B CA 1
ATOM 20533 C C . PHE B 2 626 ? 261.74800 234.11100 257.58300 1.000 90.72361 626 PHE B C 1
ATOM 20534 O O . PHE B 2 626 ? 262.43800 235.02400 257.12000 1.000 90.72361 626 PHE B O 1
ATOM 20551 N N . ASN B 2 627 ? 262.28100 232.99000 258.04400 1.000 95.36096 627 ASN B N 1
ATOM 20552 C CA . ASN B 2 627 ? 263.70700 232.76000 257.90900 1.000 95.36096 627 ASN B CA 1
ATOM 20553 C C . ASN B 2 627 ? 264.02800 232.73600 256.41700 1.000 95.36096 627 ASN B C 1
ATOM 20554 O O . ASN B 2 627 ? 263.42500 231.94600 255.67300 1.000 95.36096 627 ASN B O 1
ATOM 20561 N N . PRO B 2 628 ? 264.95600 233.57000 255.94000 1.000 96.36404 628 PRO B N 1
ATOM 20562 C CA . PRO B 2 628 ? 265.19000 233.66000 254.48800 1.000 96.36404 628 PRO B CA 1
ATOM 20563 C C . PRO B 2 628 ? 265.70000 232.38500 253.84600 1.000 96.36404 628 PRO B C 1
ATOM 20564 O O . PRO B 2 628 ? 265.26700 232.04200 252.74000 1.000 96.36404 628 PRO B O 1
ATOM 20575 N N . LYS B 2 629 ? 266.60900 231.67400 254.49900 1.000 100.91956 629 LYS B N 1
ATOM 20576 C CA . LYS B 2 629 ? 267.20200 230.46600 253.94200 1.000 100.91956 629 LYS B CA 1
ATOM 20577 C C . LYS B 2 629 ? 266.44700 229.26000 254.47500 1.000 100.91956 629 LYS B C 1
ATOM 20578 O O . LYS B 2 629 ? 266.49700 228.96100 255.67200 1.000 100.91956 629 LYS B O 1
ATOM 20597 N N . ASN B 2 630 ? 265.74400 228.57700 253.58200 1.000 101.56320 630 ASN B N 1
ATOM 20598 C CA . ASN B 2 630 ? 265.00400 227.37900 253.93300 1.000 101.56320 630 ASN B CA 1
ATOM 20599 C C . ASN B 2 630 ? 264.88200 226.52400 252.68500 1.000 101.56320 630 ASN B C 1
ATOM 20600 O O . ASN B 2 630 ? 265.00600 227.03400 251.56500 1.000 101.56320 630 ASN B O 1
ATOM 20611 N N . PRO B 2 631 ? 264.63000 225.22500 252.83800 1.000 102.23640 631 PRO B N 1
ATOM 20612 C CA . PRO B 2 631 ? 264.62700 224.34400 251.65600 1.000 102.23640 631 PRO B CA 1
ATOM 20613 C C . PRO B 2 631 ? 263.59300 224.74200 250.62700 1.000 102.23640 631 PRO B C 1
ATOM 20614 O O . PRO B 2 631 ? 263.87400 224.75000 249.42300 1.000 102.23640 631 PRO B O 1
ATOM 20625 N N . PHE B 2 632 ? 262.39100 225.07400 251.08500 1.000 99.12379 632 PHE B N 1
ATOM 20626 C CA . PHE B 2 632 ? 261.30600 225.40500 250.17000 1.000 99.12379 632 PHE B CA 1
ATOM 20627 C C . PHE B 2 632 ? 261.54100 226.75600 249.51000 1.000 99.12379 632 PHE B C 1
ATOM 20628 O O . PHE B 2 632 ? 261.32400 226.91200 248.30300 1.000 99.12379 632 PHE B O 1
ATOM 20645 N N . THR B 2 633 ? 261.98400 227.73900 250.28300 1.000 97.04549 633 THR B N 1
ATOM 20646 C CA . THR B 2 633 ? 262.21400 229.07700 249.76500 1.000 97.04549 633 THR B CA 1
ATOM 20647 C C . THR B 2 633 ? 263.37100 229.07900 248.77500 1.000 97.04549 633 THR B C 1
ATOM 20648 O O . THR B 2 633 ? 264.51700 228.82600 249.14700 1.000 97.04549 633 THR B O 1
ATOM 20659 N N . ASN B 2 653 ? 252.76800 240.43200 240.98100 1.000 89.09868 653 ASN B N 1
ATOM 20660 C CA . ASN B 2 653 ? 253.04600 239.60500 242.14900 1.000 89.09868 653 ASN B CA 1
ATOM 20661 C C . ASN B 2 653 ? 253.07900 240.43200 243.42400 1.000 89.09868 653 ASN B C 1
ATOM 20662 O O . ASN B 2 653 ? 254.13500 240.62000 244.02700 1.000 89.09868 653 ASN B O 1
ATOM 20673 N N . GLU B 2 654 ? 251.91000 240.92000 243.83700 1.000 86.36540 654 GLU B N 1
ATOM 20674 C CA . GLU B 2 654 ? 251.78800 241.67400 245.08200 1.000 86.36540 654 GLU B CA 1
ATOM 20675 C C . GLU B 2 654 ? 251.52500 240.65800 246.18700 1.000 86.36540 654 GLU B C 1
ATOM 20676 O O . GLU B 2 654 ? 250.38900 240.38500 246.57900 1.000 86.36540 654 GLU B O 1
ATOM 20688 N N . ALA B 2 655 ? 252.61400 240.09200 246.69600 1.000 81.79428 655 ALA B N 1
ATOM 20689 C CA . ALA B 2 655 ? 252.52400 239.00500 247.65600 1.000 81.79428 655 ALA B CA 1
ATOM 20690 C C . ALA B 2 655 ? 253.79700 238.95200 248.48200 1.000 81.79428 655 ALA B C 1
ATOM 20691 O O . ALA B 2 655 ? 254.84700 239.45300 248.07400 1.000 81.79428 655 ALA B O 1
ATOM 20698 N N . VAL B 2 656 ? 253.68800 238.33300 249.64300 1.000 80.87341 656 VAL B N 1
ATOM 20699 C CA . VAL B 2 656 ? 254.83600 238.10100 250.50700 1.000 80.87341 656 VAL B CA 1
ATOM 20700 C C . VAL B 2 656 ? 255.42200 236.73400 250.19700 1.000 80.87341 656 VAL B C 1
ATOM 20701 O O . VAL B 2 656 ? 254.70800 235.78200 249.86800 1.000 80.87341 656 VAL B O 1
ATOM 20714 N N . VAL B 2 657 ? 256.74200 236.64300 250.29600 1.000 82.76306 657 VAL B N 1
ATOM 20715 C CA . VAL B 2 657 ? 257.47700 235.41000 250.05200 1.000 82.76306 657 VAL B CA 1
ATOM 20716 C C . VAL B 2 657 ? 257.78400 234.78600 251.40500 1.000 82.76306 657 VAL B C 1
ATOM 20717 O O . VAL B 2 657 ? 258.56800 235.33300 252.18800 1.000 82.76306 657 VAL B O 1
ATOM 20730 N N . SER B 2 658 ? 257.15700 233.65000 251.69000 1.000 89.33106 658 SER B N 1
ATOM 20731 C CA . SER B 2 658 ? 257.37700 232.91900 252.92600 1.000 89.33106 658 SER B CA 1
ATOM 20732 C C . SER B 2 658 ? 257.71400 231.46900 252.60200 1.000 89.33106 658 SER B C 1
ATOM 20733 O O . SER B 2 658 ? 257.80900 231.07000 251.43800 1.000 89.33106 658 SER B O 1
ATOM 20741 N N . THR B 2 659 ? 257.87400 230.67300 253.65900 1.000 93.74681 659 THR B N 1
ATOM 20742 C CA . THR B 2 659 ? 258.16300 229.25400 253.49000 1.000 93.74681 659 THR B CA 1
ATOM 20743 C C . THR B 2 659 ? 257.07800 228.56400 252.68600 1.000 93.74681 659 THR B C 1
ATOM 20744 O O . THR B 2 659 ? 257.36200 227.71100 251.83900 1.000 93.74681 659 THR B O 1
ATOM 20755 N N . HIS B 2 660 ? 255.82700 228.93000 252.93800 1.000 91.36934 660 HIS B N 1
ATOM 20756 C CA . HIS B 2 660 ? 254.69400 228.30700 252.27800 1.000 91.36934 660 HIS B CA 1
ATOM 20757 C C . HIS B 2 660 ? 254.84900 228.24000 250.76600 1.000 91.36934 660 HIS B C 1
ATOM 20758 O O . HIS B 2 660 ? 254.21900 227.39100 250.12700 1.000 91.36934 660 HIS B O 1
ATOM 20773 N N . SER B 2 661 ? 255.66600 229.10300 250.17600 1.000 91.90793 661 SER B N 1
ATOM 20774 C CA . SER B 2 661 ? 255.97200 229.00200 248.75600 1.000 91.90793 661 SER B CA 1
ATOM 20775 C C . SER B 2 661 ? 256.84000 227.78000 248.48100 1.000 91.90793 661 SER B C 1
ATOM 20776 O O . SER B 2 661 ? 257.90700 227.62700 249.08400 1.000 91.90793 661 SER B O 1
ATOM 20784 N N . PHE B 2 662 ? 256.38300 226.89900 247.59000 1.000 97.17818 662 PHE B N 1
ATOM 20785 C CA . PHE B 2 662 ? 257.11700 225.67900 247.28900 1.000 97.17818 662 PHE B CA 1
ATOM 20786 C C . PHE B 2 662 ? 257.02300 225.36600 245.80400 1.000 97.17818 662 PHE B C 1
ATOM 20787 O O . PHE B 2 662 ? 256.00400 225.62800 245.16200 1.000 97.17818 662 PHE B O 1
ATOM 20804 N N . ARG B 2 663 ? 258.10000 22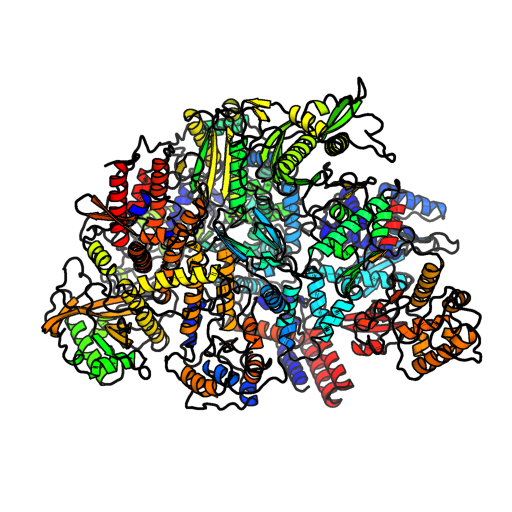4.80400 245.26200 1.000 107.05665 663 ARG B N 1
ATOM 20805 C CA . ARG B 2 663 ? 258.16500 224.47000 243.84500 1.000 107.05665 663 ARG B CA 1
ATOM 20806 C C . ARG B 2 663 ? 257.53600 223.12000 243.53100 1.000 107.05665 663 ARG B C 1
ATOM 20807 O O . ARG B 2 663 ? 257.62100 222.67400 242.38200 1.000 107.05665 663 ARG B O 1
ATOM 20828 N N . THR B 2 664 ? 256.89200 222.48000 244.50200 1.000 99.77910 664 THR B N 1
ATOM 20829 C CA . THR B 2 664 ? 256.26900 221.17700 244.29000 1.000 99.77910 664 THR B CA 1
ATOM 20830 C C . THR B 2 664 ? 257.15800 220.24800 243.46900 1.000 99.77910 664 THR B C 1
ATOM 20831 O O . THR B 2 664 ? 257.25800 219.05600 243.75700 1.000 99.77910 664 THR B O 1
ATOM 20842 N N . MET B 2 675 ? 259.72700 213.16300 222.52300 1.000 113.58362 675 MET B N 1
ATOM 20843 C CA . MET B 2 675 ? 259.81500 214.61400 222.42100 1.000 113.58362 675 MET B CA 1
ATOM 20844 C C . MET B 2 675 ? 261.03600 215.12200 223.17500 1.000 113.58362 675 MET B C 1
ATOM 20845 O O . MET B 2 675 ? 261.05200 216.25100 223.66400 1.000 113.58362 675 MET B O 1
ATOM 20859 N N . ARG B 2 676 ? 262.06300 214.27900 223.25500 1.000 116.58443 676 ARG B N 1
ATOM 20860 C CA . ARG B 2 676 ? 263.21600 214.55400 224.10200 1.000 116.58443 676 ARG B CA 1
ATOM 20861 C C . ARG B 2 676 ? 264.29600 215.34600 223.37800 1.000 116.58443 676 ARG B C 1
ATOM 20862 O O . ARG B 2 676 ? 265.02200 216.11800 224.02000 1.000 116.58443 676 ARG B O 1
ATOM 20883 N N . ALA B 2 677 ? 264.44600 215.14500 222.06500 1.000 114.72412 677 ALA B N 1
ATOM 20884 C CA . ALA B 2 677 ? 265.43900 215.90800 221.31800 1.000 114.72412 677 ALA B CA 1
ATOM 20885 C C . ALA B 2 677 ? 265.28900 217.39300 221.60600 1.000 114.72412 677 ALA B C 1
ATOM 20886 O O . ALA B 2 677 ? 266.28100 218.12800 221.68600 1.000 114.72412 677 ALA B O 1
ATOM 20893 N N . MET B 2 678 ? 264.04700 217.84900 221.77600 1.000 113.14940 678 MET B N 1
ATOM 20894 C CA . MET B 2 678 ? 263.80800 219.24600 222.10600 1.000 113.14940 678 MET B CA 1
ATOM 20895 C C . MET B 2 678 ? 264.25000 219.53300 223.53200 1.000 113.14940 678 MET B C 1
ATOM 20896 O O . MET B 2 678 ? 264.79200 220.60800 223.81900 1.000 113.14940 678 MET B O 1
ATOM 20910 N N . MET B 2 679 ? 263.98800 218.59400 224.44400 1.000 111.31234 679 MET B N 1
ATOM 20911 C CA . MET B 2 679 ? 264.45400 218.74600 225.81500 1.000 111.31234 679 MET B CA 1
ATOM 20912 C C . MET B 2 679 ? 265.96000 218.94300 225.86400 1.000 111.31234 679 MET B C 1
ATOM 20913 O O . MET B 2 679 ? 266.46400 219.61900 226.76200 1.000 111.31234 679 MET B O 1
ATOM 20927 N N . ALA B 2 680 ? 266.69600 218.34400 224.92800 1.000 108.92823 680 ALA B N 1
ATOM 20928 C CA . ALA B 2 680 ? 268.14700 218.51200 224.91700 1.000 108.92823 680 ALA B CA 1
ATOM 20929 C C . ALA B 2 680 ? 268.51900 219.96400 224.66000 1.000 108.92823 680 ALA B C 1
ATOM 20930 O O . ALA B 2 680 ? 269.34400 220.54900 225.37500 1.000 108.92823 680 ALA B O 1
ATOM 20937 N N . GLU B 2 681 ? 267.90600 220.57200 223.64600 1.000 102.11469 681 GLU B N 1
ATOM 20938 C CA . GLU B 2 681 ? 268.19000 221.97000 223.35900 1.000 102.11469 681 GLU B CA 1
ATOM 20939 C C . GLU B 2 681 ? 267.73900 222.83500 224.53100 1.000 102.11469 681 GLU B C 1
ATOM 20940 O O . GLU B 2 681 ? 268.41300 223.80700 224.90300 1.000 102.11469 681 GLU B O 1
ATOM 20952 N N . GLU B 2 682 ? 266.57400 222.51700 225.10300 1.000 101.32531 682 GLU B N 1
ATOM 20953 C CA . GLU B 2 682 ? 266.08800 223.26400 226.25700 1.000 101.32531 682 GLU B CA 1
ATOM 20954 C C . GLU B 2 682 ? 267.06100 223.18500 227.41800 1.000 101.32531 682 GLU B C 1
ATOM 20955 O O . GLU B 2 682 ? 267.31200 224.18400 228.09000 1.000 101.32531 682 GLU B O 1
ATOM 20967 N N . LYS B 2 683 ? 267.63100 222.01100 227.66800 1.000 101.35935 683 LYS B N 1
ATOM 20968 C CA . LYS B 2 683 ? 268.58900 221.91300 228.74900 1.000 101.35935 683 LYS B CA 1
ATOM 20969 C C . LYS B 2 683 ? 269.86100 222.67300 228.42200 1.000 101.35935 683 LYS B C 1
ATOM 20970 O O . LYS B 2 683 ? 270.48700 223.24100 229.32100 1.000 101.35935 683 LYS B O 1
ATOM 20989 N N . ARG B 2 684 ? 270.26100 222.70100 227.15400 1.000 98.29705 684 ARG B N 1
ATOM 20990 C CA . ARG B 2 684 ? 271.44400 223.47100 226.79100 1.000 98.29705 684 ARG B CA 1
ATOM 20991 C C . ARG B 2 684 ? 271.24400 224.95100 227.11000 1.000 98.29705 684 ARG B C 1
ATOM 20992 O O . ARG B 2 684 ? 272.05700 225.57400 227.81300 1.000 98.29705 684 ARG B O 1
ATOM 21013 N N . TYR B 2 685 ? 270.13300 225.51900 226.63500 1.000 92.22684 685 TYR B N 1
ATOM 21014 C CA . TYR B 2 685 ? 269.85900 226.92400 226.91900 1.000 92.22684 685 TYR B CA 1
ATOM 21015 C C . TYR B 2 685 ? 269.66300 227.14900 228.40900 1.000 92.22684 685 TYR B C 1
ATOM 21016 O O . TYR B 2 685 ? 270.08900 228.17300 228.95500 1.000 92.22684 685 TYR B O 1
ATOM 21034 N N . GLN B 2 686 ? 269.00800 226.20400 229.07800 1.000 98.21962 686 GLN B N 1
ATOM 21035 C CA . GLN B 2 686 ? 268.78300 226.31100 230.51100 1.000 98.21962 686 GLN B CA 1
ATOM 21036 C C . GLN B 2 686 ? 270.10000 226.39300 231.25800 1.000 98.21962 686 GLN B C 1
ATOM 21037 O O . GLN B 2 686 ? 270.26400 227.22400 232.15000 1.000 98.21962 686 GLN B O 1
ATOM 21051 N N . MET B 2 687 ? 271.05100 225.52800 230.91300 1.000 96.62013 687 MET B N 1
ATOM 21052 C CA . MET B 2 687 ? 272.34600 225.54400 231.57900 1.000 96.62013 687 MET B CA 1
ATOM 21053 C C . MET B 2 687 ? 273.06300 226.86100 231.32900 1.000 96.62013 687 MET B C 1
ATOM 21054 O O . MET B 2 687 ? 273.62400 227.46700 232.25400 1.000 96.62013 687 MET B O 1
ATOM 21068 N N . VAL B 2 688 ? 273.05700 227.32200 230.07700 1.000 92.37603 688 VAL B N 1
ATOM 21069 C CA . VAL B 2 688 ? 273.76900 228.55700 229.76100 1.000 92.37603 688 VAL B CA 1
ATOM 21070 C C . VAL B 2 688 ? 273.19500 229.71800 230.56300 1.000 92.37603 688 VAL B C 1
ATOM 21071 O O . VAL B 2 688 ? 273.92500 230.46200 231.23300 1.000 92.37603 688 VAL B O 1
ATOM 21084 N N . CYS B 2 689 ? 271.87000 229.86600 230.53200 1.000 89.70092 689 CYS B N 1
ATOM 21085 C CA . CYS B 2 689 ? 271.22900 230.94400 231.27300 1.000 89.70092 689 CYS B CA 1
ATOM 21086 C C . CYS B 2 689 ? 271.45600 230.78200 232.76600 1.000 89.70092 689 CYS B C 1
ATOM 21087 O O . CYS B 2 689 ? 271.70100 231.76200 233.47900 1.000 89.70092 689 CYS B O 1
ATOM 21095 N N . ASP B 2 690 ? 271.35600 229.54900 233.26000 1.000 94.54883 690 ASP B N 1
ATOM 21096 C CA . ASP B 2 690 ? 271.50400 229.28100 234.68000 1.000 94.54883 690 ASP B CA 1
ATOM 21097 C C . ASP B 2 690 ? 272.85200 229.75800 235.18200 1.000 94.54883 690 ASP B C 1
ATOM 21098 O O . ASP B 2 690 ? 272.94000 230.44300 236.20500 1.000 94.54883 690 ASP B O 1
ATOM 21107 N N . MET B 2 691 ? 273.92200 229.42100 234.46900 1.000 92.51733 691 MET B N 1
ATOM 21108 C CA . MET B 2 691 ? 275.23100 229.80100 234.97600 1.000 92.51733 691 MET B CA 1
ATOM 21109 C C . MET B 2 691 ? 275.57800 231.25100 234.67500 1.000 92.51733 691 MET B C 1
ATOM 21110 O O . MET B 2 691 ? 276.34700 231.86200 235.43300 1.000 92.51733 691 MET B O 1
ATOM 21124 N N . PHE B 2 692 ? 274.97500 231.84300 233.64400 1.000 86.29632 692 PHE B N 1
ATOM 21125 C CA . PHE B 2 692 ? 275.14100 233.27700 233.45900 1.000 86.29632 692 PHE B CA 1
ATOM 21126 C C . PHE B 2 692 ? 274.49100 234.03100 234.61000 1.000 86.29632 692 PHE B C 1
ATOM 21127 O O . PHE B 2 692 ? 275.01800 235.04800 235.07500 1.000 86.29632 692 PHE B O 1
ATOM 21144 N N . LYS B 2 693 ? 273.34600 233.53700 235.08600 1.000 87.12210 693 LYS B N 1
ATOM 21145 C CA . LYS B 2 693 ? 272.73900 234.08000 236.29500 1.000 87.12210 693 LYS B CA 1
ATOM 21146 C C . LYS B 2 693 ? 273.57500 233.76800 237.52400 1.000 87.12210 693 LYS B C 1
ATOM 21147 O O . LYS B 2 693 ? 273.61900 234.56800 238.46400 1.000 87.12210 693 LYS B O 1
ATOM 21166 N N . SER B 2 694 ? 274.23400 232.61100 237.53700 1.000 88.81844 694 SER B N 1
ATOM 21167 C CA . SER B 2 694 ? 275.08800 232.26800 238.66400 1.000 88.81844 694 SER B CA 1
ATOM 21168 C C . SER B 2 694 ? 276.18100 233.30700 238.83500 1.000 88.81844 694 SER B C 1
ATOM 21169 O O . SER B 2 694 ? 276.47200 233.74000 239.95600 1.000 88.81844 694 SER B O 1
ATOM 21177 N N . VAL B 2 695 ? 276.79900 233.72000 237.73100 1.000 88.61465 695 VAL B N 1
ATOM 21178 C CA . VAL B 2 695 ? 277.76200 234.81300 237.79400 1.000 88.61465 695 VAL B CA 1
ATOM 21179 C C . VAL B 2 695 ? 277.04900 236.13400 238.05100 1.000 88.61465 695 VAL B C 1
ATOM 21180 O O . VAL B 2 695 ? 277.26600 236.79000 239.07600 1.000 88.61465 695 VAL B O 1
ATOM 21193 N N . PHE B 2 696 ? 276.19700 236.54600 237.11900 1.000 86.46650 696 PHE B N 1
ATOM 21194 C CA . PHE B 2 696 ? 275.52200 237.83600 237.18800 1.000 86.46650 696 PHE B CA 1
ATOM 21195 C C . PHE B 2 696 ? 274.17800 237.68200 237.88500 1.000 86.46650 696 PHE B C 1
ATOM 21196 O O . PHE B 2 696 ? 273.28100 237.00500 237.37600 1.000 86.46650 696 PHE B O 1
ATOM 21213 N N . GLU B 2 697 ? 274.04000 238.32100 239.04000 1.000 86.40255 697 GLU B N 1
ATOM 21214 C CA . GLU B 2 697 ? 272.84900 238.20100 239.86700 1.000 86.40255 697 GLU B CA 1
ATOM 21215 C C . GLU B 2 697 ? 271.72500 239.13000 239.43400 1.000 86.40255 697 GLU B C 1
ATOM 21216 O O . GLU B 2 697 ? 270.64600 239.08500 240.03100 1.000 86.40255 697 GLU B O 1
ATOM 21228 N N . SER B 2 698 ? 271.94900 239.96800 238.42900 1.000 84.01456 698 SER B N 1
ATOM 21229 C CA . SER B 2 698 ? 270.95300 240.90300 237.92400 1.000 84.01456 698 SER B CA 1
ATOM 21230 C C . SER B 2 698 ? 270.71300 240.66600 236.44400 1.000 84.01456 698 SER B C 1
ATOM 21231 O O . SER B 2 698 ? 270.62900 241.59800 235.64500 1.000 84.01456 698 SER B O 1
ATOM 21239 N N . ALA B 2 699 ? 270.60500 239.39700 236.06800 1.000 83.33986 699 ALA B N 1
ATOM 21240 C CA . ALA B 2 699 ? 270.39800 239.04600 234.67300 1.000 83.33986 699 ALA B CA 1
ATOM 21241 C C . ALA B 2 699 ? 268.93500 239.09800 234.27300 1.000 83.33986 699 ALA B C 1
ATOM 21242 O O . ALA B 2 699 ? 268.62600 239.38200 233.11100 1.000 83.33986 699 ALA B O 1
ATOM 21249 N N . ASP B 2 700 ? 268.02800 238.82200 235.20300 1.000 83.94474 700 ASP B N 1
ATOM 21250 C CA . ASP B 2 700 ? 266.61400 238.75600 234.87200 1.000 83.94474 700 ASP B CA 1
ATOM 21251 C C . ASP B 2 700 ? 265.94500 240.12100 234.92000 1.000 83.94474 700 ASP B C 1
ATOM 21252 O O . ASP B 2 700 ? 265.24600 240.50400 233.97800 1.000 83.94474 700 ASP B O 1
ATOM 21261 N N . ILE B 2 701 ? 266.14100 240.86500 236.00800 1.000 81.57416 701 ILE B N 1
ATOM 21262 C CA . ILE B 2 701 ? 265.48100 242.16000 236.13700 1.000 81.57416 701 ILE B CA 1
ATOM 21263 C C . ILE B 2 701 ? 265.87300 243.07100 234.97900 1.000 81.57416 701 ILE B C 1
ATOM 21264 O O . ILE B 2 701 ? 265.01900 243.53700 234.21700 1.000 81.57416 701 ILE B O 1
ATOM 21280 N N . ASN B 2 702 ? 267.16700 243.33000 234.82200 1.000 80.20370 702 ASN B N 1
ATOM 21281 C CA . ASN B 2 702 ? 267.64500 244.26800 233.81700 1.000 80.20370 702 ASN B CA 1
ATOM 21282 C C . ASN B 2 702 ? 268.27600 243.50100 232.66600 1.000 80.20370 702 ASN B C 1
ATOM 21283 O O . ASN B 2 702 ? 269.34800 242.90300 232.84700 1.000 80.20370 702 ASN B O 1
ATOM 21294 N N . PRO B 2 703 ? 267.66800 243.47600 231.48500 1.000 81.60476 703 PRO B N 1
ATOM 21295 C CA . PRO B 2 703 ? 268.24300 242.73600 230.36900 1.000 81.60476 703 PRO B CA 1
ATOM 21296 C C . PRO B 2 703 ? 269.69400 243.11800 230.14200 1.000 81.60476 703 PRO B C 1
ATOM 21297 O O . PRO B 2 703 ? 270.02700 244.31000 230.07600 1.000 81.60476 703 PRO B O 1
ATOM 21308 N N . PRO B 2 704 ? 270.58800 242.14000 230.02700 1.000 81.91840 704 PRO B N 1
ATOM 21309 C CA . PRO B 2 704 ? 271.98400 242.45400 229.71500 1.000 81.91840 704 PRO B CA 1
ATOM 21310 C C . PRO B 2 704 ? 272.12400 243.20200 228.40100 1.000 81.91840 704 PRO B C 1
ATOM 21311 O O . PRO B 2 704 ? 271.29500 243.08600 227.49700 1.000 81.91840 704 PRO B O 1
ATOM 21322 N N . ILE B 2 705 ? 273.19900 243.97700 228.30500 1.000 80.47461 705 ILE B N 1
ATOM 21323 C CA . ILE B 2 705 ? 273.54000 244.68400 227.08000 1.000 80.47461 705 ILE B CA 1
ATOM 21324 C C . ILE B 2 705 ? 275.04400 244.86400 227.03200 1.000 80.47461 705 ILE B C 1
ATOM 21325 O O . ILE B 2 705 ? 275.68800 245.08900 228.06000 1.000 80.47461 705 ILE B O 1
ATOM 21341 N N . GLY B 2 706 ? 275.60000 244.78800 225.83200 1.000 82.66983 706 GLY B N 1
ATOM 21342 C CA . GLY B 2 706 ? 277.00500 245.07300 225.66100 1.000 82.66983 706 GLY B CA 1
ATOM 21343 C C . GLY B 2 706 ? 277.47400 244.67800 224.27800 1.000 82.66983 706 GLY B C 1
ATOM 21344 O O . GLY B 2 706 ? 276.67700 244.41700 223.37500 1.000 82.66983 706 GLY B O 1
ATOM 21348 N N . ALA B 2 707 ? 278.79500 244.62000 224.14800 1.000 85.04373 707 ALA B N 1
ATOM 21349 C CA . ALA B 2 707 ? 279.45100 244.17000 222.93600 1.000 85.04373 707 ALA B CA 1
ATOM 21350 C C . ALA B 2 707 ? 280.20300 242.86900 223.13200 1.000 85.04373 707 ALA B C 1
ATOM 21351 O O . ALA B 2 707 ? 280.60800 242.24800 222.14400 1.000 85.04373 707 ALA B O 1
ATOM 21358 N N . MET B 2 708 ? 280.39300 242.44200 224.37200 1.000 89.62869 708 MET B N 1
ATOM 21359 C CA . MET B 2 708 ? 281.09700 241.20800 224.65000 1.000 89.62869 708 MET B CA 1
ATOM 21360 C C . MET B 2 708 ? 280.15900 240.02700 224.47800 1.000 89.62869 708 MET B C 1
ATOM 21361 O O . MET B 2 708 ? 278.94100 240.14500 224.62900 1.000 89.62869 708 MET B O 1
ATOM 21375 N N . SER B 2 709 ? 280.73800 238.88100 224.15900 1.000 92.46372 709 SER B N 1
ATOM 21376 C CA . SER B 2 709 ? 279.97200 237.65400 224.14000 1.000 92.46372 709 SER B CA 1
ATOM 21377 C C . SER B 2 709 ? 279.84300 237.11300 225.55900 1.000 92.46372 709 SER B C 1
ATOM 21378 O O . SER B 2 709 ? 280.47100 237.60100 226.50100 1.000 92.46372 709 SER B O 1
ATOM 21386 N N . ILE B 2 710 ? 279.00400 236.09300 225.71000 1.000 91.30364 710 ILE B N 1
ATOM 21387 C CA . ILE B 2 710 ? 278.77500 235.51600 227.03000 1.000 91.30364 710 ILE B CA 1
ATOM 21388 C C . ILE B 2 710 ? 280.08200 234.99100 227.60900 1.000 91.30364 710 ILE B C 1
ATOM 21389 O O . ILE B 2 710 ? 280.41400 235.23000 228.78000 1.000 91.30364 710 ILE B O 1
ATOM 21405 N N . GLY B 2 711 ? 280.85200 234.28100 226.78700 1.000 95.96823 711 GLY B N 1
ATOM 21406 C CA . GLY B 2 711 ? 282.10100 233.71800 227.26500 1.000 95.96823 711 GLY B CA 1
ATOM 21407 C C . GLY B 2 711 ? 283.04500 234.77700 227.79000 1.000 95.96823 711 GLY B C 1
ATOM 21408 O O . GLY B 2 711 ? 283.67200 234.60000 228.83400 1.000 95.96823 711 GLY B O 1
ATOM 21412 N N . GLU B 2 712 ? 283.16600 235.88800 227.06600 1.000 96.27142 712 GLU B N 1
ATOM 21413 C CA . GLU B 2 712 ? 284.09600 236.93300 227.46900 1.000 96.27142 712 GLU B CA 1
ATOM 21414 C C . GLU B 2 712 ? 283.68700 237.54700 228.80000 1.000 96.27142 712 GLU B C 1
ATOM 21415 O O . GLU B 2 712 ? 284.53300 237.79800 229.67200 1.000 96.27142 712 GLU B O 1
ATOM 21427 N N . ALA B 2 713 ? 282.38700 237.77100 228.98400 1.000 91.20334 713 ALA B N 1
ATOM 21428 C CA . ALA B 2 713 ? 281.90500 238.34100 230.23400 1.000 91.20334 713 ALA B CA 1
ATOM 21429 C C . ALA B 2 713 ? 282.18100 237.40300 231.39400 1.000 91.20334 713 ALA B C 1
ATOM 21430 O O . ALA B 2 713 ? 282.66400 237.82600 232.45200 1.000 91.20334 713 ALA B O 1
ATOM 21437 N N . ILE B 2 714 ? 281.89000 236.11600 231.21100 1.000 92.53669 714 ILE B N 1
ATOM 21438 C CA . ILE B 2 714 ? 282.16700 235.15900 232.27400 1.000 92.53669 714 ILE B CA 1
ATOM 21439 C C . ILE B 2 714 ? 283.65500 235.12900 232.57800 1.000 92.53669 714 ILE B C 1
ATOM 21440 O O . ILE B 2 714 ? 284.06600 235.14000 233.74300 1.000 92.53669 714 ILE B O 1
ATOM 21456 N N . GLU B 2 715 ? 284.48400 235.13200 231.53900 1.000 98.15266 715 GLU B N 1
ATOM 21457 C CA . GLU B 2 715 ? 285.92300 235.05300 231.73700 1.000 98.15266 715 GLU B CA 1
ATOM 21458 C C . GLU B 2 715 ? 286.40500 236.20700 232.60100 1.000 98.15266 715 GLU B C 1
ATOM 21459 O O . GLU B 2 715 ? 287.04400 236.00400 233.64500 1.000 98.15266 715 GLU B O 1
ATOM 21471 N N . GLU B 2 716 ? 286.04100 237.43000 232.21500 1.000 94.66697 716 GLU B N 1
ATOM 21472 C CA . GLU B 2 716 ? 286.57200 238.59900 232.90600 1.000 94.66697 716 GLU B CA 1
ATOM 21473 C C . GLU B 2 716 ? 285.99300 238.72600 234.30700 1.000 94.66697 716 GLU B C 1
ATOM 21474 O O . GLU B 2 716 ? 286.72500 239.02300 235.25900 1.000 94.66697 716 GLU B O 1
ATOM 21486 N N . LYS B 2 717 ? 284.68700 238.50600 234.46400 1.000 90.39295 717 LYS B N 1
ATOM 21487 C CA . LYS B 2 717 ? 284.09700 238.62900 235.78900 1.000 90.39295 717 LYS B CA 1
ATOM 21488 C C . LYS B 2 717 ? 284.65600 237.58100 236.73600 1.000 90.39295 717 LYS B C 1
ATOM 21489 O O . LYS B 2 717 ? 284.93100 237.87400 237.90600 1.000 90.39295 717 LYS B O 1
ATOM 21508 N N . LEU B 2 718 ? 284.81300 236.34700 236.26100 1.000 94.16222 718 LEU B N 1
ATOM 21509 C CA . LEU B 2 718 ? 285.35400 235.30300 237.11400 1.000 94.16222 718 LEU B CA 1
ATOM 21510 C C . LEU B 2 718 ? 286.77300 235.64000 237.53400 1.000 94.16222 718 LEU B C 1
ATOM 21511 O O . LEU B 2 718 ? 287.14400 235.46200 238.70000 1.000 94.16222 718 LEU B O 1
ATOM 21527 N N . LEU B 2 719 ? 287.58800 236.11900 236.59400 1.000 96.18907 719 LEU B N 1
ATOM 21528 C CA . LEU B 2 719 ? 288.95200 236.48100 236.94600 1.000 96.18907 719 LEU B CA 1
ATOM 21529 C C . LEU B 2 719 ? 288.96700 237.60000 237.97500 1.000 96.18907 719 LEU B C 1
ATOM 21530 O O . LEU B 2 719 ? 289.76600 237.57900 238.91700 1.000 96.18907 719 LEU B O 1
ATOM 21546 N N . GLU B 2 720 ? 288.08100 238.58400 237.81700 1.000 95.55849 720 GLU B N 1
ATOM 21547 C CA . GLU B 2 720 ? 288.03600 239.68500 238.77100 1.000 95.55849 720 GLU B CA 1
ATOM 21548 C C . GLU B 2 720 ? 287.61500 239.20300 240.15100 1.000 95.55849 720 GLU B C 1
ATOM 21549 O O . GLU B 2 720 ? 288.17000 239.64000 241.16500 1.000 95.55849 720 GLU B O 1
ATOM 21561 N N . ARG B 2 721 ? 286.63500 238.30300 240.21000 1.000 93.84774 721 ARG B N 1
ATOM 21562 C CA . ARG B 2 721 ? 286.21000 237.75700 241.49300 1.000 93.84774 721 ARG B CA 1
ATOM 21563 C C . ARG B 2 721 ? 287.33700 236.97500 242.15300 1.000 93.84774 721 ARG B C 1
ATOM 21564 O O . ARG B 2 721 ? 287.57100 237.09500 243.36400 1.000 93.84774 721 ARG B O 1
ATOM 21585 N N . ALA B 2 722 ? 288.05600 236.17600 241.36500 1.000 98.53869 722 ALA B N 1
ATOM 21586 C CA . ALA B 2 722 ? 289.16600 235.41100 241.91200 1.000 98.53869 722 ALA B CA 1
ATOM 21587 C C . ALA B 2 722 ? 290.25100 236.33300 242.44400 1.000 98.53869 722 ALA B C 1
ATOM 21588 O O . ALA B 2 722 ? 290.82400 236.08200 243.50900 1.000 98.53869 722 ALA B O 1
ATOM 21595 N N . LYS B 2 723 ? 290.54200 237.41300 241.72100 1.000 98.71750 723 LYS B N 1
ATOM 21596 C CA . LYS B 2 723 ? 291.54300 238.35900 242.19500 1.000 98.71750 723 LYS B CA 1
ATOM 21597 C C . LYS B 2 723 ? 291.08300 239.04200 243.47300 1.000 98.71750 723 LYS B C 1
ATOM 21598 O O . LYS B 2 723 ? 291.87300 239.21900 244.40700 1.000 98.71750 723 LYS B O 1
ATOM 21617 N N . MET B 2 724 ? 289.80600 239.41800 243.54200 1.000 100.12816 724 MET B N 1
ATOM 21618 C CA . MET B 2 724 ? 289.30900 240.07500 244.74400 1.000 100.12816 724 MET B CA 1
ATOM 21619 C C . MET B 2 724 ? 289.40300 239.15200 245.94600 1.000 100.12816 724 MET B C 1
ATOM 21620 O O . MET B 2 724 ? 289.72000 239.59700 247.05500 1.000 100.12816 724 MET B O 1
ATOM 21634 N N . LYS B 2 725 ? 289.13700 237.86100 245.75100 1.000 103.37400 725 LYS B N 1
ATOM 21635 C CA . LYS B 2 725 ? 289.14600 236.95800 246.89200 1.000 103.37400 725 LYS B CA 1
ATOM 21636 C C . LYS B 2 725 ? 290.53800 236.44700 247.22800 1.000 103.37400 725 LYS B C 1
ATOM 21637 O O . LYS B 2 725 ? 290.75800 235.99900 248.35700 1.000 103.37400 725 LYS B O 1
ATOM 21656 N N . ARG B 2 726 ? 291.48100 236.50200 246.29100 1.000 104.85563 726 ARG B N 1
ATOM 21657 C CA . ARG B 2 726 ? 292.86400 236.23600 246.65900 1.000 104.85563 726 ARG B CA 1
ATOM 21658 C C . ARG B 2 726 ? 293.48500 237.43000 247.36300 1.000 104.85563 726 ARG B C 1
ATOM 21659 O O . ARG B 2 726 ? 294.34300 237.25700 248.23600 1.000 104.85563 726 ARG B O 1
ATOM 21680 N N . ASP B 2 727 ? 293.06500 238.63900 246.99600 1.000 103.68588 727 ASP B N 1
ATOM 21681 C CA . ASP B 2 727 ? 293.59700 239.83800 247.63000 1.000 103.68588 727 ASP B CA 1
ATOM 21682 C C . ASP B 2 727 ? 293.30800 239.83900 249.12300 1.000 103.68588 727 ASP B C 1
ATOM 21683 O O . ASP B 2 727 ? 294.21200 240.02700 249.94500 1.000 103.68588 727 ASP B O 1
ATOM 21692 N N . ILE B 2 728 ? 292.04400 239.63100 249.49000 1.000 105.97059 728 ILE B N 1
ATOM 21693 C CA . ILE B 2 728 ? 291.60200 239.70400 250.87300 1.000 105.97059 728 ILE B CA 1
ATOM 21694 C C . ILE B 2 728 ? 290.95600 238.40600 251.33600 1.000 105.97059 728 ILE B C 1
ATOM 21695 O O . ILE B 2 728 ? 291.22400 237.93700 252.44700 1.000 105.97059 728 ILE B O 1
ATOM 21711 N N . GLY B 2 729 ? 290.11400 237.80700 250.50400 1.000 105.37455 729 GLY B N 1
ATOM 21712 C CA . GLY B 2 729 ? 289.31500 236.68100 250.92600 1.000 105.37455 729 GLY B CA 1
ATOM 21713 C C . GLY B 2 729 ? 290.12800 235.41100 251.05500 1.000 105.37455 729 GLY B C 1
ATOM 21714 O O . GLY B 2 729 ? 291.34000 235.36900 250.84600 1.000 105.37455 729 GLY B O 1
ATOM 21718 N N . ALA B 2 730 ? 289.42300 234.34200 251.42000 1.000 109.91769 730 ALA B N 1
ATOM 21719 C CA . ALA B 2 730 ? 290.06700 233.08500 251.79200 1.000 109.91769 730 ALA B CA 1
ATOM 21720 C C . ALA B 2 730 ? 290.32700 232.28700 250.52000 1.000 109.91769 730 ALA B C 1
ATOM 21721 O O . ALA B 2 730 ? 289.58400 231.37800 250.14500 1.000 109.91769 730 ALA B O 1
ATOM 21728 N N . ILE B 2 731 ? 291.41500 232.64900 249.84400 1.000 107.89988 731 ILE B N 1
ATOM 21729 C CA . ILE B 2 731 ? 291.89300 231.91100 248.68400 1.000 107.89988 731 ILE B CA 1
ATOM 21730 C C . ILE B 2 731 ? 293.40900 232.02000 248.66800 1.000 107.89988 731 ILE B C 1
ATOM 21731 O O . ILE B 2 731 ? 293.98000 233.02800 249.09000 1.000 107.89988 731 ILE B O 1
ATOM 21747 N N . GLU B 2 732 ? 294.06000 230.97100 248.18200 1.000 111.30084 732 GLU B N 1
ATOM 21748 C CA . GLU B 2 732 ? 295.51100 230.90900 248.13000 1.000 111.30084 732 GLU B CA 1
ATOM 21749 C C . GLU B 2 732 ? 295.99700 231.11500 246.70300 1.000 111.30084 732 GLU B C 1
ATOM 21750 O O . GLU B 2 732 ? 295.29200 230.80900 245.73700 1.000 111.30084 732 GLU B O 1
ATOM 21762 N N . ASP B 2 733 ? 297.21800 231.64000 246.58600 1.000 112.60216 733 ASP B N 1
ATOM 21763 C CA . ASP B 2 733 ? 297.79800 231.88100 245.27000 1.000 112.60216 733 ASP B CA 1
ATOM 21764 C C . ASP B 2 733 ? 297.74600 230.62700 244.41100 1.000 112.60216 733 ASP B C 1
ATOM 21765 O O . ASP B 2 733 ? 297.53200 230.70600 243.19600 1.000 112.60216 733 ASP B O 1
ATOM 21774 N N . SER B 2 734 ? 297.94200 229.46000 245.02300 1.000 110.57750 734 SER B N 1
ATOM 21775 C CA . SER B 2 734 ? 297.82500 228.20900 244.28200 1.000 110.57750 734 SER B CA 1
ATOM 21776 C C . SER B 2 734 ? 296.42600 228.04800 243.70200 1.000 110.57750 734 SER B C 1
ATOM 21777 O O . SER B 2 734 ? 296.26200 227.70700 242.52500 1.000 110.57750 734 SER B O 1
ATOM 21785 N N . GLU B 2 735 ? 295.40100 228.29500 244.51900 1.000 109.50009 735 GLU B N 1
ATOM 21786 C CA . GLU B 2 735 ? 294.02600 228.16400 244.04900 1.000 109.50009 735 GLU B CA 1
ATOM 21787 C C . GLU B 2 735 ? 293.71600 229.18600 242.96400 1.000 109.50009 735 GLU B C 1
ATOM 21788 O O . GLU B 2 735 ? 293.06700 228.86800 241.95900 1.000 109.50009 735 GLU B O 1
ATOM 21800 N N . TYR B 2 736 ? 294.17500 230.42300 243.15600 1.000 105.05919 736 TYR B N 1
ATOM 21801 C CA . TYR B 2 736 ? 293.94300 231.46900 242.16900 1.000 105.05919 736 TYR B CA 1
ATOM 21802 C C . TYR B 2 736 ? 294.58400 231.10500 240.83700 1.000 105.05919 736 TYR B C 1
ATOM 21803 O O . TYR B 2 736 ? 293.95800 231.23400 239.77700 1.000 105.05919 736 TYR B O 1
ATOM 21821 N N . GLU B 2 737 ? 295.82100 230.61100 240.88000 1.000 107.91458 737 GLU B N 1
ATOM 21822 C CA . GLU B 2 737 ? 296.50800 230.21300 239.65900 1.000 107.91458 737 GLU B CA 1
ATOM 21823 C C . GLU B 2 737 ? 295.82000 229.02600 239.00100 1.000 107.91458 737 GLU B C 1
ATOM 21824 O O . GLU B 2 737 ? 295.69800 228.98000 237.77400 1.000 107.91458 737 GLU B O 1
ATOM 21836 N N . GLU B 2 738 ? 295.36800 228.05600 239.79600 1.000 107.14681 738 GLU B N 1
ATOM 21837 C CA . GLU B 2 738 ? 294.66900 226.90900 239.22800 1.000 107.14681 738 GLU B CA 1
ATOM 21838 C C . GLU B 2 738 ? 293.41000 227.34500 238.49600 1.000 107.14681 738 GLU B C 1
ATOM 21839 O O . GLU B 2 738 ? 293.16100 226.93200 237.35700 1.000 107.14681 738 GLU B O 1
ATOM 21851 N N . ILE B 2 739 ? 292.60300 228.18900 239.13600 1.000 104.02571 739 ILE B N 1
ATOM 21852 C CA . ILE B 2 739 ? 291.36800 228.64600 238.50700 1.000 104.02571 739 ILE B CA 1
ATOM 21853 C C . ILE B 2 739 ? 291.67500 229.42700 237.23900 1.000 104.02571 739 ILE B C 1
ATOM 21854 O O . ILE B 2 739 ? 291.01600 229.25300 236.20800 1.000 104.02571 739 ILE B O 1
ATOM 21870 N N . LYS B 2 740 ? 292.65600 230.32700 237.30400 1.000 104.13894 740 LYS B N 1
ATOM 21871 C CA . LYS B 2 740 ? 292.97600 231.13400 236.13300 1.000 104.13894 740 LYS B CA 1
ATOM 21872 C C . LYS B 2 740 ? 293.47400 230.26200 234.98600 1.000 104.13894 740 LYS B C 1
ATOM 21873 O O . LYS B 2 740 ? 293.13500 230.49900 233.82000 1.000 104.13894 740 LYS B O 1
ATOM 21892 N N . ASP B 2 741 ? 294.28500 229.24800 235.29400 1.000 106.72908 741 ASP B N 1
ATOM 21893 C CA . ASP B 2 741 ? 294.74000 228.32400 234.26200 1.000 106.72908 741 ASP B CA 1
ATOM 21894 C C . ASP B 2 741 ? 293.56400 227.57400 233.65300 1.000 106.72908 741 ASP B C 1
ATOM 21895 O O . ASP B 2 741 ? 293.50500 227.37000 232.43300 1.000 106.72908 741 ASP B O 1
ATOM 21904 N N . ILE B 2 742 ? 292.62200 227.14700 234.49300 1.000 104.53161 742 ILE B N 1
ATOM 21905 C CA . ILE B 2 742 ? 291.43300 226.46700 233.99400 1.000 104.53161 742 ILE B CA 1
ATOM 21906 C C . ILE B 2 742 ? 290.67800 227.37900 233.04200 1.000 104.53161 742 ILE B C 1
ATOM 21907 O O . ILE B 2 742 ? 290.20500 226.94900 231.98300 1.000 104.53161 742 ILE B O 1
ATOM 21923 N N . ILE B 2 743 ? 290.53800 228.64900 233.41700 1.000 102.17447 743 ILE B N 1
ATOM 21924 C CA . ILE B 2 743 ? 289.83200 229.60900 232.57700 1.000 102.17447 743 ILE B CA 1
ATOM 21925 C C . ILE B 2 743 ? 290.54300 229.77400 231.24400 1.000 102.17447 743 ILE B C 1
ATOM 21926 O O . ILE B 2 743 ? 289.90500 229.84400 230.18700 1.000 102.17447 743 ILE B O 1
ATOM 21942 N N . ARG B 2 744 ? 291.87200 229.86400 231.27100 1.000 107.14322 744 ARG B N 1
ATOM 21943 C CA . ARG B 2 744 ? 292.61100 230.02200 230.02500 1.000 107.14322 744 ARG B CA 1
ATOM 21944 C C . ARG B 2 744 ? 292.40000 228.81100 229.13000 1.000 107.14322 744 ARG B C 1
ATOM 21945 O O . ARG B 2 744 ? 292.19800 228.94500 227.91600 1.000 107.14322 744 ARG B O 1
ATOM 21966 N N . ASP B 2 745 ? 292.43100 227.61600 229.72200 1.000 106.10483 745 ASP B N 1
ATOM 21967 C CA . ASP B 2 745 ? 292.21300 226.40300 228.94500 1.000 106.10483 745 ASP B CA 1
ATOM 21968 C C . ASP B 2 745 ? 290.81700 226.39300 228.34300 1.000 106.10483 745 ASP B C 1
ATOM 21969 O O . ASP B 2 745 ? 290.63400 226.01400 227.18000 1.000 106.10483 745 ASP B O 1
ATOM 21978 N N . ALA B 2 746 ? 289.82000 226.79900 229.12700 1.000 103.43638 746 ALA B N 1
ATOM 21979 C CA . ALA B 2 746 ? 288.45000 226.82700 228.63200 1.000 103.43638 746 ALA B CA 1
ATOM 21980 C C . ALA B 2 746 ? 288.30000 227.80800 227.48000 1.000 103.43638 746 ALA B C 1
ATOM 21981 O O . ALA B 2 746 ? 287.63500 227.51000 226.48300 1.000 103.43638 746 ALA B O 1
ATOM 21988 N N . LYS B 2 747 ? 288.90500 228.98900 227.60200 1.000 103.23588 747 LYS B N 1
ATOM 21989 C CA . LYS B 2 747 ? 288.84900 229.96400 226.51900 1.000 103.23588 747 LYS B CA 1
ATOM 21990 C C . LYS B 2 747 ? 289.49000 229.41200 225.25400 1.000 103.23588 747 LYS B C 1
ATOM 21991 O O . LYS B 2 747 ? 288.93200 229.52700 224.15300 1.000 103.23588 747 LYS B O 1
ATOM 22010 N N . LYS B 2 748 ? 290.67700 228.81700 225.39100 1.000 107.39718 748 LYS B N 1
ATOM 22011 C CA . LYS B 2 748 ? 291.35300 228.26600 224.22300 1.000 107.39718 748 LYS B CA 1
ATOM 22012 C C . LYS B 2 748 ? 290.50000 227.18900 223.57300 1.000 107.39718 748 LYS B C 1
ATOM 22013 O O . LYS B 2 748 ? 290.34900 227.15200 222.34700 1.000 107.39718 748 LYS B O 1
ATOM 22032 N N . ALA B 2 749 ? 289.93900 226.29400 224.38600 1.000 107.31379 749 ALA B N 1
ATOM 22033 C CA . ALA B 2 749 ? 289.10800 225.22600 223.85000 1.000 107.31379 749 ALA B CA 1
ATOM 22034 C C . ALA B 2 749 ? 287.89600 225.78800 223.12700 1.000 107.31379 749 ALA B C 1
ATOM 22035 O O . ALA B 2 749 ? 287.55000 225.33500 222.03200 1.000 107.31379 749 ALA B O 1
ATOM 22042 N N . ARG B 2 750 ? 287.23100 226.77200 223.73000 1.000 103.62796 750 ARG B N 1
ATOM 22043 C CA . ARG B 2 750 ? 286.05300 227.35500 223.10400 1.000 103.62796 750 ARG B CA 1
ATOM 22044 C C . ARG B 2 750 ? 286.39400 227.95800 221.75000 1.000 103.62796 750 ARG B C 1
ATOM 22045 O O . ARG B 2 750 ? 285.71700 227.69200 220.75100 1.000 103.62796 750 ARG B O 1
ATOM 22066 N N . LEU B 2 751 ? 287.44400 228.77600 221.69500 1.000 106.36023 751 LEU B N 1
ATOM 22067 C CA . LEU B 2 751 ? 287.77100 229.43400 220.43500 1.000 106.36023 751 LEU B CA 1
ATOM 22068 C C . LEU B 2 751 ? 288.23600 228.43600 219.38000 1.000 106.36023 751 LEU B C 1
ATOM 22069 O O . LEU B 2 751 ? 287.80200 228.50100 218.22400 1.000 106.36023 751 LEU B O 1
ATOM 22085 N N . GLU B 2 752 ? 289.11400 227.50300 219.75500 1.000 111.46267 752 GLU B N 1
ATOM 22086 C CA . GLU B 2 752 ? 289.64400 226.54600 218.78900 1.000 111.46267 752 GLU B CA 1
ATOM 22087 C C . GLU B 2 752 ? 288.56000 225.60200 218.28000 1.000 111.46267 752 GLU B C 1
ATOM 22088 O O . GLU B 2 752 ? 288.55200 225.24000 217.09800 1.000 111.46267 752 GLU B O 1
ATOM 22100 N N . SER B 2 753 ? 287.63900 225.19600 219.15500 1.000 111.58721 753 SER B N 1
ATOM 22101 C CA . SER B 2 753 ? 286.67200 224.16400 218.80100 1.000 111.58721 753 SER B CA 1
ATOM 22102 C C . SER B 2 753 ? 285.84400 224.56500 217.58700 1.000 111.58721 753 SER B C 1
ATOM 22103 O O . SER B 2 753 ? 285.66700 223.77000 216.65700 1.000 111.58721 753 SER B O 1
ATOM 22111 N N . ARG B 2 754 ? 285.32900 225.78700 217.57300 1.000 110.35735 754 ARG B N 1
ATOM 22112 C CA . ARG B 2 754 ? 284.42200 226.19200 216.51000 1.000 110.35735 754 ARG B CA 1
ATOM 22113 C C . ARG B 2 754 ? 284.31300 227.71200 216.45100 1.000 110.35735 754 ARG B C 1
ATOM 22114 O O . ARG B 2 754 ? 283.76100 228.27100 215.50500 1.000 110.35735 754 ARG B O 1
ATOM 22136 N N . MET C 3 1 ? 284.80800 230.76500 246.58800 1.000 105.92079 1 MET C N 1
ATOM 22137 C CA . MET C 3 1 ? 285.71500 229.73800 247.16800 1.000 105.92079 1 MET C CA 1
ATOM 22138 C C . MET C 3 1 ? 285.65400 228.46800 246.31900 1.000 105.92079 1 MET C C 1
ATOM 22139 O O . MET C 3 1 ? 285.58000 228.55000 245.09300 1.000 105.92079 1 MET C O 1
ATOM 22155 N N . SER C 3 2 ? 285.69600 227.29800 246.96200 1.000 104.58871 2 SER C N 1
ATOM 22156 C CA . SER C 3 2 ? 285.52600 226.04700 246.23000 1.000 104.58871 2 SER C CA 1
ATOM 22157 C C . SER C 3 2 ? 284.34300 226.12100 245.27400 1.000 104.58871 2 SER C C 1
ATOM 22158 O O . SER C 3 2 ? 284.38300 225.55200 244.17800 1.000 104.58871 2 SER C O 1
ATOM 22166 N N . LEU C 3 3 ? 283.27300 226.80800 245.67900 1.000 103.88254 3 LEU C N 1
ATOM 22167 C CA . LEU C 3 3 ? 282.16200 227.04800 244.76500 1.000 103.88254 3 LEU C CA 1
ATOM 22168 C C . LEU C 3 3 ? 282.64000 227.75000 243.50200 1.000 103.88254 3 LEU C C 1
ATOM 22169 O O . LEU C 3 3 ? 282.17400 227.44600 242.39800 1.000 103.88254 3 LEU C O 1
ATOM 22185 N N . LEU C 3 4 ? 283.53400 228.72700 243.65200 1.000 101.11414 4 LEU C N 1
ATOM 22186 C CA . LEU C 3 4 ? 284.10700 229.39700 242.49100 1.000 101.11414 4 LEU C CA 1
ATOM 22187 C C . LEU C 3 4 ? 284.78200 228.39300 241.56700 1.000 101.11414 4 LEU C C 1
ATOM 22188 O O . LEU C 3 4 ? 284.60900 228.43400 240.34100 1.000 101.11414 4 LEU C O 1
ATOM 22204 N N . LEU C 3 5 ? 285.57700 227.49000 242.14400 1.000 102.74505 5 LEU C N 1
ATOM 22205 C CA . LEU C 3 5 ? 286.22800 226.45600 241.35100 1.000 102.74505 5 LEU C CA 1
ATOM 22206 C C . LEU C 3 5 ? 285.20600 225.57800 240.64600 1.000 102.74505 5 LEU C C 1
ATOM 22207 O O . LEU C 3 5 ? 285.41500 225.16100 239.50100 1.000 102.74505 5 LEU C O 1
ATOM 22223 N N . THR C 3 6 ? 284.08900 225.29200 241.31200 1.000 101.19293 6 THR C N 1
ATOM 22224 C CA . THR C 3 6 ? 283.04400 224.49500 240.68400 1.000 101.19293 6 THR C CA 1
ATOM 22225 C C . THR C 3 6 ? 282.43200 225.23700 239.50700 1.000 101.19293 6 THR C C 1
ATOM 22226 O O . THR C 3 6 ? 282.15500 224.64100 238.46200 1.000 101.19293 6 THR C O 1
ATOM 22237 N N . ILE C 3 7 ? 282.21100 226.54100 239.66600 1.000 97.76154 7 ILE C N 1
ATOM 22238 C CA . ILE C 3 7 ? 281.66200 227.34000 238.57800 1.000 97.76154 7 ILE C CA 1
ATOM 22239 C C . ILE C 3 7 ? 282.61300 227.32400 237.39600 1.000 97.76154 7 ILE C C 1
ATOM 22240 O O . ILE C 3 7 ? 282.19400 227.21500 236.23700 1.000 97.76154 7 ILE C O 1
ATOM 22256 N N . ALA C 3 8 ? 283.90900 227.44400 237.67200 1.000 100.88114 8 ALA C N 1
ATOM 22257 C CA . ALA C 3 8 ? 284.89200 227.43700 236.59700 1.000 100.88114 8 ALA C CA 1
ATOM 22258 C C . ALA C 3 8 ? 284.92600 226.08800 235.89600 1.000 100.88114 8 ALA C C 1
ATOM 22259 O O . ALA C 3 8 ? 285.00500 226.02500 234.66500 1.000 100.88114 8 ALA C O 1
ATOM 22266 N N . LYS C 3 9 ? 284.88100 224.99800 236.66200 1.000 104.47007 9 LYS C N 1
ATOM 22267 C CA . LYS C 3 9 ? 284.83400 223.67800 236.04700 1.000 104.47007 9 LYS C CA 1
ATOM 22268 C C . LYS C 3 9 ? 283.58400 223.51400 235.19800 1.000 104.47007 9 LYS C C 1
ATOM 22269 O O . LYS C 3 9 ? 283.63400 222.91800 234.11900 1.000 104.47007 9 LYS C O 1
ATOM 22288 N N . GLU C 3 10 ? 282.45400 224.03900 235.66500 1.000 101.82197 10 GLU C N 1
ATOM 22289 C CA . GLU C 3 10 ? 281.22400 223.96000 234.88700 1.000 101.82197 10 GLU C CA 1
ATOM 22290 C C . GLU C 3 10 ? 281.36400 224.72300 233.57600 1.000 101.82197 10 GLU C C 1
ATOM 22291 O O . GLU C 3 10 ? 280.95600 224.24200 232.51300 1.000 101.82197 10 GLU C O 1
ATOM 22303 N N . TYR C 3 11 ? 281.90800 225.93800 233.64500 1.000 98.91189 11 TYR C N 1
ATOM 22304 C CA . TYR C 3 11 ? 282.16200 226.71200 232.43600 1.000 98.91189 11 TYR C CA 1
ATOM 22305 C C . TYR C 3 11 ? 283.07000 225.95300 231.48000 1.000 98.91189 11 TYR C C 1
ATOM 22306 O O . TYR C 3 11 ? 282.84000 225.94100 230.26500 1.000 98.91189 11 TYR C O 1
ATOM 22324 N N . LYS C 3 12 ? 284.10700 225.31100 232.01400 1.000 102.84563 12 LYS C N 1
ATOM 22325 C CA . LYS C 3 12 ? 285.00800 224.51900 231.18600 1.000 102.84563 12 LYS C CA 1
ATOM 22326 C C . LYS C 3 12 ? 284.26100 223.37800 230.51300 1.000 102.84563 12 LYS C C 1
ATOM 22327 O O . LYS C 3 12 ? 284.43000 223.12400 229.31600 1.000 102.84563 12 LYS C O 1
ATOM 22346 N N . ARG C 3 13 ? 283.42000 222.68300 231.27600 1.000 104.08718 13 ARG C N 1
ATOM 22347 C CA . ARG C 3 13 ? 282.66000 221.56700 230.72800 1.000 104.08718 13 ARG C CA 1
ATOM 22348 C C . ARG C 3 13 ? 281.73600 222.03200 229.61700 1.000 104.08718 13 ARG C C 1
ATOM 22349 O O . ARG C 3 13 ? 281.60900 221.37000 228.58100 1.000 104.08718 13 ARG C O 1
ATOM 22370 N N . LEU C 3 14 ? 281.08400 223.17600 229.81700 1.000 99.69403 14 LEU C N 1
ATOM 22371 C CA . LEU C 3 14 ? 280.19300 223.70000 228.79100 1.000 99.69403 14 LEU C CA 1
ATOM 22372 C C . LEU C 3 14 ? 280.96500 224.10100 227.54500 1.000 99.69403 14 LEU C C 1
ATOM 22373 O O . LEU C 3 14 ? 280.53000 223.82400 226.42200 1.000 99.69403 14 LEU C O 1
ATOM 22389 N N . CYS C 3 15 ? 282.12100 224.74200 227.72000 1.000 102.69086 15 CYS C N 1
ATOM 22390 C CA . CYS C 3 15 ? 282.89300 225.17100 226.56500 1.000 102.69086 15 CYS C CA 1
ATOM 22391 C C . CYS C 3 15 ? 283.49300 223.98400 225.83600 1.000 102.69086 15 CYS C C 1
ATOM 22392 O O . CYS C 3 15 ? 283.77000 224.07900 224.63700 1.000 102.69086 15 CYS C O 1
ATOM 22400 N N . GLN C 3 16 ? 283.69400 222.86800 226.53600 1.000 104.23615 16 GLN C N 1
ATOM 22401 C CA . GLN C 3 16 ? 284.16900 221.66500 225.86900 1.000 104.23615 16 GLN C CA 1
ATOM 22402 C C . GLN C 3 16 ? 283.14000 221.18500 224.86200 1.000 104.23615 16 GLN C C 1
ATOM 22403 O O . GLN C 3 16 ? 283.49800 220.62200 223.82200 1.000 104.23615 16 GLN C O 1
ATOM 22417 N N . ASP C 3 17 ? 281.86000 221.40000 225.15500 1.000 104.09768 17 ASP C N 1
ATOM 22418 C CA . ASP C 3 17 ? 280.82000 221.12700 224.18100 1.000 104.09768 17 ASP C CA 1
ATOM 22419 C C . ASP C 3 17 ? 280.99800 222.04000 222.97500 1.000 104.09768 17 ASP C C 1
ATOM 22420 O O . ASP C 3 17 ? 281.70200 223.05100 223.02500 1.000 104.09768 17 ASP C O 1
ATOM 22429 N N . ALA C 3 18 ? 280.34400 221.67400 221.87600 1.000 104.23801 18 ALA C N 1
ATOM 22430 C CA . ALA C 3 18 ? 280.47600 222.40800 220.62600 1.000 104.23801 18 ALA C CA 1
ATOM 22431 C C . ALA C 3 18 ? 279.35100 223.41200 220.40500 1.000 104.23801 18 ALA C C 1
ATOM 22432 O O . ALA C 3 18 ? 279.61300 224.56800 220.06200 1.000 104.23801 18 ALA C O 1
ATOM 22439 N N . LYS C 3 19 ? 278.09900 222.99700 220.60200 1.000 101.04160 19 LYS C N 1
ATOM 22440 C CA . LYS C 3 19 ? 276.97500 223.88900 220.33400 1.000 101.04160 19 LYS C CA 1
ATOM 22441 C C . LYS C 3 19 ? 276.93400 225.04000 221.33000 1.000 101.04160 19 LYS C C 1
ATOM 22442 O O . LYS C 3 19 ? 276.81700 226.21200 220.94400 1.000 101.04160 19 LYS C O 1
ATOM 22461 N N . ALA C 3 20 ? 277.02300 224.72200 222.62200 1.000 97.85025 20 ALA C N 1
ATOM 22462 C CA . ALA C 3 20 ? 277.02400 225.76300 223.64000 1.000 97.85025 20 ALA C CA 1
ATOM 22463 C C . ALA C 3 20 ? 278.15900 226.74600 223.41000 1.000 97.85025 20 ALA C C 1
ATOM 22464 O O . ALA C 3 20 ? 277.99500 227.95800 223.59200 1.000 97.85025 20 ALA C O 1
ATOM 22471 N N . ALA C 3 21 ? 279.32000 226.23900 223.00300 1.000 99.43762 21 ALA C N 1
ATOM 22472 C CA . ALA C 3 21 ? 280.44900 227.11500 222.73000 1.000 99.43762 21 ALA C CA 1
ATOM 22473 C C . ALA C 3 21 ? 280.11300 228.07200 221.60000 1.000 99.43762 21 ALA C C 1
ATOM 22474 O O . ALA C 3 21 ? 280.38800 229.27400 221.68000 1.000 99.43762 21 ALA C O 1
ATOM 22481 N N . GLN C 3 22 ? 279.51300 227.54700 220.53400 1.000 99.66068 22 GLN C N 1
ATOM 22482 C CA . GLN C 3 22 ? 279.12100 228.39000 219.41500 1.000 99.66068 22 GLN C CA 1
ATOM 22483 C C . GLN C 3 22 ? 278.17500 229.49200 219.87100 1.000 99.66068 22 GLN C C 1
ATOM 22484 O O . GLN C 3 22 ? 278.40000 230.67500 219.58800 1.000 99.66068 22 GLN C O 1
ATOM 22498 N N . MET C 3 23 ? 277.10300 229.12700 220.57900 1.000 97.01559 23 MET C N 1
ATOM 22499 C CA . MET C 3 23 ? 276.11700 230.13900 220.94200 1.000 97.01559 23 MET C CA 1
ATOM 22500 C C . MET C 3 23 ? 276.68700 231.15600 221.92000 1.000 97.01559 23 MET C C 1
ATOM 22501 O O . MET C 3 23 ? 276.30100 232.32900 221.88000 1.000 97.01559 23 MET C O 1
ATOM 22515 N N . MET C 3 24 ? 277.59000 230.73900 222.81000 1.000 96.90370 24 MET C N 1
ATOM 22516 C CA . MET C 3 24 ? 278.20800 231.70300 223.71300 1.000 96.90370 24 MET C CA 1
ATOM 22517 C C . MET C 3 24 ? 279.13600 232.64300 222.96100 1.000 96.90370 24 MET C C 1
ATOM 22518 O O . MET C 3 24 ? 279.15600 233.84900 223.22800 1.000 96.90370 24 MET C O 1
ATOM 22532 N N . THR C 3 25 ? 279.92100 232.10800 222.03000 1.000 99.57441 25 THR C N 1
ATOM 22533 C CA . THR C 3 25 ? 280.91100 232.92500 221.34000 1.000 99.57441 25 THR C CA 1
ATOM 22534 C C . THR C 3 25 ? 280.24300 233.99000 220.48400 1.000 99.57441 25 THR C C 1
ATOM 22535 O O . THR C 3 25 ? 280.64400 235.15900 220.49800 1.000 99.57441 25 THR C O 1
ATOM 22546 N N . VAL C 3 26 ? 279.22400 233.60400 219.73700 1.000 96.38493 26 VAL C N 1
ATOM 22547 C CA . VAL C 3 26 ? 278.60700 234.48700 218.75800 1.000 96.38493 26 VAL C CA 1
ATOM 22548 C C . VAL C 3 26 ? 277.67300 235.47300 219.44500 1.000 96.38493 26 VAL C C 1
ATOM 22549 O O . VAL C 3 26 ? 277.03300 235.16900 220.45800 1.000 96.38493 26 VAL C O 1
ATOM 22562 N N . GLY C 3 27 ? 277.59900 236.67000 218.88000 1.000 89.97575 27 GLY C N 1
ATOM 22563 C CA . GLY C 3 27 ? 276.67200 237.68500 219.32200 1.000 89.97575 27 GLY C CA 1
ATOM 22564 C C . GLY C 3 27 ? 277.06500 238.34600 220.62900 1.000 89.97575 27 GLY C C 1
ATOM 22565 O O . GLY C 3 27 ? 278.17200 238.20000 221.14400 1.000 89.97575 27 GLY C O 1
ATOM 22569 N N . THR C 3 28 ? 276.10700 239.08800 221.16600 1.000 85.96724 28 THR C N 1
ATOM 22570 C CA . THR C 3 28 ? 276.28900 239.84400 222.38800 1.000 85.96724 28 THR C CA 1
ATOM 22571 C C . THR C 3 28 ? 275.59000 239.14400 223.54700 1.000 85.96724 28 THR C C 1
ATOM 22572 O O . THR C 3 28 ? 275.06500 238.03600 223.41300 1.000 85.96724 28 THR C O 1
ATOM 22583 N N . VAL C 3 29 ? 275.56200 239.81100 224.70000 1.000 84.45369 29 VAL C N 1
ATOM 22584 C CA . VAL C 3 29 ? 274.99100 239.21100 225.89500 1.000 84.45369 29 VAL C CA 1
ATOM 22585 C C . VAL C 3 29 ? 273.47300 239.26500 225.89200 1.000 84.45369 29 VAL C C 1
ATOM 22586 O O . VAL C 3 29 ? 272.83100 238.44800 226.56300 1.000 84.45369 29 VAL C O 1
ATOM 22599 N N . SER C 3 30 ? 272.87900 240.21100 225.16500 1.000 84.61406 30 SER C N 1
ATOM 22600 C CA . SER C 3 30 ? 271.42800 240.33400 225.15100 1.000 84.61406 30 SER C CA 1
ATOM 22601 C C . SER C 3 30 ? 270.76200 239.02200 224.78000 1.000 84.61406 30 SER C C 1
ATOM 22602 O O . SER C 3 30 ? 269.62900 238.75800 225.19900 1.000 84.61406 30 SER C O 1
ATOM 22610 N N . ASN C 3 31 ? 271.45100 238.18300 224.00700 1.000 85.39226 31 ASN C N 1
ATOM 22611 C CA . ASN C 3 31 ? 270.89200 236.89900 223.61300 1.000 85.39226 31 ASN C CA 1
ATOM 22612 C C . ASN C 3 31 ? 270.36300 236.12100 224.80700 1.000 85.39226 31 ASN C C 1
ATOM 22613 O O . ASN C 3 31 ? 269.38700 235.37200 224.67900 1.000 85.39226 31 ASN C O 1
ATOM 22624 N N . TYR C 3 32 ? 270.96700 236.31300 225.97900 1.000 84.10782 32 TYR C N 1
ATOM 22625 C CA . TYR C 3 32 ? 270.47700 235.66200 227.18800 1.000 84.10782 32 TYR C CA 1
ATOM 22626 C C . TYR C 3 32 ? 268.97700 235.84100 227.33600 1.000 84.10782 32 TYR C C 1
ATOM 22627 O O . TYR C 3 32 ? 268.22600 234.86200 227.42600 1.000 84.10782 32 TYR C O 1
ATOM 22645 N N . THR C 3 33 ? 268.51800 237.09100 227.31400 1.000 84.11636 33 THR C N 1
ATOM 22646 C CA . THR C 3 33 ? 267.09100 237.35500 227.42200 1.000 84.11636 33 THR C CA 1
ATOM 22647 C C . THR C 3 33 ? 266.31400 236.48600 226.45000 1.000 84.11636 33 THR C C 1
ATOM 22648 O O . THR C 3 33 ? 265.36800 235.79000 226.83300 1.000 84.11636 33 THR C O 1
ATOM 22659 N N . THR C 3 34 ? 266.72300 236.49200 225.18300 1.000 83.02227 34 THR C N 1
ATOM 22660 C CA . THR C 3 34 ? 266.05200 235.66400 224.19400 1.000 83.02227 34 THR C CA 1
ATOM 22661 C C . THR C 3 34 ? 266.03100 234.20800 224.63400 1.000 83.02227 34 THR C C 1
ATOM 22662 O O . THR C 3 34 ? 264.96500 233.58800 224.73500 1.000 83.02227 34 THR C O 1
ATOM 22673 N N . PHE C 3 35 ? 267.20400 233.65600 224.94100 1.000 85.78546 35 PHE C N 1
ATOM 22674 C CA . PHE C 3 35 ? 267.26600 232.26300 225.35900 1.000 85.78546 35 PHE C CA 1
ATOM 22675 C C . PHE C 3 35 ? 266.39800 232.01200 226.58000 1.000 85.78546 35 PHE C C 1
ATOM 22676 O O . PHE C 3 35 ? 265.78800 230.94000 226.69400 1.000 85.78546 35 PHE C O 1
ATOM 22693 N N . LYS C 3 36 ? 266.18500 233.04100 227.40400 1.000 85.43848 36 LYS C N 1
ATOM 22694 C CA . LYS C 3 36 ? 265.44500 232.85900 228.64200 1.000 85.43848 36 LYS C CA 1
ATOM 22695 C C . LYS C 3 36 ? 264.01500 232.45600 228.37300 1.000 85.43848 36 LYS C C 1
ATOM 22696 O O . LYS C 3 36 ? 263.31800 232.01600 229.29300 1.000 85.43848 36 LYS C O 1
ATOM 22715 N N . LYS C 3 37 ? 263.57500 232.58800 227.13100 1.000 82.98507 37 LYS C N 1
ATOM 22716 C CA . LYS C 3 37 ? 262.22600 232.26600 226.72200 1.000 82.98507 37 LYS C CA 1
ATOM 22717 C C . LYS C 3 37 ? 262.16600 230.92100 226.02800 1.000 82.98507 37 LYS C C 1
ATOM 22718 O O . LYS C 3 37 ? 261.20500 230.17200 226.22000 1.000 82.98507 37 LYS C O 1
ATOM 22737 N N . TRP C 3 38 ? 263.17700 230.59600 225.22300 1.000 86.64820 38 TRP C N 1
ATOM 22738 C CA . TRP C 3 38 ? 263.16300 229.30700 224.54400 1.000 86.64820 38 TRP C CA 1
ATOM 22739 C C . TRP C 3 38 ? 263.15700 228.15000 225.52900 1.000 86.64820 38 TRP C C 1
ATOM 22740 O O . TRP C 3 38 ? 262.87600 227.01600 225.12800 1.000 86.64820 38 TRP C O 1
ATOM 22761 N N . THR C 3 39 ? 263.46400 228.40700 226.79600 1.000 95.53818 39 THR C N 1
ATOM 22762 C CA . THR C 3 39 ? 263.49600 227.39100 227.83100 1.000 95.53818 39 THR C CA 1
ATOM 22763 C C . THR C 3 39 ? 262.36100 227.60800 228.81800 1.000 95.53818 39 THR C C 1
ATOM 22764 O O . THR C 3 39 ? 261.84700 228.71800 228.98000 1.000 95.53818 39 THR C O 1
ATOM 22775 N N . THR C 3 40 ? 261.98200 226.52300 229.48300 1.000 102.48231 40 THR C N 1
ATOM 22776 C CA . THR C 3 40 ? 260.98400 226.55900 230.54400 1.000 102.48231 40 THR C CA 1
ATOM 22777 C C . THR C 3 40 ? 259.72600 227.28400 230.07600 1.000 102.48231 40 THR C C 1
ATOM 22778 O O . THR C 3 40 ? 259.29300 228.28200 230.65500 1.000 102.48231 40 THR C O 1
ATOM 22789 N N . SER C 3 41 ? 259.14300 226.76600 229.00700 1.000 102.91716 41 SER C N 1
ATOM 22790 C CA . SER C 3 41 ? 257.91400 227.31500 228.45100 1.000 102.91716 41 SER C CA 1
ATOM 22791 C C . SER C 3 41 ? 256.83600 226.26200 228.66400 1.000 102.91716 41 SER C C 1
ATOM 22792 O O . SER C 3 41 ? 256.78100 225.26000 227.94500 1.000 102.91716 41 SER C O 1
ATOM 22800 N N . ARG C 3 42 ? 255.97800 226.49300 229.65200 1.000 113.66448 42 ARG C N 1
ATOM 22801 C CA . ARG C 3 42 ? 254.87900 225.57600 229.90400 1.000 113.66448 42 ARG C CA 1
ATOM 22802 C C . ARG C 3 42 ? 253.86900 226.19300 230.86000 1.000 113.66448 42 ARG C C 1
ATOM 22803 O O . ARG C 3 42 ? 254.22700 226.62600 231.96000 1.000 113.66448 42 ARG C O 1
ATOM 22824 N N . LYS C 3 43 ? 252.60700 226.23800 230.44800 1.000 116.90549 43 LYS C N 1
ATOM 22825 C CA . LYS C 3 43 ? 251.52400 226.76300 231.26200 1.000 116.90549 43 LYS C CA 1
ATOM 22826 C C . LYS C 3 43 ? 250.43800 225.70200 231.36200 1.000 116.90549 43 LYS C C 1
ATOM 22827 O O . LYS C 3 43 ? 250.54800 224.61200 230.79300 1.000 116.90549 43 LYS C O 1
ATOM 22846 N N . GLU C 3 44 ? 249.37800 226.02600 232.09600 1.000 113.90833 44 GLU C N 1
ATOM 22847 C CA . GLU C 3 44 ? 248.27500 225.10000 232.29900 1.000 113.90833 44 GLU C CA 1
ATOM 22848 C C . GLU C 3 44 ? 246.98000 225.88900 232.36300 1.000 113.90833 44 GLU C C 1
ATOM 22849 O O . GLU C 3 44 ? 246.93600 226.98400 232.92900 1.000 113.90833 44 GLU C O 1
ATOM 22861 N N . LYS C 3 45 ? 245.92800 225.32200 231.77400 1.000 108.63112 45 LYS C N 1
ATOM 22862 C CA . LYS C 3 45 ? 244.67100 226.04700 231.64400 1.000 108.63112 45 LYS C CA 1
ATOM 22863 C C . LYS C 3 45 ? 244.04100 226.29900 233.00800 1.000 108.63112 45 LYS C C 1
ATOM 22864 O O . LYS C 3 45 ? 243.82900 227.45200 233.40200 1.000 108.63112 45 LYS C O 1
ATOM 22883 N N . ASN C 3 46 ? 243.73100 225.23300 233.74600 1.000 106.27410 46 ASN C N 1
ATOM 22884 C CA . ASN C 3 46 ? 243.11900 225.35800 235.06600 1.000 106.27410 46 ASN C CA 1
ATOM 22885 C C . ASN C 3 46 ? 244.13200 225.00800 236.14800 1.000 106.27410 46 ASN C C 1
ATOM 22886 O O . ASN C 3 46 ? 244.26800 223.83600 236.52700 1.000 106.27410 46 ASN C O 1
ATOM 22897 N N . PRO C 3 47 ? 244.87200 225.98700 236.67500 1.000 101.10524 47 PRO C N 1
ATOM 22898 C CA . PRO C 3 47 ? 245.87900 225.66300 237.69200 1.000 101.10524 47 PRO C CA 1
ATOM 22899 C C . PRO C 3 47 ? 245.26900 225.18700 238.99700 1.000 101.10524 47 PRO C C 1
ATOM 22900 O O . PRO C 3 47 ? 245.88700 224.37600 239.69400 1.000 101.10524 47 PRO C O 1
ATOM 22911 N N . SER C 3 48 ? 244.09500 225.70200 239.36900 1.000 97.54985 48 SER C N 1
ATOM 22912 C CA . SER C 3 48 ? 243.45700 225.30500 240.62200 1.000 97.54985 48 SER C CA 1
ATOM 22913 C C . SER C 3 48 ? 243.26200 223.79900 240.68100 1.000 97.54985 48 SER C C 1
ATOM 22914 O O . SER C 3 48 ? 243.63600 223.13800 241.66300 1.000 97.54985 48 SER C O 1
ATOM 22922 N N . LEU C 3 49 ? 242.65000 223.24300 239.63800 1.000 97.41258 49 LEU C N 1
ATOM 22923 C CA . LEU C 3 49 ? 242.40800 221.81100 239.60400 1.000 97.41258 49 LEU C CA 1
ATOM 22924 C C . LEU C 3 49 ? 243.72400 221.06100 239.66100 1.000 97.41258 49 LEU C C 1
ATOM 22925 O O . LEU C 3 49 ? 243.83000 220.02800 240.32500 1.000 97.41258 49 LEU C O 1
ATOM 22941 N N . ARG C 3 50 ? 244.73600 221.55900 238.95000 1.000 101.85303 50 ARG C N 1
ATOM 22942 C CA . ARG C 3 50 ? 246.02600 220.88500 238.93400 1.000 101.85303 50 ARG C CA 1
ATOM 22943 C C . ARG C 3 50 ? 246.61900 220.84600 240.33500 1.000 101.85303 50 ARG C C 1
ATOM 22944 O O . ARG C 3 50 ? 247.20200 219.83700 240.74500 1.000 101.85303 50 ARG C O 1
ATOM 22965 N N . MET C 3 51 ? 246.50200 221.95000 241.07200 1.000 93.52233 51 MET C N 1
ATOM 22966 C CA . MET C 3 51 ? 247.03800 222.00200 242.42600 1.000 93.52233 51 MET C CA 1
ATOM 22967 C C . MET C 3 51 ? 246.31000 221.02500 243.33100 1.000 93.52233 51 MET C C 1
ATOM 22968 O O . MET C 3 51 ? 246.93600 220.33900 244.14500 1.000 93.52233 51 MET C O 1
ATOM 22982 N N . ARG C 3 52 ? 244.98200 220.96300 243.22300 1.000 90.20875 52 ARG C N 1
ATOM 22983 C CA . ARG C 3 52 ? 244.24400 220.00200 244.03800 1.000 90.20875 52 ARG C CA 1
ATOM 22984 C C . ARG C 3 52 ? 244.65600 218.58500 243.67300 1.000 90.20875 52 ARG C C 1
ATOM 22985 O O . ARG C 3 52 ? 244.81400 217.72400 244.54600 1.000 90.20875 52 ARG C O 1
ATOM 23006 N N . TRP C 3 53 ? 244.82800 218.33200 242.37800 1.000 95.83835 53 TRP C N 1
ATOM 23007 C CA . TRP C 3 53 ? 245.24100 217.02300 241.90000 1.000 95.83835 53 TRP C CA 1
ATOM 23008 C C . TRP C 3 53 ? 246.57500 216.63300 242.52600 1.000 95.83835 53 TRP C C 1
ATOM 23009 O O . TRP C 3 53 ? 246.72000 215.54900 243.10200 1.000 95.83835 53 TRP C O 1
ATOM 23030 N N . ALA C 3 54 ? 247.56400 217.52500 242.41400 1.000 95.04879 54 ALA C N 1
ATOM 23031 C CA . ALA C 3 54 ? 248.91900 217.24500 242.88000 1.000 95.04879 54 ALA C CA 1
ATOM 23032 C C . ALA C 3 54 ? 249.00900 217.14600 244.39900 1.000 95.04879 54 ALA C C 1
ATOM 23033 O O . ALA C 3 54 ? 249.73800 216.29700 244.92300 1.000 95.04879 54 ALA C O 1
ATOM 23040 N N . MET C 3 55 ? 248.28700 218.00100 245.12800 1.000 93.46053 55 MET C N 1
ATOM 23041 C CA . MET C 3 55 ? 248.44100 218.02100 246.57900 1.000 93.46053 55 MET C CA 1
ATOM 23042 C C . MET C 3 55 ? 248.10900 216.66300 247.16200 1.000 93.46053 55 MET C C 1
ATOM 23043 O O . MET C 3 55 ? 248.71200 216.23400 248.15100 1.000 93.46053 55 MET C O 1
ATOM 23057 N N . SER C 3 56 ? 247.13400 215.98100 246.56900 1.000 94.53245 56 SER C N 1
ATOM 23058 C CA . SER C 3 56 ? 246.73800 214.68300 247.08300 1.000 94.53245 56 SER C CA 1
ATOM 23059 C C . SER C 3 56 ? 247.91000 213.72100 247.01600 1.000 94.53245 56 SER C C 1
ATOM 23060 O O . SER C 3 56 ? 248.00200 212.79400 247.82900 1.000 94.53245 56 SER C O 1
ATOM 23068 N N . SER C 3 57 ? 248.80700 213.92400 246.04700 1.000 95.15334 57 SER C N 1
ATOM 23069 C CA . SER C 3 57 ? 249.87400 212.97100 245.79100 1.000 95.15334 57 SER C CA 1
ATOM 23070 C C . SER C 3 57 ? 250.59900 212.61300 247.07900 1.000 95.15334 57 SER C C 1
ATOM 23071 O O . SER C 3 57 ? 250.66000 213.39200 248.03300 1.000 95.15334 57 SER C O 1
ATOM 23079 N N . LYS C 3 58 ? 251.13700 211.39900 247.08200 1.000 94.40757 58 LYS C N 1
ATOM 23080 C CA . LYS C 3 58 ? 251.95800 210.89800 248.17900 1.000 94.40757 58 LYS C CA 1
ATOM 23081 C C . LYS C 3 58 ? 253.02100 211.89500 248.64400 1.000 94.40757 58 LYS C C 1
ATOM 23082 O O . LYS C 3 58 ? 253.19100 212.10400 249.85100 1.000 94.40757 58 LYS C O 1
ATOM 23101 N N . PHE C 3 59 ? 253.73900 212.53000 247.71300 1.000 100.34132 59 PHE C N 1
ATOM 23102 C CA . PHE C 3 59 ? 254.81700 213.46900 248.05100 1.000 100.34132 59 PHE C CA 1
ATOM 23103 C C . PHE C 3 59 ? 254.77500 214.68800 247.14400 1.000 100.34132 59 PHE C C 1
ATOM 23104 O O . PHE C 3 59 ? 255.54500 214.80100 246.18300 1.000 100.34132 59 PHE C O 1
ATOM 23121 N N . PRO C 3 60 ? 253.87800 215.63100 247.42400 1.000 101.01178 60 PRO C N 1
ATOM 23122 C CA . PRO C 3 60 ? 253.73100 216.78800 246.52600 1.000 101.01178 60 PRO C CA 1
ATOM 23123 C C . PRO C 3 60 ? 254.89900 217.76200 246.52500 1.000 101.01178 60 PRO C C 1
ATOM 23124 O O . PRO C 3 60 ? 255.28900 218.23900 245.45300 1.000 101.01178 60 PRO C O 1
ATOM 23135 N N . ILE C 3 61 ? 255.48200 218.06800 247.68800 1.000 102.14570 61 ILE C N 1
ATOM 23136 C CA . ILE C 3 61 ? 256.45300 219.15800 247.76100 1.000 102.14570 61 ILE C CA 1
ATOM 23137 C C . ILE C 3 61 ? 257.80800 218.72500 247.20700 1.000 102.14570 61 ILE C C 1
ATOM 23138 O O . ILE C 3 61 ? 258.11700 217.53700 247.07200 1.000 102.14570 61 ILE C O 1
ATOM 23154 N N . ILE C 3 62 ? 258.63000 219.72900 246.89000 1.000 102.67454 62 ILE C N 1
ATOM 23155 C CA . ILE C 3 62 ? 260.02000 219.56500 246.48100 1.000 102.67454 62 ILE C CA 1
ATOM 23156 C C . ILE C 3 62 ? 260.89600 220.38400 247.42200 1.000 102.67454 62 ILE C C 1
ATOM 23157 O O . ILE C 3 62 ? 260.62300 221.56600 247.65500 1.000 102.67454 62 ILE C O 1
ATOM 23164 N N . ALA C 3 63 ? 261.94400 219.76400 247.95700 1.000 105.26624 63 ALA C N 1
ATOM 23165 C CA . ALA C 3 63 ? 262.84400 220.43700 248.88300 1.000 105.26624 63 ALA C CA 1
ATOM 23166 C C . ALA C 3 63 ? 264.28600 220.04400 248.59600 1.000 105.26624 63 ALA C C 1
ATOM 23167 O O . ALA C 3 63 ? 264.57200 218.88000 248.30000 1.000 105.26624 63 ALA C O 1
ATOM 23174 N N . ASN C 3 64 ? 265.19300 221.01400 248.69700 1.000 108.16044 64 ASN C N 1
ATOM 23175 C CA . ASN C 3 64 ? 266.60700 220.74100 248.48500 1.000 108.16044 64 ASN C CA 1
ATOM 23176 C C . ASN C 3 64 ? 267.13400 219.82900 249.58600 1.000 108.16044 64 ASN C C 1
ATOM 23177 O O . ASN C 3 64 ? 266.80000 219.98900 250.76300 1.000 108.16044 64 ASN C O 1
ATOM 23188 N N . LYS C 3 65 ? 267.97200 218.86900 249.19100 1.000 108.90093 65 LYS C N 1
ATOM 23189 C CA . LYS C 3 65 ? 268.52300 217.91900 250.15400 1.000 108.90093 65 LYS C CA 1
ATOM 23190 C C . LYS C 3 65 ? 269.47500 218.59100 251.13500 1.000 108.90093 65 LYS C C 1
ATOM 23191 O O . LYS C 3 65 ? 269.45300 218.28800 252.33600 1.000 108.90093 65 LYS C O 1
ATOM 23210 N N . ARG C 3 66 ? 270.28900 219.53400 250.66000 1.000 110.34425 66 ARG C N 1
ATOM 23211 C CA . ARG C 3 66 ? 271.31200 220.09400 251.53300 1.000 110.34425 66 ARG C CA 1
ATOM 23212 C C . ARG C 3 66 ? 270.67500 220.91700 252.63700 1.000 110.34425 66 ARG C C 1
ATOM 23213 O O . ARG C 3 66 ? 271.18200 220.94000 253.76300 1.000 110.34425 66 ARG C O 1
ATOM 23234 N N . MET C 3 67 ? 269.50700 221.49500 252.36700 1.000 107.89423 67 MET C N 1
ATOM 23235 C CA . MET C 3 67 ? 268.86100 222.32300 253.37000 1.000 107.89423 67 MET C CA 1
ATOM 23236 C C . MET C 3 67 ? 268.29100 221.43800 254.46300 1.000 107.89423 67 MET C C 1
ATOM 23237 O O . MET C 3 67 ? 268.42600 221.73400 255.65700 1.000 107.89423 67 MET C O 1
ATOM 23251 N N . LEU C 3 68 ? 267.67300 220.32700 254.06100 1.000 109.13869 68 LEU C N 1
ATOM 23252 C CA . LEU C 3 68 ? 267.08800 219.40400 255.02100 1.000 109.13869 68 LEU C CA 1
ATOM 23253 C C . LEU C 3 68 ? 268.17200 218.79700 255.89500 1.000 109.13869 68 LEU C C 1
ATOM 23254 O O . LEU C 3 68 ? 268.01800 218.69700 257.11800 1.000 109.13869 68 LEU C O 1
ATOM 23270 N N . GLU C 3 69 ? 269.28300 218.38800 255.27800 1.000 109.35371 69 GLU C N 1
ATOM 23271 C CA . GLU C 3 69 ? 270.37000 217.79500 256.04600 1.000 109.35371 69 GLU C CA 1
ATOM 23272 C C . GLU C 3 69 ? 270.96500 218.81500 257.00600 1.000 109.35371 69 GLU C C 1
ATOM 23273 O O . GLU C 3 69 ? 271.24900 218.49600 258.16600 1.000 109.35371 69 GLU C O 1
ATOM 23285 N N . GLU C 3 70 ? 271.15200 220.05200 256.54300 1.000 109.39102 70 GLU C N 1
ATOM 23286 C CA . GLU C 3 70 ? 271.70400 221.08700 257.40600 1.000 109.39102 70 GLU C CA 1
ATOM 23287 C C . GLU C 3 70 ? 270.77600 221.35700 258.58200 1.000 109.39102 70 GLU C C 1
ATOM 23288 O O . GLU C 3 70 ? 271.23400 221.56200 259.71200 1.000 109.39102 70 GLU C O 1
ATOM 23300 N N . ALA C 3 71 ? 269.46500 221.34400 258.33700 1.000 108.77202 71 ALA C N 1
ATOM 23301 C CA . ALA C 3 71 ? 268.50600 221.60300 259.40500 1.000 108.77202 71 ALA C CA 1
ATOM 23302 C C . ALA C 3 71 ? 268.59100 220.55300 260.50600 1.000 108.77202 71 ALA C C 1
ATOM 23303 O O . ALA C 3 71 ? 268.44700 220.87500 261.69100 1.000 108.77202 71 ALA C O 1
ATOM 23310 N N . GLN C 3 72 ? 268.82200 219.29600 260.13800 1.000 108.63002 72 GLN C N 1
ATOM 23311 C CA . GLN C 3 72 ? 268.85400 218.19500 261.10200 1.000 108.63002 72 GLN C CA 1
ATOM 23312 C C . GLN C 3 72 ? 267.51200 218.01600 261.81100 1.000 108.63002 72 GLN C C 1
ATOM 23313 O O . GLN C 3 72 ? 267.45200 217.70600 263.00200 1.000 108.63002 72 GLN C O 1
ATOM 23327 N N . ILE C 3 73 ? 266.42600 218.21900 261.07200 1.000 108.18204 73 ILE C N 1
ATOM 23328 C CA . ILE C 3 73 ? 265.06800 218.01500 261.57700 1.000 108.18204 73 ILE C CA 1
ATOM 23329 C C . ILE C 3 73 ? 264.65700 216.55600 261.40200 1.000 108.18204 73 ILE C C 1
ATOM 23330 O O . ILE C 3 73 ? 264.86900 215.98300 260.32400 1.000 108.18204 73 ILE C O 1
ATOM 23346 N N . PRO C 3 74 ? 264.08900 215.91400 262.43600 1.000 107.84165 74 PRO C N 1
ATOM 23347 C CA . PRO C 3 74 ? 263.74900 214.48900 262.34600 1.000 107.84165 74 PRO C CA 1
ATOM 23348 C C . PRO C 3 74 ? 263.15700 214.06100 261.01300 1.000 107.84165 74 PRO C C 1
ATOM 23349 O O . PRO C 3 74 ? 262.38500 214.80100 260.39700 1.000 107.84165 74 PRO C O 1
ATOM 23360 N N . LYS C 3 75 ? 263.52800 212.86400 260.55700 1.000 109.91215 75 LYS C N 1
ATOM 23361 C CA . LYS C 3 75 ? 262.99900 212.35400 259.29800 1.000 109.91215 75 LYS C CA 1
ATOM 23362 C C . LYS C 3 75 ? 261.50400 212.08200 259.39000 1.000 109.91215 75 LYS C C 1
ATOM 23363 O O . LYS C 3 75 ? 260.74600 212.41800 258.47300 1.000 109.91215 75 LYS C O 1
ATOM 23382 N N . GLU C 3 76 ? 261.06500 211.46600 260.48700 1.000 108.58890 76 GLU C N 1
ATOM 23383 C CA . GLU C 3 76 ? 259.64700 211.19800 260.72200 1.000 108.58890 76 GLU C CA 1
ATOM 23384 C C . GLU C 3 76 ? 259.42100 211.24500 262.23200 1.000 108.58890 76 GLU C C 1
ATOM 23385 O O . GLU C 3 76 ? 259.65200 210.25800 262.93300 1.000 108.58890 76 GLU C O 1
ATOM 23397 N N . HIS C 3 77 ? 258.99200 212.40500 262.72600 1.000 105.87153 77 HIS C N 1
ATOM 23398 C CA . HIS C 3 77 ? 258.88700 212.59500 264.16800 1.000 105.87153 77 HIS C CA 1
ATOM 23399 C C . HIS C 3 77 ? 257.88700 211.62400 264.78100 1.000 105.87153 77 HIS C C 1
ATOM 23400 O O . HIS C 3 77 ? 258.13900 211.05800 265.85100 1.000 105.87153 77 HIS C O 1
ATOM 23414 N N . ASN C 3 78 ? 256.74100 211.41400 264.11800 1.000 104.87657 78 ASN C N 1
ATOM 23415 C CA . ASN C 3 78 ? 255.71200 210.49800 264.60300 1.000 104.87657 78 ASN C CA 1
ATOM 23416 C C . ASN C 3 78 ? 255.11200 209.72000 263.42400 1.000 104.87657 78 ASN C C 1
ATOM 23417 O O . ASN C 3 78 ? 253.94000 209.84700 263.07400 1.000 104.87657 78 ASN C O 1
ATOM 23428 N N . ASN C 3 79 ? 255.95100 208.90400 262.78300 1.000 108.00508 79 ASN C N 1
ATOM 23429 C CA . ASN C 3 79 ? 255.52300 208.03600 261.68400 1.000 108.00508 79 ASN C CA 1
ATOM 23430 C C . ASN C 3 79 ? 254.85400 208.82400 260.56300 1.000 108.00508 79 ASN C C 1
ATOM 23431 O O . ASN C 3 79 ? 253.83600 208.40700 260.00700 1.000 108.00508 79 ASN C O 1
ATOM 23442 N N . VAL C 3 80 ? 255.43100 209.97200 260.22500 1.000 107.00045 80 VAL C N 1
ATOM 23443 C CA . VAL C 3 80 ? 254.92200 210.83600 259.16900 1.000 107.00045 80 VAL C CA 1
ATOM 23444 C C . VAL C 3 80 ? 256.03200 211.01200 258.14500 1.000 107.00045 80 VAL C C 1
ATOM 23445 O O . VAL C 3 80 ? 257.17600 211.31000 258.50800 1.000 107.00045 80 VAL C O 1
ATOM 23458 N N . ALA C 3 81 ? 255.69200 210.83300 256.87000 1.000 107.19923 81 ALA C N 1
ATOM 23459 C CA . ALA C 3 81 ? 256.68200 210.82000 255.79400 1.000 107.19923 81 ALA C CA 1
ATOM 23460 C C . ALA C 3 81 ? 257.03100 212.24300 255.37100 1.000 107.19923 81 ALA C C 1
ATOM 23461 O O . ALA C 3 81 ? 256.57900 212.75700 254.34500 1.000 107.19923 81 ALA C O 1
ATOM 23468 N N . LEU C 3 82 ? 257.87000 212.89100 256.18100 1.000 106.23341 82 LEU C N 1
ATOM 23469 C CA . LEU C 3 82 ? 258.29400 214.24500 255.84800 1.000 106.23341 82 LEU C CA 1
ATOM 23470 C C . LEU C 3 82 ? 259.11100 214.25100 254.56500 1.000 106.23341 82 LEU C C 1
ATOM 23471 O O . LEU C 3 82 ? 259.01500 215.18600 253.76300 1.000 106.23341 82 LEU C O 1
ATOM 23487 N N . TRP C 3 83 ? 259.91700 213.21300 254.35200 1.000 109.18484 83 TRP C N 1
ATOM 23488 C CA . TRP C 3 83 ? 260.63900 213.04400 253.10100 1.000 109.18484 83 TRP C CA 1
ATOM 23489 C C . TRP C 3 83 ? 261.15600 211.61600 253.01700 1.000 109.18484 83 TRP C C 1
ATOM 23490 O O . TRP C 3 83 ? 261.44100 210.98200 254.03600 1.000 109.18484 83 TRP C O 1
ATOM 23511 N N . GLU C 3 84 ? 261.27900 211.12700 251.78100 1.000 116.74585 84 GLU C N 1
ATOM 23512 C CA . GLU C 3 84 ? 261.82800 209.79600 251.54600 1.000 116.74585 84 GLU C CA 1
ATOM 23513 C C . GLU C 3 84 ? 263.23100 209.65700 252.12600 1.000 116.74585 84 GLU C C 1
ATOM 23514 O O . GLU C 3 84 ? 263.53900 208.66900 252.80300 1.000 116.74585 84 GLU C O 1
ATOM 23526 N N . ASP C 3 85 ? 264.08300 210.64800 251.89600 1.000 116.01628 85 ASP C N 1
ATOM 23527 C CA . ASP C 3 85 ? 265.45500 210.61900 252.39100 1.000 116.01628 85 ASP C CA 1
ATOM 23528 C C . ASP C 3 85 ? 266.19300 211.88700 252.00000 1.000 116.01628 85 ASP C C 1
ATOM 23529 O O . ASP C 3 85 ? 266.58600 212.05300 250.84500 1.000 116.01628 85 ASP C O 1
ATOM 23538 N N . ALA C 3 97 ? 258.94800 215.64400 249.45800 1.000 104.19469 97 ALA C N 1
ATOM 23539 C CA . ALA C 3 97 ? 258.59700 215.83100 250.86200 1.000 104.19469 97 ALA C CA 1
ATOM 23540 C C . ALA C 3 97 ? 257.14200 216.26800 251.02100 1.000 104.19469 97 ALA C C 1
ATOM 23541 O O . ALA C 3 97 ? 256.57200 216.89300 250.12900 1.000 104.19469 97 ALA C O 1
ATOM 23548 N N . SER C 3 98 ? 256.53300 215.90800 252.14700 1.000 103.12927 98 SER C N 1
ATOM 23549 C CA . SER C 3 98 ? 255.15300 216.28600 252.39800 1.000 103.12927 98 SER C CA 1
ATOM 23550 C C . SER C 3 98 ? 255.03400 217.75500 252.78900 1.000 103.12927 98 SER C C 1
ATOM 23551 O O . SER C 3 98 ? 255.99500 218.39800 253.21600 1.000 103.12927 98 SER C O 1
ATOM 23559 N N . ALA C 3 99 ? 253.81100 218.27500 252.65600 1.000 101.37375 99 ALA C N 1
ATOM 23560 C CA . ALA C 3 99 ? 253.50700 219.62800 253.11100 1.000 101.37375 99 ALA C CA 1
ATOM 23561 C C . ALA C 3 99 ? 253.61300 219.75300 254.62200 1.000 101.37375 99 ALA C C 1
ATOM 23562 O O . ALA C 3 99 ? 254.05600 220.78900 255.13400 1.000 101.37375 99 ALA C O 1
ATOM 23569 N N . SER C 3 100 ? 253.25600 218.69100 255.34400 1.000 101.43413 100 SER C N 1
ATOM 23570 C CA . SER C 3 100 ? 253.27800 218.73600 256.80000 1.000 101.43413 100 SER C CA 1
ATOM 23571 C C . SER C 3 100 ? 254.63900 219.15400 257.32500 1.000 101.43413 100 SER C C 1
ATOM 23572 O O . SER C 3 100 ? 254.73200 219.75100 258.40400 1.000 101.43413 100 SER C O 1
ATOM 23580 N N . CYS C 3 101 ? 255.69800 218.87700 256.56900 1.000 103.98769 101 CYS C N 1
ATOM 23581 C CA . CYS C 3 101 ? 257.03200 219.20700 257.04400 1.000 103.98769 101 CYS C CA 1
ATOM 23582 C C . CYS C 3 101 ? 257.11600 220.68800 257.37000 1.000 103.98769 101 CYS C C 1
ATOM 23583 O O . CYS C 3 101 ? 257.68400 221.07600 258.39600 1.000 103.98769 101 CYS C O 1
ATOM 23591 N N . ILE C 3 102 ? 256.55700 221.53100 256.50000 1.000 98.56131 102 ILE C N 1
ATOM 23592 C CA . ILE C 3 102 ? 256.63700 222.97200 256.71100 1.000 98.56131 102 ILE C CA 1
ATOM 23593 C C . ILE C 3 102 ? 256.06300 223.34800 258.06800 1.000 98.56131 102 ILE C C 1
ATOM 23594 O O . ILE C 3 102 ? 256.65800 224.14200 258.80900 1.000 98.56131 102 ILE C O 1
ATOM 23610 N N . ASN C 3 103 ? 254.99400 222.66800 258.48500 1.000 99.14282 103 ASN C N 1
ATOM 23611 C CA . ASN C 3 103 ? 254.41900 222.97600 259.78700 1.000 99.14282 103 ASN C CA 1
ATOM 23612 C C . ASN C 3 103 ? 255.42900 222.70800 260.88300 1.000 99.14282 103 ASN C C 1
ATOM 23613 O O . ASN C 3 103 ? 255.64500 223.55500 261.76100 1.000 99.14282 103 ASN C O 1
ATOM 23620 N N . TYR C 3 104 ? 256.14500 221.59400 260.78200 1.000 103.39798 104 TYR C N 1
ATOM 23621 C CA . TYR C 3 104 ? 257.10100 221.26900 261.82500 1.000 103.39798 104 TYR C CA 1
ATOM 23622 C C . TYR C 3 104 ? 258.12600 222.38100 261.90900 1.000 103.39798 104 TYR C C 1
ATOM 23623 O O . TYR C 3 104 ? 258.48400 222.83300 263.00100 1.000 103.39798 104 TYR C O 1
ATOM 23641 N N . TRP C 3 105 ? 258.58300 222.85600 260.75200 1.000 105.66105 105 TRP C N 1
ATOM 23642 C CA . TRP C 3 105 ? 259.57300 223.91900 260.73900 1.000 105.66105 105 TRP C CA 1
ATOM 23643 C C . TRP C 3 105 ? 259.01300 225.16800 261.39600 1.000 105.66105 105 TRP C C 1
ATOM 23644 O O . TRP C 3 105 ? 259.68200 225.81000 262.21500 1.000 105.66105 105 TRP C O 1
ATOM 23665 N N . ASN C 3 106 ? 257.78000 225.53200 261.04700 1.000 98.48195 106 ASN C N 1
ATOM 23666 C CA . ASN C 3 106 ? 257.22400 226.77400 261.56300 1.000 98.48195 106 ASN C CA 1
ATOM 23667 C C . ASN C 3 106 ? 257.03600 226.72500 263.07300 1.000 98.48195 106 ASN C C 1
ATOM 23668 O O . ASN C 3 106 ? 257.36800 227.68300 263.78000 1.000 98.48195 106 ASN C O 1
ATOM 23675 N N . PHE C 3 107 ? 256.50800 225.61600 263.58600 1.000 98.00334 107 PHE C N 1
ATOM 23676 C CA . PHE C 3 107 ? 256.26000 225.51000 265.02000 1.000 98.00334 107 PHE C CA 1
ATOM 23677 C C . PHE C 3 107 ? 257.54700 225.38100 265.82600 1.000 98.00334 107 PHE C C 1
ATOM 23678 O O . PHE C 3 107 ? 257.66600 225.96100 266.91100 1.000 98.00334 107 PHE C O 1
ATOM 23695 N N . CYS C 3 108 ? 258.51800 224.62700 265.31700 1.000 101.42644 108 CYS C N 1
ATOM 23696 C CA . CYS C 3 108 ? 259.81500 224.50700 265.97100 1.000 101.42644 108 CYS C CA 1
ATOM 23697 C C . CYS C 3 108 ? 260.84500 224.14500 264.91800 1.000 101.42644 108 CYS C C 1
ATOM 23698 O O . CYS C 3 108 ? 260.64300 223.20800 264.14000 1.000 101.42644 108 CYS C O 1
ATOM 23706 N N . GLY C 3 109 ? 261.95000 224.87500 264.91400 1.000 103.21914 109 GLY C N 1
ATOM 23707 C CA . GLY C 3 109 ? 262.97400 224.67600 263.92500 1.000 103.21914 109 GLY C CA 1
ATOM 23708 C C . GLY C 3 109 ? 263.99400 225.79200 263.95700 1.000 103.21914 109 GLY C C 1
ATOM 23709 O O . GLY C 3 109 ? 264.04600 226.59900 264.88900 1.000 103.21914 109 GLY C O 1
ATOM 23713 N N . PRO C 3 110 ? 264.83500 225.85300 262.92800 1.000 104.63261 110 PRO C N 1
ATOM 23714 C CA . PRO C 3 110 ? 265.89900 226.86000 262.90400 1.000 104.63261 110 PRO C CA 1
ATOM 23715 C C . PRO C 3 110 ? 265.29600 228.25100 262.79800 1.000 104.63261 110 PRO C C 1
ATOM 23716 O O . PRO C 3 110 ? 264.48200 228.52300 261.91400 1.000 104.63261 110 PRO C O 1
ATOM 23727 N N . CYS C 3 111 ? 265.70900 229.13700 263.69800 1.000 100.58435 111 CYS C N 1
ATOM 23728 C CA . CYS C 3 111 ? 265.15700 230.48000 263.77700 1.000 100.58435 111 CYS C CA 1
ATOM 23729 C C . CYS C 3 111 ? 266.15500 231.49500 263.24200 1.000 100.58435 111 CYS C C 1
ATOM 23730 O O . CYS C 3 111 ? 267.33800 231.46200 263.59600 1.000 100.58435 111 CYS C O 1
ATOM 23738 N N . VAL C 3 112 ? 265.66900 232.37500 262.36600 1.000 97.61967 112 VAL C N 1
ATOM 23739 C CA . VAL C 3 112 ? 266.47400 233.46900 261.84900 1.000 97.61967 112 VAL C CA 1
ATOM 23740 C C . VAL C 3 112 ? 266.81600 234.42600 262.98400 1.000 97.61967 112 VAL C C 1
ATOM 23741 O O . VAL C 3 112 ? 266.06300 234.57200 263.95500 1.000 97.61967 112 VAL C O 1
ATOM 23754 N N . ASN C 3 113 ? 267.97300 235.08200 262.87200 1.000 103.27822 113 ASN C N 1
ATOM 23755 C CA . ASN C 3 113 ? 268.42200 235.93400 263.96700 1.000 103.27822 113 ASN C CA 1
ATOM 23756 C C . ASN C 3 113 ? 267.42200 237.04800 264.25100 1.000 103.27822 113 ASN C C 1
ATOM 23757 O O . ASN C 3 113 ? 267.08100 237.30800 265.41100 1.000 103.27822 113 ASN C O 1
ATOM 23768 N N . ASN C 3 114 ? 266.93600 237.71300 263.20500 1.000 98.83552 114 ASN C N 1
ATOM 23769 C CA . ASN C 3 114 ? 265.91400 238.73900 263.34100 1.000 98.83552 114 ASN C CA 1
ATOM 23770 C C . ASN C 3 114 ? 265.10000 238.80700 262.06100 1.000 98.83552 114 ASN C C 1
ATOM 23771 O O . ASN C 3 114 ? 265.61200 238.55100 260.96800 1.000 98.83552 114 ASN C O 1
ATOM 23782 N N . SER C 3 115 ? 263.82500 239.16200 262.20700 1.000 92.59674 115 SER C N 1
ATOM 23783 C CA . SER C 3 115 ? 262.93000 239.31700 261.06900 1.000 92.59674 115 SER C CA 1
ATOM 23784 C C . SER C 3 115 ? 262.36300 240.73100 260.98200 1.000 92.59674 115 SER C C 1
ATOM 23785 O O . SER C 3 115 ? 261.29800 240.93500 260.39300 1.000 92.59674 115 SER C O 1
ATOM 23793 N N . GLU C 3 116 ? 263.06000 241.71300 261.54700 1.000 89.45297 116 GLU C N 1
ATOM 23794 C CA . GLU C 3 116 ? 262.60200 243.09500 261.53200 1.000 89.45297 116 GLU C CA 1
ATOM 23795 C C . GLU C 3 116 ? 262.93800 243.82000 260.23700 1.000 89.45297 116 GLU C C 1
ATOM 23796 O O . GLU C 3 116 ? 262.56400 244.98700 260.08300 1.000 89.45297 116 GLU C O 1
ATOM 23808 N N . VAL C 3 117 ? 263.64500 243.16500 259.31700 1.000 85.70208 117 VAL C N 1
ATOM 23809 C CA . VAL C 3 117 ? 263.93500 243.75500 258.01700 1.000 85.70208 117 VAL C CA 1
ATOM 23810 C C . VAL C 3 117 ? 262.73100 243.72400 257.09500 1.000 85.70208 117 VAL C C 1
ATOM 23811 O O . VAL C 3 117 ? 262.65800 244.51700 256.14900 1.000 85.70208 117 VAL C O 1
ATOM 23824 N N . ILE C 3 118 ? 261.78300 242.82300 257.34700 1.000 82.93836 118 ILE C N 1
ATOM 23825 C CA . ILE C 3 118 ? 260.61700 242.70500 256.48400 1.000 82.93836 118 ILE C CA 1
ATOM 23826 C C . ILE C 3 118 ? 259.82300 244.00000 256.46200 1.000 82.93836 118 ILE C C 1
ATOM 23827 O O . ILE C 3 118 ? 259.15800 244.31300 255.46800 1.000 82.93836 118 ILE C O 1
ATOM 23843 N N . LYS C 3 119 ? 259.87400 244.77200 257.54300 1.000 81.64955 119 LYS C N 1
ATOM 23844 C CA . LYS C 3 119 ? 259.12400 246.01900 257.58700 1.000 81.64955 119 LYS C CA 1
ATOM 23845 C C . LYS C 3 119 ? 259.65500 247.03600 256.58600 1.000 81.64955 119 LYS C C 1
ATOM 23846 O O . LYS C 3 119 ? 258.90700 247.91600 256.14600 1.000 81.64955 119 LYS C O 1
ATOM 23865 N N . GLU C 3 120 ? 260.93700 246.94900 256.23000 1.000 83.32206 120 GLU C N 1
ATOM 23866 C CA . GLU C 3 120 ? 261.48300 247.83200 255.20800 1.000 83.32206 120 GLU C CA 1
ATOM 23867 C C . GLU C 3 120 ? 261.22600 247.30100 253.80500 1.000 83.32206 120 GLU C C 1
ATOM 23868 O O . GLU C 3 120 ? 260.99500 248.08300 252.87700 1.000 83.32206 120 GLU C O 1
ATOM 23880 N N . VAL C 3 121 ? 261.27000 245.98200 253.62700 1.000 81.64655 121 VAL C N 1
ATOM 23881 C CA . VAL C 3 121 ? 261.08700 245.41000 252.29600 1.000 81.64655 121 VAL C CA 1
ATOM 23882 C C . VAL C 3 121 ? 259.71200 245.76000 251.75100 1.000 81.64655 121 VAL C C 1
ATOM 23883 O O . VAL C 3 121 ? 259.56400 246.10200 250.57200 1.000 81.64655 121 VAL C O 1
ATOM 23896 N N . TYR C 3 122 ? 258.68700 245.66600 252.59100 1.000 79.88941 122 TYR C N 1
ATOM 23897 C CA . TYR C 3 122 ? 257.30100 245.86700 252.19000 1.000 79.88941 122 TYR C CA 1
ATOM 23898 C C . TYR C 3 122 ? 256.75500 247.16100 252.78200 1.000 79.88941 122 TYR C C 1
ATOM 23899 O O . TYR C 3 122 ? 255.61800 247.22500 253.24900 1.000 79.88941 122 TYR C O 1
ATOM 23917 N N . LYS C 3 123 ? 257.58000 248.20700 252.76200 1.000 80.93124 123 LYS C N 1
ATOM 23918 C CA . LYS C 3 123 ? 257.20300 249.48500 253.35200 1.000 80.93124 123 LYS C CA 1
ATOM 23919 C C . LYS C 3 123 ? 255.87200 249.99400 252.82400 1.000 80.93124 123 LYS C C 1
ATOM 23920 O O . LYS C 3 123 ? 255.14200 250.68200 253.54400 1.000 80.93124 123 LYS C O 1
ATOM 23939 N N . SER C 3 124 ? 255.52200 249.64600 251.58600 1.000 79.88820 124 SER C N 1
ATOM 23940 C CA . SER C 3 124 ? 254.25900 250.10700 251.01900 1.000 79.88820 124 SER C CA 1
ATOM 23941 C C . SER C 3 124 ? 253.06300 249.54200 251.77500 1.000 79.88820 124 SER C C 1
ATOM 23942 O O . SER C 3 124 ? 252.14900 250.28000 252.15800 1.000 79.88820 124 SER C O 1
ATOM 23950 N N . ARG C 3 125 ? 253.04700 248.23200 251.99700 1.000 77.17343 125 ARG C N 1
ATOM 23951 C CA . ARG C 3 125 ? 251.89500 247.61500 252.64100 1.000 77.17343 125 ARG C CA 1
ATOM 23952 C C . ARG C 3 125 ? 251.81600 247.96200 254.12000 1.000 77.17343 125 ARG C C 1
ATOM 23953 O O . ARG C 3 125 ? 250.72000 248.16500 254.65900 1.000 77.17343 125 ARG C O 1
ATOM 23974 N N . PHE C 3 126 ? 252.95400 248.03800 254.80000 1.000 76.46402 126 PHE C N 1
ATOM 23975 C CA . PHE C 3 126 ? 252.91400 248.50300 256.17700 1.000 76.46402 126 PHE C CA 1
ATOM 23976 C C . PHE C 3 126 ? 252.45000 249.94600 256.24500 1.000 76.46402 126 PHE C C 1
ATOM 23977 O O . PHE C 3 126 ? 251.75500 250.33000 257.19000 1.000 76.46402 126 PHE C O 1
ATOM 23994 N N . GLY C 3 127 ? 252.81000 250.75700 255.25300 1.000 77.85817 127 GLY C N 1
ATOM 23995 C CA . GLY C 3 127 ? 252.25400 252.09400 255.17600 1.000 77.85817 127 GLY C CA 1
ATOM 23996 C C . GLY C 3 127 ? 250.75100 252.07600 254.98600 1.000 77.85817 127 GLY C C 1
ATOM 23997 O O . GLY C 3 127 ? 250.03100 252.88900 255.56600 1.000 77.85817 127 GLY C O 1
ATOM 24001 N N . ARG C 3 128 ? 250.25800 251.14200 254.17400 1.000 73.10515 128 ARG C N 1
ATOM 24002 C CA . ARG C 3 128 ? 248.81900 251.02200 253.97800 1.000 73.10515 128 ARG C CA 1
ATOM 24003 C C . ARG C 3 128 ? 248.12700 250.71900 255.29200 1.000 73.10515 128 ARG C C 1
ATOM 24004 O O . ARG C 3 128 ? 247.12200 251.34500 255.64600 1.000 73.10515 128 ARG C O 1
ATOM 24025 N N . LEU C 3 129 ? 248.66800 249.76200 256.03500 1.000 74.74279 129 LEU C N 1
ATOM 24026 C CA . LEU C 3 129 ? 248.06900 249.38100 257.30600 1.000 74.74279 129 LEU C CA 1
ATOM 24027 C C . LEU C 3 129 ? 248.14500 250.52300 258.30700 1.000 74.74279 129 LEU C C 1
ATOM 24028 O O . LEU C 3 129 ? 247.18700 250.78200 259.05000 1.000 74.74279 129 LEU C O 1
ATOM 24044 N N . GLU C 3 130 ? 249.26700 251.23500 258.32000 1.000 77.99500 130 GLU C N 1
ATOM 24045 C CA . GLU C 3 130 ? 249.44100 252.33000 259.25900 1.000 77.99500 130 GLU C CA 1
ATOM 24046 C C . GLU C 3 130 ? 248.47000 253.45700 258.94800 1.000 77.99500 130 GLU C C 1
ATOM 24047 O O . GLU C 3 130 ? 247.90600 254.07100 259.86100 1.000 77.99500 130 GLU C O 1
ATOM 24059 N N . ARG C 3 131 ? 248.26000 253.74200 257.66400 1.000 79.02572 131 ARG C N 1
ATOM 24060 C CA . ARG C 3 131 ? 247.29300 254.75900 257.27900 1.000 79.02572 131 ARG C CA 1
ATOM 24061 C C . ARG C 3 131 ? 245.87700 254.33000 257.63700 1.000 79.02572 131 ARG C C 1
ATOM 24062 O O . ARG C 3 131 ? 245.08900 255.13000 258.15200 1.000 79.02572 131 ARG C O 1
ATOM 24083 N N . ARG C 3 132 ? 245.54200 253.06600 257.37700 1.000 75.23302 132 ARG C N 1
ATOM 24084 C CA . ARG C 3 132 ? 244.20200 252.57500 257.66600 1.000 75.23302 132 ARG C CA 1
ATOM 24085 C C . ARG C 3 132 ? 243.88900 252.58100 259.15200 1.000 75.23302 132 ARG C C 1
ATOM 24086 O O . ARG C 3 132 ? 242.72700 252.74400 259.53600 1.000 75.23302 132 ARG C O 1
ATOM 24107 N N . LYS C 3 133 ? 244.89400 252.40200 260.00600 1.000 78.89613 133 LYS C N 1
ATOM 24108 C CA . LYS C 3 133 ? 244.59300 252.36600 261.43100 1.000 78.89613 133 LYS C CA 1
ATOM 24109 C C . LYS C 3 133 ? 244.16100 253.71500 261.98100 1.000 78.89613 133 LYS C C 1
ATOM 24110 O O . LYS C 3 133 ? 243.65000 253.76500 263.10400 1.000 78.89613 133 LYS C O 1
ATOM 24129 N N . GLU C 3 134 ? 244.35100 254.80100 261.23600 1.000 83.90542 134 GLU C N 1
ATOM 24130 C CA . GLU C 3 134 ? 244.06100 256.13900 261.73500 1.000 83.90542 134 GLU C CA 1
ATOM 24131 C C . GLU C 3 134 ? 242.78000 256.71200 261.14200 1.000 83.90542 134 GLU C C 1
ATOM 24132 O O . GLU C 3 134 ? 242.54500 257.91900 261.23700 1.000 83.90542 134 GLU C O 1
ATOM 24144 N N . ILE C 3 135 ? 241.94000 255.87300 260.55000 1.000 79.48824 135 ILE C N 1
ATOM 24145 C CA . ILE C 3 135 ? 240.69500 256.32700 259.94700 1.000 79.48824 135 ILE C CA 1
ATOM 24146 C C . ILE C 3 135 ? 239.55900 256.18500 260.94800 1.000 79.48824 135 ILE C C 1
ATOM 24147 O O . ILE C 3 135 ? 239.25000 255.07900 261.40000 1.000 79.48824 135 ILE C O 1
ATOM 24163 N N . MET C 3 136 ? 238.94800 257.31100 261.30500 1.000 85.93934 136 MET C N 1
ATOM 24164 C CA . MET C 3 136 ? 237.78300 257.33000 262.18400 1.000 85.93934 136 MET C CA 1
ATOM 24165 C C . MET C 3 136 ? 236.52400 257.20600 261.33500 1.000 85.93934 136 MET C C 1
ATOM 24166 O O . MET C 3 136 ? 236.12900 258.15600 260.65200 1.000 85.93934 136 MET C O 1
ATOM 24180 N N . TRP C 3 137 ? 235.91000 256.02900 261.36000 1.000 78.73284 137 TRP C N 1
ATOM 24181 C CA . TRP C 3 137 ? 234.70200 255.78700 260.58800 1.000 78.73284 137 TRP C CA 1
ATOM 24182 C C . TRP C 3 137 ? 233.51800 256.46300 261.26600 1.000 78.73284 137 TRP C C 1
ATOM 24183 O O . TRP C 3 137 ? 233.30500 256.29400 262.47000 1.000 78.73284 137 TRP C O 1
ATOM 24204 N N . LYS C 3 138 ? 232.75100 257.23700 260.49600 1.000 83.36307 138 LYS C N 1
ATOM 24205 C CA . LYS C 3 138 ? 231.65400 258.02700 261.07000 1.000 83.36307 138 LYS C CA 1
ATOM 24206 C C . LYS C 3 138 ? 230.29800 257.32700 261.01100 1.000 83.36307 138 LYS C C 1
ATOM 24207 O O . LYS C 3 138 ? 229.73200 256.97800 262.05000 1.000 83.36307 138 LYS C O 1
ATOM 24226 N N . GLU C 3 139 ? 229.76800 257.10800 259.80700 1.000 83.79511 139 GLU C N 1
ATOM 24227 C CA . GLU C 3 139 ? 228.39900 256.60700 259.71700 1.000 83.79511 139 GLU C CA 1
ATOM 24228 C C . GLU C 3 139 ? 227.98800 256.16900 258.31900 1.000 83.79511 139 GLU C C 1
ATOM 24229 O O . GLU C 3 139 ? 228.08500 256.93900 257.36000 1.000 83.79511 139 GLU C O 1
ATOM 24241 N N . LEU C 3 140 ? 227.52100 254.93100 258.20400 1.000 78.26211 140 LEU C N 1
ATOM 24242 C CA . LEU C 3 140 ? 226.95600 254.45300 256.95400 1.000 78.26211 140 LEU C CA 1
ATOM 24243 C C . LEU C 3 140 ? 225.65100 255.17900 256.65900 1.000 78.26211 140 LEU C C 1
ATOM 24244 O O . LEU C 3 140 ? 224.78400 255.29400 257.52800 1.000 78.26211 140 LEU C O 1
ATOM 24260 N N . ARG C 3 141 ? 225.51200 255.67200 255.43300 1.000 80.84012 141 ARG C N 1
ATOM 24261 C CA . ARG C 3 141 ? 224.25900 256.21100 254.93800 1.000 80.84012 141 ARG C CA 1
ATOM 24262 C C . ARG C 3 141 ? 223.95100 255.56700 253.59300 1.000 80.84012 141 ARG C C 1
ATOM 24263 O O . ARG C 3 141 ? 224.78600 254.87400 253.00200 1.000 80.84012 141 ARG C O 1
ATOM 24284 N N . PHE C 3 142 ? 222.77700 255.89500 253.06300 1.000 80.44680 142 PHE C N 1
ATOM 24285 C CA . PHE C 3 142 ? 222.27200 255.31400 251.83100 1.000 80.44680 142 PHE C CA 1
ATOM 24286 C C . PHE C 3 142 ? 221.74900 256.41900 250.93100 1.000 80.44680 142 PHE C C 1
ATOM 24287 O O . PHE C 3 142 ? 220.95200 257.25500 251.36800 1.000 80.44680 142 PHE C O 1
ATOM 24304 N N . THR C 3 143 ? 222.19700 256.42200 249.68000 1.000 82.87840 143 THR C N 1
ATOM 24305 C CA . THR C 3 143 ? 221.75800 257.40800 248.70600 1.000 82.87840 143 THR C CA 1
ATOM 24306 C C . THR C 3 143 ? 222.41500 257.08200 247.37500 1.000 82.87840 143 THR C C 1
ATOM 24307 O O . THR C 3 143 ? 223.41700 256.36400 247.32100 1.000 82.87840 143 THR C O 1
ATOM 24318 N N . LEU C 3 144 ? 221.83300 257.60800 246.30300 1.000 82.37979 144 LEU C N 1
ATOM 24319 C CA . LEU C 3 144 ? 222.33400 257.34600 244.95900 1.000 82.37979 144 LEU C CA 1
ATOM 24320 C C . LEU C 3 144 ? 223.51800 258.27200 244.73700 1.000 82.37979 144 LEU C C 1
ATOM 24321 O O . LEU C 3 144 ? 223.35300 259.45300 244.42800 1.000 82.37979 144 LEU C O 1
ATOM 24337 N N . VAL C 3 145 ? 224.72000 257.72600 244.89500 1.000 81.55958 145 VAL C N 1
ATOM 24338 C CA . VAL C 3 145 ? 225.92600 258.53200 244.80800 1.000 81.55958 145 VAL C CA 1
ATOM 24339 C C . VAL C 3 145 ? 226.21000 258.87100 243.35500 1.000 81.55958 145 VAL C C 1
ATOM 24340 O O . VAL C 3 145 ? 226.04000 258.03900 242.45400 1.000 81.55958 145 VAL C O 1
ATOM 24353 N N . ASP C 3 146 ? 226.64300 260.10500 243.12100 1.000 83.94659 146 ASP C N 1
ATOM 24354 C CA . ASP C 3 146 ? 227.04300 260.54200 241.79300 1.000 83.94659 146 ASP C CA 1
ATOM 24355 C C . ASP C 3 146 ? 228.52700 260.25200 241.61900 1.000 83.94659 146 ASP C C 1
ATOM 24356 O O . ASP C 3 146 ? 229.36800 260.82000 242.32300 1.000 83.94659 146 ASP C O 1
ATOM 24365 N N . ARG C 3 147 ? 228.84100 259.37100 240.67800 1.000 80.39976 147 ARG C N 1
ATOM 24366 C CA . ARG C 3 147 ? 230.19300 258.88800 240.46100 1.000 80.39976 147 ARG C CA 1
ATOM 24367 C C . ARG C 3 147 ? 230.65900 259.33900 239.08900 1.000 80.39976 147 ARG C C 1
ATOM 24368 O O . ARG C 3 147 ? 229.92800 259.19700 238.10300 1.000 80.39976 147 ARG C O 1
ATOM 24389 N N . GLN C 3 148 ? 231.87300 259.86900 239.02500 1.000 80.76221 148 GLN C N 1
ATOM 24390 C CA . GLN C 3 148 ? 232.47100 260.30000 237.77300 1.000 80.76221 148 GLN C CA 1
ATOM 24391 C C . GLN C 3 148 ? 233.64500 259.39400 237.43700 1.000 80.76221 148 GLN C C 1
ATOM 24392 O O . GLN C 3 148 ? 234.50400 259.14600 238.28500 1.000 80.76221 148 GLN C O 1
ATOM 24406 N N . ARG C 3 149 ? 233.65300 258.87200 236.21700 1.000 82.30045 149 ARG C N 1
ATOM 24407 C CA . ARG C 3 149 ? 234.73600 258.01900 235.74400 1.000 82.30045 149 ARG C CA 1
ATOM 24408 C C . ARG C 3 149 ? 235.89700 258.89300 235.28800 1.000 82.30045 149 ARG C C 1
ATOM 24409 O O . ARG C 3 149 ? 235.81500 259.55500 234.25000 1.000 82.30045 149 ARG C O 1
ATOM 24430 N N . ARG C 3 150 ? 236.98200 258.88400 236.05600 1.000 80.31152 150 ARG C N 1
ATOM 24431 C CA . ARG C 3 150 ? 238.15500 259.69000 235.75800 1.000 80.31152 150 ARG C CA 1
ATOM 24432 C C . ARG C 3 150 ? 239.41700 258.93400 236.13700 1.000 80.31152 150 ARG C C 1
ATOM 24433 O O . ARG C 3 150 ? 239.38600 257.98700 236.93000 1.000 80.31152 150 ARG C O 1
ATOM 24454 N N . ARG C 3 151 ? 240.49700 259.27600 235.44400 1.000 79.14655 151 ARG C N 1
ATOM 24455 C CA . ARG C 3 151 ? 241.81800 258.76900 235.77800 1.000 79.14655 151 ARG C CA 1
ATOM 24456 C C . ARG C 3 151 ? 242.30000 259.36700 237.09600 1.000 79.14655 151 ARG C C 1
ATOM 24457 O O . ARG C 3 151 ? 242.17700 260.57400 237.32300 1.000 79.14655 151 ARG C O 1
ATOM 24478 N N . VAL C 3 152 ? 242.85200 258.52300 237.96500 1.000 80.21491 152 VAL C N 1
ATOM 24479 C CA . VAL C 3 152 ? 243.39500 258.96300 239.24500 1.000 80.21491 152 VAL C CA 1
ATOM 24480 C C . VAL C 3 152 ? 244.60100 258.10000 239.57900 1.000 80.21491 152 VAL C C 1
ATOM 24481 O O . VAL C 3 152 ? 244.93300 257.16900 238.83800 1.000 80.21491 152 VAL C O 1
ATOM 24494 N N . ASP C 3 153 ? 245.24300 258.38700 240.70700 1.000 82.54135 153 ASP C N 1
ATOM 24495 C CA . ASP C 3 153 ? 246.32400 257.57400 241.24300 1.000 82.54135 153 ASP C CA 1
ATOM 24496 C C . ASP C 3 153 ? 245.88600 256.94600 242.55800 1.000 82.54135 153 ASP C C 1
ATOM 24497 O O . ASP C 3 153 ? 245.25100 257.60400 243.38700 1.000 82.54135 153 ASP C O 1
ATOM 24506 N N . THR C 3 154 ? 246.24800 255.67600 242.75800 1.000 80.73148 154 THR C N 1
ATOM 24507 C CA . THR C 3 154 ? 245.75300 254.90300 243.89000 1.000 80.73148 154 THR C CA 1
ATOM 24508 C C . THR C 3 154 ? 246.85800 254.45400 244.83400 1.000 80.73148 154 THR C C 1
ATOM 24509 O O . THR C 3 154 ? 246.67100 253.48600 245.57600 1.000 80.73148 154 THR C O 1
ATOM 24520 N N . GLN C 3 155 ? 248.00100 255.11800 244.82600 1.000 79.22593 155 GLN C N 1
ATOM 24521 C CA . GLN C 3 155 ? 249.03000 254.78700 245.79700 1.000 79.22593 155 GLN C CA 1
ATOM 24522 C C . GLN C 3 155 ? 249.79900 256.03200 246.21300 1.000 79.22593 155 GLN C C 1
ATOM 24523 O O . GLN C 3 155 ? 250.45900 256.65800 245.37600 1.000 79.22593 155 GLN C O 1
ATOM 24537 N N . PRO C 3 156 ? 249.74800 256.42400 247.48300 1.000 82.98413 156 PRO C N 1
ATOM 24538 C CA . PRO C 3 156 ? 250.59400 257.53400 247.93200 1.000 82.98413 156 PRO C CA 1
ATOM 24539 C C . PRO C 3 156 ? 252.05500 257.14500 247.81000 1.000 82.98413 156 PRO C C 1
ATOM 24540 O O . PRO C 3 156 ? 252.49700 256.13700 248.36300 1.000 82.98413 156 PRO C O 1
ATOM 24551 N N . VAL C 3 157 ? 252.80300 257.95400 247.07400 1.000 84.77882 157 VAL C N 1
ATOM 24552 C CA . VAL C 3 157 ? 254.19700 257.67000 246.78200 1.000 84.77882 157 VAL C CA 1
ATOM 24553 C C . VAL C 3 157 ? 254.99200 258.95500 246.90400 1.000 84.77882 157 VAL C C 1
ATOM 24554 O O . VAL C 3 157 ? 254.52800 260.02900 246.50900 1.000 84.77882 157 VAL C O 1
ATOM 24567 N N . GLU C 3 158 ? 256.19000 258.83800 247.45600 1.000 91.00291 158 GLU C N 1
ATOM 24568 C CA . GLU C 3 158 ? 257.12200 259.94400 247.56900 1.000 91.00291 158 GLU C CA 1
ATOM 24569 C C . GLU C 3 158 ? 258.22900 259.77200 246.54100 1.000 91.00291 158 GLU C C 1
ATOM 24570 O O . GLU C 3 158 ? 258.71400 258.65900 246.31800 1.000 91.00291 158 GLU C O 1
ATOM 24582 N N . GLN C 3 159 ? 258.63100 260.87700 245.92200 1.000 90.03679 159 GLN C N 1
ATOM 24583 C CA . GLN C 3 159 ? 259.70400 260.87100 244.93200 1.000 90.03679 159 GLN C CA 1
ATOM 24584 C C . GLN C 3 159 ? 259.40800 259.87400 243.81100 1.000 90.03679 159 GLN C C 1
ATOM 24585 O O . GLN C 3 159 ? 260.15100 258.92400 243.56700 1.000 90.03679 159 GLN C O 1
ATOM 24599 N N . ARG C 3 160 ? 258.29300 260.11600 243.12900 1.000 83.47245 160 ARG C N 1
ATOM 24600 C CA . ARG C 3 160 ? 257.89500 259.29200 241.99500 1.000 83.47245 160 ARG C CA 1
ATOM 24601 C C . ARG C 3 160 ? 258.86500 259.46200 240.83400 1.000 83.47245 160 ARG C C 1
ATOM 24602 O O . ARG C 3 160 ? 259.19700 260.58500 240.44800 1.000 83.47245 160 ARG C O 1
ATOM 24623 N N . LEU C 3 161 ? 259.32000 258.34100 240.28300 1.000 83.13341 161 LEU C N 1
ATOM 24624 C CA . LEU C 3 161 ? 260.32700 258.30800 239.23500 1.000 83.13341 161 LEU C CA 1
ATOM 24625 C C . LEU C 3 161 ? 259.83800 257.47300 238.06000 1.000 83.13341 161 LEU C C 1
ATOM 24626 O O . LEU C 3 161 ? 258.77000 256.86000 238.10000 1.000 83.13341 161 LEU C O 1
ATOM 24642 N N . ARG C 3 162 ? 260.64600 257.46000 237.00500 1.000 86.04751 162 ARG C N 1
ATOM 24643 C CA . ARG C 3 162 ? 260.36800 256.69100 235.80400 1.000 86.04751 162 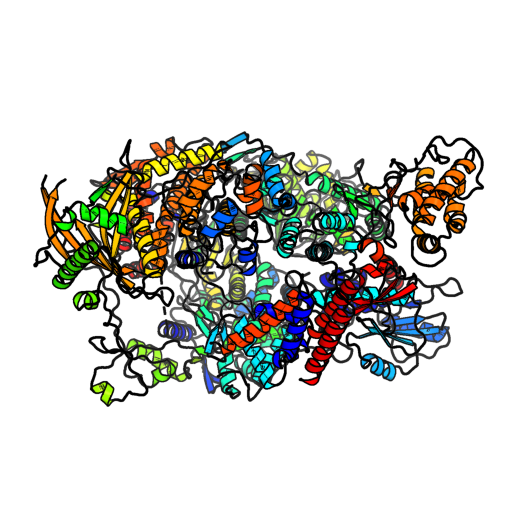ARG C CA 1
ATOM 24644 C C . ARG C 3 162 ? 261.02000 255.31500 235.90100 1.000 86.04751 162 ARG C C 1
ATOM 24645 O O . ARG C 3 162 ? 261.80700 255.03200 236.80500 1.000 86.04751 162 ARG C O 1
ATOM 24666 N N . THR C 3 163 ? 260.68600 254.45100 234.94100 1.000 85.89651 163 THR C N 1
ATOM 24667 C CA . THR C 3 163 ? 261.22600 253.09500 234.95800 1.000 85.89651 163 THR C CA 1
ATOM 24668 C C . THR C 3 163 ? 262.74300 253.08300 234.80400 1.000 85.89651 163 THR C C 1
ATOM 24669 O O . THR C 3 163 ? 263.42400 252.26600 235.43100 1.000 85.89651 163 THR C O 1
ATOM 24680 N N . GLY C 3 164 ? 263.29600 253.96400 233.97000 1.000 83.26967 164 GLY C N 1
ATOM 24681 C CA . GLY C 3 164 ? 264.74200 253.98100 233.79700 1.000 83.26967 164 GLY C CA 1
ATOM 24682 C C . GLY C 3 164 ? 265.47000 254.31800 235.08300 1.000 83.26967 164 GLY C C 1
ATOM 24683 O O . GLY C 3 164 ? 266.43100 253.63800 235.47600 1.000 83.26967 164 GLY C O 1
ATOM 24687 N N . GLU C 3 165 ? 264.97600 255.32900 235.79300 1.000 85.13628 165 GLU C N 1
ATOM 24688 C CA . GLU C 3 165 ? 265.59400 255.69900 237.05400 1.000 85.13628 165 GLU C CA 1
ATOM 24689 C C . GLU C 3 165 ? 265.42500 254.57600 238.05500 1.000 85.13628 165 GLU C C 1
ATOM 24690 O O . GLU C 3 165 ? 266.32800 254.30500 238.85100 1.000 85.13628 165 GLU C O 1
ATOM 24702 N N . ILE C 3 166 ? 264.26000 253.93200 238.05400 1.000 81.09874 166 ILE C N 1
ATOM 24703 C CA . ILE C 3 166 ? 264.02000 252.86300 239.01200 1.000 81.09874 166 ILE C CA 1
ATOM 24704 C C . ILE C 3 166 ? 264.99800 251.72600 238.75800 1.000 81.09874 166 ILE C C 1
ATOM 24705 O O . ILE C 3 166 ? 265.53500 251.11800 239.69400 1.000 81.09874 166 ILE C O 1
ATOM 24721 N N . LYS C 3 167 ? 265.22700 251.41000 237.48400 1.000 80.94436 167 LYS C N 1
ATOM 24722 C CA . LYS C 3 167 ? 266.12800 250.32200 237.13800 1.000 80.94436 167 LYS C CA 1
ATOM 24723 C C . LYS C 3 167 ? 267.52700 250.62700 237.63400 1.000 80.94436 167 LYS C C 1
ATOM 24724 O O . LYS C 3 167 ? 268.20300 249.76800 238.22200 1.000 80.94436 167 LYS C O 1
ATOM 24743 N N . ASP C 3 168 ? 267.95500 251.87600 237.45500 1.000 85.03854 168 ASP C N 1
ATOM 24744 C CA . ASP C 3 168 ? 269.27800 252.24500 237.93300 1.000 85.03854 168 ASP C CA 1
ATOM 24745 C C . ASP C 3 168 ? 269.33300 252.22000 239.45100 1.000 85.03854 168 ASP C C 1
ATOM 24746 O O . ASP C 3 168 ? 270.35600 251.84800 240.03300 1.000 85.03854 168 ASP C O 1
ATOM 24755 N N . LEU C 3 169 ? 268.24300 252.60600 240.11000 1.000 81.33493 169 LEU C N 1
ATOM 24756 C CA . LEU C 3 169 ? 268.21400 252.56600 241.56500 1.000 81.33493 169 LEU C CA 1
ATOM 24757 C C . LEU C 3 169 ? 268.38000 251.14400 242.07500 1.000 81.33493 169 LEU C C 1
ATOM 24758 O O . LEU C 3 169 ? 269.14300 250.89400 243.01500 1.000 81.33493 169 LEU C O 1
ATOM 24774 N N . GLN C 3 170 ? 267.70600 250.19000 241.43700 1.000 80.27012 170 GLN C N 1
ATOM 24775 C CA . GLN C 3 170 ? 267.84200 248.80500 241.86700 1.000 80.27012 170 GLN C CA 1
ATOM 24776 C C . GLN C 3 170 ? 269.26000 248.31200 241.64700 1.000 80.27012 170 GLN C C 1
ATOM 24777 O O . GLN C 3 170 ? 269.87000 247.71000 242.54200 1.000 80.27012 170 GLN C O 1
ATOM 24791 N N . MET C 3 171 ? 269.82200 248.59900 240.47500 1.000 79.46587 171 MET C N 1
ATOM 24792 C CA . MET C 3 171 ? 271.15200 248.08600 240.18400 1.000 79.46587 171 MET C CA 1
ATOM 24793 C C . MET C 3 171 ? 272.17700 248.69300 241.13000 1.000 79.46587 171 MET C C 1
ATOM 24794 O O . MET C 3 171 ? 273.07700 247.99700 241.60900 1.000 79.46587 171 MET C O 1
ATOM 24808 N N . TRP C 3 172 ? 272.05000 249.98100 241.42100 1.000 82.20630 172 TRP C N 1
ATOM 24809 C CA . TRP C 3 172 ? 273.00900 250.69400 242.24900 1.000 82.20630 172 TRP C CA 1
ATOM 24810 C C . TRP C 3 172 ? 272.72700 250.55000 243.73600 1.000 82.20630 172 TRP C C 1
ATOM 24811 O O . TRP C 3 172 ? 273.49600 251.07600 244.54700 1.000 82.20630 172 TRP C O 1
ATOM 24832 N N . THR C 3 173 ? 271.64700 249.86400 244.11400 1.000 81.16859 173 THR C N 1
ATOM 24833 C CA . THR C 3 173 ? 271.38000 249.57300 245.51400 1.000 81.16859 173 THR C CA 1
ATOM 24834 C C . THR C 3 173 ? 271.54800 248.10900 245.87600 1.000 81.16859 173 THR C C 1
ATOM 24835 O O . THR C 3 173 ? 271.62300 247.79500 247.06700 1.000 81.16859 173 THR C O 1
ATOM 24846 N N . LEU C 3 174 ? 271.60300 247.21100 244.89600 1.000 80.34235 174 LEU C N 1
ATOM 24847 C CA . LEU C 3 174 ? 271.75100 245.79000 245.18500 1.000 80.34235 174 LEU C CA 1
ATOM 24848 C C . LEU C 3 174 ? 272.99200 245.21400 244.52100 1.000 80.34235 174 LEU C C 1
ATOM 24849 O O . LEU C 3 174 ? 273.84700 244.64200 245.20400 1.000 80.34235 174 LEU C O 1
ATOM 24865 N N . PHE C 3 175 ? 273.10600 245.34500 243.20700 1.000 81.34649 175 PHE C N 1
ATOM 24866 C CA . PHE C 3 175 ? 274.19000 244.78500 242.41000 1.000 81.34649 175 PHE C CA 1
ATOM 24867 C C . PHE C 3 175 ? 275.11500 245.92000 241.97500 1.000 81.34649 175 PHE C C 1
ATOM 24868 O O . PHE C 3 175 ? 274.97600 246.46100 240.87800 1.000 81.34649 175 PHE C O 1
ATOM 24885 N N . GLU C 3 176 ? 276.07300 246.27200 242.83100 1.000 86.28886 176 GLU C N 1
ATOM 24886 C CA . GLU C 3 176 ? 277.00100 247.33700 242.46900 1.000 86.28886 176 GLU C CA 1
ATOM 24887 C C . GLU C 3 176 ? 278.14000 246.80200 241.61400 1.000 86.28886 176 GLU C C 1
ATOM 24888 O O . GLU C 3 176 ? 278.61300 247.49300 240.70600 1.000 86.28886 176 GLU C O 1
ATOM 24900 N N . ASP C 3 177 ? 278.59300 245.57800 241.89100 1.000 87.32010 177 ASP C N 1
ATOM 24901 C CA . ASP C 3 177 ? 279.65200 244.97600 241.09200 1.000 87.32010 177 ASP C CA 1
ATOM 24902 C C . ASP C 3 177 ? 279.26900 244.88100 239.62400 1.000 87.32010 177 ASP C C 1
ATOM 24903 O O . ASP C 3 177 ? 280.15300 244.82300 238.76400 1.000 87.32010 177 ASP C O 1
ATOM 24912 N N . GLU C 3 178 ? 277.97400 244.86700 239.32300 1.000 86.25560 178 GLU C N 1
ATOM 24913 C CA . GLU C 3 178 ? 277.46500 244.80700 237.96100 1.000 86.25560 178 GLU C CA 1
ATOM 24914 C C . GLU C 3 178 ? 276.67200 246.06700 237.64800 1.000 86.25560 178 GLU C C 1
ATOM 24915 O O . GLU C 3 178 ? 275.74800 246.05200 236.83400 1.000 86.25560 178 GLU C O 1
ATOM 24927 N N . ALA C 3 179 ? 277.03300 247.16100 238.29900 1.000 84.35482 179 ALA C N 1
ATOM 24928 C CA . ALA C 3 179 ? 276.35700 248.42000 238.06800 1.000 84.35482 179 ALA C CA 1
ATOM 24929 C C . ALA C 3 179 ? 276.74800 248.99300 236.71000 1.000 84.35482 179 ALA C C 1
ATOM 24930 O O . ALA C 3 179 ? 277.89800 248.85200 236.28300 1.000 84.35482 179 ALA C O 1
ATOM 24937 N N . PRO C 3 180 ? 275.82400 249.63800 236.01200 1.000 83.02725 180 PRO C N 1
ATOM 24938 C CA . PRO C 3 180 ? 276.17100 250.30800 234.76300 1.000 83.02725 180 PRO C CA 1
ATOM 24939 C C . PRO C 3 180 ? 276.86600 251.63400 235.03700 1.000 83.02725 180 PRO C C 1
ATOM 24940 O O . PRO C 3 180 ? 276.92000 252.12400 236.16500 1.000 83.02725 180 PRO C O 1
ATOM 24951 N N . LEU C 3 181 ? 277.40700 252.20800 233.96900 1.000 82.11678 181 LEU C N 1
ATOM 24952 C CA . LEU C 3 181 ? 278.11400 253.47300 234.07500 1.000 82.11678 181 LEU C CA 1
ATOM 24953 C C . LEU C 3 181 ? 277.23900 254.51200 234.76400 1.000 82.11678 181 LEU C C 1
ATOM 24954 O O . LEU C 3 181 ? 276.02700 254.57400 234.54400 1.000 82.11678 181 LEU C O 1
ATOM 24970 N N . ALA C 3 182 ? 277.86500 255.32400 235.61300 1.000 82.87395 182 ALA C N 1
ATOM 24971 C CA . ALA C 3 182 ? 277.12500 256.25200 236.45700 1.000 82.87395 182 ALA C CA 1
ATOM 24972 C C . ALA C 3 182 ? 276.26500 257.18800 235.62300 1.000 82.87395 182 ALA C C 1
ATOM 24973 O O . ALA C 3 182 ? 276.74900 257.83900 234.69400 1.000 82.87395 182 ALA C O 1
ATOM 24980 N N . SER C 3 183 ? 274.98500 257.25800 235.96600 1.000 85.65955 183 SER C N 1
ATOM 24981 C CA . SER C 3 183 ? 274.04900 258.12400 235.27300 1.000 85.65955 183 SER C CA 1
ATOM 24982 C C . SER C 3 183 ? 273.98500 259.49400 235.94000 1.000 85.65955 183 SER C C 1
ATOM 24983 O O . SER C 3 183 ? 274.55500 259.73000 237.00700 1.000 85.65955 183 SER C O 1
ATOM 24991 N N . LYS C 3 184 ? 273.27700 260.40800 235.28000 1.000 88.53012 184 LYS C N 1
ATOM 24992 C CA . LYS C 3 184 ? 273.06500 261.73600 235.83800 1.000 88.53012 184 LYS C CA 1
ATOM 24993 C C . LYS C 3 184 ? 272.21600 261.67200 237.10000 1.000 88.53012 184 LYS C C 1
ATOM 24994 O O . LYS C 3 184 ? 272.50800 262.34800 238.09700 1.000 88.53012 184 LYS C O 1
ATOM 25013 N N . PHE C 3 185 ? 271.16600 260.85300 237.07400 1.000 85.19763 185 PHE C N 1
ATOM 25014 C CA . PHE C 3 185 ? 270.25300 260.76800 238.20600 1.000 85.19763 185 PHE C CA 1
ATOM 25015 C C . PHE C 3 185 ? 270.97200 260.27500 239.44900 1.000 85.19763 185 PHE C C 1
ATOM 25016 O O . PHE C 3 185 ? 270.78000 260.81500 240.54400 1.000 85.19763 185 PHE C O 1
ATOM 25033 N N . ILE C 3 186 ? 271.80500 259.24800 239.29700 1.000 84.79076 186 ILE C N 1
ATOM 25034 C CA . ILE C 3 186 ? 272.47600 258.66100 240.44800 1.000 84.79076 186 ILE C CA 1
ATOM 25035 C C . ILE C 3 186 ? 273.36700 259.69400 241.11600 1.000 84.79076 186 ILE C C 1
ATOM 25036 O O . ILE C 3 186 ? 273.42300 259.78700 242.34800 1.000 84.79076 186 ILE C O 1
ATOM 25052 N N . LEU C 3 187 ? 274.07600 260.48800 240.31700 1.000 88.05265 187 LEU C N 1
ATOM 25053 C CA . LEU C 3 187 ? 274.90700 261.54300 240.88000 1.000 88.05265 187 LEU C CA 1
ATOM 25054 C C . LEU C 3 187 ? 274.05200 262.59000 241.57100 1.000 88.05265 187 LEU C C 1
ATOM 25055 O O . LEU C 3 187 ? 274.38600 263.05400 242.66700 1.000 88.05265 187 LEU C O 1
ATOM 25071 N N . ASP C 3 188 ? 272.94900 262.98200 240.93800 1.000 91.06747 188 ASP C N 1
ATOM 25072 C CA . ASP C 3 188 ? 272.09900 264.01500 241.51500 1.000 91.06747 188 ASP C CA 1
ATOM 25073 C C . ASP C 3 188 ? 271.43400 263.52500 242.79600 1.000 91.06747 188 ASP C C 1
ATOM 25074 O O . ASP C 3 188 ? 271.46700 264.20800 243.82600 1.000 91.06747 188 ASP C O 1
ATOM 25083 N N . ASN C 3 189 ? 270.82300 262.34500 242.74700 1.000 89.39319 189 ASN C N 1
ATOM 25084 C CA . ASN C 3 189 ? 270.07300 261.80500 243.87700 1.000 89.39319 189 ASN C CA 1
ATOM 25085 C C . ASN C 3 189 ? 270.90000 260.73900 244.59200 1.000 89.39319 189 ASN C C 1
ATOM 25086 O O . ASN C 3 189 ? 270.65900 259.53900 244.48100 1.000 89.39319 189 ASN C O 1
ATOM 25093 N N . TYR C 3 190 ? 271.90000 261.20200 245.33600 1.000 87.87214 190 TYR C N 1
ATOM 25094 C CA . TYR C 3 190 ? 272.76300 260.28500 246.06400 1.000 87.87214 190 TYR C CA 1
ATOM 25095 C C . TYR C 3 190 ? 272.29900 260.02100 247.48900 1.000 87.87214 190 TYR C C 1
ATOM 25096 O O . TYR C 3 190 ? 272.66200 258.98300 248.05800 1.000 87.87214 190 TYR C O 1
ATOM 25114 N N . GLY C 3 191 ? 271.42900 260.86700 248.04300 1.000 86.69922 191 GLY C N 1
ATOM 25115 C CA . GLY C 3 191 ? 270.93100 260.60500 249.38000 1.000 86.69922 191 GLY C CA 1
ATOM 25116 C C . GLY C 3 191 ? 269.92500 259.47900 249.39900 1.000 86.69922 191 GLY C C 1
ATOM 25117 O O . GLY C 3 191 ? 269.91900 258.65500 250.31900 1.000 86.69922 191 GLY C O 1
ATOM 25121 N N . LEU C 3 192 ? 269.13700 259.36200 248.33400 1.000 85.43035 192 LEU C N 1
ATOM 25122 C CA . LEU C 3 192 ? 268.16100 258.28800 248.24700 1.000 85.43035 192 LEU C CA 1
ATOM 25123 C C . LEU C 3 192 ? 268.85800 256.96000 248.01900 1.000 85.43035 192 LEU C C 1
ATOM 25124 O O . LEU C 3 192 ? 268.50400 255.94300 248.63200 1.000 85.43035 192 LEU C O 1
ATOM 25140 N N . VAL C 3 193 ? 269.85800 256.95600 247.14200 1.000 84.22797 193 VAL C N 1
ATOM 25141 C CA . VAL C 3 193 ? 270.61400 255.74100 246.88500 1.000 84.22797 193 VAL C CA 1
ATOM 25142 C C . VAL C 3 193 ? 271.34000 255.29800 248.14200 1.000 84.22797 193 VAL C C 1
ATOM 25143 O O . VAL C 3 193 ? 271.37900 254.10800 248.46100 1.000 84.22797 193 VAL C O 1
ATOM 25156 N N . LYS C 3 194 ? 271.91400 256.24400 248.88600 1.000 86.62418 194 LYS C N 1
ATOM 25157 C CA . LYS C 3 194 ? 272.57800 255.87100 250.12900 1.000 86.62418 194 LYS C CA 1
ATOM 25158 C C . LYS C 3 194 ? 271.59200 255.28700 251.12900 1.000 86.62418 194 LYS C C 1
ATOM 25159 O O . LYS C 3 194 ? 271.87600 254.26800 251.77600 1.000 86.62418 194 LYS C O 1
ATOM 25178 N N . GLU C 3 195 ? 270.42400 255.91600 251.26900 1.000 85.01917 195 GLU C N 1
ATOM 25179 C CA . GLU C 3 195 ? 269.45200 255.43700 252.24200 1.000 85.01917 195 GLU C CA 1
ATOM 25180 C C . GLU C 3 195 ? 268.99000 254.03000 251.89800 1.000 85.01917 195 GLU C C 1
ATOM 25181 O O . GLU C 3 195 ? 268.88300 253.17100 252.78000 1.000 85.01917 195 GLU C O 1
ATOM 25193 N N . MET C 3 196 ? 268.71000 253.77400 250.62000 1.000 83.28610 196 MET C N 1
ATOM 25194 C CA . MET C 3 196 ? 268.29500 252.43500 250.22000 1.000 83.28610 196 MET C CA 1
ATOM 25195 C C . MET C 3 196 ? 269.43000 251.43300 250.37100 1.000 83.28610 196 MET C C 1
ATOM 25196 O O . MET C 3 196 ? 269.20400 250.28500 250.76900 1.000 83.28610 196 MET C O 1
ATOM 25210 N N . ARG C 3 197 ? 270.65500 251.84700 250.05800 1.000 81.76685 197 ARG C N 1
ATOM 25211 C CA . ARG C 3 197 ? 271.78600 250.93300 250.10900 1.000 81.76685 197 ARG C CA 1
ATOM 25212 C C . ARG C 3 197 ? 272.04200 250.46100 251.53100 1.000 81.76685 197 ARG C C 1
ATOM 25213 O O . ARG C 3 197 ? 272.32300 249.27900 251.76000 1.000 81.76685 197 ARG C O 1
ATOM 25234 N N . SER C 3 198 ? 271.95000 251.37200 252.50200 1.000 82.84167 198 SER C N 1
ATOM 25235 C CA . SER C 3 198 ? 272.30000 251.01200 253.87300 1.000 82.84167 198 SER C CA 1
ATOM 25236 C C . SER C 3 198 ? 271.41000 249.90000 254.40700 1.000 82.84167 198 SER C C 1
ATOM 25237 O O . SER C 3 198 ? 271.89300 248.95600 255.04300 1.000 82.84167 198 SER C O 1
ATOM 25245 N N . LYS C 3 199 ? 270.10500 249.99800 254.16500 1.000 83.36393 199 LYS C N 1
ATOM 25246 C CA . LYS C 3 199 ? 269.16800 249.03600 254.73000 1.000 83.36393 199 LYS C CA 1
ATOM 25247 C C . LYS C 3 199 ? 269.36200 247.64100 254.15100 1.000 83.36393 199 LYS C C 1
ATOM 25248 O O . LYS C 3 199 ? 269.21700 246.64300 254.86500 1.000 83.36393 199 LYS C O 1
ATOM 25267 N N . PHE C 3 200 ? 269.69100 247.55000 252.86700 1.000 82.36476 200 PHE C N 1
ATOM 25268 C CA . PHE C 3 200 ? 269.72900 246.28600 252.14000 1.000 82.36476 200 PHE C CA 1
ATOM 25269 C C . PHE C 3 200 ? 271.14100 245.90300 251.71800 1.000 82.36476 200 PHE C C 1
ATOM 25270 O O . PHE C 3 200 ? 271.36100 245.43000 250.60200 1.000 82.36476 200 PHE C O 1
ATOM 25287 N N . ALA C 3 201 ? 272.11400 246.10000 252.59700 1.000 84.70606 201 ALA C N 1
ATOM 25288 C CA . ALA C 3 201 ? 273.49500 245.74600 252.31300 1.000 84.70606 201 ALA C CA 1
ATOM 25289 C C . ALA C 3 201 ? 274.02300 244.79300 253.37200 1.000 84.70606 201 ALA C C 1
ATOM 25290 O O . ALA C 3 201 ? 273.79100 244.98600 254.56900 1.000 84.70606 201 ALA C O 1
ATOM 25297 N N . ASN C 3 202 ? 274.73200 243.75900 252.92000 1.000 87.33232 202 ASN C N 1
ATOM 25298 C CA . ASN C 3 202 ? 275.27500 242.73500 253.80900 1.000 87.33232 202 ASN C CA 1
ATOM 25299 C C . ASN C 3 202 ? 274.16200 242.04100 254.58800 1.000 87.33232 202 ASN C C 1
ATOM 25300 O O . ASN C 3 202 ? 274.23200 241.87300 255.80700 1.000 87.33232 202 ASN C O 1
ATOM 25311 N N . LYS C 3 203 ? 273.12300 241.63900 253.86800 1.000 89.10578 203 LYS C N 1
ATOM 25312 C CA . LYS C 3 203 ? 271.95600 241.00700 254.45300 1.000 89.10578 203 LYS C CA 1
ATOM 25313 C C . LYS C 3 203 ? 271.62000 239.73400 253.69400 1.000 89.10578 203 LYS C C 1
ATOM 25314 O O . LYS C 3 203 ? 271.81900 239.65900 252.47700 1.000 89.10578 203 LYS C O 1
ATOM 25333 N N . PRO C 3 204 ? 271.11200 238.71700 254.38500 1.000 88.97939 204 PRO C N 1
ATOM 25334 C CA . PRO C 3 204 ? 270.63200 237.51300 253.69800 1.000 88.97939 204 PRO C CA 1
ATOM 25335 C C . PRO C 3 204 ? 269.23600 237.77100 253.16100 1.000 88.97939 204 PRO C C 1
ATOM 25336 O O . PRO C 3 204 ? 268.26500 237.83500 253.92100 1.000 88.97939 204 PRO C O 1
ATOM 25347 N N . LEU C 3 205 ? 269.12900 237.92600 251.84500 1.000 85.94086 205 LEU C N 1
ATOM 25348 C CA . LEU C 3 205 ? 267.85000 238.28900 251.26400 1.000 85.94086 205 LEU C CA 1
ATOM 25349 C C . LEU C 3 205 ? 267.76600 237.74100 249.84900 1.000 85.94086 205 LEU C C 1
ATOM 25350 O O . LEU C 3 205 ? 268.78700 237.54000 249.18700 1.000 85.94086 205 LEU C O 1
ATOM 25366 N N . ASN C 3 206 ? 266.54100 237.50400 249.39000 1.000 82.72537 206 ASN C N 1
ATOM 25367 C CA . ASN C 3 206 ? 266.30600 237.20100 247.98300 1.000 82.72537 206 ASN C CA 1
ATOM 25368 C C . ASN C 3 206 ? 266.26600 238.52200 247.23000 1.000 82.72537 206 ASN C C 1
ATOM 25369 O O . ASN C 3 206 ? 265.29600 239.27800 247.33200 1.000 82.72537 206 ASN C O 1
ATOM 25380 N N . LYS C 3 207 ? 267.32300 238.79700 246.47300 1.000 81.58201 207 LYS C N 1
ATOM 25381 C CA . LYS C 3 207 ? 267.49800 240.12300 245.89800 1.000 81.58201 207 LYS C CA 1
ATOM 25382 C C . LYS C 3 207 ? 266.39100 240.45700 244.90400 1.000 81.58201 207 LYS C C 1
ATOM 25383 O O . LYS C 3 207 ? 265.91000 241.59700 244.85800 1.000 81.58201 207 LYS C O 1
ATOM 25402 N N . GLU C 3 208 ? 265.96700 239.47600 244.10600 1.000 83.51522 208 GLU C N 1
ATOM 25403 C CA . GLU C 3 208 ? 264.94600 239.73800 243.09700 1.000 83.51522 208 GLU C CA 1
ATOM 25404 C C . GLU C 3 208 ? 263.66500 240.24600 243.73700 1.000 83.51522 208 GLU C C 1
ATOM 25405 O O . GLU C 3 208 ? 263.01700 241.16700 243.22100 1.000 83.51522 208 GLU C O 1
ATOM 25417 N N . VAL C 3 209 ? 263.27900 239.64200 244.85800 1.000 81.99302 209 VAL C N 1
ATOM 25418 C CA . VAL C 3 209 ? 262.05900 240.04300 245.54300 1.000 81.99302 209 VAL C CA 1
ATOM 25419 C C . VAL C 3 209 ? 262.15400 241.49600 245.97800 1.000 81.99302 209 VAL C C 1
ATOM 25420 O O . VAL C 3 209 ? 261.21100 242.28100 245.80700 1.000 81.99302 209 VAL C O 1
ATOM 25433 N N . VAL C 3 210 ? 263.29700 241.87600 246.54300 1.000 80.01370 210 VAL C N 1
ATOM 25434 C CA . VAL C 3 210 ? 263.46600 243.24300 247.01200 1.000 80.01370 210 VAL C CA 1
ATOM 25435 C C . VAL C 3 210 ? 263.40000 244.20700 245.84000 1.000 80.01370 210 VAL C C 1
ATOM 25436 O O . VAL C 3 210 ? 262.80800 245.28800 245.93500 1.000 80.01370 210 VAL C O 1
ATOM 25449 N N . ALA C 3 211 ? 263.99700 243.83000 244.71200 1.000 80.80587 211 ALA C N 1
ATOM 25450 C CA . ALA C 3 211 ? 263.97300 244.71100 243.55200 1.000 80.80587 211 ALA C CA 1
ATOM 25451 C C . ALA C 3 211 ? 262.54900 244.91800 243.06000 1.000 80.80587 211 ALA C C 1
ATOM 25452 O O . ALA C 3 211 ? 262.13300 246.04800 242.76600 1.000 80.80587 211 ALA C O 1
ATOM 25459 N N . HIS C 3 212 ? 261.78300 243.83300 242.98400 1.000 82.50312 212 HIS C N 1
ATOM 25460 C CA . HIS C 3 212 ? 260.40000 243.92700 242.53700 1.000 82.50312 212 HIS C CA 1
ATOM 25461 C C . HIS C 3 212 ? 259.59400 244.82200 243.47100 1.000 82.50312 212 HIS C C 1
ATOM 25462 O O . HIS C 3 212 ? 258.78800 245.65300 243.02300 1.000 82.50312 212 HIS C O 1
ATOM 25476 N N . MET C 3 213 ? 259.80100 244.66800 244.77900 1.000 80.89322 213 MET C N 1
ATOM 25477 C CA . MET C 3 213 ? 259.09000 245.50200 245.73800 1.000 80.89322 213 MET C CA 1
ATOM 25478 C C . MET C 3 213 ? 259.50700 246.96400 245.67000 1.000 80.89322 213 MET C C 1
ATOM 25479 O O . MET C 3 213 ? 258.67400 247.84000 245.90000 1.000 80.89322 213 MET C O 1
ATOM 25493 N N . LEU C 3 214 ? 260.76600 247.26500 245.35100 1.000 80.12016 214 LEU C N 1
ATOM 25494 C CA . LEU C 3 214 ? 261.12100 248.67300 245.17500 1.000 80.12016 214 LEU C CA 1
ATOM 25495 C C . LEU C 3 214 ? 260.49300 249.24900 243.91500 1.000 80.12016 214 LEU C C 1
ATOM 25496 O O . LEU C 3 214 ? 260.05800 250.41500 243.90200 1.000 80.12016 214 LEU C O 1
ATOM 25512 N N . GLU C 3 215 ? 260.33900 248.41400 242.89100 1.000 82.71921 215 GLU C N 1
ATOM 25513 C CA . GLU C 3 215 ? 259.62700 248.84400 241.69800 1.000 82.71921 215 GLU C CA 1
ATOM 25514 C C . GLU C 3 215 ? 258.20100 249.22500 242.04900 1.000 82.71921 215 GLU C C 1
ATOM 25515 O O . GLU C 3 215 ? 257.71200 250.28900 241.65600 1.000 82.71921 215 GLU C O 1
ATOM 25527 N N . LYS C 3 216 ? 257.51800 248.36200 242.79800 1.000 82.44537 216 LYS C N 1
ATOM 25528 C CA . LYS C 3 216 ? 256.16900 248.70500 243.23200 1.000 82.44537 216 LYS C CA 1
ATOM 25529 C C . LYS C 3 216 ? 256.16900 249.90500 244.16900 1.000 82.44537 216 LYS C C 1
ATOM 25530 O O . LYS C 3 216 ? 255.20100 250.67100 244.19700 1.000 82.44537 216 LYS C O 1
ATOM 25549 N N . GLN C 3 217 ? 257.23300 250.07900 244.95100 1.000 79.82332 217 GLN C N 1
ATOM 25550 C CA . GLN C 3 217 ? 257.29800 251.20600 245.87300 1.000 79.82332 217 GLN C CA 1
ATOM 25551 C C . GLN C 3 217 ? 257.26100 252.53000 245.13500 1.000 79.82332 217 GLN C C 1
ATOM 25552 O O . GLN C 3 217 ? 256.64700 253.49300 245.60900 1.000 79.82332 217 GLN C O 1
ATOM 25566 N N . PHE C 3 218 ? 257.92500 252.61100 243.98300 1.000 78.69855 218 PHE C N 1
ATOM 25567 C CA . PHE C 3 218 ? 258.06100 253.89400 243.30400 1.000 78.69855 218 PHE C CA 1
ATOM 25568 C C . PHE C 3 218 ? 257.10800 254.06900 242.12800 1.000 78.69855 218 PHE C C 1
ATOM 25569 O O . PHE C 3 218 ? 257.30500 254.98300 241.32300 1.000 78.69855 218 PHE C O 1
ATOM 25586 N N . ASN C 3 219 ? 256.08600 253.22800 242.00600 1.000 81.58645 219 ASN C N 1
ATOM 25587 C CA . ASN C 3 219 ? 255.14600 253.32000 240.89500 1.000 81.58645 219 ASN C CA 1
ATOM 25588 C C . ASN C 3 219 ? 253.77000 253.72800 241.39900 1.000 81.58645 219 ASN C C 1
ATOM 25589 O O . ASN C 3 219 ? 253.11200 252.92900 242.08100 1.000 81.58645 219 ASN C O 1
ATOM 25600 N N . PRO C 3 220 ? 253.28400 254.93300 241.10100 1.000 81.33868 220 PRO C N 1
ATOM 25601 C CA . PRO C 3 220 ? 251.91400 255.29700 241.47800 1.000 81.33868 220 PRO C CA 1
ATOM 25602 C C . PRO C 3 220 ? 250.90900 254.64700 240.54200 1.000 81.33868 220 PRO C C 1
ATOM 25603 O O . PRO C 3 220 ? 250.83400 254.98200 239.35600 1.000 81.33868 220 PRO C O 1
ATOM 25614 N N . GLU C 3 221 ? 250.13000 253.71500 241.07400 1.000 82.18722 221 GLU C N 1
ATOM 25615 C CA . GLU C 3 221 ? 249.19600 252.95800 240.25400 1.000 82.18722 221 GLU C CA 1
ATOM 25616 C C . GLU C 3 221 ? 248.07300 253.88000 239.80700 1.000 82.18722 221 GLU C C 1
ATOM 25617 O O . GLU C 3 221 ? 247.21200 254.25500 240.60800 1.000 82.18722 221 GLU C O 1
ATOM 25629 N N . SER C 3 222 ? 248.09000 254.26400 238.53600 1.000 81.74007 222 SER C N 1
ATOM 25630 C CA . SER C 3 222 ? 247.06800 255.12700 237.96500 1.000 81.74007 222 SER C CA 1
ATOM 25631 C C . SER C 3 222 ? 246.00700 254.28000 237.28000 1.000 81.74007 222 SER C C 1
ATOM 25632 O O . SER C 3 222 ? 246.33000 253.41000 236.46500 1.000 81.74007 222 SER C O 1
ATOM 25640 N N . ARG C 3 223 ? 244.74800 254.54100 237.61000 1.000 81.76515 223 ARG C N 1
ATOM 25641 C CA . ARG C 3 223 ? 243.63000 253.76500 237.09700 1.000 81.76515 223 ARG C CA 1
ATOM 25642 C C . ARG C 3 223 ? 242.49200 254.69800 236.71900 1.000 81.76515 223 ARG C C 1
ATOM 25643 O O . ARG C 3 223 ? 242.35900 255.79100 237.26900 1.000 81.76515 223 ARG C O 1
ATOM 25664 N N . PHE C 3 224 ? 241.65200 254.23800 235.79800 1.000 81.45308 224 PHE C N 1
ATOM 25665 C CA . PHE C 3 224 ? 240.47400 254.97900 235.35600 1.000 81.45308 224 PHE C CA 1
ATOM 25666 C C . PHE C 3 224 ? 239.25900 254.38100 236.04800 1.000 81.45308 224 PHE C C 1
ATOM 25667 O O . PHE C 3 224 ? 238.76800 253.31800 235.66000 1.000 81.45308 224 PHE C O 1
ATOM 25684 N N . LEU C 3 225 ? 238.77500 255.07100 237.07100 1.000 80.73488 225 LEU C N 1
ATOM 25685 C CA . LEU C 3 225 ? 237.79200 254.53100 237.99400 1.000 80.73488 225 LEU C CA 1
ATOM 25686 C C . LEU C 3 225 ? 236.64400 255.49900 238.20400 1.000 80.73488 225 LEU C C 1
ATOM 25687 O O . LEU C 3 225 ? 236.77600 256.70000 237.95100 1.000 80.73488 225 LEU C O 1
ATOM 25703 N N . PRO C 3 226 ? 235.50000 255.00400 238.67000 1.000 78.11531 226 PRO C N 1
ATOM 25704 C CA . PRO C 3 226 ? 234.48100 255.90600 239.20400 1.000 78.11531 226 PRO C CA 1
ATOM 25705 C C . PRO C 3 226 ? 234.91200 256.46200 240.54600 1.000 78.11531 226 PRO C C 1
ATOM 25706 O O . PRO C 3 226 ? 235.54600 255.77600 241.34800 1.000 78.11531 226 PRO C O 1
ATOM 25717 N N . VAL C 3 227 ? 234.55400 257.71900 240.78700 1.000 81.41027 227 VAL C N 1
ATOM 25718 C CA . VAL C 3 227 ? 235.05300 258.44600 241.94100 1.000 81.41027 227 VAL C CA 1
ATOM 25719 C C . VAL C 3 227 ? 233.96800 259.38500 242.43500 1.000 81.41027 227 VAL C C 1
ATOM 25720 O O . VAL C 3 227 ? 233.13100 259.86300 241.66400 1.000 81.41027 227 VAL C O 1
ATOM 25733 N N . PHE C 3 228 ? 233.99500 259.64300 243.73600 1.000 79.89799 228 PHE C N 1
ATOM 25734 C CA . PHE C 3 228 ? 233.10700 260.60100 244.36600 1.000 79.89799 228 PHE C CA 1
ATOM 25735 C C . PHE C 3 228 ? 233.86500 261.27700 245.49300 1.000 79.89799 228 PHE C C 1
ATOM 25736 O O . PHE C 3 228 ? 234.70200 260.65900 246.15500 1.000 79.89799 228 PHE C O 1
ATOM 25753 N N . GLY C 3 229 ? 233.56800 262.54800 245.70300 1.000 82.14326 229 GLY C N 1
ATOM 25754 C CA . GLY C 3 229 ? 234.22500 263.28400 246.75500 1.000 82.14326 229 GLY C CA 1
ATOM 25755 C C . GLY C 3 229 ? 235.61800 263.72700 246.35100 1.000 82.14326 229 GLY C C 1
ATOM 25756 O O . GLY C 3 229 ? 235.97500 263.79100 245.17100 1.000 82.14326 229 GLY C O 1
ATOM 25760 N N . ALA C 3 230 ? 236.41600 264.03900 247.36600 1.000 83.36774 230 ALA C N 1
ATOM 25761 C CA . ALA C 3 230 ? 237.77800 264.48000 247.12900 1.000 83.36774 230 ALA C CA 1
ATOM 25762 C C . ALA C 3 230 ? 238.55600 263.41600 246.36700 1.000 83.36774 230 ALA C C 1
ATOM 25763 O O . ALA C 3 230 ? 238.15300 262.25400 246.27700 1.000 83.36774 230 ALA C O 1
ATOM 25770 N N . ILE C 3 231 ? 239.68700 263.82900 245.80900 1.000 81.85051 231 ILE C N 1
ATOM 25771 C CA . ILE C 3 231 ? 240.55700 262.94400 245.05200 1.000 81.85051 231 ILE C CA 1
ATOM 25772 C C . ILE C 3 231 ? 241.92300 262.99100 245.71200 1.000 81.85051 231 ILE C C 1
ATOM 25773 O O . ILE C 3 231 ? 242.64700 263.98800 245.59600 1.000 81.85051 231 ILE C O 1
ATOM 25789 N N . ARG C 3 232 ? 242.27400 261.91300 246.40700 1.000 85.66660 232 ARG C N 1
ATOM 25790 C CA . ARG C 3 232 ? 243.52500 261.79200 247.10800 1.000 85.66660 232 ARG C CA 1
ATOM 25791 C C . ARG C 3 232 ? 243.91200 260.32500 247.07900 1.000 85.66660 232 ARG C C 1
ATOM 25792 O O . ARG C 3 232 ? 243.04000 259.46300 247.25400 1.000 85.66660 232 ARG C O 1
ATOM 25813 N N . PRO C 3 233 ? 245.18600 260.00500 246.86200 1.000 83.95655 233 PRO C N 1
ATOM 25814 C CA . PRO C 3 233 ? 245.57900 258.59100 246.84200 1.000 83.95655 233 PRO C CA 1
ATOM 25815 C C . PRO C 3 233 ? 245.22800 257.85600 248.11800 1.000 83.95655 233 PRO C C 1
ATOM 25816 O O . PRO C 3 233 ? 244.90500 256.66300 248.07100 1.000 83.95655 233 PRO C O 1
ATOM 25827 N N . GLU C 3 234 ? 245.28100 258.53900 249.26200 1.000 84.60986 234 GLU C N 1
ATOM 25828 C CA . GLU C 3 234 ? 244.98900 257.88300 250.52800 1.000 84.60986 234 GLU C CA 1
ATOM 25829 C C . GLU C 3 234 ? 243.58900 257.28800 250.55100 1.000 84.60986 234 GLU C C 1
ATOM 25830 O O . GLU C 3 234 ? 243.36000 256.27200 251.21500 1.000 84.60986 234 GLU C O 1
ATOM 25842 N N . ARG C 3 235 ? 242.64200 257.90100 249.84700 1.000 81.35943 235 ARG C N 1
ATOM 25843 C CA . ARG C 3 235 ? 241.28500 257.37600 249.78700 1.000 81.35943 235 ARG C CA 1
ATOM 25844 C C . ARG C 3 235 ? 241.13900 256.35200 248.67200 1.000 81.35943 235 ARG C C 1
ATOM 25845 O O . ARG C 3 235 ? 240.58300 255.27100 248.88100 1.000 81.35943 235 ARG C O 1
ATOM 25866 N N . MET C 3 236 ? 241.63600 256.68400 247.48400 1.000 81.45163 236 MET C N 1
ATOM 25867 C CA . MET C 3 236 ? 241.46300 255.81800 246.32900 1.000 81.45163 236 MET C CA 1
ATOM 25868 C C . MET C 3 236 ? 242.02800 254.42400 246.55100 1.000 81.45163 236 MET C C 1
ATOM 25869 O O . MET C 3 236 ? 241.62300 253.48800 245.85500 1.000 81.45163 236 MET C O 1
ATOM 25883 N N . GLU C 3 237 ? 242.95900 254.26100 247.49100 1.000 78.61481 237 GLU C N 1
ATOM 25884 C CA . GLU C 3 237 ? 243.49800 252.93400 247.75300 1.000 78.61481 237 GLU C CA 1
ATOM 25885 C C . GLU C 3 237 ? 242.49100 252.04600 248.46500 1.000 78.61481 237 GLU C C 1
ATOM 25886 O O . GLU C 3 237 ? 242.62400 250.81900 248.41700 1.000 78.61481 237 GLU C O 1
ATOM 25898 N N . LEU C 3 238 ? 241.48100 252.63500 249.11000 1.000 76.00349 238 LEU C N 1
ATOM 25899 C CA . LEU C 3 238 ? 240.45100 251.87600 249.80600 1.000 76.00349 238 LEU C CA 1
ATOM 25900 C C . LEU C 3 238 ? 239.05500 252.37800 249.46100 1.000 76.00349 238 LEU C C 1
ATOM 25901 O O . LEU C 3 238 ? 238.10700 252.11900 250.20700 1.000 76.00349 238 LEU C O 1
ATOM 25917 N N . ILE C 3 239 ? 238.91600 253.10200 248.35100 1.000 77.06186 239 ILE C N 1
ATOM 25918 C CA . ILE C 3 239 ? 237.62000 253.62800 247.93900 1.000 77.06186 239 ILE C CA 1
ATOM 25919 C C . ILE C 3 239 ? 236.54000 252.56400 248.03500 1.000 77.06186 239 ILE C C 1
ATOM 25920 O O . ILE C 3 239 ? 235.38100 252.86500 248.34200 1.000 77.06186 239 ILE C O 1
ATOM 25936 N N . HIS C 3 240 ? 236.89900 251.30600 247.78000 1.000 74.08696 240 HIS C N 1
ATOM 25937 C CA . HIS C 3 240 ? 235.93500 250.21500 247.84000 1.000 74.08696 240 HIS C CA 1
ATOM 25938 C C . HIS C 3 240 ? 235.22900 250.12600 249.18400 1.000 74.08696 240 HIS C C 1
ATOM 25939 O O . HIS C 3 240 ? 234.15500 249.52100 249.26500 1.000 74.08696 240 HIS C O 1
ATOM 25953 N N . ALA C 3 241 ? 235.79500 250.71300 250.23300 1.000 74.33985 241 ALA C N 1
ATOM 25954 C CA . ALA C 3 241 ? 235.22400 250.64800 251.57100 1.000 74.33985 241 ALA C CA 1
ATOM 25955 C C . ALA C 3 241 ? 234.82100 252.02600 252.07100 1.000 74.33985 241 ALA C C 1
ATOM 25956 O O . ALA C 3 241 ? 234.83700 252.29100 253.27400 1.000 74.33985 241 ALA C O 1
ATOM 25963 N N . LEU C 3 242 ? 234.46500 252.91100 251.15500 1.000 76.81532 242 LEU C N 1
ATOM 25964 C CA . LEU C 3 242 ? 233.96100 254.23100 251.48700 1.000 76.81532 242 LEU C CA 1
ATOM 25965 C C . LEU C 3 242 ? 232.59300 254.50600 250.90100 1.000 76.81532 242 LEU C C 1
ATOM 25966 O O . LEU C 3 242 ? 231.81600 255.24700 251.50300 1.000 76.81532 242 LEU C O 1
ATOM 25982 N N . GLY C 3 243 ? 232.28100 253.93200 249.74700 1.000 77.10366 243 GLY C N 1
ATOM 25983 C CA . GLY C 3 243 ? 230.99500 254.14000 249.13200 1.000 77.10366 243 GLY C CA 1
ATOM 25984 C C . GLY C 3 243 ? 230.87600 253.43600 247.80300 1.000 77.10366 243 GLY C C 1
ATOM 25985 O O . GLY C 3 243 ? 231.87500 253.19100 247.12300 1.000 77.10366 243 GLY C O 1
ATOM 25989 N N . GLY C 3 244 ? 229.64900 253.08800 247.44100 1.000 81.06866 244 GLY C N 1
ATOM 25990 C CA . GLY C 3 244 ? 229.36800 252.49900 246.15100 1.000 81.06866 244 GLY C CA 1
ATOM 25991 C C . GLY C 3 244 ? 228.33400 253.31800 245.41600 1.000 81.06866 244 GLY C C 1
ATOM 25992 O O . GLY C 3 244 ? 228.23100 254.53000 245.62400 1.000 81.06866 244 GLY C O 1
ATOM 25996 N N . GLU C 3 245 ? 227.55600 252.67100 244.55500 1.000 84.08435 245 GLU C N 1
ATOM 25997 C CA . GLU C 3 245 ? 226.52600 253.38700 243.81900 1.000 84.08435 245 GLU C CA 1
ATOM 25998 C C . GLU C 3 245 ? 225.33900 253.75500 244.69700 1.000 84.08435 245 GLU C C 1
ATOM 25999 O O . GLU C 3 245 ? 224.57500 254.65400 244.33400 1.000 84.08435 245 GLU C O 1
ATOM 26011 N N . THR C 3 246 ? 225.16800 253.08800 245.83900 1.000 80.43085 246 THR C N 1
ATOM 26012 C CA . THR C 3 246 ? 223.97000 253.24500 246.64700 1.000 80.43085 246 THR C CA 1
ATOM 26013 C C . THR C 3 246 ? 224.22700 253.53700 248.11900 1.000 80.43085 246 THR C C 1
ATOM 26014 O O . THR C 3 246 ? 223.26200 253.75400 248.86000 1.000 80.43085 246 THR C O 1
ATOM 26025 N N . TRP C 3 247 ? 225.47900 253.55100 248.56700 1.000 76.99528 247 TRP C N 1
ATOM 26026 C CA . TRP C 3 247 ? 225.77200 253.69600 249.98200 1.000 76.99528 247 TRP C CA 1
ATOM 26027 C C . TRP C 3 247 ? 227.06900 254.46500 250.15800 1.000 76.99528 247 TRP C C 1
ATOM 26028 O O . TRP C 3 247 ? 227.89800 254.54000 249.24900 1.000 76.99528 247 TRP C O 1
ATOM 26049 N N . ILE C 3 248 ? 227.23200 255.04300 251.34600 1.000 79.29063 248 ILE C N 1
ATOM 26050 C CA . ILE C 3 248 ? 228.40800 255.85100 251.65700 1.000 79.29063 248 ILE C CA 1
ATOM 26051 C C . ILE C 3 248 ? 228.78200 255.65400 253.11800 1.000 79.29063 248 ILE C C 1
ATOM 26052 O O . ILE C 3 248 ? 227.96900 255.91100 254.00900 1.000 79.29063 248 ILE C O 1
ATOM 26068 N N . GLN C 3 249 ? 230.02000 255.24400 253.36500 1.000 79.01235 249 GLN C N 1
ATOM 26069 C CA . GLN C 3 249 ? 230.54500 255.05700 254.71500 1.000 79.01235 249 GLN C CA 1
ATOM 26070 C C . GLN C 3 249 ? 231.43000 256.25500 255.03500 1.000 79.01235 249 GLN C C 1
ATOM 26071 O O . GLN C 3 249 ? 232.62600 256.26200 254.74900 1.000 79.01235 249 GLN C O 1
ATOM 26085 N N . GLU C 3 250 ? 230.82200 257.28300 255.61900 1.000 82.16020 250 GLU C N 1
ATOM 26086 C CA . GLU C 3 250 ? 231.54900 258.50000 255.94700 1.000 82.16020 250 GLU C CA 1
ATOM 26087 C C . GLU C 3 250 ? 232.82200 258.17600 256.71500 1.000 82.16020 250 GLU C C 1
ATOM 26088 O O . GLU C 3 250 ? 232.88200 257.21600 257.48800 1.000 82.16020 250 GLU C O 1
ATOM 26100 N N . ALA C 3 251 ? 233.84900 258.99200 256.49300 1.000 81.23350 251 ALA C N 1
ATOM 26101 C CA . ALA C 3 251 ? 235.13100 258.81900 257.15700 1.000 81.23350 251 ALA C CA 1
ATOM 26102 C C . ALA C 3 251 ? 235.99300 260.03700 256.88500 1.000 81.23350 251 ALA C C 1
ATOM 26103 O O . ALA C 3 251 ? 235.95500 260.59500 255.78600 1.000 81.23350 251 ALA C O 1
ATOM 26110 N N . ASN C 3 252 ? 236.76600 260.44100 257.88700 1.000 84.70076 252 ASN C N 1
ATOM 26111 C CA . ASN C 3 252 ? 237.64900 261.59600 257.79000 1.000 84.70076 252 ASN C CA 1
ATOM 26112 C C . ASN C 3 252 ? 239.05400 261.10200 257.47300 1.000 84.70076 252 ASN C C 1
ATOM 26113 O O . ASN C 3 252 ? 239.67600 260.41500 258.28800 1.000 84.70076 252 ASN C O 1
ATOM 26124 N N . THR C 3 253 ? 239.54700 261.45000 256.28700 1.000 84.69936 253 THR C N 1
ATOM 26125 C CA . THR C 3 253 ? 240.84800 261.00400 255.80800 1.000 84.69936 253 THR C CA 1
ATOM 26126 C C . THR C 3 253 ? 241.73300 262.18100 255.41500 1.000 84.69936 253 THR C C 1
ATOM 26127 O O . THR C 3 253 ? 242.63300 262.04100 254.58600 1.000 84.69936 253 THR C O 1
ATOM 26138 N N . ALA C 3 254 ? 241.48000 263.35100 255.99900 1.000 91.21098 254 ALA C N 1
ATOM 26139 C CA . ALA C 3 254 ? 242.21400 264.54600 255.60100 1.000 91.21098 254 ALA C CA 1
ATOM 26140 C C . ALA C 3 254 ? 243.69000 264.44300 255.96400 1.000 91.21098 254 ALA C C 1
ATOM 26141 O O . ALA C 3 254 ? 244.56500 264.69900 255.12900 1.000 91.21098 254 ALA C O 1
ATOM 26148 N N . GLY C 3 255 ? 243.98600 264.06700 257.20500 1.000 93.83418 255 GLY C N 1
ATOM 26149 C CA . GLY C 3 255 ? 245.34800 264.09900 257.70400 1.000 93.83418 255 GLY C CA 1
ATOM 26150 C C . GLY C 3 255 ? 246.09600 262.78900 257.56400 1.000 93.83418 255 GLY C C 1
ATOM 26151 O O . GLY C 3 255 ? 246.56400 262.23500 258.56300 1.000 93.83418 255 GLY C O 1
ATOM 26155 N N . ILE C 3 256 ? 246.22000 262.27900 256.34000 1.000 87.84065 256 ILE C N 1
ATOM 26156 C CA . ILE C 3 256 ? 247.02900 261.09900 256.06200 1.000 87.84065 256 ILE C CA 1
ATOM 26157 C C . ILE C 3 256 ? 247.86400 261.36000 254.81800 1.000 87.84065 256 ILE C C 1
ATOM 26158 O O . ILE C 3 256 ? 247.32100 261.69500 253.76000 1.000 87.84065 256 ILE C O 1
ATOM 26174 N N . SER C 3 257 ? 249.17700 261.20000 254.95000 1.000 92.00612 257 SER C N 1
ATOM 26175 C CA . SER C 3 257 ? 250.12000 261.28800 253.83800 1.000 92.00612 257 SER C CA 1
ATOM 26176 C C . SER C 3 257 ? 249.80600 262.48600 252.94500 1.000 92.00612 257 SER C C 1
ATOM 26177 O O . SER C 3 257 ? 249.51700 262.35700 251.75600 1.000 92.00612 257 SER C O 1
ATOM 26185 N N . ASN C 3 258 ? 249.85100 263.67200 253.55400 1.000 101.02625 258 ASN C N 1
ATOM 26186 C CA . ASN C 3 258 ? 249.58100 264.90000 252.81800 1.000 101.02625 258 ASN C CA 1
ATOM 26187 C C . ASN C 3 258 ? 250.44700 264.96100 251.56900 1.000 101.02625 258 ASN C C 1
ATOM 26188 O O . ASN C 3 258 ? 251.67100 265.10500 251.65200 1.000 101.02625 258 ASN C O 1
ATOM 26199 N N . VAL C 3 259 ? 249.80700 264.84800 250.40700 1.000 100.65147 259 VAL C N 1
ATOM 26200 C CA . VAL C 3 259 ? 250.48700 264.96400 249.12300 1.000 100.65147 259 VAL C CA 1
ATOM 26201 C C . VAL C 3 259 ? 250.08400 266.21400 248.35900 1.000 100.65147 259 VAL C C 1
ATOM 26202 O O . VAL C 3 259 ? 250.73300 266.54100 247.35200 1.000 100.65147 259 VAL C O 1
ATOM 26215 N N . ASP C 3 260 ? 249.05400 266.93300 248.80600 1.000 103.80083 260 ASP C N 1
ATOM 26216 C CA . ASP C 3 260 ? 248.59000 268.10800 248.08300 1.000 103.80083 260 ASP C CA 1
ATOM 26217 C C . ASP C 3 260 ? 249.39000 269.35700 248.41100 1.000 103.80083 260 ASP C C 1
ATOM 26218 O O . ASP C 3 260 ? 249.43100 270.28200 247.59300 1.000 103.80083 260 ASP C O 1
ATOM 26227 N N . GLN C 3 261 ? 250.04100 269.40100 249.57300 1.000 103.03407 261 GLN C N 1
ATOM 26228 C CA . GLN C 3 261 ? 250.75700 270.61200 249.94700 1.000 103.03407 261 GLN C CA 1
ATOM 26229 C C . GLN C 3 261 ? 252.02500 270.78300 249.12300 1.000 103.03407 261 GLN C C 1
ATOM 26230 O O . GLN C 3 261 ? 252.38600 271.91200 248.76900 1.000 103.03407 261 GLN C O 1
ATOM 26244 N N . ARG C 3 262 ? 252.63700 269.68000 248.69400 1.000 98.82586 262 ARG C N 1
ATOM 26245 C CA . ARG C 3 262 ? 253.86500 269.79200 247.92000 1.000 98.82586 262 ARG C CA 1
ATOM 26246 C C . ARG C 3 262 ? 253.55400 270.07700 246.46000 1.000 98.82586 262 ARG C C 1
ATOM 26247 O O . ARG C 3 262 ? 254.25800 270.85600 245.81100 1.000 98.82586 262 ARG C O 1
ATOM 26268 N N . LYS C 3 263 ? 252.48400 269.47900 245.93900 1.000 95.68165 263 LYS C N 1
ATOM 26269 C CA . LYS C 3 263 ? 252.01500 269.84400 244.61000 1.000 95.68165 263 LYS C CA 1
ATOM 26270 C C . LYS C 3 263 ? 251.61700 271.31400 244.56400 1.000 95.68165 263 LYS C C 1
ATOM 26271 O O . LYS C 3 263 ? 251.94900 272.03200 243.61200 1.000 95.68165 263 LYS C O 1
ATOM 26290 N N . ASN C 3 264 ? 250.90700 271.78000 245.59400 1.000 98.58464 264 ASN C N 1
ATOM 26291 C CA . ASN C 3 264 ? 250.51800 273.18300 245.65500 1.000 98.58464 264 ASN C CA 1
ATOM 26292 C C . ASN C 3 264 ? 251.74100 274.08900 245.69500 1.000 98.58464 264 ASN C C 1
ATOM 26293 O O . ASN C 3 264 ? 251.78300 275.11900 245.01100 1.000 98.58464 264 ASN C O 1
ATOM 26304 N N . ASP C 3 265 ? 252.74900 273.72700 246.49200 1.000 99.47394 265 ASP C N 1
ATOM 26305 C CA . ASP C 3 265 ? 253.95300 274.54600 246.55900 1.000 99.47394 265 ASP C CA 1
ATOM 26306 C C . ASP C 3 265 ? 254.67700 274.55700 245.22000 1.000 99.47394 265 ASP C C 1
ATOM 26307 O O . ASP C 3 265 ? 255.21500 275.58900 244.80400 1.000 99.47394 265 ASP C O 1
ATOM 26316 N N . ILE C 3 266 ? 254.71600 273.41300 244.53700 1.000 94.70459 266 ILE C N 1
ATOM 26317 C CA . ILE C 3 266 ? 255.35800 273.35300 243.23000 1.000 94.70459 266 ILE C CA 1
ATOM 26318 C C . ILE C 3 266 ? 254.65400 274.27700 242.25000 1.000 94.70459 266 ILE C C 1
ATOM 26319 O O . ILE C 3 266 ? 255.29800 275.01400 241.49100 1.000 94.70459 266 ILE C O 1
ATOM 26335 N N . ARG C 3 267 ? 253.32200 274.26100 242.25200 1.000 94.96609 267 ARG C N 1
ATOM 26336 C CA . ARG C 3 267 ? 252.59500 275.15000 241.35500 1.000 94.96609 267 ARG C CA 1
ATOM 26337 C C . ARG C 3 267 ? 252.83500 276.60500 241.71700 1.000 94.96609 267 ARG C C 1
ATOM 26338 O O . ARG C 3 267 ? 252.96900 277.45600 240.83300 1.000 94.96609 267 ARG C O 1
ATOM 26359 N N . ALA C 3 268 ? 252.89800 276.91100 243.01100 1.000 98.57885 268 ALA C N 1
ATOM 26360 C CA . ALA C 3 268 ? 253.16300 278.28400 243.42000 1.000 98.57885 268 ALA C CA 1
ATOM 26361 C C . ALA C 3 268 ? 254.53200 278.73900 242.94000 1.000 98.57885 268 ALA C C 1
ATOM 26362 O O . ALA C 3 268 ? 254.69200 279.87000 242.46500 1.000 98.57885 268 ALA C O 1
ATOM 26369 N N . VAL C 3 269 ? 255.53400 277.87100 243.05900 1.000 98.51094 269 VAL C N 1
ATOM 26370 C CA . VAL C 3 269 ? 256.87900 278.22000 242.62000 1.000 98.51094 269 VAL C CA 1
ATOM 26371 C C . VAL C 3 269 ? 256.91900 278.42200 241.11300 1.000 98.51094 269 VAL C C 1
ATOM 26372 O O . VAL C 3 269 ? 257.57000 279.34900 240.61300 1.000 98.51094 269 VAL C O 1
ATOM 26385 N N . CYS C 3 270 ? 256.24300 277.55300 240.36100 1.000 96.20920 270 CYS C N 1
ATOM 26386 C CA . CYS C 3 270 ? 256.20800 277.73100 238.91500 1.000 96.20920 270 CYS C CA 1
ATOM 26387 C C . CYS C 3 270 ? 255.51400 279.03400 238.55100 1.000 96.20920 270 CYS C C 1
ATOM 26388 O O . CYS C 3 270 ? 255.94800 279.74400 237.63900 1.000 96.20920 270 CYS C O 1
ATOM 26396 N N . ARG C 3 271 ? 254.44800 279.37800 239.27200 1.000 97.73294 271 ARG C N 1
ATOM 26397 C CA . ARG C 3 271 ? 253.77900 280.65000 239.03500 1.000 97.73294 271 ARG C CA 1
ATOM 26398 C C . ARG C 3 271 ? 254.72400 281.81200 239.29700 1.000 97.73294 271 ARG C C 1
ATOM 26399 O O . ARG C 3 271 ? 254.79900 282.75900 238.50400 1.000 97.73294 271 ARG C O 1
ATOM 26420 N N . LYS C 3 272 ? 255.47900 281.73500 240.39000 1.000 100.03355 272 LYS C N 1
ATOM 26421 C CA . LYS C 3 272 ? 256.38000 282.81900 240.75600 1.000 100.03355 272 LYS C CA 1
ATOM 26422 C C . LYS C 3 272 ? 257.47100 283.00300 239.71300 1.000 100.03355 272 LYS C C 1
ATOM 26423 O O . LYS C 3 272 ? 257.76900 284.12900 239.29800 1.000 100.03355 272 LYS C O 1
ATOM 26442 N N . VAL C 3 273 ? 258.07200 281.90400 239.26500 1.000 96.77833 273 VAL C N 1
ATOM 26443 C CA . VAL C 3 273 ? 259.15100 282.01500 238.29000 1.000 96.77833 273 VAL C CA 1
ATOM 26444 C C . VAL C 3 273 ? 258.61300 282.46800 236.93600 1.000 96.77833 273 VAL C C 1
ATOM 26445 O O . VAL C 3 273 ? 259.24100 283.28200 236.24600 1.000 96.77833 273 VAL C O 1
ATOM 26458 N N . CYS C 3 274 ? 257.43700 281.97300 236.53900 1.000 96.26811 274 CYS C N 1
ATOM 26459 C CA . CYS C 3 274 ? 256.85800 282.39100 235.26900 1.000 96.26811 274 CYS C CA 1
ATOM 26460 C C . CYS C 3 274 ? 256.50200 283.86600 235.28700 1.000 96.26811 274 CYS C C 1
ATOM 26461 O O . CYS C 3 274 ? 256.59700 284.54000 234.25600 1.000 96.26811 274 CYS C O 1
ATOM 26469 N N . LEU C 3 275 ? 256.09100 284.38500 236.44300 1.000 98.49684 275 LEU C N 1
ATOM 26470 C CA . LEU C 3 275 ? 255.74500 285.79500 236.52900 1.000 98.49684 275 LEU C CA 1
ATOM 26471 C C . LEU C 3 275 ? 256.98600 286.66700 236.61100 1.000 98.49684 275 LEU C C 1
ATOM 26472 O O . LEU C 3 275 ? 256.98100 287.79500 236.10700 1.000 98.49684 275 LEU C O 1
ATOM 26488 N N . ALA C 3 276 ? 258.04500 286.17500 237.25100 1.000 98.86421 276 ALA C N 1
ATOM 26489 C CA . ALA C 3 276 ? 259.32400 286.87200 237.20500 1.000 98.86421 276 ALA C CA 1
ATOM 26490 C C . ALA C 3 276 ? 259.82300 287.00200 235.77500 1.000 98.86421 276 ALA C C 1
ATOM 26491 O O . ALA C 3 276 ? 260.17600 288.09700 235.32500 1.000 98.86421 276 ALA C O 1
ATOM 26498 N N . ALA C 3 277 ? 259.85300 285.89200 235.03900 1.000 99.48331 277 ALA C N 1
ATOM 26499 C CA . ALA C 3 277 ? 260.51700 285.85800 233.74300 1.000 99.48331 277 ALA C CA 1
ATOM 26500 C C . ALA C 3 277 ? 259.66700 286.41400 232.61600 1.000 99.48331 277 ALA C C 1
ATOM 26501 O O . ALA C 3 277 ? 259.95600 286.12500 231.45100 1.000 99.48331 277 ALA C O 1
ATOM 26508 N N . ASN C 3 278 ? 258.63200 287.19100 232.91800 1.000 100.54364 278 ASN C N 1
ATOM 26509 C CA . ASN C 3 278 ? 257.89700 287.90600 231.88800 1.000 100.54364 278 ASN C CA 1
ATOM 26510 C C . ASN C 3 278 ? 258.42400 289.31700 231.67700 1.000 100.54364 278 ASN C C 1
ATOM 26511 O O . ASN C 3 278 ? 258.02500 289.97700 230.71300 1.000 100.54364 278 ASN C O 1
ATOM 26522 N N . ALA C 3 279 ? 259.31500 289.78200 232.55400 1.000 99.59864 279 ALA C N 1
ATOM 26523 C CA . ALA C 3 279 ? 259.85700 291.12900 232.43300 1.000 99.59864 279 ALA C CA 1
ATOM 26524 C C . ALA C 3 279 ? 260.70100 291.27800 231.17700 1.000 99.59864 279 ALA C C 1
ATOM 26525 O O . ALA C 3 279 ? 260.63500 292.30700 230.49600 1.000 99.59864 279 ALA C O 1
ATOM 26532 N N . SER C 3 280 ? 261.50000 290.26600 230.85600 1.000 103.76394 280 SER C N 1
ATOM 26533 C CA . SER C 3 280 ? 262.43600 290.34200 229.73900 1.000 103.76394 280 SER C CA 1
ATOM 26534 C C . SER C 3 280 ? 261.68000 290.04500 228.45600 1.000 103.76394 280 SER C C 1
ATOM 26535 O O . SER C 3 280 ? 261.38300 288.88900 228.14700 1.000 103.76394 280 SER C O 1
ATOM 26543 N N . ILE C 3 281 ? 261.37800 291.09300 227.69300 1.000 105.33910 281 ILE C N 1
ATOM 26544 C CA . ILE C 3 281 ? 260.64200 290.90800 226.45100 1.000 105.33910 281 ILE C CA 1
ATOM 26545 C C . ILE C 3 281 ? 261.48000 290.10100 225.47200 1.000 105.33910 281 ILE C C 1
ATOM 26546 O O . ILE C 3 281 ? 261.00300 289.14100 224.85600 1.000 105.33910 281 ILE C O 1
ATOM 26562 N N . MET C 3 282 ? 262.74500 290.48300 225.31900 1.000 108.00706 282 MET C N 1
ATOM 26563 C CA . MET C 3 282 ? 263.60800 289.85000 224.33300 1.000 108.00706 282 MET C CA 1
ATOM 26564 C C . MET C 3 282 ? 263.98600 288.43100 224.74100 1.000 108.00706 282 MET C C 1
ATOM 26565 O O . MET C 3 282 ? 264.02300 287.52900 223.89500 1.000 108.00706 282 MET C O 1
ATOM 26579 N N . ASN C 3 283 ? 264.26200 288.20700 226.02400 1.000 104.51067 283 ASN C N 1
ATOM 26580 C CA . ASN C 3 283 ? 264.84300 286.95200 226.49500 1.000 104.51067 283 ASN C CA 1
ATOM 26581 C C . ASN C 3 283 ? 264.07100 286.39800 227.68400 1.000 104.51067 283 ASN C C 1
ATOM 26582 O O . ASN C 3 283 ? 264.64100 286.03600 228.71500 1.000 104.51067 283 ASN C O 1
ATOM 26593 N N . ALA C 3 284 ? 262.74600 286.33500 227.55900 1.000 103.14264 284 ALA C N 1
ATOM 26594 C CA . ALA C 3 284 ? 261.94200 285.73400 228.61700 1.000 103.14264 284 ALA C CA 1
ATOM 26595 C C . ALA C 3 284 ? 262.21300 284.23800 228.74000 1.000 103.14264 284 ALA C C 1
ATOM 26596 O O . ALA C 3 284 ? 262.32600 283.70900 229.85200 1.000 103.14264 284 ALA C O 1
ATOM 26603 N N . LYS C 3 285 ? 262.32700 283.54500 227.60500 1.000 98.40461 285 LYS C N 1
ATOM 26604 C CA . LYS C 3 285 ? 262.47000 282.09200 227.61600 1.000 98.40461 285 LYS C CA 1
ATOM 26605 C C . LYS C 3 285 ? 263.77500 281.65900 228.27600 1.000 98.40461 285 LYS C C 1
ATOM 26606 O O . LYS C 3 285 ? 263.78800 280.78100 229.15200 1.000 98.40461 285 LYS C O 1
ATOM 26625 N N . SER C 3 286 ? 264.88800 282.26900 227.86700 1.000 99.97201 286 SER C N 1
ATOM 26626 C CA . SER C 3 286 ? 266.18200 281.89800 228.42400 1.000 99.97201 286 SER C CA 1
ATOM 26627 C C . SER C 3 286 ? 266.24800 282.20700 229.91200 1.000 99.97201 286 SER C C 1
ATOM 26628 O O . SER C 3 286 ? 266.76700 281.40600 230.70100 1.000 99.97201 286 SER C O 1
ATOM 26636 N N . LYS C 3 287 ? 265.73900 283.37100 230.31300 1.000 100.86597 287 LYS C N 1
ATOM 26637 C CA . LYS C 3 287 ? 265.70900 283.70500 231.72900 1.000 100.86597 287 LYS C CA 1
ATOM 26638 C C . LYS C 3 287 ? 264.87600 282.69800 232.50100 1.000 100.86597 287 LYS C C 1
ATOM 26639 O O . LYS C 3 287 ? 265.23400 282.31300 233.61700 1.000 100.86597 287 LYS C O 1
ATOM 26658 N N . LEU C 3 288 ? 263.76000 282.25500 231.92200 1.000 96.33997 288 LEU C N 1
ATOM 26659 C CA . LEU C 3 288 ? 262.92000 281.28200 232.60600 1.000 96.33997 288 LEU C CA 1
ATOM 26660 C C . LEU C 3 288 ? 263.67200 279.97700 232.81700 1.000 96.33997 288 LEU C C 1
ATOM 26661 O O . LEU C 3 288 ? 263.63500 279.39300 233.90600 1.000 96.33997 288 LEU C O 1
ATOM 26677 N N . VAL C 3 289 ? 264.36400 279.50100 231.78000 1.000 95.17793 289 VAL C N 1
ATOM 26678 C CA . VAL C 3 289 ? 265.09400 278.24100 231.91200 1.000 95.17793 289 VAL C CA 1
ATOM 26679 C C . VAL C 3 289 ? 266.19500 278.37400 232.95400 1.000 95.17793 289 VAL C C 1
ATOM 26680 O O . VAL C 3 289 ? 266.37600 277.49400 233.80700 1.000 95.17793 289 VAL C O 1
ATOM 26693 N N . GLU C 3 290 ? 266.94300 279.47700 232.91200 1.000 99.43047 290 GLU C N 1
ATOM 26694 C CA . GLU C 3 290 ? 268.00200 279.67200 233.89400 1.000 99.43047 290 GLU C CA 1
ATOM 26695 C C . GLU C 3 290 ? 267.42500 279.73000 235.29900 1.000 99.43047 290 GLU C C 1
ATOM 26696 O O . GLU C 3 290 ? 268.01000 279.19200 236.24600 1.000 99.43047 290 GLU C O 1
ATOM 26708 N N . TYR C 3 291 ? 266.27400 280.38100 235.44800 1.000 98.96374 291 TYR C N 1
ATOM 26709 C CA . TYR C 3 291 ? 265.63800 280.49900 236.75100 1.000 98.96374 291 TYR C CA 1
ATOM 26710 C C . TYR C 3 291 ? 265.22200 279.13200 237.27100 1.000 98.96374 291 TYR C C 1
ATOM 26711 O O . TYR C 3 291 ? 265.39100 278.82600 238.45700 1.000 98.96374 291 TYR C O 1
ATOM 26729 N N . ILE C 3 292 ? 264.67700 278.29500 236.39000 1.000 93.45024 292 ILE C N 1
ATOM 26730 C CA . ILE C 3 292 ? 264.25100 276.95800 236.78700 1.000 93.45024 292 ILE C CA 1
ATOM 26731 C C . ILE C 3 292 ? 265.44500 276.11600 237.20800 1.000 93.45024 292 ILE C C 1
ATOM 26732 O O . ILE C 3 292 ? 265.41200 275.43800 238.24100 1.000 93.45024 292 ILE C O 1
ATOM 26748 N N . LYS C 3 293 ? 266.52000 276.14800 236.42200 1.000 92.13884 293 LYS C N 1
ATOM 26749 C CA . LYS C 3 293 ? 267.64400 275.26300 236.70700 1.000 92.13884 293 LYS C CA 1
ATOM 26750 C C . LYS C 3 293 ? 268.31400 275.62100 238.02400 1.000 92.13884 293 LYS C C 1
ATOM 26751 O O . LYS C 3 293 ? 268.75500 274.73300 238.76200 1.000 92.13884 293 LYS C O 1
ATOM 26770 N N . SER C 3 294 ? 268.39600 276.90700 238.34100 1.000 96.70762 294 SER C N 1
ATOM 26771 C CA . SER C 3 294 ? 269.07700 277.35000 239.55400 1.000 96.70762 294 SER C CA 1
ATOM 26772 C C . SER C 3 294 ? 268.10600 277.45500 240.72100 1.000 96.70762 294 SER C C 1
ATOM 26773 O O . SER C 3 294 ? 268.07000 278.44400 241.45000 1.000 96.70762 294 SER C O 1
ATOM 26781 N N . THR C 3 295 ? 267.30000 276.41100 240.89400 1.000 96.99845 295 THR C N 1
ATOM 26782 C CA . THR C 3 295 ? 266.34100 276.36000 241.98500 1.000 96.99845 295 THR C CA 1
ATOM 26783 C C . THR C 3 295 ? 266.07300 274.91000 242.35500 1.000 96.99845 295 THR C C 1
ATOM 26784 O O . THR C 3 295 ? 266.10500 274.01800 241.50300 1.000 96.99845 295 THR C O 1
ATOM 26795 N N . SER C 3 296 ? 265.79600 274.68900 243.63700 1.000 97.91724 296 SER C N 1
ATOM 26796 C CA . SER C 3 296 ? 265.49800 273.36200 244.15300 1.000 97.91724 296 SER C CA 1
ATOM 26797 C C . SER C 3 296 ? 264.55700 273.49900 245.34000 1.000 97.91724 296 SER C C 1
ATOM 26798 O O . SER C 3 296 ? 264.27000 274.60300 245.80600 1.000 97.91724 296 SER C O 1
ATOM 26806 N N . MET C 3 297 ? 264.08800 272.35700 245.83700 1.000 101.42962 297 MET C N 1
ATOM 26807 C CA . MET C 3 297 ? 263.17000 272.35000 246.96800 1.000 101.42962 297 MET C CA 1
ATOM 26808 C C . MET C 3 297 ? 263.30700 271.03400 247.71400 1.000 101.42962 297 MET C C 1
ATOM 26809 O O . MET C 3 297 ? 263.65800 270.00600 247.13100 1.000 101.42962 297 MET C O 1
ATOM 26823 N N . ARG C 3 298 ? 263.02200 271.07400 249.01400 1.000 101.28607 298 ARG C N 1
ATOM 26824 C CA . ARG C 3 298 ? 263.16000 269.89600 249.85200 1.000 101.28607 298 ARG C CA 1
ATOM 26825 C C . ARG C 3 298 ? 261.85200 269.12000 249.88300 1.000 101.28607 298 ARG C C 1
ATOM 26826 O O . ARG C 3 298 ? 260.77300 269.69900 250.03600 1.000 101.28607 298 ARG C O 1
ATOM 26847 N N . ILE C 3 299 ? 261.96700 267.80800 249.73300 1.000 95.03752 299 ILE C N 1
ATOM 26848 C CA . ILE C 3 299 ? 260.85800 266.87700 249.78800 1.000 95.03752 299 ILE C CA 1
ATOM 26849 C C . ILE C 3 299 ? 261.17500 265.91000 250.91700 1.000 95.03752 299 ILE C C 1
ATOM 26850 O O . ILE C 3 299 ? 262.12300 265.11500 250.82200 1.000 95.03752 299 ILE C O 1
ATOM 26866 N N . GLY C 3 300 ? 260.42300 266.01300 252.00900 1.000 95.90624 300 GLY C N 1
ATOM 26867 C CA . GLY C 3 300 ? 260.66200 265.16200 253.15100 1.000 95.90624 300 GLY C CA 1
ATOM 26868 C C . GLY C 3 300 ? 262.05400 265.36400 253.70000 1.000 95.90624 300 GLY C C 1
ATOM 26869 O O . GLY C 3 300 ? 262.34800 266.37200 254.34800 1.000 95.90624 300 GLY C O 1
ATOM 26873 N N . GLU C 3 301 ? 262.92200 264.39500 253.43600 1.000 95.40868 301 GLU C N 1
ATOM 26874 C CA . GLU C 3 301 ? 264.31600 264.44600 253.84900 1.000 95.40868 301 GLU C CA 1
ATOM 26875 C C . GLU C 3 301 ? 265.24100 264.91100 252.73600 1.000 95.40868 301 GLU C C 1
ATOM 26876 O O . GLU C 3 301 ? 266.20700 265.63300 253.00200 1.000 95.40868 301 GLU C O 1
ATOM 26888 N N . THR C 3 302 ? 264.96400 264.52300 251.49500 1.000 95.52943 302 THR C N 1
ATOM 26889 C CA . THR C 3 302 ? 265.87500 264.77700 250.39100 1.000 95.52943 302 THR C CA 1
ATOM 26890 C C . THR C 3 302 ? 265.60300 266.15700 249.80500 1.000 95.52943 302 THR C C 1
ATOM 26891 O O . THR C 3 302 ? 264.54600 266.74100 250.02100 1.000 95.52943 302 THR C O 1
ATOM 26902 N N . GLU C 3 303 ? 266.59400 266.70700 249.11300 1.000 97.04698 303 GLU C N 1
ATOM 26903 C CA . GLU C 3 303 ? 266.42000 267.93700 248.35200 1.000 97.04698 303 GLU C CA 1
ATOM 26904 C C . GLU C 3 303 ? 266.51700 267.62700 246.86600 1.000 97.04698 303 GLU C C 1
ATOM 26905 O O . GLU C 3 303 ? 267.51200 267.05500 246.41200 1.000 97.04698 303 GLU C O 1
ATOM 26917 N N . ARG C 3 304 ? 265.49000 268.01200 246.11100 1.000 92.23561 304 ARG C N 1
ATOM 26918 C CA . ARG C 3 304 ? 265.38900 267.68500 244.69900 1.000 92.23561 304 ARG C CA 1
ATOM 26919 C C . ARG C 3 304 ? 265.42200 268.93800 243.83400 1.000 92.23561 304 ARG C C 1
ATOM 26920 O O . ARG C 3 304 ? 264.99800 270.02500 244.24900 1.000 92.23561 304 ARG C O 1
ATOM 26941 N N . LYS C 3 305 ? 265.92700 268.76000 242.61500 1.000 91.45034 305 LYS C N 1
ATOM 26942 C CA . LYS C 3 305 ? 265.97200 269.82700 241.62900 1.000 91.45034 305 LYS C CA 1
ATOM 26943 C C . LYS C 3 305 ? 264.59300 270.01900 241.01300 1.000 91.45034 305 LYS C C 1
ATOM 26944 O O . LYS C 3 305 ? 263.90300 269.05100 240.68400 1.000 91.45034 305 LYS C O 1
ATOM 26963 N N . LEU C 3 306 ? 264.20300 271.28100 240.84100 1.000 90.93875 306 LEU C N 1
ATOM 26964 C CA . LEU C 3 306 ? 262.85900 271.57800 240.36600 1.000 90.93875 306 LEU C CA 1
ATOM 26965 C C . LEU C 3 306 ? 262.58100 270.97000 238.99900 1.000 90.93875 306 LEU C C 1
ATOM 26966 O O . LEU C 3 306 ? 261.44600 270.56700 238.72000 1.000 90.93875 306 LEU C O 1
ATOM 26982 N N . GLU C 3 307 ? 263.59000 270.89900 238.13500 1.000 90.80184 307 GLU C N 1
ATOM 26983 C CA . GLU C 3 307 ? 263.36100 270.40300 236.78300 1.000 90.80184 307 GLU C CA 1
ATOM 26984 C C . GLU C 3 307 ? 262.89200 268.95500 236.80000 1.000 90.80184 307 GLU C C 1
ATOM 26985 O O . GLU C 3 307 ? 261.93900 268.58700 236.09700 1.000 90.80184 307 GLU C O 1
ATOM 26997 N N . GLU C 3 308 ? 263.52600 268.12500 237.62400 1.000 91.42718 308 GLU C N 1
ATOM 26998 C CA . GLU C 3 308 ? 263.14300 266.72200 237.67800 1.000 91.42718 308 GLU C CA 1
ATOM 26999 C C . GLU C 3 308 ? 261.75200 266.57300 238.27400 1.000 91.42718 308 GLU C C 1
ATOM 27000 O O . GLU C 3 308 ? 260.95400 265.74800 237.81100 1.000 91.42718 308 GLU C O 1
ATOM 27012 N N . LEU C 3 309 ? 261.44300 267.36200 239.30400 1.000 89.17754 309 LEU C N 1
ATOM 27013 C CA . LEU C 3 309 ? 260.11400 267.29500 239.89300 1.000 89.17754 309 LEU C CA 1
ATOM 27014 C C . LEU C 3 309 ? 259.06000 267.64600 238.85500 1.000 89.17754 309 LEU C C 1
ATOM 27015 O O . LEU C 3 309 ? 258.02600 266.97600 238.75500 1.000 89.17754 309 LEU C O 1
ATOM 27031 N N . ILE C 3 310 ? 259.31100 268.69100 238.06400 1.000 88.85642 310 ILE C N 1
ATOM 27032 C CA . ILE C 3 310 ? 258.35200 269.09000 237.04100 1.000 88.85642 310 ILE C CA 1
ATOM 27033 C C . ILE C 3 310 ? 258.18400 267.99000 236.01000 1.000 88.85642 310 ILE C C 1
ATOM 27034 O O . ILE C 3 310 ? 257.07300 267.72100 235.54200 1.000 88.85642 310 ILE C O 1
ATOM 27050 N N . LEU C 3 311 ? 259.28100 267.34300 235.63000 1.000 89.07172 311 LEU C N 1
ATOM 27051 C CA . LEU C 3 311 ? 259.17600 266.26200 234.65800 1.000 89.07172 311 LEU C CA 1
ATOM 27052 C C . LEU C 3 311 ? 258.34600 265.11300 235.21100 1.000 89.07172 311 LEU C C 1
ATOM 27053 O O . LEU C 3 311 ? 257.56700 264.49100 234.48000 1.000 89.07172 311 LEU C O 1
ATOM 27069 N N . GLU C 3 312 ? 258.51100 264.80500 236.49700 1.000 89.65829 312 GLU C N 1
ATOM 27070 C CA . GLU C 3 312 ? 257.78800 263.68200 237.08400 1.000 89.65829 312 GLU C CA 1
ATOM 27071 C C . GLU C 3 312 ? 256.30700 263.99400 237.27000 1.000 89.65829 312 GLU C C 1
ATOM 27072 O O . GLU C 3 312 ? 255.45700 263.11500 237.09400 1.000 89.65829 312 GLU C O 1
ATOM 27084 N N . THR C 3 313 ? 255.98000 265.23500 237.61500 1.000 89.68690 313 THR C N 1
ATOM 27085 C CA . THR C 3 313 ? 254.62000 265.57600 238.00600 1.000 89.68690 313 THR C CA 1
ATOM 27086 C C . THR C 3 313 ? 253.63700 265.38700 236.85500 1.000 89.68690 313 THR C C 1
ATOM 27087 O O . THR C 3 313 ? 254.00900 265.31300 235.68200 1.000 89.68690 313 THR C O 1
ATOM 27098 N N . ASP C 3 314 ? 252.35400 265.31400 237.21800 1.000 91.82595 314 ASP C N 1
ATOM 27099 C CA . ASP C 3 314 ? 251.26500 265.18200 236.25700 1.000 91.82595 314 ASP C CA 1
ATOM 27100 C C . ASP C 3 314 ? 250.19900 266.25300 236.46600 1.000 91.82595 314 ASP C C 1
ATOM 27101 O O . ASP C 3 314 ? 249.05400 266.07200 236.04200 1.000 91.82595 314 ASP C O 1
ATOM 27110 N N . ASP C 3 315 ? 250.55500 267.36400 237.10500 1.000 90.93046 315 ASP C N 1
ATOM 27111 C CA . ASP C 3 315 ? 249.63300 268.47500 237.31700 1.000 90.93046 315 ASP C CA 1
ATOM 27112 C C . ASP C 3 315 ? 249.35100 269.16300 235.99000 1.000 90.93046 315 ASP C C 1
ATOM 27113 O O . ASP C 3 315 ? 250.22800 269.82200 235.42400 1.000 90.93046 315 ASP C O 1
ATOM 27122 N N . VAL C 3 316 ? 248.13100 269.00300 235.48600 1.000 87.07403 316 VAL C N 1
ATOM 27123 C CA . VAL C 3 316 ? 247.73600 269.62800 234.23200 1.000 87.07403 316 VAL C CA 1
ATOM 27124 C C . VAL C 3 316 ? 247.28700 271.05400 234.51200 1.000 87.07403 316 VAL C C 1
ATOM 27125 O O . VAL C 3 316 ? 246.08900 271.34500 234.59300 1.000 87.07403 316 VAL C O 1
ATOM 27138 N N . SER C 3 317 ? 248.25300 271.94900 234.65800 1.000 90.19187 317 SER C N 1
ATOM 27139 C CA . SER C 3 317 ? 248.02800 273.34100 234.99800 1.000 90.19187 317 SER C CA 1
ATOM 27140 C C . SER C 3 317 ? 248.91500 274.20600 234.11900 1.000 90.19187 317 SER C C 1
ATOM 27141 O O . SER C 3 317 ? 250.01600 273.78500 233.74500 1.000 90.19187 317 SER C O 1
ATOM 27149 N N . PRO C 3 318 ? 248.46800 275.41400 233.77000 1.000 90.30775 318 PRO C N 1
ATOM 27150 C CA . PRO C 3 318 ? 249.25000 276.21500 232.81900 1.000 90.30775 318 PRO C CA 1
ATOM 27151 C C . PRO C 3 318 ? 250.66400 276.48200 233.28400 1.000 90.30775 318 PRO C C 1
ATOM 27152 O O . PRO C 3 318 ? 251.57900 276.53300 232.45400 1.000 90.30775 318 PRO C O 1
ATOM 27163 N N . GLU C 3 319 ? 250.88300 276.62600 234.59100 1.000 93.22245 319 GLU C N 1
ATOM 27164 C CA . GLU C 3 319 ? 252.23500 276.84800 235.08500 1.000 93.22245 319 GLU C CA 1
ATOM 27165 C C . GLU C 3 319 ? 253.11800 275.66300 234.72800 1.000 93.22245 319 GLU C C 1
ATOM 27166 O O . GLU C 3 319 ? 254.17600 275.81200 234.09400 1.000 93.22245 319 GLU C O 1
ATOM 27178 N N . VAL C 3 320 ? 252.67000 274.46500 235.09800 1.000 89.42412 320 VAL C N 1
ATOM 27179 C CA . VAL C 3 320 ? 253.46500 273.27800 234.85100 1.000 89.42412 320 VAL C CA 1
ATOM 27180 C C . VAL C 3 320 ? 253.55700 273.03600 233.36100 1.000 89.42412 320 VAL C C 1
ATOM 27181 O O . VAL C 3 320 ? 254.57900 272.56300 232.85800 1.000 89.42412 320 VAL C O 1
ATOM 27194 N N . THR C 3 321 ? 252.48100 273.32300 232.63200 1.000 89.55171 321 THR C N 1
ATOM 27195 C CA . THR C 3 321 ? 252.49000 273.06500 231.20100 1.000 89.55171 321 THR C CA 1
ATOM 27196 C C . THR C 3 321 ? 253.56500 273.90800 230.53900 1.000 89.55171 321 THR C C 1
ATOM 27197 O O . THR C 3 321 ? 254.34400 273.42200 229.71000 1.000 89.55171 321 THR C O 1
ATOM 27208 N N . LEU C 3 322 ? 253.62300 275.18700 230.91100 1.000 90.96772 322 LEU C N 1
ATOM 27209 C CA . LEU C 3 322 ? 254.61100 276.08900 230.34000 1.000 90.96772 322 LEU C CA 1
ATOM 27210 C C . LEU C 3 322 ? 256.01900 275.64100 230.68600 1.000 90.96772 322 LEU C C 1
ATOM 27211 O O . LEU C 3 322 ? 256.90900 275.63800 229.82900 1.000 90.96772 322 LEU C O 1
ATOM 27227 N N . CYS C 3 323 ? 256.24400 275.26800 231.94600 1.000 89.67109 323 CYS C N 1
ATOM 27228 C CA . CYS C 3 323 ? 257.58400 274.85500 232.34500 1.000 89.67109 323 CYS C CA 1
ATOM 27229 C C . CYS C 3 323 ? 258.00200 273.57900 231.62400 1.000 89.67109 323 CYS C C 1
ATOM 27230 O O . CYS C 3 323 ? 259.13900 273.46300 231.14700 1.000 89.67109 323 CYS C O 1
ATOM 27238 N N . LYS C 3 324 ? 257.08100 272.62300 231.51200 1.000 89.24868 324 LYS C N 1
ATOM 27239 C CA . LYS C 3 324 ? 257.35300 271.38800 230.79100 1.000 89.24868 324 LYS C CA 1
ATOM 27240 C C . LYS C 3 324 ? 257.67000 271.66600 229.33100 1.000 89.24868 324 LYS C C 1
ATOM 27241 O O . LYS C 3 324 ? 258.52400 271.00100 228.73300 1.000 89.24868 324 LYS C O 1
ATOM 27260 N N . SER C 3 325 ? 256.97400 272.63100 228.73200 1.000 91.60748 325 SER C N 1
ATOM 27261 C CA . SER C 3 325 ? 257.27900 273.01700 227.36000 1.000 91.60748 325 SER C CA 1
ATOM 27262 C C . SER C 3 325 ? 258.67600 273.61100 227.26800 1.000 91.60748 325 SER C C 1
ATOM 27263 O O . SER C 3 325 ? 259.45100 273.27900 226.36300 1.000 91.60748 325 SER C O 1
ATOM 27271 N N . ALA C 3 326 ? 259.01300 274.49900 228.20600 1.000 93.36480 326 ALA C N 1
ATOM 27272 C CA . ALA C 3 326 ? 260.29500 275.18800 228.14100 1.000 93.36480 326 ALA C CA 1
ATOM 27273 C C . ALA C 3 326 ? 261.44500 274.20200 228.25200 1.000 93.36480 326 ALA C C 1
ATOM 27274 O O . ALA C 3 326 ? 262.41900 274.28100 227.49600 1.000 93.36480 326 ALA C O 1
ATOM 27281 N N . LEU C 3 327 ? 261.35100 273.26500 229.19200 1.000 89.89817 327 LEU C N 1
ATOM 27282 C CA . LEU C 3 327 ? 262.38300 272.24600 229.30800 1.000 89.89817 327 LEU C CA 1
ATOM 27283 C C . LEU C 3 327 ? 262.33700 271.25900 228.15300 1.000 89.89817 327 LEU C C 1
ATOM 27284 O O . LEU C 3 327 ? 263.34700 270.61200 227.86300 1.000 89.89817 327 LEU C O 1
ATOM 27300 N N . GLY C 3 328 ? 261.18600 271.12100 227.50200 1.000 89.76658 328 GLY C N 1
ATOM 27301 C CA . GLY C 3 328 ? 261.01200 270.19500 226.40800 1.000 89.76658 328 GLY C CA 1
ATOM 27302 C C . GLY C 3 328 ? 260.23100 268.95300 226.76400 1.000 89.76658 328 GLY C C 1
ATOM 27303 O O . GLY C 3 328 ? 260.08100 268.06800 225.91300 1.000 89.76658 328 GLY C O 1
ATOM 27307 N N . GLY C 3 329 ? 259.73600 268.85900 227.99400 1.000 92.37270 329 GLY C N 1
ATOM 27308 C CA . GLY C 3 329 ? 258.94900 267.70600 228.38600 1.000 92.37270 329 GLY C CA 1
ATOM 27309 C C . GLY C 3 329 ? 257.63700 267.63500 227.62700 1.000 92.37270 329 GLY C C 1
ATOM 27310 O O . GLY C 3 329 ? 256.95700 268.64100 227.42000 1.000 92.37270 329 GLY C O 1
ATOM 27314 N N . GLN C 3 330 ? 257.28000 266.42400 227.21400 1.000 91.98820 330 GLN C N 1
ATOM 27315 C CA . GLN C 3 330 ? 255.98700 266.19500 226.59400 1.000 91.98820 330 GLN C CA 1
ATOM 27316 C C . GLN C 3 330 ? 254.90600 266.12700 227.66300 1.000 91.98820 330 GLN C C 1
ATOM 27317 O O . GLN C 3 330 ? 255.15800 265.75300 228.81100 1.000 91.98820 330 GLN C O 1
ATOM 27325 N N . LEU C 3 331 ? 253.69200 266.50700 227.27500 1.000 89.38941 331 LEU C N 1
ATOM 27326 C CA . LEU C 3 331 ? 252.60800 266.68100 228.22700 1.000 89.38941 331 LEU C CA 1
ATOM 27327 C C . LEU C 3 331 ? 251.28800 266.26800 227.59700 1.000 89.38941 331 LEU C C 1
ATOM 27328 O O . LEU C 3 331 ? 251.19800 265.99700 226.39700 1.000 89.38941 331 LEU C O 1
ATOM 27344 N N . GLY C 3 332 ? 250.25900 266.22000 228.43900 1.000 88.62297 332 GLY C N 1
ATOM 27345 C CA . GLY C 3 332 ? 248.97700 265.70800 228.01700 1.000 88.62297 332 GLY C CA 1
ATOM 27346 C C . GLY C 3 332 ? 248.26200 266.62100 227.04300 1.000 88.62297 332 GLY C C 1
ATOM 27347 O O . GLY C 3 332 ? 248.56500 267.80500 226.89800 1.000 88.62297 332 GLY C O 1
ATOM 27351 N N . LYS C 3 333 ? 247.27600 266.03700 226.36200 1.000 88.74316 333 LYS C N 1
ATOM 27352 C CA . LYS C 3 333 ? 246.44700 266.75600 225.40000 1.000 88.74316 333 LYS C CA 1
ATOM 27353 C C . LYS C 3 333 ? 245.31800 267.44400 226.16700 1.000 88.74316 333 LYS C C 1
ATOM 27354 O O . LYS C 3 333 ? 244.15100 267.05200 226.12700 1.000 88.74316 333 LYS C O 1
ATOM 27373 N N . THR C 3 334 ? 245.69900 268.50100 226.88000 1.000 85.39229 334 THR C N 1
ATOM 27374 C CA . THR C 3 334 ? 244.79600 269.20200 227.78300 1.000 85.39229 334 THR C CA 1
ATOM 27375 C C . THR C 3 334 ? 244.94000 270.70300 227.60000 1.000 85.39229 334 THR C C 1
ATOM 27376 O O . THR C 3 334 ? 246.01600 271.26000 227.83500 1.000 85.39229 334 THR C O 1
ATOM 27387 N N . LEU C 3 335 ? 243.85800 271.34700 227.18300 1.000 86.14117 335 LEU C N 1
ATOM 27388 C CA . LEU C 3 335 ? 243.81600 272.78500 226.98800 1.000 86.14117 335 LEU C CA 1
ATOM 27389 C C . LEU C 3 335 ? 243.43500 273.48700 228.28400 1.000 86.14117 335 LEU C C 1
ATOM 27390 O O . LEU C 3 335 ? 243.11400 272.86000 229.29300 1.000 86.14117 335 LEU C O 1
ATOM 27406 N N . SER C 3 336 ? 243.48300 274.81500 228.25100 1.000 86.81058 336 SER C N 1
ATOM 27407 C CA . SER C 3 336 ? 243.10800 275.60800 229.40900 1.000 86.81058 336 SER C CA 1
ATOM 27408 C C . SER C 3 336 ? 242.59900 276.96900 228.95900 1.000 86.81058 336 SER C C 1
ATOM 27409 O O . SER C 3 336 ? 242.92900 277.45200 227.87300 1.000 86.81058 336 SER C O 1
ATOM 27417 N N . PHE C 3 337 ? 241.77600 277.58000 229.81500 1.000 92.37934 337 PHE C N 1
ATOM 27418 C CA . PHE C 3 337 ? 241.24900 278.92700 229.58300 1.000 92.37934 337 PHE C CA 1
ATOM 27419 C C . PHE C 3 337 ? 240.93700 279.54500 230.94600 1.000 92.37934 337 PHE C C 1
ATOM 27420 O O . PHE C 3 337 ? 239.82400 279.41800 231.45700 1.000 92.37934 337 PHE C O 1
ATOM 27437 N N . GLY C 3 338 ? 241.92200 280.22200 231.51600 1.000 91.18998 338 GLY C N 1
ATOM 27438 C CA . GLY C 3 338 ? 241.78200 280.77500 232.83900 1.000 91.18998 338 GLY C CA 1
ATOM 27439 C C . GLY C 3 338 ? 241.88200 279.70800 233.90600 1.000 91.18998 338 GLY C C 1
ATOM 27440 O O . GLY C 3 338 ? 242.66700 278.76100 233.79900 1.000 91.18998 338 GLY C O 1
ATOM 27444 N N . PRO C 3 339 ? 241.07500 279.83200 234.95300 1.000 89.27858 339 PRO C N 1
ATOM 27445 C CA . PRO C 3 339 ? 240.99800 278.76000 235.94900 1.000 89.27858 339 PRO C CA 1
ATOM 27446 C C . PRO C 3 339 ? 239.97700 277.70300 235.56400 1.000 89.27858 339 PRO C C 1
ATOM 27447 O O . PRO C 3 339 ? 239.19600 277.23300 236.39600 1.000 89.27858 339 PRO C O 1
ATOM 27458 N N . MET C 3 340 ? 239.98300 277.33400 234.28800 1.000 87.30601 340 MET C N 1
ATOM 27459 C CA . MET C 3 340 ? 239.04100 276.38400 233.72400 1.000 87.30601 340 MET C CA 1
ATOM 27460 C C . MET C 3 340 ? 239.81800 275.28900 233.00600 1.000 87.30601 340 MET C C 1
ATOM 27461 O O . MET C 3 340 ? 240.97600 275.47600 232.62900 1.000 87.30601 340 MET C O 1
ATOM 27475 N N . LEU C 3 341 ? 239.17400 274.14100 232.81000 1.000 84.39071 341 LEU C N 1
ATOM 27476 C CA . LEU C 3 341 ? 239.78500 273.03300 232.09200 1.000 84.39071 341 LEU C CA 1
ATOM 27477 C C . LEU C 3 341 ? 238.93900 272.62700 230.89500 1.000 84.39071 341 LEU C C 1
ATOM 27478 O O . LEU C 3 341 ? 237.70800 272.70100 230.93200 1.000 84.39071 341 LEU C O 1
ATOM 27494 N N . LEU C 3 342 ? 239.61800 272.12800 229.86300 1.000 83.62293 342 LEU C N 1
ATOM 27495 C CA . LEU C 3 342 ? 238.98300 271.75700 228.60800 1.000 83.62293 342 LEU C CA 1
ATOM 27496 C C . LEU C 3 342 ? 239.61700 270.48900 228.06100 1.000 83.62293 342 LEU C C 1
ATOM 27497 O O . LEU C 3 342 ? 240.75100 270.14300 228.39300 1.000 83.62293 342 LEU C O 1
ATOM 27513 N N . LYS C 3 343 ? 238.86400 269.80200 227.20500 1.000 83.39076 343 LYS C N 1
ATOM 27514 C CA . LYS C 3 343 ? 239.38400 268.61400 226.53400 1.000 83.39076 343 LYS C CA 1
ATOM 27515 C C . LYS C 3 343 ? 238.60700 268.38800 225.24300 1.000 83.39076 343 LYS C C 1
ATOM 27516 O O . LYS C 3 343 ? 237.39800 268.13600 225.28400 1.000 83.39076 343 LYS C O 1
ATOM 27535 N N . LYS C 3 344 ? 239.29000 268.52400 224.11000 1.000 86.83353 344 LYS C N 1
ATOM 27536 C CA . LYS C 3 344 ? 238.66600 268.40300 222.79500 1.000 86.83353 344 LYS C CA 1
ATOM 27537 C C . LYS C 3 344 ? 238.31600 266.95000 222.50400 1.000 86.83353 344 LYS C C 1
ATOM 27538 O O . LYS C 3 344 ? 239.20500 266.11500 222.31700 1.000 86.83353 344 LYS C O 1
ATOM 27557 N N . ILE C 3 345 ? 237.02000 266.64100 222.47200 1.000 85.18720 345 ILE C N 1
ATOM 27558 C CA . ILE C 3 345 ? 236.59400 265.28700 222.13900 1.000 85.18720 345 ILE C CA 1
ATOM 27559 C C . ILE C 3 345 ? 236.70000 265.03000 220.64000 1.000 85.18720 345 ILE C C 1
ATOM 27560 O O . ILE C 3 345 ? 237.12400 263.95000 220.21600 1.000 85.18720 345 ILE C O 1
ATOM 27576 N N . SER C 3 346 ? 236.32100 266.00300 219.81600 1.000 88.01815 346 SER C N 1
ATOM 27577 C CA . SER C 3 346 ? 236.23900 265.79900 218.37500 1.000 88.01815 346 SER C CA 1
ATOM 27578 C C . SER C 3 346 ? 236.26600 267.15300 217.67500 1.000 88.01815 346 SER C C 1
ATOM 27579 O O . SER C 3 346 ? 236.27500 268.20700 218.31500 1.000 88.01815 346 SER C O 1
ATOM 27587 N N . GLY C 3 347 ? 236.27400 267.11100 216.34800 1.000 90.75283 347 GLY C N 1
ATOM 27588 C CA . GLY C 3 347 ? 236.16500 268.30300 215.53100 1.000 90.75283 347 GLY C CA 1
ATOM 27589 C C . GLY C 3 347 ? 237.49400 268.78000 214.98000 1.000 90.75283 347 GLY C C 1
ATOM 27590 O O . GLY C 3 347 ? 238.53500 268.12600 215.08700 1.000 90.75283 347 GLY C O 1
ATOM 27594 N N . SER C 3 348 ? 237.43700 269.96100 214.37100 1.000 95.10835 348 SER C N 1
ATOM 27595 C CA . SER C 3 348 ? 238.57200 270.55600 213.67600 1.000 95.10835 348 SER C CA 1
ATOM 27596 C C . SER C 3 348 ? 238.27800 272.04200 213.48800 1.000 95.10835 348 SER C C 1
ATOM 27597 O O . SER C 3 348 ? 237.34300 272.58200 214.08900 1.000 95.10835 348 SER C O 1
ATOM 27605 N N . GLY C 3 349 ? 239.07300 272.71100 212.66300 1.000 98.66374 349 GLY C N 1
ATOM 27606 C CA . GLY C 3 349 ? 238.83200 274.11100 212.38700 1.000 98.66374 349 GLY C CA 1
ATOM 27607 C C . GLY C 3 349 ? 240.06900 274.80900 211.85700 1.000 98.66374 349 GLY C C 1
ATOM 27608 O O . GLY C 3 349 ? 241.09900 274.19000 211.59800 1.000 98.66374 349 GLY C O 1
ATOM 27612 N N . VAL C 3 350 ? 239.92600 276.12200 211.69200 1.000 102.04504 350 VAL C N 1
ATOM 27613 C CA . VAL C 3 350 ? 240.97000 276.95100 211.10300 1.000 102.04504 350 VAL C CA 1
ATOM 27614 C C . VAL C 3 350 ? 240.67200 278.41000 211.42600 1.000 102.04504 350 VAL C C 1
ATOM 27615 O O . VAL C 3 350 ? 239.51700 278.84200 211.40800 1.000 102.04504 350 VAL C O 1
ATOM 27628 N N . LYS C 3 351 ? 241.73000 279.16400 211.71500 1.000 102.01137 351 LYS C N 1
ATOM 27629 C CA . LYS C 3 351 ? 241.59900 280.53700 212.19200 1.000 102.01137 351 LYS C CA 1
ATOM 27630 C C . LYS C 3 351 ? 240.90200 281.42600 211.16600 1.000 102.01137 351 LYS C C 1
ATOM 27631 O O . LYS C 3 351 ? 241.10900 281.28800 209.95700 1.000 102.01137 351 LYS C O 1
ATOM 27650 N N . VAL C 3 352 ? 240.06500 282.34200 211.65700 1.000 102.91372 352 VAL C N 1
ATOM 27651 C CA . VAL C 3 352 ? 239.35100 283.28800 210.80300 1.000 102.91372 352 VAL C CA 1
ATOM 27652 C C . VAL C 3 352 ? 239.16400 284.61900 211.52500 1.000 102.91372 352 VAL C C 1
ATOM 27653 O O . VAL C 3 352 ? 238.50100 284.68300 212.56500 1.000 102.91372 352 VAL C O 1
ATOM 27666 N N . LYS C 3 353 ? 239.80000 285.67000 211.01600 1.000 104.09167 353 LYS C N 1
ATOM 27667 C CA . LYS C 3 353 ? 239.78700 286.97100 211.67200 1.000 104.09167 353 LYS C CA 1
ATOM 27668 C C . LYS C 3 353 ? 238.45000 287.68600 211.50300 1.000 104.09167 353 LYS C C 1
ATOM 27669 O O . LYS C 3 353 ? 237.76700 287.54800 210.48600 1.000 104.09167 353 LYS C O 1
ATOM 27688 N N . ASP C 3 354 ? 238.08200 288.45800 212.52600 1.000 109.49716 354 ASP C N 1
ATOM 27689 C CA . ASP C 3 354 ? 236.92000 289.33500 212.48900 1.000 109.49716 354 ASP C CA 1
ATOM 27690 C C . ASP C 3 354 ? 237.17000 290.55100 213.36800 1.000 109.49716 354 ASP C C 1
ATOM 27691 O O . ASP C 3 354 ? 237.85400 290.46800 214.39300 1.000 109.49716 354 ASP C O 1
ATOM 27700 N N . THR C 3 355 ? 236.62900 291.68700 212.93700 1.000 111.46446 355 THR C N 1
ATOM 27701 C CA . THR C 3 355 ? 236.78800 292.94400 213.65300 1.000 111.46446 355 THR C CA 1
ATOM 27702 C C . THR C 3 355 ? 235.74900 293.08300 214.76100 1.000 111.46446 355 THR C C 1
ATOM 27703 O O . THR C 3 355 ? 234.65500 292.51500 214.69600 1.000 111.46446 355 THR C O 1
ATOM 27714 N N . VAL C 3 356 ? 236.10700 293.84900 215.78700 1.000 112.03765 356 VAL C N 1
ATOM 27715 C CA . VAL C 3 356 ? 235.19300 294.21800 216.86400 1.000 112.03765 356 VAL C CA 1
ATOM 27716 C C . VAL C 3 356 ? 235.45700 295.67200 217.23100 1.000 112.03765 356 VAL C C 1
ATOM 27717 O O . VAL C 3 356 ? 236.60900 296.06200 217.44900 1.000 112.03765 356 VAL C O 1
ATOM 27730 N N . TYR C 3 357 ? 234.40500 296.48700 217.20800 1.000 116.18169 357 TYR C N 1
ATOM 27731 C CA . TYR C 3 357 ? 234.49300 297.90600 217.53300 1.000 116.18169 357 TYR C CA 1
ATOM 27732 C C . TYR C 3 357 ? 234.33700 298.10300 219.03800 1.000 116.18169 357 TYR C C 1
ATOM 27733 O O . TYR C 3 357 ? 233.30700 297.73700 219.61300 1.000 116.18169 357 TYR C O 1
ATOM 27751 N N . ILE C 3 358 ? 235.35800 298.68400 219.67000 1.000 115.89926 358 ILE C N 1
ATOM 27752 C CA . ILE C 3 358 ? 235.37100 298.79800 221.12600 1.000 115.89926 358 ILE C CA 1
ATOM 27753 C C . ILE C 3 358 ? 234.43600 299.90400 221.59100 1.000 115.89926 358 ILE C C 1
ATOM 27754 O O . ILE C 3 358 ? 233.64200 299.72200 222.52100 1.000 115.89926 358 ILE C O 1
ATOM 27770 N N . GLN C 3 359 ? 234.52100 301.06300 220.95100 1.000 118.78045 359 GLN C N 1
ATOM 27771 C CA . GLN C 3 359 ? 233.70000 302.21700 221.29600 1.000 118.78045 359 GLN C CA 1
ATOM 27772 C C . GLN C 3 359 ? 233.50600 303.00100 220.01300 1.000 118.78045 359 GLN C C 1
ATOM 27773 O O . GLN C 3 359 ? 234.49000 303.41100 219.39100 1.000 118.78045 359 GLN C O 1
ATOM 27787 N N . GLY C 3 360 ? 232.25600 303.22600 219.62600 1.000 119.59667 360 GLY C N 1
ATOM 27788 C CA . GLY C 3 360 ? 232.01900 303.81200 218.32700 1.000 119.59667 360 GLY C CA 1
ATOM 27789 C C . GLY C 3 360 ? 232.74900 302.98600 217.29000 1.000 119.59667 360 GLY C C 1
ATOM 27790 O O . GLY C 3 360 ? 232.41900 301.81500 217.08200 1.000 119.59667 360 GLY C O 1
ATOM 27794 N N . VAL C 3 361 ? 233.74600 303.57600 216.63700 1.000 121.40494 361 VAL C N 1
ATOM 27795 C CA . VAL C 3 361 ? 234.49700 302.91300 215.57700 1.000 121.40494 361 VAL C CA 1
ATOM 27796 C C . VAL C 3 361 ? 235.93000 302.76700 216.07200 1.000 121.40494 361 VAL C C 1
ATOM 27797 O O . VAL C 3 361 ? 236.70700 303.72900 216.05600 1.000 121.40494 361 VAL C O 1
ATOM 27810 N N . ARG C 3 362 ? 236.28600 301.56000 216.51200 1.000 118.93129 362 ARG C N 1
ATOM 27811 C CA . ARG C 3 362 ? 237.66300 301.23800 216.89200 1.000 118.93129 362 ARG C CA 1
ATOM 27812 C C . ARG C 3 362 ? 237.86300 299.75800 216.56800 1.000 118.93129 362 ARG C C 1
ATOM 27813 O O . ARG C 3 362 ? 237.58500 298.88500 217.39200 1.000 118.93129 362 ARG C O 1
ATOM 27834 N N . ALA C 3 363 ? 238.37200 299.49400 215.37000 1.000 115.18340 363 ALA C N 1
ATOM 27835 C CA . ALA C 3 363 ? 238.50700 298.12300 214.90400 1.000 115.18340 363 ALA C CA 1
ATOM 27836 C C . ALA C 3 363 ? 239.56800 297.39100 215.71000 1.000 115.18340 363 ALA C C 1
ATOM 27837 O O . ALA C 3 363 ? 240.66100 297.91600 215.94300 1.000 115.18340 363 ALA C O 1
ATOM 27844 N N . VAL C 3 364 ? 239.23900 296.17600 216.14600 1.000 112.48232 364 VAL C N 1
ATOM 27845 C CA . VAL C 3 364 ? 240.16900 295.33000 216.88300 1.000 112.48232 364 VAL C CA 1
ATOM 27846 C C . VAL C 3 364 ? 240.00000 293.91100 216.36000 1.000 112.48232 364 VAL C C 1
ATOM 27847 O O . VAL C 3 364 ? 238.89400 293.36400 216.39800 1.000 112.48232 364 VAL C O 1
ATOM 27860 N N . GLN C 3 365 ? 241.07000 293.33700 215.82200 1.000 107.42064 365 GLN C N 1
ATOM 27861 C CA . GLN C 3 365 ? 240.97800 292.03400 215.18300 1.000 107.42064 365 GLN C CA 1
ATOM 27862 C C . GLN C 3 365 ? 241.04500 290.91400 216.21000 1.000 107.42064 365 GLN C C 1
ATOM 27863 O O . GLN C 3 365 ? 241.80500 290.98000 217.17900 1.000 107.42064 365 GLN C O 1
ATOM 27877 N N . PHE C 3 366 ? 240.23800 289.87900 215.98800 1.000 105.82383 366 PHE C N 1
ATOM 27878 C CA . PHE C 3 366 ? 240.24900 288.68400 216.81600 1.000 105.82383 366 PHE C CA 1
ATOM 27879 C C . PHE C 3 366 ? 239.97600 287.47600 215.93600 1.000 105.82383 366 PHE C C 1
ATOM 27880 O O . PHE C 3 366 ? 239.14700 287.54000 215.02700 1.000 105.82383 366 PHE C O 1
ATOM 27897 N N . GLU C 3 367 ? 240.66400 286.37800 216.21500 1.000 103.31482 367 GLU C N 1
ATOM 27898 C CA . GLU C 3 367 ? 240.58200 285.18100 215.39200 1.000 103.31482 367 GLU C CA 1
ATOM 27899 C C . GLU C 3 367 ? 239.64100 284.16700 216.02700 1.000 103.31482 367 GLU C C 1
ATOM 27900 O O . GLU C 3 367 ? 239.64100 283.98100 217.24600 1.000 103.31482 367 GLU C O 1
ATOM 27912 N N . TYR C 3 368 ? 238.84100 283.51400 215.19000 1.000 102.63551 368 TYR C N 1
ATOM 27913 C CA . TYR C 3 368 ? 237.84700 282.55400 215.64000 1.000 102.63551 368 TYR C CA 1
ATOM 27914 C C . TYR C 3 368 ? 237.87400 281.34500 214.71800 1.000 102.63551 368 TYR C C 1
ATOM 27915 O O . TYR C 3 368 ? 237.97800 281.48600 213.49700 1.000 102.63551 368 TYR C O 1
ATOM 27933 N N . TRP C 3 369 ? 237.80600 280.16000 215.31400 1.000 100.29766 369 TRP C N 1
ATOM 27934 C CA . TRP C 3 369 ? 237.84600 278.92400 214.55500 1.000 100.29766 369 TRP C CA 1
ATOM 27935 C C . TRP C 3 369 ? 236.55600 278.74600 213.75700 1.000 100.29766 369 TRP C C 1
ATOM 27936 O O . TRP C 3 369 ? 235.52300 279.34300 214.06000 1.000 100.29766 369 TRP C O 1
ATOM 27957 N N . SER C 3 370 ? 236.61700 277.88700 212.72600 1.000 101.62647 370 SER C N 1
ATOM 27958 C CA . SER C 3 370 ? 235.47900 277.68500 211.82000 1.000 101.62647 370 SER C CA 1
ATOM 27959 C C . SER C 3 370 ? 235.26800 276.19300 211.55400 1.000 101.62647 370 SER C C 1
ATOM 27960 O O . SER C 3 370 ? 235.68100 275.66700 210.51900 1.000 101.62647 370 SER C O 1
ATOM 27968 N N . GLU C 3 371 ? 234.62100 275.50500 212.49000 1.000 100.64167 371 GLU C N 1
ATOM 27969 C CA . GLU C 3 371 ? 234.21300 274.12500 212.25500 1.000 100.64167 371 GLU C CA 1
ATOM 27970 C C . GLU C 3 371 ? 233.43300 273.64200 213.47100 1.000 100.64167 371 GLU C C 1
ATOM 27971 O O . GLU C 3 371 ? 233.43900 274.27500 214.53100 1.000 100.64167 371 GLU C O 1
ATOM 27983 N N . GLN C 3 372 ? 232.76000 272.51000 213.30100 1.000 98.16671 372 GLN C N 1
ATOM 27984 C CA . GLN C 3 372 ? 232.09000 271.85600 214.41500 1.000 98.16671 372 GLN C CA 1
ATOM 27985 C C . GLN C 3 372 ? 233.12600 271.31800 215.39300 1.000 98.16671 372 GLN C C 1
ATOM 27986 O O . GLN C 3 372 ? 234.13700 270.74000 214.98600 1.000 98.16671 372 GLN C O 1
ATOM 28000 N N . GLU C 3 373 ? 232.88100 271.50600 216.69100 1.000 96.59792 373 GLU C N 1
ATOM 28001 C CA . GLU C 3 373 ? 233.90100 271.15400 217.68000 1.000 96.59792 373 GLU C CA 1
ATOM 28002 C C . GLU C 3 373 ? 233.26700 270.88800 219.04000 1.000 96.59792 373 GLU C C 1
ATOM 28003 O O . GLU C 3 373 ? 232.71600 271.80700 219.65200 1.000 96.59792 373 GLU C O 1
ATOM 28015 N N . GLU C 3 374 ? 233.34800 269.64100 219.50200 1.000 90.40505 374 GLU C N 1
ATOM 28016 C CA . GLU C 3 374 ? 232.86800 269.25000 220.82000 1.000 90.40505 374 GLU C CA 1
ATOM 28017 C C . GLU C 3 374 ? 233.97400 269.42500 221.85400 1.000 90.40505 374 GLU C C 1
ATOM 28018 O O . GLU C 3 374 ? 235.15700 269.24900 221.55800 1.000 90.40505 374 GLU C O 1
ATOM 28030 N N . PHE C 3 375 ? 233.58000 269.77200 223.07600 1.000 87.20968 375 PHE C N 1
ATOM 28031 C CA . PHE C 3 375 ? 234.54400 270.12900 224.11000 1.000 87.20968 375 PHE C CA 1
ATOM 28032 C C . PHE C 3 375 ? 233.99800 269.76300 225.47800 1.000 87.20968 375 PHE C C 1
ATOM 28033 O O . PHE C 3 375 ? 232.92900 270.24700 225.86900 1.000 87.20968 375 PHE C O 1
ATOM 28050 N N . TYR C 3 376 ? 234.72300 268.91200 226.20000 1.000 81.96202 376 TYR C N 1
ATOM 28051 C CA . TYR C 3 376 ? 234.46200 268.72000 227.61400 1.000 81.96202 376 TYR C CA 1
ATOM 28052 C C . TYR C 3 376 ? 235.06500 269.88000 228.38600 1.000 81.96202 376 TYR C C 1
ATOM 28053 O O . TYR C 3 376 ? 236.12800 270.39300 228.03300 1.000 81.96202 376 TYR C O 1
ATOM 28071 N N . GLY C 3 377 ? 234.39400 270.27000 229.46500 1.000 81.47422 377 GLY C N 1
ATOM 28072 C CA . GLY C 3 377 ? 234.88600 271.33700 230.30700 1.000 81.47422 377 GLY C CA 1
ATOM 28073 C C . GLY C 3 377 ? 234.73000 270.98600 231.77000 1.000 81.47422 377 GLY C C 1
ATOM 28074 O O . GLY C 3 377 ? 233.88600 270.17600 232.15100 1.000 81.47422 377 GLY C O 1
ATOM 28078 N N . GLU C 3 378 ? 235.52400 271.66500 232.59000 1.000 84.38065 378 GLU C N 1
ATOM 28079 C CA . GLU C 3 378 ? 235.60900 271.34100 234.01100 1.000 84.38065 378 GLU C CA 1
ATOM 28080 C C . GLU C 3 378 ? 236.02500 272.57700 234.78800 1.000 84.38065 378 GLU C C 1
ATOM 28081 O O . GLU C 3 378 ? 237.17900 273.01300 234.69900 1.000 84.38065 378 GLU C O 1
ATOM 28093 N N . TYR C 3 379 ? 235.06700 273.16200 235.49200 1.000 89.68009 379 TYR C N 1
ATOM 28094 C CA . TYR C 3 379 ? 235.30900 274.18400 236.49500 1.000 89.68009 379 TYR C CA 1
ATOM 28095 C C . TYR C 3 379 ? 235.03400 273.57500 237.86200 1.000 89.68009 379 TYR C C 1
ATOM 28096 O O . TYR C 3 379 ? 234.53400 272.45500 237.96900 1.000 89.68009 379 TYR C O 1
ATOM 28114 N N . LYS C 3 380 ? 235.41600 274.29100 238.91200 1.000 89.43118 380 LYS C N 1
ATOM 28115 C CA . LYS C 3 380 ? 235.26800 273.77000 240.26500 1.000 89.43118 380 LYS C CA 1
ATOM 28116 C C . LYS C 3 380 ? 233.86900 273.21400 240.49100 1.000 89.43118 380 LYS C C 1
ATOM 28117 O O . LYS C 3 380 ? 232.87000 273.91400 240.30700 1.000 89.43118 380 LYS C O 1
ATOM 28136 N N . SER C 3 381 ? 233.80900 271.94800 240.90100 1.000 88.80511 381 SER C N 1
ATOM 28137 C CA . SER C 3 381 ? 232.55400 271.27400 241.23500 1.000 88.80511 381 SER C CA 1
ATOM 28138 C C . SER C 3 381 ? 231.51400 271.39800 240.12700 1.000 88.80511 381 SER C C 1
ATOM 28139 O O . SER C 3 381 ? 230.31000 271.32200 240.37900 1.000 88.80511 381 SER C O 1
ATOM 28147 N N . ALA C 3 382 ? 231.96400 271.59600 238.89200 1.000 88.16659 382 ALA C N 1
ATOM 28148 C CA . ALA C 3 382 ? 231.06400 271.58700 237.75200 1.000 88.16659 382 ALA C CA 1
ATOM 28149 C C . ALA C 3 382 ? 231.78900 271.05400 236.52900 1.000 88.16659 382 ALA C C 1
ATOM 28150 O O . ALA C 3 382 ? 233.00700 271.20300 236.38100 1.000 88.16659 382 ALA C O 1
ATOM 28157 N N . THR C 3 383 ? 230.99700 270.52900 235.60200 1.000 85.16997 383 THR C N 1
ATOM 28158 C CA . THR C 3 383 ? 231.51500 269.95500 234.37400 1.000 85.16997 383 THR C CA 1
ATOM 28159 C C . THR C 3 383 ? 230.52100 270.24100 233.26300 1.000 85.16997 383 THR C C 1
ATOM 28160 O O . THR C 3 383 ? 229.36700 270.59000 233.51500 1.000 85.16997 383 THR C O 1
ATOM 28171 N N . ALA C 3 384 ? 230.98700 270.11400 232.02500 1.000 83.85343 384 ALA C N 1
ATOM 28172 C CA . ALA C 3 384 ? 230.12300 270.35700 230.88400 1.000 83.85343 384 ALA C CA 1
ATOM 28173 C C . ALA C 3 384 ? 230.59400 269.56100 229.68400 1.000 83.85343 384 ALA C C 1
ATOM 28174 O O . ALA C 3 384 ? 231.73000 269.09000 229.62700 1.000 83.85343 384 ALA C O 1
ATOM 28181 N N . LEU C 3 385 ? 229.71500 269.49600 228.68000 1.000 83.06055 385 LEU C N 1
ATOM 28182 C CA . LEU C 3 385 ? 230.02900 268.91700 227.37200 1.000 83.06055 385 LEU C CA 1
ATOM 28183 C C . LEU C 3 385 ? 229.36900 269.80200 226.31600 1.000 83.06055 385 LEU C C 1
ATOM 28184 O O . LEU C 3 385 ? 228.27800 269.51600 225.81900 1.000 83.06055 385 LEU C O 1
ATOM 28200 N N . PHE C 3 386 ? 230.04700 270.89200 225.97400 1.000 87.09089 386 PHE C N 1
ATOM 28201 C CA . PHE C 3 386 ? 229.50600 271.85500 225.03100 1.000 87.09089 386 PHE C CA 1
ATOM 28202 C C . PHE C 3 386 ? 230.01300 271.58700 223.61700 1.000 87.09089 386 PHE C C 1
ATOM 28203 O O . PHE C 3 386 ? 230.86600 270.73000 223.38000 1.000 87.09089 386 PHE C O 1
ATOM 28220 N N . SER C 3 387 ? 229.45900 272.33100 222.66400 1.000 89.30427 387 SER C N 1
ATOM 28221 C CA . SER C 3 387 ? 229.92000 272.26100 221.28600 1.000 89.30427 387 SER C CA 1
ATOM 28222 C C . SER C 3 387 ? 229.80400 273.62800 220.63400 1.000 89.30427 387 SER C C 1
ATOM 28223 O O . SER C 3 387 ? 228.89900 274.40600 220.94400 1.000 89.30427 387 SER C O 1
ATOM 28231 N N . ARG C 3 388 ? 230.73500 273.90900 219.72700 1.000 96.36182 388 ARG C N 1
ATOM 28232 C CA . ARG C 3 388 ? 230.73100 275.14100 218.95800 1.000 96.36182 388 ARG C CA 1
ATOM 28233 C C . ARG C 3 388 ? 230.65600 274.83700 217.46800 1.000 96.36182 388 ARG C C 1
ATOM 28234 O O . ARG C 3 388 ? 230.95600 273.72600 217.01500 1.000 96.36182 388 ARG C O 1
ATOM 28255 N N . LYS C 3 389 ? 230.30200 275.87200 216.70900 1.000 99.49916 389 LYS C N 1
ATOM 28256 C CA . LYS C 3 389 ? 230.16800 275.76500 215.25900 1.000 99.49916 389 LYS C CA 1
ATOM 28257 C C . LYS C 3 389 ? 230.24100 277.17400 214.68700 1.000 99.49916 389 LYS C C 1
ATOM 28258 O O . LYS C 3 389 ? 229.33900 277.98100 214.92600 1.000 99.49916 389 LYS C O 1
ATOM 28277 N N . GLU C 3 390 ? 231.30200 277.45900 213.93700 1.000 102.13144 390 GLU C N 1
ATOM 28278 C CA . GLU C 3 390 ? 231.43700 278.70000 213.18000 1.000 102.13144 390 GLU C CA 1
ATOM 28279 C C . GLU C 3 390 ? 231.04200 279.92200 214.01100 1.000 102.13144 390 GLU C C 1
ATOM 28280 O O . GLU C 3 390 ? 230.10500 280.65400 213.69200 1.000 102.13144 390 GLU C O 1
ATOM 28292 N N . ARG C 3 391 ? 231.78100 280.13500 215.09600 1.000 101.83774 391 ARG C N 1
ATOM 28293 C CA . ARG C 3 391 ? 231.56900 281.30300 215.94700 1.000 101.83774 391 ARG C CA 1
ATOM 28294 C C . ARG C 3 391 ? 230.18300 281.30800 216.58000 1.000 101.83774 391 ARG C C 1
ATOM 28295 O O . ARG C 3 391 ? 229.52600 282.34700 216.66400 1.000 101.83774 391 ARG C O 1
ATOM 28316 N N . SER C 3 392 ? 229.72800 280.14400 217.02700 1.000 100.73034 392 SER C N 1
ATOM 28317 C CA . SER C 3 392 ? 228.47000 280.06700 217.75300 1.000 100.73034 392 SER C CA 1
ATOM 28318 C C . SER C 3 392 ? 228.51100 278.89800 218.72100 1.000 100.73034 392 SER C C 1
ATOM 28319 O O . SER C 3 392 ? 229.01600 277.82300 218.38700 1.000 100.73034 392 SER C O 1
ATOM 28327 N N . LEU C 3 393 ? 227.97600 279.11800 219.91800 1.000 95.43248 393 LEU C N 1
ATOM 28328 C CA . LEU C 3 393 ? 227.85400 278.05700 220.90900 1.000 95.43248 393 LEU C CA 1
ATOM 28329 C C . LEU C 3 393 ? 226.59300 277.27200 220.57000 1.000 95.43248 393 LEU C C 1
ATOM 28330 O O . LEU C 3 393 ? 225.47600 277.74200 220.80600 1.000 95.43248 393 LEU C O 1
ATOM 28346 N N . GLU C 3 394 ? 226.77200 276.06600 220.02900 1.000 92.86147 394 GLU C N 1
ATOM 28347 C CA . GLU C 3 394 ? 225.63200 275.29500 219.54600 1.000 92.86147 394 GLU C CA 1
ATOM 28348 C C . GLU C 3 394 ? 224.78600 274.77200 220.69600 1.000 92.86147 394 GLU C C 1
ATOM 28349 O O . GLU C 3 394 ? 223.55900 274.91700 220.69400 1.000 92.86147 394 GLU C O 1
ATOM 28361 N N . TRP C 3 395 ? 225.42400 274.16200 221.68600 1.000 88.00488 395 TRP C N 1
ATOM 28362 C CA . TRP C 3 395 ? 224.71100 273.65300 222.84500 1.000 88.00488 395 TRP C CA 1
ATOM 28363 C C . TRP C 3 395 ? 225.71300 273.40700 223.95600 1.000 88.00488 395 TRP C C 1
ATOM 28364 O O . TRP C 3 395 ? 226.92600 273.35200 223.72900 1.000 88.00488 395 TRP C O 1
ATOM 28385 N N . ILE C 3 396 ? 225.18200 273.25600 225.16200 1.000 89.21360 396 ILE C N 1
ATOM 28386 C CA . ILE C 3 396 ? 225.97900 272.95600 226.34200 1.000 89.21360 396 ILE C CA 1
ATOM 28387 C C . ILE C 3 396 ? 225.13500 272.13800 227.30500 1.000 89.21360 396 ILE C C 1
ATOM 28388 O O . ILE C 3 396 ? 224.02600 272.54000 227.66800 1.000 89.21360 396 ILE C O 1
ATOM 28404 N N . THR C 3 397 ? 225.66200 270.99000 227.71500 1.000 87.69873 397 THR C N 1
ATOM 28405 C CA . THR C 3 397 ? 225.02400 270.12300 228.69600 1.000 87.69873 397 THR C CA 1
ATOM 28406 C C . THR C 3 397 ? 225.87600 270.10500 229.95600 1.000 87.69873 397 THR C C 1
ATOM 28407 O O . THR C 3 397 ? 227.05000 269.71800 229.91100 1.000 87.69873 397 THR C O 1
ATOM 28418 N N . ILE C 3 398 ? 225.29000 270.55100 231.06000 1.000 88.90732 398 ILE C N 1
ATOM 28419 C CA . ILE C 3 398 ? 225.96600 270.66600 232.34400 1.000 88.90732 398 ILE C CA 1
ATOM 28420 C C . ILE C 3 398 ? 225.47500 269.57700 233.28400 1.000 88.90732 398 ILE C C 1
ATOM 28421 O O . ILE C 3 398 ? 224.31300 269.15900 233.23500 1.000 88.90732 398 ILE C O 1
ATOM 28437 N N . GLY C 3 399 ? 226.37700 269.11100 234.14300 1.000 86.53502 399 GLY C N 1
ATOM 28438 C CA . GLY C 3 399 ? 226.04600 268.08600 235.11200 1.000 86.53502 399 GLY C CA 1
ATOM 28439 C C . GLY C 3 399 ? 226.64200 268.38400 236.47100 1.000 86.53502 399 GLY C C 1
ATOM 28440 O O . GLY C 3 399 ? 226.94800 267.47600 237.24800 1.000 86.53502 399 GLY C O 1
ATOM 28444 N N . GLY C 3 400 ? 226.80000 269.66700 236.76400 1.000 89.79866 400 GLY C N 1
ATOM 28445 C CA . GLY C 3 400 ? 227.42600 270.11900 237.98600 1.000 89.79866 400 GLY C CA 1
ATOM 28446 C C . GLY C 3 400 ? 226.48000 270.02300 239.16000 1.000 89.79866 400 GLY C C 1
ATOM 28447 O O . GLY C 3 400 ? 225.47100 269.31500 239.12700 1.000 89.79866 400 GLY C O 1
ATOM 28451 N N . GLY C 3 401 ? 226.82100 270.74500 240.22300 1.000 94.41714 401 GLY C N 1
ATOM 28452 C CA . GLY C 3 401 ? 226.00800 270.70400 241.41800 1.000 94.41714 401 GLY C CA 1
ATOM 28453 C C . GLY C 3 401 ? 225.97700 272.00200 242.20000 1.000 94.41714 401 GLY C C 1
ATOM 28454 O O . GLY C 3 401 ? 225.42500 272.04600 243.30300 1.000 94.41714 401 GLY C O 1
ATOM 28458 N N . ILE C 3 402 ? 226.55700 273.06600 241.65000 1.000 97.78656 402 ILE C N 1
ATOM 28459 C CA . ILE C 3 402 ? 226.57900 274.37000 242.30100 1.000 97.78656 402 ILE C CA 1
ATOM 28460 C C . ILE C 3 402 ? 226.08500 275.42500 241.32300 1.000 97.78656 402 ILE C C 1
ATOM 28461 O O . ILE C 3 402 ? 226.44200 275.40500 240.14000 1.000 97.78656 402 ILE C O 1
ATOM 28477 N N . ASN C 3 403 ? 225.25800 276.34700 241.81800 1.000 101.44547 403 ASN C N 1
ATOM 28478 C CA . ASN C 3 403 ? 224.70000 277.37800 240.94800 1.000 101.44547 403 ASN C CA 1
ATOM 28479 C C . ASN C 3 403 ? 225.78800 278.30300 240.41600 1.000 101.44547 403 ASN C C 1
ATOM 28480 O O . ASN C 3 403 ? 225.83500 278.60100 239.21200 1.000 101.44547 403 ASN C O 1
ATOM 28491 N N . GLU C 3 404 ? 226.71900 278.71300 241.28200 1.000 100.94756 404 GLU C N 1
ATOM 28492 C CA . GLU C 3 404 ? 227.69900 279.70800 240.86700 1.000 100.94756 404 GLU C CA 1
ATOM 28493 C C . GLU C 3 404 ? 228.71700 279.08300 239.93400 1.000 100.94756 404 GLU C C 1
ATOM 28494 O O . GLU C 3 404 ? 229.11900 279.70000 238.94000 1.000 100.94756 404 GLU C O 1
ATOM 28506 N N . ASP C 3 405 ? 229.16500 277.87200 240.24900 1.000 95.88815 405 ASP C N 1
ATOM 28507 C CA . ASP C 3 405 ? 230.14600 277.23500 239.38900 1.000 95.88815 405 ASP C CA 1
ATOM 28508 C C . ASP C 3 405 ? 229.52800 276.99400 238.02400 1.000 95.88815 405 ASP C C 1
ATOM 28509 O O . ASP C 3 405 ? 230.19100 277.14000 236.99300 1.000 95.88815 405 ASP C O 1
ATOM 28518 N N . ARG C 3 406 ? 228.25000 276.61200 238.00800 1.000 97.39534 406 ARG C N 1
ATOM 28519 C CA . ARG C 3 406 ? 227.53100 276.42400 236.75500 1.000 97.39534 406 ARG C CA 1
ATOM 28520 C C . ARG C 3 406 ? 227.54300 277.70200 235.92700 1.000 97.39534 406 ARG C C 1
ATOM 28521 O O . ARG C 3 406 ? 227.86100 277.68200 234.73000 1.000 97.39534 406 ARG C O 1
ATOM 28542 N N . LYS C 3 407 ? 227.21100 278.83500 236.55600 1.000 99.79753 407 LYS C N 1
ATOM 28543 C CA . LYS C 3 407 ? 227.17300 280.09200 235.81300 1.000 99.79753 407 LYS C CA 1
ATOM 28544 C C . LYS C 3 407 ? 228.54900 280.47100 235.28900 1.000 99.79753 407 LYS C C 1
ATOM 28545 O O . LYS C 3 407 ? 228.69200 280.88300 234.13100 1.000 99.79753 407 LYS C O 1
ATOM 28564 N N . ARG C 3 408 ? 229.57400 280.33700 236.12700 1.000 96.03170 408 ARG C N 1
ATOM 28565 C CA . ARG C 3 408 ? 230.91900 280.70500 235.70700 1.000 96.03170 408 ARG C CA 1
ATOM 28566 C C . ARG C 3 408 ? 231.39300 279.81700 234.56500 1.000 96.03170 408 ARG C C 1
ATOM 28567 O O . ARG C 3 408 ? 232.01200 280.29700 233.60800 1.000 96.03170 408 ARG C O 1
ATOM 28588 N N . LEU C 3 409 ? 231.11400 278.51700 234.65100 1.000 91.17546 409 LEU C N 1
ATOM 28589 C CA . LEU C 3 409 ? 231.48200 277.60600 233.57700 1.000 91.17546 409 LEU C CA 1
ATOM 28590 C C . LEU C 3 409 ? 230.79900 277.99800 232.28000 1.000 91.17546 409 LEU C C 1
ATOM 28591 O O . LEU C 3 409 ? 231.43400 278.05600 231.22100 1.000 91.17546 409 LEU C O 1
ATOM 28607 N N . LEU C 3 410 ? 229.49800 278.27100 232.34300 1.000 95.69854 410 LEU C N 1
ATOM 28608 C CA . LEU C 3 410 ? 228.77800 278.63800 231.13100 1.000 95.69854 410 LEU C CA 1
ATOM 28609 C C . LEU C 3 410 ? 229.35000 279.91000 230.52700 1.000 95.69854 410 LEU C C 1
ATOM 28610 O O . LEU C 3 410 ? 229.51100 280.01200 229.30500 1.000 95.69854 410 LEU C O 1
ATOM 28626 N N . ALA C 3 411 ? 229.67900 280.88600 231.36900 1.000 96.47480 411 ALA C N 1
ATOM 28627 C CA . ALA C 3 411 ? 230.19000 282.15100 230.85800 1.000 96.47480 411 ALA C CA 1
ATOM 28628 C C . ALA C 3 411 ? 231.55000 281.97200 230.19900 1.000 96.47480 411 ALA C C 1
ATOM 28629 O O . ALA C 3 411 ? 231.78900 282.47400 229.09300 1.000 96.47480 411 ALA C O 1
ATOM 28636 N N . MET C 3 412 ? 232.46400 281.26900 230.87000 1.000 94.41543 412 MET C N 1
ATOM 28637 C CA . MET C 3 412 ? 233.78300 281.05700 230.28900 1.000 94.41543 412 MET C CA 1
ATOM 28638 C C . MET C 3 412 ? 233.70200 280.21200 229.02800 1.000 94.41543 412 MET C C 1
ATOM 28639 O O . MET C 3 412 ? 234.52100 280.37600 228.11700 1.000 94.41543 412 MET C O 1
ATOM 28653 N N . CYS C 3 413 ? 232.72000 279.31600 228.94300 1.000 94.71104 413 CYS C N 1
ATOM 28654 C CA . CYS C 3 413 ? 232.54100 278.54700 227.71800 1.000 94.71104 413 CYS C CA 1
ATOM 28655 C C . CYS C 3 413 ? 232.08000 279.45000 226.58400 1.000 94.71104 413 CYS C C 1
ATOM 28656 O O . CYS C 3 413 ? 232.61800 279.39700 225.47200 1.000 94.71104 413 CYS C O 1
ATOM 28664 N N . MET C 3 414 ? 231.07100 280.28000 226.84800 1.000 99.62322 414 MET C N 1
ATOM 28665 C CA . MET C 3 414 ? 230.62300 281.24700 225.85300 1.000 99.62322 414 MET C CA 1
ATOM 28666 C C . MET C 3 414 ? 231.78100 282.09600 225.35500 1.000 99.62322 414 MET C C 1
ATOM 28667 O O . MET C 3 414 ? 231.92400 282.32900 224.15000 1.000 99.62322 414 MET C O 1
ATOM 28681 N N . ILE C 3 415 ? 232.62800 282.55600 226.27300 1.000 96.73226 415 ILE C N 1
ATOM 28682 C CA . ILE C 3 415 ? 233.79400 283.33800 225.87800 1.000 96.73226 415 ILE C CA 1
ATOM 28683 C C . ILE C 3 415 ? 234.73500 282.51100 225.01600 1.000 96.73226 415 ILE C C 1
ATOM 28684 O O . ILE C 3 415 ? 235.29700 283.00800 224.03400 1.000 96.73226 415 ILE C O 1
ATOM 28700 N N . PHE C 3 416 ? 234.92500 281.24000 225.36600 1.000 92.52392 416 PHE C N 1
ATOM 28701 C CA . PHE C 3 416 ? 235.85000 280.39900 224.61600 1.000 92.52392 416 PHE C CA 1
ATOM 28702 C C . PHE C 3 416 ? 235.49800 280.40200 223.14000 1.000 92.52392 416 PHE C C 1
ATOM 28703 O O . PHE C 3 416 ? 236.38100 280.36600 222.27700 1.000 92.52392 416 PHE C O 1
ATOM 28720 N N . CYS C 3 417 ? 234.20800 280.43700 222.83500 1.000 97.08029 417 CYS C N 1
ATOM 28721 C CA . CYS C 3 417 ? 233.71100 280.31900 221.47600 1.000 97.08029 417 CYS C CA 1
ATOM 28722 C C . CYS C 3 417 ? 233.36700 281.66700 220.86500 1.000 97.08029 417 CYS C C 1
ATOM 28723 O O . CYS C 3 417 ? 232.88000 281.71300 219.73200 1.000 97.08029 417 CYS C O 1
ATOM 28731 N N . ARG C 3 418 ? 233.61800 282.75900 221.58600 1.000 98.79682 418 ARG C N 1
ATOM 28732 C CA . ARG C 3 418 ? 233.37600 284.10900 221.08500 1.000 98.79682 418 ARG C CA 1
ATOM 28733 C C . ARG C 3 418 ? 231.98100 284.23600 220.48800 1.000 98.79682 418 ARG C C 1
ATOM 28734 O O . ARG C 3 418 ? 231.77700 284.86000 219.44500 1.000 98.79682 418 ARG C O 1
ATOM 28755 N N . ASP C 3 419 ? 231.01000 283.63700 221.16600 1.000 101.72639 419 ASP C N 1
ATOM 28756 C CA . ASP C 3 419 ? 229.61400 283.82000 220.81800 1.000 101.72639 419 ASP C CA 1
ATOM 28757 C C . ASP C 3 419 ? 229.08100 285.08600 221.48100 1.000 101.72639 419 ASP C C 1
ATOM 28758 O O . ASP C 3 419 ? 229.68100 285.63200 222.41000 1.000 101.72639 419 ASP C O 1
ATOM 28767 N N . GLY C 3 420 ? 227.93700 285.54400 220.99800 1.000 106.15699 420 GLY C N 1
ATOM 28768 C CA . GLY C 3 420 ? 227.26400 286.68100 221.58400 1.000 106.15699 420 GLY C CA 1
ATOM 28769 C C . GLY C 3 420 ? 227.52300 287.96500 220.81400 1.000 106.15699 420 GLY C C 1
ATOM 28770 O O . GLY C 3 420 ? 228.49800 288.10500 220.07300 1.000 106.15699 420 GLY C O 1
ATOM 28774 N N . ASP C 3 421 ? 226.61400 288.92300 221.00300 1.000 108.67702 421 ASP C N 1
ATOM 28775 C CA . ASP C 3 421 ? 226.71600 290.19800 220.30500 1.000 108.67702 421 ASP C CA 1
ATOM 28776 C C . ASP C 3 421 ? 227.92700 291.00300 220.75400 1.000 108.67702 421 ASP C C 1
ATOM 28777 O O . ASP C 3 421 ? 228.51100 291.73500 219.94600 1.000 108.67702 421 ASP C O 1
ATOM 28786 N N . TYR C 3 422 ? 228.31500 290.89600 222.02700 1.000 107.50616 422 TYR C N 1
ATOM 28787 C CA . TYR C 3 422 ? 229.38700 291.74500 222.53500 1.000 107.50616 422 TYR C CA 1
ATOM 28788 C C . TYR C 3 422 ? 230.64500 291.60200 221.69300 1.000 107.50616 422 TYR C C 1
ATOM 28789 O O . TYR C 3 422 ? 231.35800 292.58200 221.45500 1.000 107.50616 422 TYR C O 1
ATOM 28807 N N . PHE C 3 423 ? 230.93100 290.39000 221.22600 1.000 104.13196 423 PHE C N 1
ATOM 28808 C CA . PHE C 3 423 ? 232.09200 290.19500 220.36900 1.000 104.13196 423 PHE C CA 1
ATOM 28809 C C . PHE C 3 423 ? 231.93700 290.95400 219.06100 1.000 104.13196 423 PHE C C 1
ATOM 28810 O O . PHE C 3 423 ? 232.92100 291.44800 218.49900 1.000 104.13196 423 PHE C O 1
ATOM 28827 N N . LYS C 3 424 ? 230.71200 291.03600 218.54600 1.000 108.79663 424 LYS C N 1
ATOM 28828 C CA . LYS C 3 424 ? 230.46100 291.86300 217.37200 1.000 108.79663 424 LYS C CA 1
ATOM 28829 C C . LYS C 3 424 ? 230.57400 293.34300 217.71400 1.000 108.79663 424 LYS C C 1
ATOM 28830 O O . LYS C 3 424 ? 231.27500 294.09700 217.03000 1.000 108.79663 424 LYS C O 1
ATOM 28849 N N . ASP C 3 425 ? 229.88900 293.77500 218.77000 1.000 110.77940 425 ASP C N 1
ATOM 28850 C CA . ASP C 3 425 ? 229.86600 295.17700 219.18500 1.000 110.77940 425 ASP C CA 1
ATOM 28851 C C . ASP C 3 425 ? 230.19000 295.25400 220.67500 1.000 110.77940 425 ASP C C 1
ATOM 28852 O O . ASP C 3 425 ? 229.30100 295.10600 221.51800 1.000 110.77940 425 ASP C O 1
ATOM 28861 N N . ALA C 3 426 ? 231.46000 295.48600 220.98900 1.000 112.01964 426 ALA C N 1
ATOM 28862 C CA . ALA C 3 426 ? 231.96100 295.46300 222.35800 1.000 112.01964 426 ALA C CA 1
ATOM 28863 C C . ALA C 3 426 ? 231.09100 296.27200 223.31000 1.000 112.01964 426 ALA C C 1
ATOM 28864 O O . ALA C 3 426 ? 230.41700 297.22200 222.89200 1.000 112.01964 426 ALA C O 1
ATOM 28871 N N . PRO C 3 427 ? 231.07200 295.91700 224.59300 1.000 113.74586 427 PRO C N 1
ATOM 28872 C CA . PRO C 3 427 ? 230.33900 296.72400 225.57100 1.000 113.74586 427 PRO C CA 1
ATOM 28873 C C . PRO C 3 427 ? 230.95000 298.10800 225.72000 1.000 113.74586 427 PRO C C 1
ATOM 28874 O O . PRO C 3 427 ? 232.15300 298.30600 225.54000 1.000 113.74586 427 PRO C O 1
ATOM 28885 N N . ALA C 3 428 ? 230.09200 299.07300 226.05400 1.000 117.79851 428 ALA C N 1
ATOM 28886 C CA . ALA C 3 428 ? 230.53900 300.45500 226.18100 1.000 117.79851 428 ALA C CA 1
ATOM 28887 C C . ALA C 3 428 ? 231.60000 300.59900 227.26500 1.000 117.79851 428 ALA C C 1
ATOM 28888 O O . ALA C 3 428 ? 232.53300 301.39900 227.13000 1.000 117.79851 428 ALA C O 1
ATOM 28895 N N . THR C 3 429 ? 231.47300 299.83300 228.34900 1.000 114.50576 429 THR C N 1
ATOM 28896 C CA . THR C 3 429 ? 232.34800 300.03200 229.49800 1.000 114.50576 429 THR C CA 1
ATOM 28897 C C . THR C 3 429 ? 233.81000 299.79100 229.14400 1.000 114.50576 429 THR C C 1
ATOM 28898 O O . THR C 3 429 ? 234.68400 300.57900 229.52500 1.000 114.50576 429 THR C O 1
ATOM 28909 N N . ILE C 3 430 ? 234.10000 298.71100 228.41700 1.000 114.73520 430 ILE C N 1
ATOM 28910 C CA . ILE C 3 430 ? 235.48900 298.34600 228.17000 1.000 114.73520 430 ILE C CA 1
ATOM 28911 C C . ILE C 3 430 ? 236.16400 299.42500 227.33400 1.000 114.73520 430 ILE C C 1
ATOM 28912 O O . ILE C 3 430 ? 235.58600 299.95200 226.37500 1.000 114.73520 430 ILE C O 1
ATOM 28928 N N . THR C 3 431 ? 237.39300 299.76900 227.70700 1.000 117.69231 431 THR C N 1
ATOM 28929 C CA . THR C 3 431 ? 238.12900 300.85600 227.08200 1.000 117.69231 431 THR C CA 1
ATOM 28930 C C . THR C 3 431 ? 239.39600 300.34200 226.40900 1.000 117.69231 431 THR C C 1
ATOM 28931 O O . THR C 3 431 ? 239.81500 299.19700 226.59100 1.000 117.69231 431 THR C O 1
ATOM 28942 N N . MET C 3 432 ? 240.00200 301.23000 225.61800 1.000 115.98277 432 MET C N 1
ATOM 28943 C CA . MET C 3 432 ? 241.22700 300.91200 224.89400 1.000 115.98277 432 MET C CA 1
ATOM 28944 C C . MET C 3 432 ? 242.44600 300.82300 225.80200 1.000 115.98277 432 MET C C 1
ATOM 28945 O O . MET C 3 432 ? 243.42400 300.16200 225.44000 1.000 115.98277 432 MET C O 1
ATOM 28959 N N . ALA C 3 433 ? 242.41300 301.47300 226.96600 1.000 117.45921 433 ALA C N 1
ATOM 28960 C CA . ALA C 3 433 ? 243.53700 301.38400 227.89300 1.000 117.45921 433 ALA C CA 1
ATOM 28961 C C . ALA C 3 433 ? 243.75800 299.95700 228.37100 1.000 117.45921 433 ALA C C 1
ATOM 28962 O O . ALA C 3 433 ? 244.89900 299.48700 228.44400 1.000 117.45921 433 ALA C O 1
ATOM 28969 N N . ASP C 3 434 ? 242.68100 299.25000 228.69200 1.000 115.74716 434 ASP C N 1
ATOM 28970 C CA . ASP C 3 434 ? 242.77900 297.89200 229.20500 1.000 115.74716 434 ASP C CA 1
ATOM 28971 C C . ASP C 3 434 ? 242.79600 296.84500 228.10400 1.000 115.74716 434 ASP C C 1
ATOM 28972 O O . ASP C 3 434 ? 243.17200 295.69700 228.36500 1.000 115.74716 434 ASP C O 1
ATOM 28981 N N . LEU C 3 435 ? 242.39300 297.21000 226.88800 1.000 111.67397 435 LEU C N 1
ATOM 28982 C CA . LEU C 3 435 ? 242.34200 296.24100 225.80200 1.000 111.67397 435 LEU C CA 1
ATOM 28983 C C . LEU C 3 435 ? 243.66500 295.52100 225.60300 1.000 111.67397 435 LEU C C 1
ATOM 28984 O O . LEU C 3 435 ? 243.68900 294.30300 225.40000 1.000 111.67397 435 LEU C O 1
ATOM 29000 N N . SER C 3 436 ? 244.77500 296.24600 225.64600 1.000 109.04183 436 SER C N 1
ATOM 29001 C CA . SER C 3 436 ? 246.03500 295.64600 225.24100 1.000 109.04183 436 SER C CA 1
ATOM 29002 C C . SER C 3 436 ? 247.20300 296.43500 225.81100 1.000 109.04183 436 SER C C 1
ATOM 29003 O O . SER C 3 436 ? 247.04100 297.52500 226.36700 1.000 109.04183 436 SER C O 1
ATOM 29011 N N . THR C 3 437 ? 248.39200 295.85000 225.66200 1.000 109.71416 437 THR C N 1
ATOM 29012 C CA . THR C 3 437 ? 249.65700 296.51200 225.97600 1.000 109.71416 437 THR C CA 1
ATOM 29013 C C . THR C 3 437 ? 249.70200 296.97200 227.43100 1.000 109.71416 437 THR C C 1
ATOM 29014 O O . THR C 3 437 ? 250.02500 298.12200 227.73400 1.000 109.71416 437 THR C O 1
ATOM 29025 N N . LYS C 3 438 ? 249.37800 296.05600 228.34500 1.000 109.38905 438 LYS C N 1
ATOM 29026 C CA . LYS C 3 438 ? 249.60800 296.34300 229.75500 1.000 109.38905 438 LYS C CA 1
ATOM 29027 C C . LYS C 3 438 ? 251.09200 296.55000 230.01900 1.000 109.38905 438 LYS C C 1
ATOM 29028 O O . LYS C 3 438 ? 251.48000 297.45300 230.76900 1.000 109.38905 438 LYS C O 1
ATOM 29047 N N . LEU C 3 439 ? 251.93400 295.72300 229.40700 1.000 108.45446 439 LEU C N 1
ATOM 29048 C CA . LEU C 3 439 ? 253.38300 295.83700 229.49000 1.000 108.45446 439 LEU C CA 1
ATOM 29049 C C . LEU C 3 439 ? 253.99300 295.81400 228.09800 1.000 108.45446 439 LEU C C 1
ATOM 29050 O O . LEU C 3 439 ? 255.07200 295.25900 227.87400 1.000 108.45446 439 LEU C O 1
ATOM 29066 N N . GLY C 3 440 ? 253.30600 296.42000 227.13600 1.000 109.08166 440 GLY C N 1
ATOM 29067 C CA . GLY C 3 440 ? 253.77300 296.42400 225.76800 1.000 109.08166 440 GLY C CA 1
ATOM 29068 C C . GLY C 3 440 ? 253.43300 295.18700 224.97100 1.000 109.08166 440 GLY C C 1
ATOM 29069 O O . GLY C 3 440 ? 254.01400 294.98400 223.90000 1.000 109.08166 440 GLY C O 1
ATOM 29073 N N . ARG C 3 441 ? 252.51500 294.35400 225.45500 1.000 104.94799 441 ARG C N 1
ATOM 29074 C CA . ARG C 3 441 ? 252.09400 293.15100 224.75200 1.000 104.94799 441 ARG C CA 1
ATOM 29075 C C . ARG C 3 441 ? 250.58400 293.18400 224.59100 1.000 104.94799 441 ARG C C 1
ATOM 29076 O O . ARG C 3 441 ? 249.85600 293.44200 225.55500 1.000 104.94799 441 ARG C O 1
ATOM 29097 N N . GLU C 3 442 ? 250.12400 292.92400 223.37400 1.000 106.05207 442 GLU C N 1
ATOM 29098 C CA . GLU C 3 442 ? 248.69900 292.95400 223.08700 1.000 106.05207 442 GLU C CA 1
ATOM 29099 C C . GLU C 3 442 ? 247.97800 291.82800 223.81400 1.000 106.05207 442 GLU C C 1
ATOM 29100 O O . GLU C 3 442 ? 248.47700 290.70500 223.91100 1.000 106.05207 442 GLU C O 1
ATOM 29112 N N . ILE C 3 443 ? 246.79100 292.14100 224.32000 1.000 103.65014 443 ILE C N 1
ATOM 29113 C CA . ILE C 3 443 ? 245.94200 291.20000 225.03800 1.000 103.65014 443 ILE C CA 1
ATOM 29114 C C . ILE C 3 443 ? 244.68600 290.97900 224.19800 1.000 103.65014 443 ILE C C 1
ATOM 29115 O O . ILE C 3 443 ? 243.87000 291.90100 224.05600 1.000 103.65014 443 ILE C O 1
ATOM 29131 N N . PRO C 3 444 ? 244.48800 289.79600 223.62200 1.000 101.99520 444 PRO C N 1
ATOM 29132 C CA . PRO C 3 444 ? 243.32700 289.58500 222.75500 1.000 101.99520 444 PRO C CA 1
ATOM 29133 C C . PRO C 3 444 ? 242.01800 289.88900 223.46700 1.000 101.99520 444 PRO C C 1
ATOM 29134 O O . PRO C 3 444 ? 241.94300 290.04100 224.68700 1.000 101.99520 444 PRO C O 1
ATOM 29145 N N . TYR C 3 445 ? 240.96100 289.96900 222.65900 1.000 106.23964 445 TYR C N 1
ATOM 29146 C CA . TYR C 3 445 ? 239.65500 290.37700 223.16200 1.000 106.23964 445 TYR C CA 1
ATOM 29147 C C . TYR C 3 445 ? 239.12200 289.40200 224.20300 1.000 106.23964 445 TYR C C 1
ATOM 29148 O O . TYR C 3 445 ? 238.53400 289.81400 225.21000 1.000 106.23964 445 TYR C O 1
ATOM 29166 N N . GLN C 3 446 ? 239.30900 288.10400 223.97000 1.000 100.02348 446 GLN C N 1
ATOM 29167 C CA . GLN C 3 446 ? 238.71100 287.09500 224.83600 1.000 100.02348 446 GLN C CA 1
ATOM 29168 C C . GLN C 3 446 ? 239.19200 287.22200 226.27700 1.000 100.02348 446 GLN C C 1
ATOM 29169 O O . GLN C 3 446 ? 238.39100 287.14200 227.21800 1.000 100.02348 446 GLN C O 1
ATOM 29183 N N . TYR C 3 447 ? 240.48800 287.44500 226.47500 1.000 97.42868 447 TYR C N 1
ATOM 29184 C CA . TYR C 3 447 ? 241.00000 287.56400 227.83300 1.000 97.42868 447 TYR C CA 1
ATOM 29185 C C . TYR C 3 447 ? 240.55000 288.87000 228.46700 1.000 97.42868 447 TYR C C 1
ATOM 29186 O O . TYR C 3 447 ? 240.35300 288.94100 229.68800 1.000 97.42868 447 TYR C O 1
ATOM 29204 N N . VAL C 3 448 ? 240.31100 289.88900 227.64300 1.000 103.96442 448 VAL C N 1
ATOM 29205 C CA . VAL C 3 448 ? 239.73400 291.13000 228.14200 1.000 103.96442 448 VAL C CA 1
ATOM 29206 C C . VAL C 3 448 ? 238.33300 290.87800 228.67000 1.000 103.96442 448 VAL C C 1
ATOM 29207 O O . VAL C 3 448 ? 237.95900 291.36400 229.74300 1.000 103.96442 448 VAL C O 1
ATOM 29220 N N . MET C 3 449 ? 237.53700 290.11100 227.92900 1.000 104.33799 449 MET C N 1
ATOM 29221 C CA . MET C 3 449 ? 236.18200 289.82200 228.37900 1.000 104.33799 449 MET C CA 1
ATOM 29222 C C . MET C 3 449 ? 236.21300 288.97400 229.64100 1.000 104.33799 449 MET C C 1
ATOM 29223 O O . MET C 3 449 ? 235.35800 289.12000 230.52300 1.000 104.33799 449 MET C O 1
ATOM 29237 N N . MET C 3 450 ? 237.18600 288.06900 229.73200 1.000 100.38190 450 MET C N 1
ATOM 29238 C CA . MET C 3 450 ? 237.32600 287.24600 230.92700 1.000 100.38190 450 MET C CA 1
ATOM 29239 C C . MET C 3 450 ? 237.59900 288.11600 232.14800 1.000 100.38190 450 MET C C 1
ATOM 29240 O O . MET C 3 450 ? 236.97700 287.95100 233.20800 1.000 100.38190 450 MET C O 1
ATOM 29254 N N . ASN C 3 451 ? 238.52200 289.07000 232.00800 1.000 103.07559 451 ASN C N 1
ATOM 29255 C CA . ASN C 3 451 ? 238.78200 289.99800 233.10300 1.000 103.07559 451 ASN C CA 1
ATOM 29256 C C . ASN C 3 451 ? 237.54500 290.82900 233.40700 1.000 103.07559 451 ASN C C 1
ATOM 29257 O O . ASN C 3 451 ? 237.26000 291.13300 234.57000 1.000 103.07559 451 ASN C O 1
ATOM 29268 N N . TRP C 3 452 ? 236.80200 291.21100 232.36900 1.000 106.46930 452 TRP C N 1
ATOM 29269 C CA . TRP C 3 452 ? 235.57900 291.97700 232.57000 1.000 106.46930 452 TRP C CA 1
ATOM 29270 C C . TRP C 3 452 ? 234.59500 291.21800 233.44700 1.000 106.46930 452 TRP C C 1
ATOM 29271 O O . TRP C 3 452 ? 234.05600 291.76400 234.41700 1.000 106.46930 452 TRP C O 1
ATOM 29292 N N . ILE C 3 453 ? 234.35300 289.94900 233.12100 1.000 103.23093 453 ILE C N 1
ATOM 29293 C CA . ILE C 3 453 ? 233.37800 289.16900 233.87700 1.000 103.23093 453 ILE C CA 1
ATOM 29294 C C . ILE C 3 453 ? 233.86200 288.94400 235.30200 1.000 103.23093 453 ILE C C 1
ATOM 29295 O O . ILE C 3 453 ? 233.07700 289.01500 236.25400 1.000 103.23093 453 ILE C O 1
ATOM 29311 N N . GLN C 3 454 ? 235.15500 288.66900 235.47800 1.000 103.29503 454 GLN C N 1
ATOM 29312 C CA . GLN C 3 454 ? 235.66900 288.49600 236.83300 1.000 103.29503 454 GLN C CA 1
ATOM 29313 C C . GLN C 3 454 ? 235.54300 289.78100 237.63600 1.000 103.29503 454 GLN C C 1
ATOM 29314 O O . GLN C 3 454 ? 235.32800 289.73700 238.85200 1.000 103.29503 454 GLN C O 1
ATOM 29328 N N . LYS C 3 455 ? 235.67100 290.92800 236.97300 1.000 106.50849 455 LYS C N 1
ATOM 29329 C CA . LYS C 3 455 ? 235.70600 292.20300 237.67600 1.000 106.50849 455 LYS C CA 1
ATOM 29330 C C . LYS C 3 455 ? 234.44000 292.43300 238.49100 1.000 106.50849 455 LYS C C 1
ATOM 29331 O O . LYS C 3 455 ? 234.50500 292.90500 239.63200 1.000 106.50849 455 LYS C O 1
ATOM 29350 N N . SER C 3 456 ? 233.27800 292.10800 237.92800 1.000 108.72256 456 SER C N 1
ATOM 29351 C CA . SER C 3 456 ? 232.01100 292.38700 238.58800 1.000 108.72256 456 SER C CA 1
ATOM 29352 C C . SER C 3 456 ? 230.96500 291.38600 238.12600 1.000 108.72256 456 SER C C 1
ATOM 29353 O O . SER C 3 456 ? 230.96100 290.95500 236.96900 1.000 108.72256 456 SER C O 1
ATOM 29361 N N . GLU C 3 457 ? 230.07100 291.02700 239.04700 1.000 108.54730 457 GLU C N 1
ATOM 29362 C CA . GLU C 3 457 ? 228.99900 290.09500 238.71500 1.000 108.54730 457 GLU C CA 1
ATOM 29363 C C . GLU C 3 457 ? 228.04700 290.68300 237.68200 1.000 108.54730 457 GLU C C 1
ATOM 29364 O O . GLU C 3 457 ? 227.50500 289.95600 236.84400 1.000 108.54730 457 GLU C O 1
ATOM 29376 N N . ASP C 3 458 ? 227.80300 291.99300 237.74800 1.000 111.63673 458 ASP C N 1
ATOM 29377 C CA . ASP C 3 458 ? 226.83900 292.60900 236.84000 1.000 111.63673 458 ASP C CA 1
ATOM 29378 C C . ASP C 3 458 ? 227.22400 292.40000 235.38000 1.000 111.63673 458 ASP C C 1
ATOM 29379 O O . ASP C 3 458 ? 226.35600 292.16500 234.53000 1.000 111.63673 458 ASP C O 1
ATOM 29388 N N . ASN C 3 459 ? 228.51500 292.49800 235.06100 1.000 107.36503 459 ASN C N 1
ATOM 29389 C CA . ASN C 3 459 ? 228.94200 292.21800 233.69500 1.000 107.36503 459 ASN C CA 1
ATOM 29390 C C . ASN C 3 459 ? 228.60900 290.78300 233.32100 1.000 107.36503 459 ASN C C 1
ATOM 29391 O O . ASN C 3 459 ? 228.19300 290.50200 232.19200 1.000 107.36503 459 ASN C O 1
ATOM 29402 N N . LEU C 3 460 ? 228.79200 289.85900 234.26200 1.000 104.86202 460 LEU C N 1
ATOM 29403 C CA . LEU C 3 460 ? 228.43900 288.47000 234.01300 1.000 104.86202 460 LEU C CA 1
ATOM 29404 C C . LEU C 3 460 ? 226.95400 288.33800 233.71300 1.000 104.86202 460 LEU C C 1
ATOM 29405 O O . LEU C 3 460 ? 226.55500 287.60600 232.79700 1.000 104.86202 460 LEU C O 1
ATOM 29421 N N . GLU C 3 461 ? 226.11900 289.03700 234.48200 1.000 109.58846 461 GLU C N 1
ATOM 29422 C CA . GLU C 3 461 ? 224.68200 288.99300 234.24500 1.000 109.58846 461 GLU C CA 1
ATOM 29423 C C . GLU C 3 461 ? 224.34500 289.53800 232.86600 1.000 109.58846 461 GLU C C 1
ATOM 29424 O O . GLU C 3 461 ? 223.50100 288.98000 232.15600 1.000 109.58846 461 GLU C O 1
ATOM 29436 N N . ALA C 3 462 ? 225.01000 290.62100 232.46500 1.000 108.57546 462 ALA C N 1
ATOM 29437 C CA . ALA C 3 462 ? 224.77900 291.17100 231.13500 1.000 108.57546 462 ALA C CA 1
ATOM 29438 C C . ALA C 3 462 ? 225.15600 290.16100 230.06500 1.000 108.57546 462 ALA C C 1
ATOM 29439 O O . ALA C 3 462 ? 224.43100 289.98100 229.07800 1.000 108.57546 462 ALA C O 1
ATOM 29446 N N . LEU C 3 463 ? 226.28500 289.48300 230.25300 1.000 104.16636 463 LEU C N 1
ATOM 29447 C CA . LEU C 3 463 ? 226.73000 288.49600 229.28000 1.000 104.16636 463 LEU C CA 1
ATOM 29448 C C . LEU C 3 463 ? 225.71900 287.36900 229.15100 1.000 104.16636 463 LEU C C 1
ATOM 29449 O O . LEU C 3 463 ? 225.35200 286.96800 228.04000 1.000 104.16636 463 LEU C O 1
ATOM 29465 N N . LEU C 3 464 ? 225.25400 286.84300 230.28400 1.000 105.09524 464 LEU C N 1
ATOM 29466 C CA . LEU C 3 464 ? 224.26100 285.77700 230.23800 1.000 105.09524 464 LEU C CA 1
ATOM 29467 C C . LEU C 3 464 ? 222.97600 286.25900 229.58400 1.000 105.09524 464 LEU C C 1
ATOM 29468 O O . LEU C 3 464 ? 222.33200 285.51400 228.83500 1.000 105.09524 464 LEU C O 1
ATOM 29484 N N . TYR C 3 465 ? 222.59000 287.50700 229.84500 1.000 108.12074 465 TYR C N 1
ATOM 29485 C CA . TYR C 3 465 ? 221.42900 288.07300 229.17500 1.000 108.12074 465 TYR C CA 1
ATOM 29486 C C . TYR C 3 465 ? 221.63900 288.12600 227.67100 1.000 108.12074 465 TYR C C 1
ATOM 29487 O O . TYR C 3 465 ? 220.68200 287.98800 226.90200 1.000 108.12074 465 TYR C O 1
ATOM 29505 N N . SER C 3 466 ? 222.88500 288.32900 227.23800 1.000 106.75421 466 SER C N 1
ATOM 29506 C CA . SER C 3 466 ? 223.17700 288.38400 225.81100 1.000 106.75421 466 SER C CA 1
ATOM 29507 C C . SER C 3 466 ? 222.70200 287.12900 225.09100 1.000 106.75421 466 SER C C 1
ATOM 29508 O O . SER C 3 466 ? 222.10600 287.21300 224.01100 1.000 106.75421 466 SER C O 1
ATOM 29516 N N . ARG C 3 467 ? 222.95500 285.95900 225.66900 1.000 101.71333 467 ARG C N 1
ATOM 29517 C CA . ARG C 3 467 ? 222.37600 284.73100 225.14100 1.000 101.71333 467 ARG C CA 1
ATOM 29518 C C . ARG C 3 467 ? 220.86100 284.77500 225.25800 1.000 101.71333 467 ARG C C 1
ATOM 29519 O O . ARG C 3 467 ? 220.31700 285.14700 226.30200 1.000 101.71333 467 ARG C O 1
ATOM 29540 N N . GLY C 3 468 ? 220.18000 284.40300 224.17900 1.000 105.51682 468 GLY C N 1
ATOM 29541 C CA . GLY C 3 468 ? 218.74000 284.55900 224.14200 1.000 105.51682 468 GLY C CA 1
ATOM 29542 C C . GLY C 3 468 ? 218.06600 283.80800 225.27300 1.000 105.51682 468 GLY C C 1
ATOM 29543 O O . GLY C 3 468 ? 218.51200 282.74200 225.70100 1.000 105.51682 468 GLY C O 1
ATOM 29547 N N . ILE C 3 469 ? 216.97500 284.38600 225.76200 1.000 110.20495 469 ILE C N 1
ATOM 29548 C CA . ILE C 3 469 ? 216.14600 283.78400 226.79700 1.000 110.20495 469 ILE C CA 1
ATOM 29549 C C . ILE C 3 469 ? 214.80300 283.42400 226.18600 1.000 110.20495 469 ILE C C 1
ATOM 29550 O O . ILE C 3 469 ? 214.23100 284.20700 225.41800 1.000 110.20495 469 ILE C O 1
ATOM 29566 N N . VAL C 3 470 ? 214.29900 282.24000 226.52100 1.000 112.41284 470 VAL C N 1
ATOM 29567 C CA . VAL C 3 470 ? 213.00900 281.77600 226.04500 1.000 112.41284 470 VAL C CA 1
ATOM 29568 C C . VAL C 3 470 ? 212.17100 281.36400 227.24900 1.000 112.41284 470 VAL C C 1
ATOM 29569 O O . VAL C 3 470 ? 212.61400 281.43500 228.39400 1.000 112.41284 470 VAL C O 1
ATOM 29582 N N . GLU C 3 471 ? 210.94300 280.93800 226.97400 1.000 116.81897 471 GLU C N 1
ATOM 29583 C CA . GLU C 3 471 ? 210.03500 280.47300 228.01200 1.000 116.81897 471 GLU C CA 1
ATOM 29584 C C . GLU C 3 471 ? 210.23900 278.98100 228.22200 1.000 116.81897 471 GLU C C 1
ATOM 29585 O O . GLU C 3 471 ? 210.32200 278.21700 227.25500 1.000 116.81897 471 GLU C O 1
ATOM 29597 N N . THR C 3 472 ? 210.32000 278.56800 229.48300 1.000 117.18096 472 THR C N 1
ATOM 29598 C CA . THR C 3 472 ? 210.54400 277.16400 229.79900 1.000 117.18096 472 THR C CA 1
ATOM 29599 C C . THR C 3 472 ? 209.33600 276.35400 229.35300 1.000 117.18096 472 THR C C 1
ATOM 29600 O O . THR C 3 472 ? 208.27000 276.41900 229.97300 1.000 117.18096 472 THR C O 1
ATOM 29611 N N . ASN C 3 473 ? 209.49900 275.59400 228.27200 1.000 119.04317 473 ASN C N 1
ATOM 29612 C CA . ASN C 3 473 ? 208.42400 274.75600 227.78100 1.000 119.04317 473 ASN C CA 1
ATOM 29613 C C . ASN C 3 473 ? 208.07300 273.68900 228.81400 1.000 119.04317 473 ASN C C 1
ATOM 29614 O O . ASN C 3 473 ? 208.84200 273.43100 229.74200 1.000 119.04317 473 ASN C O 1
ATOM 29625 N N . PRO C 3 474 ? 206.91300 273.05300 228.67300 1.000 119.88934 474 PRO C N 1
ATOM 29626 C CA . PRO C 3 474 ? 206.53200 272.01500 229.63200 1.000 119.88934 474 PRO C CA 1
ATOM 29627 C C . PRO C 3 474 ? 207.41300 270.78800 229.47800 1.000 119.88934 474 PRO C C 1
ATOM 29628 O O . PRO C 3 474 ? 207.87100 270.45600 228.38200 1.000 119.88934 474 PRO C O 1
ATOM 29639 N N . GLY C 3 475 ? 207.65400 270.11800 230.59400 1.000 117.86387 475 GLY C N 1
ATOM 29640 C CA . GLY C 3 475 ? 208.52100 268.94200 230.57500 1.000 117.86387 475 GLY C CA 1
ATOM 29641 C C . GLY C 3 475 ? 209.98400 269.29100 230.65100 1.000 117.86387 475 GLY C C 1
ATOM 29642 O O . GLY C 3 475 ? 210.72300 268.70900 231.45000 1.000 117.86387 475 GLY C O 1
ATOM 29646 N N . LYS C 3 476 ? 210.43000 270.23700 229.82700 1.000 114.75375 476 LYS C N 1
ATOM 29647 C CA . LYS C 3 476 ? 211.81200 270.68900 229.86200 1.000 114.75375 476 LYS C CA 1
ATOM 29648 C C . LYS C 3 476 ? 212.12100 271.53200 231.08800 1.000 114.75375 476 LYS C C 1
ATOM 29649 O O . LYS C 3 476 ? 213.26300 271.98100 231.23400 1.000 114.75375 476 LYS C O 1
ATOM 29668 N N . MET C 3 477 ? 211.13700 271.76300 231.96000 1.000 116.88733 477 MET C N 1
ATOM 29669 C CA . MET C 3 477 ? 211.37600 272.54100 233.16900 1.000 116.88733 477 MET C CA 1
ATOM 29670 C C . MET C 3 477 ? 212.57500 272.01100 233.93800 1.000 116.88733 477 MET C C 1
ATOM 29671 O O . MET C 3 477 ? 213.41500 272.78500 234.40800 1.000 116.88733 477 MET C O 1
ATOM 29685 N N . GLY C 3 478 ? 212.67800 270.68900 234.06900 1.000 111.99820 478 GLY C N 1
ATOM 29686 C CA . GLY C 3 478 ? 213.78600 270.12100 234.81500 1.000 111.99820 478 GLY C CA 1
ATOM 29687 C C . GLY C 3 478 ? 215.11400 270.33400 234.11500 1.000 111.99820 478 GLY C C 1
ATOM 29688 O O . GLY C 3 478 ? 216.13100 270.60500 234.75900 1.000 111.99820 478 GLY C O 1
ATOM 29692 N N . SER C 3 479 ? 215.12200 270.21600 232.78900 1.000 107.83824 479 SER C N 1
ATOM 29693 C CA . SER C 3 479 ? 216.32900 270.42900 231.99500 1.000 107.83824 479 SER C CA 1
ATOM 29694 C C . SER C 3 479 ? 216.35100 271.87300 231.49400 1.000 107.83824 479 SER C C 1
ATOM 29695 O O . SER C 3 479 ? 216.20000 272.16800 230.30800 1.000 107.83824 479 SER C O 1
ATOM 29703 N N . SER C 3 480 ? 216.53800 272.78600 232.44300 1.000 109.75417 480 SER C N 1
ATOM 29704 C CA . SER C 3 480 ? 216.57500 274.20700 232.13300 1.000 109.75417 480 SER C CA 1
ATOM 29705 C C . SER C 3 480 ? 217.37100 274.92600 233.21000 1.000 109.75417 480 SER C C 1
ATOM 29706 O O . SER C 3 480 ? 217.48600 274.45200 234.34200 1.000 109.75417 480 SER C O 1
ATOM 29714 N N . MET C 3 481 ? 217.91800 276.08300 232.84100 1.000 106.60351 481 MET C N 1
ATOM 29715 C CA . MET C 3 481 ? 218.73600 276.88000 233.74500 1.000 106.60351 481 MET C CA 1
ATOM 29716 C C . MET C 3 481 ? 218.37300 278.34600 233.58400 1.000 106.60351 481 MET C C 1
ATOM 29717 O O . MET C 3 481 ? 218.42700 278.88100 232.47300 1.000 106.60351 481 MET C O 1
ATOM 29731 N N . GLY C 3 482 ? 218.00200 278.99000 234.68400 1.000 108.31080 482 GLY C N 1
ATOM 29732 C CA . GLY C 3 482 ? 217.72300 280.40900 234.68100 1.000 108.31080 482 GLY C CA 1
ATOM 29733 C C . GLY C 3 482 ? 218.99700 281.22800 234.68800 1.000 108.31080 482 GLY C C 1
ATOM 29734 O O . GLY C 3 482 ? 220.07600 280.75900 234.31900 1.000 108.31080 482 GLY C O 1
ATOM 29738 N N . ILE C 3 483 ? 218.86300 282.48100 235.12100 1.000 108.55652 483 ILE C N 1
ATOM 29739 C CA . ILE C 3 483 ? 220.02900 283.35300 235.20300 1.000 108.55652 483 ILE C CA 1
ATOM 29740 C C . ILE C 3 483 ? 220.79800 283.11100 236.49400 1.000 108.55652 483 ILE C C 1
ATOM 29741 O O . ILE C 3 483 ? 222.02200 283.27100 236.53000 1.000 108.55652 483 ILE C O 1
ATOM 29757 N N . ASP C 3 484 ? 220.10500 282.72700 237.56300 1.000 109.87579 484 ASP C N 1
ATOM 29758 C CA . ASP C 3 484 ? 220.73200 282.38800 238.83200 1.000 109.87579 484 ASP C CA 1
ATOM 29759 C C . ASP C 3 484 ? 221.01000 280.89500 238.96000 1.000 109.87579 484 ASP C C 1
ATOM 29760 O O . ASP C 3 484 ? 221.10100 280.38000 240.08000 1.000 109.87579 484 ASP C O 1
ATOM 29769 N N . GLY C 3 485 ? 221.15300 280.19600 237.83900 1.000 108.51016 485 GLY C N 1
ATOM 29770 C CA . GLY C 3 485 ? 221.43400 278.77000 237.86300 1.000 108.51016 485 GLY C CA 1
ATOM 29771 C C . GLY C 3 485 ? 220.36800 277.94400 238.54600 1.000 108.51016 485 GLY C C 1
ATOM 29772 O O . GLY C 3 485 ? 220.68600 276.95700 239.22100 1.000 108.51016 485 GLY C O 1
ATOM 29776 N N . SER C 3 486 ? 219.10700 278.32700 238.38800 1.000 112.24189 486 SER C N 1
ATOM 29777 C CA . SER C 3 486 ? 218.02000 277.55900 238.96900 1.000 112.24189 486 SER C CA 1
ATOM 29778 C C . SER C 3 486 ? 217.84900 276.24400 238.22200 1.000 112.24189 486 SER C C 1
ATOM 29779 O O . SER C 3 486 ? 218.07500 276.15500 237.01300 1.000 112.24189 486 SER C O 1
ATOM 29787 N N . LYS C 3 487 ? 217.43300 275.21100 238.95500 1.000 111.37641 487 LYS C N 1
ATOM 29788 C CA . LYS C 3 487 ? 217.14700 273.93600 238.30800 1.000 111.37641 487 LYS C CA 1
ATOM 29789 C C . LYS C 3 487 ? 215.97600 274.06100 237.34700 1.000 111.37641 487 LYS C C 1
ATOM 29790 O O . LYS C 3 487 ? 215.97500 273.44600 236.27500 1.000 111.37641 487 LYS C O 1
ATOM 29809 N N . ARG C 3 488 ? 214.96900 274.84800 237.71300 1.000 114.20847 488 ARG C N 1
ATOM 29810 C CA . ARG C 3 488 ? 213.82300 275.06900 236.84800 1.000 114.20847 488 ARG C CA 1
ATOM 29811 C C . ARG C 3 488 ? 213.30100 276.47800 237.07400 1.000 114.20847 488 ARG C C 1
ATOM 29812 O O . ARG C 3 488 ? 213.49100 277.06400 238.14300 1.000 114.20847 488 ARG C O 1
ATOM 29833 N N . ALA C 3 489 ? 212.64200 277.01300 236.05300 1.000 116.63574 489 ALA C N 1
ATOM 29834 C CA . ALA C 3 489 ? 212.04200 278.33700 236.12800 1.000 116.63574 489 ALA C CA 1
ATOM 29835 C C . ALA C 3 489 ? 210.97600 278.43800 235.04500 1.000 116.63574 489 ALA C C 1
ATOM 29836 O O . ALA C 3 489 ? 210.70100 277.47500 234.32400 1.000 116.63574 489 ALA C O 1
ATOM 29843 N N . ILE C 3 490 ? 210.36300 279.61500 234.95000 1.000 118.13601 490 ILE C N 1
ATOM 29844 C CA . ILE C 3 490 ? 209.39300 279.86700 233.89200 1.000 118.13601 490 ILE C CA 1
ATOM 29845 C C . ILE C 3 490 ? 210.06800 280.35000 232.61200 1.000 118.13601 490 ILE C C 1
ATOM 29846 O O . ILE C 3 490 ? 209.55500 280.11100 231.51500 1.000 118.13601 490 ILE C O 1
ATOM 29862 N N . LYS C 3 491 ? 211.21100 281.01500 232.72900 1.000 116.88775 491 LYS C N 1
ATOM 29863 C CA . LYS C 3 491 ? 211.99100 281.46400 231.58700 1.000 116.88775 491 LYS C CA 1
ATOM 29864 C C . LYS C 3 491 ? 213.44300 281.07900 231.80900 1.000 116.88775 491 LYS C C 1
ATOM 29865 O O . LYS C 3 491 ? 213.95600 281.18400 232.92700 1.000 116.88775 491 LYS C O 1
ATOM 29884 N N . SER C 3 492 ? 214.10500 280.64700 230.74100 1.000 111.58924 492 SER C N 1
ATOM 29885 C CA . SER C 3 492 ? 215.43300 280.07600 230.87600 1.000 111.58924 492 SER C CA 1
ATOM 29886 C C . SER C 3 492 ? 216.26600 280.37200 229.64100 1.000 111.58924 492 SER C C 1
ATOM 29887 O O . SER C 3 492 ? 215.75400 280.72200 228.57300 1.000 111.58924 492 SER C O 1
ATOM 29895 N N . LEU C 3 493 ? 217.57300 280.22300 229.82500 1.000 105.48020 493 LEU C N 1
ATOM 29896 C CA . LEU C 3 493 ? 218.53900 280.51000 228.77900 1.000 105.48020 493 LEU C CA 1
ATOM 29897 C C . LEU C 3 493 ? 218.34000 279.59300 227.58400 1.000 105.48020 493 LEU C C 1
ATOM 29898 O O . LEU C 3 493 ? 218.01400 278.41200 227.72700 1.000 105.48020 493 LEU C O 1
ATOM 29914 N N . ARG C 3 494 ? 218.54000 280.15000 226.39700 1.000 104.01165 494 ARG C N 1
ATOM 29915 C CA . ARG C 3 494 ? 218.33000 279.40600 225.16500 1.000 104.01165 494 ARG C CA 1
ATOM 29916 C C . ARG C 3 494 ? 219.36100 278.29500 225.02800 1.000 104.01165 494 ARG C C 1
ATOM 29917 O O . ARG C 3 494 ? 220.55900 278.51500 225.22800 1.000 104.01165 494 ARG C O 1
ATOM 29938 N N . ALA C 3 495 ? 218.88900 277.10100 224.67800 1.000 99.78309 495 ALA C N 1
ATOM 29939 C CA . ALA C 3 495 ? 219.75500 275.96000 224.40000 1.000 99.78309 495 ALA C CA 1
ATOM 29940 C C . ALA C 3 495 ? 220.77400 275.75200 225.51600 1.000 99.78309 495 ALA C C 1
ATOM 29941 O O . ALA C 3 495 ? 221.98100 275.66700 225.28300 1.000 99.78309 495 ALA C O 1
ATOM 29948 N N . VAL C 3 496 ? 220.27600 275.67500 226.74700 1.000 98.63428 496 VAL C N 1
ATOM 29949 C CA . VAL C 3 496 ? 221.10200 275.37400 227.91500 1.000 98.63428 496 VAL C CA 1
ATOM 29950 C C . VAL C 3 496 ? 220.45900 274.17300 228.60000 1.000 98.63428 496 VAL C C 1
ATOM 29951 O O . VAL C 3 496 ? 219.62400 274.32000 229.49700 1.000 98.63428 496 VAL C O 1
ATOM 29964 N N . THR C 3 497 ? 220.84300 272.97500 228.17700 1.000 95.97646 497 THR C N 1
ATOM 29965 C CA . THR C 3 497 ? 220.33900 271.77200 228.81200 1.000 95.97646 497 THR C CA 1
ATOM 29966 C C . THR C 3 497 ? 220.97600 271.62500 230.18900 1.000 95.97646 497 THR C C 1
ATOM 29967 O O . THR C 3 497 ? 222.07700 272.11600 230.44300 1.000 95.97646 497 THR C O 1
ATOM 29978 N N . ILE C 3 498 ? 220.26600 270.95400 231.09000 1.000 97.32891 498 ILE C N 1
ATOM 29979 C CA . ILE C 3 498 ? 220.78400 270.65800 232.41800 1.000 97.32891 498 ILE C CA 1
ATOM 29980 C C . ILE C 3 498 ? 220.42200 269.22900 232.77900 1.000 97.32891 498 ILE C C 1
ATOM 29981 O O . ILE C 3 498 ? 219.32500 268.75500 232.46600 1.000 97.32891 498 ILE C O 1
ATOM 29997 N N . GLN C 3 499 ? 221.35000 268.54300 233.43600 1.000 89.79872 499 GLN C N 1
ATOM 29998 C CA . GLN C 3 499 ? 221.14200 267.17600 233.87300 1.000 89.79872 499 GLN C CA 1
ATOM 29999 C C . GLN C 3 499 ? 221.78000 267.01800 235.24400 1.000 89.79872 499 GLN C C 1
ATOM 30000 O O . GLN C 3 499 ? 222.40900 267.94000 235.77100 1.000 89.79872 499 GLN C O 1
ATOM 30014 N N . SER C 3 500 ? 221.61700 265.83500 235.82000 1.000 92.71973 500 SER C N 1
ATOM 30015 C CA . SER C 3 500 ? 222.18100 265.50300 237.11900 1.000 92.71973 500 SER C CA 1
ATOM 30016 C C . SER C 3 500 ? 223.21600 264.40500 236.93900 1.000 92.71973 500 SER C C 1
ATOM 30017 O O . SER C 3 500 ? 222.96700 263.42000 236.23500 1.000 92.71973 500 SER C O 1
ATOM 30025 N N . GLY C 3 501 ? 224.36700 264.57100 237.58100 1.000 88.46911 501 GLY C N 1
ATOM 30026 C CA . GLY C 3 501 ? 225.45900 263.63500 237.41600 1.000 88.46911 501 GLY C CA 1
ATOM 30027 C C . GLY C 3 501 ? 226.60700 264.20300 236.61100 1.000 88.46911 501 GLY C C 1
ATOM 30028 O O . GLY C 3 501 ? 226.42300 264.68900 235.49200 1.000 88.46911 501 GLY C O 1
ATOM 30032 N N . LYS C 3 502 ? 227.80500 264.14000 237.18300 1.000 85.23301 502 LYS C N 1
ATOM 30033 C CA . LYS C 3 502 ? 228.97200 264.74000 236.56000 1.000 85.23301 502 LYS C CA 1
ATOM 30034 C C . LYS C 3 502 ? 229.28400 264.05700 235.23600 1.000 85.23301 502 LYS C C 1
ATOM 30035 O O . LYS C 3 502 ? 229.15900 262.83800 235.10100 1.000 85.23301 502 LYS C O 1
ATOM 30054 N N . ILE C 3 503 ? 229.67100 264.86000 234.24800 1.000 85.33479 503 ILE C N 1
ATOM 30055 C CA . ILE C 3 503 ? 230.02500 264.32400 232.94000 1.000 85.33479 503 ILE C CA 1
ATOM 30056 C C . ILE C 3 503 ? 231.32900 263.54700 233.04400 1.000 85.33479 503 ILE C C 1
ATOM 30057 O O . ILE C 3 503 ? 232.33900 264.06000 233.54100 1.000 85.33479 503 ILE C O 1
ATOM 30073 N N . ASP C 3 504 ? 231.31400 262.30600 232.57400 1.000 84.30119 504 ASP C N 1
ATOM 30074 C CA . ASP C 3 504 ? 232.49600 261.46800 232.68400 1.000 84.30119 504 ASP C CA 1
ATOM 30075 C C . ASP C 3 504 ? 233.64700 262.06800 231.88900 1.000 84.30119 504 ASP C C 1
ATOM 30076 O O . ASP C 3 504 ? 233.48900 262.43800 230.72300 1.000 84.30119 504 ASP C O 1
ATOM 30085 N N . MET C 3 505 ? 234.80700 262.15200 232.52100 1.000 84.12515 505 MET C N 1
ATOM 30086 C CA . MET C 3 505 ? 235.97000 262.74900 231.88100 1.000 84.12515 505 MET C CA 1
ATOM 30087 C C . MET C 3 505 ? 236.50100 261.80800 230.80600 1.000 84.12515 505 MET C C 1
ATOM 30088 O O . MET C 3 505 ? 236.64900 260.60800 231.06100 1.000 84.12515 505 MET C O 1
ATOM 30102 N N . PRO C 3 506 ? 236.79300 262.29900 229.60200 1.000 83.76670 506 PRO C N 1
ATOM 30103 C CA . PRO C 3 506 ? 237.34100 261.41200 228.57100 1.000 83.76670 506 PRO C CA 1
ATOM 30104 C C . PRO C 3 506 ? 238.73900 260.94400 228.92300 1.000 83.76670 506 PRO C C 1
ATOM 30105 O O . PRO C 3 506 ? 239.27400 261.31000 229.97400 1.000 83.76670 506 PRO C O 1
ATOM 30116 N N . GLU C 3 507 ? 239.34500 260.14100 228.05300 1.000 86.89331 507 GLU C N 1
ATOM 30117 C CA . GLU C 3 507 ? 240.67300 259.61700 228.31800 1.000 86.89331 507 GLU C CA 1
ATOM 30118 C C . GLU C 3 507 ? 241.38200 259.36400 227.00000 1.000 86.89331 507 GLU C C 1
ATOM 30119 O O . GLU C 3 507 ? 240.75700 258.96700 226.01300 1.000 86.89331 507 GLU C O 1
ATOM 30131 N N . SER C 3 508 ? 242.69100 259.59600 226.99800 1.000 87.72167 508 SER C N 1
ATOM 30132 C CA . SER C 3 508 ? 243.51500 259.35000 225.82500 1.000 87.72167 508 SER C CA 1
ATOM 30133 C C . SER C 3 508 ? 244.96900 259.33200 226.26300 1.000 87.72167 508 SER C C 1
ATOM 30134 O O . SER C 3 508 ? 245.43100 260.26700 226.92300 1.000 87.72167 508 SER C O 1
ATOM 30142 N N . LYS C 3 509 ? 245.67800 258.26800 225.90400 1.000 88.99992 509 LYS C N 1
ATOM 30143 C CA . LYS C 3 509 ? 247.07800 258.09700 226.29200 1.000 88.99992 509 LYS C CA 1
ATOM 30144 C C . LYS C 3 509 ? 247.99600 258.61900 225.18700 1.000 88.99992 509 LYS C C 1
ATOM 30145 O O . LYS C 3 509 ? 248.78200 257.89000 224.58200 1.000 88.99992 509 LYS C O 1
ATOM 30164 N N . GLU C 3 510 ? 247.87400 259.91700 224.93000 1.000 89.54701 510 GLU C N 1
ATOM 30165 C CA . GLU C 3 510 ? 248.59600 260.57800 223.85800 1.000 89.54701 510 GLU C CA 1
ATOM 30166 C C . GLU C 3 510 ? 249.58100 261.58400 224.43800 1.000 89.54701 510 GLU C C 1
ATOM 30167 O O . GLU C 3 510 ? 249.35700 262.15600 225.50800 1.000 89.54701 510 GLU C O 1
ATOM 30179 N N . LYS C 3 511 ? 250.67800 261.79300 223.71200 1.000 89.70057 511 LYS C N 1
ATOM 30180 C CA . LYS C 3 511 ? 251.72200 262.73300 224.10100 1.000 89.70057 511 LYS C CA 1
ATOM 30181 C C . LYS C 3 511 ? 252.05500 263.62200 222.91400 1.000 89.70057 511 LYS C C 1
ATOM 30182 O O . LYS C 3 511 ? 252.50400 263.13000 221.87400 1.000 89.70057 511 LYS C O 1
ATOM 30201 N N . ILE C 3 512 ? 251.82600 264.92200 223.06800 1.000 90.24711 512 ILE C N 1
ATOM 30202 C CA . ILE C 3 512 ? 252.02900 265.90200 222.01000 1.000 90.24711 512 ILE C CA 1
ATOM 30203 C C . ILE C 3 512 ? 253.20400 266.79600 222.37600 1.000 90.24711 512 ILE C C 1
ATOM 30204 O O . ILE C 3 512 ? 253.26600 267.32600 223.49200 1.000 90.24711 512 ILE C O 1
ATOM 30220 N N . HIS C 3 513 ? 254.14800 266.94000 221.45000 1.000 94.90123 513 HIS C N 1
ATOM 30221 C CA . HIS C 3 513 ? 255.19300 267.93900 221.60900 1.000 94.90123 513 HIS C CA 1
ATOM 30222 C C . HIS C 3 513 ? 254.62400 269.32400 221.33500 1.000 94.90123 513 HIS C C 1
ATOM 30223 O O . HIS C 3 513 ? 253.85700 269.51900 220.38900 1.000 94.90123 513 HIS C O 1
ATOM 30237 N N . LEU C 3 514 ? 254.99400 270.29000 222.17000 1.000 92.43217 514 LEU C N 1
ATOM 30238 C CA . LEU C 3 514 ? 254.53000 271.65600 221.98000 1.000 92.43217 514 LEU C CA 1
ATOM 30239 C C . LEU C 3 514 ? 255.60300 272.64900 222.39700 1.000 92.43217 514 LEU C C 1
ATOM 30240 O O . LEU C 3 514 ? 256.22700 272.49000 223.44900 1.000 92.43217 514 LEU C O 1
ATOM 30256 N N . GLU C 3 515 ? 255.81100 273.66400 221.56400 1.000 94.17100 515 GLU C N 1
ATOM 30257 C CA . GLU C 3 515 ? 256.80200 274.69800 221.80800 1.000 94.17100 515 GLU C CA 1
ATOM 30258 C C . GLU C 3 515 ? 256.14500 275.87200 222.52700 1.000 94.17100 515 GLU C C 1
ATOM 30259 O O . GLU C 3 515 ? 255.00100 275.78900 222.97900 1.000 94.17100 515 GLU C O 1
ATOM 30271 N N . LEU C 3 516 ? 256.86800 276.98400 222.64400 1.000 93.82616 516 LEU C N 1
ATOM 30272 C CA . LEU C 3 516 ? 256.28700 278.21900 223.14900 1.000 93.82616 516 LEU C CA 1
ATOM 30273 C C . LEU C 3 516 ? 256.95600 279.40200 222.46800 1.000 93.82616 516 LEU C C 1
ATOM 30274 O O . LEU C 3 516 ? 258.13800 279.35300 222.12100 1.000 93.82616 516 LEU C O 1
ATOM 30290 N N . SER C 3 517 ? 256.18300 280.46700 222.28700 1.000 99.12491 517 SER C N 1
ATOM 30291 C CA . SER C 3 517 ? 256.66200 281.65300 221.60300 1.000 99.12491 517 SER C CA 1
ATOM 30292 C C . SER C 3 517 ? 257.44500 282.54400 222.56100 1.000 99.12491 517 SER C C 1
ATOM 30293 O O . SER C 3 517 ? 257.56100 282.27600 223.75900 1.000 99.12491 517 SER C O 1
ATOM 30301 N N . ASP C 3 518 ? 257.98500 283.63300 222.01100 1.000 103.43853 518 ASP C N 1
ATOM 30302 C CA . ASP C 3 518 ? 258.68300 284.61500 222.82900 1.000 103.43853 518 ASP C CA 1
ATOM 30303 C C . ASP C 3 518 ? 257.75800 285.23300 223.86600 1.000 103.43853 518 ASP C C 1
ATOM 30304 O O . ASP C 3 518 ? 258.22000 285.68200 224.92100 1.000 103.43853 518 ASP C O 1
ATOM 30313 N N . ASN C 3 519 ? 256.45600 285.27200 223.58500 1.000 102.08239 519 ASN C N 1
ATOM 30314 C CA . ASN C 3 519 ? 255.47300 285.81500 224.50800 1.000 102.08239 519 ASN C CA 1
ATOM 30315 C C . ASN C 3 519 ? 254.85600 284.74600 225.39500 1.000 102.08239 519 ASN C C 1
ATOM 30316 O O . ASN C 3 519 ? 253.77800 284.96600 225.95800 1.000 102.08239 519 ASN C O 1
ATOM 30327 N N . LEU C 3 520 ? 255.51100 283.59400 225.52800 1.000 97.65048 520 LEU C N 1
ATOM 30328 C CA . LEU C 3 520 ? 254.99800 282.49600 226.34100 1.000 97.65048 520 LEU C CA 1
ATOM 30329 C C . LEU C 3 520 ? 253.64200 282.03000 225.81900 1.000 97.65048 520 LEU C C 1
ATOM 30330 O O . LEU C 3 520 ? 252.67500 281.87900 226.56700 1.000 97.65048 520 LEU C O 1
ATOM 30346 N N . GLU C 3 521 ? 253.58200 281.80400 224.51100 1.000 98.18922 521 GLU C N 1
ATOM 30347 C CA . GLU C 3 521 ? 252.40500 281.26000 223.84800 1.000 98.18922 521 GLU C CA 1
ATOM 30348 C C . GLU C 3 521 ? 252.72800 279.84100 223.39800 1.000 98.18922 521 GLU C C 1
ATOM 30349 O O . GLU C 3 521 ? 253.50200 279.64300 222.45600 1.000 98.18922 521 GLU C O 1
ATOM 30361 N N . ALA C 3 522 ? 252.12800 278.86100 224.06400 1.000 91.41444 522 ALA C N 1
ATOM 30362 C CA . ALA C 3 522 ? 252.44800 277.45400 223.84300 1.000 91.41444 522 ALA C CA 1
ATOM 30363 C C . ALA C 3 522 ? 251.66000 276.92000 222.65600 1.000 91.41444 522 ALA C C 1
ATOM 30364 O O . ALA C 3 522 ? 250.48600 276.56800 222.78400 1.000 91.41444 522 ALA C O 1
ATOM 30371 N N . PHE C 3 523 ? 252.30000 276.85400 221.49400 1.000 94.89887 523 PHE C N 1
ATOM 30372 C CA . PHE C 3 523 ? 251.71200 276.17700 220.34900 1.000 94.89887 523 PHE C CA 1
ATOM 30373 C C . PHE C 3 523 ? 251.98100 274.68000 220.39200 1.000 94.89887 523 PHE C C 1
ATOM 30374 O O . PHE C 3 523 ? 252.98200 274.21900 220.94300 1.000 94.89887 523 PHE C O 1
ATOM 30391 N N . ASP C 3 524 ? 251.07800 273.92600 219.76700 1.000 97.26884 524 ASP C N 1
ATOM 30392 C CA . ASP C 3 524 ? 251.04500 272.46800 219.84100 1.000 97.26884 524 ASP C CA 1
ATOM 30393 C C . ASP C 3 524 ? 250.86700 271.89300 218.43600 1.000 97.26884 524 ASP C C 1
ATOM 30394 O O . ASP C 3 524 ? 249.93900 271.13800 218.15000 1.000 97.26884 524 ASP C O 1
ATOM 30403 N N . SER C 3 525 ? 251.78800 272.25000 217.54500 1.000 101.29239 525 SER C N 1
ATOM 30404 C CA . SER C 3 525 ? 251.80100 271.75400 216.17500 1.000 101.29239 525 SER C CA 1
ATOM 30405 C C . SER C 3 525 ? 250.63200 272.29100 215.36500 1.000 101.29239 525 SER C C 1
ATOM 30406 O O . SER C 3 525 ? 250.30600 271.75300 214.30300 1.000 101.29239 525 SER C O 1
ATOM 30414 N N . SER C 3 526 ? 249.99500 273.34700 215.85800 1.000 101.89332 526 SER C N 1
ATOM 30415 C CA . SER C 3 526 ? 248.86700 273.98000 215.19200 1.000 101.89332 526 SER C CA 1
ATOM 30416 C C . SER C 3 526 ? 248.56200 275.26200 215.94900 1.000 101.89332 526 SER C C 1
ATOM 30417 O O . SER C 3 526 ? 249.11800 275.52100 217.01900 1.000 101.89332 526 SER C O 1
ATOM 30425 N N . GLY C 3 527 ? 247.67100 276.06300 215.37600 1.000 98.55373 527 GLY C N 1
ATOM 30426 C CA . GLY C 3 527 ? 247.46300 277.40700 215.88400 1.000 98.55373 527 GLY C CA 1
ATOM 30427 C C . GLY C 3 527 ? 247.13600 277.44300 217.36300 1.000 98.55373 527 GLY C C 1
ATOM 30428 O O . GLY C 3 527 ? 247.49900 278.39400 218.06000 1.000 98.55373 527 GLY C O 1
ATOM 30432 N N . ARG C 3 528 ? 246.44000 276.41900 217.85600 1.000 95.45078 528 ARG C N 1
ATOM 30433 C CA . ARG C 3 528 ? 245.86600 276.43700 219.19600 1.000 95.45078 528 ARG C CA 1
ATOM 30434 C C . ARG C 3 528 ? 246.84900 276.98200 220.22100 1.000 95.45078 528 ARG C C 1
ATOM 30435 O O . ARG C 3 528 ? 248.03900 276.66000 220.19900 1.000 95.45078 528 ARG C O 1
ATOM 30456 N N . ILE C 3 529 ? 246.33300 277.81100 221.12200 1.000 93.23582 529 ILE C N 1
ATOM 30457 C CA . ILE C 3 529 ? 247.07500 278.31200 222.27200 1.000 93.23582 529 ILE C CA 1
ATOM 30458 C C . ILE C 3 529 ? 246.67400 277.46300 223.47000 1.000 93.23582 529 ILE C C 1
ATOM 30459 O O . ILE C 3 529 ? 245.61000 277.65900 224.06100 1.000 93.23582 529 ILE C O 1
ATOM 30475 N N . VAL C 3 530 ? 247.53600 276.51700 223.83400 1.000 87.97605 530 VAL C N 1
ATOM 30476 C CA . VAL C 3 530 ? 247.24300 275.63900 224.96000 1.000 87.97605 530 VAL C CA 1
ATOM 30477 C C . VAL C 3 530 ? 247.24100 276.41100 226.27400 1.000 87.97605 530 VAL C C 1
ATOM 30478 O O . VAL C 3 530 ? 246.39300 276.17600 227.14200 1.000 87.97605 530 VAL C O 1
ATOM 30491 N N . ALA C 3 531 ? 248.18700 277.32700 226.45500 1.000 89.28736 531 ALA C N 1
ATOM 30492 C CA . ALA C 3 531 ? 248.29000 278.04100 227.71700 1.000 89.28736 531 ALA C CA 1
ATOM 30493 C C . ALA C 3 531 ? 249.05000 279.34000 227.50900 1.000 89.28736 531 ALA C C 1
ATOM 30494 O O . ALA C 3 531 ? 249.74300 279.52200 226.50700 1.000 89.28736 531 ALA C O 1
ATOM 30501 N N . THR C 3 532 ? 248.91500 280.23700 228.48400 1.000 92.38044 532 THR C N 1
ATOM 30502 C CA . THR C 3 532 ? 249.55100 281.54500 228.43900 1.000 92.38044 532 THR C CA 1
ATOM 30503 C C . THR C 3 532 ? 249.76600 282.05100 229.85500 1.000 92.38044 532 THR C C 1
ATOM 30504 O O . THR C 3 532 ? 249.29400 281.46400 230.82900 1.000 92.38044 532 THR C O 1
ATOM 30515 N N . ILE C 3 533 ? 250.50000 283.16100 229.95400 1.000 95.76647 533 ILE C N 1
ATOM 30516 C CA . ILE C 3 533 ? 250.72500 283.80500 231.24600 1.000 95.76647 533 ILE C CA 1
ATOM 30517 C C . ILE C 3 533 ? 249.57200 284.70600 231.64300 1.000 95.76647 533 ILE C C 1
ATOM 30518 O O . ILE C 3 533 ? 249.57000 285.23700 232.76000 1.000 95.76647 533 ILE C O 1
ATOM 30534 N N . LEU C 3 534 ? 248.59400 284.89600 230.75900 1.000 95.36930 534 LEU C N 1
ATOM 30535 C CA . LEU C 3 534 ? 247.44600 285.75000 231.02400 1.000 95.36930 534 LEU C CA 1
ATOM 30536 C C . LEU C 3 534 ? 246.23100 284.93800 231.44700 1.000 95.36930 534 LEU C C 1
ATOM 30537 O O . LEU C 3 534 ? 245.08900 285.32200 231.17600 1.000 95.36930 534 LEU C O 1
ATOM 30553 N N . ASP C 3 535 ? 246.47500 283.81500 232.11500 1.000 96.51728 535 ASP C N 1
ATOM 30554 C CA . ASP C 3 535 ? 245.44000 282.94000 232.64100 1.000 96.51728 535 ASP C CA 1
ATOM 30555 C C . ASP C 3 535 ? 245.86300 282.40700 234.00300 1.000 96.51728 535 ASP C C 1
ATOM 30556 O O . ASP C 3 535 ? 245.55400 281.26600 234.36300 1.000 96.51728 535 ASP C O 1
ATOM 30565 N N . LEU C 3 536 ? 246.58100 283.23300 234.75700 1.000 97.08586 536 LEU C N 1
ATOM 30566 C CA . LEU C 3 536 ? 247.11700 282.97000 236.07900 1.000 97.08586 536 LEU C CA 1
ATOM 30567 C C . LEU C 3 536 ? 246.67300 284.05700 237.04200 1.000 97.08586 536 LEU C C 1
ATOM 30568 O O . LEU C 3 536 ? 246.43100 285.19400 236.62700 1.000 97.08586 536 LEU C O 1
ATOM 30584 N N . PRO C 3 537 ? 246.54100 283.73400 238.32700 1.000 105.69720 537 PRO C N 1
ATOM 30585 C CA . PRO C 3 537 ? 246.25300 284.77500 239.31200 1.000 105.69720 537 PRO C CA 1
ATOM 30586 C C . PRO C 3 537 ? 247.18800 285.95700 239.11600 1.000 105.69720 537 PRO C C 1
ATOM 30587 O O . PRO C 3 537 ? 248.35100 285.79800 238.74000 1.000 105.69720 537 PRO C O 1
ATOM 30598 N N . SER C 3 538 ? 246.66500 287.15400 239.37300 1.000 114.99330 538 SER C N 1
ATOM 30599 C CA . SER C 3 538 ? 247.42400 288.36700 239.09500 1.000 114.99330 538 SER C CA 1
ATOM 30600 C C . SER C 3 538 ? 248.77400 288.34100 239.80100 1.000 114.99330 538 SER C C 1
ATOM 30601 O O . SER C 3 538 ? 249.82800 288.45700 239.16400 1.000 114.99330 538 SER C O 1
ATOM 30609 N N . ASP C 3 539 ? 248.76100 288.18300 241.11900 1.000 116.00262 539 ASP C N 1
ATOM 30610 C CA . ASP C 3 539 ? 249.98300 288.17300 241.90700 1.000 116.00262 539 ASP C CA 1
ATOM 30611 C C . ASP C 3 539 ? 249.59800 287.86100 243.34200 1.000 116.00262 539 ASP C C 1
ATOM 30612 O O . ASP C 3 539 ? 248.44300 288.03100 243.73900 1.000 116.00262 539 ASP C O 1
ATOM 30621 N N . LYS C 3 540 ? 250.58200 287.41600 244.11600 1.000 119.52102 540 LYS C N 1
ATOM 30622 C CA . LYS C 3 540 ? 250.38400 287.13500 245.52900 1.000 119.52102 540 LYS C CA 1
ATOM 30623 C C . LYS C 3 540 ? 251.74800 286.93000 246.16700 1.000 119.52102 540 LYS C C 1
ATOM 30624 O O . LYS C 3 540 ? 252.71300 286.56000 245.49200 1.000 119.52102 540 LYS C O 1
ATOM 30643 N N . LYS C 3 541 ? 251.81500 287.18600 247.46700 1.000 118.85823 541 LYS C N 1
ATOM 30644 C CA . LYS C 3 541 ? 253.04400 287.05900 248.23400 1.000 118.85823 541 LYS C CA 1
ATOM 30645 C C . LYS C 3 541 ? 253.00000 285.77300 249.04300 1.000 118.85823 541 LYS C C 1
ATOM 30646 O O . LYS C 3 541 ? 251.98000 285.45300 249.66100 1.000 118.85823 541 LYS C O 1
ATOM 30665 N N . VAL C 3 542 ? 254.10800 285.03800 249.04000 1.000 114.92020 542 VAL C N 1
ATOM 30666 C CA . VAL C 3 542 ? 254.19000 283.77400 249.75700 1.000 114.92020 542 VAL C CA 1
ATOM 30667 C C . VAL C 3 542 ? 255.59100 283.60700 250.32400 1.000 114.92020 542 VAL C C 1
ATOM 30668 O O . VAL C 3 542 ? 256.57700 284.08300 249.75300 1.000 114.92020 542 VAL C O 1
ATOM 30681 N N . THR C 3 543 ? 255.67000 282.92500 251.46400 1.000 115.62688 543 THR C N 1
ATOM 30682 C CA . THR C 3 543 ? 256.93200 282.62500 252.13200 1.000 115.62688 543 THR C CA 1
ATOM 30683 C C . THR C 3 543 ? 257.18400 281.13300 251.94500 1.000 115.62688 543 THR C C 1
ATOM 30684 O O . THR C 3 543 ? 256.60200 280.30200 252.64800 1.000 115.62688 543 THR C O 1
ATOM 30695 N N . PHE C 3 544 ? 258.05100 280.80100 250.99700 1.000 107.11091 544 PHE C N 1
ATOM 30696 C CA . PHE C 3 544 ? 258.32900 279.41100 250.67400 1.000 107.11091 544 PHE C CA 1
ATOM 30697 C C . PHE C 3 544 ? 259.29000 278.81300 251.69100 1.000 107.11091 544 PHE C C 1
ATOM 30698 O O . PHE C 3 544 ? 260.27700 279.44300 252.07900 1.000 107.11091 544 PHE C O 1
ATOM 30715 N N . GLN C 3 545 ? 258.99100 277.59400 252.12700 1.000 108.16716 545 GLN C N 1
ATOM 30716 C CA . GLN C 3 545 ? 259.81100 276.90200 253.10900 1.000 108.16716 545 GLN C CA 1
ATOM 30717 C C . GLN C 3 545 ? 260.63400 275.82400 252.42000 1.000 108.16716 545 GLN C C 1
ATOM 30718 O O . GLN C 3 545 ? 260.15700 275.15700 251.49700 1.000 108.16716 545 GLN C O 1
ATOM 30732 N N . ASP C 3 546 ? 261.87000 275.65800 252.87800 1.000 107.86882 546 ASP C N 1
ATOM 30733 C CA . ASP C 3 546 ? 262.76100 274.61300 252.39000 1.000 107.86882 546 ASP C CA 1
ATOM 30734 C C . ASP C 3 546 ? 262.86900 274.65400 250.86700 1.000 107.86882 546 ASP C C 1
ATOM 30735 O O . ASP C 3 546 ? 262.60200 273.67800 250.16400 1.000 107.86882 546 ASP C O 1
ATOM 30744 N N . VAL C 3 547 ? 263.27100 275.82200 250.36400 1.000 102.92012 547 VAL C N 1
ATOM 30745 C CA . VAL C 3 547 ? 263.46300 276.04200 248.93800 1.000 102.92012 547 VAL C CA 1
ATOM 30746 C C . VAL C 3 547 ? 264.76800 276.80600 248.76200 1.000 102.92012 547 VAL C C 1
ATOM 30747 O O . VAL C 3 547 ? 265.27400 277.43700 249.69200 1.000 102.92012 547 VAL C O 1
ATOM 30760 N N . SER C 3 548 ? 265.31200 276.75300 247.54600 1.000 99.50525 548 SER C N 1
ATOM 30761 C CA . SER C 3 548 ? 266.62600 277.33000 247.26100 1.000 99.50525 548 SER C CA 1
ATOM 30762 C C . SER C 3 548 ? 266.56700 278.09200 245.94200 1.000 99.50525 548 SER C C 1
ATOM 30763 O O . SER C 3 548 ? 266.58200 277.48300 244.87000 1.000 99.50525 548 SER C O 1
ATOM 30771 N N . PHE C 3 549 ? 266.50700 279.41900 246.02600 1.000 100.94229 549 PHE C N 1
ATOM 30772 C CA . PHE C 3 549 ? 266.54800 280.27900 244.84300 1.000 100.94229 549 PHE C CA 1
ATOM 30773 C C . PHE C 3 549 ? 267.95700 280.83200 244.63800 1.000 100.94229 549 PHE C C 1
ATOM 30774 O O . PHE C 3 549 ? 268.22800 282.02100 244.80400 1.000 100.94229 549 PHE C O 1
ATOM 30791 N N . GLN C 3 550 ? 268.86700 279.93400 244.27000 1.000 100.43070 550 GLN C N 1
ATOM 30792 C CA . GLN C 3 550 ? 270.25800 280.32400 244.08200 1.000 100.43070 550 GLN C CA 1
ATOM 30793 C C . GLN C 3 550 ? 270.43200 281.11700 242.79400 1.000 100.43070 550 GLN C C 1
ATOM 30794 O O . GLN C 3 550 ? 271.09200 280.65400 241.85800 1.000 100.43070 550 GLN C O 1
ATOM 30808 N N . HIS C 3 551 ? 269.85200 282.31600 242.73400 1.000 101.54566 551 HIS C N 1
ATOM 30809 C CA . HIS C 3 551 ? 270.01100 283.18000 241.57900 1.000 101.54566 551 HIS C CA 1
ATOM 30810 C C . HIS C 3 551 ? 269.99200 284.61200 242.08800 1.000 101.54566 551 HIS C C 1
ATOM 30811 O O . HIS C 3 551 ? 269.23200 284.91400 243.02000 1.000 101.54566 551 HIS C O 1
ATOM 30825 N N . PRO C 3 552 ? 270.79600 285.50800 241.51500 1.000 100.49384 552 PRO C N 1
ATOM 30826 C CA . PRO C 3 552 ? 270.85600 286.87700 242.04200 1.000 100.49384 552 PRO C CA 1
ATOM 30827 C C . PRO C 3 552 ? 269.49700 287.55300 242.07100 1.000 100.49384 552 PRO C C 1
ATOM 30828 O O . PRO C 3 552 ? 269.04800 288.01900 243.12300 1.000 100.49384 552 PRO C O 1
ATOM 30839 N N . ASP C 3 553 ? 268.83400 287.60700 240.91500 1.000 102.68969 553 ASP C N 1
ATOM 30840 C CA . ASP C 3 553 ? 267.55600 288.30300 240.82900 1.000 102.68969 553 ASP C CA 1
ATOM 30841 C C . ASP C 3 553 ? 266.54900 287.73700 241.82100 1.000 102.68969 553 ASP C C 1
ATOM 30842 O O . ASP C 3 553 ? 265.74700 288.48100 242.39600 1.000 102.68969 553 ASP C O 1
ATOM 30851 N N . LEU C 3 554 ? 266.57500 286.42800 242.03300 1.000 103.21904 554 LEU C N 1
ATOM 30852 C CA . LEU C 3 554 ? 265.66200 285.77000 242.96600 1.000 103.21904 554 LEU C CA 1
ATOM 30853 C C . LEU C 3 554 ? 266.33600 285.58100 244.32200 1.000 103.21904 554 LEU C C 1
ATOM 30854 O O . LEU C 3 554 ? 266.58700 284.46500 244.77700 1.000 103.21904 554 LEU C O 1
ATOM 30870 N N . ALA C 3 555 ? 266.63200 286.70500 244.96900 1.000 106.90301 555 ALA C N 1
ATOM 30871 C CA . ALA C 3 555 ? 267.29800 286.67400 246.25900 1.000 106.90301 555 ALA C CA 1
ATOM 30872 C C . ALA C 3 555 ? 266.88800 287.89600 247.06000 1.000 106.90301 555 ALA C C 1
ATOM 30873 O O . ALA C 3 555 ? 266.61900 288.96400 246.50300 1.000 106.90301 555 ALA C O 1
ATOM 30880 N N . VAL C 3 556 ? 266.83400 287.71800 248.37600 1.000 109.92618 556 VAL C N 1
ATOM 30881 C CA . VAL C 3 556 ? 266.45700 288.78600 249.29400 1.000 109.92618 556 VAL C CA 1
ATOM 30882 C C . VAL C 3 556 ? 267.53100 289.07600 250.32900 1.000 109.92618 556 VAL C C 1
ATOM 30883 O O . VAL C 3 556 ? 267.41600 290.07700 251.05200 1.000 109.92618 556 VAL C O 1
ATOM 30896 N N . LEU C 3 557 ? 268.56300 288.24500 250.42600 1.000 110.59333 557 LEU C N 1
ATOM 30897 C CA . LEU C 3 557 ? 269.60900 288.43900 251.41400 1.000 110.59333 557 LEU C CA 1
ATOM 30898 C C . LEU C 3 557 ? 270.52200 289.59600 251.02700 1.000 110.59333 557 LEU C C 1
ATOM 30899 O O . LEU C 3 557 ? 270.54100 290.06100 249.88500 1.000 110.59333 557 LEU C O 1
ATOM 30915 N N . ARG C 3 558 ? 271.29100 290.05700 252.00700 1.000 111.30623 558 ARG C N 1
ATOM 30916 C CA . ARG C 3 558 ? 272.17800 291.18700 251.81600 1.000 111.30623 558 ARG C CA 1
ATOM 30917 C C . ARG C 3 558 ? 273.52700 290.71200 251.28200 1.000 111.30623 558 ARG C C 1
ATOM 30918 O O . ARG C 3 558 ? 273.78300 289.51600 251.12700 1.000 111.30623 558 ARG C O 1
ATOM 30939 N N . ASP C 3 559 ? 274.40600 291.67300 250.99500 1.000 109.85105 559 ASP C N 1
ATOM 30940 C CA . ASP C 3 559 ? 275.70000 291.35400 250.40800 1.000 109.85105 559 ASP C CA 1
ATOM 30941 C C . ASP C 3 559 ? 276.59200 290.54300 251.33700 1.000 109.85105 559 ASP C C 1
ATOM 30942 O O . ASP C 3 559 ? 277.48700 289.84700 250.85400 1.000 109.85105 559 ASP C O 1
ATOM 30951 N N . GLU C 3 560 ? 276.36600 290.59800 252.64900 1.000 108.04560 560 GLU C N 1
ATOM 30952 C CA . GLU C 3 560 ? 277.27800 289.94000 253.58200 1.000 108.04560 560 GLU C CA 1
ATOM 30953 C C . GLU C 3 560 ? 277.13000 288.42200 253.52600 1.000 108.04560 560 GLU C C 1
ATOM 30954 O O . GLU C 3 560 ? 278.09600 287.69700 253.24400 1.000 108.04560 560 GLU C O 1
ATOM 30966 N N . LYS C 3 561 ? 275.93000 287.91800 253.81200 1.000 107.28181 561 LYS C N 1
ATOM 30967 C CA . LYS C 3 561 ? 275.73000 286.47700 253.79900 1.000 107.28181 561 LYS C CA 1
ATOM 30968 C C . LYS C 3 561 ? 275.88000 285.92200 252.39300 1.000 107.28181 561 LYS C C 1
ATOM 30969 O O . LYS C 3 561 ? 276.38500 284.80800 252.21500 1.000 107.28181 561 LYS C O 1
ATOM 30988 N N . THR C 3 562 ? 275.48800 286.70200 251.38600 1.000 103.98742 562 THR C N 1
ATOM 30989 C CA . THR C 3 562 ? 275.70800 286.28600 250.00800 1.000 103.98742 562 THR C CA 1
ATOM 30990 C C . THR C 3 562 ? 277.19500 286.16900 249.70600 1.000 103.98742 562 THR C C 1
ATOM 30991 O O . THR C 3 562 ? 277.62700 285.22900 249.03300 1.000 103.98742 562 THR C O 1
ATOM 31002 N N . ALA C 3 563 ? 277.99700 287.11100 250.20400 1.000 102.65065 563 ALA C N 1
ATOM 31003 C CA . ALA C 3 563 ? 279.43500 287.05500 249.98000 1.000 102.65065 563 ALA C CA 1
ATOM 31004 C C . ALA C 3 563 ? 280.04500 285.83900 250.65500 1.000 102.65065 563 ALA C C 1
ATOM 31005 O O . ALA C 3 563 ? 280.90300 285.16400 250.08000 1.000 102.65065 563 ALA C O 1
ATOM 31012 N N . ILE C 3 564 ? 279.63100 285.56000 251.88900 1.000 101.77925 564 ILE C N 1
ATOM 31013 C CA . ILE C 3 564 ? 280.16900 284.39800 252.58900 1.000 101.77925 564 ILE C CA 1
ATOM 31014 C C . ILE C 3 564 ? 279.80000 283.12000 251.85400 1.000 101.77925 564 ILE C C 1
ATOM 31015 O O . ILE C 3 564 ? 280.62700 282.21400 251.68600 1.000 101.77925 564 ILE C O 1
ATOM 31031 N N . THR C 3 565 ? 278.54900 283.02700 251.40800 1.000 99.32551 565 THR C N 1
ATOM 31032 C CA . THR C 3 565 ? 278.11200 281.85800 250.66000 1.000 99.32551 565 THR C CA 1
ATOM 31033 C C . THR C 3 565 ? 278.89400 281.72100 249.35900 1.000 99.32551 565 THR C C 1
ATOM 31034 O O . THR C 3 565 ? 279.26000 280.61100 248.95300 1.000 99.32551 565 THR C O 1
ATOM 31045 N N . LYS C 3 566 ? 279.17000 282.84400 248.69900 1.000 99.55057 566 LYS C N 1
ATOM 31046 C CA . LYS C 3 566 ? 279.94800 282.82200 247.46600 1.000 99.55057 566 LYS C CA 1
ATOM 31047 C C . LYS C 3 566 ? 281.37100 282.35500 247.73100 1.000 99.55057 566 LYS C C 1
ATOM 31048 O O . LYS C 3 566 ? 281.94200 281.59400 246.94300 1.000 99.55057 566 LYS C O 1
ATOM 31067 N N . GLY C 3 567 ? 281.95600 282.80100 248.84100 1.000 99.11033 567 GLY C N 1
ATOM 31068 C CA . GLY C 3 567 ? 283.29100 282.35200 249.19300 1.000 99.11033 567 GLY C CA 1
ATOM 31069 C C . GLY C 3 567 ? 283.34000 280.86200 249.46400 1.000 99.11033 567 GLY C C 1
ATOM 31070 O O . GLY C 3 567 ? 284.27800 280.17300 249.05200 1.000 99.11033 567 GLY C O 1
ATOM 31074 N N . TYR C 3 568 ? 282.33000 280.34200 250.16300 1.000 96.80202 568 TYR C N 1
ATOM 31075 C CA . TYR C 3 568 ? 282.28500 278.90500 250.40600 1.000 96.80202 568 TYR C CA 1
ATOM 31076 C C . TYR C 3 568 ? 282.09700 278.13800 249.10400 1.000 96.80202 568 TYR C C 1
ATOM 31077 O O . TYR C 3 568 ? 282.69100 277.06900 248.91800 1.000 96.80202 568 TYR C O 1
ATOM 31095 N N . GLU C 3 569 ? 281.29300 278.66800 248.17700 1.000 95.72526 569 GLU C N 1
ATOM 31096 C CA . GLU C 3 569 ? 281.20100 278.03000 246.86800 1.000 95.72526 569 GLU C CA 1
ATOM 31097 C C . GLU C 3 569 ? 282.55500 278.01900 246.17900 1.000 95.72526 569 GLU C C 1
ATOM 31098 O O . GLU C 3 569 ? 282.94500 277.01800 245.56800 1.000 95.72526 569 GLU C O 1
ATOM 31110 N N . ALA C 3 570 ? 283.28400 279.12800 246.25800 1.000 95.88412 570 ALA C N 1
ATOM 31111 C CA . ALA C 3 570 ? 284.58400 279.18700 245.60500 1.000 95.88412 570 ALA C CA 1
ATOM 31112 C C . ALA C 3 570 ? 285.53300 278.16500 246.20800 1.000 95.88412 570 ALA C C 1
ATOM 31113 O O . ALA C 3 570 ? 286.29600 277.51100 245.48900 1.000 95.88412 570 ALA C O 1
ATOM 31120 N N . LEU C 3 571 ? 285.48900 278.00800 247.52800 1.000 95.68637 571 LEU C N 1
ATOM 31121 C CA . LEU C 3 571 ? 286.32600 277.00600 248.17600 1.000 95.68637 571 LEU C CA 1
ATOM 31122 C C . LEU C 3 571 ? 285.93500 275.60200 247.74300 1.000 95.68637 571 LEU C C 1
ATOM 31123 O O . LEU C 3 571 ? 286.79700 274.73500 247.56300 1.000 95.68637 571 LEU C O 1
ATOM 31139 N N . ILE C 3 572 ? 284.63600 275.35800 247.57200 1.000 93.10624 572 ILE C N 1
ATOM 31140 C CA . ILE C 3 572 ? 284.17700 274.06600 247.08600 1.000 93.10624 572 ILE C CA 1
ATOM 31141 C C . ILE C 3 572 ? 284.46400 273.87800 245.60800 1.000 93.10624 572 ILE C C 1
ATOM 31142 O O . ILE C 3 572 ? 284.36600 272.75800 245.09900 1.000 93.10624 572 ILE C O 1
ATOM 31158 N N . LYS C 3 573 ? 284.84100 274.94500 244.91500 1.000 96.13728 573 LYS C N 1
ATOM 31159 C CA . LYS C 3 573 ? 285.17200 274.84300 243.50200 1.000 96.13728 573 LYS C CA 1
ATOM 31160 C C . LYS C 3 573 ? 286.59800 274.36000 243.27500 1.000 96.13728 573 LYS C C 1
ATOM 31161 O O . LYS C 3 573 ? 286.94300 274.00100 242.14500 1.000 96.13728 573 LYS C O 1
ATOM 31180 N N . ARG C 3 574 ? 287.42000 274.33700 244.31900 1.000 98.05707 574 ARG C N 1
ATOM 31181 C CA . ARG C 3 574 ? 288.77900 273.82300 244.25900 1.000 98.05707 574 ARG C CA 1
ATOM 31182 C C . ARG C 3 574 ? 288.85000 272.36700 244.69100 1.000 98.05707 574 ARG C C 1
ATOM 31183 O O . ARG C 3 574 ? 289.95000 271.82800 244.84300 1.000 98.05707 574 ARG C O 1
ATOM 31204 N N . LEU C 3 575 ? 287.70200 271.72800 244.89100 1.000 92.21205 575 LEU C N 1
ATOM 31205 C CA . LEU C 3 575 ? 287.63000 270.32800 245.28000 1.000 92.21205 575 LEU C CA 1
ATOM 31206 C C . LEU C 3 575 ? 287.74600 269.37800 244.09600 1.000 92.21205 575 LEU C C 1
ATOM 31207 O O . LEU C 3 575 ? 287.77100 268.15900 244.29500 1.000 92.21205 575 LEU C O 1
ATOM 31223 N N . GLY C 3 576 ? 287.82900 269.90100 242.88400 1.000 91.48673 576 GLY C N 1
ATOM 31224 C CA . GLY C 3 576 ? 288.01000 269.07400 241.71300 1.000 91.48673 576 GLY C CA 1
ATOM 31225 C C . GLY C 3 576 ? 289.38300 268.43300 241.65200 1.000 91.48673 576 GLY C C 1
ATOM 31226 O O . GLY C 3 576 ? 290.29000 268.72800 242.43000 1.000 91.48673 576 GLY C O 1
ATOM 31230 N N . THR C 3 577 ? 289.52400 267.51100 240.70600 1.000 87.60468 577 THR C N 1
ATOM 31231 C CA . THR C 3 577 ? 290.76800 266.78500 240.54100 1.000 87.60468 577 THR C CA 1
ATOM 31232 C C . THR C 3 577 ? 291.87700 267.71300 240.06000 1.000 87.60468 577 THR C C 1
ATOM 31233 O O . THR C 3 577 ? 291.65400 268.87100 239.69900 1.000 87.60468 577 THR C O 1
ATOM 31244 N N . GLY C 3 578 ? 293.08900 267.17900 240.06000 1.000 94.56942 578 GLY C N 1
ATOM 31245 C CA . GLY C 3 578 ? 294.25600 267.88400 239.58300 1.000 94.56942 578 GLY C CA 1
ATOM 31246 C C . GLY C 3 578 ? 295.12900 268.38400 240.72100 1.000 94.56942 578 GLY C C 1
ATOM 31247 O O . GLY C 3 578 ? 294.68100 268.59100 241.85100 1.000 94.56942 578 GLY C O 1
ATOM 31251 N N . ASP C 3 579 ? 296.40300 268.58400 240.40500 1.000 101.26466 579 ASP C N 1
ATOM 31252 C CA . ASP C 3 579 ? 297.35200 269.02600 241.41000 1.000 101.26466 579 ASP C CA 1
ATOM 31253 C C . ASP C 3 579 ? 297.02300 270.44700 241.85000 1.000 101.26466 579 ASP C C 1
ATOM 31254 O O . ASP C 3 579 ? 296.29000 271.18100 241.18300 1.000 101.26466 579 ASP C O 1
ATOM 31263 N N . ASN C 3 580 ? 297.56000 270.82100 243.00900 1.000 101.60659 580 ASN C N 1
ATOM 31264 C CA . ASN C 3 580 ? 297.30600 272.12300 243.61400 1.000 101.60659 580 ASN C CA 1
ATOM 31265 C C . ASN C 3 580 ? 295.86000 272.24800 244.07500 1.000 101.60659 580 ASN C C 1
ATOM 31266 O O . ASN C 3 580 ? 295.28700 273.33900 244.06100 1.000 101.60659 580 ASN C O 1
ATOM 31277 N N . ASP C 3 581 ? 295.25800 271.13000 244.47300 1.000 99.09685 581 ASP C N 1
ATOM 31278 C CA . ASP C 3 581 ? 293.88500 271.10600 244.94400 1.000 99.09685 581 ASP C CA 1
ATOM 31279 C C . ASP C 3 581 ? 293.81800 270.37900 246.27900 1.000 99.09685 581 ASP C C 1
ATOM 31280 O O . ASP C 3 581 ? 294.73400 269.65000 246.66600 1.000 99.09685 581 ASP C O 1
ATOM 31289 N N . ILE C 3 582 ? 292.71100 270.59800 246.97700 1.000 97.51638 582 ILE C N 1
ATOM 31290 C CA . ILE C 3 582 ? 292.51800 270.13100 248.34700 1.000 97.51638 582 ILE C CA 1
ATOM 31291 C C . ILE C 3 582 ? 292.69900 268.61800 248.44000 1.000 97.51638 582 ILE C C 1
ATOM 31292 O O . ILE C 3 582 ? 293.51500 268.15100 249.24700 1.000 97.51638 582 ILE C O 1
ATOM 31308 N N . PRO C 3 583 ? 291.96800 267.81500 247.66500 1.000 93.02517 583 PRO C N 1
ATOM 31309 C CA . PRO C 3 583 ? 292.14300 266.35700 247.77900 1.000 93.02517 583 PRO C CA 1
ATOM 31310 C C . PRO C 3 583 ? 293.55200 265.88400 247.47500 1.000 93.02517 583 PRO C C 1
ATOM 31311 O O . PRO C 3 583 ? 294.10300 265.06000 248.21800 1.000 93.02517 583 PRO C O 1
ATOM 31322 N N . SER C 3 584 ? 294.15800 266.39000 246.40100 1.000 97.74659 584 SER C N 1
ATOM 31323 C CA . SER C 3 584 ? 295.50700 265.96300 246.05700 1.000 97.74659 584 SER C CA 1
ATOM 31324 C C . SER C 3 584 ? 296.49100 266.36000 247.14400 1.000 97.74659 584 SER C C 1
ATOM 31325 O O . SER C 3 584 ? 297.38400 265.58400 247.50100 1.000 97.74659 584 SER C O 1
ATOM 31333 N N . LEU C 3 585 ? 296.33900 267.56600 247.68500 1.000 99.85944 585 LEU C N 1
ATOM 31334 C CA . LEU C 3 585 ? 297.21400 268.00300 248.76200 1.000 99.85944 585 LEU C CA 1
ATOM 31335 C C . LEU C 3 585 ? 297.04700 267.11500 249.98600 1.000 99.85944 585 LEU C C 1
ATOM 31336 O O . LEU C 3 585 ? 298.02900 266.77400 250.65600 1.000 99.85944 585 LEU C O 1
ATOM 31352 N N . ILE C 3 586 ? 295.81000 266.71900 250.28500 1.000 99.69286 586 ILE C N 1
ATOM 31353 C CA . ILE C 3 586 ? 295.57000 265.82300 251.41100 1.000 99.69286 586 ILE C CA 1
ATOM 31354 C C . ILE C 3 586 ? 296.24700 264.48300 251.17500 1.000 99.69286 586 ILE C C 1
ATOM 31355 O O . ILE C 3 586 ? 296.79500 263.87600 252.10200 1.000 99.69286 586 ILE C O 1
ATOM 31371 N N . ALA C 3 587 ? 296.21800 263.99500 249.93700 1.000 98.39292 587 ALA C N 1
ATOM 31372 C CA . ALA C 3 587 ? 296.89600 262.73800 249.65100 1.000 98.39292 587 ALA C CA 1
ATOM 31373 C C . ALA C 3 587 ? 298.39200 262.87300 249.89400 1.000 98.39292 587 ALA C C 1
ATOM 31374 O O . ALA C 3 587 ? 299.03000 261.95700 250.42200 1.000 98.39292 587 ALA C O 1
ATOM 31381 N N . LYS C 3 588 ? 298.96600 264.01200 249.51700 1.000 101.47630 588 LYS C N 1
ATOM 31382 C CA . LYS C 3 588 ? 300.37300 264.29300 249.75300 1.000 101.47630 588 LYS C CA 1
ATOM 31383 C C . LYS C 3 588 ? 300.63100 264.86400 251.14200 1.000 101.47630 588 LYS C C 1
ATOM 31384 O O . LYS C 3 588 ? 301.75700 265.28700 251.42700 1.000 101.47630 588 LYS C O 1
ATOM 31403 N N . LYS C 3 589 ? 299.61500 264.88600 252.00300 1.000 102.88282 589 LYS C N 1
ATOM 31404 C CA . LYS C 3 589 ? 299.72400 265.35700 253.38300 1.000 102.88282 589 LYS C CA 1
ATOM 31405 C C . LYS C 3 589 ? 300.26700 266.77800 253.48700 1.000 102.88282 589 LYS C C 1
ATOM 31406 O O . LYS C 3 589 ? 300.70000 267.19900 254.56400 1.000 102.88282 589 LYS C O 1
ATOM 31425 N N . ASP C 3 590 ? 300.24300 267.54200 252.39700 1.000 103.90537 590 ASP C N 1
ATOM 31426 C CA . ASP C 3 590 ? 300.78100 268.90400 252.39600 1.000 103.90537 590 ASP C CA 1
ATOM 31427 C C . ASP C 3 590 ? 299.70400 269.88300 252.86400 1.000 103.90537 590 ASP C C 1
ATOM 31428 O O . ASP C 3 590 ? 299.15900 270.68600 252.10500 1.000 103.90537 590 ASP C O 1
ATOM 31437 N N . TYR C 3 591 ? 299.41400 269.81100 254.16200 1.000 105.75349 591 TYR C N 1
ATOM 31438 C CA . TYR C 3 591 ? 298.42100 270.71300 254.73000 1.000 105.75349 591 TYR C CA 1
ATOM 31439 C C . TYR C 3 591 ? 298.88300 272.15900 254.65200 1.000 105.75349 591 TYR C C 1
ATOM 31440 O O . TYR C 3 591 ? 298.05600 273.07200 254.55200 1.000 105.75349 591 TYR C O 1
ATOM 31458 N N . LEU C 3 592 ? 300.19500 272.38400 254.69200 1.000 106.29321 592 LEU C N 1
ATOM 31459 C CA . LEU C 3 592 ? 300.71200 273.74500 254.72300 1.000 106.29321 592 LEU C CA 1
ATOM 31460 C C . LEU C 3 592 ? 300.26200 274.52700 253.49800 1.000 106.29321 592 LEU C C 1
ATOM 31461 O O . LEU C 3 592 ? 299.94000 275.71700 253.59300 1.000 106.29321 592 LEU C O 1
ATOM 31477 N N . SER C 3 593 ? 300.22900 273.87200 252.33600 1.000 104.41833 593 SER C N 1
ATOM 31478 C CA . SER C 3 593 ? 299.83100 274.55900 251.11400 1.000 104.41833 593 SER C CA 1
ATOM 31479 C C . SER C 3 593 ? 298.40500 275.07600 251.20700 1.000 104.41833 593 SER C C 1
ATOM 31480 O O . SER C 3 593 ? 298.08400 276.12000 250.62800 1.000 104.41833 593 SER C O 1
ATOM 31488 N N . LEU C 3 594 ? 297.53500 274.35600 251.91800 1.000 103.04811 594 LEU C N 1
ATOM 31489 C CA . LEU C 3 594 ? 296.13700 274.75700 251.99900 1.000 103.04811 594 LEU C CA 1
ATOM 31490 C C . LEU C 3 594 ? 295.99800 276.16900 252.54100 1.000 103.04811 594 LEU C C 1
ATOM 31491 O O . LEU C 3 594 ? 295.05200 276.88300 252.19100 1.000 103.04811 594 LEU C O 1
ATOM 31507 N N . TYR C 3 595 ? 296.93000 276.58700 253.39600 1.000 105.80410 595 TYR C N 1
ATOM 31508 C CA . TYR C 3 595 ? 296.85000 277.88700 254.04400 1.000 105.80410 595 TYR C CA 1
ATOM 31509 C C . TYR C 3 595 ? 297.11500 279.04900 253.09700 1.000 105.80410 595 TYR C C 1
ATOM 31510 O O . TYR C 3 595 ? 296.87400 280.19800 253.48100 1.000 105.80410 595 TYR C O 1
ATOM 31528 N N . ASN C 3 596 ? 297.60200 278.79000 251.88300 1.000 104.11087 596 ASN C N 1
ATOM 31529 C CA . ASN C 3 596 ? 297.90200 279.84800 250.92600 1.000 104.11087 596 ASN C CA 1
ATOM 31530 C C . ASN C 3 596 ? 297.08500 279.71800 249.64700 1.000 104.11087 596 ASN C C 1
ATOM 31531 O O . ASN C 3 596 ? 297.43100 280.32700 248.63100 1.000 104.11087 596 ASN C O 1
ATOM 31538 N N . LEU C 3 597 ? 296.01100 278.93700 249.67200 1.000 99.97679 597 LEU C N 1
ATOM 31539 C CA . LEU C 3 597 ? 295.17200 278.80300 248.49500 1.000 99.97679 597 LEU C CA 1
ATOM 31540 C C . LEU C 3 597 ? 294.52300 280.14800 248.16500 1.000 99.97679 597 LEU C C 1
ATOM 31541 O O . LEU C 3 597 ? 294.31400 280.97900 249.05300 1.000 99.97679 597 LEU C O 1
ATOM 31557 N N . PRO C 3 598 ? 294.19900 280.39600 246.89400 1.000 99.58772 598 PRO C N 1
ATOM 31558 C CA . PRO C 3 598 ? 293.63000 281.70600 246.53800 1.000 99.58772 598 PRO C CA 1
ATOM 31559 C C . PRO C 3 598 ? 292.31900 282.01200 247.23600 1.000 99.58772 598 PRO C C 1
ATOM 31560 O O . PRO C 3 598 ? 292.06800 283.16600 247.61300 1.000 99.58772 598 PRO C O 1
ATOM 31571 N N . GLU C 3 599 ? 291.47600 281.00000 247.43500 1.000 98.78825 599 GLU C N 1
ATOM 31572 C CA . GLU C 3 599 ? 290.13900 281.26100 247.94800 1.000 98.78825 599 GLU C CA 1
ATOM 31573 C C . GLU C 3 599 ? 290.17800 281.64400 249.41800 1.000 98.78825 599 GLU C C 1
ATOM 31574 O O . GLU C 3 599 ? 289.35000 282.44000 249.87500 1.000 98.78825 599 GLU C O 1
ATOM 31586 N N . VAL C 3 600 ? 291.17900 281.16100 250.15200 1.000 101.26916 600 VAL C N 1
ATOM 31587 C CA . VAL C 3 600 ? 291.31300 281.58100 251.53800 1.000 101.26916 600 VAL C CA 1
ATOM 31588 C C . VAL C 3 600 ? 291.79100 283.02000 251.58100 1.000 101.26916 600 VAL C C 1
ATOM 31589 O O . VAL C 3 600 ? 291.39300 283.79100 252.46100 1.000 101.26916 600 VAL C O 1
ATOM 31602 N N . LYS C 3 601 ? 292.63400 283.41200 250.62800 1.000 102.28911 601 LYS C N 1
ATOM 31603 C CA . LYS C 3 601 ? 293.07200 284.79700 250.55800 1.000 102.28911 601 LYS C CA 1
ATOM 31604 C C . LYS C 3 601 ? 291.89300 285.71100 250.26300 1.000 102.28911 601 LYS C C 1
ATOM 31605 O O . LYS C 3 601 ? 291.77100 286.79400 250.84800 1.000 102.28911 601 LYS C O 1
ATOM 31624 N N . LEU C 3 602 ? 291.00600 285.28600 249.36100 1.000 101.51045 602 LEU C N 1
ATOM 31625 C CA . LEU C 3 602 ? 289.82100 286.08300 249.06400 1.000 101.51045 602 LEU C CA 1
ATOM 31626 C C . LEU C 3 602 ? 288.87800 286.15300 250.25700 1.000 101.51045 602 LEU C C 1
ATOM 31627 O O . LEU C 3 602 ? 288.23600 287.18400 250.48400 1.000 101.51045 602 LEU C O 1
ATOM 31643 N N . MET C 3 603 ? 288.76700 285.06900 251.01900 1.000 103.54268 603 MET C N 1
ATOM 31644 C CA . MET C 3 603 ? 287.82100 285.01500 252.12600 1.000 103.54268 603 MET C CA 1
ATOM 31645 C C . MET C 3 603 ? 288.37400 285.60000 253.41700 1.000 103.54268 603 MET C C 1
ATOM 31646 O O . MET C 3 603 ? 287.60300 285.81900 254.35700 1.000 103.54268 603 MET C O 1
ATOM 31660 N N . ALA C 3 604 ? 289.67500 285.86300 253.48500 1.000 105.22533 604 ALA C N 1
ATOM 31661 C CA . ALA C 3 604 ? 290.26100 286.34400 254.73000 1.000 105.22533 604 ALA C CA 1
ATOM 31662 C C . ALA C 3 604 ? 289.69400 287.68000 255.18600 1.000 105.22533 604 ALA C C 1
ATOM 31663 O O . ALA C 3 604 ? 289.50000 287.85300 256.40200 1.000 105.22533 604 ALA C O 1
ATOM 31670 N N . PRO C 3 605 ? 289.42100 288.64900 254.30900 1.000 106.00344 605 PRO C N 1
ATOM 31671 C CA . PRO C 3 605 ? 288.94600 289.95200 254.79900 1.000 106.00344 605 PRO C CA 1
ATOM 31672 C C . PRO C 3 605 ? 287.70300 289.83800 255.65500 1.000 106.00344 605 PRO C C 1
ATOM 31673 O O . PRO C 3 605 ? 287.53900 290.58500 256.62700 1.000 106.00344 605 PRO C O 1
ATOM 31684 N N . LEU C 3 606 ? 286.81800 288.90400 255.31000 1.000 105.37676 606 LEU C N 1
ATOM 31685 C CA . LEU C 3 606 ? 285.58000 288.73600 256.05800 1.000 105.37676 606 LEU C CA 1
ATOM 31686 C C . LEU C 3 606 ? 285.86700 288.36200 257.50500 1.000 105.37676 606 LEU C C 1
ATOM 31687 O O . LEU C 3 606 ? 285.17100 288.81100 258.42200 1.000 105.37676 606 LEU C O 1
ATOM 31703 N N . ILE C 3 607 ? 286.88400 287.52700 257.72300 1.000 107.54982 607 ILE C N 1
ATOM 31704 C CA . ILE C 3 607 ? 287.16200 287.01500 259.05600 1.000 107.54982 607 ILE C CA 1
ATOM 31705 C C . ILE C 3 607 ? 287.30400 288.16600 260.03300 1.000 107.54982 607 ILE C C 1
ATOM 31706 O O . ILE C 3 607 ? 287.92000 289.19300 259.73200 1.000 107.54982 607 ILE C O 1
ATOM 31722 N N . ARG C 3 608 ? 286.71700 287.99600 261.20600 1.000 109.97230 608 ARG C N 1
ATOM 31723 C CA . ARG C 3 608 ? 286.75500 289.01400 262.24200 1.000 109.97230 608 ARG C CA 1
ATOM 31724 C C . ARG C 3 608 ? 288.21200 289.30600 262.58300 1.000 109.97230 608 ARG C C 1
ATOM 31725 O O . ARG C 3 608 ? 288.90800 288.44000 263.12600 1.000 109.97230 608 ARG C O 1
ATOM 31746 N N . PRO C 3 609 ? 288.70900 290.51000 262.29100 1.000 112.23036 609 PRO C N 1
ATOM 31747 C CA . PRO C 3 609 ? 290.14700 290.76700 262.45500 1.000 112.23036 609 PRO C CA 1
ATOM 31748 C C . PRO C 3 609 ? 290.63100 290.78200 263.89100 1.000 112.23036 609 PRO C C 1
ATOM 31749 O O . PRO C 3 609 ? 291.82300 290.54000 264.11700 1.000 112.23036 609 PRO C O 1
ATOM 31760 N N . ASN C 3 610 ? 289.76600 291.05100 264.87000 1.000 114.91841 610 ASN C N 1
ATOM 31761 C CA . ASN C 3 610 ? 290.25300 291.19300 266.23800 1.000 114.91841 610 ASN C CA 1
ATOM 31762 C C . ASN C 3 610 ? 290.92900 289.92100 266.73300 1.000 114.91841 610 ASN C C 1
ATOM 31763 O O . ASN C 3 610 ? 291.98200 289.98400 267.37600 1.000 114.91841 610 ASN C O 1
ATOM 31774 N N . ARG C 3 611 ? 290.34600 288.75900 266.44700 1.000 116.08738 611 ARG C N 1
ATOM 31775 C CA . ARG C 3 611 ? 290.87800 287.49500 266.94000 1.000 116.08738 611 ARG C CA 1
ATOM 31776 C C . ARG C 3 611 ? 291.13200 286.52000 265.80400 1.000 116.08738 611 ARG C C 1
ATOM 31777 O O . ARG C 3 611 ? 291.22600 285.30500 266.01500 1.000 116.08738 611 ARG C O 1
ATOM 31798 N N . LYS C 3 612 ? 291.39300 287.06400 264.62100 1.000 112.80502 612 LYS C N 1
ATOM 31799 C CA . LYS C 3 612 ? 291.61400 286.21800 263.46200 1.000 112.80502 612 LYS C CA 1
ATOM 31800 C C . LYS C 3 612 ? 292.76900 285.26400 263.71400 1.000 112.80502 612 LYS C C 1
ATOM 31801 O O . LYS C 3 612 ? 292.63300 284.04800 263.51800 1.000 112.80502 612 LYS C O 1
ATOM 31820 N N . GLY C 3 613 ? 293.83100 285.76200 264.33900 1.000 115.28306 613 GLY C N 1
ATOM 31821 C CA . GLY C 3 613 ? 294.98800 284.92000 264.55300 1.000 115.28306 613 GLY C CA 1
ATOM 31822 C C . GLY C 3 613 ? 294.63100 283.74300 265.42700 1.000 115.28306 613 GLY C C 1
ATOM 31823 O O . GLY C 3 613 ? 294.92500 282.59100 265.09600 1.000 115.28306 613 GLY C O 1
ATOM 31827 N N . VAL C 3 614 ? 293.89300 284.00700 266.50400 1.000 115.45244 614 VAL C N 1
ATOM 31828 C CA . VAL C 3 614 ? 293.56800 282.92400 267.41500 1.000 115.45244 614 VAL C CA 1
ATOM 31829 C C . VAL C 3 614 ? 292.76000 281.88000 266.67400 1.000 115.45244 614 VAL C C 1
ATOM 31830 O O . VAL C 3 614 ? 293.07000 280.68200 266.71900 1.000 115.45244 614 VAL C O 1
ATOM 31843 N N . TYR C 3 615 ? 291.78800 282.32800 265.88200 1.000 111.82380 615 TYR C N 1
ATOM 31844 C CA . TYR C 3 615 ? 290.97000 281.36700 265.16600 1.000 111.82380 615 TYR C CA 1
ATOM 31845 C C . TYR C 3 615 ? 291.84400 280.54700 264.24000 1.000 111.82380 615 TYR C C 1
ATOM 31846 O O . TYR C 3 615 ? 291.79200 279.30900 264.25100 1.000 111.82380 615 TYR C O 1
ATOM 31864 N N . SER C 3 616 ? 292.78300 281.21000 263.56900 1.000 111.36403 616 SER C N 1
ATOM 31865 C CA . SER C 3 616 ? 293.61500 280.48700 262.62800 1.000 111.36403 616 SER C CA 1
ATOM 31866 C C . SER C 3 616 ? 294.40500 279.42000 263.35200 1.000 111.36403 616 SER C C 1
ATOM 31867 O O . SER C 3 616 ? 294.41700 278.25500 262.92800 1.000 111.36403 616 SER C O 1
ATOM 31875 N N . ARG C 3 617 ? 294.88600 279.73900 264.55300 1.000 114.10844 617 ARG C N 1
ATOM 31876 C CA . ARG C 3 617 ? 295.69700 278.75800 265.24900 1.000 114.10844 617 ARG C CA 1
ATOM 31877 C C . ARG C 3 617 ? 294.88500 277.51100 265.51100 1.000 114.10844 617 ARG C C 1
ATOM 31878 O O . ARG C 3 617 ? 295.27800 276.40800 265.10700 1.000 114.10844 617 ARG C O 1
ATOM 31899 N N . VAL C 3 618 ? 293.66100 277.68200 266.00300 1.000 110.58682 618 VAL C N 1
ATOM 31900 C CA . VAL C 3 618 ? 292.91800 276.48700 266.35000 1.000 110.58682 618 VAL C CA 1
ATOM 31901 C C . VAL C 3 618 ? 292.63200 275.69700 265.09000 1.000 110.58682 618 VAL C C 1
ATOM 31902 O O . VAL C 3 618 ? 292.90900 274.49200 265.02200 1.000 110.58682 618 VAL C O 1
ATOM 31915 N N . ALA C 3 619 ? 292.25700 276.38400 264.01600 1.000 107.61830 619 ALA C N 1
ATOM 31916 C CA . ALA C 3 619 ? 291.88600 275.61000 262.85100 1.000 107.61830 619 ALA C CA 1
ATOM 31917 C C . ALA C 3 619 ? 293.13200 275.09100 262.17900 1.000 107.61830 619 ALA C C 1
ATOM 31918 O O . ALA C 3 619 ? 293.14900 273.95100 261.69900 1.000 107.61830 619 ALA C O 1
ATOM 31925 N N . ARG C 3 620 ? 294.22800 275.83500 262.31000 1.000 109.28309 620 ARG C N 1
ATOM 31926 C CA . ARG C 3 620 ? 295.45300 275.38300 261.68400 1.000 109.28309 620 ARG C CA 1
ATOM 31927 C C . ARG C 3 620 ? 295.93900 274.14800 262.40800 1.000 109.28309 620 ARG C C 1
ATOM 31928 O O . ARG C 3 620 ? 296.63300 273.30900 261.82300 1.000 109.28309 620 ARG C O 1
ATOM 31949 N N . LYS C 3 621 ? 295.57200 274.02300 263.68300 1.000 108.26546 621 LYS C N 1
ATOM 31950 C CA . LYS C 3 621 ? 295.87900 272.80500 264.41000 1.000 108.26546 621 LYS C CA 1
ATOM 31951 C C . LYS C 3 621 ? 294.96800 271.67300 263.95900 1.000 108.26546 621 LYS C C 1
ATOM 31952 O O . LYS C 3 621 ? 295.44100 270.59500 263.57200 1.000 108.26546 621 LYS C O 1
ATOM 31971 N N . LEU C 3 622 ? 293.66200 271.94200 263.88800 1.000 108.44686 622 LEU C N 1
ATOM 31972 C CA . LEU C 3 622 ? 292.71700 270.86400 263.62300 1.000 108.44686 622 LEU C CA 1
ATOM 31973 C C . LEU C 3 622 ? 293.01700 270.18700 262.30100 1.000 108.44686 622 LEU C C 1
ATOM 31974 O O . LEU C 3 622 ? 293.12800 268.95400 262.23600 1.000 108.44686 622 LEU C O 1
ATOM 31990 N N . VAL C 3 623 ? 293.27000 270.97800 261.26300 1.000 104.79270 623 VAL C N 1
ATOM 31991 C CA . VAL C 3 623 ? 293.49400 270.39300 259.95200 1.000 104.79270 623 VAL C CA 1
ATOM 31992 C C . VAL C 3 623 ? 294.65500 269.42300 260.02500 1.000 104.79270 623 VAL C C 1
ATOM 31993 O O . VAL C 3 623 ? 294.55900 268.27800 259.56200 1.000 104.79270 623 VAL C O 1
ATOM 32006 N N . SER C 3 624 ? 295.73400 269.82400 260.69800 1.000 106.83766 624 SER C N 1
ATOM 32007 C CA . SER C 3 624 ? 296.89800 268.95600 260.74900 1.000 106.83766 624 SER C CA 1
ATOM 32008 C C . SER C 3 624 ? 296.51800 267.62700 261.36900 1.000 106.83766 624 SER C C 1
ATOM 32009 O O . SER C 3 624 ? 296.76000 266.56200 260.78500 1.000 106.83766 624 SER C O 1
ATOM 32017 N N . THR C 3 625 ? 295.81600 267.67500 262.50000 1.000 105.71485 625 THR C N 1
ATOM 32018 C CA . THR C 3 625 ? 295.43800 266.43600 263.15700 1.000 105.71485 625 THR C CA 1
ATOM 32019 C C . THR C 3 625 ? 294.60400 265.59000 262.21600 1.000 105.71485 625 THR C C 1
ATOM 32020 O O . THR C 3 625 ? 294.80100 264.37400 262.11000 1.000 105.71485 625 THR C O 1
ATOM 32031 N N . GLN C 3 626 ? 293.66800 266.22600 261.51600 1.000 104.79013 626 GLN C N 1
ATOM 32032 C CA . GLN C 3 626 ? 292.85000 265.49800 260.56300 1.000 104.79013 626 GLN C CA 1
ATOM 32033 C C . GLN C 3 626 ? 293.69100 264.99200 259.40300 1.000 104.79013 626 GLN C C 1
ATOM 32034 O O . GLN C 3 626 ? 293.54000 263.84500 258.96900 1.000 104.79013 626 GLN C O 1
ATOM 32048 N N . VAL C 3 627 ? 294.58600 265.83500 258.89000 1.000 104.35138 627 VAL C N 1
ATOM 32049 C CA . VAL C 3 627 ? 295.33400 265.47900 257.69100 1.000 104.35138 627 VAL C CA 1
ATOM 32050 C C . VAL C 3 627 ? 296.33000 264.36700 257.98200 1.000 104.35138 627 VAL C C 1
ATOM 32051 O O . VAL C 3 627 ? 296.41500 263.37700 257.24800 1.000 104.35138 627 VAL C O 1
ATOM 32064 N N . THR C 3 628 ? 297.10400 264.51700 259.05500 1.000 105.88373 628 THR C N 1
ATOM 32065 C CA . THR C 3 628 ? 298.19300 263.58500 259.31700 1.000 105.88373 628 THR C CA 1
ATOM 32066 C C . THR C 3 628 ? 297.66400 262.20500 259.68200 1.000 105.88373 628 THR C C 1
ATOM 32067 O O . THR C 3 628 ? 298.14700 261.18700 259.17500 1.000 105.88373 628 THR C O 1
ATOM 32078 N N . THR C 3 629 ? 296.66500 262.15600 260.56200 1.000 105.84173 629 THR C N 1
ATOM 32079 C CA . THR C 3 629 ? 296.18200 260.87800 261.06800 1.000 105.84173 629 THR C CA 1
ATOM 32080 C C . THR C 3 629 ? 295.55300 260.04100 259.96500 1.000 105.84173 629 THR C C 1
ATOM 32081 O O . THR C 3 629 ? 295.70600 258.81400 259.94400 1.000 105.84173 629 THR C O 1
ATOM 32092 N N . GLY C 3 630 ? 294.85200 260.68100 259.04000 1.000 103.96428 630 GLY C N 1
ATOM 32093 C CA . GLY C 3 630 ? 294.09500 259.98400 258.02500 1.000 103.96428 630 GLY C CA 1
ATOM 32094 C C . GLY C 3 630 ? 292.62100 259.87500 258.33300 1.000 103.96428 630 GLY C C 1
ATOM 32095 O O . GLY C 3 630 ? 291.87400 259.31500 257.52200 1.000 103.96428 630 GLY C O 1
ATOM 32099 N N . HIS C 3 631 ? 292.18500 260.39100 259.47600 1.000 107.98744 631 HIS C N 1
ATOM 32100 C CA . HIS C 3 631 ? 290.77600 260.48100 259.83400 1.000 107.98744 631 HIS C CA 1
ATOM 32101 C C . HIS C 3 631 ? 290.40600 261.95600 259.86000 1.000 107.98744 631 HIS C C 1
ATOM 32102 O O . HIS C 3 631 ? 290.86800 262.70300 260.72900 1.000 107.98744 631 HIS C O 1
ATOM 32116 N N . TYR C 3 632 ? 289.56900 262.37000 258.91500 1.000 103.16896 632 TYR C N 1
ATOM 32117 C CA . TYR C 3 632 ? 289.25200 263.77500 258.73100 1.000 103.16896 632 TYR C CA 1
ATOM 32118 C C . TYR C 3 632 ? 287.78200 263.91800 258.38100 1.000 103.16896 632 TYR C C 1
ATOM 32119 O O . TYR C 3 632 ? 287.12500 262.96400 257.95800 1.000 103.16896 632 TYR C O 1
ATOM 32137 N N . SER C 3 633 ? 287.27100 265.13000 258.56600 1.000 100.65305 633 SER C N 1
ATOM 32138 C CA . SER C 3 633 ? 285.89100 265.46500 258.23100 1.000 100.65305 633 SER C CA 1
ATOM 32139 C C . SER C 3 633 ? 285.94000 266.53900 257.15300 1.000 100.65305 633 SER C C 1
ATOM 32140 O O . SER C 3 633 ? 286.16900 267.71800 257.44200 1.000 100.65305 633 SER C O 1
ATOM 32148 N N . LEU C 3 634 ? 285.72200 266.11400 255.90900 1.000 97.57458 634 LEU C N 1
ATOM 32149 C CA . LEU C 3 634 ? 285.81500 267.02200 254.77300 1.000 97.57458 634 LEU C CA 1
ATOM 32150 C C . LEU C 3 634 ? 285.00200 268.28100 255.01200 1.000 97.57458 634 LEU C C 1
ATOM 32151 O O . LEU C 3 634 ? 285.45000 269.39900 254.72000 1.000 97.57458 634 LEU C O 1
ATOM 32167 N N . HIS C 3 635 ? 283.80700 268.11300 255.57200 1.000 96.89413 635 HIS C N 1
ATOM 32168 C CA . HIS C 3 635 ? 282.91500 269.24000 255.78200 1.000 96.89413 635 HIS C CA 1
ATOM 32169 C C . HIS C 3 635 ? 283.51800 270.22500 256.77000 1.000 96.89413 635 HIS C C 1
ATOM 32170 O O . HIS C 3 635 ? 283.51400 271.43800 256.53500 1.000 96.89413 635 HIS C O 1
ATOM 32184 N N . GLU C 3 636 ? 284.08300 269.71500 257.86400 1.000 99.35869 636 GLU C N 1
ATOM 32185 C CA . GLU C 3 636 ? 284.72400 270.58700 258.84000 1.000 99.35869 636 GLU C CA 1
ATOM 32186 C C . GLU C 3 636 ? 285.94500 271.27200 258.24300 1.000 99.35869 636 GLU C C 1
ATOM 32187 O O . GLU C 3 636 ? 286.21300 272.44600 258.53200 1.000 99.35869 636 GLU C O 1
ATOM 32199 N N . LEU C 3 637 ? 286.70800 270.55300 257.41800 1.000 100.03543 637 LEU C N 1
ATOM 32200 C CA . LEU C 3 637 ? 287.86800 271.16700 256.78700 1.000 100.03543 637 LEU C CA 1
ATOM 32201 C C . LEU C 3 637 ? 287.44400 272.35300 255.94300 1.000 100.03543 637 LEU C C 1
ATOM 32202 O O . LEU C 3 637 ? 288.01200 273.44500 256.05000 1.000 100.03543 637 LEU C O 1
ATOM 32218 N N . ILE C 3 638 ? 286.43000 272.16000 255.10400 1.000 95.71444 638 ILE C N 1
ATOM 32219 C CA . ILE C 3 638 ? 285.96500 273.25700 254.26800 1.000 95.71444 638 ILE C CA 1
ATOM 32220 C C . ILE C 3 638 ? 285.43800 274.38000 255.14200 1.000 95.71444 638 ILE C C 1
ATOM 32221 O O . ILE C 3 638 ? 285.58600 275.56500 254.82600 1.000 95.71444 638 ILE C O 1
ATOM 32237 N N . LYS C 3 639 ? 284.81100 274.01800 256.25400 1.000 98.64521 639 LYS C N 1
ATOM 32238 C CA . LYS C 3 639 ? 284.23800 275.01000 257.14800 1.000 98.64521 639 LYS C CA 1
ATOM 32239 C C . LYS C 3 639 ? 285.31100 275.90700 257.74600 1.000 98.64521 639 LYS C C 1
ATOM 32240 O O . LYS C 3 639 ? 285.10000 277.11300 257.91200 1.000 98.64521 639 LYS C O 1
ATOM 32259 N N . VAL C 3 640 ? 286.46600 275.33600 258.08500 1.000 100.95614 640 VAL C N 1
ATOM 32260 C CA . VAL C 3 640 ? 287.48400 276.04900 258.85400 1.000 100.95614 640 VAL C CA 1
ATOM 32261 C C . VAL C 3 640 ? 288.70000 276.44800 258.03500 1.000 100.95614 640 VAL C C 1
ATOM 32262 O O . VAL C 3 640 ? 289.64200 277.01800 258.60400 1.000 100.95614 640 VAL C O 1
ATOM 32275 N N . LEU C 3 641 ? 288.72600 276.18700 256.73700 1.000 100.85597 641 LEU C N 1
ATOM 32276 C CA . LEU C 3 641 ? 289.88300 276.64900 255.97500 1.000 100.85597 641 LEU C CA 1
ATOM 32277 C C . LEU C 3 641 ? 289.95600 278.16700 255.83800 1.000 100.85597 641 LEU C C 1
ATOM 32278 O O . LEU C 3 641 ? 291.05900 278.71300 255.71000 1.000 100.85597 641 LEU C O 1
ATOM 32294 N N . PRO C 3 642 ? 288.83500 278.88800 255.86600 1.000 102.57303 642 PRO C N 1
ATOM 32295 C CA . PRO C 3 642 ? 288.91200 280.34600 255.70700 1.000 102.57303 642 PRO C CA 1
ATOM 32296 C C . PRO C 3 642 ? 289.71900 281.04600 256.77800 1.000 102.57303 642 PRO C C 1
ATOM 32297 O O . PRO C 3 642 ? 290.18400 282.16800 256.54500 1.000 102.57303 642 PRO C O 1
ATOM 32308 N N . PHE C 3 643 ? 289.89800 280.43500 257.94200 1.000 105.90026 643 PHE C N 1
ATOM 32309 C CA . PHE C 3 643 ? 290.57600 281.08700 259.05100 1.000 105.90026 643 PHE C CA 1
ATOM 32310 C C . PHE C 3 643 ? 292.07800 280.84900 259.05800 1.000 105.90026 643 PHE C C 1
ATOM 32311 O O . PHE C 3 643 ? 292.78200 281.48200 259.84800 1.000 105.90026 643 PHE C O 1
ATOM 32328 N N . THR C 3 644 ? 292.58500 279.96900 258.19900 1.000 105.45056 644 THR C N 1
ATOM 32329 C CA . THR C 3 644 ? 293.98600 279.58100 258.20700 1.000 105.45056 644 THR C CA 1
ATOM 32330 C C . THR C 3 644 ? 294.85900 280.48000 257.34300 1.000 105.45056 644 THR C C 1
ATOM 32331 O O . THR C 3 644 ? 295.99600 280.11000 257.03100 1.000 105.45056 644 THR C O 1
ATOM 32342 N N . TYR C 3 645 ? 294.36100 281.65300 256.95800 1.000 104.80976 645 TYR C N 1
ATOM 32343 C CA . TYR C 3 645 ? 295.15800 282.56600 256.14800 1.000 104.80976 645 TYR C CA 1
ATOM 32344 C C . TYR C 3 645 ? 296.20600 283.28800 256.97900 1.000 104.80976 645 TYR C C 1
ATOM 32345 O O . TYR C 3 645 ? 297.34700 283.45600 256.53500 1.000 104.80976 645 TYR C O 1
ATOM 32363 N N . PHE C 3 646 ? 295.84100 283.72000 258.17700 1.000 109.59075 646 PHE C N 1
ATOM 32364 C CA . PHE C 3 646 ? 296.66400 284.63500 258.94900 1.000 109.59075 646 PHE C CA 1
ATOM 32365 C C . PHE C 3 646 ? 297.63600 283.88500 259.84700 1.000 109.59075 646 PHE C C 1
ATOM 32366 O O . PHE C 3 646 ? 297.49800 282.68700 260.10500 1.000 109.59075 646 PHE C O 1
ATOM 32383 N N . ALA C 3 647 ? 298.63600 284.61900 260.31800 1.000 114.68621 647 ALA C N 1
ATOM 32384 C CA . ALA C 3 647 ? 299.63000 284.04500 261.20300 1.000 114.68621 647 ALA C CA 1
ATOM 32385 C C . ALA C 3 647 ? 298.97800 283.63800 262.52100 1.000 114.68621 647 ALA C C 1
ATOM 32386 O O . ALA C 3 647 ? 298.18100 284.39800 263.08000 1.000 114.68621 647 ALA C O 1
ATOM 32393 N N . PRO C 3 648 ? 299.29200 282.45600 263.04500 1.000 115.88017 648 PRO C N 1
ATOM 32394 C CA . PRO C 3 648 ? 298.78700 282.08900 264.36800 1.000 115.88017 648 PRO C CA 1
ATOM 32395 C C . PRO C 3 648 ? 299.22500 283.09100 265.42400 1.000 115.88017 648 PRO C C 1
ATOM 32396 O O . PRO C 3 648 ? 300.22000 283.80300 265.27600 1.000 115.88017 648 PRO C O 1
ATOM 32407 N N . LYS C 3 649 ? 298.45400 283.14100 266.50500 1.000 118.76406 649 LYS C N 1
ATOM 32408 C CA . LYS C 3 649 ? 298.76500 283.99600 267.63800 1.000 118.76406 649 LYS C CA 1
ATOM 32409 C C . LYS C 3 649 ? 298.36900 283.25900 268.90900 1.000 118.76406 649 LYS C C 1
ATOM 32410 O O . LYS C 3 649 ? 298.07700 282.06000 268.89300 1.000 118.76406 649 LYS C O 1
ATOM 32429 N N . GLN C 3 650 ? 298.36000 283.98800 270.01700 1.000 122.09780 650 GLN C N 1
ATOM 32430 C CA . GLN C 3 650 ? 298.00900 283.45400 271.32200 1.000 122.09780 650 GLN C CA 1
ATOM 32431 C C . GLN C 3 650 ? 296.72900 284.12400 271.79600 1.000 122.09780 650 GLN C C 1
ATOM 32432 O O . GLN C 3 650 ? 296.49900 285.30700 271.52400 1.000 122.09780 650 GLN C O 1
ATOM 32446 N N . GLY C 3 651 ? 295.89900 283.36900 272.50000 1.000 120.64775 651 GLY C N 1
ATOM 32447 C CA . GLY C 3 651 ? 294.64200 283.90500 272.97800 1.000 120.64775 651 GLY C CA 1
ATOM 32448 C C . GLY C 3 651 ? 293.73500 282.79300 273.44000 1.000 120.64775 651 GLY C C 1
ATOM 32449 O O . GLY C 3 651 ? 294.02600 281.60500 273.27600 1.000 120.64775 651 GLY C O 1
ATOM 32453 N N . MET C 3 652 ? 292.61300 283.20300 274.02300 1.000 123.62611 652 MET C N 1
ATOM 32454 C CA . MET C 3 652 ? 291.64900 282.26400 274.57200 1.000 123.62611 652 MET C CA 1
ATOM 32455 C C . MET C 3 652 ? 290.59500 281.94500 273.52200 1.000 123.62611 652 MET C C 1
ATOM 32456 O O . MET C 3 652 ? 290.02100 282.85200 272.91100 1.000 123.62611 652 MET C O 1
ATOM 32470 N N . PHE C 3 653 ? 290.33900 280.65500 273.32200 1.000 114.33606 653 PHE C N 1
ATOM 32471 C CA . PHE C 3 653 ? 289.33100 280.18700 272.38000 1.000 114.33606 653 PHE C CA 1
ATOM 32472 C C . PHE C 3 653 ? 288.04600 279.88900 273.13900 1.000 114.33606 653 PHE C C 1
ATOM 32473 O O . PHE C 3 653 ? 287.98500 278.93100 273.91700 1.000 114.33606 653 PHE C O 1
ATOM 32490 N N . GLU C 3 654 ? 287.01900 280.70700 272.91300 1.000 118.87421 654 GLU C N 1
ATOM 32491 C CA . GLU C 3 654 ? 285.73400 280.45500 273.55400 1.000 118.87421 654 GLU C CA 1
ATOM 32492 C C . GLU C 3 654 ? 285.09200 279.18400 273.01200 1.000 118.87421 654 GLU C C 1
ATOM 32493 O O . GLU C 3 654 ? 284.55900 278.37600 273.78100 1.000 118.87421 654 GLU C O 1
ATOM 32505 N N . GLY C 3 655 ? 285.13400 278.98500 271.69400 1.000 113.10878 655 GLY C N 1
ATOM 32506 C CA . GLY C 3 655 ? 284.48700 277.83600 271.09600 1.000 113.10878 655 GLY C CA 1
ATOM 32507 C C . GLY C 3 655 ? 283.88700 278.09800 269.73100 1.000 113.10878 655 GLY C C 1
ATOM 32508 O O . GLY C 3 655 ? 283.52800 277.15100 269.02500 1.000 113.10878 655 GLY C O 1
ATOM 32512 N N . ARG C 3 656 ? 283.76600 279.36600 269.34100 1.000 110.47365 656 ARG C N 1
ATOM 32513 C CA . ARG C 3 656 ? 283.09500 279.72600 268.10200 1.000 110.47365 656 ARG C CA 1
ATOM 32514 C C . ARG C 3 656 ? 283.99600 280.60200 267.24500 1.000 110.47365 656 ARG C C 1
ATOM 32515 O O . ARG C 3 656 ? 284.73900 281.44000 267.76300 1.000 110.47365 656 ARG C O 1
ATOM 32536 N N . LEU C 3 657 ? 283.92100 280.40300 265.93100 1.000 108.01883 657 LEU C N 1
ATOM 32537 C CA . LEU C 3 657 ? 284.73300 281.11500 264.95000 1.000 108.01883 657 LEU C CA 1
ATOM 32538 C C . LEU C 3 657 ? 283.83800 282.11900 264.22900 1.000 108.01883 657 LEU C C 1
ATOM 32539 O O . LEU C 3 657 ? 283.03100 281.73900 263.37700 1.000 108.01883 657 LEU C O 1
ATOM 32555 N N . PHE C 3 658 ? 283.93400 283.38400 264.62400 1.000 108.71875 658 PHE C N 1
ATOM 32556 C CA . PHE C 3 658 ? 283.06800 284.43000 264.10400 1.000 108.71875 658 PHE C CA 1
ATOM 32557 C C . PHE C 3 658 ? 283.56600 284.97700 262.77000 1.000 108.71875 658 PHE C C 1
ATOM 32558 O O . PHE C 3 658 ? 284.72800 284.81800 262.38800 1.000 108.71875 658 PHE C O 1
ATOM 32575 N N . PHE C 3 659 ? 282.65100 285.63000 262.06200 1.000 105.51049 659 PHE C N 1
ATOM 32576 C CA . PHE C 3 659 ? 282.94300 286.45300 260.90200 1.000 105.51049 659 PHE C CA 1
ATOM 32577 C C . PHE C 3 659 ? 282.85200 287.92600 261.30000 1.000 105.51049 659 PHE C C 1
ATOM 32578 O O . PHE C 3 659 ? 282.73700 288.27000 262.48000 1.000 105.51049 659 PHE C O 1
ATOM 32595 N N . SER C 3 660 ? 282.90500 288.80900 260.30700 1.000 107.72514 660 SER C N 1
ATOM 32596 C CA . SER C 3 660 ? 282.74800 290.24200 260.51300 1.000 107.72514 660 SER C CA 1
ATOM 32597 C C . SER C 3 660 ? 281.29300 290.68400 260.52900 1.000 107.72514 660 SER C C 1
ATOM 32598 O O . SER C 3 660 ? 281.02800 291.88700 260.62300 1.000 107.72514 660 SER C O 1
ATOM 32606 N N . ASN C 3 661 ? 280.34800 289.74900 260.43800 1.000 107.41212 661 ASN C N 1
ATOM 32607 C CA . ASN C 3 661 ? 278.93200 290.06900 260.31600 1.000 107.41212 661 ASN C CA 1
ATOM 32608 C C . ASN C 3 661 ? 278.11000 289.49300 261.46200 1.000 107.41212 661 ASN C C 1
ATOM 32609 O O . ASN C 3 661 ? 276.89400 289.32900 261.32600 1.000 107.41212 661 ASN C O 1
ATOM 32620 N N . ASP C 3 662 ? 278.75100 289.17000 262.58300 1.000 110.28513 662 ASP C N 1
ATOM 32621 C CA . ASP C 3 662 ? 278.09100 288.68000 263.78900 1.000 110.28513 662 ASP C CA 1
ATOM 32622 C C . ASP C 3 662 ? 277.53600 287.27300 263.61500 1.000 110.28513 662 ASP C C 1
ATOM 32623 O O . ASP C 3 662 ? 276.70900 286.82600 264.41500 1.000 110.28513 662 ASP C O 1
ATOM 32632 N N . SER C 3 663 ? 277.98200 286.56200 262.58700 1.000 107.15341 663 SER C N 1
ATOM 32633 C CA . SER C 3 663 ? 277.59900 285.18000 262.34700 1.000 107.15341 663 SER C CA 1
ATOM 32634 C C . SER C 3 663 ? 278.82100 284.30000 262.55000 1.000 107.15341 663 SER C C 1
ATOM 32635 O O . SER C 3 663 ? 279.89800 284.60100 262.02700 1.000 107.15341 663 SER C O 1
ATOM 32643 N N . PHE C 3 664 ? 278.65700 283.22300 263.30600 1.000 105.54952 664 PHE C N 1
ATOM 32644 C CA . PHE C 3 664 ? 279.77200 282.38300 263.70100 1.000 105.54952 664 PHE C CA 1
ATOM 32645 C C . PHE C 3 664 ? 279.56600 280.96500 263.19500 1.000 105.54952 664 PHE C C 1
ATOM 32646 O O . PHE C 3 664 ? 278.51800 280.61500 262.64800 1.000 105.54952 664 PHE C O 1
ATOM 32663 N N . VAL C 3 665 ? 280.59500 280.14700 263.39100 1.000 101.86989 665 VAL C N 1
ATOM 32664 C CA . VAL C 3 665 ? 280.50800 278.71400 263.15200 1.000 101.86989 665 VAL C CA 1
ATOM 32665 C C . VAL C 3 665 ? 281.25200 278.00500 264.27100 1.000 101.86989 665 VAL C C 1
ATOM 32666 O O . VAL C 3 665 ? 282.41200 278.32500 264.55200 1.000 101.86989 665 VAL C O 1
ATOM 32679 N N . GLU C 3 666 ? 280.57200 277.13600 264.95300 1.000 106.55732 666 GLU C N 1
ATOM 32680 C CA . GLU C 3 666 ? 281.17300 276.33800 266.00800 1.000 106.55732 666 GLU C CA 1
ATOM 32681 C C . GLU C 3 666 ? 281.72700 275.04800 265.41300 1.000 106.55732 666 GLU C C 1
ATOM 32682 O O . GLU C 3 666 ? 281.03000 274.38200 264.64000 1.000 106.55732 666 GLU C O 1
ATOM 32694 N N . PRO C 3 667 ? 282.95800 274.66900 265.73600 1.000 104.44336 667 PRO C N 1
ATOM 32695 C CA . PRO C 3 667 ? 283.57700 273.51400 265.07500 1.000 104.44336 667 PRO C CA 1
ATOM 32696 C C . PRO C 3 667 ? 283.04200 272.17000 265.53300 1.000 104.44336 667 PRO C C 1
ATOM 32697 O O . PRO C 3 667 ? 283.58300 271.55600 266.45700 1.000 104.44336 667 PRO C O 1
ATOM 32708 N N . GLY C 3 668 ? 281.97200 271.71200 264.89100 1.000 101.81314 668 GLY C N 1
ATOM 32709 C CA . GLY C 3 668 ? 281.44300 270.38900 265.14900 1.000 101.81314 668 GLY C CA 1
ATOM 32710 C C . GLY C 3 668 ? 279.93400 270.30100 265.14000 1.000 101.81314 668 GLY C C 1
ATOM 32711 O O . GLY C 3 668 ? 279.38000 269.32100 264.63300 1.000 101.81314 668 GLY C O 1
ATOM 32715 N N . VAL C 3 669 ? 279.24800 271.29600 265.69300 1.000 100.80931 669 VAL C N 1
ATOM 32716 C CA . VAL C 3 669 ? 277.79700 271.26000 265.81500 1.000 100.80931 669 VAL C CA 1
ATOM 32717 C C . VAL C 3 669 ? 277.18900 272.12900 264.72500 1.000 100.80931 669 VAL C C 1
ATOM 32718 O O . VAL C 3 669 ? 277.60500 273.27700 264.52400 1.000 100.80931 669 VAL C O 1
ATOM 32731 N N . ASN C 3 670 ? 276.20900 271.57800 264.01800 1.000 97.40661 670 ASN C N 1
ATOM 32732 C CA . ASN C 3 670 ? 275.57700 272.28000 262.91200 1.000 97.40661 670 ASN C CA 1
ATOM 32733 C C . ASN C 3 670 ? 274.79500 273.49600 263.39400 1.000 97.40661 670 ASN C C 1
ATOM 32734 O O . ASN C 3 670 ? 274.15200 273.46500 264.44600 1.000 97.40661 670 ASN C O 1
ATOM 32745 N N . ASN C 3 671 ? 274.85700 274.57500 262.61500 1.000 100.13069 671 ASN C N 1
ATOM 32746 C CA . ASN C 3 671 ? 274.11500 275.79500 262.89900 1.000 100.13069 671 ASN C CA 1
ATOM 32747 C C . ASN C 3 671 ? 273.61800 276.35200 261.57200 1.000 100.13069 671 ASN C C 1
ATOM 32748 O O . ASN C 3 671 ? 274.04200 275.92100 260.49700 1.000 100.13069 671 ASN C O 1
ATOM 32759 N N . ASN C 3 672 ? 272.70000 277.31600 261.65400 1.000 101.32979 672 ASN C N 1
ATOM 32760 C CA . ASN C 3 672 ? 272.08100 277.84900 260.44500 1.000 101.32979 672 ASN C CA 1
ATOM 32761 C C . ASN C 3 672 ? 273.12300 278.35900 259.46000 1.000 101.32979 672 ASN C C 1
ATOM 32762 O O . ASN C 3 672 ? 272.95500 278.22000 258.24300 1.000 101.32979 672 ASN C O 1
ATOM 32773 N N . VAL C 3 673 ? 274.20800 278.95100 259.96000 1.000 101.41878 673 VAL C N 1
ATOM 32774 C CA . VAL C 3 673 ? 275.17800 279.56900 259.06300 1.000 101.41878 673 VAL C CA 1
ATOM 32775 C C . VAL C 3 673 ? 275.87800 278.50800 258.23000 1.000 101.41878 673 VAL C C 1
ATOM 32776 O O . VAL C 3 673 ? 276.19400 278.72700 257.05600 1.000 101.41878 673 VAL C O 1
ATOM 32789 N N . PHE C 3 674 ? 276.15300 277.35500 258.83000 1.000 95.88606 674 PHE C N 1
ATOM 32790 C CA . PHE C 3 674 ? 276.75300 276.23600 258.11700 1.000 95.88606 674 PHE C CA 1
ATOM 32791 C C . PHE C 3 674 ? 276.22600 274.95700 258.74300 1.000 95.88606 674 PHE C C 1
ATOM 32792 O O . PHE C 3 674 ? 276.37100 274.75500 259.95100 1.000 95.88606 674 PHE C O 1
ATOM 32809 N N . SER C 3 675 ? 275.50200 274.16200 257.96400 1.000 95.06371 675 SER C N 1
ATOM 32810 C CA . SER C 3 675 ? 274.91900 272.89800 258.46000 1.000 95.06371 675 SER C CA 1
ATOM 32811 C C . SER C 3 675 ? 275.30400 271.78300 257.50100 1.000 95.06371 675 SER C C 1
ATOM 32812 O O . SER C 3 675 ? 275.89700 272.11500 256.47100 1.000 95.06371 675 SER C O 1
ATOM 32820 N N . TRP C 3 676 ? 275.12100 270.52600 257.88500 1.000 93.79193 676 TRP C N 1
ATOM 32821 C CA . TRP C 3 676 ? 275.33600 269.34400 257.01200 1.000 93.79193 676 TRP C CA 1
ATOM 32822 C C . TRP C 3 676 ? 274.57700 268.22100 257.70900 1.000 93.79193 676 TRP C C 1
ATOM 32823 O O . TRP C 3 676 ? 273.78600 268.57000 258.59800 1.000 93.79193 676 TRP C O 1
ATOM 32844 N N . SER C 3 677 ? 274.62500 266.98700 257.22400 1.000 96.50182 677 SER C N 1
ATOM 32845 C CA . SER C 3 677 ? 274.03100 265.82000 257.92200 1.000 96.50182 677 SER C CA 1
ATOM 32846 C C . SER C 3 677 ? 274.76300 264.59700 257.39700 1.000 96.50182 677 SER C C 1
ATOM 32847 O O . SER C 3 677 ? 275.06000 264.60100 256.18700 1.000 96.50182 677 SER C O 1
ATOM 32855 N N . LYS C 3 678 ? 275.01100 263.57900 258.23100 1.000 95.73862 678 LYS C N 1
ATOM 32856 C CA . LYS C 3 678 ? 275.61700 262.35400 257.73700 1.000 95.73862 678 LYS C CA 1
ATOM 32857 C C . LYS C 3 678 ? 274.68600 261.61400 256.79300 1.000 95.73862 678 LYS C C 1
ATOM 32858 O O . LYS C 3 678 ? 275.15300 260.80700 255.98300 1.000 95.73862 678 LYS C O 1
ATOM 32877 N N . ALA C 3 679 ? 273.38100 261.87100 256.88300 1.000 94.20969 679 ALA C N 1
ATOM 32878 C CA . ALA C 3 679 ? 272.43500 261.26000 255.95900 1.000 94.20969 679 ALA C CA 1
ATOM 32879 C C . ALA C 3 679 ? 272.68800 261.74000 254.53700 1.000 94.20969 679 ALA C C 1
ATOM 32880 O O . ALA C 3 679 ? 272.95300 260.94100 253.63200 1.000 94.20969 679 ALA C O 1
ATOM 32887 N N . ASP C 3 680 ? 272.59900 263.04700 254.32200 1.000 97.95806 680 ASP C N 1
ATOM 32888 C CA . ASP C 3 680 ? 272.86200 263.66700 253.02700 1.000 97.95806 680 ASP C CA 1
ATOM 32889 C C . ASP C 3 680 ? 274.18200 264.42100 253.15600 1.000 97.95806 680 ASP C C 1
ATOM 32890 O O . ASP C 3 680 ? 274.20700 265.61300 253.46400 1.000 97.95806 680 ASP C O 1
ATOM 32899 N N . SER C 3 681 ? 275.28300 263.71800 252.91700 1.000 95.97941 681 SER C N 1
ATOM 32900 C CA . SER C 3 681 ? 276.60700 264.31100 253.02200 1.000 95.97941 681 SER C CA 1
ATOM 32901 C C . SER C 3 681 ? 277.00500 265.08400 251.77600 1.000 95.97941 681 SER C C 1
ATOM 32902 O O . SER C 3 681 ? 278.16300 265.50100 251.66600 1.000 95.97941 681 SER C O 1
ATOM 32910 N N . SER C 3 682 ? 276.07900 265.28500 250.84300 1.000 91.37104 682 SER C N 1
ATOM 32911 C CA . SER C 3 682 ? 276.35400 265.96500 249.58700 1.000 91.37104 682 SER C CA 1
ATOM 32912 C C . SER C 3 682 ? 275.62800 267.30000 249.50200 1.000 91.37104 682 SER C C 1
ATOM 32913 O O . SER C 3 682 ? 275.28400 267.76000 248.41200 1.000 91.37104 682 SER C O 1
ATOM 32921 N N . LYS C 3 683 ? 275.38500 267.92800 250.64600 1.000 92.06115 683 LYS C N 1
ATOM 32922 C CA . LYS C 3 683 ? 274.73400 269.22400 250.68700 1.000 92.06115 683 LYS C CA 1
ATOM 32923 C C . LYS C 3 683 ? 275.32800 270.03800 251.82100 1.000 92.06115 683 LYS C C 1
ATOM 32924 O O . LYS C 3 683 ? 275.61500 269.50200 252.89400 1.000 92.06115 683 LYS C O 1
ATOM 32943 N N . ILE C 3 684 ? 275.50800 271.33000 251.57900 1.000 92.98110 684 ILE C N 1
ATOM 32944 C CA . ILE C 3 684 ? 275.94500 272.27500 252.59500 1.000 92.98110 684 ILE C CA 1
ATOM 32945 C C . ILE C 3 684 ? 274.90900 273.38500 252.64900 1.000 92.98110 684 ILE C C 1
ATOM 32946 O O . ILE C 3 684 ? 274.62400 274.02200 251.62800 1.000 92.98110 684 ILE C O 1
ATOM 32962 N N . TYR C 3 685 ? 274.34500 273.61600 253.82700 1.000 93.56082 685 TYR C N 1
ATOM 32963 C CA . TYR C 3 685 ? 273.28200 274.60100 254.00300 1.000 93.56082 685 TYR C CA 1
ATOM 32964 C C . TYR C 3 685 ? 273.88200 275.85800 254.61800 1.000 93.56082 685 TYR C C 1
ATOM 32965 O O . TYR C 3 685 ? 274.07100 275.94300 255.83300 1.000 93.56082 685 TYR C O 1
ATOM 32983 N N . CYS C 3 686 ? 274.19100 276.82900 253.76500 1.000 95.87826 686 CYS C N 1
ATOM 32984 C CA . CYS C 3 686 ? 274.68700 278.13300 254.18400 1.000 95.87826 686 CYS C CA 1
ATOM 32985 C C . CYS C 3 686 ? 273.54700 279.14100 254.10900 1.000 95.87826 686 CYS C C 1
ATOM 32986 O O . CYS C 3 686 ? 273.08600 279.48400 253.01700 1.000 95.87826 686 CYS C O 1
ATOM 32994 N N . HIS C 3 687 ? 273.09300 279.61400 255.26600 1.000 101.14591 687 HIS C N 1
ATOM 32995 C CA . HIS C 3 687 ? 271.97400 280.54800 255.33900 1.000 101.14591 687 HIS C CA 1
ATOM 32996 C C . HIS C 3 687 ? 270.80500 280.05500 254.49500 1.000 101.14591 687 HIS C C 1
ATOM 32997 O O . HIS C 3 687 ? 270.22100 280.79200 253.69800 1.000 101.14591 687 HIS C O 1
ATOM 33011 N N . GLY C 3 688 ? 270.46600 278.78500 254.67300 1.000 95.48366 688 GLY C N 1
ATOM 33012 C CA . GLY C 3 688 ? 269.36900 278.21200 253.91400 1.000 95.48366 688 GLY C CA 1
ATOM 33013 C C . GLY C 3 688 ? 269.62200 278.19200 252.42400 1.000 95.48366 688 GLY C C 1
ATOM 33014 O O . GLY C 3 688 ? 268.68800 278.38300 251.63600 1.000 95.48366 688 GLY C O 1
ATOM 33018 N N . ILE C 3 689 ? 270.86800 277.97000 252.01700 1.000 94.12329 689 ILE C N 1
ATOM 33019 C CA . ILE C 3 689 ? 271.22800 277.83100 250.61200 1.000 94.12329 689 ILE C CA 1
ATOM 33020 C C . ILE C 3 689 ? 271.93900 276.50000 250.42200 1.000 94.12329 689 ILE C C 1
ATOM 33021 O O . ILE C 3 689 ? 272.89500 276.19300 251.14300 1.000 94.12329 689 ILE C O 1
ATOM 33037 N N . ALA C 3 690 ? 271.47400 275.71700 249.45400 1.000 93.54063 690 ALA C N 1
ATOM 33038 C CA . ALA C 3 690 ? 272.01200 274.38900 249.19800 1.000 93.54063 690 ALA C CA 1
ATOM 33039 C C . ALA C 3 690 ? 273.22100 274.50500 248.28100 1.000 93.54063 690 ALA C C 1
ATOM 33040 O O . ALA C 3 690 ? 273.10200 274.98000 247.14700 1.000 93.54063 690 ALA C O 1
ATOM 33047 N N . ILE C 3 691 ? 274.37600 274.07000 248.76900 1.000 92.13356 691 ILE C N 1
ATOM 33048 C CA . ILE C 3 691 ? 275.61600 274.07400 248.00500 1.000 92.13356 691 ILE C CA 1
ATOM 33049 C C . ILE C 3 691 ? 276.02900 272.63200 247.75100 1.000 92.13356 691 ILE C C 1
ATOM 33050 O O . ILE C 3 691 ? 276.45000 271.92400 248.67300 1.000 92.13356 691 ILE C O 1
ATOM 33066 N N . ARG C 3 692 ? 275.90700 272.19600 246.50400 1.000 92.40599 692 ARG C N 1
ATOM 33067 C CA . ARG C 3 692 ? 276.37200 270.87100 246.12300 1.000 92.40599 692 ARG C CA 1
ATOM 33068 C C . ARG C 3 692 ? 277.89000 270.77800 246.19900 1.000 92.40599 692 ARG C C 1
ATOM 33069 O O . ARG C 3 692 ? 278.60300 271.62100 245.64700 1.000 92.40599 692 ARG C O 1
ATOM 33090 N N . VAL C 3 693 ? 278.38000 269.75300 246.87900 1.000 90.47969 693 VAL C N 1
ATOM 33091 C CA . VAL C 3 693 ? 279.80000 269.40900 246.89300 1.000 90.47969 693 VAL C CA 1
ATOM 33092 C C . VAL C 3 693 ? 280.03500 268.32000 245.85100 1.000 90.47969 693 VAL C C 1
ATOM 33093 O O . VAL C 3 693 ? 279.25800 267.35800 245.79900 1.000 90.47969 693 VAL C O 1
ATOM 33106 N N . PRO C 3 694 ? 281.05600 268.43400 245.00500 1.000 89.81971 694 PRO C N 1
ATOM 33107 C CA . PRO C 3 694 ? 281.35600 267.34400 244.07600 1.000 89.81971 694 PRO C CA 1
ATOM 33108 C C . PRO C 3 694 ? 281.76600 266.07000 244.79700 1.000 89.81971 694 PRO C C 1
ATOM 33109 O O . PRO C 3 694 ? 282.21800 266.08200 245.94300 1.000 89.81971 694 PRO C O 1
ATOM 33120 N N . LEU C 3 695 ? 281.59300 264.95400 244.09500 1.000 87.51712 695 LEU C N 1
ATOM 33121 C CA . LEU C 3 695 ? 281.88700 263.62900 244.63300 1.000 87.51712 695 LEU C CA 1
ATOM 33122 C C . LEU C 3 695 ? 283.20000 263.10600 244.05700 1.000 87.51712 695 LEU C C 1
ATOM 33123 O O . LEU C 3 695 ? 283.22900 262.23500 243.19000 1.000 87.51712 695 LEU C O 1
ATOM 33139 N N . VAL C 3 696 ? 284.30300 263.65500 244.55300 1.000 88.63889 696 VAL C N 1
ATOM 33140 C CA . VAL C 3 696 ? 285.61700 263.29000 244.04600 1.000 88.63889 696 VAL C CA 1
ATOM 33141 C C . VAL C 3 696 ? 286.43600 262.48700 245.04600 1.000 88.63889 696 VAL C C 1
ATOM 33142 O O . VAL C 3 696 ? 287.41700 261.84400 244.64100 1.000 88.63889 696 VAL C O 1
ATOM 33155 N N . VAL C 3 697 ? 286.06100 262.47000 246.32000 1.000 92.16764 697 VAL C N 1
ATOM 33156 C CA . VAL C 3 697 ? 286.86000 261.78100 247.32400 1.000 92.16764 697 VAL C CA 1
ATOM 33157 C C . VAL C 3 697 ? 286.00200 261.45300 248.53500 1.000 92.16764 697 VAL C C 1
ATOM 33158 O O . VAL C 3 697 ? 285.25700 262.30200 249.03500 1.000 92.16764 697 VAL C O 1
ATOM 33171 N N . GLY C 3 698 ? 286.09900 260.21500 249.00900 1.000 96.36991 698 GLY C N 1
ATOM 33172 C CA . GLY C 3 698 ? 285.31000 259.79800 250.14300 1.000 96.36991 698 GLY C CA 1
ATOM 33173 C C . GLY C 3 698 ? 285.83800 260.32000 251.46400 1.000 96.36991 698 GLY C C 1
ATOM 33174 O O . GLY C 3 698 ? 286.98600 260.74000 251.59800 1.000 96.36991 698 GLY C O 1
ATOM 33178 N N . ASP C 3 699 ? 284.95700 260.28900 252.45700 1.000 100.09951 699 ASP C N 1
ATOM 33179 C CA . ASP C 3 699 ? 285.26300 260.67000 253.82500 1.000 100.09951 699 ASP C CA 1
ATOM 33180 C C . ASP C 3 699 ? 284.76200 259.56500 254.74200 1.000 100.09951 699 ASP C C 1
ATOM 33181 O O . ASP C 3 699 ? 283.98700 258.69900 254.33300 1.000 100.09951 699 ASP C O 1
ATOM 33190 N N . GLU C 3 700 ? 285.18700 259.61400 256.00500 1.000 102.72577 700 GLU C N 1
ATOM 33191 C CA . GLU C 3 700 ? 284.94300 258.49200 256.90600 1.000 102.72577 700 GLU C CA 1
ATOM 33192 C C . GLU C 3 700 ? 283.46600 258.11800 256.95900 1.000 102.72577 700 GLU C C 1
ATOM 33193 O O . GLU C 3 700 ? 283.12300 256.93000 256.97000 1.000 102.72577 700 GLU C O 1
ATOM 33205 N N . HIS C 3 701 ? 282.57300 259.10700 256.98600 1.000 99.70244 701 HIS C N 1
ATOM 33206 C CA . HIS C 3 701 ? 281.14700 258.80000 256.99900 1.000 99.70244 701 HIS C CA 1
ATOM 33207 C C . HIS C 3 701 ? 280.66000 258.41400 255.60800 1.000 99.70244 701 HIS C C 1
ATOM 33208 O O . HIS C 3 701 ? 280.11400 257.32500 255.40400 1.000 99.70244 701 HIS C O 1
ATOM 33222 N N . MET C 3 702 ? 280.85700 259.30400 254.64000 1.000 97.48953 702 MET C N 1
ATOM 33223 C CA . MET C 3 702 ? 280.37900 259.10500 253.28000 1.000 97.48953 702 MET C CA 1
ATOM 33224 C C . MET C 3 702 ? 281.11900 258.00500 252.52900 1.000 97.48953 702 MET C C 1
ATOM 33225 O O . MET C 3 702 ? 280.69100 257.64800 251.42700 1.000 97.48953 702 MET C O 1
ATOM 33239 N N . ASP C 3 703 ? 282.19200 257.44900 253.08700 1.000 100.42078 703 ASP C N 1
ATOM 33240 C CA . ASP C 3 703 ? 283.02700 256.53800 252.31600 1.000 100.42078 703 ASP C CA 1
ATOM 33241 C C . ASP C 3 703 ? 282.19700 255.39900 251.74200 1.000 100.42078 703 ASP C C 1
ATOM 33242 O O . ASP C 3 703 ? 281.47500 254.70700 252.46600 1.000 100.42078 703 ASP C O 1
ATOM 33251 N N . THR C 3 704 ? 282.29800 255.22000 250.42800 1.000 93.55698 704 THR C N 1
ATOM 33252 C CA . THR C 3 704 ? 281.64000 254.13100 249.72200 1.000 93.55698 704 THR C CA 1
ATOM 33253 C C . THR C 3 704 ? 282.05300 254.18200 248.25700 1.000 93.55698 704 THR C C 1
ATOM 33254 O O . THR C 3 704 ? 282.83800 255.04900 247.86300 1.000 93.55698 704 THR C O 1
ATOM 33265 N N . SER C 3 705 ? 281.53900 253.26200 247.44100 1.000 89.42760 705 SER C N 1
ATOM 33266 C CA . SER C 3 705 ? 281.88300 253.26500 246.02300 1.000 89.42760 705 SER C CA 1
ATOM 33267 C C . SER C 3 705 ? 281.35800 254.50200 245.30700 1.000 89.42760 705 SER C C 1
ATOM 33268 O O . SER C 3 705 ? 281.91700 254.90400 244.28200 1.000 89.42760 705 SER C O 1
ATOM 33276 N N . LEU C 3 706 ? 280.29000 255.11000 245.82100 1.000 89.69299 706 LEU C N 1
ATOM 33277 C CA . LEU C 3 706 ? 279.62900 256.19300 245.10200 1.000 89.69299 706 LEU C CA 1
ATOM 33278 C C . LEU C 3 706 ? 280.37400 257.51600 245.19400 1.000 89.69299 706 LEU C C 1
ATOM 33279 O O . LEU C 3 706 ? 280.37500 258.28800 244.22900 1.000 89.69299 706 LEU C O 1
ATOM 33295 N N . ALA C 3 707 ? 281.01600 257.79400 246.32400 1.000 91.71012 707 ALA C N 1
ATOM 33296 C CA . ALA C 3 707 ? 281.56100 259.12100 246.57800 1.000 91.71012 707 ALA C CA 1
ATOM 33297 C C . ALA C 3 707 ? 282.69900 259.49800 245.64200 1.000 91.71012 707 ALA C C 1
ATOM 33298 O O . ALA C 3 707 ? 283.19100 260.62800 245.73200 1.000 91.71012 707 ALA C O 1
ATOM 33305 N N . LEU C 3 708 ? 283.12800 258.60500 244.75400 1.000 88.70913 708 LEU C N 1
ATOM 33306 C CA . LEU C 3 708 ? 284.22800 258.88400 243.84900 1.000 88.70913 708 LEU C CA 1
ATOM 33307 C C . LEU C 3 708 ? 283.81500 258.91900 242.38800 1.000 88.70913 708 LEU C C 1
ATOM 33308 O O . LEU C 3 708 ? 284.64200 259.25800 241.53600 1.000 88.70913 708 LEU C O 1
ATOM 33324 N N . LEU C 3 709 ? 282.56900 258.57200 242.07900 1.000 85.99507 709 LEU C N 1
ATOM 33325 C CA . LEU C 3 709 ? 282.18300 258.33400 240.69400 1.000 85.99507 709 LEU C CA 1
ATOM 33326 C C . LEU C 3 709 ? 282.37200 259.57500 239.83300 1.000 85.99507 709 LEU C C 1
ATOM 33327 O O . LEU C 3 709 ? 282.77800 259.47500 238.67000 1.000 85.99507 709 LEU C O 1
ATOM 33343 N N . GLU C 3 710 ? 282.07800 260.75200 240.38200 1.000 89.11304 710 GLU C N 1
ATOM 33344 C CA . GLU C 3 710 ? 282.16800 261.97200 239.59000 1.000 89.11304 710 GLU C CA 1
ATOM 33345 C C . GLU C 3 710 ? 283.59100 262.22800 239.11700 1.000 89.11304 710 GLU C C 1
ATOM 33346 O O . GLU C 3 710 ? 283.80400 262.72900 238.00700 1.000 89.11304 710 GLU C O 1
ATOM 33358 N N . GLY C 3 711 ? 284.58000 261.90700 239.94800 1.000 84.24710 711 GLY C N 1
ATOM 33359 C CA . GLY C 3 711 ? 285.95400 262.18400 239.57600 1.000 84.24710 711 GLY C CA 1
ATOM 33360 C C . GLY C 3 711 ? 286.36900 261.48000 238.30100 1.000 84.24710 711 GLY C C 1
ATOM 33361 O O . GLY C 3 711 ? 287.03600 262.06300 237.44400 1.000 84.24710 711 GLY C O 1
ATOM 33365 N N . PHE C 3 712 ? 285.97500 260.22400 238.15600 1.000 83.22506 712 PHE C N 1
ATOM 33366 C CA . PHE C 3 712 ? 286.38300 259.42900 237.01300 1.000 83.22506 712 PHE C CA 1
ATOM 33367 C C . PHE C 3 712 ? 285.59600 259.81400 235.76400 1.000 83.22506 712 PHE C C 1
ATOM 33368 O O . PHE C 3 712 ? 284.49600 260.36700 235.82800 1.000 83.22506 712 PHE C O 1
ATOM 33385 N N . SER C 3 713 ? 286.19200 259.51600 234.61300 1.000 81.99929 713 SER C N 1
ATOM 33386 C CA . SER C 3 713 ? 285.55700 259.71500 233.32200 1.000 81.99929 713 SER C CA 1
ATOM 33387 C C . SER C 3 713 ? 286.18300 258.74900 232.33400 1.000 81.99929 713 SER C C 1
ATOM 33388 O O . SER C 3 713 ? 287.24000 258.17200 232.58700 1.000 81.99929 713 SER C O 1
ATOM 33396 N N . VAL C 3 714 ? 285.53900 258.60000 231.19100 1.000 79.14979 714 VAL C N 1
ATOM 33397 C CA . VAL C 3 714 ? 286.00800 257.67100 230.17800 1.000 79.14979 714 VAL C CA 1
ATOM 33398 C C . VAL C 3 714 ? 287.01500 258.38400 229.29000 1.000 79.14979 714 VAL C C 1
ATOM 33399 O O . VAL C 3 714 ? 287.00600 259.60700 229.15700 1.000 79.14979 714 VAL C O 1
ATOM 33412 N N . CYS C 3 715 ? 287.89300 257.60500 228.66500 1.000 81.66221 715 CYS C N 1
ATOM 33413 C CA . CYS C 3 715 ? 288.92000 258.16000 227.80500 1.000 81.66221 715 CYS C CA 1
ATOM 33414 C C . CYS C 3 715 ? 289.26800 257.15300 226.71900 1.000 81.66221 715 CYS C C 1
ATOM 33415 O O . CYS C 3 715 ? 288.69400 256.06500 226.63700 1.000 81.66221 715 CYS C O 1
ATOM 33423 N N . GLU C 3 716 ? 290.22600 257.53800 225.88300 1.000 86.74349 716 GLU C N 1
ATOM 33424 C CA . GLU C 3 716 ? 290.69300 256.67800 224.80800 1.000 86.74349 716 GLU C CA 1
ATOM 33425 C C . GLU C 3 716 ? 291.22100 255.35800 225.34800 1.000 86.74349 716 GLU C C 1
ATOM 33426 O O . GLU C 3 716 ? 291.94800 255.31800 226.34300 1.000 86.74349 716 GLU C O 1
ATOM 33438 N N . ASN C 3 717 ? 290.84300 254.27100 224.68300 1.000 87.52362 717 ASN C N 1
ATOM 33439 C CA . ASN C 3 717 ? 291.23400 252.94600 225.13900 1.000 87.52362 717 ASN C CA 1
ATOM 33440 C C . ASN C 3 717 ? 292.74600 252.80200 225.10100 1.000 87.52362 717 ASN C C 1
ATOM 33441 O O . ASN C 3 717 ? 293.38800 253.12500 224.09800 1.000 87.52362 717 ASN C O 1
ATOM 33452 N N . ASP C 3 718 ? 293.31500 252.31900 226.20100 1.000 90.62659 718 ASP C N 1
ATOM 33453 C CA . ASP C 3 718 ? 294.73200 251.98700 226.26400 1.000 90.62659 718 ASP C CA 1
ATOM 33454 C C . ASP C 3 718 ? 294.85400 250.61200 226.90200 1.000 90.62659 718 ASP C C 1
ATOM 33455 O O . ASP C 3 718 ? 294.49500 250.44900 228.08600 1.000 90.62659 718 ASP C O 1
ATOM 33464 N N . PRO C 3 719 ? 295.35400 249.60100 226.18900 1.000 91.73867 719 PRO C N 1
ATOM 33465 C CA . PRO C 3 719 ? 295.42100 248.25600 226.76400 1.000 91.73867 719 PRO C CA 1
ATOM 33466 C C . PRO C 3 719 ? 296.59400 248.05500 227.70700 1.000 91.73867 719 PRO C C 1
ATOM 33467 O O . PRO C 3 719 ? 296.70500 246.98200 228.31100 1.000 91.73867 719 PRO C O 1
ATOM 33478 N N . ARG C 3 720 ? 297.46500 249.05500 227.84100 1.000 96.89282 720 ARG C N 1
ATOM 33479 C CA . ARG C 3 720 ? 298.61700 248.93900 228.72400 1.000 96.89282 720 ARG C CA 1
ATOM 33480 C C . ARG C 3 720 ? 298.21600 249.14300 230.17700 1.000 96.89282 720 ARG C C 1
ATOM 33481 O O . ARG C 3 720 ? 298.75500 248.48500 231.07300 1.000 96.89282 720 ARG C O 1
ATOM 33502 N N . ALA C 3 721 ? 297.27700 250.05400 230.42300 1.000 87.34990 721 ALA C N 1
ATOM 33503 C CA . ALA C 3 721 ? 296.85500 250.35000 231.77500 1.000 87.34990 721 ALA C CA 1
ATOM 33504 C C . ALA C 3 721 ? 296.35300 249.08400 232.46000 1.000 87.34990 721 ALA C C 1
ATOM 33505 O O . ALA C 3 721 ? 295.91400 248.13900 231.80000 1.000 87.34990 721 ALA C O 1
ATOM 33512 N N . PRO C 3 722 ? 296.40700 249.04400 233.78400 1.000 83.47750 722 PRO C N 1
ATOM 33513 C CA . PRO C 3 722 ? 296.04800 247.82300 234.50500 1.000 83.47750 722 PRO C CA 1
ATOM 33514 C C . PRO C 3 722 ? 294.53900 247.65200 234.60100 1.000 83.47750 722 PRO C C 1
ATOM 33515 O O . PRO C 3 722 ? 293.75900 248.57300 234.36400 1.000 83.47750 722 PRO C O 1
ATOM 33526 N N . MET C 3 723 ? 294.14300 246.44100 234.97300 1.000 84.88010 723 MET C N 1
ATOM 33527 C CA . MET C 3 723 ? 292.74900 246.10100 235.20800 1.000 84.88010 723 MET C CA 1
ATOM 33528 C C . MET C 3 723 ? 292.56200 245.90600 236.70400 1.000 84.88010 723 MET C C 1
ATOM 33529 O O . MET C 3 723 ? 293.16100 244.99900 237.29200 1.000 84.88010 723 MET C O 1
ATOM 33543 N N . VAL C 3 724 ? 291.73200 246.74700 237.31300 1.000 83.80708 724 VAL C N 1
ATOM 33544 C CA . VAL C 3 724 ? 291.62000 246.81200 238.76000 1.000 83.80708 724 VAL C CA 1
ATOM 33545 C C . VAL C 3 724 ? 290.20000 246.47100 239.18500 1.000 83.80708 724 VAL C C 1
ATOM 33546 O O . VAL C 3 724 ? 289.28100 246.37000 238.37300 1.000 83.80708 724 VAL C O 1
ATOM 33559 N N . THR C 3 725 ? 290.04400 246.28700 240.48900 1.000 90.98511 725 THR C N 1
ATOM 33560 C CA . THR C 3 725 ? 288.75300 246.07100 241.11000 1.000 90.98511 725 THR C CA 1
ATOM 33561 C C . THR C 3 725 ? 288.05000 247.40100 241.34400 1.000 90.98511 725 THR C C 1
ATOM 33562 O O . THR C 3 725 ? 288.66400 248.47100 241.33700 1.000 90.98511 725 THR C O 1
ATOM 33573 N N . ARG C 3 726 ? 286.73900 247.32200 241.55900 1.000 86.89936 726 ARG C N 1
ATOM 33574 C CA . ARG C 3 726 ? 285.97200 248.52900 241.83200 1.000 86.89936 726 ARG C CA 1
ATOM 33575 C C . ARG C 3 726 ? 286.43800 249.20100 243.11600 1.000 86.89936 726 ARG C C 1
ATOM 33576 O O . ARG C 3 726 ? 286.49800 250.43300 243.19100 1.000 86.89936 726 ARG C O 1
ATOM 33597 N N . GLN C 3 727 ? 286.75900 248.41500 244.14400 1.000 91.79838 727 GLN C N 1
ATOM 33598 C CA . GLN C 3 727 ? 287.20900 249.02200 245.39000 1.000 91.79838 727 GLN C CA 1
ATOM 33599 C C . GLN C 3 727 ? 288.56300 249.69400 245.21500 1.000 91.79838 727 GLN C C 1
ATOM 33600 O O . GLN C 3 727 ? 288.80000 250.77800 245.76900 1.000 91.79838 727 GLN C O 1
ATOM 33614 N N . ASP C 3 728 ? 289.42100 249.12700 244.36800 1.000 88.88415 728 ASP C N 1
ATOM 33615 C CA . ASP C 3 728 ? 290.76000 249.67100 244.22300 1.000 88.88415 728 ASP C CA 1
ATOM 33616 C C . ASP C 3 728 ? 290.72400 251.03700 243.56900 1.000 88.88415 728 ASP C C 1
ATOM 33617 O O . ASP C 3 728 ? 291.75900 251.70700 243.49300 1.000 88.88415 728 ASP C O 1
ATOM 33626 N N . LEU C 3 729 ? 289.54800 251.46400 243.11300 1.000 86.26472 729 LEU C N 1
ATOM 33627 C CA . LEU C 3 729 ? 289.41200 252.79900 242.56300 1.000 86.26472 729 LEU C CA 1
ATOM 33628 C C . LEU C 3 729 ? 289.83600 253.83000 243.59200 1.000 86.26472 729 LEU C C 1
ATOM 33629 O O . LEU C 3 729 ? 290.35700 254.89100 243.23600 1.000 86.26472 729 LEU C O 1
ATOM 33645 N N . ILE C 3 730 ? 289.62700 253.52800 244.87700 1.000 88.20479 730 ILE C N 1
ATOM 33646 C CA . ILE C 3 730 ? 290.00600 254.47300 245.92200 1.000 88.20479 730 ILE C CA 1
ATOM 33647 C C . ILE C 3 730 ? 291.50000 254.74500 245.89100 1.000 88.20479 730 ILE C C 1
ATOM 33648 O O . ILE C 3 730 ? 291.94900 255.83100 246.27700 1.000 88.20479 730 ILE C O 1
ATOM 33664 N N . ASP C 3 731 ? 292.29300 253.77400 245.44900 1.000 90.77963 731 ASP C N 1
ATOM 33665 C CA . ASP C 3 731 ? 293.74200 253.85500 245.54900 1.000 90.77963 731 ASP C CA 1
ATOM 33666 C C . ASP C 3 731 ? 294.38800 254.46300 244.31400 1.000 90.77963 731 ASP C C 1
ATOM 33667 O O . ASP C 3 731 ? 295.58900 254.74900 244.34000 1.000 90.77963 731 ASP C O 1
ATOM 33676 N N . VAL C 3 732 ? 293.62500 254.67700 243.24400 1.000 85.59961 732 VAL C N 1
ATOM 33677 C CA . VAL C 3 732 ? 294.21200 255.14000 241.99900 1.000 85.59961 732 VAL C CA 1
ATOM 33678 C C . VAL C 3 732 ? 294.69900 256.57500 242.14800 1.000 85.59961 732 VAL C C 1
ATOM 33679 O O . VAL C 3 732 ? 294.13000 257.38400 242.89200 1.000 85.59961 732 VAL C O 1
ATOM 33692 N N . GLY C 3 733 ? 295.77100 256.88900 241.42700 1.000 84.77110 733 GLY C N 1
ATOM 33693 C CA . GLY C 3 733 ? 296.31300 258.23000 241.44200 1.000 84.77110 733 GLY C CA 1
ATOM 33694 C C . GLY C 3 733 ? 295.49700 259.18300 240.59500 1.000 84.77110 733 GLY C C 1
ATOM 33695 O O . GLY C 3 733 ? 294.84100 258.79500 239.63000 1.000 84.77110 733 GLY C O 1
ATOM 33699 N N . PHE C 3 734 ? 295.55100 260.45800 240.95800 1.000 85.97803 734 PHE C N 1
ATOM 33700 C CA . PHE C 3 734 ? 294.90000 261.47200 240.14700 1.000 85.97803 734 PHE C CA 1
ATOM 33701 C C . PHE C 3 734 ? 295.58500 261.56900 238.79200 1.000 85.97803 734 PHE C C 1
ATOM 33702 O O . PHE C 3 734 ? 296.81400 261.52800 238.69400 1.000 85.97803 734 PHE C O 1
ATOM 33719 N N . GLY C 3 735 ? 294.78300 261.69400 237.74200 1.000 82.85026 735 GLY C N 1
ATOM 33720 C CA . GLY C 3 735 ? 295.33400 261.69200 236.40000 1.000 82.85026 735 GLY C CA 1
ATOM 33721 C C . GLY C 3 735 ? 296.03300 260.40100 236.03900 1.000 82.85026 735 GLY C C 1
ATOM 33722 O O . GLY C 3 735 ? 297.11400 260.43200 235.43800 1.000 82.85026 735 GLY C O 1
ATOM 33726 N N . GLN C 3 736 ? 295.44400 259.26300 236.39300 1.000 83.54872 736 GLN C N 1
ATOM 33727 C CA . GLN C 3 736 ? 295.98900 257.95900 236.04600 1.000 83.54872 736 GLN C CA 1
ATOM 33728 C C . GLN C 3 736 ? 294.92100 257.13300 235.34900 1.000 83.54872 736 GLN C C 1
ATOM 33729 O O . GLN C 3 736 ? 293.78100 257.06400 235.81700 1.000 83.54872 736 GLN C O 1
ATOM 33743 N N . LYS C 3 737 ? 295.29600 256.51100 234.23900 1.000 82.80755 737 LYS C N 1
ATOM 33744 C CA . LYS C 3 737 ? 294.37200 255.71800 233.44900 1.000 82.80755 737 LYS C CA 1
ATOM 33745 C C . LYS C 3 737 ? 294.24300 254.32200 234.03800 1.000 82.80755 737 LYS C C 1
ATOM 33746 O O . LYS C 3 737 ? 295.16400 253.81000 234.67900 1.000 82.80755 737 LYS C O 1
ATOM 33765 N N . VAL C 3 738 ? 293.08900 253.70000 233.81800 1.000 81.15729 738 VAL C N 1
ATOM 33766 C CA . VAL C 3 738 ? 292.88200 252.33900 234.29300 1.000 81.15729 738 VAL C CA 1
ATOM 33767 C C . VAL C 3 738 ? 291.71300 251.72200 233.54500 1.000 81.15729 738 VAL C C 1
ATOM 33768 O O . VAL C 3 738 ? 290.68300 252.36100 233.34000 1.000 81.15729 738 VAL C O 1
ATOM 33781 N N . ARG C 3 739 ? 291.86900 250.45800 233.16900 1.000 83.00408 739 ARG C N 1
ATOM 33782 C CA . ARG C 3 739 ? 290.78600 249.71400 232.55000 1.000 83.00408 739 ARG C CA 1
ATOM 33783 C C . ARG C 3 739 ? 289.88600 249.11000 233.61600 1.000 83.00408 739 ARG C C 1
ATOM 33784 O O . ARG C 3 739 ? 290.32200 248.80400 234.72800 1.000 83.00408 739 ARG C O 1
ATOM 33805 N N . LEU C 3 740 ? 288.61500 248.94200 233.26700 1.000 83.06946 740 LEU C N 1
ATOM 33806 C CA . LEU C 3 740 ? 287.63000 248.51900 234.24900 1.000 83.06946 740 LEU C CA 1
ATOM 33807 C C . LEU C 3 740 ? 286.41300 247.91600 233.57300 1.000 83.06946 740 LEU C C 1
ATOM 33808 O O . LEU C 3 740 ? 285.92200 248.44200 232.56700 1.000 83.06946 740 LEU C O 1
ATOM 33824 N N . PHE C 3 741 ? 285.97800 246.78000 234.10400 1.000 84.24570 741 PHE C N 1
ATOM 33825 C CA . PHE C 3 741 ? 284.71100 246.18600 233.71500 1.000 84.24570 741 PHE C CA 1
ATOM 33826 C C . PHE C 3 741 ? 283.57200 247.04900 234.23800 1.000 84.24570 741 PHE C C 1
ATOM 33827 O O . PHE C 3 741 ? 283.56200 247.43700 235.41000 1.000 84.24570 741 PHE C O 1
ATOM 33844 N N . VAL C 3 742 ? 282.60400 247.33700 233.37700 1.000 82.27141 742 VAL C N 1
ATOM 33845 C CA . VAL C 3 742 ? 281.47000 248.18100 233.71200 1.000 82.27141 742 VAL C CA 1
ATOM 33846 C C . VAL C 3 742 ? 280.20200 247.45600 233.30300 1.000 82.27141 742 VAL C C 1
ATOM 33847 O O . VAL C 3 742 ? 280.12000 246.90100 232.20200 1.000 82.27141 742 VAL C O 1
ATOM 33860 N N . GLY C 3 743 ? 279.21300 247.47400 234.18400 1.000 83.25071 743 GLY C N 1
ATOM 33861 C CA . GLY C 3 743 ? 277.94600 246.85600 233.85600 1.000 83.25071 743 GLY C CA 1
ATOM 33862 C C . GLY C 3 743 ? 278.14400 245.42200 233.43800 1.000 83.25071 743 GLY C C 1
ATOM 33863 O O . GLY C 3 743 ? 278.79700 244.63200 234.12700 1.000 83.25071 743 GLY C O 1
ATOM 33867 N N . GLN C 3 744 ? 277.57600 245.07300 232.29300 1.000 84.20524 744 GLN C N 1
ATOM 33868 C CA . GLN C 3 744 ? 277.66300 243.73100 231.74500 1.000 84.20524 744 GLN C CA 1
ATOM 33869 C C . GLN C 3 744 ? 278.29800 243.78600 230.36500 1.000 84.20524 744 GLN C C 1
ATOM 33870 O O . GLN C 3 744 ? 277.91400 244.61500 229.53400 1.000 84.20524 744 GLN C O 1
ATOM 33884 N N . GLY C 3 745 ? 279.26900 242.91300 230.12900 1.000 86.41646 745 GLY C N 1
ATOM 33885 C CA . GLY C 3 745 ? 279.88600 242.82800 228.81000 1.000 86.41646 745 GLY C CA 1
ATOM 33886 C C . GLY C 3 745 ? 280.36400 244.15300 228.26600 1.000 86.41646 745 GLY C C 1
ATOM 33887 O O . GLY C 3 745 ? 280.18700 244.43900 227.07600 1.000 86.41646 745 GLY C O 1
ATOM 33891 N N . SER C 3 746 ? 280.96300 244.97800 229.11600 1.000 85.32943 746 SER C N 1
ATOM 33892 C CA . SER C 3 746 ? 281.56700 246.23200 228.69000 1.000 85.32943 746 SER C CA 1
ATOM 33893 C C . SER C 3 746 ? 282.86900 246.42300 229.44800 1.000 85.32943 746 SER C C 1
ATOM 33894 O O . SER C 3 746 ? 282.87300 246.42000 230.68100 1.000 85.32943 746 SER C O 1
ATOM 33902 N N . VAL C 3 747 ? 283.97500 246.53800 228.72100 1.000 84.06957 747 VAL C N 1
ATOM 33903 C CA . VAL C 3 747 ? 285.27400 246.86000 229.29900 1.000 84.06957 747 VAL C CA 1
ATOM 33904 C C . VAL C 3 747 ? 285.67400 248.23400 228.79100 1.000 84.06957 747 VAL C C 1
ATOM 33905 O O . VAL C 3 747 ? 285.79600 248.43800 227.57800 1.000 84.06957 747 VAL C O 1
ATOM 33918 N N . ARG C 3 748 ? 285.88200 249.17800 229.70400 1.000 80.84325 748 ARG C N 1
ATOM 33919 C CA . ARG C 3 748 ? 286.15600 250.54900 229.31300 1.000 80.84325 748 ARG C CA 1
ATOM 33920 C C . ARG C 3 748 ? 287.42800 251.02500 229.99700 1.000 80.84325 748 ARG C C 1
ATOM 33921 O O . ARG C 3 748 ? 288.07500 250.28500 230.74200 1.000 80.84325 748 ARG C O 1
ATOM 33942 N N . THR C 3 749 ? 287.77300 252.28600 229.74800 1.000 80.85389 749 THR C N 1
ATOM 33943 C CA . THR C 3 749 ? 288.97400 252.90300 230.28900 1.000 80.85389 749 THR C CA 1
ATOM 33944 C C . THR C 3 749 ? 288.61000 254.22000 230.95100 1.000 80.85389 749 THR C C 1
ATOM 33945 O O . THR C 3 749 ? 287.97900 255.07700 230.32800 1.000 80.85389 749 THR C O 1
ATOM 33956 N N . PHE C 3 750 ? 289.01500 254.37600 232.20600 1.000 79.51885 750 PHE C N 1
ATOM 33957 C CA . PHE C 3 750 ? 288.66500 255.51800 233.03200 1.000 79.51885 750 PHE C CA 1
ATOM 33958 C C . PHE C 3 750 ? 289.90600 256.28200 233.46100 1.000 79.51885 750 PHE C C 1
ATOM 33959 O O . PHE C 3 750 ? 290.92900 255.68500 233.81200 1.000 79.51885 750 PHE C O 1
ATOM 33976 N N . LYS C 3 751 ? 289.80800 257.60600 233.40800 1.000 81.54609 751 LYS C N 1
ATOM 33977 C CA . LYS C 3 751 ? 290.86000 258.51200 233.84700 1.000 81.54609 751 LYS C CA 1
ATOM 33978 C C . LYS C 3 751 ? 290.31100 259.42600 234.93500 1.000 81.54609 751 LYS C C 1
ATOM 33979 O O . LYS C 3 751 ? 289.27000 260.06200 234.75000 1.000 81.54609 751 LYS C O 1
ATOM 33998 N N . ARG C 3 752 ? 291.02000 259.50000 236.06100 1.000 83.74205 752 ARG C N 1
ATOM 33999 C CA . ARG C 3 752 ? 290.52700 260.16900 237.26400 1.000 83.74205 752 ARG C CA 1
ATOM 34000 C C . ARG C 3 752 ? 290.65600 261.69200 237.19000 1.000 83.74205 752 ARG C C 1
ATOM 34001 O O . ARG C 3 752 ? 291.28300 262.33400 238.03200 1.000 83.74205 752 ARG C O 1
ATOM 34022 N N . THR C 3 753 ? 290.04200 262.27800 236.16500 1.000 86.67770 753 THR C N 1
ATOM 34023 C CA . THR C 3 753 ? 290.00600 263.73000 236.02100 1.000 86.67770 753 THR C CA 1
ATOM 34024 C C . THR C 3 753 ? 288.58200 264.16400 235.70500 1.000 86.67770 753 THR C C 1
ATOM 34025 O O . THR C 3 753 ? 287.96500 263.64700 234.76900 1.000 86.67770 753 THR C O 1
ATOM 34036 N N . ALA C 3 754 ? 288.04900 265.06800 236.52200 1.000 89.21723 754 ALA C N 1
ATOM 34037 C CA . ALA C 3 754 ? 286.65900 265.49000 236.40500 1.000 89.21723 754 ALA C CA 1
ATOM 34038 C C . ALA C 3 754 ? 286.50700 266.41300 235.20600 1.000 89.21723 754 ALA C C 1
ATOM 34039 O O . ALA C 3 754 ? 287.02100 267.53500 235.20800 1.000 89.21723 754 ALA C O 1
ATOM 34046 N N . SER C 3 755 ? 285.80300 265.94100 234.17900 1.000 93.69285 755 SER C N 1
ATOM 34047 C CA . SER C 3 755 ? 285.53800 266.71600 232.96900 1.000 93.69285 755 SER C CA 1
ATOM 34048 C C . SER C 3 755 ? 284.05700 266.61200 232.63000 1.000 93.69285 755 SER C C 1
ATOM 34049 O O . SER C 3 755 ? 283.65300 265.79200 231.80600 1.000 93.69285 755 SER C O 1
ATOM 34057 N N . GLN C 3 756 ? 283.24000 267.44600 233.27900 1.000 101.08247 756 GLN C N 1
ATOM 34058 C CA . GLN C 3 756 ? 281.80000 267.51800 233.01100 1.000 101.08247 756 GLN C CA 1
ATOM 34059 C C . GLN C 3 756 ? 281.43300 268.98500 232.85300 1.000 101.08247 756 GLN C C 1
ATOM 34060 O O . GLN C 3 756 ? 280.91400 269.61800 233.77400 1.000 101.08247 756 GLN C O 1
ATOM 34068 N N . ARG C 3 757 ? 281.71100 269.52900 231.67500 1.000 101.15306 757 ARG C N 1
ATOM 34069 C CA . ARG C 3 757 ? 281.30000 270.88700 231.37800 1.000 101.15306 757 ARG C CA 1
ATOM 34070 C C . ARG C 3 757 ? 279.80300 270.91500 231.09800 1.000 101.15306 757 ARG C C 1
ATOM 34071 O O . ARG C 3 757 ? 279.17300 269.88700 230.83100 1.000 101.15306 757 ARG C O 1
ATOM 34092 N N . ALA C 3 758 ? 279.22700 272.10900 231.16100 1.000 103.99575 758 ALA C N 1
ATOM 34093 C CA . ALA C 3 758 ? 277.81500 272.26700 230.83900 1.000 103.99575 758 ALA C CA 1
ATOM 34094 C C . ALA C 3 758 ? 277.59000 271.99400 229.35600 1.000 103.99575 758 ALA C C 1
ATOM 34095 O O . ALA C 3 758 ? 278.21200 272.63500 228.50200 1.000 103.99575 758 ALA C O 1
ATOM 34102 N N . ALA C 3 759 ? 276.70700 271.04300 229.04500 1.000 99.51589 759 ALA C N 1
ATOM 34103 C CA . ALA C 3 759 ? 276.40800 270.75200 227.64600 1.000 99.51589 759 ALA C CA 1
ATOM 34104 C C . ALA C 3 759 ? 275.33500 271.69200 227.11900 1.000 99.51589 759 ALA C C 1
ATOM 34105 O O . ALA C 3 759 ? 275.42500 272.19000 225.98700 1.000 99.51589 759 ALA C O 1
ATOM 34112 N N . SER C 3 760 ? 274.33100 271.95900 227.95300 1.000 101.10067 760 SER C N 1
ATOM 34113 C CA . SER C 3 760 ? 273.22700 272.81600 227.55100 1.000 101.10067 760 SER C CA 1
ATOM 34114 C C . SER C 3 760 ? 273.72500 274.20100 227.17000 1.000 101.10067 760 SER C C 1
ATOM 34115 O O . SER C 3 760 ? 273.34500 274.74500 226.12900 1.000 101.10067 760 SER C O 1
ATOM 34123 N N . SER C 3 761 ? 274.58000 274.78900 228.00600 1.000 101.18962 761 SER C N 1
ATOM 34124 C CA . SER C 3 761 ? 275.02400 276.15700 227.76200 1.000 101.18962 761 SER C CA 1
ATOM 34125 C C . SER C 3 761 ? 275.75000 276.26100 226.42900 1.000 101.18962 761 SER C C 1
ATOM 34126 O O . SER C 3 761 ? 275.46300 277.14800 225.61400 1.000 101.18962 761 SER C O 1
ATOM 34134 N N . ASP C 3 762 ? 276.69200 275.35100 226.18800 1.000 101.91245 762 ASP C N 1
ATOM 34135 C CA . ASP C 3 762 ? 277.48400 275.41200 224.96700 1.000 101.91245 762 ASP C CA 1
ATOM 34136 C C . ASP C 3 762 ? 276.61100 275.19500 223.74000 1.000 101.91245 762 ASP C C 1
ATOM 34137 O O . ASP C 3 762 ? 276.73500 275.91700 222.74000 1.000 101.91245 762 ASP C O 1
ATOM 34146 N N . VAL C 3 763 ? 275.71900 274.20300 223.79700 1.000 98.76008 763 VAL C N 1
ATOM 34147 C CA . VAL C 3 763 ? 274.85900 273.93500 222.65000 1.000 98.76008 763 VAL C CA 1
ATOM 34148 C C . VAL C 3 763 ? 273.98400 275.14700 222.36400 1.000 98.76008 763 VAL C C 1
ATOM 34149 O O . VAL C 3 763 ? 273.81300 275.55200 221.20700 1.000 98.76008 763 VAL C O 1
ATOM 34162 N N . ASN C 3 764 ? 273.41000 275.74100 223.41200 1.000 100.72154 764 ASN C N 1
ATOM 34163 C CA . ASN C 3 764 ? 272.55900 276.90900 223.22700 1.000 100.72154 764 ASN C CA 1
ATOM 34164 C C . ASN C 3 764 ? 273.34200 278.03900 222.57800 1.000 100.72154 764 ASN C C 1
ATOM 34165 O O . ASN C 3 764 ? 272.84700 278.71200 221.66600 1.000 100.72154 764 ASN C O 1
ATOM 34176 N N . LYS C 3 765 ? 274.55700 278.28900 223.06500 1.000 99.42357 765 LYS C N 1
ATOM 34177 C CA . LYS C 3 765 ? 275.35100 279.38400 222.52500 1.000 99.42357 765 LYS C CA 1
ATOM 34178 C C . LYS C 3 765 ? 275.62100 279.16200 221.04500 1.000 99.42357 765 LYS C C 1
ATOM 34179 O O . LYS C 3 765 ? 275.48400 280.08000 220.22500 1.000 99.42357 765 LYS C O 1
ATOM 34198 N N . ASN C 3 766 ? 276.01100 277.93900 220.68400 1.000 99.27958 766 ASN C N 1
ATOM 34199 C CA . ASN C 3 766 ? 276.30800 277.65900 219.28600 1.000 99.27958 766 ASN C CA 1
ATOM 34200 C C . ASN C 3 766 ? 275.06100 277.83600 218.43300 1.000 99.27958 766 ASN C C 1
ATOM 34201 O O . ASN C 3 766 ? 275.12900 278.34900 217.30900 1.000 99.27958 766 ASN C O 1
ATOM 34208 N N . VAL C 3 767 ? 273.90800 277.41600 218.95200 1.000 100.74885 767 VAL C N 1
ATOM 34209 C CA . VAL C 3 767 ? 272.67800 277.53800 218.18000 1.000 100.74885 767 VAL C CA 1
ATOM 34210 C C . VAL C 3 767 ? 272.31700 279.00300 217.98600 1.000 100.74885 767 VAL C C 1
ATOM 34211 O O . VAL C 3 767 ? 271.85200 279.40400 216.91300 1.000 100.74885 767 VAL C O 1
ATOM 34224 N N . LYS C 3 768 ? 272.53000 279.82900 219.01200 1.000 102.80794 768 LYS C N 1
ATOM 34225 C CA . LYS C 3 768 ? 272.27500 281.25600 218.85200 1.000 102.80794 768 LYS C CA 1
ATOM 34226 C C . LYS C 3 768 ? 273.19800 281.85300 217.80300 1.000 102.80794 768 LYS C C 1
ATOM 34227 O O . LYS C 3 768 ? 272.77700 282.68700 216.99300 1.000 102.80794 768 LYS C O 1
ATOM 34246 N N . LYS C 3 769 ? 274.46300 281.43600 217.80300 1.000 103.53623 769 LYS C N 1
ATOM 34247 C CA . LYS C 3 769 ? 275.39400 281.92300 216.79200 1.000 103.53623 769 LYS C CA 1
ATOM 34248 C C . LYS C 3 769 ? 274.95500 281.51500 215.39300 1.000 103.53623 769 LYS C C 1
ATOM 34249 O O . LYS C 3 769 ? 275.11100 282.28100 214.43500 1.000 103.53623 769 LYS C O 1
ATOM 34268 N N . ILE C 3 770 ? 274.40700 280.30700 215.25500 1.000 102.71369 770 ILE C N 1
ATOM 34269 C CA . ILE C 3 770 ? 273.96200 279.82600 213.95200 1.000 102.71369 770 ILE C CA 1
ATOM 34270 C C . ILE C 3 770 ? 272.88900 280.71000 213.33200 1.000 102.71369 770 ILE C C 1
ATOM 34271 O O . ILE C 3 770 ? 272.68500 280.66400 212.11500 1.000 102.71369 770 ILE C O 1
ATOM 34287 N N . LYS C 3 771 ? 272.20300 281.52300 214.12700 1.000 104.48438 771 LYS C N 1
ATOM 34288 C CA . LYS C 3 771 ? 271.13000 282.36300 213.60900 1.000 104.48438 771 LYS C CA 1
ATOM 34289 C C . LYS C 3 771 ? 271.59100 283.75000 213.17800 1.000 104.48438 771 LYS C C 1
ATOM 34290 O O . LYS C 3 771 ? 270.75100 284.56600 212.78500 1.000 104.48438 771 LYS C O 1
ATOM 34309 N N . MET C 3 772 ? 272.88500 284.04000 213.23900 1.000 104.83559 772 MET C N 1
ATOM 34310 C CA . MET C 3 772 ? 273.40200 285.30400 212.72500 1.000 104.83559 772 MET C CA 1
ATOM 34311 C C . MET C 3 772 ? 274.01200 285.09400 211.34200 1.000 104.83559 772 MET C C 1
ATOM 34312 O O . MET C 3 772 ? 274.37800 283.97800 210.97200 1.000 104.83559 772 MET C O 1
#

InterPro domains:
  IPR001009 Influenza RNA-dependent RNA polymerase subunit PA [PF00603] (25-698)
  IPR037534 Polymerase acidic protein [MF_04063] (1-700)
  IPR038372 Influenza RNA-dependent RNA polymerase subunit PA, endonuclease domain [G3DSA:3.40.91.90] (3-186)

Secondary structure (DSSP, 8-state):
--SHHHHHHHHS-HHHHHHHHHHHHHHT--GGGHHHHHHHHHHHHHHHTT-B-TTSSB-EEE-SSS-HHHHHHHHHHHHHHTT-PPPSS--SEEETTTTEEEEEEEESSSSSHHHHHHHHHHTTSSEEEEEETTS-EEESS----HHHHHHHHHHHHHHHHHHHHHT--STTTS--SS---------HHHHHHHTTSS-SS-SSHHHHHHHHHT----HHHHHHHHHHHHHTT----EETTTS-BPPPPP--SSBPPP--SS-SSSB--EEEE--SSS-SHHHHHHHHHHTSHHHH----SS-SS-S-HHHHHHHHHHHHHHHHHT--EE---HHHHHHHTSS-SPEEE-STT--HHHHHHS--EE---------BPPSSHHHHHHHHTSB-S-B--S---------SHHHHHHHHHHHHHHHHHTSBSHHHHHHHHHHHHHHHHHHHHH-TTSEEEEEEEEEEE-----EEEEEEEEEEE------SSS--EEEEEEEEESSPPPTTGGGS-EEE---EE----EE-EEEEE--EE-HHHHHHHTTGGGHHHHHHHHHHHHHHHHHHTTTS--SHHHHHH-EEEEEEETTEEEEEEHHHHHHHHHHHHHHHHHS--HHHHHHHHHSHHHHHHHHHHHTT---EES-HHHHHHHHHHT-SS-HHHHHHHHHHHHHHHHHHTT--SB--/-EE-GGGGGTSS-SHHHHTTT--TTS-----HHHHHHHHHHHHHS----EEE-SSS--EEE--SS-----S-TTS----B-HHHHHHHHHHHHHHH-TTHHHHHHHHHHHHHTT-BTTGGGSSS-EEETTTTEEE-HHHHHHHHHHHHHHHT------BHHHHHHHHHHHHH-SEEE------EEEHHHHHHHHH-BEEE---EEE-BTTTHHHHHHHHHHHHHHHHH-SSB-SS--THHHHHHHHHHHHHHHHHS-SS-EEEEEEE--SSHHHH--HHHHHHHHHHHTTSS-HHHHHHHHHHHHHHTT-EEE--S--EEE-SSS-EEEE--GGGTTTT-SSS-HHHHHHHGGGTTTEETTEEE-SS---TTTSHHHHHHHHHHHHH---HHHHHHT-EEEEEEETTEEEEEEEESSHHHHHHHHHHHHHHHHTBS----SSS-EEESSS-EESSS-EESSSB----GGGSTTSS---S-HHHHHHHHHHHHHHHHHHS---HHHHHHHHHHHHHHHHHHTT---SSS----HHHHHHHHHHHH---STT--TTTT------GGGTTS-HHHHTTTTS-HHHHHHHT-S--S--------TT-----HHHHHHHHHHHHHHHHHHHH-TTTTTS----SS-HHHHHHHHHHHHHHHHHHTSS--HHHHHHHHHHHHHHHHHHHHH-/-HHHHHHHHHHHHHHHSSHHHHHHHSS-TTHHHHHHHHSS----S-HHHHHHHHHHSSS-----HHHHHHHT--S-TTS--S-----THHHHHHHHSS---S--TTHHHHTHHHHHHHHHHTT-EEEEEEE-----EEEEEE-S--SS---HHHHHHHHHHHT-STTPPSPPHHHHH-HHHHHHHHHHTSS----HHHHHHHHHHHT---EEEEEE-S---HHHHTTGGGTB-SSEEEEEE-TTSS--HHHHHHHHHHHHHHHHHTTS-STTHHHHHHHHHHT-EEEETTEEEEHHHHHHH----SHHHHHHHHHHT--B-S-EE-SS-EEEEEEE----EEEEEESSSS-EEEEEE--S-EEEEEEETTEEEEEEE-SSSEEEEEE--S-HHHHHHHHHHHHHHTT-SHHHHB--SS--HHHHS-SSSS---HHHHHHHHHHH-HHHHHHHHHHS-EEE--SSTTSS---TT--SS-SEEETTEEE-SSPPPP------B-----TTS--B-SSS-B---GGGS-S------SSEE--SSSS----HHHHHHHHHHHHHHTT-SSSSSSHHHHHHTT-HHHHTT-HHHHHHGGGB-GGGHHHHHHHHHHHHHHHHHHS---HHHHHHHGGGTTSPP------S-EEBTTS-EE-SSS-BTTBB--SSSTT-EESSS-EEPPP-SS--TTT-SSGGGTTT-EE----SSS-B--SGGGGGPPTT-EEEEE-SSS-EEEEES------HHHHHHHHHHHHT-

Nearest PDB structures (foldseek):
  6y0c-assembly1_A  TM=1.001E+00  e=0.000E+00  Influenza C virus (C/Johannesburg/1/66)
  6xzp-assembly1_AP1  TM=9.978E-01  e=0.000E+00  Influenza C virus (C/Johannesburg/1/66)
  5d9a-assembly4_J  TM=9.589E-01  e=2.219E-103  Influenza C virus (C/Johannesburg/1/66)
  6xzr-assembly1_DP1  TM=9.762E-01  e=4.388E-83  Influenza C virus (C/Johannesburg/1/66)
  8bf5-assembly1_A  TM=6.995E-01  e=1.593E-50  Influenza B virus (B/Memphis/13/2003)

Organism: Influenza C virus (strain C/Johannesburg/1/1966) (NCBI:txid100673)

Sequence (2135 aa):
SKTFAEIAEAFLEPEAVRIAKEAVEEYGDHERKIIQIGIHFQVCCMFCDEYLSTNGSDRFVLIEGRKRGTAVSLQNELCKSYDLEPLPFLCDIFDREEKQFVEIGITRKADDSYFQSKFGKLGNSCKIFVFSYDGRLDKNCEGPMEEQKLRIFSFLATAADFLRKENMFNEIFLPDNEETIIEMKKGKTFLELRDESVPLPFQTYEQMKDYCEKFKGNPRELASKVSQMQSNIKLPIKHYEQNKFRQIRLPKGPMAPYTHKFLMEEAWMFTKISDPERSRAGEILIDFFKKGNLSAIRPKDKPLQGKYPIHYKNLWNQIKAAIADRTMVINENDHSEFLGGIGRASKKIPEISLTQDVITTEGLKQSENKLPEPRSFPRWFNAEWMWAIKDSDLTGWVPMAEYPPADNELEDYAEHLNKTMEGVLQGTNCAREMGKCILTVGALMTECRLFPGKIKVVPIYARSKERKPSEMDCLFGICVKSKSHLNKDDGMYTIITFEFSIREPNLEKHQKYTVFEAGHTTVREVPLYLYCRTTALSKIKNDWLSKARRCFITTMDTVETICLRESAKAEENLVEKTLNEKQMWIGKKNGELIAQPLREALRVQLVQQFYFCIYNDSQLEGFCNEQKKILMALEGDKKNKSSFGFNPEGLLEKIEECLINNPMCLFMAQRLNELVIEASKRGAKFFKMEINPYLMFLNNDVTSLISTTYPYTGPPPSTKYTLETIKRTYDYSRTSVEKTSKVFNIPRRKFCNCLEDKDELVKPTGNVDISSLLGLAEMMEKRMGEGFFKHCVMEAETEILKMHFSRLTEGRQTYDWTSERNMPAATALQLTVDAIKETEGPFKGTTMLEYCNKMIEMLDWKEIKFKKVIDSIKHDEFLIRALTINTMAKAIATPGMIVRPFSKIVETVAQKICEKLKESGLPVGGNEKKAKLKTTVTSLNARMNSDQFAVNITGDNSKWNECQQPEAYLALLAYITKDSSDLMKDLCSVAPVLFCNKFVKLGQGIRLSNKRKTKEVIIKAEKMGKYKNLMREEYKNLFEPLEKYIQKDVCFLPGGMLMGMFNMLSTVLGVSTLCYMDEELKAKGCFWTGLQSSDDFVLFAVASNWSNIHWTIRRFNAVCKLIGINMSLEKSYGSLPELFEFTSMFFDGEFVSNLAMELPAFTTAGVNEGVDFTAAMSIIKTNMINNSLSPSTALMALRICLQEFRATYRVHPWDSRVKGGRMKIINEFIKTIENKDGLLIADGGKLMNNISTLHIPEEVLKFEKMDEQYRNRVFNPKNPFTNEAVVSTHSFRTMRAMMAEEKRYQMVCDMFKSVFESADINPPIGAMSIGEAIEEKLLERAKMKRDIGAIEDSEYEEIKDIIRDAKKARLESRMSLLLTIAKEYKRLCQDAKAAQMMTVGTVSNYTTFKKWTTSRKEKNPSLRMRWAMSSKFPIIANKRMLEEAQIPKEHNNVALWEDASASCINYWNFCGPCVNNSEVIKEVYKSRFGRLERRKEIMWKELRFTLVDRQRRRVDTQPVEQRLRTGEIKDLQMWTLFEDEAPLASKFILDNYGLVKEMRSKFANKPLNKEVVAHMLEKQFNPESRFLPVFGAIRPERMELIHALGGETWIQEANTAGISNVDQRKNDIRAVCRKVCLAANASIMNAKSKLVEYIKSTSMRIGETERKLEELILETDDVSPEVTLCKSALGGQLGKTLSFGPMLLKKISGSGVKVKDTVYIQGVRAVQFEYWSEQEEFYGEYKSATALFSRKERSLEWITIGGGINEDRKRLLAMCMIFCRDGDYFKDAPATITMADLSTKLGREIPYQYVMMNWIQKSEDNLEALLYSRGIVETNPGKMGSSMGIDGSKRAIKSLRAVTIQSGKIDMPESKEKIHLELSDNLEAFDSSGRIVATILDLPSDKKVTFQDVSFQHPDLAVLRDEKTAITKGYEALIKRLGTGDNDIPSLIAKKDYLSLYNLPEVKLMAPLIRPNRKGVYSRVARKLVSTQVTTGHYSLHELIKVLPFTYFAPKQGMFEGRLFFSNDSFVEPGVNNNVFSWSKADSSKIYCHGIAIRVPLVVGDEHMDTSLALLEGFSVCENDPRAPMVTRQDLIDVGFGQKVRLFVGQGSVRTFKRTASQRAASSDVNKNVKKIKM